Protein 9DJT (pdb70)

B-factor: mean 103.58, std 21.09, range [64.99, 202.73]

Solvent-accessible surface area: 96072 Å² total; per-residue (Å²): 112,93,71,89,17,94,71,98,7,15,3,5,40,84,27,150,69,21,3,0,14,56,34,70,9,110,35,74,8,134,91,106,43,20,40,58,19,5,39,81,11,11,111,158,72,47,11,4,0,1,7,16,124,70,107,41,10,2,1,0,27,1,34,24,11,123,115,161,98,8,27,12,23,0,20,2,127,47,8,0,87,20,84,103,93,87,111,79,122,82,45,13,16,40,0,25,0,49,4,22,46,40,29,104,38,33,38,12,5,41,18,5,48,11,91,21,18,22,29,39,35,18,57,41,128,112,119,74,111,69,67,60,22,47,77,40,47,0,50,12,2,32,8,2,9,13,6,52,32,0,11,8,2,1,7,17,101,23,0,18,22,49,0,56,95,31,22,68,91,11,26,130,72,49,46,106,136,51,28,30,98,59,35,43,72,0,0,15,108,0,0,21,38,2,13,4,5,60,85,14,5,39,81,0,16,111,11,12,1,7,16,3,0,0,20,2,0,5,20,6,7,74,64,16,38,5,5,11,0,74,112,35,129,76,12,77,2,5,48,34,131,55,6,20,21,50,62,135,71,6,25,17,27,67,32,75,14,96,99,52,102,89,12,39,0,1,1,0,111,44,12,75,54,23,79,68,46,54,222,81,29,82,132,99,17,45,7,115,25,10,8,34,5,3,0,32,1,110,110,47,45,10,13,0,0,11,22,2,28,24,86,138,91,125,40,104,29,92,106,0,22,0,0,7,28,78,13,4,28,18,37,63,125,132,81,27,16,24,34,67,1,2,7,2,31,28,49,92,9,14,0,2,27,15,12,22,51,7,66,0,15,36,61,100,41,49,0,0,0,5,0,29,4,20,56,0,22,3,38,10,24,46,101,96,16,33,126,97,39,68,56,15,25,6,41,1,29,14,42,10,15,74,27,12,89,20,110,82,45,86,36,15,5,0,1,0,0,1,40,9,26,18,2,3,12,0,30,9,44,98,89,64,104,54,40,76,19,70,25,90,7,64,27,70,5,91,24,121,147,24,60,88,8,86,10,17,46,30,14,17,32,6,54,123,15,84,0,0,0,0,5,6,8,39,12,36,4,31,0,0,37,21,111,78,140,27,52,148,9,66,38,29,54,3,156,10,141,27,100,74,8,1,13,4,55,9,7,55,65,36,182,33,15,1,2,0,2,0,25,24,46,117,139,20,5,9,1,26,3,33,45,3,19,32,100,103,127,72,27,64,89,30,76,26,140,60,60,102,23,32,61,84,1,14,27,1,2,13,0,6,132,65,30,8,3,1,0,0,2,4,38,104,20,0,5,5,7,44,53,146,47,138,42,47,34,66,11,82,69,2,149,118,14,42,8,14,5,49,24,85,27,13,118,70,0,20,95,4,0,0,1,1,58,70,2,66,5,1,38,0,45,7,54,60,68,93,77,178,110,62,79,65,76,26,129,54,7,106,20,66,66,10,9,94,9,8,14,8,13,20,8,0,49,12,67,108,15,20,0,2,0,0,0,24,9,1,28,2,17,0,0,22,40,84,110,72,58,81,115,104,27,31,70,15,80,64,77,79,82,54,59,2,0,1,1,0,2,21,7,16,45,11,52,35,94,208,126,43,80,7,26,0,0,0,0,1,3,1,46,28,30,1,3,0,12,6,6,100,47,103,128,60,127,55,13,80,4,101,4,5,0,25,44,10,16,45,4,101,110,41,33,1,0,0,0,4,2,10,26,39,20,34,41,41,120,99,69,37,62,58,33,94,79,80,1,4,10,68,106,15,128,37,80,33,97,24,112,20,100,71,44,120,96,149,110,82,54,150,47,77,79,58,59,23,15,3,0,0,0,0,25,16,127,89,20,76,20,39,4,2,6,58,5,26,153,58,8,31,8,11,6,23,17,30,13,45,5,39,114,35,120,58,30,7,0,1,0,0,0,0,4,39,44,84,116,57,41,66,5,68,60,0,6,0,2,3,2,46,28,71,137,42,48,11,121,59,55,19,65,26,90,9,84,0,0,0,6,21,11,31,60,8,113,32,10,0,0,0,0,11,28,33,16,0,47,2,9,86,24,46,137,142,37,92,26,40,70,60,10,47,33,112,6,46,2,4,0,0,19,5,65,44,35,49,57,47,0,2,0,2,0,6,0,6,1,3,16,0,0,18,37,42,86,198,105,12,66,20,54,77,35,5,33,23,93,73,17,10,21,2,16,5,9,12,7,30,63,70,52,10,3,0,0,4,10,8,15,28,2,1,4,2,1,42,53,19,77,59,77,81,83,65,86,27,99,54,62,2,75,71,37,1,39,3,4,9,0,7,25,2,8,19,10,19,91,18,29,12,35,193,98,35,69,51,21,2,3,0,0,0,7,7,0,10,3,0,2,1,2,28,20,51,110,86,87,20,78,52,7,55,58,8,18,80,37,0,41,170,52,44,91,30,14,3,119,13,124,9,71,71,10,26,11,16,39,25,74,91,52,77,42,111,40,60,5,6,0,7,0,61,12,0,28,27,0,66,130,40,65,98,87,26,13,78,107,2,7,49,127,72,162,77,23,72,0,86,71,22,53,60,43,2,48,53,12,48,65,30,60,124,150,27,51,13,92,34,7,29,2,78,47,113,68,68,154,18,26,61,75,15,48,66,29,60,197,95,109,69,106,21,98,44,95,8,20,3,12,87,107,35,94,78,31,4,0,14,41,42,64,25,103,47,72,22,154,83,86,37,15,24,66,24,9,54,110,13,76,94,70,78,15,13,8,0,3,37,15,216,64,101,62,11,2,0,0,52,12,130,45,71,53,110,90,74,43,112,85,58,94,32,3,115,6,19,0,39,3,116,46,8,1,20,34,108,56,54,77,85,43,132,77,41,31,64,85,2,32,0,57,7,27,57,39,30,112,38,24,50,16,3,47,20,3,27,10,90,18,15,27,21,40,31,35,49,46,74,109,118,195,115,71,76,56,43,58,63,14,40,75,40,46,1,48,2,3,31,4,1,15,12,10,40,29,0,12,11,4,1,16,24,33,20,0,29,26,46,0,61,137,34,29,55,145,14,32,171,77,58,64,122,99,45,37,34,99,64,34,34,77,2,0,13,94,1,0,20,54,2,15,4,9,52,87,18,6,54,90,0,16,86,20,12,1,6,19,5,0,0,21,7,0,5,18,6,8,67,56,19,40,10,7,14,0,86,90,34,126,145,6,91,1,4,35,51,131,59,13,42,29,50,35,176,92,8,25,18,15,65,27,76,11,86,99,50,101,94,13,39,0,1,2,0,52,51,15,74,42,25,77,83,45,60,79,81,36,84,74,96,25,49,3,118,25,8,10,40,6,3,0,22,1,109,111,51,44,10,12,0,0,10,54,3,37,22,84,57,91,100,59,104,44,91,48,1,27,0,0,4,19,70,14,3,36,12,35,63,127,127,70,30,14,22,29,64,1,0,4,2,34,35,30,39,11,11,3,1,22,13,12,25,47,8,78,0,16,45,70,102,49,53,0,0,0,7,0,33,10,18,71,0,20,3,38,29,21,57,105,96,17,38,34,114,45,25,86,30,26,9,42,0,27,9,24,13,14,62,25,15,45,30,103,76,83,96,53,19,17,0,2,0,0,0,38,7,19,14,2,2,12,0,16,22,45,108,92,42,115,67,76,57,28,78,43,60,4,83,22,78,19,85,42,120,88,39,66,61,11,58,6,11,52,28,17,23,32,7,61,74,14,37,0,0,0,1,9,5,10,40,10,60,15,12,0,0,32,32,96,119,96,34,56,76,6,69,53,52,54,10,78,22,90,21,78,95,18,9,25,10,17,9,6,47,60,54,167,33,30,1,6,0,15,0,43,24,46,128,159,21,5,7,1,12,5,78,23,6,24,65,104,95,29,82,46,59,91,24,74,29,148,22,62,104,28,30,57,66,7,11,12,6,3,19,1,2,111,96,42,8,4,0,0,2,2,5,86,56,24,0,8,9,8,48,47,118,49,143,59,49,41,80,12,107,61,1,63,110,17,18,4,14,11,70,33,80,33,33,105,78,2,48,10,3,0,0,0,1,65,59,1,65,2,2,35,0,65,16,48,75,29,96,91,198,108,61,61,84,65,40,69,81,4,43,18,100,67,17,7,96,9,11,15,5,11,17,6,1,55,9,59,112,13,25,0,2,0,0,0,27,9,2,29,2,15,1,1,20,36,76,152,69,64,64,117,102,37,24,80,14,80,58,79,76,85,57,72,2,0,0,0,0,2,20,8,21,39,12,50,21,62,90,90,48,51,7,14,0,0,0,0,1,3,2,50,34,28,1,3,0,6,15,1,27,60,100,117,47,57,49,20,70,6,112,5,9,1,35,39,12,19,49,2,130,118,30,65,0,0,0,0,2,2,8,28,42,12,44,33,35,136,109,68,28,57,70,56,88,77,77,5,9,8,59,130,21,120,39,88,33,101,26,106,33,91,44,80,201,49,98,49,48,94,53,59,17,12,6,0,0,0,1,22,14,11,27,14,59,20,30,3,3,9,62,6,44,81,86,6,31,6,11,7,25,22,25,16,42,7,43,101,40,115,70,24,8,0,1,0,0,0,0,13,40,79,103,103,57,42,73,9,157,49,0,3,0,4,6,2,29,24,88,93,38,32,20,45,78,48,20,74,90,91,3,78,0,0,0,4,17,16,27,68,2,98,29,43,1,0,0,0,11,36,17,17,0,45,0,0,66,25,40,152,80,43,96,20,39,70,40,8,37,34,106,3,39,0,13,0,0,17,6,57,25,76,47,61,52,0,0,0,0,0,6,0,5,1,3,2,2,0,16,25,32,103,112,80,30,69,10,106,66,63,0,60,13,72,67,18,8,22,2,13,6,4,10,2,27,64,76,70,9,2,0,0,2,15,10,11,29,2,0,1,1,2,49,22,35,118,64,130,72,94,78,30,126,47,58,0,86,67,38,1,12,4,3,10,0,7,31,2,7,17,9,20,76,24,34,14,48,161,96,43,109,56,27,2,3,0,0,0,4,11,0,10,4,0,2,0,4,20,11,37,106,79,68,24,75,58,0,64,78,1,17,94,32,0,44,94,58,55,97,29,14,5,50,10,117,12,64,73,8,23,19,21,28,26,89,102,63,90,90,96,42,58,4,10,0,5,0,52,8,0,34,38,0,63,127,37,64,124,94,23,13,96,130,8,6,63,135,74,103,30,85,3,72,63,4,25,148,26,0,53,74,14,44,149,23,57,124,124,26,50,12,96,29,6,33,3,73,45,180,70,174,152,16,36,72,72,8,42,58,27,50,154,92

Nearest PDB structures (foldseek):
  9djt-assembly2_D  TM=1.003E+00  e=5.299E-71  Homo sapiens
  9djx-assembly2_D  TM=9.999E-01  e=1.270E-61  Homo sapiens
  9djt-assembly1_A  TM=9.898E-01  e=3.065E-62  Homo sapiens
  8u15-assembly2_D  TM=9.380E-01  e=5.014E-62  Homo sapiens
  8tzx-assembly2_D  TM=9.704E-01  e=3.046E-61  Homo sapiens

Organism: Homo sapiens (NCBI:txid9606)

InterPro domains:
  IPR003111 Lon protease, N-terminal domain [PF02190] (81-317)
  IPR003111 Lon protease, N-terminal domain [PS51787] (81-319)
  IPR003111 Lon protease, N-terminal domain [SM00464] (80-317)
  IPR004910 Yippee/Mis18/Cereblon [PF03226] (321-432)
  IPR015947 PUA-like superfamily [SSF88697] (80-316)
  IPR034750 CULT domain [PS51788] (318-426)
  IPR034750 CULT domain [cd15777] (321-422)
  IPR046336 Lon protease, N-terminal domain superfamily [G3DSA:2.30.130.40] (61-185)

Radius of gyration: 48.96 Å; Cα contacts (8 Å, |Δi|>4): 5936; chains: 6; bounding box: 80×157×113 Å

GO terms:
  GO:0005634 nucleus (C, IDA)
  GO:0005737 cytoplasm (C, IDA)
  GO:0031464 Cul4A-RING E3 ubiquitin ligase complex (C, IDA)
  GO:0043161 proteasome-mediated ubiquitin-dependent protein catabolic process (P, IMP)
  GO:0016567 protein ubiquitination (P, IMP)
  GO:0005515 protein binding (F, IPI)
  GO:0030177 positive regulation of Wnt signaling pathway (P, IMP)
  GO:0005829 cytosol (C, TAS)

Sequence (2334 aa):
HDDDSCQVIPVLPQVMMILIPGQTLPLQLFHPQEVSMVRNLIQKDRTFAVLAYAQFGTTAEIYAYREEIVKVKAIGRQRFKVLELRTQSDGIQQAKVQILPECVLPSTMSAVQLESLNKCQIFPSSYKWWQKYQKRKFHCANLTSWPRWLYSLYDAETLMDRIKKQLREWDENLKDDSLPSNPIDFSYRVAACLPIDDVLRIQLLKIGSAIQRLRCELDIMNKCTSLCCKQCQETEITTKNEIFSLSLCGPMAAYVNPHGYVHETLTVYKACNLNLIGRPSTEHSWFPGYAWTVAQCKICASHIGWKFTATKKDMSPQKFWGLTRSALLPTIPVILCLSYNYVVTAQKPTAVNGCVTGHFTSAEDLNLLIAKNTRLEIYVVTAEGLRPVKEVGMYGKIAVMELFRPKGESKDLLFILTAKYNACILEYKQSGESIDIITRAHGNVQDRIGRPSETGIIGIIDPECRMIGLRLYDGLFKVIPLDRDNKELKAFNIRLEELHVIDVKFLYGCQAPTICFVYQDPQGRHVKTYEVSLREKEFNKGPWKQENVEAEASMVIAVPEPFGGAIIIGQESITYHNGDKYLAIAPPIIKQSTIVCHNRVDPNGSRYLLGDMEGRLFMLLLEKEEQMDGTVTLKDLRVELLGETSIAECLTYLDNGVVFVGSRLGDSQLVKLNVDSNEQGSYVVAMETFTNLGPIVDMCVVDLERQGQGQLVTCSGAFKEGSLRIIRNLHIRTVPLYESPRKICYQEVSQCFGVLSSRIEVQDTSGGTTALRPSASTQALSSSVSSSKLFSSHETSFGEEVEVHNLLIIDQHTFEVLHAHQFLQNEYALSLVSCKLGKDPNTYFIVGTAMVYPEEAEPKQGRIVVFQYSDGKLQTVAEKEVKGAVYSMVEFNGKLLASINSTVRLYEWTTEKELRTECNHYNNIMALYLKTKGDFILVGDLMRSVLLLAYKPMEGNFEEIARDFNPNWMSAVEILDDDNFLGAENAFNLFVCQKDSAATTDEERQHLQEVGLFHLGEFVNVFCHGSLVMPTQGSVLFGTVNGMIGLVTSLSESWYNLLLDMQNRLNKVIKSVGKIEHSFWRSFHTERKTEPATGFIDGDLIESFLDISRPKMQEVVANLQEATADDLIKVVEELTRIHSLTTCEVCGACFETRKGLSSHARSHLHDDDSCQVIPVLPQVMMILIPGQTLPLQLFHPQEVSMVRNLIQKDRTFAVLAYAQFGTTAEIYAYREEQDFGIEIVKVKAIGRQRFKVLELRTQSDGIQQAKVQILPECVLPSTMSAVQLESLNKCQIFPSKPVSYKWWQKYQKRKFHCANLTSWPRWLYSLYDAETLMDRIKKQLREWDENLKDDSLPSNPIDFSYRVAACLPIDDVLRIQLLKIGSAIQRLRCELDIMNKCTSLCCKQCQETEITTKNEIFSLSLCGPMAAYVNPHGYVHETLTVYKACNLNLIGRPSTEHSWFPGYAWTVAQCKICASHIGWKFTATKKDMSPQKFWGLTRSALLPTIPVILCLSYNYVVTAQKPTAVNGCVTGHFTSAEDLNLLIAKNTRLEIYVVTAEGLRPVKEVGMYGKIAVMELFRPKGESKDLLFILTAKYNACILEYKQSGESIDIITRAHGNVQDRIGRPSETGIIGIIDPECRMIGLRLYDGLFKVIPLDRDNKELKAFNIRLEELHVIDVKFLYGCQAPTICFVYQDPQGRHVKTYEVSLREKEFNKGPWKQENVEAEASMVIAVPEPFGGAIIIGQESITYHNGDKYLAIAPPIIKQSTIVCHNRVDPNGSRYLLGDMEGRLFMLLLEKEEQMDGTVTLKDLRVELLGETSIAECLTYLDNGVVFVGSRLGDSQLVKLNVDSNEQGSYVVAMETFTNLGPIVDMCVVDLERQGQGQLVTCSGAFKEGSLRIIRNLHIRTVPLYESPRKICYQEVSQCFGVLSSRIEVQDTSGGTTALRPSASTQALSSSVSSSKLFTSFGEEVEVHNLLIIDQHTFEVLHAHQFLQNEYALSLVSCKLGKDPNTYFIVGTAMVYPEEAEPKQGRIVVFQYSDGKLQTVAEKEVKGAVYSMVEFNGKLLASINSTVRLYEWTTEKELRTECNHYNNIMALYLKTKGDFILVGDLMRSVLLLAYKPMEGNFEEIARDFNPNWMSAVEILDDDNFLGAENAFNLFVCQKDSATTDEERQHLQEVGLFHLGEFVNVFCHGSLVMPTQGSVLFGTVNGMIGLVTSLSESWYNLLLDMQNRLNKVIKSVGKIEHSFWRSFHTERKTEPATGFIDGDLIESFLDISRPKMQEVVANLEATADDLIKVVEELTRIHSLTTCEVCGACFETRKGLSSHARSHLR

Foldseek 3Di:
DDQWDWDKFWAPFPAEDAAFAFDKDKDQADDVLNVVVCVVLVVDVQWHWHQHPAFKTFIWHWDDWDDPSIITMTGTHFIWGFDDWDCDPSRIIMTTTTTAAADDDDQPCPVLDDPVLPVCCDDDDPPVVVVVVQCNNCVSVVVDPDDSVVSLLQGLVSLLVLVVVLQCLQEVADDPVVAPDPLVRRLRVLLVQDLAEVVLSVVLSNDRYSSQSSLLSSLLLVFLQWKAFPPPRPGTWDGNNFFYDPDNCGQFHWDADPVRDIFRWGKGAGTDQKDWDDDWDQVPPVRPQWTWTWIAHNPPRDGFFTKTAGPDVPDPPRIITIGGSHRIHGDGCDDGGD/DFWAWEFPFAFFFWQDWDWFWAAFNPWTWIWTFQQFKIWIWTQDPVGTHGDDMDGFLFGWDDWDWDAAPPGGTIWIWTAGPQQKIWIWHWDQPPPRTDIDTQAIERPDDPDFAFAPLAWDWAAFNNRQWIWIDGHFQWIKTQGPVDSPNHSDIAIAGDDQRHWQDKYWAEADDATKMWTWGADVVAIWIAMWGQDPVVRYTDHDLDIGGHDDRAFHDWAHQYNQAIFTWTDGLFKTWTDDNPDIAIDGDPVRNLFGWQEWEADDVNRQWIWIAGQQFWIKIKGFCWACDPVRHIYGDHIDMDTAAGDARASYWYDRDQQWIWGRGQQAWTFIWGQAPFADPVGHSIDTPGTGGGQFPFQEKAWDDLPPPLFIWMWTQGGAAQRTWIWIAAVHDIDTGGFNHGWHYWDDQVVQQWMKTKTKFKWFQAPVQRTDGPDAGLQNDAPEEEEDDDPPDDDHPDDRGDIDIWIWIFIAHNPVRGGLYIYTYDVQKAWAEWDWAAADPDPATWIWIWIFRDDPVDDFTQKIKIWIWGDDPSYIDTQDIDIDGAGFLYWDDQPRWIFTFGFQKTWIWHQDPSGYTDTQEIDGDPGTQNDWDDDHQWIWGDDQFRKIWIWGQPVVVSYIDTFAIEGDGFGWAEKADFDPFKIWTATPPQKIWIWGQLPCCDDPVRRRYIDTAWIWRHSFGWNYKYFDARGPCWAGWIWTGGRSRIIMIMTAHDPVSSVVLVLLLVLQQVPDAHSSNDRSQQSTFHDHPPDTHTTGSYHHLNSVLCLVVDDLVSLQSSCPDVCVDGSVVSNVVNVVVVRRD/DCAFAPPPGDGDPDNVVRVVVVVVVD/DDFFDWDKFWAQFPAADAAFFFDKDKDKDFDDLRVVVQVVLVVDQQWHWHDHDAWKTFIWHWDDWDWDCDPNGIIIIIMTGTDFIWGFDDWDADPSGTIITGTGTHGADDDDQPCVVQDDPVLPVVCDDPDDDPDVVVVVVVLCNSCVSCVVDPDDSVVSLLQGQVNLLVVVVVLQCLAHVADPPPPADDPLVRNLSVLLVQDLAEVVLSVVLNNDRYSSQSSLLSVLLLVFLFFKAFPPVRPGGFHGSNQWYDPDNQTQFDWDADPVRDIFRWGKGADTDQWDWDDDWDDVRPPRPQWTWTFIAHNPPRHGFFTKIAGPDPVDPPRIITIGGSNGIHGDGCPDRGD/DFWAKEFPFQFFFWQDWEWFFQQFLPWIWIWTHQFQKIWIWTQDPVGIHGDDMDGFLAGFQDWDWDAAVPHGGIWIWTAGPQQKIFIWGWDDDDPDTDIDTQAIEGDDDQDFAFAPLGWDWEAFNNNQWIWIRGGFQKIKTQGRDSPHRHSDIDIEGDPQRHWQDKYWAADDPAIKMKTWGADPVAIWIAMWGADPPVRYIHHDQDIGGYDPSQWHDWDHQYDQAIFTWIAGQQKIWTDDRVDIAMDGDCVSNPFGWQEKEAPDNRHQWMWTAGQFFWIKIKGFDWDCDPVRRIHRPHIDIGTADGDERANYWDARDQQWIFGGGLFAWTFTWHAAPAADPVGHRTDTPGTGGFFFPFQEWAWDDLPPPLFIWIWTQGGAAQRTWIWIAAPHDIDTGGFNHGWHYWDADVVQQKMKTKTKAKWWCDDVRRTDGDDDGQQNPEQAEEEDDDPPDADDRDIAIWIWTFIAHNPPRHTLYIYTYDGQKAWAEWDWDAADPDDAIWIKIWIFRDDPVDDFTQKTKIWTWHDDPSYIDTQEIGIDRAGFQYWDCAPRWIWTFGFQKIWTWHQDPVGYTDTQEIDGHPHTFNDWEDDHQWIWGDDQFRWIWIWGQPPVVSYIDTWAIEGDGFGWAEKYCQDPFKIWTFTPPQKIWIWGQDPCDDSNRRNYTHTFWMWRNSFGWNYKYFDASGSCWAGWIWTRGRSRTIMIMTAHDPVVSVLLVLLLVLLQVPDDHRSNDRSQQSTWHDDPNDTGTTGSYHHLNSLLCLLVDDLVSLCSSCVPSVPHSVVSNVSNVVVVRRD/DCQFDPPPGDGDDDNVNVVVVVVVPPD

Structure (mmCIF, N/CA/C/O backbone):
data_9DJT
#
_entry.id   9DJT
#
_cell.length_a   109.711
_cell.length_b   145.600
_cell.length_c   192.099
_cell.angle_alpha   90.00
_cell.angle_beta   90.00
_cell.angle_gamma   90.00
#
_symmetry.space_group_name_H-M   'P 21 21 21'
#
loop_
_entity.id
_entity.type
_entity.pdbx_description
1 polymer 'Protein cereblon'
2 polymer 'DNA damage-binding protein 1'
3 polymer 'Protein Wiz'
4 non-polymer 'ZINC ION'
5 non-polymer 'SULFATE ION'
6 non-polymer (3S)-3-(5-{[(4R)-6-ethyl-6-azaspiro[2.5]octan-4-yl]oxy}-1-oxo-1,3-dihydro-2H-isoindol-2-yl)piperidine-2,6-dione
7 water water
#
loop_
_atom_site.group_PDB
_atom_site.id
_atom_site.type_symbol
_atom_site.label_atom_id
_atom_site.label_alt_id
_atom_site.label_comp_id
_atom_site.label_asym_id
_atom_site.label_entity_id
_atom_site.label_seq_id
_atom_site.pdbx_PDB_ins_code
_atom_site.Cartn_x
_atom_site.Cartn_y
_atom_site.Cartn_z
_atom_site.occupancy
_atom_site.B_iso_or_equiv
_atom_site.auth_seq_id
_atom_site.auth_comp_id
_atom_site.auth_asym_id
_atom_site.auth_atom_id
_atom_site.pdbx_PDB_model_num
ATOM 1 N N . HIS A 1 4 ? 41.620 28.366 -29.604 1.00 166.57 73 HIS A N 1
ATOM 2 C CA . HIS A 1 4 ? 42.745 29.296 -29.694 1.00 169.93 73 HIS A CA 1
ATOM 3 C C . HIS A 1 4 ? 42.639 30.406 -28.652 1.00 174.76 73 HIS A C 1
ATOM 4 O O . HIS A 1 4 ? 42.159 30.181 -27.537 1.00 178.23 73 HIS A O 1
ATOM 11 N N . ASP A 1 5 ? 43.095 31.607 -29.028 1.00 175.21 74 ASP A N 1
ATOM 12 C CA . ASP A 1 5 ? 43.031 32.800 -28.186 1.00 173.64 74 ASP A CA 1
ATOM 13 C C . ASP A 1 5 ? 42.279 33.896 -28.931 1.00 173.05 74 ASP A C 1
ATOM 14 O O . ASP A 1 5 ? 42.579 34.172 -30.098 1.00 169.56 74 ASP A O 1
ATOM 19 N N . ASP A 1 6 ? 41.330 34.543 -28.243 1.00 173.27 75 ASP A N 1
ATOM 20 C CA . ASP A 1 6 ? 40.344 35.417 -28.879 1.00 172.33 75 ASP A CA 1
ATOM 21 C C . ASP A 1 6 ? 40.954 36.396 -29.888 1.00 168.29 75 ASP A C 1
ATOM 22 O O . ASP A 1 6 ? 40.313 36.720 -30.896 1.00 163.74 75 ASP A O 1
ATOM 27 N N . ASP A 1 7 ? 42.184 36.859 -29.651 1.00 152.82 76 ASP A N 1
ATOM 28 C CA . ASP A 1 7 ? 42.864 37.819 -30.527 1.00 140.13 76 ASP A CA 1
ATOM 29 C C . ASP A 1 7 ? 44.309 37.376 -30.782 1.00 135.63 76 ASP A C 1
ATOM 30 O O . ASP A 1 7 ? 45.262 38.156 -30.706 1.00 134.01 76 ASP A O 1
ATOM 35 N N . SER A 1 8 ? 44.476 36.096 -31.099 1.00 137.14 77 SER A N 1
ATOM 36 C CA . SER A 1 8 ? 45.772 35.515 -31.404 1.00 132.97 77 SER A CA 1
ATOM 37 C C . SER A 1 8 ? 46.168 35.844 -32.846 1.00 126.14 77 SER A C 1
ATOM 38 O O . SER A 1 8 ? 45.326 36.185 -33.681 1.00 121.16 77 SER A O 1
ATOM 41 N N . CYS A 1 9 ? 47.472 35.769 -33.131 1.00 127.46 78 CYS A N 1
ATOM 42 C CA . CYS A 1 9 ? 47.975 35.785 -34.508 1.00 125.05 78 CYS A CA 1
ATOM 43 C C . CYS A 1 9 ? 48.513 34.390 -34.810 1.00 127.25 78 CYS A C 1
ATOM 44 O O . CYS A 1 9 ? 49.660 34.080 -34.475 1.00 130.83 78 CYS A O 1
ATOM 47 N N . GLN A 1 10 ? 47.703 33.552 -35.454 1.00 117.13 79 GLN A N 1
ATOM 48 C CA . GLN A 1 10 ? 48.090 32.178 -35.732 1.00 116.53 79 GLN A CA 1
ATOM 49 C C . GLN A 1 10 ? 48.257 31.951 -37.229 1.00 110.57 79 GLN A C 1
ATOM 50 O O . GLN A 1 10 ? 47.725 32.692 -38.060 1.00 105.46 79 GLN A O 1
ATOM 56 N N . VAL A 1 11 ? 48.981 30.891 -37.575 1.00 112.43 80 VAL A N 1
ATOM 57 C CA . VAL A 1 11 ? 49.129 30.478 -38.969 1.00 113.85 80 VAL A CA 1
ATOM 58 C C . VAL A 1 11 ? 48.362 29.174 -39.188 1.00 110.97 80 VAL A C 1
ATOM 59 O O . VAL A 1 11 ? 48.362 28.287 -38.329 1.00 110.59 80 VAL A O 1
ATOM 63 N N . ILE A 1 12 ? 47.700 29.072 -40.338 1.00 109.55 81 ILE A N 1
ATOM 64 C CA . ILE A 1 12 ? 46.736 28.016 -40.616 1.00 104.04 81 ILE A CA 1
ATOM 65 C C . ILE A 1 12 ? 46.702 27.761 -42.116 1.00 113.31 81 ILE A C 1
ATOM 66 O O . ILE A 1 12 ? 46.631 28.716 -42.907 1.00 113.74 81 ILE A O 1
ATOM 71 N N . PRO A 1 13 ? 46.727 26.506 -42.556 1.00 113.04 82 PRO A N 1
ATOM 72 C CA . PRO A 1 13 ? 46.675 26.238 -43.997 1.00 113.71 82 PRO A CA 1
ATOM 73 C C . PRO A 1 13 ? 45.282 26.439 -44.579 1.00 110.95 82 PRO A C 1
ATOM 74 O O . PRO A 1 13 ? 44.261 26.343 -43.900 1.00 108.58 82 PRO A O 1
ATOM 78 N N . VAL A 1 14 ? 45.264 26.725 -45.869 1.00 117.71 83 VAL A N 1
ATOM 79 C CA . VAL A 1 14 ? 44.056 27.100 -46.586 1.00 122.65 83 VAL A CA 1
ATOM 80 C C . VAL A 1 14 ? 43.700 25.988 -47.558 1.00 129.69 83 VAL A C 1
ATOM 81 O O . VAL A 1 14 ? 44.447 25.730 -48.512 1.00 137.68 83 VAL A O 1
ATOM 85 N N . LEU A 1 15 ? 42.551 25.365 -47.360 1.00 124.91 84 LEU A N 1
ATOM 86 C CA . LEU A 1 15 ? 42.065 24.488 -48.410 1.00 138.16 84 LEU A CA 1
ATOM 87 C C . LEU A 1 15 ? 42.014 25.274 -49.717 1.00 148.03 84 LEU A C 1
ATOM 88 O O . LEU A 1 15 ? 41.332 26.308 -49.782 1.00 147.87 84 LEU A O 1
ATOM 93 N N . PRO A 1 16 ? 42.741 24.849 -50.751 1.00 171.05 85 PRO A N 1
ATOM 94 C CA . PRO A 1 16 ? 42.965 25.722 -51.919 1.00 173.28 85 PRO A CA 1
ATOM 95 C C . PRO A 1 16 ? 41.682 26.124 -52.621 1.00 173.05 85 PRO A C 1
ATOM 96 O O . PRO A 1 16 ? 41.179 27.235 -52.426 1.00 173.22 85 PRO A O 1
ATOM 100 N N . GLN A 1 17 ? 41.148 25.228 -53.447 1.00 156.48 86 GLN A N 1
ATOM 101 C CA . GLN A 1 17 ? 40.038 25.612 -54.291 1.00 149.95 86 GLN A CA 1
ATOM 102 C C . GLN A 1 17 ? 38.781 25.932 -53.486 1.00 150.12 86 GLN A C 1
ATOM 103 O O . GLN A 1 17 ? 37.886 26.601 -54.010 1.00 148.19 86 GLN A O 1
ATOM 105 N N . VAL A 1 18 ? 38.692 25.494 -52.228 1.00 149.27 87 VAL A N 1
ATOM 106 C CA . VAL A 1 18 ? 37.492 25.773 -51.451 1.00 145.20 87 VAL A CA 1
ATOM 107 C C . VAL A 1 18 ? 37.277 27.281 -51.354 1.00 149.42 87 VAL A C 1
ATOM 108 O O . VAL A 1 18 ? 38.224 28.065 -51.190 1.00 148.23 87 VAL A O 1
ATOM 112 N N . MET A 1 19 ? 36.014 27.692 -51.463 1.00 146.65 88 MET A N 1
ATOM 113 C CA . MET A 1 19 ? 35.627 29.103 -51.477 1.00 142.36 88 MET A CA 1
ATOM 114 C C . MET A 1 19 ? 34.251 29.179 -50.844 1.00 141.79 88 MET A C 1
ATOM 115 O O . MET A 1 19 ? 33.337 28.474 -51.289 1.00 145.90 88 MET A O 1
ATOM 120 N N . MET A 1 20 ? 34.089 30.008 -49.821 1.00 134.47 89 MET A N 1
ATOM 121 C CA . MET A 1 20 ? 32.819 29.904 -49.119 1.00 128.14 89 MET A CA 1
ATOM 122 C C . MET A 1 20 ? 32.811 30.937 -48.005 1.00 124.34 89 MET A C 1
ATOM 123 O O . MET A 1 20 ? 33.855 31.465 -47.626 1.00 124.09 89 MET A O 1
ATOM 128 N N . ILE A 1 21 ? 31.609 31.240 -47.511 1.00 115.79 90 ILE A N 1
ATOM 129 C CA . ILE A 1 21 ? 31.414 31.886 -46.219 1.00 107.11 90 ILE A CA 1
ATOM 130 C C . ILE A 1 21 ? 30.958 30.788 -45.266 1.00 106.57 90 ILE A C 1
ATOM 131 O O . ILE A 1 21 ? 29.896 30.184 -45.472 1.00 106.47 90 ILE A O 1
ATOM 136 N N . LEU A 1 22 ? 31.764 30.515 -44.247 1.00 103.30 91 LEU A N 1
ATOM 137 C CA . LEU A 1 22 ? 31.511 29.435 -43.301 1.00 93.79 91 LEU A CA 1
ATOM 138 C C . LEU A 1 22 ? 31.119 30.047 -41.957 1.00 93.58 91 LEU A C 1
ATOM 139 O O . LEU A 1 22 ? 31.926 30.735 -41.318 1.00 89.64 91 LEU A O 1
ATOM 144 N N . ILE A 1 23 ? 29.881 29.827 -41.527 1.00 93.64 92 ILE A N 1
ATOM 145 C CA . ILE A 1 23 ? 29.444 30.380 -40.242 1.00 91.71 92 ILE A CA 1
ATOM 146 C C . ILE A 1 23 ? 29.850 29.414 -39.139 1.00 92.00 92 ILE A C 1
ATOM 147 O O . ILE A 1 23 ? 29.580 28.224 -39.262 1.00 89.91 92 ILE A O 1
ATOM 152 N N . PRO A 1 24 ? 30.486 29.870 -38.072 1.00 90.86 93 PRO A N 1
ATOM 153 C CA . PRO A 1 24 ? 30.828 28.960 -36.964 1.00 89.03 93 PRO A CA 1
ATOM 154 C C . PRO A 1 24 ? 29.697 27.998 -36.594 1.00 86.81 93 PRO A C 1
ATOM 155 O O . PRO A 1 24 ? 28.583 28.424 -36.286 1.00 90.03 93 PRO A O 1
ATOM 159 N N . GLY A 1 25 ? 29.952 26.694 -36.624 1.00 85.85 94 GLY A N 1
ATOM 160 C CA . GLY A 1 25 ? 28.923 25.729 -36.318 1.00 87.00 94 GLY A CA 1
ATOM 161 C C . GLY A 1 25 ? 28.234 25.158 -37.526 1.00 91.67 94 GLY A C 1
ATOM 162 O O . GLY A 1 25 ? 27.246 24.445 -37.379 1.00 94.45 94 GLY A O 1
ATOM 163 N N . GLN A 1 26 ? 28.730 25.480 -38.715 1.00 92.74 95 GLN A N 1
ATOM 164 C CA . GLN A 1 26 ? 28.342 24.872 -39.975 1.00 91.22 95 GLN A CA 1
ATOM 165 C C . GLN A 1 26 ? 29.344 23.766 -40.309 1.00 93.06 95 GLN A C 1
ATOM 166 O O . GLN A 1 26 ? 30.522 23.843 -39.931 1.00 93.06 95 GLN A O 1
ATOM 172 N N . THR A 1 27 ? 28.884 22.737 -41.014 1.00 90.58 96 THR A N 1
ATOM 173 C CA . THR A 1 27 ? 29.749 21.623 -41.383 1.00 92.72 96 THR A CA 1
ATOM 174 C C . THR A 1 27 ? 29.944 21.680 -42.902 1.00 94.89 96 THR A C 1
ATOM 175 O O . THR A 1 27 ? 28.995 21.928 -43.655 1.00 95.93 96 THR A O 1
ATOM 179 N N . LEU A 1 28 ? 31.192 21.556 -43.351 1.00 89.61 97 LEU A N 1
ATOM 180 C CA . LEU A 1 28 ? 31.469 21.529 -44.783 1.00 95.35 97 LEU A CA 1
ATOM 181 C C . LEU A 1 28 ? 32.023 20.166 -45.170 1.00 105.91 97 LEU A C 1
ATOM 182 O O . LEU A 1 28 ? 33.049 19.731 -44.610 1.00 103.00 97 LEU A O 1
ATOM 187 N N . PRO A 1 29 ? 31.368 19.463 -46.099 1.00 107.63 98 PRO A N 1
ATOM 188 C CA . PRO A 1 29 ? 31.865 18.156 -46.554 1.00 100.63 98 PRO A CA 1
ATOM 189 C C . PRO A 1 29 ? 32.874 18.343 -47.673 1.00 101.89 98 PRO A C 1
ATOM 190 O O . PRO A 1 29 ? 32.591 19.016 -48.666 1.00 109.02 98 PRO A O 1
ATOM 194 N N . LEU A 1 30 ? 34.059 17.748 -47.512 1.00 104.00 99 LEU A N 1
ATOM 195 C CA . LEU A 1 30 ? 35.142 17.914 -48.471 1.00 110.59 99 LEU A CA 1
ATOM 196 C C . LEU A 1 30 ? 35.696 16.569 -48.924 1.00 113.91 99 LEU A C 1
ATOM 197 O O . LEU A 1 30 ? 35.845 15.645 -48.121 1.00 114.68 99 LEU A O 1
ATOM 202 N N . GLN A 1 31 ? 35.995 16.477 -50.228 1.00 118.71 100 GLN A N 1
ATOM 203 C CA . GLN A 1 31 ? 36.628 15.317 -50.854 1.00 115.87 100 GLN A CA 1
ATOM 204 C C . GLN A 1 31 ? 37.917 15.808 -51.510 1.00 116.56 100 GLN A C 1
ATOM 205 O O . GLN A 1 31 ? 37.871 16.594 -52.467 1.00 120.48 100 GLN A O 1
ATOM 207 N N . LEU A 1 32 ? 39.056 15.356 -50.984 1.00 118.10 101 LEU A N 1
ATOM 208 C CA . LEU A 1 32 ? 40.380 15.822 -51.388 1.00 122.89 101 LEU A CA 1
ATOM 209 C C . LEU A 1 32 ? 41.036 14.776 -52.280 1.00 131.65 101 LEU A C 1
ATOM 210 O O . LEU A 1 32 ? 41.444 13.714 -51.797 1.00 130.67 101 LEU A O 1
ATOM 215 N N . PHE A 1 33 ? 41.169 15.081 -53.573 1.00 134.93 102 PHE A N 1
ATOM 216 C CA . PHE A 1 33 ? 41.842 14.151 -54.467 1.00 140.21 102 PHE A CA 1
ATOM 217 C C . PHE A 1 33 ? 43.154 14.676 -55.026 1.00 143.75 102 PHE A C 1
ATOM 218 O O . PHE A 1 33 ? 44.056 13.866 -55.260 1.00 145.82 102 PHE A O 1
ATOM 226 N N . HIS A 1 34 ? 43.333 15.989 -55.251 1.00 146.32 103 HIS A N 1
ATOM 227 C CA . HIS A 1 34 ? 44.597 16.397 -55.836 1.00 150.60 103 HIS A CA 1
ATOM 228 C C . HIS A 1 34 ? 45.695 16.051 -54.829 1.00 151.78 103 HIS A C 1
ATOM 229 O O . HIS A 1 34 ? 45.525 16.286 -53.626 1.00 151.11 103 HIS A O 1
ATOM 236 N N . PRO A 1 35 ? 46.821 15.481 -55.270 1.00 157.92 104 PRO A N 1
ATOM 237 C CA . PRO A 1 35 ? 47.801 14.942 -54.293 1.00 158.10 104 PRO A CA 1
ATOM 238 C C . PRO A 1 35 ? 48.311 15.983 -53.322 1.00 156.16 104 PRO A C 1
ATOM 239 O O . PRO A 1 35 ? 48.409 15.709 -52.117 1.00 154.50 104 PRO A O 1
ATOM 243 N N . GLN A 1 36 ? 48.619 17.186 -53.815 1.00 159.05 105 GLN A N 1
ATOM 244 C CA . GLN A 1 36 ? 49.049 18.260 -52.932 1.00 158.42 105 GLN A CA 1
ATOM 245 C C . GLN A 1 36 ? 48.084 18.411 -51.764 1.00 157.93 105 GLN A C 1
ATOM 246 O O . GLN A 1 36 ? 48.497 18.455 -50.600 1.00 157.12 105 GLN A O 1
ATOM 248 N N . GLU A 1 37 ? 46.788 18.447 -52.058 1.00 149.80 106 GLU A N 1
ATOM 249 C CA . GLU A 1 37 ? 45.806 18.626 -51.003 1.00 146.66 106 GLU A CA 1
ATOM 250 C C . GLU A 1 37 ? 45.850 17.478 -49.991 1.00 143.41 106 GLU A C 1
ATOM 251 O O . GLU A 1 37 ? 45.970 17.715 -48.787 1.00 143.18 106 GLU A O 1
ATOM 257 N N . VAL A 1 38 ? 45.775 16.220 -50.454 1.00 142.98 107 VAL A N 1
ATOM 258 C CA . VAL A 1 38 ? 45.679 15.101 -49.510 1.00 140.02 107 VAL A CA 1
ATOM 259 C C . VAL A 1 38 ? 46.860 15.110 -48.551 1.00 138.18 107 VAL A C 1
ATOM 260 O O . VAL A 1 38 ? 46.734 14.718 -47.381 1.00 133.81 107 VAL A O 1
ATOM 264 N N . SER A 1 39 ? 48.027 15.551 -49.027 1.00 140.42 108 SER A N 1
ATOM 265 C CA . SER A 1 39 ? 49.170 15.699 -48.136 1.00 140.43 108 SER A CA 1
ATOM 266 C C . SER A 1 39 ? 48.795 16.543 -46.925 1.00 137.19 108 SER A C 1
ATOM 267 O O . SER A 1 39 ? 48.852 16.075 -45.785 1.00 135.72 108 SER A O 1
ATOM 270 N N . MET A 1 40 ? 48.362 17.785 -47.172 1.00 143.46 109 MET A N 1
ATOM 271 C CA . MET A 1 40 ? 48.001 18.709 -46.097 1.00 142.72 109 MET A CA 1
ATOM 272 C C . MET A 1 40 ? 47.054 18.058 -45.093 1.00 138.39 109 MET A C 1
ATOM 273 O O . MET A 1 40 ? 47.301 18.074 -43.877 1.00 134.73 109 MET A O 1
ATOM 278 N N . VAL A 1 41 ? 45.939 17.522 -45.596 1.00 134.74 110 VAL A N 1
ATOM 279 C CA . VAL A 1 41 ? 44.932 16.894 -44.756 1.00 126.51 110 VAL A CA 1
ATOM 280 C C . VAL A 1 41 ? 45.611 15.939 -43.799 1.00 127.87 110 VAL A C 1
ATOM 281 O O . VAL A 1 41 ? 45.311 15.920 -42.598 1.00 125.19 110 VAL A O 1
ATOM 285 N N . ARG A 1 42 ? 46.531 15.134 -44.335 1.00 125.87 111 ARG A N 1
ATOM 286 C CA . ARG A 1 42 ? 47.327 14.204 -43.553 1.00 122.95 111 ARG A CA 1
ATOM 287 C C . ARG A 1 42 ? 48.019 14.910 -42.391 1.00 124.78 111 ARG A C 1
ATOM 288 O O . ARG A 1 42 ? 47.776 14.581 -41.220 1.00 125.39 111 ARG A O 1
ATOM 290 N N . ASN A 1 43 ? 48.892 15.872 -42.711 1.00 125.15 112 ASN A N 1
ATOM 291 C CA . ASN A 1 43 ? 49.564 16.672 -41.688 1.00 124.88 112 ASN A CA 1
ATOM 292 C C . ASN A 1 43 ? 48.564 17.261 -40.705 1.00 119.14 112 ASN A C 1
ATOM 293 O O . ASN A 1 43 ? 48.709 17.118 -39.485 1.00 118.95 112 ASN A O 1
ATOM 298 N N . LEU A 1 44 ? 47.559 17.964 -41.230 1.00 118.80 113 LEU A N 1
ATOM 299 C CA . LEU A 1 44 ? 46.551 18.592 -40.385 1.00 119.39 113 LEU A CA 1
ATOM 300 C C . LEU A 1 44 ? 46.004 17.617 -39.367 1.00 119.95 113 LEU A C 1
ATOM 301 O O . LEU A 1 44 ? 45.965 17.893 -38.161 1.00 118.12 113 LEU A O 1
ATOM 306 N N . ILE A 1 45 ? 45.545 16.468 -39.856 1.00 122.29 114 ILE A N 1
ATOM 307 C CA . ILE A 1 45 ? 44.827 15.521 -39.023 1.00 119.81 114 ILE A CA 1
ATOM 308 C C . ILE A 1 45 ? 45.745 14.924 -37.969 1.00 117.61 114 ILE A C 1
ATOM 309 O O . ILE A 1 45 ? 45.293 14.516 -36.889 1.00 110.10 114 ILE A O 1
ATOM 314 N N . GLN A 1 46 ? 47.039 14.843 -38.274 1.00 116.73 115 GLN A N 1
ATOM 315 C CA . GLN A 1 46 ? 48.035 14.458 -37.289 1.00 115.51 115 GLN A CA 1
ATOM 316 C C . GLN A 1 46 ? 48.326 15.559 -36.273 1.00 116.60 115 GLN A C 1
ATOM 317 O O . GLN A 1 46 ? 48.834 15.268 -35.183 1.00 111.86 115 GLN A O 1
ATOM 323 N N . LYS A 1 47 ? 48.030 16.816 -36.612 1.00 120.50 116 LYS A N 1
ATOM 324 C CA . LYS A 1 47 ? 48.360 17.958 -35.768 1.00 118.51 116 LYS A CA 1
ATOM 325 C C . LYS A 1 47 ? 47.321 18.767 -34.992 1.00 118.63 116 LYS A C 1
ATOM 326 O O . LYS A 1 47 ? 47.118 18.532 -33.792 1.00 120.00 116 LYS A O 1
ATOM 332 N N . ASP A 1 48 ? 46.638 19.704 -35.670 1.00 125.48 117 ASP A N 1
ATOM 333 C CA . ASP A 1 48 ? 45.660 20.597 -35.039 1.00 124.10 117 ASP A CA 1
ATOM 334 C C . ASP A 1 48 ? 44.331 20.246 -35.701 1.00 121.25 117 ASP A C 1
ATOM 335 O O . ASP A 1 48 ? 43.280 20.533 -35.109 1.00 118.98 117 ASP A O 1
ATOM 340 N N . ARG A 1 49 ? 44.349 19.686 -36.912 1.00 118.08 118 ARG A N 1
ATOM 341 C CA . ARG A 1 49 ? 43.140 19.295 -37.642 1.00 114.53 118 ARG A CA 1
ATOM 342 C C . ARG A 1 49 ? 42.266 20.485 -38.013 1.00 110.06 118 ARG A C 1
ATOM 343 O O . ARG A 1 49 ? 41.070 20.325 -38.269 1.00 105.12 118 ARG A O 1
ATOM 351 N N . THR A 1 50 ? 42.845 21.683 -38.027 1.00 114.88 119 THR A N 1
ATOM 352 C CA . THR A 1 50 ? 42.117 22.903 -38.351 1.00 105.05 119 THR A CA 1
ATOM 353 C C . THR A 1 50 ? 42.772 23.557 -39.551 1.00 107.65 119 THR A C 1
ATOM 354 O O . THR A 1 50 ? 43.973 23.831 -39.525 1.00 111.83 119 THR A O 1
ATOM 358 N N . PHE A 1 51 ? 41.984 23.827 -40.584 1.00 104.91 120 PHE A N 1
ATOM 359 C CA . PHE A 1 51 ? 42.420 24.615 -41.729 1.00 101.62 120 PHE A CA 1
ATOM 360 C C . PHE A 1 51 ? 41.621 25.917 -41.798 1.00 97.20 120 PHE A C 1
ATOM 361 O O . PHE A 1 51 ? 40.760 26.204 -40.953 1.00 94.65 120 PHE A O 1
ATOM 369 N N . ALA A 1 52 ? 41.911 26.713 -42.825 1.00 100.91 121 ALA A N 1
ATOM 370 C CA . ALA A 1 52 ? 41.378 28.065 -42.968 1.00 97.72 121 ALA A CA 1
ATOM 371 C C . ALA A 1 52 ? 40.471 28.134 -44.187 1.00 95.84 121 ALA A C 1
ATOM 372 O O . ALA A 1 52 ? 40.893 27.794 -45.297 1.00 102.98 121 ALA A O 1
ATOM 374 N N . VAL A 1 53 ? 39.229 28.559 -43.974 1.00 93.53 122 VAL A N 1
ATOM 375 C CA . VAL A 1 53 ? 38.278 28.810 -45.053 1.00 99.10 122 VAL A CA 1
ATOM 376 C C . VAL A 1 53 ? 38.172 30.325 -45.252 1.00 105.24 122 VAL A C 1
ATOM 377 O O . VAL A 1 53 ? 37.690 31.056 -44.374 1.00 103.90 122 VAL A O 1
ATOM 381 N N . LEU A 1 54 ? 38.612 30.788 -46.409 1.00 109.19 123 LEU A N 1
ATOM 382 C CA . LEU A 1 54 ? 38.678 32.211 -46.718 1.00 116.23 123 LEU A CA 1
ATOM 383 C C . LEU A 1 54 ? 37.356 32.711 -47.301 1.00 124.50 123 LEU A C 1
ATOM 384 O O . LEU A 1 54 ? 36.571 31.952 -47.883 1.00 127.75 123 LEU A O 1
ATOM 389 N N . ALA A 1 55 ? 37.128 34.020 -47.151 1.00 130.48 124 ALA A N 1
ATOM 390 C CA . ALA A 1 55 ? 35.910 34.692 -47.600 1.00 134.12 124 ALA A CA 1
ATOM 391 C C . ALA A 1 55 ? 35.986 35.274 -49.020 1.00 137.13 124 ALA A C 1
ATOM 392 O O . ALA A 1 55 ? 34.938 35.457 -49.652 1.00 135.87 124 ALA A O 1
ATOM 394 N N . TYR A 1 56 ? 37.168 35.590 -49.534 1.00 139.57 125 TYR A N 1
ATOM 395 C CA . TYR A 1 56 ? 37.302 36.005 -50.936 1.00 138.09 125 TYR A CA 1
ATOM 396 C C . TYR A 1 56 ? 36.453 37.214 -51.338 1.00 141.39 125 TYR A C 1
ATOM 397 O O . TYR A 1 56 ? 36.970 38.209 -51.870 1.00 144.67 125 TYR A O 1
ATOM 406 N N . ALA A 1 64 ? 38.965 38.929 -50.662 1.00 140.09 133 ALA A N 1
ATOM 407 C CA . ALA A 1 64 ? 38.644 39.174 -49.248 1.00 142.02 133 ALA A CA 1
ATOM 408 C C . ALA A 1 64 ? 39.712 38.682 -48.252 1.00 137.61 133 ALA A C 1
ATOM 409 O O . ALA A 1 64 ? 40.408 37.688 -48.482 1.00 136.27 133 ALA A O 1
ATOM 411 N N . GLN A 1 65 ? 39.792 39.385 -47.124 1.00 127.45 134 GLN A N 1
ATOM 412 C CA . GLN A 1 65 ? 40.797 39.139 -46.104 1.00 118.97 134 GLN A CA 1
ATOM 413 C C . GLN A 1 65 ? 40.198 38.569 -44.824 1.00 118.03 134 GLN A C 1
ATOM 414 O O . GLN A 1 65 ? 40.791 38.726 -43.753 1.00 113.67 134 GLN A O 1
ATOM 420 N N . PHE A 1 66 ? 39.027 37.921 -44.907 1.00 123.37 135 PHE A N 1
ATOM 421 C CA . PHE A 1 66 ? 38.370 37.323 -43.740 1.00 120.16 135 PHE A CA 1
ATOM 422 C C . PHE A 1 66 ? 38.034 35.856 -44.012 1.00 119.22 135 PHE A C 1
ATOM 423 O O . PHE A 1 66 ? 38.174 35.356 -45.132 1.00 122.41 135 PHE A O 1
ATOM 431 N N . GLY A 1 67 ? 37.585 35.157 -42.976 1.00 113.29 136 GLY A N 1
ATOM 432 C CA . GLY A 1 67 ? 37.285 33.746 -43.121 1.00 108.97 136 GLY A CA 1
ATOM 433 C C . GLY A 1 67 ? 36.998 33.100 -41.779 1.00 97.87 136 GLY A C 1
ATOM 434 O O . GLY A 1 67 ? 36.895 33.771 -40.751 1.00 92.39 136 GLY A O 1
ATOM 435 N N . THR A 1 68 ? 36.858 31.776 -41.813 1.00 97.41 137 THR A N 1
ATOM 436 C CA . THR A 1 68 ? 36.635 31.004 -40.601 1.00 92.91 137 THR A CA 1
ATOM 437 C C . THR A 1 68 ? 37.541 29.783 -40.563 1.00 90.96 137 THR A C 1
ATOM 438 O O . THR A 1 68 ? 37.870 29.189 -41.594 1.00 87.28 137 THR A O 1
ATOM 442 N N . THR A 1 69 ? 37.958 29.433 -39.352 1.00 89.45 138 THR A N 1
ATOM 443 C CA . THR A 1 69 ? 38.687 28.198 -39.122 1.00 87.72 138 THR A CA 1
ATOM 444 C C . THR A 1 69 ? 37.714 27.031 -39.174 1.00 88.95 138 THR A C 1
ATOM 445 O O . THR A 1 69 ? 36.578 27.139 -38.701 1.00 88.97 138 THR A O 1
ATOM 449 N N . ALA A 1 70 ? 38.154 25.909 -39.752 1.00 88.55 139 ALA A N 1
ATOM 450 C CA . ALA A 1 70 ? 37.333 24.700 -39.791 1.00 89.85 139 ALA A CA 1
ATOM 451 C C . ALA A 1 70 ? 38.101 23.516 -39.214 1.00 93.16 139 ALA A C 1
ATOM 452 O O . ALA A 1 70 ? 39.169 23.152 -39.724 1.00 95.27 139 ALA A O 1
ATOM 454 N N . GLU A 1 71 ? 37.536 22.904 -38.170 1.00 93.96 140 GLU A N 1
ATOM 455 C CA . GLU A 1 71 ? 38.133 21.778 -37.456 1.00 95.15 140 GLU A CA 1
ATOM 456 C C . GLU A 1 71 ? 37.537 20.458 -37.934 1.00 90.04 140 GLU A C 1
ATOM 457 O O . GLU A 1 71 ? 36.320 20.344 -38.091 1.00 89.97 140 GLU A O 1
ATOM 463 N N . ILE A 1 72 ? 38.394 19.462 -38.161 1.00 93.79 141 ILE A N 1
ATOM 464 C CA . ILE A 1 72 ? 37.965 18.197 -38.761 1.00 99.49 141 ILE A CA 1
ATOM 465 C C . ILE A 1 72 ? 37.474 17.241 -37.680 1.00 96.63 141 ILE A C 1
ATOM 466 O O . ILE A 1 72 ? 38.136 17.045 -36.652 1.00 95.20 141 ILE A O 1
ATOM 471 N N . TYR A 1 73 ? 36.300 16.652 -37.902 1.00 91.04 142 TYR A N 1
ATOM 472 C CA . TYR A 1 73 ? 35.735 15.709 -36.945 1.00 96.03 142 TYR A CA 1
ATOM 473 C C . TYR A 1 73 ? 35.389 14.379 -37.599 1.00 102.37 142 TYR A C 1
ATOM 474 O O . TYR A 1 73 ? 34.605 13.600 -37.044 1.00 102.86 142 TYR A O 1
ATOM 483 N N . ALA A 1 74 ? 35.966 14.101 -38.767 1.00 104.09 143 ALA A N 1
ATOM 484 C CA . ALA A 1 74 ? 35.616 12.926 -39.555 1.00 96.96 143 ALA A CA 1
ATOM 485 C C . ALA A 1 74 ? 36.633 12.879 -40.697 1.00 107.59 143 ALA A C 1
ATOM 486 O O . ALA A 1 74 ? 36.750 13.831 -41.484 1.00 107.64 143 ALA A O 1
ATOM 488 N N . TYR A 1 75 ? 37.352 11.752 -40.795 1.00 110.68 144 TYR A N 1
ATOM 489 C CA . TYR A 1 75 ? 38.505 11.572 -41.679 1.00 109.32 144 TYR A CA 1
ATOM 490 C C . TYR A 1 75 ? 38.482 10.123 -42.158 1.00 117.37 144 TYR A C 1
ATOM 491 O O . TYR A 1 75 ? 38.750 9.204 -41.372 1.00 118.96 144 TYR A O 1
ATOM 500 N N . ARG A 1 76 ? 38.171 9.924 -43.446 1.00 126.33 145 ARG A N 1
ATOM 501 C CA . ARG A 1 76 ? 38.083 8.602 -44.068 1.00 127.65 145 ARG A CA 1
ATOM 502 C C . ARG A 1 76 ? 38.899 8.600 -45.355 1.00 130.99 145 ARG A C 1
ATOM 503 O O . ARG A 1 76 ? 38.597 9.364 -46.284 1.00 130.44 145 ARG A O 1
ATOM 511 N N . GLU A 1 77 ? 39.918 7.737 -45.416 1.00 128.78 146 GLU A N 1
ATOM 512 C CA . GLU A 1 77 ? 40.756 7.572 -46.600 1.00 128.44 146 GLU A CA 1
ATOM 513 C C . GLU A 1 77 ? 40.245 6.382 -47.425 1.00 131.23 146 GLU A C 1
ATOM 514 O O . GLU A 1 77 ? 40.195 5.251 -46.930 1.00 129.76 146 GLU A O 1
ATOM 520 N N . GLU A 1 78 ? 39.846 6.645 -48.673 1.00 130.40 147 GLU A N 1
ATOM 521 C CA . GLU A 1 78 ? 39.269 5.616 -49.544 1.00 130.04 147 GLU A CA 1
ATOM 522 C C . GLU A 1 78 ? 40.251 5.079 -50.586 1.00 135.79 147 GLU A C 1
ATOM 523 O O . GLU A 1 78 ? 41.133 5.791 -51.060 1.00 135.73 147 GLU A O 1
ATOM 529 N N . ILE A 1 85 ? 42.076 8.860 -52.429 1.00 139.40 154 ILE A N 1
ATOM 530 C CA . ILE A 1 85 ? 41.484 10.138 -52.033 1.00 140.98 154 ILE A CA 1
ATOM 531 C C . ILE A 1 85 ? 41.125 10.160 -50.547 1.00 138.58 154 ILE A C 1
ATOM 532 O O . ILE A 1 85 ? 40.794 9.129 -49.972 1.00 137.17 154 ILE A O 1
ATOM 537 N N . VAL A 1 86 ? 41.172 11.351 -49.946 1.00 134.75 155 VAL A N 1
ATOM 538 C CA . VAL A 1 86 ? 40.823 11.572 -48.544 1.00 126.02 155 VAL A CA 1
ATOM 539 C C . VAL A 1 86 ? 39.479 12.291 -48.487 1.00 123.27 155 VAL A C 1
ATOM 540 O O . VAL A 1 86 ? 39.283 13.303 -49.171 1.00 124.45 155 VAL A O 1
ATOM 544 N N . LYS A 1 87 ? 38.548 11.764 -47.692 1.00 119.82 156 LYS A N 1
ATOM 545 C CA . LYS A 1 87 ? 37.228 12.363 -47.518 1.00 118.29 156 LYS A CA 1
ATOM 546 C C . LYS A 1 87 ? 37.105 12.871 -46.084 1.00 114.00 156 LYS A C 1
ATOM 547 O O . LYS A 1 87 ? 37.409 12.136 -45.141 1.00 114.10 156 LYS A O 1
ATOM 549 N N . VAL A 1 88 ? 36.668 14.127 -45.912 1.00 112.86 157 VAL A N 1
ATOM 550 C CA . VAL A 1 88 ? 36.687 14.797 -44.608 1.00 111.37 157 VAL A CA 1
ATOM 551 C C . VAL A 1 88 ? 35.366 15.518 -44.355 1.00 105.16 157 VAL A C 1
ATOM 552 O O . VAL A 1 88 ? 34.567 15.755 -45.260 1.00 104.21 157 VAL A O 1
ATOM 556 N N . LYS A 1 89 ? 35.167 15.901 -43.100 1.00 101.33 158 LYS A N 1
ATOM 557 C CA . LYS A 1 89 ? 34.015 16.709 -42.723 1.00 100.94 158 LYS A CA 1
ATOM 558 C C . LYS A 1 89 ? 34.447 17.616 -41.577 1.00 102.05 158 LYS A C 1
ATOM 559 O O . LYS A 1 89 ? 34.881 17.114 -40.528 1.00 95.88 158 LYS A O 1
ATOM 561 N N . ALA A 1 90 ? 34.371 18.947 -41.788 1.00 99.69 159 ALA A N 1
ATOM 562 C CA . ALA A 1 90 ? 34.815 19.914 -40.789 1.00 91.20 159 ALA A CA 1
ATOM 563 C C . ALA A 1 90 ? 33.661 20.785 -40.293 1.00 90.16 159 ALA A C 1
ATOM 564 O O . ALA A 1 90 ? 32.657 20.985 -40.986 1.00 91.72 159 ALA A O 1
ATOM 566 N N . ILE A 1 91 ? 33.807 21.262 -39.055 1.00 89.47 160 ILE A N 1
ATOM 567 C CA . ILE A 1 91 ? 32.902 22.216 -38.420 1.00 87.17 160 ILE A CA 1
ATOM 568 C C . ILE A 1 91 ? 33.613 23.573 -38.364 1.00 92.10 160 ILE A C 1
ATOM 569 O O . ILE A 1 91 ? 34.835 23.642 -38.161 1.00 89.41 160 ILE A O 1
ATOM 574 N N . GLY A 1 92 ? 32.858 24.655 -38.551 1.00 86.38 161 GLY A N 1
ATOM 575 C CA . GLY A 1 92 ? 33.444 25.987 -38.448 1.00 87.19 161 GLY A CA 1
ATOM 576 C C . GLY A 1 92 ? 33.491 26.424 -36.997 1.00 84.19 161 GLY A C 1
ATOM 577 O O . GLY A 1 92 ? 32.560 26.191 -36.231 1.00 86.65 161 GLY A O 1
ATOM 578 N N . ARG A 1 93 ? 34.602 27.051 -36.612 1.00 82.19 162 ARG A N 1
ATOM 579 C CA . ARG A 1 93 ? 34.834 27.342 -35.200 1.00 86.75 162 ARG A CA 1
ATOM 580 C C . ARG A 1 93 ? 35.097 28.814 -34.904 1.00 90.22 162 ARG A C 1
ATOM 581 O O . ARG A 1 93 ? 34.422 29.391 -34.048 1.00 89.21 162 ARG A O 1
ATOM 589 N N . GLN A 1 94 ? 36.074 29.435 -35.548 1.00 93.00 163 GLN A N 1
ATOM 590 C CA . GLN A 1 94 ? 36.433 30.802 -35.223 1.00 90.97 163 GLN A CA 1
ATOM 591 C C . GLN A 1 94 ? 36.592 31.620 -36.489 1.00 94.55 163 GLN A C 1
ATOM 592 O O . GLN A 1 94 ? 37.059 31.122 -37.520 1.00 90.87 163 GLN A O 1
ATOM 598 N N . ARG A 1 95 ? 36.212 32.891 -36.389 1.00 93.15 164 ARG A N 1
ATOM 599 C CA . ARG A 1 95 ? 36.382 33.819 -37.489 1.00 92.06 164 ARG A CA 1
ATOM 600 C C . ARG A 1 95 ? 37.705 34.554 -37.332 1.00 96.56 164 ARG A C 1
ATOM 601 O O . ARG A 1 95 ? 38.168 34.775 -36.214 1.00 99.43 164 ARG A O 1
ATOM 609 N N . PHE A 1 96 ? 38.320 34.921 -38.462 1.00 97.87 165 PHE A N 1
ATOM 610 C CA . PHE A 1 96 ? 39.645 35.539 -38.444 1.00 97.40 165 PHE A CA 1
ATOM 611 C C . PHE A 1 96 ? 39.759 36.599 -39.540 1.00 100.14 165 PHE A C 1
ATOM 612 O O . PHE A 1 96 ? 38.921 36.689 -40.443 1.00 102.07 165 PHE A O 1
ATOM 620 N N . LYS A 1 97 ? 40.830 37.397 -39.451 1.00 99.95 166 LYS A N 1
ATOM 621 C CA . LYS A 1 97 ? 41.209 38.377 -40.464 1.00 102.06 166 LYS A CA 1
ATOM 622 C C . LYS A 1 97 ? 42.579 38.023 -41.031 1.00 96.84 166 LYS A C 1
ATOM 623 O O . LYS A 1 97 ? 43.535 37.846 -40.272 1.00 96.90 166 LYS A O 1
ATOM 629 N N . VAL A 1 98 ? 42.695 37.940 -42.357 1.00 96.73 167 VAL A N 1
ATOM 630 C CA . VAL A 1 98 ? 43.967 37.522 -42.938 1.00 96.57 167 VAL A CA 1
ATOM 631 C C . VAL A 1 98 ? 45.009 38.614 -42.737 1.00 101.46 167 VAL A C 1
ATOM 632 O O . VAL A 1 98 ? 44.748 39.802 -42.975 1.00 107.14 167 VAL A O 1
ATOM 636 N N . LEU A 1 99 ? 46.204 38.212 -42.303 1.00 101.14 168 LEU A N 1
ATOM 637 C CA . LEU A 1 99 ? 47.355 39.103 -42.175 1.00 101.15 168 LEU A CA 1
ATOM 638 C C . LEU A 1 99 ? 48.356 38.954 -43.322 1.00 104.02 168 LEU A C 1
ATOM 639 O O . LEU A 1 99 ? 48.805 39.963 -43.875 1.00 108.81 168 LEU A O 1
ATOM 644 N N . GLU A 1 100 ? 48.723 37.723 -43.689 1.00 105.42 169 GLU A N 1
ATOM 645 C CA . GLU A 1 100 ? 49.587 37.455 -44.840 1.00 109.75 169 GLU A CA 1
ATOM 646 C C . GLU A 1 100 ? 49.053 36.237 -45.602 1.00 116.93 169 GLU A C 1
ATOM 647 O O . GLU A 1 100 ? 48.048 35.634 -45.216 1.00 113.25 169 GLU A O 1
ATOM 653 N N . LEU A 1 101 ? 49.739 35.868 -46.697 1.00 123.79 170 LEU A N 1
ATOM 654 C CA . LEU A 1 101 ? 49.321 34.741 -47.541 1.00 122.71 170 LEU A CA 1
ATOM 655 C C . LEU A 1 101 ? 50.547 34.179 -48.265 1.00 135.59 170 LEU A C 1
ATOM 656 O O . LEU A 1 101 ? 50.965 34.730 -49.288 1.00 135.93 170 LEU A O 1
ATOM 661 N N . ARG A 1 102 ? 51.109 33.084 -47.740 1.00 148.87 171 ARG A N 1
ATOM 662 C CA . ARG A 1 102 ? 52.175 32.340 -48.417 1.00 153.01 171 ARG A CA 1
ATOM 663 C C . ARG A 1 102 ? 51.554 31.401 -49.443 1.00 157.84 171 ARG A C 1
ATOM 664 O O . ARG A 1 102 ? 50.945 30.392 -49.076 1.00 159.05 171 ARG A O 1
ATOM 672 N N . THR A 1 103 ? 51.708 31.726 -50.726 1.00 161.03 172 THR A N 1
ATOM 673 C CA . THR A 1 103 ? 51.233 30.795 -51.771 1.00 163.88 172 THR A CA 1
ATOM 674 C C . THR A 1 103 ? 52.405 29.911 -52.132 1.00 163.62 172 THR A C 1
ATOM 675 O O . THR A 1 103 ? 53.050 30.174 -53.165 1.00 165.99 172 THR A O 1
ATOM 679 N N . GLN A 1 104 ? 52.682 28.896 -51.312 1.00 165.51 173 GLN A N 1
ATOM 680 C CA . GLN A 1 104 ? 53.880 28.042 -51.525 1.00 168.70 173 GLN A CA 1
ATOM 681 C C . GLN A 1 104 ? 53.812 27.288 -52.862 1.00 172.52 173 GLN A C 1
ATOM 682 O O . GLN A 1 104 ? 52.696 27.124 -53.403 1.00 172.14 173 GLN A O 1
ATOM 688 N N . SER A 1 105 ? 54.964 26.816 -53.348 1.00 169.31 174 SER A N 1
ATOM 689 C CA . SER A 1 105 ? 55.034 26.091 -54.645 1.00 164.51 174 SER A CA 1
ATOM 690 C C . SER A 1 105 ? 54.003 24.962 -54.688 1.00 164.67 174 SER A C 1
ATOM 691 O O . SER A 1 105 ? 53.216 24.922 -55.655 1.00 162.26 174 SER A O 1
ATOM 694 N N . ASP A 1 106 ? 54.014 24.084 -53.684 1.00 164.09 175 ASP A N 1
ATOM 695 C CA . ASP A 1 106 ? 53.077 22.928 -53.630 1.00 162.83 175 ASP A CA 1
ATOM 696 C C . ASP A 1 106 ? 51.726 23.281 -54.260 1.00 164.05 175 ASP A C 1
ATOM 697 O O . ASP A 1 106 ? 51.160 22.413 -54.955 1.00 162.33 175 ASP A O 1
ATOM 702 N N . GLY A 1 107 ? 51.218 24.489 -54.013 1.00 166.20 176 GLY A N 1
ATOM 703 C CA . GLY A 1 107 ? 49.887 24.875 -54.514 1.00 165.22 176 GLY A CA 1
ATOM 704 C C . GLY A 1 107 ? 48.990 25.186 -53.336 1.00 166.20 176 GLY A C 1
ATOM 705 O O . GLY A 1 107 ? 47.893 25.741 -53.549 1.00 165.96 176 GLY A O 1
ATOM 706 N N . ILE A 1 108 ? 49.447 24.840 -52.131 1.00 157.63 177 ILE A N 1
ATOM 707 C CA . ILE A 1 108 ? 48.667 25.144 -50.900 1.00 148.39 177 ILE A CA 1
ATOM 708 C C . ILE A 1 108 ? 49.016 26.571 -50.460 1.00 148.96 177 ILE A C 1
ATOM 709 O O . ILE A 1 108 ? 50.067 27.087 -50.893 1.00 153.24 177 ILE A O 1
ATOM 711 N N . GLN A 1 109 ? 48.169 27.171 -49.627 1.00 142.21 178 GLN A N 1
ATOM 712 C CA . GLN A 1 109 ? 48.409 28.535 -49.166 1.00 142.88 178 GLN A CA 1
ATOM 713 C C . GLN A 1 109 ? 48.373 28.604 -47.640 1.00 142.99 178 GLN A C 1
ATOM 714 O O . GLN A 1 109 ? 47.349 28.282 -47.027 1.00 134.94 178 GLN A O 1
ATOM 716 N N . GLN A 1 110 ? 49.480 29.048 -47.034 1.00 159.42 179 GLN A N 1
ATOM 717 C CA . GLN A 1 110 ? 49.545 29.326 -45.599 1.00 157.21 179 GLN A CA 1
ATOM 718 C C . GLN A 1 110 ? 49.067 30.749 -45.304 1.00 157.04 179 GLN A C 1
ATOM 719 O O . GLN A 1 110 ? 49.110 31.624 -46.171 1.00 159.86 179 GLN A O 1
ATOM 725 N N . ALA A 1 111 ? 48.621 30.989 -44.066 1.00 135.56 180 ALA A N 1
ATOM 726 C CA . ALA A 1 111 ? 47.971 32.269 -43.784 1.00 122.30 180 ALA A CA 1
ATOM 727 C C . ALA A 1 111 ? 48.221 32.765 -42.362 1.00 113.05 180 ALA A C 1
ATOM 728 O O . ALA A 1 111 ? 47.919 32.064 -41.392 1.00 103.82 180 ALA A O 1
ATOM 730 N N . LYS A 1 112 ? 48.753 33.991 -42.249 1.00 110.57 181 LYS A N 1
ATOM 731 C CA . LYS A 1 112 ? 48.821 34.695 -40.967 1.00 105.62 181 LYS A CA 1
ATOM 732 C C . LYS A 1 112 ? 47.435 35.232 -40.647 1.00 101.52 181 LYS A C 1
ATOM 733 O O . LYS A 1 112 ? 46.846 35.966 -41.444 1.00 101.17 181 LYS A O 1
ATOM 735 N N . VAL A 1 113 ? 46.907 34.865 -39.493 1.00 100.72 182 VAL A N 1
ATOM 736 C CA . VAL A 1 113 ? 45.502 35.078 -39.206 1.00 97.54 182 VAL A CA 1
ATOM 737 C C . VAL A 1 113 ? 45.375 35.809 -37.879 1.00 100.04 182 VAL A C 1
ATOM 738 O O . VAL A 1 113 ? 46.132 35.547 -36.939 1.00 108.90 182 VAL A O 1
ATOM 742 N N . GLN A 1 114 ? 44.437 36.740 -37.812 1.00 97.40 183 GLN A N 1
ATOM 743 C CA . GLN A 1 114 ? 44.084 37.429 -36.579 1.00 101.71 183 GLN A CA 1
ATOM 744 C C . GLN A 1 114 ? 42.683 36.964 -36.194 1.00 104.05 183 GLN A C 1
ATOM 745 O O . GLN A 1 114 ? 41.727 37.189 -36.943 1.00 103.11 183 GLN A O 1
ATOM 751 N N . ILE A 1 115 ? 42.560 36.292 -35.048 1.00 113.07 184 ILE A N 1
ATOM 752 C CA . ILE A 1 115 ? 41.261 35.764 -34.634 1.00 116.72 184 ILE A CA 1
ATOM 753 C C . ILE A 1 115 ? 40.355 36.921 -34.235 1.00 116.35 184 ILE A C 1
ATOM 754 O O . ILE A 1 115 ? 40.636 37.648 -33.276 1.00 123.26 184 ILE A O 1
ATOM 759 N N . LEU A 1 116 ? 39.264 37.098 -34.974 1.00 112.29 185 LEU A N 1
ATOM 760 C CA . LEU A 1 116 ? 38.304 38.135 -34.658 1.00 110.56 185 LEU A CA 1
ATOM 761 C C . LEU A 1 116 ? 37.758 37.926 -33.245 1.00 117.42 185 LEU A C 1
ATOM 762 O O . LEU A 1 116 ? 37.926 36.856 -32.655 1.00 116.63 185 LEU A O 1
ATOM 767 N N . PRO A 1 117 ? 37.137 38.955 -32.670 1.00 123.53 186 PRO A N 1
ATOM 768 C CA . PRO A 1 117 ? 36.712 38.877 -31.263 1.00 123.72 186 PRO A CA 1
ATOM 769 C C . PRO A 1 117 ? 35.279 38.538 -30.880 1.00 120.43 186 PRO A C 1
ATOM 770 O O . PRO A 1 117 ? 34.313 39.169 -31.320 1.00 117.58 186 PRO A O 1
ATOM 774 N N . GLU A 1 118 ? 35.163 37.505 -30.028 1.00 119.35 187 GLU A N 1
ATOM 775 C CA . GLU A 1 118 ? 33.899 37.124 -29.391 1.00 112.30 187 GLU A CA 1
ATOM 776 C C . GLU A 1 118 ? 33.705 37.644 -27.966 1.00 108.00 187 GLU A C 1
ATOM 777 O O . GLU A 1 118 ? 33.736 36.877 -27.000 1.00 110.93 187 GLU A O 1
ATOM 783 N N . CYS A 1 119 ? 33.499 38.957 -27.848 1.00 102.91 188 CYS A N 1
ATOM 784 C CA . CYS A 1 119 ? 33.326 39.583 -26.541 1.00 98.80 188 CYS A CA 1
ATOM 785 C C . CYS A 1 119 ? 32.099 39.020 -25.865 1.00 90.25 188 CYS A C 1
ATOM 786 O O . CYS A 1 119 ? 30.994 39.058 -26.419 1.00 85.56 188 CYS A O 1
ATOM 789 N N . VAL A 1 120 ? 32.303 38.499 -24.664 1.00 89.25 189 VAL A N 1
ATOM 790 C CA . VAL A 1 120 ? 31.233 37.981 -23.832 1.00 88.07 189 VAL A CA 1
ATOM 791 C C . VAL A 1 120 ? 31.078 38.940 -22.664 1.00 83.68 189 VAL A C 1
ATOM 792 O O . VAL A 1 120 ? 32.075 39.301 -22.028 1.00 88.13 189 VAL A O 1
ATOM 796 N N . LEU A 1 121 ? 29.843 39.384 -22.404 1.00 80.86 190 LEU A N 1
ATOM 797 C CA . LEU A 1 121 ? 29.640 40.446 -21.428 1.00 79.38 190 LEU A CA 1
ATOM 798 C C . LEU A 1 121 ? 28.742 39.988 -20.295 1.00 80.19 190 LEU A C 1
ATOM 799 O O . LEU A 1 121 ? 27.856 39.152 -20.500 1.00 86.92 190 LEU A O 1
ATOM 804 N N . PRO A 1 122 ? 28.915 40.557 -19.098 1.00 81.98 191 PRO A N 1
ATOM 805 C CA . PRO A 1 122 ? 28.028 40.223 -17.979 1.00 81.21 191 PRO A CA 1
ATOM 806 C C . PRO A 1 122 ? 26.645 40.814 -18.155 1.00 86.49 191 PRO A C 1
ATOM 807 O O . PRO A 1 122 ? 26.390 41.534 -19.123 1.00 89.04 191 PRO A O 1
ATOM 811 N N . SER A 1 123 ? 25.742 40.523 -17.224 1.00 91.98 192 SER A N 1
ATOM 812 C CA . SER A 1 123 ? 24.423 41.142 -17.240 1.00 88.71 192 SER A CA 1
ATOM 813 C C . SER A 1 123 ? 24.559 42.657 -17.168 1.00 89.40 192 SER A C 1
ATOM 814 O O . SER A 1 123 ? 25.505 43.188 -16.573 1.00 89.95 192 SER A O 1
ATOM 817 N N . THR A 1 124 ? 23.602 43.357 -17.787 1.00 89.86 193 THR A N 1
ATOM 818 C CA . THR A 1 124 ? 23.591 44.818 -17.699 1.00 91.79 193 THR A CA 1
ATOM 819 C C . THR A 1 124 ? 23.517 45.294 -16.239 1.00 89.59 193 THR A C 1
ATOM 820 O O . THR A 1 124 ? 24.253 46.206 -15.839 1.00 88.02 193 THR A O 1
ATOM 824 N N . MET A 1 125 ? 22.687 44.657 -15.414 1.00 88.02 194 MET A N 1
ATOM 825 C CA . MET A 1 125 ? 22.532 45.093 -14.032 1.00 90.32 194 MET A CA 1
ATOM 826 C C . MET A 1 125 ? 23.575 44.480 -13.073 1.00 94.01 194 MET A C 1
ATOM 827 O O . MET A 1 125 ? 23.464 44.681 -11.858 1.00 97.53 194 MET A O 1
ATOM 832 N N . SER A 1 126 ? 24.585 43.757 -13.582 1.00 95.42 195 SER A N 1
ATOM 833 C CA . SER A 1 126 ? 25.575 43.119 -12.706 1.00 97.19 195 SER A CA 1
ATOM 834 C C . SER A 1 126 ? 26.268 44.140 -11.810 1.00 98.54 195 SER A C 1
ATOM 835 O O . SER A 1 126 ? 26.361 43.950 -10.591 1.00 101.47 195 SER A O 1
ATOM 838 N N . ALA A 1 127 ? 26.751 45.240 -12.397 1.00 97.79 196 ALA A N 1
ATOM 839 C CA . ALA A 1 127 ? 27.445 46.269 -11.624 1.00 98.72 196 ALA A CA 1
ATOM 840 C C . ALA A 1 127 ? 26.512 47.120 -10.776 1.00 99.57 196 ALA A C 1
ATOM 841 O O . ALA A 1 127 ? 26.927 47.667 -9.748 1.00 101.66 196 ALA A O 1
ATOM 843 N N . VAL A 1 128 ? 25.260 47.264 -11.153 1.00 98.79 197 VAL A N 1
ATOM 844 C CA . VAL A 1 128 ? 24.377 48.202 -10.474 1.00 99.94 197 VAL A CA 1
ATOM 845 C C . VAL A 1 128 ? 23.467 47.444 -9.506 1.00 100.31 197 VAL A C 1
ATOM 846 O O . VAL A 1 128 ? 22.503 47.990 -8.960 1.00 97.26 197 VAL A O 1
ATOM 850 N N . GLN A 1 129 ? 23.807 46.203 -9.259 1.00 104.73 198 GLN A N 1
ATOM 851 C CA . GLN A 1 129 ? 22.949 45.373 -8.435 1.00 106.15 198 GLN A CA 1
ATOM 852 C C . GLN A 1 129 ? 23.047 45.796 -6.976 1.00 107.65 198 GLN A C 1
ATOM 853 O O . GLN A 1 129 ? 24.149 45.946 -6.441 1.00 109.60 198 GLN A O 1
ATOM 859 N N . LEU A 1 130 ? 21.897 46.022 -6.347 1.00 101.14 199 LEU A N 1
ATOM 860 C CA . LEU A 1 130 ? 21.869 46.308 -4.921 1.00 97.36 199 LEU A CA 1
ATOM 861 C C . LEU A 1 130 ? 22.065 45.011 -4.149 1.00 103.28 199 LEU A C 1
ATOM 862 O O . LEU A 1 130 ? 21.306 44.053 -4.341 1.00 107.38 199 LEU A O 1
ATOM 867 N N . GLU A 1 131 ? 23.076 44.976 -3.272 1.00 100.77 200 GLU A N 1
ATOM 868 C CA . GLU A 1 131 ? 23.416 43.760 -2.531 1.00 100.58 200 GLU A CA 1
ATOM 869 C C . GLU A 1 131 ? 22.175 43.083 -1.964 1.00 98.86 200 GLU A C 1
ATOM 870 O O . GLU A 1 131 ? 21.906 41.912 -2.248 1.00 103.93 200 GLU A O 1
ATOM 876 N N . SER A 1 132 ? 21.412 43.821 -1.153 1.00 96.37 201 SER A N 1
ATOM 877 C CA . SER A 1 132 ? 20.129 43.349 -0.632 1.00 95.93 201 SER A CA 1
ATOM 878 C C . SER A 1 132 ? 19.289 42.645 -1.686 1.00 98.44 201 SER A C 1
ATOM 879 O O . SER A 1 132 ? 18.606 41.664 -1.384 1.00 105.51 201 SER A O 1
ATOM 882 N N . LEU A 1 133 ? 19.291 43.144 -2.919 1.00 102.06 202 LEU A N 1
ATOM 883 C CA . LEU A 1 133 ? 18.461 42.533 -3.948 1.00 104.01 202 LEU A CA 1
ATOM 884 C C . LEU A 1 133 ? 19.074 41.267 -4.542 1.00 110.68 202 LEU A C 1
ATOM 885 O O . LEU A 1 133 ? 18.376 40.540 -5.257 1.00 112.77 202 LEU A O 1
ATOM 890 N N . ASN A 1 134 ? 20.342 40.970 -4.241 1.00 113.81 203 ASN A N 1
ATOM 891 C CA . ASN A 1 134 ? 21.057 39.905 -4.944 1.00 114.31 203 ASN A CA 1
ATOM 892 C C . ASN A 1 134 ? 20.439 38.533 -4.701 1.00 113.89 203 ASN A C 1
ATOM 893 O O . ASN A 1 134 ? 20.608 37.625 -5.526 1.00 114.30 203 ASN A O 1
ATOM 898 N N . LYS A 1 135 ? 19.759 38.351 -3.568 1.00 110.65 204 LYS A N 1
ATOM 899 C CA . LYS A 1 135 ? 19.165 37.066 -3.224 1.00 107.50 204 LYS A CA 1
ATOM 900 C C . LYS A 1 135 ? 17.778 36.871 -3.845 1.00 106.44 204 LYS A C 1
ATOM 901 O O . LYS A 1 135 ? 17.124 35.868 -3.550 1.00 99.51 204 LYS A O 1
ATOM 903 N N . CYS A 1 136 ? 17.324 37.783 -4.715 1.00 115.08 205 CYS A N 1
ATOM 904 C CA . CYS A 1 136 ? 16.098 37.613 -5.498 1.00 118.18 205 CYS A CA 1
ATOM 905 C C . CYS A 1 136 ? 16.375 37.426 -6.986 1.00 122.29 205 CYS A C 1
ATOM 906 O O . CYS A 1 136 ? 15.434 37.263 -7.774 1.00 120.00 205 CYS A O 1
ATOM 909 N N . GLN A 1 137 ? 17.642 37.458 -7.392 1.00 140.36 206 GLN A N 1
ATOM 910 C CA . GLN A 1 137 ? 17.956 37.429 -8.812 1.00 143.33 206 GLN A CA 1
ATOM 911 C C . GLN A 1 137 ? 17.690 36.066 -9.418 1.00 145.48 206 GLN A C 1
ATOM 912 O O . GLN A 1 137 ? 17.369 35.974 -10.606 1.00 147.35 206 GLN A O 1
ATOM 918 N N . ILE A 1 138 ? 17.825 35.002 -8.635 1.00 125.88 207 ILE A N 1
ATOM 919 C CA . ILE A 1 138 ? 17.449 33.696 -9.144 1.00 122.35 207 ILE A CA 1
ATOM 920 C C . ILE A 1 138 ? 15.938 33.692 -9.329 1.00 122.38 207 ILE A C 1
ATOM 921 O O . ILE A 1 138 ? 15.180 33.969 -8.392 1.00 120.34 207 ILE A O 1
ATOM 926 N N . PHE A 1 139 ? 15.498 33.463 -10.555 1.00 126.19 208 PHE A N 1
ATOM 927 C CA . PHE A 1 139 ? 14.056 33.430 -10.659 1.00 125.27 208 PHE A CA 1
ATOM 928 C C . PHE A 1 139 ? 13.558 31.995 -10.615 1.00 124.95 208 PHE A C 1
ATOM 929 O O . PHE A 1 139 ? 14.312 31.053 -10.895 1.00 123.97 208 PHE A O 1
ATOM 937 N N . PRO A 1 140 ? 12.305 31.797 -10.227 1.00 116.56 209 PRO A N 1
ATOM 938 C CA . PRO A 1 140 ? 11.726 30.459 -10.341 1.00 119.08 209 PRO A CA 1
ATOM 939 C C . PRO A 1 140 ? 11.637 30.098 -11.813 1.00 130.12 209 PRO A C 1
ATOM 940 O O . PRO A 1 140 ? 11.366 30.951 -12.668 1.00 130.27 209 PRO A O 1
ATOM 944 N N . SER A 1 141 ? 11.899 28.833 -12.105 1.00 137.82 210 SER A N 1
ATOM 945 C CA . SER A 1 141 ? 12.094 28.388 -13.482 1.00 143.20 210 SER A CA 1
ATOM 946 C C . SER A 1 141 ? 11.105 28.994 -14.497 1.00 142.89 210 SER A C 1
ATOM 947 O O . SER A 1 141 ? 9.891 28.787 -14.430 1.00 141.94 210 SER A O 1
ATOM 950 N N . SER A 1 151 ? 4.743 33.690 -22.597 1.00 118.69 220 SER A N 1
ATOM 951 C CA . SER A 1 151 ? 3.549 34.329 -22.036 1.00 127.12 220 SER A CA 1
ATOM 952 C C . SER A 1 151 ? 3.829 35.797 -21.643 1.00 129.57 220 SER A C 1
ATOM 953 O O . SER A 1 151 ? 4.672 36.070 -20.781 1.00 121.59 220 SER A O 1
ATOM 956 N N . TYR A 1 152 ? 3.111 36.726 -22.292 1.00 142.62 221 TYR A N 1
ATOM 957 C CA . TYR A 1 152 ? 3.220 38.173 -22.102 1.00 139.93 221 TYR A CA 1
ATOM 958 C C . TYR A 1 152 ? 3.478 38.572 -20.651 1.00 138.74 221 TYR A C 1
ATOM 959 O O . TYR A 1 152 ? 4.420 39.324 -20.365 1.00 137.23 221 TYR A O 1
ATOM 968 N N . LYS A 1 153 ? 2.637 38.079 -19.730 1.00 123.95 222 LYS A N 1
ATOM 969 C CA . LYS A 1 153 ? 2.754 38.477 -18.329 1.00 110.55 222 LYS A CA 1
ATOM 970 C C . LYS A 1 153 ? 4.106 38.084 -17.761 1.00 105.19 222 LYS A C 1
ATOM 971 O O . LYS A 1 153 ? 4.719 38.852 -17.010 1.00 103.64 222 LYS A O 1
ATOM 973 N N . TRP A 1 154 ? 4.595 36.894 -18.113 1.00 105.36 223 TRP A N 1
ATOM 974 C CA . TRP A 1 154 ? 5.844 36.429 -17.527 1.00 96.01 223 TRP A CA 1
ATOM 975 C C . TRP A 1 154 ? 6.995 37.344 -17.893 1.00 96.20 223 TRP A C 1
ATOM 976 O O . TRP A 1 154 ? 7.841 37.663 -17.048 1.00 94.86 223 TRP A O 1
ATOM 987 N N . TRP A 1 155 ? 7.053 37.770 -19.156 1.00 99.07 224 TRP A N 1
ATOM 988 C CA . TRP A 1 155 ? 8.149 38.632 -19.565 1.00 93.82 224 TRP A CA 1
ATOM 989 C C . TRP A 1 155 ? 7.956 40.065 -19.093 1.00 87.46 224 TRP A C 1
ATOM 990 O O . TRP A 1 155 ? 8.940 40.795 -18.949 1.00 83.01 224 TRP A O 1
ATOM 1001 N N . GLN A 1 156 ? 6.718 40.480 -18.828 1.00 88.97 225 GLN A N 1
ATOM 1002 C CA . GLN A 1 156 ? 6.533 41.756 -18.156 1.00 91.75 225 GLN A CA 1
ATOM 1003 C C . GLN A 1 156 ? 7.153 41.722 -16.764 1.00 92.96 225 GLN A C 1
ATOM 1004 O O . GLN A 1 156 ? 7.900 42.636 -16.386 1.00 88.32 225 GLN A O 1
ATOM 1010 N N . LYS A 1 157 ? 6.878 40.660 -15.995 1.00 91.14 226 LYS A N 1
ATOM 1011 C CA . LYS A 1 157 ? 7.500 40.529 -14.684 1.00 82.07 226 LYS A CA 1
ATOM 1012 C C . LYS A 1 157 ? 9.011 40.346 -14.813 1.00 82.00 226 LYS A C 1
ATOM 1013 O O . LYS A 1 157 ? 9.773 40.987 -14.092 1.00 82.82 226 LYS A O 1
ATOM 1015 N N . TYR A 1 158 ? 9.468 39.501 -15.743 1.00 86.56 227 TYR A N 1
ATOM 1016 C CA . TYR A 1 158 ? 10.912 39.313 -15.948 1.00 85.31 227 TYR A CA 1
ATOM 1017 C C . TYR A 1 158 ? 11.651 40.645 -15.993 1.00 82.58 227 TYR A C 1
ATOM 1018 O O . TYR A 1 158 ? 12.690 40.808 -15.341 1.00 80.53 227 TYR A O 1
ATOM 1027 N N . GLN A 1 159 ? 11.134 41.607 -16.771 1.00 79.32 228 GLN A N 1
ATOM 1028 C CA . GLN A 1 159 ? 11.826 42.880 -16.954 1.00 78.39 228 GLN A CA 1
ATOM 1029 C C . GLN A 1 159 ? 11.688 43.757 -15.709 1.00 83.02 228 GLN A C 1
ATOM 1030 O O . GLN A 1 159 ? 12.667 44.369 -15.258 1.00 82.54 228 GLN A O 1
ATOM 1036 N N . LYS A 1 160 ? 10.496 43.781 -15.109 1.00 81.38 229 LYS A N 1
ATOM 1037 C CA . LYS A 1 160 ? 10.291 44.520 -13.871 1.00 77.38 229 LYS A CA 1
ATOM 1038 C C . LYS A 1 160 ? 11.193 44.037 -12.739 1.00 79.53 229 LYS A C 1
ATOM 1039 O O . LYS A 1 160 ? 11.435 44.797 -11.796 1.00 89.00 229 LYS A O 1
ATOM 1045 N N . ARG A 1 161 ? 11.696 42.805 -12.800 1.00 79.99 230 ARG A N 1
ATOM 1046 C CA . ARG A 1 161 ? 12.486 42.240 -11.714 1.00 80.19 230 ARG A CA 1
ATOM 1047 C C . ARG A 1 161 ? 13.972 42.176 -12.020 1.00 84.84 230 ARG A C 1
ATOM 1048 O O . ARG A 1 161 ? 14.786 42.375 -11.115 1.00 89.54 230 ARG A O 1
ATOM 1050 N N . LYS A 1 162 ? 14.356 41.897 -13.267 1.00 85.56 231 LYS A N 1
ATOM 1051 C CA . LYS A 1 162 ? 15.775 41.792 -13.599 1.00 85.51 231 LYS A CA 1
ATOM 1052 C C . LYS A 1 162 ? 16.431 43.156 -13.726 1.00 79.54 231 LYS A C 1
ATOM 1053 O O . LYS A 1 162 ? 17.651 43.259 -13.593 1.00 79.10 231 LYS A O 1
ATOM 1059 N N . PHE A 1 163 ? 15.650 44.195 -13.990 1.00 80.15 232 PHE A N 1
ATOM 1060 C CA . PHE A 1 163 ? 16.193 45.521 -14.231 1.00 82.74 232 PHE A CA 1
ATOM 1061 C C . PHE A 1 163 ? 15.657 46.519 -13.225 1.00 85.09 232 PHE A C 1
ATOM 1062 O O . PHE A 1 163 ? 15.634 47.723 -13.503 1.00 85.75 232 PHE A O 1
ATOM 1070 N N . HIS A 1 164 ? 15.191 46.030 -12.072 1.00 85.34 233 HIS A N 1
ATOM 1071 C CA . HIS A 1 164 ? 14.679 46.930 -11.046 1.00 86.36 233 HIS A CA 1
ATOM 1072 C C . HIS A 1 164 ? 15.708 48.004 -10.707 1.00 85.27 233 HIS A C 1
ATOM 1073 O O . HIS A 1 164 ? 15.370 49.187 -10.554 1.00 80.18 233 HIS A O 1
ATOM 1080 N N . CYS A 1 165 ? 16.986 47.629 -10.670 1.00 83.97 234 CYS A N 1
ATOM 1081 C CA . CYS A 1 165 ? 18.016 48.601 -10.324 1.00 81.35 234 CYS A CA 1
ATOM 1082 C C . CYS A 1 165 ? 18.302 49.586 -11.448 1.00 75.96 234 CYS A C 1
ATOM 1083 O O . CYS A 1 165 ? 19.302 50.305 -11.393 1.00 77.93 234 CYS A O 1
ATOM 1086 N N . ALA A 1 166 ? 17.468 49.630 -12.483 1.00 78.30 235 ALA A N 1
ATOM 1087 C CA . ALA A 1 166 ? 17.620 50.673 -13.503 1.00 78.19 235 ALA A CA 1
ATOM 1088 C C . ALA A 1 166 ? 17.362 52.078 -12.949 1.00 80.24 235 ALA A C 1
ATOM 1089 O O . ALA A 1 166 ? 17.895 53.077 -13.466 1.00 75.37 235 ALA A O 1
ATOM 1091 N N . ASN A 1 167 ? 16.565 52.156 -11.885 1.00 78.44 236 ASN A N 1
ATOM 1092 C CA . ASN A 1 167 ? 16.312 53.414 -11.222 1.00 77.08 236 ASN A CA 1
ATOM 1093 C C . ASN A 1 167 ? 17.573 54.037 -10.676 1.00 75.03 236 ASN A C 1
ATOM 1094 O O . ASN A 1 167 ? 17.608 55.254 -10.470 1.00 78.89 236 ASN A O 1
ATOM 1099 N N . LEU A 1 168 ? 18.610 53.250 -10.448 1.00 71.33 237 LEU A N 1
ATOM 1100 C CA . LEU A 1 168 ? 19.858 53.855 -10.016 1.00 76.17 237 LEU A CA 1
ATOM 1101 C C . LEU A 1 168 ? 20.674 54.425 -11.167 1.00 75.28 237 LEU A C 1
ATOM 1102 O O . LEU A 1 168 ? 21.730 55.017 -10.923 1.00 76.16 237 LEU A O 1
ATOM 1107 N N . THR A 1 169 ? 20.259 54.222 -12.402 1.00 72.14 238 THR A N 1
ATOM 1108 C CA . THR A 1 169 ? 21.031 54.732 -13.518 1.00 79.36 238 THR A CA 1
ATOM 1109 C C . THR A 1 169 ? 20.231 55.792 -14.236 1.00 78.69 238 THR A C 1
ATOM 1110 O O . THR A 1 169 ? 19.131 56.167 -13.820 1.00 76.72 238 THR A O 1
ATOM 1114 N N . SER A 1 170 ? 20.782 56.241 -15.353 1.00 75.16 239 SER A N 1
ATOM 1115 C CA . SER A 1 170 ? 20.164 57.310 -16.112 1.00 78.20 239 SER A CA 1
ATOM 1116 C C . SER A 1 170 ? 19.319 56.798 -17.279 1.00 79.37 239 SER A C 1
ATOM 1117 O O . SER A 1 170 ? 18.965 57.589 -18.164 1.00 83.67 239 SER A O 1
ATOM 1120 N N . TRP A 1 171 ? 18.982 55.510 -17.292 1.00 82.11 240 TRP A N 1
ATOM 1121 C CA . TRP A 1 171 ? 18.210 54.865 -18.343 1.00 75.64 240 TRP A CA 1
ATOM 1122 C C . TRP A 1 171 ? 17.058 54.056 -17.773 1.00 79.43 240 TRP A C 1
ATOM 1123 O O . TRP A 1 171 ? 17.085 53.643 -16.607 1.00 75.77 240 TRP A O 1
ATOM 1134 N N . PRO A 1 172 ? 16.024 53.801 -18.594 1.00 82.08 241 PRO A N 1
ATOM 1135 C CA . PRO A 1 172 ? 14.825 53.085 -18.128 1.00 80.46 241 PRO A CA 1
ATOM 1136 C C . PRO A 1 172 ? 14.917 51.593 -18.397 1.00 78.46 241 PRO A C 1
ATOM 1137 O O . PRO A 1 172 ? 15.743 51.165 -19.211 1.00 80.37 241 PRO A O 1
ATOM 1141 N N . ARG A 1 173 ? 14.041 50.814 -17.747 1.00 77.69 242 ARG A N 1
ATOM 1142 C CA . ARG A 1 173 ? 14.108 49.352 -17.825 1.00 76.80 242 ARG A CA 1
ATOM 1143 C C . ARG A 1 173 ? 14.028 48.854 -19.271 1.00 79.07 242 ARG A C 1
ATOM 1144 O O . ARG A 1 173 ? 14.855 48.047 -19.718 1.00 76.26 242 ARG A O 1
ATOM 1152 N N . TRP A 1 174 ? 13.014 49.311 -20.012 1.00 77.66 243 TRP A N 1
ATOM 1153 C CA . TRP A 1 174 ? 12.824 48.861 -21.386 1.00 72.11 243 TRP A CA 1
ATOM 1154 C C . TRP A 1 174 ? 14.064 49.081 -22.253 1.00 80.00 243 TRP A C 1
ATOM 1155 O O . TRP A 1 174 ? 14.280 48.329 -23.214 1.00 81.01 243 TRP A O 1
ATOM 1166 N N . LEU A 1 175 ? 14.886 50.097 -21.962 1.00 80.96 244 LEU A N 1
ATOM 1167 C CA . LEU A 1 175 ? 16.123 50.232 -22.731 1.00 82.73 244 LEU A CA 1
ATOM 1168 C C . LEU A 1 175 ? 17.033 49.037 -22.479 1.00 79.44 244 LEU A C 1
ATOM 1169 O O . LEU A 1 175 ? 17.535 48.407 -23.418 1.00 79.34 244 LEU A O 1
ATOM 1174 N N . TYR A 1 176 ? 17.234 48.697 -21.208 1.00 76.73 245 TYR A N 1
ATOM 1175 C CA . TYR A 1 176 ? 18.107 47.581 -20.882 1.00 79.49 245 TYR A CA 1
ATOM 1176 C C . TYR A 1 176 ? 17.613 46.271 -21.499 1.00 83.13 245 TYR A C 1
ATOM 1177 O O . TYR A 1 176 ? 18.431 45.407 -21.855 1.00 84.86 245 TYR A O 1
ATOM 1186 N N . SER A 1 177 ? 16.294 46.100 -21.656 1.00 78.88 246 SER A N 1
ATOM 1187 C CA . SER A 1 177 ? 15.805 44.885 -22.311 1.00 78.50 246 SER A CA 1
ATOM 1188 C C . SER A 1 177 ? 16.292 44.790 -23.747 1.00 79.42 246 SER A C 1
ATOM 1189 O O . SER A 1 177 ? 16.470 43.686 -24.258 1.00 82.69 246 SER A O 1
ATOM 1192 N N . LEU A 1 178 ? 16.494 45.923 -24.421 1.00 80.41 247 LEU A N 1
ATOM 1193 C CA . LEU A 1 178 ? 16.938 45.856 -25.807 1.00 79.77 247 LEU A CA 1
ATOM 1194 C C . LEU A 1 178 ? 18.390 45.421 -25.943 1.00 82.06 247 LEU A C 1
ATOM 1195 O O . LEU A 1 178 ? 18.861 45.246 -27.076 1.00 83.93 247 LEU A O 1
ATOM 1200 N N . TYR A 1 179 ? 19.111 45.251 -24.828 1.00 78.84 248 TYR A N 1
ATOM 1201 C CA . TYR A 1 179 ? 20.490 44.766 -24.829 1.00 80.37 248 TYR A CA 1
ATOM 1202 C C . TYR A 1 179 ? 20.636 43.528 -23.958 1.00 82.50 248 TYR A C 1
ATOM 1203 O O . TYR A 1 179 ? 21.765 43.139 -23.609 1.00 84.66 248 TYR A O 1
ATOM 1212 N N . ASP A 1 180 ? 19.520 42.920 -23.565 1.00 80.28 249 ASP A N 1
ATOM 1213 C CA . ASP A 1 180 ? 19.541 41.784 -22.654 1.00 85.55 249 ASP A CA 1
ATOM 1214 C C . ASP A 1 180 ? 19.444 40.500 -23.461 1.00 82.99 249 ASP A C 1
ATOM 1215 O O . ASP A 1 180 ? 18.373 40.163 -23.973 1.00 82.57 249 ASP A O 1
ATOM 1220 N N . ALA A 1 181 ? 20.556 39.767 -23.534 1.00 83.38 250 ALA A N 1
ATOM 1221 C CA . ALA A 1 181 ? 20.631 38.596 -24.397 1.00 82.02 250 ALA A CA 1
ATOM 1222 C C . ALA A 1 181 ? 19.379 37.720 -24.310 1.00 84.41 250 ALA A C 1
ATOM 1223 O O . ALA A 1 181 ? 18.774 37.386 -25.335 1.00 82.52 250 ALA A O 1
ATOM 1225 N N . GLU A 1 182 ? 18.962 37.349 -23.098 1.00 93.52 251 GLU A N 1
ATOM 1226 C CA . GLU A 1 182 ? 17.852 36.404 -22.985 1.00 94.84 251 GLU A CA 1
ATOM 1227 C C . GLU A 1 182 ? 16.559 36.978 -23.569 1.00 91.99 251 GLU A C 1
ATOM 1228 O O . GLU A 1 182 ? 15.766 36.231 -24.156 1.00 90.33 251 GLU A O 1
ATOM 1234 N N . THR A 1 183 ? 16.328 38.291 -23.439 1.00 83.65 252 THR A N 1
ATOM 1235 C CA . THR A 1 183 ? 15.154 38.878 -24.079 1.00 79.69 252 THR A CA 1
ATOM 1236 C C . THR A 1 183 ? 15.298 38.855 -25.593 1.00 81.41 252 THR A C 1
ATOM 1237 O O . THR A 1 183 ? 14.383 38.436 -26.316 1.00 76.87 252 THR A O 1
ATOM 1241 N N . LEU A 1 184 ? 16.434 39.343 -26.092 1.00 80.73 253 LEU A N 1
ATOM 1242 C CA . LEU A 1 184 ? 16.680 39.322 -27.524 1.00 76.79 253 LEU A CA 1
ATOM 1243 C C . LEU A 1 184 ? 16.375 37.956 -28.093 1.00 79.39 253 LEU A C 1
ATOM 1244 O O . LEU A 1 184 ? 15.730 37.840 -29.141 1.00 80.64 253 LEU A O 1
ATOM 1249 N N . MET A 1 185 ? 16.810 36.902 -27.398 1.00 81.91 254 MET A N 1
ATOM 1250 C CA . MET A 1 185 ? 16.676 35.563 -27.960 1.00 78.42 254 MET A CA 1
ATOM 1251 C C . MET A 1 185 ? 15.221 35.137 -28.029 1.00 77.58 254 MET A C 1
ATOM 1252 O O . MET A 1 185 ? 14.801 34.539 -29.024 1.00 81.61 254 MET A O 1
ATOM 1257 N N . ASP A 1 186 ? 14.427 35.435 -26.997 1.00 79.50 255 ASP A N 1
ATOM 1258 C CA . ASP A 1 186 ? 13.021 35.053 -27.086 1.00 80.25 255 ASP A CA 1
ATOM 1259 C C . ASP A 1 186 ? 12.345 35.824 -28.209 1.00 84.20 255 ASP A C 1
ATOM 1260 O O . ASP A 1 186 ? 11.621 35.229 -29.021 1.00 83.73 255 ASP A O 1
ATOM 1265 N N . ARG A 1 187 ? 12.614 37.142 -28.299 1.00 85.76 256 ARG A N 1
ATOM 1266 C CA . ARG A 1 187 ? 12.150 37.945 -29.436 1.00 82.54 256 ARG A CA 1
ATOM 1267 C C . ARG A 1 187 ? 12.407 37.227 -30.762 1.00 79.34 256 ARG A C 1
ATOM 1268 O O . ARG A 1 187 ? 11.512 37.115 -31.608 1.00 81.36 256 ARG A O 1
ATOM 1276 N N . ILE A 1 188 ? 13.616 36.698 -30.941 1.00 76.28 257 ILE A N 1
ATOM 1277 C CA . ILE A 1 188 ? 13.958 35.999 -32.176 1.00 77.24 257 ILE A CA 1
ATOM 1278 C C . ILE A 1 188 ? 13.163 34.704 -32.318 1.00 80.72 257 ILE A C 1
ATOM 1279 O O . ILE A 1 188 ? 12.594 34.429 -33.383 1.00 81.53 257 ILE A O 1
ATOM 1284 N N . LYS A 1 189 ? 13.146 33.871 -31.263 1.00 82.94 258 LYS A N 1
ATOM 1285 C CA . LYS A 1 189 ? 12.345 32.641 -31.258 1.00 79.84 258 LYS A CA 1
ATOM 1286 C C . LYS A 1 189 ? 10.909 32.908 -31.689 1.00 83.49 258 LYS A C 1
ATOM 1287 O O . LYS A 1 189 ? 10.348 32.179 -32.515 1.00 83.29 258 LYS A O 1
ATOM 1293 N N . LYS A 1 190 ? 10.282 33.935 -31.105 1.00 81.24 259 LYS A N 1
ATOM 1294 C CA . LYS A 1 190 ? 8.868 34.155 -31.370 1.00 81.38 259 LYS A CA 1
ATOM 1295 C C . LYS A 1 190 ? 8.630 34.382 -32.853 1.00 86.50 259 LYS A C 1
ATOM 1296 O O . LYS A 1 190 ? 7.698 33.811 -33.432 1.00 92.11 259 LYS A O 1
ATOM 1302 N N . GLN A 1 191 ? 9.496 35.171 -33.497 1.00 85.15 260 GLN A N 1
ATOM 1303 C CA . GLN A 1 191 ? 9.382 35.362 -34.938 1.00 86.86 260 GLN A CA 1
ATOM 1304 C C . GLN A 1 191 ? 9.628 34.050 -35.668 1.00 88.11 260 GLN A C 1
ATOM 1305 O O . GLN A 1 191 ? 8.780 33.577 -36.423 1.00 90.65 260 GLN A O 1
ATOM 1311 N N . LEU A 1 192 ? 10.768 33.416 -35.407 1.00 83.26 261 LEU A N 1
ATOM 1312 C CA . LEU A 1 192 ? 11.050 32.129 -36.018 1.00 82.11 261 LEU A CA 1
ATOM 1313 C C . LEU A 1 192 ? 9.914 31.121 -35.826 1.00 90.64 261 LEU A C 1
ATOM 1314 O O . LEU A 1 192 ? 9.853 30.127 -36.560 1.00 93.90 261 LEU A O 1
ATOM 1319 N N . ARG A 1 193 ? 9.008 31.344 -34.867 1.00 88.84 262 ARG A N 1
ATOM 1320 C CA . ARG A 1 193 ? 7.913 30.400 -34.694 1.00 89.61 262 ARG A CA 1
ATOM 1321 C C . ARG A 1 193 ? 6.769 30.671 -35.655 1.00 96.01 262 ARG A C 1
ATOM 1322 O O . ARG A 1 193 ? 6.060 29.737 -36.036 1.00 103.63 262 ARG A O 1
ATOM 1330 N N . GLU A 1 194 ? 6.564 31.935 -36.047 1.00 103.76 263 GLU A N 1
ATOM 1331 C CA . GLU A 1 194 ? 5.657 32.251 -37.142 1.00 105.39 263 GLU A CA 1
ATOM 1332 C C . GLU A 1 194 ? 6.096 31.606 -38.465 1.00 104.41 263 GLU A C 1
ATOM 1333 O O . GLU A 1 194 ? 5.323 31.607 -39.426 1.00 103.14 263 GLU A O 1
ATOM 1339 N N . TRP A 1 195 ? 7.312 31.055 -38.538 1.00 97.71 264 TRP A N 1
ATOM 1340 C CA . TRP A 1 195 ? 7.822 30.336 -39.702 1.00 93.74 264 TRP A CA 1
ATOM 1341 C C . TRP A 1 195 ? 7.828 28.834 -39.525 1.00 99.29 264 TRP A C 1
ATOM 1342 O O . TRP A 1 195 ? 8.094 28.122 -40.497 1.00 99.02 264 TRP A O 1
ATOM 1353 N N . ASP A 1 196 ? 7.640 28.367 -38.293 1.00 103.40 265 ASP A N 1
ATOM 1354 C CA . ASP A 1 196 ? 7.700 26.907 -38.024 1.00 104.01 265 ASP A CA 1
ATOM 1355 C C . ASP A 1 196 ? 7.046 26.611 -36.684 1.00 109.60 265 ASP A C 1
ATOM 1356 O O . ASP A 1 196 ? 7.777 26.538 -35.682 1.00 113.58 265 ASP A O 1
ATOM 1361 N N . GLU A 1 197 ? 5.723 26.475 -36.662 1.00 118.80 266 GLU A N 1
ATOM 1362 C CA . GLU A 1 197 ? 5.071 26.054 -35.399 1.00 122.40 266 GLU A CA 1
ATOM 1363 C C . GLU A 1 197 ? 5.783 24.710 -35.243 1.00 126.35 266 GLU A C 1
ATOM 1364 O O . GLU A 1 197 ? 5.578 23.830 -36.101 1.00 125.80 266 GLU A O 1
ATOM 1370 N N . ASN A 1 198 ? 6.602 24.568 -34.201 1.00 127.97 267 ASN A N 1
ATOM 1371 C CA . ASN A 1 198 ? 7.422 23.337 -34.098 1.00 130.04 267 ASN A CA 1
ATOM 1372 C C . ASN A 1 198 ? 8.075 23.232 -32.723 1.00 136.93 267 ASN A C 1
ATOM 1373 O O . ASN A 1 198 ? 7.336 23.148 -31.722 1.00 142.79 267 ASN A O 1
ATOM 1378 N N . LEU A 1 199 ? 9.407 23.281 -32.661 1.00 130.61 268 LEU A N 1
ATOM 1379 C CA . LEU A 1 199 ? 10.085 23.060 -31.357 1.00 125.56 268 LEU A CA 1
ATOM 1380 C C . LEU A 1 199 ? 10.408 24.397 -30.685 1.00 124.57 268 LEU A C 1
ATOM 1381 O O . LEU A 1 199 ? 10.109 25.447 -31.287 1.00 132.98 268 LEU A O 1
ATOM 1383 N N . LYS A 1 200 ? 10.997 24.344 -29.489 1.00 121.56 269 LYS A N 1
ATOM 1384 C CA . LYS A 1 200 ? 11.321 25.576 -28.726 1.00 127.72 269 LYS A CA 1
ATOM 1385 C C . LYS A 1 200 ? 12.367 25.220 -27.671 1.00 126.82 269 LYS A C 1
ATOM 1386 O O . LYS A 1 200 ? 12.727 26.100 -26.862 1.00 118.56 269 LYS A O 1
ATOM 1388 N N . ASP A 1 201 ? 12.826 23.972 -27.688 1.00 134.61 270 ASP A N 1
ATOM 1389 C CA . ASP A 1 201 ? 13.789 23.505 -26.662 1.00 140.12 270 ASP A CA 1
ATOM 1390 C C . ASP A 1 201 ? 15.191 23.534 -27.253 1.00 139.97 270 ASP A C 1
ATOM 1391 O O . ASP A 1 201 ? 15.586 24.578 -27.806 1.00 130.69 270 ASP A O 1
ATOM 1396 N N . ASP A 1 202 ? 15.882 22.398 -27.194 1.00 174.13 271 ASP A N 1
ATOM 1397 C CA . ASP A 1 202 ? 17.239 22.302 -27.788 1.00 174.69 271 ASP A CA 1
ATOM 1398 C C . ASP A 1 202 ? 17.138 22.694 -29.259 1.00 173.13 271 ASP A C 1
ATOM 1399 O O . ASP A 1 202 ? 18.197 22.936 -29.873 1.00 173.10 271 ASP A O 1
ATOM 1404 N N . SER A 1 203 ? 15.925 22.696 -29.812 1.00 140.40 272 SER A N 1
ATOM 1405 C CA . SER A 1 203 ? 15.747 23.191 -31.193 1.00 130.78 272 SER A CA 1
ATOM 1406 C C . SER A 1 203 ? 16.774 24.291 -31.457 1.00 122.04 272 SER A C 1
ATOM 1407 O O . SER A 1 203 ? 17.380 24.299 -32.548 1.00 116.15 272 SER A O 1
ATOM 1410 N N . LEU A 1 204 ? 16.958 25.175 -30.474 1.00 116.32 273 LEU A N 1
ATOM 1411 C CA . LEU A 1 204 ? 17.916 26.285 -30.660 1.00 104.64 273 LEU A CA 1
ATOM 1412 C C . LEU A 1 204 ? 18.827 26.243 -29.428 1.00 96.40 273 LEU A C 1
ATOM 1413 O O . LEU A 1 204 ? 18.362 25.815 -28.358 1.00 101.20 273 LEU A O 1
ATOM 1418 N N . PRO A 1 205 ? 20.103 26.660 -29.541 1.00 89.49 274 PRO A N 1
ATOM 1419 C CA . PRO A 1 205 ? 21.017 26.629 -28.411 1.00 88.92 274 PRO A CA 1
ATOM 1420 C C . PRO A 1 205 ? 20.641 27.590 -27.294 1.00 95.35 274 PRO A C 1
ATOM 1421 O O . PRO A 1 205 ? 19.773 28.455 -27.498 1.00 95.14 274 PRO A O 1
ATOM 1425 N N . SER A 1 206 ? 21.285 27.451 -26.131 1.00 95.20 275 SER A N 1
ATOM 1426 C CA . SER A 1 206 ? 20.986 28.309 -24.998 1.00 90.88 275 SER A CA 1
ATOM 1427 C C . SER A 1 206 ? 22.042 29.360 -24.814 1.00 93.95 275 SER A C 1
ATOM 1428 O O . SER A 1 206 ? 21.789 30.397 -24.191 1.00 97.08 275 SER A O 1
ATOM 1431 N N . ASN A 1 207 ? 23.236 29.104 -25.341 1.00 92.95 276 ASN A N 1
ATOM 1432 C CA . ASN A 1 207 ? 24.336 30.095 -25.225 1.00 94.08 276 ASN A CA 1
ATOM 1433 C C . ASN A 1 207 ? 24.111 31.191 -26.260 1.00 95.47 276 ASN A C 1
ATOM 1434 O O . ASN A 1 207 ? 24.111 30.881 -27.463 1.00 96.92 276 ASN A O 1
ATOM 1439 N N . PRO A 1 208 ? 23.933 32.457 -25.844 1.00 94.49 277 PRO A N 1
ATOM 1440 C CA . PRO A 1 208 ? 23.782 33.539 -26.796 1.00 87.94 277 PRO A CA 1
ATOM 1441 C C . PRO A 1 208 ? 24.705 33.365 -27.980 1.00 86.89 277 PRO A C 1
ATOM 1442 O O . PRO A 1 208 ? 24.241 33.465 -29.124 1.00 87.03 277 PRO A O 1
ATOM 1446 N N . ILE A 1 209 ? 25.983 33.103 -27.721 1.00 86.83 278 ILE A N 1
ATOM 1447 C CA . ILE A 1 209 ? 26.976 33.003 -28.830 1.00 91.92 278 ILE A CA 1
ATOM 1448 C C . ILE A 1 209 ? 26.505 31.945 -29.832 1.00 91.84 278 ILE A C 1
ATOM 1449 O O . ILE A 1 209 ? 26.398 32.264 -31.030 1.00 84.75 278 ILE A O 1
ATOM 1454 N N . ASP A 1 210 ? 26.243 30.735 -29.349 1.00 92.15 279 ASP A N 1
ATOM 1455 C CA . ASP A 1 210 ? 25.801 29.638 -30.246 1.00 88.37 279 ASP A CA 1
ATOM 1456 C C . ASP A 1 210 ? 24.512 30.068 -30.950 1.00 86.18 279 ASP A C 1
ATOM 1457 O O . ASP A 1 210 ? 24.475 30.041 -32.191 1.00 89.24 279 ASP A O 1
ATOM 1462 N N . PHE A 1 211 ? 23.499 30.458 -30.180 1.00 78.31 280 PHE A N 1
ATOM 1463 C CA . PHE A 1 211 ? 22.233 30.874 -30.780 1.00 81.63 280 PHE A CA 1
ATOM 1464 C C . PHE A 1 211 ? 22.430 31.961 -31.832 1.00 86.64 280 PHE A C 1
ATOM 1465 O O . PHE A 1 211 ? 21.857 31.894 -32.927 1.00 84.79 280 PHE A O 1
ATOM 1473 N N . SER A 1 212 ? 23.195 32.998 -31.503 1.00 79.95 281 SER A N 1
ATOM 1474 C CA . SER A 1 212 ? 23.499 33.999 -32.509 1.00 80.38 281 SER A CA 1
ATOM 1475 C C . SER A 1 212 ? 23.979 33.346 -33.806 1.00 83.98 281 SER A C 1
ATOM 1476 O O . SER A 1 212 ? 23.511 33.695 -34.895 1.00 83.83 281 SER A O 1
ATOM 1479 N N . TYR A 1 213 ? 24.883 32.366 -33.714 1.00 85.60 282 TYR A N 1
ATOM 1480 C CA . TYR A 1 213 ? 25.469 31.825 -34.941 1.00 82.72 282 TYR A CA 1
ATOM 1481 C C . TYR A 1 213 ? 24.490 30.940 -35.702 1.00 83.18 282 TYR A C 1
ATOM 1482 O O . TYR A 1 213 ? 24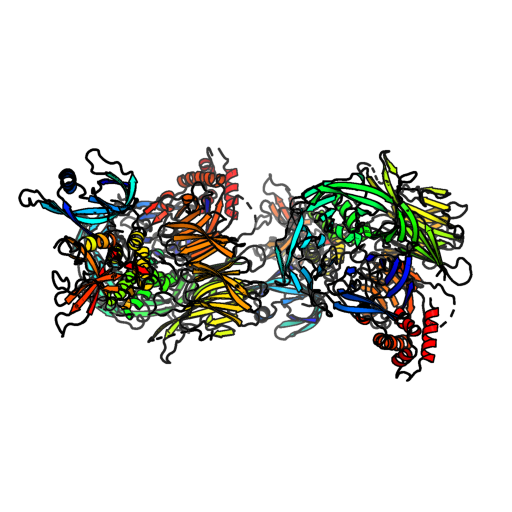.545 30.881 -36.934 1.00 83.02 282 TYR A O 1
ATOM 1491 N N . ARG A 1 214 ? 23.592 30.249 -35.000 1.00 83.31 283 ARG A N 1
ATOM 1492 C CA . ARG A 1 214 ? 22.581 29.450 -35.691 1.00 85.97 283 ARG A CA 1
ATOM 1493 C C . ARG A 1 214 ? 21.669 30.341 -36.525 1.00 80.80 283 ARG A C 1
ATOM 1494 O O . ARG A 1 214 ? 21.477 30.108 -37.721 1.00 83.26 283 ARG A O 1
ATOM 1502 N N . VAL A 1 215 ? 21.110 31.377 -35.899 1.00 83.96 284 VAL A N 1
ATOM 1503 C CA . VAL A 1 215 ? 20.208 32.303 -36.579 1.00 80.69 284 VAL A CA 1
ATOM 1504 C C . VAL A 1 215 ? 20.807 32.766 -37.902 1.00 84.92 284 VAL A C 1
ATOM 1505 O O . VAL A 1 215 ? 20.144 32.754 -38.948 1.00 84.52 284 VAL A O 1
ATOM 1509 N N . ALA A 1 216 ? 22.083 33.168 -37.873 1.00 83.14 285 ALA A N 1
ATOM 1510 C CA . ALA A 1 216 ? 22.749 33.678 -39.071 1.00 80.93 285 ALA A CA 1
ATOM 1511 C C . ALA A 1 216 ? 22.755 32.656 -40.204 1.00 88.52 285 ALA A C 1
ATOM 1512 O O . ALA A 1 216 ? 22.570 33.015 -41.382 1.00 86.71 285 ALA A O 1
ATOM 1514 N N . ALA A 1 217 ? 22.989 31.378 -39.873 1.00 89.80 286 ALA A N 1
ATOM 1515 C CA . ALA A 1 217 ? 23.057 30.352 -40.903 1.00 85.27 286 ALA A CA 1
ATOM 1516 C C . ALA A 1 217 ? 21.691 29.862 -41.327 1.00 86.58 286 ALA A C 1
ATOM 1517 O O . ALA A 1 217 ? 21.599 29.106 -42.302 1.00 94.31 286 ALA A O 1
ATOM 1519 N N . CYS A 1 218 ? 20.632 30.285 -40.648 1.00 85.88 287 CYS A N 1
ATOM 1520 C CA . CYS A 1 218 ? 19.310 29.805 -40.990 1.00 90.55 287 CYS A CA 1
ATOM 1521 C C . CYS A 1 218 ? 18.337 30.906 -41.410 1.00 89.88 287 CYS A C 1
ATOM 1522 O O . CYS A 1 218 ? 17.220 30.589 -41.842 1.00 91.51 287 CYS A O 1
ATOM 1525 N N . LEU A 1 219 ? 18.712 32.178 -41.287 1.00 91.43 288 LEU A N 1
ATOM 1526 C CA . LEU A 1 219 ? 17.933 33.245 -41.902 1.00 82.87 288 LEU A CA 1
ATOM 1527 C C . LEU A 1 219 ? 18.083 33.189 -43.417 1.00 85.55 288 LEU A C 1
ATOM 1528 O O . LEU A 1 219 ? 19.152 32.814 -43.920 1.00 90.01 288 LEU A O 1
ATOM 1533 N N . PRO A 1 220 ? 17.027 33.560 -44.169 1.00 84.04 289 PRO A N 1
ATOM 1534 C CA . PRO A 1 220 ? 17.138 33.749 -45.641 1.00 77.53 289 PRO A CA 1
ATOM 1535 C C . PRO A 1 220 ? 17.857 35.054 -45.972 1.00 84.95 289 PRO A C 1
ATOM 1536 O O . PRO A 1 220 ? 17.278 36.071 -46.378 1.00 91.49 289 PRO A O 1
ATOM 1540 N N . ILE A 1 221 ? 19.168 35.063 -45.780 1.00 83.13 290 ILE A N 1
ATOM 1541 C CA . ILE A 1 221 ? 19.962 36.238 -46.074 1.00 83.30 290 ILE A CA 1
ATOM 1542 C C . ILE A 1 221 ? 21.004 35.847 -47.103 1.00 84.30 290 ILE A C 1
ATOM 1543 O O . ILE A 1 221 ? 21.296 34.673 -47.306 1.00 84.89 290 ILE A O 1
ATOM 1548 N N . ASP A 1 222 ? 21.543 36.852 -47.776 1.00 89.33 291 ASP A N 1
ATOM 1549 C CA . ASP A 1 222 ? 22.571 36.636 -48.775 1.00 89.02 291 ASP A CA 1
ATOM 1550 C C . ASP A 1 222 ? 23.944 36.658 -48.112 1.00 89.26 291 ASP A C 1
ATOM 1551 O O . ASP A 1 222 ? 24.079 36.962 -46.927 1.00 92.10 291 ASP A O 1
ATOM 1556 N N . ASP A 1 223 ? 24.990 36.373 -48.887 1.00 102.57 292 ASP A N 1
ATOM 1557 C CA . ASP A 1 223 ? 26.300 36.214 -48.263 1.00 104.90 292 ASP A CA 1
ATOM 1558 C C . ASP A 1 223 ? 26.816 37.527 -47.664 1.00 104.14 292 ASP A C 1
ATOM 1559 O O . ASP A 1 223 ? 27.549 37.505 -46.668 1.00 105.73 292 ASP A O 1
ATOM 1564 N N . VAL A 1 224 ? 26.423 38.680 -48.202 1.00 96.45 293 VAL A N 1
ATOM 1565 C CA . VAL A 1 224 ? 26.921 39.932 -47.635 1.00 93.13 293 VAL A CA 1
ATOM 1566 C C . VAL A 1 224 ? 26.368 40.139 -46.226 1.00 91.58 293 VAL A C 1
ATOM 1567 O O . VAL A 1 224 ? 27.130 40.367 -45.279 1.00 93.02 293 VAL A O 1
ATOM 1571 N N . LEU A 1 225 ? 25.043 40.032 -46.055 1.00 91.40 294 LEU A N 1
ATOM 1572 C CA . LEU A 1 225 ? 24.468 40.068 -44.711 1.00 87.22 294 LEU A CA 1
ATOM 1573 C C . LEU A 1 225 ? 25.160 39.074 -43.796 1.00 87.32 294 LEU A C 1
ATOM 1574 O O . LEU A 1 225 ? 25.495 39.394 -42.655 1.00 85.68 294 LEU A O 1
ATOM 1579 N N . ARG A 1 226 ? 25.345 37.841 -44.264 1.00 87.46 295 ARG A N 1
ATOM 1580 C CA . ARG A 1 226 ? 26.077 36.868 -43.469 1.00 84.85 295 ARG A CA 1
ATOM 1581 C C . ARG A 1 226 ? 27.417 37.442 -43.015 1.00 88.77 295 ARG A C 1
ATOM 1582 O O . ARG A 1 226 ? 27.754 37.413 -41.824 1.00 87.33 295 ARG A O 1
ATOM 1590 N N . ILE A 1 227 ? 28.184 38.008 -43.950 1.00 89.75 296 ILE A N 1
ATOM 1591 C CA . ILE A 1 227 ? 29.524 38.488 -43.612 1.00 86.70 296 ILE A CA 1
ATOM 1592 C C . ILE A 1 227 ? 29.451 39.587 -42.553 1.00 86.22 296 ILE A C 1
ATOM 1593 O O . ILE A 1 227 ? 30.317 39.689 -41.669 1.00 84.87 296 ILE A O 1
ATOM 1598 N N . GLN A 1 228 ? 28.417 40.422 -42.614 1.00 87.17 297 GLN A N 1
ATOM 1599 C CA . GLN A 1 228 ? 28.250 41.434 -41.581 1.00 88.13 297 GLN A CA 1
ATOM 1600 C C . GLN A 1 228 ? 28.130 40.791 -40.200 1.00 86.40 297 GLN A C 1
ATOM 1601 O O . GLN A 1 228 ? 28.865 41.145 -39.271 1.00 87.65 297 GLN A O 1
ATOM 1607 N N . LEU A 1 229 ? 27.200 39.845 -40.045 1.00 85.54 298 LEU A N 1
ATOM 1608 C CA . LEU A 1 229 ? 27.020 39.196 -38.750 1.00 83.19 298 LEU A CA 1
ATOM 1609 C C . LEU A 1 229 ? 28.321 38.551 -38.283 1.00 84.85 298 LEU A C 1
ATOM 1610 O O . LEU A 1 229 ? 28.668 38.614 -37.096 1.00 84.61 298 LEU A O 1
ATOM 1615 N N . LEU A 1 230 ? 29.078 37.949 -39.205 1.00 84.67 299 LEU A N 1
ATOM 1616 C CA . LEU A 1 230 ? 30.345 37.346 -38.800 1.00 84.85 299 LEU A CA 1
ATOM 1617 C C . LEU A 1 230 ? 31.377 38.390 -38.379 1.00 83.99 299 LEU A C 1
ATOM 1618 O O . LEU A 1 230 ? 32.315 38.056 -37.651 1.00 85.70 299 LEU A O 1
ATOM 1623 N N . LYS A 1 231 ? 31.230 39.640 -38.808 1.00 84.67 300 LYS A N 1
ATOM 1624 C CA . LYS A 1 231 ? 32.176 40.679 -38.433 1.00 82.51 300 LYS A CA 1
ATOM 1625 C C . LYS A 1 231 ? 31.754 41.425 -37.165 1.00 85.51 300 LYS A C 1
ATOM 1626 O O . LYS A 1 231 ? 32.456 42.344 -36.729 1.00 88.27 300 LYS A O 1
ATOM 1632 N N . ILE A 1 232 ? 30.650 41.037 -36.555 1.00 83.65 301 ILE A N 1
ATOM 1633 C CA . ILE A 1 232 ? 30.155 41.675 -35.346 1.00 81.02 301 ILE A CA 1
ATOM 1634 C C . ILE A 1 232 ? 30.841 41.055 -34.135 1.00 87.09 301 ILE A C 1
ATOM 1635 O O . ILE A 1 232 ? 30.990 39.824 -34.039 1.00 85.30 301 ILE A O 1
ATOM 1640 N N . GLY A 1 233 ? 31.249 41.908 -33.193 1.00 88.20 302 GLY A N 1
ATOM 1641 C CA . GLY A 1 233 ? 32.155 41.463 -32.153 1.00 88.20 302 GLY A CA 1
ATOM 1642 C C . GLY A 1 233 ? 31.511 40.796 -30.957 1.00 90.29 302 GLY A C 1
ATOM 1643 O O . GLY A 1 233 ? 32.196 40.105 -30.209 1.00 98.77 302 GLY A O 1
ATOM 1644 N N . SER A 1 234 ? 30.213 40.990 -30.737 1.00 88.88 303 SER A N 1
ATOM 1645 C CA . SER A 1 234 ? 29.564 40.475 -29.537 1.00 88.93 303 SER A CA 1
ATOM 1646 C C . SER A 1 234 ? 28.303 39.692 -29.888 1.00 86.26 303 SER A C 1
ATOM 1647 O O . SER A 1 234 ? 27.593 40.039 -30.834 1.00 86.85 303 SER A O 1
ATOM 1650 N N . ALA A 1 235 ? 28.007 38.646 -29.114 1.00 82.24 304 ALA A N 1
ATOM 1651 C CA . ALA A 1 235 ? 26.770 37.927 -29.370 1.00 81.78 304 ALA A CA 1
ATOM 1652 C C . ALA A 1 235 ? 25.554 38.823 -29.179 1.00 80.69 304 ALA A C 1
ATOM 1653 O O . ALA A 1 235 ? 24.549 38.648 -29.870 1.00 84.37 304 ALA A O 1
ATOM 1655 N N . ILE A 1 236 ? 25.620 39.779 -28.252 1.00 82.15 305 ILE A N 1
ATOM 1656 C CA . ILE A 1 236 ? 24.488 40.675 -28.025 1.00 80.71 305 ILE A CA 1
ATOM 1657 C C . ILE A 1 236 ? 24.282 41.580 -29.226 1.00 78.05 305 ILE A C 1
ATOM 1658 O O . ILE A 1 236 ? 23.163 41.736 -29.725 1.00 76.12 305 ILE A O 1
ATOM 1663 N N . GLN A 1 237 ? 25.358 42.221 -29.687 1.00 79.13 306 GLN A N 1
ATOM 1664 C CA . GLN A 1 237 ? 25.261 43.061 -30.876 1.00 82.29 306 GLN A CA 1
ATOM 1665 C C . GLN A 1 237 ? 24.785 42.263 -32.082 1.00 85.05 306 GLN A C 1
ATOM 1666 O O . GLN A 1 237 ? 24.123 42.817 -32.969 1.00 88.56 306 GLN A O 1
ATOM 1672 N N . ARG A 1 238 ? 25.132 40.971 -32.147 1.00 82.61 307 ARG A N 1
ATOM 1673 C CA . ARG A 1 238 ? 24.770 40.158 -33.304 1.00 81.19 307 ARG A CA 1
ATOM 1674 C C . ARG A 1 238 ? 23.300 39.746 -33.263 1.00 81.05 307 ARG A C 1
ATOM 1675 O O . ARG A 1 238 ? 22.639 39.686 -34.307 1.00 83.96 307 ARG A O 1
ATOM 1683 N N . LEU A 1 239 ? 22.765 39.465 -32.074 1.00 80.19 308 LEU A N 1
ATOM 1684 C CA . LEU A 1 239 ? 21.328 39.219 -31.944 1.00 80.70 308 LEU A CA 1
ATOM 1685 C C . LEU A 1 239 ? 20.513 40.463 -32.300 1.00 82.30 308 LEU A C 1
ATOM 1686 O O . LEU A 1 239 ? 19.514 40.379 -33.028 1.00 77.49 308 LEU A O 1
ATOM 1691 N N . ARG A 1 240 ? 20.919 41.632 -31.782 1.00 84.27 309 ARG A N 1
ATOM 1692 C CA . ARG A 1 240 ? 20.255 42.881 -32.158 1.00 83.76 309 ARG A CA 1
ATOM 1693 C C . ARG A 1 240 ? 20.233 43.035 -33.671 1.00 81.92 309 ARG A C 1
ATOM 1694 O O . ARG A 1 240 ? 19.197 43.357 -34.265 1.00 82.26 309 ARG A O 1
ATOM 1702 N N . CYS A 1 241 ? 21.364 42.765 -34.313 1.00 78.08 310 CYS A N 1
ATOM 1703 C CA . CYS A 1 241 ? 21.423 42.837 -35.763 1.00 85.80 310 CYS A CA 1
ATOM 1704 C C . CYS A 1 241 ? 20.424 41.885 -36.397 1.00 84.12 310 CYS A C 1
ATOM 1705 O O . CYS A 1 241 ? 19.541 42.305 -37.155 1.00 82.58 310 CYS A O 1
ATOM 1708 N N . GLU A 1 242 ? 20.564 40.587 -36.117 1.00 84.80 311 GLU A N 1
ATOM 1709 C CA . GLU A 1 242 ? 19.678 39.598 -36.736 1.00 82.91 311 GLU A CA 1
ATOM 1710 C C . GLU A 1 242 ? 18.221 39.976 -36.550 1.00 81.54 311 GLU A C 1
ATOM 1711 O O . GLU A 1 242 ? 17.394 39.784 -37.451 1.00 80.17 311 GLU A O 1
ATOM 1717 N N . LEU A 1 243 ? 17.890 40.529 -35.388 1.00 82.55 312 LEU A N 1
ATOM 1718 C CA . LEU A 1 243 ? 16.543 41.043 -35.205 1.00 81.95 312 LEU A CA 1
ATOM 1719 C C . LEU A 1 243 ? 16.253 42.152 -36.200 1.00 80.59 312 LEU A C 1
ATOM 1720 O O . LEU A 1 243 ? 15.190 42.164 -36.830 1.00 80.83 312 LEU A O 1
ATOM 1725 N N . ASP A 1 244 ? 17.198 43.079 -36.374 1.00 80.70 313 ASP A N 1
ATOM 1726 C CA . ASP A 1 244 ? 16.988 44.170 -37.319 1.00 84.59 313 ASP A CA 1
ATOM 1727 C C . ASP A 1 244 ? 16.790 43.644 -38.738 1.00 83.63 313 ASP A C 1
ATOM 1728 O O . ASP A 1 244 ? 15.938 44.145 -39.484 1.00 82.76 313 ASP A O 1
ATOM 1733 N N . ILE A 1 245 ? 17.578 42.641 -39.130 1.00 83.19 314 ILE A N 1
ATOM 1734 C CA . ILE A 1 245 ? 17.367 41.983 -40.417 1.00 83.33 314 ILE A CA 1
ATOM 1735 C C . ILE A 1 245 ? 15.955 41.422 -40.514 1.00 82.13 314 ILE A C 1
ATOM 1736 O O . ILE A 1 245 ? 15.277 41.578 -41.532 1.00 81.74 314 ILE A O 1
ATOM 1741 N N . MET A 1 246 ? 15.511 40.718 -39.475 1.00 82.75 315 MET A N 1
ATOM 1742 C CA . MET A 1 246 ? 14.216 40.048 -39.521 1.00 82.37 315 MET A CA 1
ATOM 1743 C C . MET A 1 246 ? 13.043 41.010 -39.461 1.00 84.25 315 MET A C 1
ATOM 1744 O O . MET A 1 246 ? 11.905 40.589 -39.725 1.00 82.57 315 MET A O 1
ATOM 1749 N N . ASN A 1 247 ? 13.301 42.280 -39.124 1.00 85.01 316 ASN A N 1
ATOM 1750 C CA . ASN A 1 247 ? 12.270 43.299 -38.998 1.00 82.27 316 ASN A CA 1
ATOM 1751 C C . ASN A 1 247 ? 12.277 44.311 -40.133 1.00 83.52 316 ASN A C 1
ATOM 1752 O O . ASN A 1 247 ? 11.234 44.913 -40.419 1.00 81.70 316 ASN A O 1
ATOM 1757 N N . LYS A 1 248 ? 13.404 44.483 -40.811 1.00 83.48 317 LYS A N 1
ATOM 1758 C CA . LYS A 1 248 ? 13.517 45.483 -41.860 1.00 80.63 317 LYS A CA 1
ATOM 1759 C C . LYS A 1 248 ? 13.616 44.893 -43.263 1.00 82.49 317 LYS A C 1
ATOM 1760 O O . LYS A 1 248 ? 13.120 45.502 -44.208 1.00 85.26 317 LYS A O 1
ATOM 1766 N N . CYS A 1 249 ? 14.230 43.719 -43.423 1.00 82.99 318 CYS A N 1
ATOM 1767 C CA . CYS A 1 249 ? 14.403 43.083 -44.733 1.00 83.72 318 CYS A CA 1
ATOM 1768 C C . CYS A 1 249 ? 13.343 42.013 -44.938 1.00 83.91 318 CYS A C 1
ATOM 1769 O O . CYS A 1 249 ? 13.597 40.799 -45.029 1.00 88.03 318 CYS A O 1
ATOM 1772 N N . THR A 1 250 ? 12.136 42.534 -45.012 1.00 84.45 319 THR A N 1
ATOM 1773 C CA . THR A 1 250 ? 10.906 41.784 -45.117 1.00 88.19 319 THR A CA 1
ATOM 1774 C C . THR A 1 250 ? 10.568 41.380 -46.555 1.00 92.26 319 THR A C 1
ATOM 1775 O O . THR A 1 250 ? 9.516 40.768 -46.786 1.00 92.04 319 THR A O 1
ATOM 1779 N N . SER A 1 251 ? 11.407 41.729 -47.528 1.00 93.81 320 SER A N 1
ATOM 1780 C CA . SER A 1 251 ? 11.149 41.429 -48.931 1.00 92.64 320 SER A CA 1
ATOM 1781 C C . SER A 1 251 ? 12.369 40.756 -49.530 1.00 91.18 320 SER A C 1
ATOM 1782 O O . SER A 1 251 ? 13.503 41.151 -49.250 1.00 92.52 320 SER A O 1
ATOM 1785 N N . LEU A 1 252 ? 12.136 39.742 -50.353 1.00 86.41 321 LEU A N 1
ATOM 1786 C CA . LEU A 1 252 ? 13.219 38.969 -50.933 1.00 86.16 321 LEU A CA 1
ATOM 1787 C C . LEU A 1 252 ? 13.208 39.148 -52.445 1.00 85.51 321 LEU A C 1
ATOM 1788 O O . LEU A 1 252 ? 12.207 38.838 -53.103 1.00 84.73 321 LEU A O 1
ATOM 1793 N N . CYS A 1 253 ? 14.319 39.638 -52.995 1.00 80.78 322 CYS A N 1
ATOM 1794 C CA . CYS A 1 253 ? 14.415 39.916 -54.418 1.00 81.76 322 CYS A CA 1
ATOM 1795 C C . CYS A 1 253 ? 15.430 39.018 -55.109 1.00 82.82 322 CYS A C 1
ATOM 1796 O O . CYS A 1 253 ? 16.250 38.362 -54.468 1.00 82.42 322 CYS A O 1
ATOM 1799 N N . CYS A 1 254 ? 15.339 38.996 -56.440 1.00 82.87 323 CYS A N 1
ATOM 1800 C CA . CYS A 1 254 ? 16.363 38.396 -57.279 1.00 84.30 323 CYS A CA 1
ATOM 1801 C C . CYS A 1 254 ? 17.707 39.073 -57.052 1.00 85.79 323 CYS A C 1
ATOM 1802 O O . CYS A 1 254 ? 17.890 40.238 -57.404 1.00 92.60 323 CYS A O 1
ATOM 1805 N N . LYS A 1 255 ? 18.648 38.341 -56.453 1.00 85.74 324 LYS A N 1
ATOM 1806 C CA . LYS A 1 255 ? 19.982 38.880 -56.226 1.00 86.04 324 LYS A CA 1
ATOM 1807 C C . LYS A 1 255 ? 20.627 39.370 -57.521 1.00 91.23 324 LYS A C 1
ATOM 1808 O O . LYS A 1 255 ? 21.434 40.302 -57.496 1.00 95.45 324 LYS A O 1
ATOM 1814 N N . GLN A 1 256 ? 20.280 38.769 -58.658 1.00 99.70 325 GLN A N 1
ATOM 1815 C CA . GLN A 1 256 ? 20.986 39.001 -59.916 1.00 100.12 325 GLN A CA 1
ATOM 1816 C C . GLN A 1 256 ? 20.596 40.293 -60.613 1.00 99.77 325 GLN A C 1
ATOM 1817 O O . GLN A 1 256 ? 21.473 41.037 -61.061 1.00 103.11 325 GLN A O 1
ATOM 1823 N N . CYS A 1 257 ? 19.305 40.570 -60.756 1.00 93.80 326 CYS A N 1
ATOM 1824 C CA . CYS A 1 257 ? 18.883 41.800 -61.406 1.00 95.08 326 CYS A CA 1
ATOM 1825 C C . CYS A 1 257 ? 18.323 42.814 -60.432 1.00 94.39 326 CYS A C 1
ATOM 1826 O O . CYS A 1 257 ? 18.053 43.947 -60.834 1.00 102.15 326 CYS A O 1
ATOM 1829 N N . GLN A 1 258 ? 18.095 42.428 -59.182 1.00 94.84 327 GLN A N 1
ATOM 1830 C CA . GLN A 1 258 ? 17.796 43.374 -58.112 1.00 97.93 327 GLN A CA 1
ATOM 1831 C C . GLN A 1 258 ? 16.486 44.121 -58.319 1.00 100.25 327 GLN A C 1
ATOM 1832 O O . GLN A 1 258 ? 16.093 44.941 -57.483 1.00 100.95 327 GLN A O 1
ATOM 1838 N N . GLU A 1 259 ? 15.806 43.880 -59.427 1.00 106.23 328 GLU A N 1
ATOM 1839 C CA . GLU A 1 259 ? 14.605 44.625 -59.752 1.00 109.43 328 GLU A CA 1
ATOM 1840 C C . GLU A 1 259 ? 13.463 43.625 -59.933 1.00 105.92 328 GLU A C 1
ATOM 1841 O O . GLU A 1 259 ? 12.830 43.543 -60.985 1.00 107.72 328 GLU A O 1
ATOM 1843 N N . THR A 1 260 ? 13.225 42.827 -58.893 1.00 95.43 329 THR A N 1
ATOM 1844 C CA . THR A 1 260 ? 12.186 41.804 -58.931 1.00 96.90 329 THR A CA 1
ATOM 1845 C C . THR A 1 260 ? 11.956 41.216 -57.552 1.00 90.65 329 THR A C 1
ATOM 1846 O O . THR A 1 260 ? 12.763 40.434 -57.039 1.00 87.20 329 THR A O 1
ATOM 1850 N N . GLU A 1 261 ? 10.849 41.598 -56.949 1.00 91.18 330 GLU A N 1
ATOM 1851 C CA . GLU A 1 261 ? 10.502 41.110 -55.634 1.00 89.95 330 GLU A CA 1
ATOM 1852 C C . GLU A 1 261 ? 9.861 39.754 -55.824 1.00 89.52 330 GLU A C 1
ATOM 1853 O O . GLU A 1 261 ? 8.915 39.615 -56.611 1.00 93.09 330 GLU A O 1
ATOM 1859 N N . ILE A 1 262 ? 10.415 38.753 -55.152 1.00 88.78 331 ILE A N 1
ATOM 1860 C CA . ILE A 1 262 ? 9.957 37.383 -55.312 1.00 88.80 331 ILE A CA 1
ATOM 1861 C C . ILE A 1 262 ? 8.870 37.054 -54.304 1.00 91.11 331 ILE A C 1
ATOM 1862 O O . ILE A 1 262 ? 7.803 36.550 -54.671 1.00 90.66 331 ILE A O 1
ATOM 1867 N N . THR A 1 263 ? 9.127 37.353 -53.032 1.00 90.30 332 THR A N 1
ATOM 1868 C CA . THR A 1 263 ? 8.260 36.901 -51.955 1.00 90.99 332 THR A CA 1
ATOM 1869 C C . THR A 1 263 ? 8.504 37.762 -50.722 1.00 95.68 332 THR A C 1
ATOM 1870 O O . THR A 1 263 ? 9.509 38.478 -50.614 1.00 91.82 332 THR A O 1
ATOM 1874 N N . THR A 1 264 ? 7.561 37.678 -49.785 1.00 99.66 333 THR A N 1
ATOM 1875 C CA . THR A 1 264 ? 7.525 38.556 -48.626 1.00 96.14 333 THR A CA 1
ATOM 1876 C C . THR A 1 264 ? 7.566 37.722 -47.355 1.00 95.15 333 THR A C 1
ATOM 1877 O O . THR A 1 264 ? 7.110 36.576 -47.340 1.00 96.02 333 THR A O 1
ATOM 1881 N N . LYS A 1 265 ? 8.103 38.319 -46.286 1.00 89.55 334 LYS A N 1
ATOM 1882 C CA . LYS A 1 265 ? 8.332 37.584 -45.049 1.00 89.36 334 LYS A CA 1
ATOM 1883 C C . LYS A 1 265 ? 7.114 36.760 -44.657 1.00 91.78 334 LYS A C 1
ATOM 1884 O O . LYS A 1 265 ? 7.247 35.591 -44.278 1.00 92.86 334 LYS A O 1
ATOM 1890 N N . ASN A 1 266 ? 5.913 37.335 -44.782 1.00 90.05 335 ASN A N 1
ATOM 1891 C CA . ASN A 1 266 ? 4.717 36.683 -44.257 1.00 90.74 335 ASN A CA 1
ATOM 1892 C C . ASN A 1 266 ? 4.482 35.321 -44.880 1.00 94.00 335 ASN A C 1
ATOM 1893 O O . ASN A 1 266 ? 3.914 34.432 -44.233 1.00 99.55 335 ASN A O 1
ATOM 1898 N N . GLU A 1 267 ? 4.902 35.137 -46.114 1.00 90.66 336 GLU A N 1
ATOM 1899 C CA . GLU A 1 267 ? 4.629 33.906 -46.826 1.00 92.00 336 GLU A CA 1
ATOM 1900 C C . GLU A 1 267 ? 5.574 32.773 -46.450 1.00 90.11 336 GLU A C 1
ATOM 1901 O O . GLU A 1 267 ? 5.517 31.714 -47.085 1.00 93.47 336 GLU A O 1
ATOM 1907 N N . ILE A 1 268 ? 6.433 32.934 -45.448 1.00 85.95 337 ILE A N 1
ATOM 1908 C CA . ILE A 1 268 ? 7.339 31.846 -45.091 1.00 87.19 337 ILE A CA 1
ATOM 1909 C C . ILE A 1 268 ? 6.615 30.864 -44.180 1.00 91.46 337 ILE A C 1
ATOM 1910 O O . ILE A 1 268 ? 5.914 31.261 -43.240 1.00 92.71 337 ILE A O 1
ATOM 1915 N N . PHE A 1 269 ? 6.784 29.573 -44.458 1.00 91.01 338 PHE A N 1
ATOM 1916 C CA . PHE A 1 269 ? 6.250 28.517 -43.606 1.00 91.84 338 PHE A CA 1
ATOM 1917 C C . PHE A 1 269 ? 7.210 27.329 -43.666 1.00 91.74 338 PHE A C 1
ATOM 1918 O O . PHE A 1 269 ? 8.222 27.363 -44.370 1.00 89.67 338 PHE A O 1
ATOM 1926 N N . SER A 1 270 ? 6.907 26.274 -42.906 1.00 97.97 339 SER A N 1
ATOM 1927 C CA . SER A 1 270 ? 7.717 25.054 -42.905 1.00 98.64 339 SER A CA 1
ATOM 1928 C C . SER A 1 270 ? 6.843 23.895 -43.335 1.00 101.01 339 SER A C 1
ATOM 1929 O O . SER A 1 270 ? 5.779 23.673 -42.749 1.00 102.40 339 SER A O 1
ATOM 1932 N N . LEU A 1 271 ? 7.254 23.188 -44.387 1.00 103.47 340 LEU A N 1
ATOM 1933 C CA . LEU A 1 271 ? 6.408 22.096 -44.932 1.00 107.14 340 LEU A CA 1
ATOM 1934 C C . LEU A 1 271 ? 6.358 20.963 -43.906 1.00 110.14 340 LEU A C 1
ATOM 1935 O O . LEU A 1 271 ? 5.246 20.511 -43.571 1.00 112.61 340 LEU A O 1
ATOM 1940 N N . SER A 1 272 ? 7.525 20.530 -43.435 1.00 106.96 341 SER A N 1
ATOM 1941 C CA . SER A 1 272 ? 7.563 19.476 -42.395 1.00 114.91 341 SER A CA 1
ATOM 1942 C C . SER A 1 272 ? 8.358 19.985 -41.193 1.00 117.09 341 SER A C 1
ATOM 1943 O O . SER A 1 272 ? 8.801 21.148 -41.226 1.00 116.28 341 SER A O 1
ATOM 1946 N N . LEU A 1 273 ? 8.540 19.134 -40.188 1.00 117.86 342 LEU A N 1
ATOM 1947 C CA . LEU A 1 273 ? 9.370 19.512 -39.021 1.00 121.97 342 LEU A CA 1
ATOM 1948 C C . LEU A 1 273 ? 10.652 20.170 -39.526 1.00 122.50 342 LEU A C 1
ATOM 1949 O O . LEU A 1 273 ? 10.951 21.289 -39.065 1.00 120.18 342 LEU A O 1
ATOM 1954 N N . CYS A 1 274 ? 11.366 19.497 -40.430 1.00 121.94 343 CYS A N 1
ATOM 1955 C CA . CYS A 1 274 ? 12.630 20.022 -41.010 1.00 119.87 343 CYS A CA 1
ATOM 1956 C C . CYS A 1 274 ? 12.865 21.492 -40.639 1.00 115.96 343 CYS A C 1
ATOM 1957 O O . CYS A 1 274 ? 13.810 21.762 -39.871 1.00 110.42 343 CYS A O 1
ATOM 1960 N N . GLY A 1 275 ? 12.059 22.401 -41.187 1.00 108.79 344 GLY A N 1
ATOM 1961 C CA . GLY A 1 275 ? 12.259 23.839 -40.944 1.00 105.16 344 GLY A CA 1
ATOM 1962 C C . GLY A 1 275 ? 11.844 24.636 -42.161 1.00 103.65 344 GLY A C 1
ATOM 1963 O O . GLY A 1 275 ? 11.371 24.018 -43.135 1.00 103.94 344 GLY A O 1
ATOM 1964 N N . PRO A 1 276 ? 11.964 25.979 -42.158 1.00 96.29 345 PRO A N 1
ATOM 1965 C CA . PRO A 1 276 ? 11.497 26.807 -43.275 1.00 90.68 345 PRO A CA 1
ATOM 1966 C C . PRO A 1 276 ? 12.523 26.971 -44.393 1.00 93.16 345 PRO A C 1
ATOM 1967 O O . PRO A 1 276 ? 12.141 27.245 -45.536 1.00 92.01 345 PRO A O 1
ATOM 1971 N N . MET A 1 277 ? 13.831 26.810 -44.098 1.00 91.38 346 MET A N 1
ATOM 1972 C CA . MET A 1 277 ? 14.858 26.783 -45.147 1.00 84.98 346 MET A CA 1
ATOM 1973 C C . MET A 1 277 ? 15.888 25.703 -44.767 1.00 87.12 346 MET A C 1
ATOM 1974 O O . MET A 1 277 ? 17.005 25.956 -44.316 1.00 83.50 346 MET A O 1
ATOM 1979 N N . ALA A 1 278 ? 15.506 24.442 -44.943 1.00 90.97 347 ALA A N 1
ATOM 1980 C CA . ALA A 1 278 ? 16.483 23.383 -44.741 1.00 93.77 347 ALA A CA 1
ATOM 1981 C C . ALA A 1 278 ? 17.404 23.289 -45.954 1.00 90.68 347 ALA A C 1
ATOM 1982 O O . ALA A 1 278 ? 17.188 23.942 -46.991 1.00 87.94 347 ALA A O 1
ATOM 1984 N N . ALA A 1 279 ? 18.436 22.446 -45.829 1.00 88.08 348 ALA A N 1
ATOM 1985 C CA . ALA A 1 279 ? 19.333 22.112 -46.932 1.00 84.77 348 ALA A CA 1
ATOM 1986 C C . ALA A 1 279 ? 18.933 20.774 -47.550 1.00 86.14 348 ALA A C 1
ATOM 1987 O O . ALA A 1 279 ? 18.881 19.761 -46.853 1.00 95.78 348 ALA A O 1
ATOM 1989 N N . TYR A 1 280 ? 18.672 20.763 -48.855 1.00 84.95 349 TYR A N 1
ATOM 1990 C CA . TYR A 1 280 ? 18.291 19.554 -49.571 1.00 88.70 349 TYR A CA 1
ATOM 1991 C C . TYR A 1 280 ? 19.353 19.248 -50.617 1.00 90.60 349 TYR A C 1
ATOM 1992 O O . TYR A 1 280 ? 20.075 20.148 -51.061 1.00 90.36 349 TYR A O 1
ATOM 2001 N N . VAL A 1 281 ? 19.460 17.974 -51.007 1.00 94.31 350 VAL A N 1
ATOM 2002 C CA . VAL A 1 281 ? 20.485 17.540 -51.954 1.00 95.50 350 VAL A CA 1
ATOM 2003 C C . VAL A 1 281 ? 19.832 17.033 -53.228 1.00 97.54 350 VAL A C 1
ATOM 2004 O O . VAL A 1 281 ? 18.818 16.328 -53.184 1.00 95.27 350 VAL A O 1
ATOM 2008 N N . ASN A 1 282 ? 20.430 17.381 -54.362 1.00 102.39 351 ASN A N 1
ATOM 2009 C CA . ASN A 1 282 ? 19.974 16.904 -55.658 1.00 100.42 351 ASN A CA 1
ATOM 2010 C C . ASN A 1 282 ? 20.786 15.687 -56.060 1.00 101.93 351 ASN A C 1
ATOM 2011 O O . ASN A 1 282 ? 21.834 15.383 -55.472 1.00 98.99 351 ASN A O 1
ATOM 2016 N N . PRO A 1 283 ? 20.318 14.959 -57.075 1.00 104.55 352 PRO A N 1
ATOM 2017 C CA . PRO A 1 283 ? 20.992 13.717 -57.464 1.00 102.70 352 PRO A CA 1
ATOM 2018 C C . PRO A 1 283 ? 22.470 13.901 -57.802 1.00 103.66 352 PRO A C 1
ATOM 2019 O O . PRO A 1 283 ? 23.156 12.906 -58.054 1.00 104.29 352 PRO A O 1
ATOM 2023 N N . HIS A 1 284 ? 22.989 15.133 -57.825 1.00 102.76 353 HIS A N 1
ATOM 2024 C CA . HIS A 1 284 ? 24.381 15.358 -58.207 1.00 104.79 353 HIS A CA 1
ATOM 2025 C C . HIS A 1 284 ? 25.188 16.017 -57.097 1.00 103.64 353 HIS A C 1
ATOM 2026 O O . HIS A 1 284 ? 26.185 16.695 -57.377 1.00 105.62 353 HIS A O 1
ATOM 2033 N N . GLY A 1 285 ? 24.785 15.818 -55.839 1.00 106.58 354 GLY A N 1
ATOM 2034 C CA . GLY A 1 285 ? 25.492 16.369 -54.703 1.00 110.27 354 GLY A CA 1
ATOM 2035 C C . GLY A 1 285 ? 25.400 17.869 -54.529 1.00 109.36 354 GLY A C 1
ATOM 2036 O O . GLY A 1 285 ? 25.825 18.381 -53.482 1.00 111.24 354 GLY A O 1
ATOM 2037 N N . TYR A 1 286 ? 24.881 18.595 -55.512 1.00 100.07 355 TYR A N 1
ATOM 2038 C CA . TYR A 1 286 ? 24.570 19.997 -55.300 1.00 95.05 355 TYR A CA 1
ATOM 2039 C C . TYR A 1 286 ? 23.589 20.141 -54.140 1.00 96.68 355 TYR A C 1
ATOM 2040 O O . TYR A 1 286 ? 22.603 19.398 -54.039 1.00 95.33 355 TYR A O 1
ATOM 2049 N N . VAL A 1 287 ? 23.876 21.090 -53.247 1.00 94.32 356 VAL A N 1
ATOM 2050 C CA . VAL A 1 287 ? 23.056 21.327 -52.062 1.00 91.74 356 VAL A CA 1
ATOM 2051 C C . VAL A 1 287 ? 22.309 22.638 -52.246 1.00 87.53 356 VAL A C 1
ATOM 2052 O O . VAL A 1 287 ? 22.769 23.540 -52.953 1.00 94.58 356 VAL A O 1
ATOM 2056 N N . HIS A 1 288 ? 21.138 22.732 -51.611 1.00 85.45 357 HIS A N 1
ATOM 2057 C CA . HIS A 1 288 ? 20.214 23.850 -51.815 1.00 83.80 357 HIS A CA 1
ATOM 2058 C C . HIS A 1 288 ? 19.505 24.189 -50.505 1.00 81.28 357 HIS A C 1
ATOM 2059 O O . HIS A 1 288 ? 18.502 23.558 -50.160 1.00 82.02 357 HIS A O 1
ATOM 2066 N N . GLU A 1 289 ? 19.982 25.208 -49.799 1.00 80.37 358 GLU A N 1
ATOM 2067 C CA . GLU A 1 289 ? 19.154 25.823 -48.763 1.00 80.94 358 GLU A CA 1
ATOM 2068 C C . GLU A 1 289 ? 17.885 26.375 -49.416 1.00 80.56 358 GLU A C 1
ATOM 2069 O O . GLU A 1 289 ? 17.946 27.367 -50.154 1.00 79.83 358 GLU A O 1
ATOM 2075 N N . THR A 1 290 ? 16.729 25.736 -49.165 1.00 80.11 359 THR A N 1
ATOM 2076 C CA . THR A 1 290 ? 15.499 26.021 -49.917 1.00 80.99 359 THR A CA 1
ATOM 2077 C C . THR A 1 290 ? 14.371 26.536 -49.028 1.00 81.95 359 THR A C 1
ATOM 2078 O O . THR A 1 290 ? 13.617 25.749 -48.445 1.00 82.05 359 THR A O 1
ATOM 2082 N N . LEU A 1 291 ? 14.215 27.860 -49.001 1.00 78.77 360 LEU A N 1
ATOM 2083 C CA . LEU A 1 291 ? 13.134 28.495 -48.264 1.00 78.89 360 LEU A CA 1
ATOM 2084 C C . LEU A 1 291 ? 11.794 28.197 -48.912 1.00 78.00 360 LEU A C 1
ATOM 2085 O O . LEU A 1 291 ? 11.571 28.540 -50.071 1.00 80.38 360 LEU A O 1
ATOM 2090 N N . THR A 1 292 ? 10.901 27.573 -48.166 1.00 79.63 361 THR A N 1
ATOM 2091 C CA . THR A 1 292 ? 9.564 27.280 -48.642 1.00 78.39 361 THR A CA 1
ATOM 2092 C C . THR A 1 292 ? 8.670 28.473 -48.330 1.00 82.04 361 THR A C 1
ATOM 2093 O O . THR A 1 292 ? 8.692 29.004 -47.217 1.00 83.63 361 THR A O 1
ATOM 2097 N N . VAL A 1 293 ? 7.927 28.938 -49.326 1.00 87.21 362 VAL A N 1
ATOM 2098 C CA . VAL A 1 293 ? 7.032 30.074 -49.136 1.00 88.88 362 VAL A CA 1
ATOM 2099 C C . VAL A 1 293 ? 5.686 29.727 -49.749 1.00 92.39 362 VAL A C 1
ATOM 2100 O O . VAL A 1 293 ? 5.588 28.893 -50.655 1.00 93.68 362 VAL A O 1
ATOM 2104 N N . TYR A 1 294 ? 4.634 30.376 -49.250 1.00 96.79 363 TYR A N 1
ATOM 2105 C CA . TYR A 1 294 ? 3.296 30.083 -49.753 1.00 96.47 363 TYR A CA 1
ATOM 2106 C C . TYR A 1 294 ? 3.096 30.629 -51.157 1.00 94.46 363 TYR A C 1
ATOM 2107 O O . TYR A 1 294 ? 2.602 29.914 -52.034 1.00 99.08 363 TYR A O 1
ATOM 2116 N N . LYS A 1 295 ? 3.449 31.891 -51.384 1.00 92.00 364 LYS A N 1
ATOM 2117 C CA . LYS A 1 295 ? 3.290 32.537 -52.679 1.00 90.75 364 LYS A CA 1
ATOM 2118 C C . LYS A 1 295 ? 4.587 33.240 -53.073 1.00 95.35 364 LYS A C 1
ATOM 2119 O O . LYS A 1 295 ? 5.258 33.841 -52.227 1.00 97.81 364 LYS A O 1
ATOM 2121 N N . ALA A 1 296 ? 4.950 33.146 -54.356 1.00 94.50 365 ALA A N 1
ATOM 2122 C CA . ALA A 1 296 ? 6.025 33.936 -54.948 1.00 91.38 365 ALA A CA 1
ATOM 2123 C C . ALA A 1 296 ? 5.504 34.627 -56.204 1.00 97.10 365 ALA A C 1
ATOM 2124 O O . ALA A 1 296 ? 4.514 34.201 -56.796 1.00 97.74 365 ALA A O 1
ATOM 2126 N N . CYS A 1 297 ? 6.184 35.687 -56.637 1.00 96.69 366 CYS A N 1
ATOM 2127 C CA . CYS A 1 297 ? 5.702 36.453 -57.781 1.00 98.31 366 CYS A CA 1
ATOM 2128 C C . CYS A 1 297 ? 6.808 36.690 -58.805 1.00 98.21 366 CYS A C 1
ATOM 2129 O O . CYS A 1 297 ? 7.989 36.436 -58.555 1.00 97.31 366 CYS A O 1
ATOM 2132 N N . ASN A 1 298 ? 6.396 37.157 -59.987 1.00 93.27 367 ASN A N 1
ATOM 2133 C CA . ASN A 1 298 ? 7.330 37.521 -61.049 1.00 87.66 367 ASN A CA 1
ATOM 2134 C C . ASN A 1 298 ? 8.299 36.388 -61.377 1.00 85.46 367 ASN A C 1
ATOM 2135 O O . ASN A 1 298 ? 9.481 36.615 -61.626 1.00 82.72 367 ASN A O 1
ATOM 2140 N N . LEU A 1 299 ? 7.8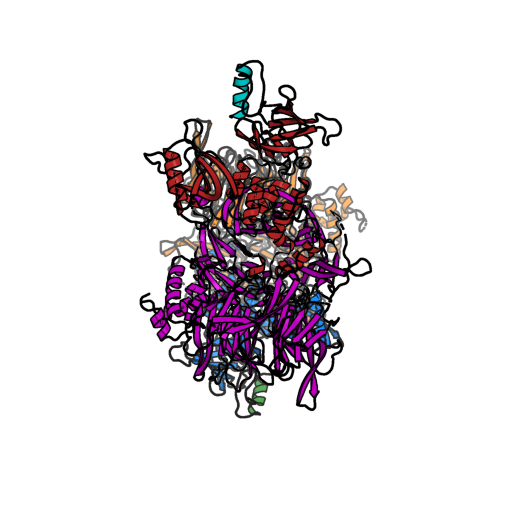07 35.157 -61.387 1.00 89.02 368 LEU A N 1
ATOM 2141 C CA . LEU A 1 299 ? 8.634 34.007 -61.733 1.00 89.25 368 LEU A CA 1
ATOM 2142 C C . LEU A 1 299 ? 8.042 33.279 -62.928 1.00 94.33 368 LEU A C 1
ATOM 2143 O O . LEU A 1 299 ? 6.825 33.114 -63.020 1.00 100.56 368 LEU A O 1
ATOM 2148 N N . ASN A 1 300 ? 8.901 32.840 -63.843 1.00 98.24 369 ASN A N 1
ATOM 2149 C CA . ASN A 1 300 ? 8.484 32.065 -65.003 1.00 99.08 369 ASN A CA 1
ATOM 2150 C C . ASN A 1 300 ? 8.872 30.604 -64.808 1.00 101.77 369 ASN A C 1
ATOM 2151 O O . ASN A 1 300 ? 9.956 30.298 -64.292 1.00 101.33 369 ASN A O 1
ATOM 2156 N N . LEU A 1 301 ? 7.998 29.697 -65.223 1.00 92.49 370 LEU A N 1
ATOM 2157 C CA . LEU A 1 301 ? 8.227 28.282 -64.975 1.00 90.52 370 LEU A CA 1
ATOM 2158 C C . LEU A 1 301 ? 8.811 27.609 -66.212 1.00 92.21 370 LEU A C 1
ATOM 2159 O O . LEU A 1 301 ? 8.369 27.858 -67.336 1.00 98.71 370 LEU A O 1
ATOM 2164 N N . ILE A 1 302 ? 9.811 26.758 -65.992 1.00 91.45 371 ILE A N 1
ATOM 2165 C CA . ILE A 1 302 ? 10.640 26.176 -67.046 1.00 89.43 371 ILE A CA 1
ATOM 2166 C C . ILE A 1 302 ? 10.354 24.677 -67.083 1.00 99.96 371 ILE A C 1
ATOM 2167 O O . ILE A 1 302 ? 10.763 23.917 -66.184 1.00 100.21 371 ILE A O 1
ATOM 2172 N N . GLY A 1 303 ? 9.650 24.255 -68.115 1.00 97.77 372 GLY A N 1
ATOM 2173 C CA . GLY A 1 303 ? 9.451 22.842 -68.366 1.00 93.35 372 GLY A CA 1
ATOM 2174 C C . GLY A 1 303 ? 8.115 22.353 -67.843 1.00 98.16 372 GLY A C 1
ATOM 2175 O O . GLY A 1 303 ? 7.197 23.094 -67.522 1.00 97.31 372 GLY A O 1
ATOM 2176 N N . ARG A 1 304 ? 8.038 21.037 -67.790 1.00 103.09 373 ARG A N 1
ATOM 2177 C CA . ARG A 1 304 ? 6.865 20.391 -67.260 1.00 104.09 373 ARG A CA 1
ATOM 2178 C C . ARG A 1 304 ? 7.172 19.821 -65.877 1.00 101.26 373 ARG A C 1
ATOM 2179 O O . ARG A 1 304 ? 8.300 19.373 -65.627 1.00 102.15 373 ARG A O 1
ATOM 2187 N N . PRO A 1 305 ? 6.216 19.842 -64.949 1.00 97.15 374 PRO A N 1
ATOM 2188 C CA . PRO A 1 305 ? 6.496 19.336 -63.604 1.00 97.22 374 PRO A CA 1
ATOM 2189 C C . PRO A 1 305 ? 7.042 17.918 -63.670 1.00 100.63 374 PRO A C 1
ATOM 2190 O O . PRO A 1 305 ? 6.747 17.160 -64.597 1.00 100.64 374 PRO A O 1
ATOM 2194 N N . SER A 1 306 ? 7.849 17.567 -62.675 1.00 97.95 375 SER A N 1
ATOM 2195 C CA . SER A 1 306 ? 8.360 16.214 -62.526 1.00 97.56 375 SER A CA 1
ATOM 2196 C C . SER A 1 306 ? 8.208 15.782 -61.070 1.00 103.25 375 SER A C 1
ATOM 2197 O O . SER A 1 306 ? 7.775 16.554 -60.203 1.00 101.19 375 SER A O 1
ATOM 2200 N N . THR A 1 307 ? 8.581 14.532 -60.797 1.00 104.26 376 THR A N 1
ATOM 2201 C CA . THR A 1 307 ? 8.581 14.029 -59.431 1.00 99.75 376 THR A CA 1
ATOM 2202 C C . THR A 1 307 ? 9.904 13.421 -58.992 1.00 101.45 376 THR A C 1
ATOM 2203 O O . THR A 1 307 ? 10.069 13.186 -57.793 1.00 103.97 376 THR A O 1
ATOM 2207 N N . GLU A 1 308 ? 10.854 13.185 -59.907 1.00 104.83 377 GLU A N 1
ATOM 2208 C CA . GLU A 1 308 ? 12.144 12.592 -59.553 1.00 106.14 377 GLU A CA 1
ATOM 2209 C C . GLU A 1 308 ? 12.828 13.364 -58.437 1.00 104.47 377 GLU A C 1
ATOM 2210 O O . GLU A 1 308 ? 13.103 14.560 -58.567 1.00 106.59 377 GLU A O 1
ATOM 2216 N N . HIS A 1 309 ? 13.130 12.678 -57.347 1.00 104.68 378 HIS A N 1
ATOM 2217 C CA . HIS A 1 309 ? 13.874 13.244 -56.234 1.00 107.36 378 HIS A CA 1
ATOM 2218 C C . HIS A 1 309 ? 13.135 14.435 -55.644 1.00 107.72 378 HIS A C 1
ATOM 2219 O O . HIS A 1 309 ? 13.777 15.307 -55.039 1.00 110.38 378 HIS A O 1
ATOM 2226 N N . SER A 1 310 ? 11.813 14.503 -55.791 1.00 98.97 379 SER A N 1
ATOM 2227 C CA . SER A 1 310 ? 11.039 15.600 -55.227 1.00 98.83 379 SER A CA 1
ATOM 2228 C C . SER A 1 310 ? 11.368 15.548 -53.743 1.00 102.72 379 SER A C 1
ATOM 2229 O O . SER A 1 310 ? 11.063 14.567 -53.055 1.00 103.91 379 SER A O 1
ATOM 2232 N N . TRP A 1 311 ? 11.987 16.616 -53.243 1.00 100.47 380 TRP A N 1
ATOM 2233 C CA . TRP A 1 311 ? 12.414 16.650 -51.854 1.00 95.49 380 TRP A CA 1
ATOM 2234 C C . TRP A 1 311 ? 11.197 16.600 -50.938 1.00 97.75 380 TRP A C 1
ATOM 2235 O O . TRP A 1 311 ? 11.296 16.132 -49.800 1.00 101.49 380 TRP A O 1
ATOM 2246 N N . PHE A 1 312 ? 10.059 17.081 -51.407 1.00 95.48 381 PHE A N 1
ATOM 2247 C CA . PHE A 1 312 ? 8.827 17.098 -50.636 1.00 100.94 381 PHE A CA 1
ATOM 2248 C C . PHE A 1 312 ? 7.876 16.058 -51.200 1.00 101.02 381 PHE A C 1
ATOM 2249 O O . PHE A 1 312 ? 7.056 16.360 -52.083 1.00 100.18 381 PHE A O 1
ATOM 2257 N N . PRO A 1 313 ? 7.980 14.819 -50.732 1.00 103.12 382 PRO A N 1
ATOM 2258 C CA . PRO A 1 313 ? 7.202 13.736 -51.337 1.00 102.45 382 PRO A CA 1
ATOM 2259 C C . PRO A 1 313 ? 5.721 14.060 -51.284 1.00 105.68 382 PRO A C 1
ATOM 2260 O O . PRO A 1 313 ? 5.188 14.455 -50.247 1.00 108.02 382 PRO A O 1
ATOM 2264 N N . GLY A 1 314 ? 5.068 13.946 -52.441 1.00 100.63 383 GLY A N 1
ATOM 2265 C CA . GLY A 1 314 ? 3.673 14.288 -52.599 1.00 102.87 383 GLY A CA 1
ATOM 2266 C C . GLY A 1 314 ? 3.441 15.417 -53.577 1.00 109.84 383 GLY A C 1
ATOM 2267 O O . GLY A 1 314 ? 2.362 15.479 -54.207 1.00 109.46 383 GLY A O 1
ATOM 2268 N N . TYR A 1 315 ? 4.407 16.319 -53.717 1.00 108.09 384 TYR A N 1
ATOM 2269 C CA . TYR A 1 315 ? 4.326 17.392 -54.697 1.00 103.39 384 TYR A CA 1
ATOM 2270 C C . TYR A 1 315 ? 5.343 17.142 -55.803 1.00 101.08 384 TYR A C 1
ATOM 2271 O O . TYR A 1 315 ? 6.371 16.489 -55.588 1.00 97.24 384 TYR A O 1
ATOM 2280 N N . ALA A 1 316 ? 5.042 17.662 -56.992 1.00 100.10 385 ALA A N 1
ATOM 2281 C CA . ALA A 1 316 ? 5.967 17.635 -58.112 1.00 97.19 385 ALA A CA 1
ATOM 2282 C C . ALA A 1 316 ? 6.616 19.000 -58.262 1.00 97.03 385 ALA A C 1
ATOM 2283 O O . ALA A 1 316 ? 6.081 20.009 -57.796 1.00 98.43 385 ALA A O 1
ATOM 2285 N N . TRP A 1 317 ? 7.777 19.026 -58.920 1.00 96.66 386 TRP A N 1
ATOM 2286 C CA . TRP A 1 317 ? 8.567 20.246 -59.034 1.00 95.36 386 TRP A CA 1
ATOM 2287 C C . TRP A 1 317 ? 8.640 20.753 -60.468 1.00 92.57 386 TRP A C 1
ATOM 2288 O O . TRP A 1 317 ? 8.686 19.973 -61.418 1.00 92.96 386 TRP A O 1
ATOM 2299 N N . THR A 1 318 ? 8.668 22.071 -60.602 1.00 92.11 387 THR A N 1
ATOM 2300 C CA . THR A 1 318 ? 8.796 22.760 -61.873 1.00 90.11 387 THR A CA 1
ATOM 2301 C C . THR A 1 318 ? 9.796 23.880 -61.657 1.00 91.08 387 THR A C 1
ATOM 2302 O O . THR A 1 318 ? 9.639 24.679 -60.731 1.00 87.57 387 THR A O 1
ATOM 2306 N N . VAL A 1 319 ? 10.834 23.929 -62.493 1.00 95.11 388 VAL A N 1
ATOM 2307 C CA . VAL A 1 319 ? 11.913 24.893 -62.282 1.00 90.61 388 VAL A CA 1
ATOM 2308 C C . VAL A 1 319 ? 11.392 26.309 -62.459 1.00 87.56 388 VAL A C 1
ATOM 2309 O O . VAL A 1 319 ? 10.587 26.590 -63.352 1.00 90.21 388 VAL A O 1
ATOM 2313 N N . ALA A 1 320 ? 11.862 27.220 -61.618 1.00 88.22 389 ALA A N 1
ATOM 2314 C CA . ALA A 1 320 ? 11.376 28.593 -61.641 1.00 87.63 389 ALA A CA 1
ATOM 2315 C C . ALA A 1 320 ? 12.544 29.563 -61.755 1.00 86.29 389 ALA A C 1
ATOM 2316 O O . ALA A 1 320 ? 13.625 29.319 -61.213 1.00 83.61 389 ALA A O 1
ATOM 2318 N N . GLN A 1 321 ? 12.315 30.671 -62.465 1.00 89.11 390 GLN A N 1
ATOM 2319 C CA . GLN A 1 321 ? 13.373 31.645 -62.709 1.00 88.10 390 GLN A CA 1
ATOM 2320 C C . GLN A 1 321 ? 12.794 33.045 -62.855 1.00 86.74 390 GLN A C 1
ATOM 2321 O O . GLN A 1 321 ? 11.616 33.227 -63.179 1.00 85.52 390 GLN A O 1
ATOM 2327 N N . CYS A 1 322 ? 13.661 34.031 -62.620 1.00 86.57 391 CYS A N 1
ATOM 2328 C CA . CYS A 1 322 ? 13.295 35.441 -62.725 1.00 90.89 391 CYS A CA 1
ATOM 2329 C C . CYS A 1 322 ? 12.743 35.781 -64.106 1.00 91.55 391 CYS A C 1
ATOM 2330 O O . CYS A 1 322 ? 13.322 35.406 -65.127 1.00 95.73 391 CYS A O 1
ATOM 2333 N N . LYS A 1 323 ? 11.621 36.498 -64.142 1.00 86.93 392 LYS A N 1
ATOM 2334 C CA . LYS A 1 323 ? 11.017 36.847 -65.418 1.00 85.26 392 LYS A CA 1
ATOM 2335 C C . LYS A 1 323 ? 11.759 37.969 -66.119 1.00 90.98 392 LYS A C 1
ATOM 2336 O O . LYS A 1 323 ? 11.390 38.339 -67.248 1.00 93.48 392 LYS A O 1
ATOM 2342 N N . ILE A 1 324 ? 12.798 38.508 -65.485 1.00 88.14 393 ILE A N 1
ATOM 2343 C CA . ILE A 1 324 ? 13.516 39.665 -66.001 1.00 93.43 393 ILE A CA 1
ATOM 2344 C C . ILE A 1 324 ? 14.927 39.300 -66.446 1.00 94.68 393 ILE A C 1
ATOM 2345 O O . ILE A 1 324 ? 15.397 39.800 -67.473 1.00 93.72 393 ILE A O 1
ATOM 2350 N N . CYS A 1 325 ? 15.636 38.455 -65.671 1.00 91.21 394 CYS A N 1
ATOM 2351 C CA . CYS A 1 325 ? 17.000 38.071 -66.011 1.00 89.34 394 CYS A CA 1
ATOM 2352 C C . CYS A 1 325 ? 17.161 36.571 -66.162 1.00 90.52 394 CYS A C 1
ATOM 2353 O O . CYS A 1 325 ? 18.272 36.103 -66.433 1.00 95.63 394 CYS A O 1
ATOM 2356 N N . ALA A 1 326 ? 16.077 35.813 -66.036 1.00 97.73 395 ALA A N 1
ATOM 2357 C CA . ALA A 1 326 ? 16.090 34.355 -66.201 1.00 99.04 395 ALA A CA 1
ATOM 2358 C C . ALA A 1 326 ? 17.197 33.712 -65.373 1.00 98.43 395 ALA A C 1
ATOM 2359 O O . ALA A 1 326 ? 17.816 32.734 -65.796 1.00 99.76 395 ALA A O 1
ATOM 2361 N N . SER A 1 327 ? 17.466 34.271 -64.196 1.00 92.34 396 SER A N 1
ATOM 2362 C CA . SER A 1 327 ? 18.360 33.607 -63.265 1.00 93.39 396 SER A CA 1
ATOM 2363 C C . SER A 1 327 ? 17.549 32.605 -62.459 1.00 92.01 396 SER A C 1
ATOM 2364 O O . SER A 1 327 ? 16.347 32.792 -62.241 1.00 89.74 396 SER A O 1
ATOM 2367 N N . HIS A 1 328 ? 18.196 31.513 -62.054 1.00 84.91 397 HIS A N 1
ATOM 2368 C CA . HIS A 1 328 ? 17.462 30.469 -61.357 1.00 78.48 397 HIS A CA 1
ATOM 2369 C C . HIS A 1 328 ? 17.079 30.952 -59.968 1.00 78.42 397 HIS A C 1
ATOM 2370 O O . HIS A 1 328 ? 17.912 31.493 -59.236 1.00 80.70 397 HIS A O 1
ATOM 2377 N N . ILE A 1 329 ? 15.805 30.786 -59.613 1.00 77.45 398 ILE A N 1
ATOM 2378 C CA . ILE A 1 329 ? 15.336 31.136 -58.284 1.00 78.68 398 ILE A CA 1
ATOM 2379 C C . ILE A 1 329 ? 14.983 29.902 -57.460 1.00 82.13 398 ILE A C 1
ATOM 2380 O O . ILE A 1 329 ? 15.201 29.900 -56.242 1.00 82.67 398 ILE A O 1
ATOM 2385 N N . GLY A 1 330 ? 14.464 28.854 -58.082 1.00 81.20 399 GLY A N 1
ATOM 2386 C CA . GLY A 1 330 ? 14.109 27.639 -57.379 1.00 79.05 399 GLY A CA 1
ATOM 2387 C C . GLY A 1 330 ? 13.105 26.794 -58.141 1.00 81.57 399 GLY A C 1
ATOM 2388 O O . GLY A 1 330 ? 13.237 26.619 -59.357 1.00 82.66 399 GLY A O 1
ATOM 2389 N N . TRP A 1 331 ? 12.083 26.274 -57.462 1.00 79.24 400 TRP A N 1
ATOM 2390 C CA . TRP A 1 331 ? 11.117 25.404 -58.116 1.00 84.97 400 TRP A CA 1
ATOM 2391 C C . TRP A 1 331 ? 9.714 25.757 -57.656 1.00 85.30 400 TRP A C 1
ATOM 2392 O O . TRP A 1 331 ? 9.526 26.402 -56.626 1.00 84.68 400 TRP A O 1
ATOM 2403 N N . LYS A 1 332 ? 8.724 25.297 -58.407 1.00 88.10 401 LYS A N 1
ATOM 2404 C CA . LYS A 1 332 ? 7.336 25.398 -57.981 1.00 89.66 401 LYS A CA 1
ATOM 2405 C C . LYS A 1 332 ? 6.794 23.998 -57.727 1.00 91.67 401 LYS A C 1
ATOM 2406 O O . LYS A 1 332 ? 6.751 23.162 -58.637 1.00 90.87 401 LYS A O 1
ATOM 2412 N N . PHE A 1 333 ? 6.383 23.747 -56.494 1.00 93.49 402 PHE A N 1
ATOM 2413 C CA . PHE A 1 333 ? 5.870 22.448 -56.106 1.00 91.93 402 PHE A CA 1
ATOM 2414 C C . PHE A 1 333 ? 4.351 22.450 -56.164 1.00 97.20 402 PHE A C 1
ATOM 2415 O O . PHE A 1 333 ? 3.691 23.358 -55.644 1.00 97.97 402 PHE A O 1
ATOM 2423 N N . THR A 1 334 ? 3.808 21.430 -56.811 1.00 100.29 403 THR A N 1
ATOM 2424 C CA . THR A 1 334 ? 2.395 21.312 -57.111 1.00 97.21 403 THR A CA 1
ATOM 2425 C C . THR A 1 334 ? 1.939 19.939 -56.638 1.00 101.97 403 THR A C 1
ATOM 2426 O O . THR A 1 334 ? 2.656 18.947 -56.817 1.00 103.67 403 THR A O 1
ATOM 2430 N N . ALA A 1 335 ? 0.765 19.872 -56.014 1.00 103.81 404 ALA A N 1
ATOM 2431 C CA . ALA A 1 335 ? 0.356 18.633 -55.354 1.00 110.12 404 ALA A CA 1
ATOM 2432 C C . ALA A 1 335 ? -0.043 17.572 -56.374 1.00 108.38 404 ALA A C 1
ATOM 2433 O O . ALA A 1 335 ? -0.800 17.849 -57.306 1.00 107.24 404 ALA A O 1
ATOM 2435 N N . THR A 1 336 ? 0.441 16.346 -56.194 1.00 111.89 405 THR A N 1
ATOM 2436 C CA . THR A 1 336 ? -0.057 15.281 -57.061 1.00 115.58 405 THR A CA 1
ATOM 2437 C C . THR A 1 336 ? -1.488 14.911 -56.694 1.00 122.82 405 THR A C 1
ATOM 2438 O O . THR A 1 336 ? -2.343 14.770 -57.574 1.00 124.29 405 THR A O 1
ATOM 2442 N N . LYS A 1 337 ? -1.778 14.777 -55.400 1.00 124.81 406 LYS A N 1
ATOM 2443 C CA . LYS A 1 337 ? -3.096 14.299 -55.005 1.00 129.15 406 LYS A CA 1
ATOM 2444 C C . LYS A 1 337 ? -4.026 15.500 -54.915 1.00 134.62 406 LYS A C 1
ATOM 2445 O O . LYS A 1 337 ? -3.669 16.604 -55.342 1.00 132.43 406 LYS A O 1
ATOM 2451 N N . LYS A 1 338 ? -5.240 15.285 -54.423 1.00 152.84 407 LYS A N 1
ATOM 2452 C CA . LYS A 1 338 ? -6.106 16.392 -54.073 1.00 152.48 407 LYS A CA 1
ATOM 2453 C C . LYS A 1 338 ? -6.343 16.541 -52.595 1.00 154.17 407 LYS A C 1
ATOM 2454 O O . LYS A 1 338 ? -6.803 17.610 -52.148 1.00 154.26 407 LYS A O 1
ATOM 2456 N N . ASP A 1 339 ? -6.044 15.500 -51.821 1.00 152.82 408 ASP A N 1
ATOM 2457 C CA . ASP A 1 339 ? -6.003 15.650 -50.380 1.00 155.10 408 ASP A CA 1
ATOM 2458 C C . ASP A 1 339 ? -5.089 16.802 -49.983 1.00 153.50 408 ASP A C 1
ATOM 2459 O O . ASP A 1 339 ? -5.531 17.785 -49.376 1.00 153.78 408 ASP A O 1
ATOM 2464 N N . MET A 1 340 ? -3.818 16.713 -50.367 1.00 143.95 409 MET A N 1
ATOM 2465 C CA . MET A 1 340 ? -2.769 17.488 -49.719 1.00 135.81 409 MET A CA 1
ATOM 2466 C C . MET A 1 340 ? -3.119 18.974 -49.616 1.00 129.41 409 MET A C 1
ATOM 2467 O O . MET A 1 340 ? -3.747 19.551 -50.515 1.00 124.06 409 MET A O 1
ATOM 2472 N N . SER A 1 341 ? -2.709 19.584 -48.492 1.00 121.11 410 SER A N 1
ATOM 2473 C CA . SER A 1 341 ? -2.643 21.029 -48.340 1.00 115.27 410 SER A CA 1
ATOM 2474 C C . SER A 1 341 ? -1.258 21.403 -47.827 1.00 110.56 410 SER A C 1
ATOM 2475 O O . SER A 1 341 ? -0.731 20.750 -46.911 1.00 108.69 410 SER A O 1
ATOM 2478 N N . PRO A 1 342 ? -0.637 22.441 -48.385 1.00 109.90 411 PRO A N 1
ATOM 2479 C CA . PRO A 1 342 ? -1.153 23.327 -49.433 1.00 110.63 411 PRO A CA 1
ATOM 2480 C C . PRO A 1 342 ? -1.123 22.643 -50.807 1.00 110.05 411 PRO A C 1
ATOM 2481 O O . PRO A 1 342 ? -0.380 21.680 -50.998 1.00 106.40 411 PRO A O 1
ATOM 2485 N N . GLN A 1 343 ? -1.911 23.108 -51.783 1.00 109.89 412 GLN A N 1
ATOM 2486 C CA . GLN A 1 343 ? -1.890 22.501 -53.117 1.00 109.42 412 GLN A CA 1
ATOM 2487 C C . GLN A 1 343 ? -0.639 22.910 -53.898 1.00 105.73 412 GLN A C 1
ATOM 2488 O O . GLN A 1 343 ? 0.047 22.058 -54.475 1.00 105.41 412 GLN A O 1
ATOM 2494 N N . LYS A 1 344 ? -0.340 24.206 -53.937 1.00 100.76 413 LYS A N 1
ATOM 2495 C CA . LYS A 1 344 ? 0.903 24.713 -54.488 1.00 92.59 413 LYS A CA 1
ATOM 2496 C C . LYS A 1 344 ? 1.740 25.389 -53.413 1.00 97.51 413 LYS A C 1
ATOM 2497 O O . LYS A 1 344 ? 1.212 25.943 -52.438 1.00 96.10 413 LYS A O 1
ATOM 2503 N N . PHE A 1 345 ? 3.055 25.319 -53.596 1.00 98.14 414 PHE A N 1
ATOM 2504 C CA . PHE A 1 345 ? 3.997 26.177 -52.881 1.00 99.67 414 PHE A CA 1
ATOM 2505 C C . PHE A 1 345 ? 5.267 26.301 -53.718 1.00 95.65 414 PHE A C 1
ATOM 2506 O O . PHE A 1 345 ? 5.419 25.666 -54.764 1.00 95.05 414 PHE A O 1
ATOM 2514 N N . TRP A 1 346 ? 6.178 27.141 -53.255 1.00 93.31 415 TRP A N 1
ATOM 2515 C CA . TRP A 1 346 ? 7.417 27.410 -53.960 1.00 88.13 415 TRP A CA 1
ATOM 2516 C C . TRP A 1 346 ? 8.619 27.170 -53.057 1.00 87.90 415 TRP A C 1
ATOM 2517 O O . TRP A 1 346 ? 8.609 27.532 -51.877 1.00 90.21 415 TRP A O 1
ATOM 2528 N N . GLY A 1 347 ? 9.677 26.610 -53.630 1.00 83.52 416 GLY A N 1
ATOM 2529 C CA . GLY A 1 347 ? 10.952 26.509 -52.944 1.00 79.19 416 GLY A CA 1
ATOM 2530 C C . GLY A 1 347 ? 11.988 27.418 -53.572 1.00 79.99 416 GLY A C 1
ATOM 2531 O O . GLY A 1 347 ? 12.249 27.307 -54.772 1.00 83.14 416 GLY A O 1
ATOM 2532 N N . LEU A 1 348 ? 12.569 28.335 -52.795 1.00 82.65 417 LEU A N 1
ATOM 2533 C CA . LEU A 1 348 ? 13.543 29.299 -53.295 1.00 78.36 417 LEU A CA 1
ATOM 2534 C C . LEU A 1 348 ? 14.874 29.066 -52.600 1.00 79.41 417 LEU A C 1
ATOM 2535 O O . LEU A 1 348 ? 14.914 28.887 -51.377 1.00 80.04 417 LEU A O 1
ATOM 2540 N N . THR A 1 349 ? 15.955 29.052 -53.384 1.00 81.75 418 THR A N 1
ATOM 2541 C CA . THR A 1 349 ? 17.279 28.670 -52.889 1.00 85.09 418 THR A CA 1
ATOM 2542 C C . THR A 1 349 ? 18.074 29.909 -52.454 1.00 83.22 418 THR A C 1
ATOM 2543 O O . THR A 1 349 ? 18.276 30.850 -53.232 1.00 77.05 418 THR A O 1
ATOM 2547 N N . ARG A 1 350 ? 18.523 29.890 -51.200 1.00 81.35 419 ARG A N 1
ATOM 2548 C CA . ARG A 1 350 ? 19.134 31.051 -50.566 1.00 82.13 419 ARG A CA 1
ATOM 2549 C C . ARG A 1 350 ? 20.070 31.834 -51.486 1.00 81.21 419 ARG A C 1
ATOM 2550 O O . ARG A 1 350 ? 20.114 33.071 -51.436 1.00 82.73 419 ARG A O 1
ATOM 2558 N N . SER A 1 351 ? 20.821 31.136 -52.330 1.00 79.42 420 SER A N 1
ATOM 2559 C CA . SER A 1 351 ? 21.857 31.797 -53.118 1.00 81.83 420 SER A CA 1
ATOM 2560 C C . SER A 1 351 ? 21.291 32.727 -54.188 1.00 83.91 420 SER A C 1
ATOM 2561 O O . SER A 1 351 ? 22.002 33.629 -54.655 1.00 82.70 420 SER A O 1
ATOM 2564 N N . ALA A 1 352 ? 20.028 32.548 -54.579 1.00 82.12 421 ALA A N 1
ATOM 2565 C CA . ALA A 1 352 ? 19.435 33.421 -55.586 1.00 79.89 421 ALA A CA 1
ATOM 2566 C C . ALA A 1 352 ? 18.835 34.695 -55.006 1.00 81.84 421 ALA A C 1
ATOM 2567 O O . ALA A 1 352 ? 18.560 35.630 -55.772 1.00 83.70 421 ALA A O 1
ATOM 2569 N N . LEU A 1 353 ? 18.651 34.767 -53.688 1.00 79.52 422 LEU A N 1
ATOM 2570 C CA . LEU A 1 353 ? 17.816 35.792 -53.076 1.00 82.10 422 LEU A CA 1
ATOM 2571 C C . LEU A 1 353 ? 18.641 36.940 -52.484 1.00 82.53 422 LEU A C 1
ATOM 2572 O O . LEU A 1 353 ? 19.822 36.788 -52.154 1.00 85.74 422 LEU A O 1
ATOM 2577 N N . LEU A 1 354 ? 17.991 38.110 -52.369 1.00 81.65 423 LEU A N 1
ATOM 2578 C CA . LEU A 1 354 ? 18.566 39.317 -51.776 1.00 83.98 423 LEU A CA 1
ATOM 2579 C C . LEU A 1 354 ? 17.556 40.022 -50.880 1.00 83.51 423 LEU A C 1
ATOM 2580 O O . LEU A 1 354 ? 16.545 40.526 -51.382 1.00 82.33 423 LEU A O 1
ATOM 2585 N N . PRO A 1 355 ? 17.790 40.069 -49.561 1.00 86.85 424 PRO A N 1
ATOM 2586 C CA . PRO A 1 355 ? 16.880 40.796 -48.656 1.00 85.09 424 PRO A CA 1
ATOM 2587 C C . PRO A 1 355 ? 16.881 42.303 -48.903 1.00 86.13 424 PRO A C 1
ATOM 2588 O O . PRO A 1 355 ? 17.905 42.909 -49.229 1.00 87.75 424 PRO A O 1
ATOM 2592 N N . THR A 1 356 ? 15.711 42.918 -48.736 1.00 84.10 425 THR A N 1
ATOM 2593 C CA . THR A 1 356 ? 15.548 44.315 -49.127 1.00 88.75 425 THR A CA 1
ATOM 2594 C C . THR A 1 356 ? 14.513 44.984 -48.223 1.00 89.17 425 THR A C 1
ATOM 2595 O O . THR A 1 356 ? 13.668 44.318 -47.619 1.00 88.00 425 THR A O 1
ATOM 2599 N N . ILE A 1 357 ? 14.598 46.313 -48.130 1.00 84.31 426 ILE A N 1
ATOM 2600 C CA . ILE A 1 357 ? 13.817 47.081 -47.165 1.00 84.14 426 ILE A CA 1
ATOM 2601 C C . ILE A 1 357 ? 12.760 47.885 -47.910 1.00 89.71 426 ILE A C 1
ATOM 2602 O O . ILE A 1 357 ? 13.072 48.957 -48.452 1.00 101.44 426 ILE A O 1
ATOM 2607 N N . PRO A 1 358 ? 11.500 47.430 -47.954 1.00 85.25 427 PRO A N 1
ATOM 2608 C CA . PRO A 1 358 ? 10.412 48.063 -48.715 1.00 88.93 427 PRO A CA 1
ATOM 2609 C C . PRO A 1 358 ? 9.895 49.401 -48.154 1.00 96.04 427 PRO A C 1
ATOM 2610 O O . PRO A 1 358 ? 9.099 50.098 -48.813 1.00 97.06 427 PRO A O 1
ATOM 2614 N N . VAL A 1 369 ? 17.888 53.912 -44.260 1.00 125.15 438 VAL A N 1
ATOM 2615 C CA . VAL A 1 369 ? 17.616 52.779 -43.375 1.00 119.17 438 VAL A CA 1
ATOM 2616 C C . VAL A 1 369 ? 18.798 51.800 -43.355 1.00 117.26 438 VAL A C 1
ATOM 2617 O O . VAL A 1 369 ? 19.126 51.196 -44.375 1.00 121.02 438 VAL A O 1
ATOM 2621 N N . ILE A 1 370 ? 19.433 51.636 -42.195 1.00 112.95 439 ILE A N 1
ATOM 2622 C CA . ILE A 1 370 ? 20.577 50.744 -42.049 1.00 110.48 439 ILE A CA 1
ATOM 2623 C C . ILE A 1 370 ? 20.268 49.652 -41.024 1.00 104.48 439 ILE A C 1
ATOM 2624 O O . ILE A 1 370 ? 19.309 49.733 -40.254 1.00 100.77 439 ILE A O 1
ATOM 2629 N N . LEU A 1 371 ? 21.128 48.639 -41.003 1.00 99.46 440 LEU A N 1
ATOM 2630 C CA . LEU A 1 371 ? 21.083 47.628 -39.962 1.00 99.67 440 LEU A CA 1
ATOM 2631 C C . LEU A 1 371 ? 21.959 48.051 -38.783 1.00 100.75 440 LEU A C 1
ATOM 2632 O O . LEU A 1 371 ? 23.087 48.519 -38.971 1.00 99.28 440 LEU A O 1
ATOM 2637 N N . CYS A 1 372 ? 21.435 47.868 -37.567 1.00 99.07 441 CYS A N 1
ATOM 2638 C CA . CYS A 1 372 ? 21.993 48.416 -36.337 1.00 96.77 441 CYS A CA 1
ATOM 2639 C C . CYS A 1 372 ? 22.613 47.339 -35.443 1.00 95.68 441 CYS A C 1
ATOM 2640 O O . CYS A 1 372 ? 22.257 46.158 -35.508 1.00 95.32 441 CYS A O 1
ATOM 2643 N N . LEU A 1 373 ? 23.540 47.770 -34.585 1.00 96.06 442 LEU A N 1
ATOM 2644 C CA . LEU A 1 373 ? 24.206 46.888 -33.605 1.00 98.52 442 LEU A CA 1
ATOM 2645 C C . LEU A 1 373 ? 23.784 47.209 -32.152 1.00 97.67 442 LEU A C 1
ATOM 2646 O O . LEU A 1 373 ? 24.624 47.361 -31.234 1.00 94.67 442 LEU A O 1
ATOM 2652 N N . SER B 2 2 ? 45.750 61.578 -24.106 1.00 109.34 2 SER B N 1
ATOM 2653 C CA . SER B 2 2 ? 46.287 62.505 -23.125 1.00 111.93 2 SER B CA 1
ATOM 2654 C C . SER B 2 2 ? 46.666 61.804 -21.828 1.00 111.06 2 SER B C 1
ATOM 2655 O O . SER B 2 2 ? 46.860 60.595 -21.766 1.00 111.15 2 SER B O 1
ATOM 2658 N N . TYR B 2 3 ? 46.772 62.602 -20.783 1.00 110.22 3 TYR B N 1
ATOM 2659 C CA . TYR B 2 3 ? 47.094 62.120 -19.458 1.00 110.37 3 TYR B CA 1
ATOM 2660 C C . TYR B 2 3 ? 46.169 62.842 -18.496 1.00 111.87 3 TYR B C 1
ATOM 2661 O O . TYR B 2 3 ? 45.991 64.060 -18.607 1.00 111.60 3 TYR B O 1
ATOM 2670 N N . ASN B 2 4 ? 45.557 62.106 -17.577 1.00 106.67 4 ASN B N 1
ATOM 2671 C CA . ASN B 2 4 ? 44.500 62.687 -16.766 1.00 105.29 4 ASN B CA 1
ATOM 2672 C C . ASN B 2 4 ? 44.702 62.421 -15.280 1.00 102.90 4 ASN B C 1
ATOM 2673 O O . ASN B 2 4 ? 45.439 61.520 -14.871 1.00 103.45 4 ASN B O 1
ATOM 2678 N N . TYR B 2 5 ? 44.080 63.282 -14.477 1.00 101.10 5 TYR B N 1
ATOM 2679 C CA . TYR B 2 5 ? 44.182 63.243 -13.026 1.00 97.63 5 TYR B CA 1
ATOM 2680 C C . TYR B 2 5 ? 42.769 63.192 -12.449 1.00 101.54 5 TYR B C 1
ATOM 2681 O O . TYR B 2 5 ? 41.913 64.002 -12.820 1.00 99.75 5 TYR B O 1
ATOM 2690 N N . VAL B 2 6 ? 42.518 62.196 -11.588 1.00 100.80 6 VAL B N 1
ATOM 2691 C CA . VAL B 2 6 ? 41.228 61.959 -10.945 1.00 90.57 6 VAL B CA 1
ATOM 2692 C C . VAL B 2 6 ? 41.383 62.254 -9.462 1.00 88.99 6 VAL B C 1
ATOM 2693 O O . VAL B 2 6 ? 42.392 61.880 -8.852 1.00 89.56 6 VAL B O 1
ATOM 2697 N N . VAL B 2 7 ? 40.394 62.917 -8.871 1.00 87.48 7 VAL B N 1
ATOM 2698 C CA . VAL B 2 7 ? 40.429 63.156 -7.430 1.00 92.80 7 VAL B CA 1
ATOM 2699 C C . VAL B 2 7 ? 39.014 63.082 -6.896 1.00 91.08 7 VAL B C 1
ATOM 2700 O O . VAL B 2 7 ? 38.056 63.489 -7.564 1.00 88.51 7 VAL B O 1
ATOM 2704 N N . THR B 2 8 ? 38.890 62.573 -5.673 1.00 88.84 8 THR B N 1
ATOM 2705 C CA . THR B 2 8 ? 37.588 62.525 -5.036 1.00 88.19 8 THR B CA 1
ATOM 2706 C C . THR B 2 8 ? 37.255 63.882 -4.451 1.00 92.73 8 THR B C 1
ATOM 2707 O O . THR B 2 8 ? 38.036 64.458 -3.680 1.00 92.79 8 THR B O 1
ATOM 2711 N N . ALA B 2 9 ? 36.095 64.389 -4.838 1.00 90.55 9 ALA B N 1
ATOM 2712 C CA . ALA B 2 9 ? 35.547 65.611 -4.295 1.00 81.91 9 ALA B CA 1
ATOM 2713 C C . ALA B 2 9 ? 34.511 65.331 -3.236 1.00 83.29 9 ALA B C 1
ATOM 2714 O O . ALA B 2 9 ? 34.269 66.173 -2.374 1.00 87.35 9 ALA B O 1
ATOM 2716 N N . GLN B 2 10 ? 33.897 64.158 -3.285 1.00 82.78 10 GLN B N 1
ATOM 2717 C CA . GLN B 2 10 ? 32.937 63.762 -2.269 1.00 83.27 10 GLN B CA 1
ATOM 2718 C C . GLN B 2 10 ? 33.018 62.256 -2.114 1.00 86.87 10 GLN B C 1
ATOM 2719 O O . GLN B 2 10 ? 32.768 61.531 -3.084 1.00 89.88 10 GLN B O 1
ATOM 2725 N N . LYS B 2 11 ? 33.377 61.790 -0.908 1.00 84.67 11 LYS B N 1
ATOM 2726 C CA . LYS B 2 11 ? 33.392 60.361 -0.633 1.00 81.96 11 LYS B CA 1
ATOM 2727 C C . LYS B 2 11 ? 32.016 59.749 -0.910 1.00 83.89 11 LYS B C 1
ATOM 2728 O O . LYS B 2 11 ? 30.997 60.444 -0.901 1.00 81.50 11 LYS B O 1
ATOM 2734 N N . PRO B 2 12 ? 31.959 58.442 -1.167 1.00 86.52 12 PRO B N 1
ATOM 2735 C CA . PRO B 2 12 ? 30.653 57.781 -1.291 1.00 83.35 12 PRO B CA 1
ATOM 2736 C C . PRO B 2 12 ? 29.834 57.978 -0.025 1.00 79.87 12 PRO B C 1
ATOM 2737 O O . PRO B 2 12 ? 30.369 57.963 1.083 1.00 80.66 12 PRO B O 1
ATOM 2741 N N . THR B 2 13 ? 28.525 58.177 -0.198 1.00 76.47 13 THR B N 1
ATOM 2742 C CA . THR B 2 13 ? 27.643 58.405 0.939 1.00 78.94 13 THR B CA 1
ATOM 2743 C C . THR B 2 13 ? 26.638 57.293 1.171 1.00 79.65 13 THR B C 1
ATOM 2744 O O . THR B 2 13 ? 26.060 57.222 2.258 1.00 82.49 13 THR B O 1
ATOM 2748 N N . ALA B 2 14 ? 26.399 56.446 0.184 1.00 85.05 14 ALA B N 1
ATOM 2749 C CA . ALA B 2 14 ? 25.459 55.357 0.369 1.00 79.95 14 ALA B CA 1
ATOM 2750 C C . ALA B 2 14 ? 26.062 54.336 1.306 1.00 80.73 14 ALA B C 1
ATOM 2751 O O . ALA B 2 14 ? 27.255 54.034 1.228 1.00 80.65 14 ALA B O 1
ATOM 2753 N N . VAL B 2 15 ? 25.245 53.821 2.207 1.00 83.54 15 VAL B N 1
ATOM 2754 C CA . VAL B 2 15 ? 25.685 52.776 3.125 1.00 84.76 15 VAL B CA 1
ATOM 2755 C C . VAL B 2 15 ? 25.373 51.421 2.500 1.00 86.12 15 VAL B C 1
ATOM 2756 O O . VAL B 2 15 ? 24.265 51.197 2.007 1.00 87.78 15 VAL B O 1
ATOM 2760 N N . ASN B 2 16 ? 26.347 50.522 2.469 1.00 95.35 16 ASN B N 1
ATOM 2761 C CA . ASN B 2 16 ? 26.076 49.225 1.866 1.00 94.82 16 ASN B CA 1
ATOM 2762 C C . ASN B 2 16 ? 26.135 48.069 2.858 1.00 95.07 16 ASN B C 1
ATOM 2763 O O . ASN B 2 16 ? 25.932 46.918 2.458 1.00 102.81 16 ASN B O 1
ATOM 2768 N N . GLY B 2 17 ? 26.397 48.335 4.130 1.00 86.97 17 GLY B N 1
ATOM 2769 C CA . GLY B 2 17 ? 26.476 47.285 5.117 1.00 86.07 17 GLY B CA 1
ATOM 2770 C C . GLY B 2 17 ? 26.884 47.820 6.476 1.00 90.60 17 GLY B C 1
ATOM 2771 O O . GLY B 2 17 ? 27.687 48.759 6.577 1.00 86.39 17 GLY B O 1
ATOM 2772 N N . CYS B 2 18 ? 26.357 47.199 7.532 1.00 89.52 18 CYS B N 1
ATOM 2773 C CA . CYS B 2 18 ? 26.429 47.758 8.873 1.00 80.31 18 CYS B CA 1
ATOM 2774 C C . CYS B 2 18 ? 26.396 46.624 9.875 1.00 89.05 18 CYS B C 1
ATOM 2775 O O . CYS B 2 18 ? 25.405 45.893 9.939 1.00 91.05 18 CYS B O 1
ATOM 2778 N N . VAL B 2 19 ? 27.463 46.482 10.658 1.00 90.21 19 VAL B N 1
ATOM 2779 C CA . VAL B 2 19 ? 27.528 45.440 11.665 1.00 85.67 19 VAL B CA 1
ATOM 2780 C C . VAL B 2 19 ? 27.765 46.067 13.024 1.00 88.18 19 VAL B C 1
ATOM 2781 O O . VAL B 2 19 ? 28.423 47.106 13.157 1.00 82.86 19 VAL B O 1
ATOM 2785 N N . THR B 2 20 ? 27.224 45.398 14.042 1.00 95.49 20 THR B N 1
ATOM 2786 C CA . THR B 2 20 ? 27.243 45.854 15.429 1.00 93.42 20 THR B CA 1
ATOM 2787 C C . THR B 2 20 ? 27.970 44.805 16.265 1.00 93.23 20 THR B C 1
ATOM 2788 O O . THR B 2 20 ? 27.530 43.653 16.341 1.00 92.30 20 THR B O 1
ATOM 2792 N N . GLY B 2 21 ? 29.072 45.200 16.885 1.00 96.67 21 GLY B N 1
ATOM 2793 C CA . GLY B 2 21 ? 29.921 44.265 17.594 1.00 97.98 21 GLY B CA 1
ATOM 2794 C C . GLY B 2 21 ? 30.856 44.946 18.590 1.00 100.39 21 GLY B C 1
ATOM 2795 O O . GLY B 2 21 ? 30.569 46.031 19.105 1.00 97.67 21 GLY B O 1
ATOM 2796 N N . HIS B 2 22 ? 32.010 44.288 18.861 1.00 101.37 22 HIS B N 1
ATOM 2797 C CA . HIS B 2 22 ? 32.957 44.728 19.899 1.00 100.20 22 HIS B CA 1
ATOM 2798 C C . HIS B 2 22 ? 34.375 44.821 19.331 1.00 99.40 22 HIS B C 1
ATOM 2799 O O . HIS B 2 22 ? 35.259 44.026 19.685 1.00 98.38 22 HIS B O 1
ATOM 2806 N N . PHE B 2 23 ? 34.588 45.822 18.478 1.00 98.02 23 PHE B N 1
ATOM 2807 C CA . PHE B 2 23 ? 35.813 45.961 17.699 1.00 98.55 23 PHE B CA 1
ATOM 2808 C C . PHE B 2 23 ? 36.856 46.843 18.378 1.00 98.23 23 PHE B C 1
ATOM 2809 O O . PHE B 2 23 ? 38.057 46.570 18.254 1.00 100.66 23 PHE B O 1
ATOM 2817 N N . THR B 2 24 ? 36.424 47.903 19.083 1.00 103.75 24 THR B N 1
ATOM 2818 C CA . THR B 2 24 ? 37.324 48.859 19.730 1.00 108.27 24 THR B CA 1
ATOM 2819 C C . THR B 2 24 ? 37.762 48.399 21.125 1.00 105.73 24 THR B C 1
ATOM 2820 O O . THR B 2 24 ? 38.855 48.756 21.580 1.00 103.13 24 THR B O 1
ATOM 2824 N N . SER B 2 25 ? 36.961 47.583 21.798 1.00 103.95 25 SER B N 1
ATOM 2825 C CA . SER B 2 25 ? 37.323 47.018 23.089 1.00 103.64 25 SER B CA 1
ATOM 2826 C C . SER B 2 25 ? 36.221 46.043 23.443 1.00 104.35 25 SER B C 1
ATOM 2827 O O . SER B 2 25 ? 35.139 46.081 22.850 1.00 107.70 25 SER B O 1
ATOM 2830 N N . ALA B 2 26 ? 36.495 45.163 24.396 1.00 100.20 26 ALA B N 1
ATOM 2831 C CA . ALA B 2 26 ? 35.473 44.184 24.704 1.00 101.74 26 ALA B CA 1
ATOM 2832 C C . ALA B 2 26 ? 34.259 44.819 25.375 1.00 107.91 26 ALA B C 1
ATOM 2833 O O . ALA B 2 26 ? 33.167 44.249 25.300 1.00 109.50 26 ALA B O 1
ATOM 2835 N N . GLU B 2 27 ? 34.416 46.005 25.978 1.00 118.90 27 GLU B N 1
ATOM 2836 C CA . GLU B 2 27 ? 33.378 46.660 26.772 1.00 122.17 27 GLU B CA 1
ATOM 2837 C C . GLU B 2 27 ? 32.578 47.705 25.989 1.00 125.20 27 GLU B C 1
ATOM 2838 O O . GLU B 2 27 ? 31.636 48.280 26.553 1.00 130.67 27 GLU B O 1
ATOM 2840 N N . ASP B 2 28 ? 32.924 47.966 24.727 1.00 118.18 28 ASP B N 1
ATOM 2841 C CA . ASP B 2 28 ? 32.252 48.957 23.886 1.00 113.23 28 ASP B CA 1
ATOM 2842 C C . ASP B 2 28 ? 31.307 48.279 22.892 1.00 110.35 28 ASP B C 1
ATOM 2843 O O . ASP B 2 28 ? 31.618 47.215 22.338 1.00 108.43 28 ASP B O 1
ATOM 2848 N N . LEU B 2 29 ? 30.151 48.901 22.681 1.00 107.69 29 LEU B N 1
ATOM 2849 C CA . LEU B 2 29 ? 29.259 48.552 21.586 1.00 104.38 29 LEU B CA 1
ATOM 2850 C C . LEU B 2 29 ? 29.635 49.427 20.396 1.00 104.22 29 LEU B C 1
ATOM 2851 O O . LEU B 2 29 ? 29.435 50.645 20.429 1.00 106.67 29 LEU B O 1
ATOM 2856 N N . ASN B 2 30 ? 30.194 48.819 19.352 1.00 101.61 30 ASN B N 1
ATOM 2857 C CA . ASN B 2 30 ? 30.546 49.555 18.152 1.00 99.60 30 ASN B CA 1
ATOM 2858 C C . ASN B 2 30 ? 29.530 49.294 17.053 1.00 99.33 30 ASN B C 1
ATOM 2859 O O . ASN B 2 30 ? 28.860 48.251 17.016 1.00 97.00 30 ASN B O 1
ATOM 2864 N N . LEU B 2 31 ? 29.441 50.275 16.157 1.00 97.09 31 LEU B N 1
ATOM 2865 C CA . LEU B 2 31 ? 28.726 50.171 14.891 1.00 91.47 31 LEU B CA 1
ATOM 2866 C C . LEU B 2 31 ? 29.758 50.382 13.798 1.00 91.75 31 LEU B C 1
ATOM 2867 O O . LEU B 2 31 ? 30.292 51.486 13.665 1.00 92.38 31 LEU B O 1
ATOM 2872 N N . LEU B 2 32 ? 30.079 49.332 13.045 1.00 91.50 32 LEU B N 1
ATOM 2873 C CA . LEU B 2 32 ? 30.871 49.518 11.843 1.00 86.05 32 LEU B CA 1
ATOM 2874 C C . LEU B 2 32 ? 29.914 49.731 10.685 1.00 85.80 32 LEU B C 1
ATOM 2875 O O . LEU B 2 32 ? 28.896 49.039 10.584 1.00 86.40 32 LEU B O 1
ATOM 2880 N N . ILE B 2 33 ? 30.222 50.716 9.844 1.00 82.98 33 ILE B N 1
ATOM 2881 C CA . ILE B 2 33 ? 29.417 51.056 8.682 1.00 76.87 33 ILE B CA 1
ATOM 2882 C C . ILE B 2 33 ? 30.305 51.033 7.448 1.00 82.47 33 ILE B C 1
ATOM 2883 O O . ILE B 2 33 ? 31.458 51.483 7.488 1.00 81.52 33 ILE B O 1
ATOM 2888 N N . ALA B 2 34 ? 29.750 50.539 6.341 1.00 85.94 34 ALA B N 1
ATOM 2889 C CA . ALA B 2 34 ? 30.472 50.373 5.086 1.00 85.35 34 ALA B CA 1
ATOM 2890 C C . ALA B 2 34 ? 29.871 51.260 4.000 1.00 85.84 34 ALA B C 1
ATOM 2891 O O . ALA B 2 34 ? 28.675 51.171 3.700 1.00 89.24 34 ALA B O 1
ATOM 2893 N N . LYS B 2 35 ? 30.705 52.095 3.393 1.00 82.91 35 LYS B N 1
ATOM 2894 C CA . LYS B 2 35 ? 30.303 52.898 2.224 1.00 85.21 35 LYS B CA 1
ATOM 2895 C C . LYS B 2 35 ? 31.295 52.654 1.104 1.00 87.46 35 LYS B C 1
ATOM 2896 O O . LYS B 2 35 ? 32.265 53.407 0.933 1.00 84.48 35 LYS B O 1
ATOM 2902 N N . ASN B 2 36 ? 31.056 51.564 0.359 1.00 82.96 36 ASN B N 1
ATOM 2903 C CA . ASN B 2 36 ? 31.850 51.185 -0.826 1.00 84.10 36 ASN B CA 1
ATOM 2904 C C . ASN B 2 36 ? 33.213 51.239 -0.125 1.00 82.06 36 ASN B C 1
ATOM 2905 O O . ASN B 2 36 ? 33.426 50.619 0.915 1.00 80.40 36 ASN B O 1
ATOM 2910 N N . THR B 2 37 ? 34.139 51.984 -0.708 1.00 84.71 37 THR B N 1
ATOM 2911 C CA . THR B 2 37 ? 35.509 52.031 -0.234 1.00 81.65 37 THR B CA 1
ATOM 2912 C C . THR B 2 37 ? 35.822 52.370 1.200 1.00 85.15 37 THR B C 1
ATOM 2913 O O . THR B 2 37 ? 36.951 52.132 1.642 1.00 90.54 37 THR B O 1
ATOM 2917 N N . ARG B 2 38 ? 34.887 52.964 1.928 1.00 86.28 38 ARG B N 1
ATOM 2918 C CA . ARG B 2 38 ? 35.194 53.464 3.260 1.00 88.82 38 ARG B CA 1
ATOM 2919 C C . ARG B 2 38 ? 34.578 52.712 4.435 1.00 89.54 38 ARG B C 1
ATOM 2920 O O . ARG B 2 38 ? 33.407 52.315 4.390 1.00 86.62 38 ARG B O 1
ATOM 2928 N N . LEU B 2 39 ? 35.378 52.492 5.471 1.00 92.19 39 LEU B N 1
ATOM 2929 C CA . LEU B 2 39 ? 34.915 51.884 6.706 1.00 89.25 39 LEU B CA 1
ATOM 2930 C C . LEU B 2 39 ? 34.771 52.972 7.761 1.00 92.86 39 LEU B C 1
ATOM 2931 O O . LEU B 2 39 ? 35.612 53.878 7.863 1.00 93.13 39 LEU B O 1
ATOM 2936 N N . GLU B 2 40 ? 33.691 52.898 8.527 1.00 87.64 40 GLU B N 1
ATOM 2937 C CA . GLU B 2 40 ? 33.430 53.865 9.582 1.00 89.33 40 GLU B CA 1
ATOM 2938 C C . GLU B 2 40 ? 33.191 53.118 10.885 1.00 90.12 40 GLU B C 1
ATOM 2939 O O . GLU B 2 40 ? 32.490 52.099 10.904 1.00 91.31 40 GLU B O 1
ATOM 2945 N N . ILE B 2 41 ? 33.785 53.614 11.967 1.00 92.61 41 ILE B N 1
ATOM 2946 C CA . ILE B 2 41 ? 33.746 52.943 13.259 1.00 92.31 41 ILE B CA 1
ATOM 2947 C C . ILE B 2 41 ? 33.269 53.941 14.302 1.00 90.72 41 ILE B C 1
ATOM 2948 O O . ILE B 2 41 ? 33.963 54.926 14.578 1.00 92.67 41 ILE B O 1
ATOM 2953 N N . TYR B 2 42 ? 32.096 53.681 14.885 1.00 88.71 42 TYR B N 1
ATOM 2954 C CA . TYR B 2 42 ? 31.523 54.484 15.958 1.00 95.16 42 TYR B CA 1
ATOM 2955 C C . TYR B 2 42 ? 31.545 53.726 17.282 1.00 99.59 42 TYR B C 1
ATOM 2956 O O . TYR B 2 42 ? 31.799 52.517 17.344 1.00 97.40 42 TYR B O 1
ATOM 2965 N N . VAL B 2 43 ? 31.264 54.459 18.358 1.00 102.27 43 VAL B N 1
ATOM 2966 C CA . VAL B 2 43 ? 30.902 53.847 19.630 1.00 102.75 43 VAL B CA 1
ATOM 2967 C C . VAL B 2 43 ? 29.474 54.251 19.960 1.00 103.31 43 VAL B C 1
ATOM 2968 O O . VAL B 2 43 ? 29.083 55.412 19.791 1.00 105.04 43 VAL B O 1
ATOM 2972 N N . VAL B 2 44 ? 28.693 53.281 20.415 1.00 102.70 44 VAL B N 1
ATOM 2973 C CA . VAL B 2 44 ? 27.284 53.490 20.702 1.00 106.76 44 VAL B CA 1
ATOM 2974 C C . VAL B 2 44 ? 27.166 53.978 22.139 1.00 112.09 44 VAL B C 1
ATOM 2975 O O . VAL B 2 44 ? 27.210 53.187 23.082 1.00 112.56 44 VAL B O 1
ATOM 2979 N N . THR B 2 45 ? 26.994 55.280 22.308 1.00 118.90 45 THR B N 1
ATOM 2980 C CA . THR B 2 45 ? 26.712 55.843 23.619 1.00 121.21 45 THR B CA 1
ATOM 2981 C C . THR B 2 45 ? 25.206 55.840 23.872 1.00 127.72 45 THR B C 1
ATOM 2982 O O . THR B 2 45 ? 24.397 55.689 22.949 1.00 129.32 45 THR B O 1
ATOM 2986 N N . ALA B 2 46 ? 24.831 55.993 25.146 1.00 129.57 46 ALA B N 1
ATOM 2987 C CA . ALA B 2 46 ? 23.418 56.149 25.465 1.00 128.65 46 ALA B CA 1
ATOM 2988 C C . ALA B 2 46 ? 22.858 57.487 24.979 1.00 126.98 46 ALA B C 1
ATOM 2989 O O . ALA B 2 46 ? 21.636 57.662 24.993 1.00 121.73 46 ALA B O 1
ATOM 2991 N N . GLU B 2 47 ? 23.711 58.426 24.555 1.00 132.58 47 GLU B N 1
ATOM 2992 C CA . GLU B 2 47 ? 23.237 59.659 23.939 1.00 137.17 47 GLU B CA 1
ATOM 2993 C C . GLU B 2 47 ? 23.129 59.534 22.423 1.00 139.55 47 GLU B C 1
ATOM 2994 O O . GLU B 2 47 ? 22.217 60.122 21.825 1.00 142.00 47 GLU B O 1
ATOM 2996 N N . GLY B 2 48 ? 24.030 58.782 21.786 1.00 157.01 48 GLY B N 1
ATOM 2997 C CA . GLY B 2 48 ? 23.969 58.572 20.343 1.00 156.14 48 GLY B CA 1
ATOM 2998 C C . GLY B 2 48 ? 25.119 57.788 19.717 1.00 153.31 48 GLY B C 1
ATOM 2999 O O . GLY B 2 48 ? 25.369 56.643 20.099 1.00 152.22 48 GLY B O 1
ATOM 3000 N N . LEU B 2 49 ? 25.812 58.382 18.748 1.00 124.46 49 LEU B N 1
ATOM 3001 C CA . LEU B 2 49 ? 26.952 57.764 18.089 1.00 112.64 49 LEU B CA 1
ATOM 3002 C C . LEU B 2 49 ? 28.196 58.617 18.279 1.00 107.75 49 LEU B C 1
ATOM 3003 O O . LEU B 2 49 ? 28.218 59.781 17.870 1.00 109.26 49 LEU B O 1
ATOM 3008 N N . ARG B 2 50 ? 29.245 58.028 18.870 1.00 102.77 50 ARG B N 1
ATOM 3009 C CA . ARG B 2 50 ? 30.534 58.706 18.987 1.00 100.20 50 ARG B CA 1
ATOM 3010 C C . ARG B 2 50 ? 31.461 58.232 17.879 1.00 98.94 50 ARG B C 1
ATOM 3011 O O . ARG B 2 50 ? 31.760 57.023 17.792 1.00 96.18 50 ARG B O 1
ATOM 3019 N N . PRO B 2 51 ? 31.913 59.135 17.010 1.00 95.68 51 PRO B N 1
ATOM 3020 C CA . PRO B 2 51 ? 32.861 58.752 15.966 1.00 92.37 51 PRO B CA 1
ATOM 3021 C C . PRO B 2 51 ? 34.171 58.317 16.572 1.00 94.64 51 PRO B C 1
ATOM 3022 O O . PRO B 2 51 ? 34.575 58.797 17.629 1.00 102.00 51 PRO B O 1
ATOM 3026 N N . VAL B 2 52 ? 34.844 57.412 15.882 1.00 92.35 52 VAL B N 1
ATOM 3027 C CA . VAL B 2 52 ? 36.097 56.881 16.397 1.00 97.60 52 VAL B CA 1
ATOM 3028 C C . VAL B 2 52 ? 37.183 56.904 15.329 1.00 99.91 52 VAL B C 1
ATOM 3029 O O . VAL B 2 52 ? 38.292 57.395 15.581 1.00 102.70 52 VAL B O 1
ATOM 3033 N N . LYS B 2 53 ? 36.886 56.357 14.147 1.00 97.85 53 LYS B N 1
ATOM 3034 C CA . LYS B 2 53 ? 37.863 56.293 13.067 1.00 96.08 53 LYS B CA 1
ATOM 3035 C C . LYS B 2 53 ? 37.194 55.797 11.791 1.00 100.23 53 LYS B C 1
ATOM 3036 O O . LYS B 2 53 ? 36.400 54.844 11.824 1.00 95.02 53 LYS B O 1
ATOM 3042 N N . GLU B 2 54 ? 37.553 56.431 10.666 1.00 102.37 54 GLU B N 1
ATOM 3043 C CA . GLU B 2 54 ? 36.947 56.182 9.358 1.00 100.25 54 GLU B CA 1
ATOM 3044 C C . GLU B 2 54 ? 38.074 55.937 8.367 1.00 100.78 54 GLU B C 1
ATOM 3045 O O . GLU B 2 54 ? 38.825 56.855 8.026 1.00 103.13 54 GLU B O 1
ATOM 3051 N N . VAL B 2 55 ? 38.189 54.709 7.903 1.00 104.53 55 VAL B N 1
ATOM 3052 C CA . VAL B 2 55 ? 39.378 54.274 7.194 1.00 110.03 55 VAL B CA 1
ATOM 3053 C C . VAL B 2 55 ? 39.041 54.070 5.720 1.00 110.01 55 VAL B C 1
ATOM 3054 O O . VAL B 2 55 ? 37.875 53.897 5.335 1.00 108.30 55 VAL B O 1
ATOM 3058 N N . GLY B 2 56 ? 40.088 54.090 4.885 1.00 103.34 56 GLY B N 1
ATOM 3059 C CA . GLY B 2 56 ? 39.956 53.775 3.469 1.00 96.59 56 GLY B CA 1
ATOM 3060 C C . GLY B 2 56 ? 40.632 52.494 3.011 1.00 95.56 56 GLY B C 1
ATOM 3061 O O . GLY B 2 56 ? 41.815 52.250 3.280 1.00 94.31 56 GLY B O 1
ATOM 3062 N N . MET B 2 57 ? 39.879 51.676 2.288 1.00 94.46 57 MET B N 1
ATOM 3063 C CA . MET B 2 57 ? 40.377 50.432 1.724 1.00 87.37 57 MET B CA 1
ATOM 3064 C C . MET B 2 57 ? 40.568 50.577 0.218 1.00 86.99 57 MET B C 1
ATOM 3065 O O . MET B 2 57 ? 39.802 51.253 -0.472 1.00 88.93 57 MET B O 1
ATOM 3070 N N . TYR B 2 58 ? 41.597 49.929 -0.289 1.00 90.35 58 TYR B N 1
ATOM 3071 C CA . TYR B 2 58 ? 41.792 49.830 -1.731 1.00 84.23 58 TYR B CA 1
ATOM 3072 C C . TYR B 2 58 ? 40.912 48.763 -2.336 1.00 81.93 58 TYR B C 1
ATOM 3073 O O . TYR B 2 58 ? 41.418 47.895 -3.038 1.00 81.82 58 TYR B O 1
ATOM 3082 N N . GLY B 2 59 ? 39.617 48.786 -2.054 1.00 81.52 59 GLY B N 1
ATOM 3083 C CA . GLY B 2 59 ? 38.723 47.770 -2.574 1.00 78.69 59 GLY B CA 1
ATOM 3084 C C . GLY B 2 59 ? 37.288 48.172 -2.333 1.00 82.62 59 GLY B C 1
ATOM 3085 O O . GLY B 2 59 ? 37.008 49.207 -1.732 1.00 87.11 59 GLY B O 1
ATOM 3086 N N . LYS B 2 60 ? 36.368 47.348 -2.822 1.00 82.02 60 LYS B N 1
ATOM 3087 C CA . LYS B 2 60 ? 34.945 47.574 -2.610 1.00 80.10 60 LYS B CA 1
ATOM 3088 C C . LYS B 2 60 ? 34.461 46.557 -1.595 1.00 77.97 60 LYS B C 1
ATOM 3089 O O . LYS B 2 60 ? 34.564 45.348 -1.838 1.00 79.22 60 LYS B O 1
ATOM 3095 N N . ILE B 2 61 ? 33.974 47.044 -0.455 1.00 79.10 61 ILE B N 1
ATOM 3096 C CA . ILE B 2 61 ? 33.692 46.162 0.668 1.00 77.66 61 ILE B CA 1
ATOM 3097 C C . ILE B 2 61 ? 32.475 45.324 0.334 1.00 78.18 61 ILE B C 1
ATOM 3098 O O . ILE B 2 61 ? 31.367 45.850 0.214 1.00 81.43 61 ILE B O 1
ATOM 3103 N N . ALA B 2 62 ? 32.662 44.012 0.245 1.00 78.77 62 ALA B N 1
ATOM 3104 C CA . ALA B 2 62 ? 31.583 43.103 -0.107 1.00 74.65 62 ALA B CA 1
ATOM 3105 C C . ALA B 2 62 ? 31.197 42.176 1.032 1.00 74.92 62 ALA B C 1
ATOM 3106 O O . ALA B 2 62 ? 30.039 41.785 1.141 1.00 74.19 62 ALA B O 1
ATOM 3108 N N . VAL B 2 63 ? 32.135 41.810 1.885 1.00 72.89 63 VAL B N 1
ATOM 3109 C CA . VAL B 2 63 ? 31.818 41.054 3.083 1.00 77.80 63 VAL B CA 1
ATOM 3110 C C . VAL B 2 63 ? 32.457 41.782 4.262 1.00 80.70 63 VAL B C 1
ATOM 3111 O O . VAL B 2 63 ? 33.642 42.134 4.220 1.00 80.20 63 VAL B O 1
ATOM 3115 N N . MET B 2 64 ? 31.658 42.067 5.280 1.00 83.63 64 MET B N 1
ATOM 3116 C CA . MET B 2 64 ? 32.132 42.801 6.449 1.00 84.30 64 MET B CA 1
ATOM 3117 C C . MET B 2 64 ? 31.455 42.185 7.663 1.00 87.14 64 MET B C 1
ATOM 3118 O O . MET B 2 64 ? 30.248 42.367 7.869 1.00 84.73 64 MET B O 1
ATOM 3123 N N . GLU B 2 65 ? 32.222 41.437 8.445 1.00 87.33 65 GLU B N 1
ATOM 3124 C CA . GLU B 2 65 ? 31.653 40.696 9.556 1.00 88.55 65 GLU B CA 1
ATOM 3125 C C . GLU B 2 65 ? 32.654 40.658 10.700 1.00 88.80 65 GLU B C 1
ATOM 3126 O O . GLU B 2 65 ? 33.855 40.473 10.476 1.00 87.72 65 GLU B O 1
ATOM 3132 N N . LEU B 2 66 ? 32.155 40.867 11.921 1.00 88.96 66 LEU B N 1
ATOM 3133 C CA . LEU B 2 66 ? 32.972 40.761 13.121 1.00 89.66 66 LEU B CA 1
ATOM 3134 C C . LEU B 2 66 ? 32.779 39.393 13.758 1.00 89.37 66 LEU B C 1
ATOM 3135 O O . LEU B 2 66 ? 31.720 38.771 13.636 1.00 90.80 66 LEU B O 1
ATOM 3140 N N . PHE B 2 67 ? 33.819 38.938 14.451 1.00 88.02 67 PHE B N 1
ATOM 3141 C CA . PHE B 2 67 ? 33.879 37.594 15.014 1.00 89.40 67 PHE B CA 1
ATOM 3142 C C . PHE B 2 67 ? 35.021 37.556 16.024 1.00 90.42 67 PHE B C 1
ATOM 3143 O O . PHE B 2 67 ? 35.936 38.388 15.983 1.00 92.62 67 PHE B O 1
ATOM 3151 N N . ARG B 2 68 ? 34.952 36.585 16.940 1.00 91.52 68 ARG B N 1
ATOM 3152 C CA . ARG B 2 68 ? 35.828 36.520 18.112 1.00 93.25 68 ARG B CA 1
ATOM 3153 C C . ARG B 2 68 ? 36.351 35.097 18.274 1.00 95.08 68 ARG B C 1
ATOM 3154 O O . ARG B 2 68 ? 35.736 34.278 18.960 1.00 95.49 68 ARG B O 1
ATOM 3162 N N . PRO B 2 69 ? 37.490 34.771 17.672 1.00 96.30 69 PRO B N 1
ATOM 3163 C CA . PRO B 2 69 ? 37.978 33.402 17.681 1.00 97.49 69 PRO B CA 1
ATOM 3164 C C . PRO B 2 69 ? 38.541 33.064 19.044 1.00 102.87 69 PRO B C 1
ATOM 3165 O O . PRO B 2 69 ? 38.619 33.928 19.924 1.00 99.62 69 PRO B O 1
ATOM 3169 N N . LYS B 2 70 ? 38.910 31.794 19.224 1.00 105.67 70 LYS B N 1
ATOM 3170 C CA . LYS B 2 70 ? 39.486 31.332 20.484 1.00 103.66 70 LYS B CA 1
ATOM 3171 C C . LYS B 2 70 ? 40.792 32.065 20.740 1.00 108.47 70 LYS B C 1
ATOM 3172 O O . LYS B 2 70 ? 41.649 32.145 19.858 1.00 106.29 70 LYS B O 1
ATOM 3174 N N . GLY B 2 71 ? 40.921 32.653 21.933 1.00 122.68 71 GLY B N 1
ATOM 3175 C CA . GLY B 2 71 ? 42.135 33.337 22.328 1.00 123.06 71 GLY B CA 1
ATOM 3176 C C . GLY B 2 71 ? 42.269 34.754 21.814 1.00 125.41 71 GLY B C 1
ATOM 3177 O O . GLY B 2 71 ? 43.358 35.162 21.386 1.00 129.68 71 GLY B O 1
ATOM 3178 N N . GLU B 2 72 ? 41.177 35.527 21.859 1.00 117.24 72 GLU B N 1
ATOM 3179 C CA . GLU B 2 72 ? 41.146 36.908 21.402 1.00 108.63 72 GLU B CA 1
ATOM 3180 C C . GLU B 2 72 ? 40.434 37.787 22.422 1.00 103.51 72 GLU B C 1
ATOM 3181 O O . GLU B 2 72 ? 39.349 37.438 22.900 1.00 104.48 72 GLU B O 1
ATOM 3187 N N . SER B 2 73 ? 41.028 38.941 22.733 1.00 101.11 73 SER B N 1
ATOM 3188 C CA . SER B 2 73 ? 40.410 39.858 23.686 1.00 98.10 73 SER B CA 1
ATOM 3189 C C . SER B 2 73 ? 39.164 40.542 23.102 1.00 104.70 73 SER B C 1
ATOM 3190 O O . SER B 2 73 ? 38.082 40.467 23.694 1.00 107.54 73 SER B O 1
ATOM 3193 N N . LYS B 2 74 ? 39.282 41.221 21.958 1.00 105.10 74 LYS B N 1
ATOM 3194 C CA . LYS B 2 74 ? 38.136 41.864 21.315 1.00 100.95 74 LYS B CA 1
ATOM 3195 C C . LYS B 2 74 ? 37.880 41.234 19.945 1.00 102.38 74 LYS B C 1
ATOM 3196 O O . LYS B 2 74 ? 38.707 40.469 19.428 1.00 95.60 74 LYS B O 1
ATOM 3202 N N . ASP B 2 75 ? 36.711 41.557 19.367 1.00 99.05 75 ASP B N 1
ATOM 3203 C CA . ASP B 2 75 ? 36.316 41.018 18.068 1.00 90.15 75 ASP B CA 1
ATOM 3204 C C . ASP B 2 75 ? 37.330 41.394 17.001 1.00 90.86 75 ASP B C 1
ATOM 3205 O O . ASP B 2 75 ? 38.058 42.391 17.113 1.00 94.17 75 ASP B O 1
ATOM 3210 N N . LEU B 2 76 ? 37.332 40.620 15.925 1.00 85.70 76 LEU B N 1
ATOM 3211 C CA . LEU B 2 76 ? 38.119 40.950 14.753 1.00 86.57 76 LEU B CA 1
ATOM 3212 C C . LEU B 2 76 ? 37.183 41.164 13.566 1.00 86.53 76 LEU B C 1
ATOM 3213 O O . LEU B 2 76 ? 36.001 40.810 13.606 1.00 86.50 76 LEU B O 1
ATOM 3218 N N . LEU B 2 77 ? 37.701 41.795 12.518 1.00 87.27 77 LEU B N 1
ATOM 3219 C CA . LEU B 2 77 ? 36.888 42.205 11.375 1.00 89.32 77 LEU B CA 1
ATOM 3220 C C . LEU B 2 77 ? 37.364 41.476 10.122 1.00 87.98 77 LEU B C 1
ATOM 3221 O O . LEU B 2 77 ? 38.550 41.542 9.771 1.00 81.92 77 LEU B O 1
ATOM 3226 N N . PHE B 2 78 ? 36.443 40.776 9.458 1.00 87.73 78 PHE B N 1
ATOM 3227 C CA . PHE B 2 78 ? 36.718 40.130 8.178 1.00 88.94 78 PHE B CA 1
ATOM 3228 C C . PHE B 2 78 ? 36.105 40.999 7.093 1.00 85.04 78 PHE B C 1
ATOM 3229 O O . PHE B 2 78 ? 34.898 41.264 7.112 1.00 84.37 78 PHE B O 1
ATOM 3237 N N . ILE B 2 79 ? 36.942 41.489 6.190 1.00 84.46 79 ILE B N 1
ATOM 3238 C CA . ILE B 2 79 ? 36.467 42.202 5.020 1.00 85.24 79 ILE B CA 1
ATOM 3239 C C . ILE B 2 79 ? 36.876 41.365 3.826 1.00 81.48 79 ILE B C 1
ATOM 3240 O O . ILE B 2 79 ? 37.914 40.696 3.849 1.00 79.15 79 ILE B O 1
ATOM 3245 N N . LEU B 2 80 ? 36.008 41.325 2.832 1.00 80.62 80 LEU B N 1
ATOM 3246 C CA . LEU B 2 80 ? 36.298 40.692 1.564 1.00 76.00 80 LEU B CA 1
ATOM 3247 C C . LEU B 2 80 ? 35.855 41.689 0.518 1.00 78.79 80 LEU B C 1
ATOM 3248 O O . LEU B 2 80 ? 34.728 42.191 0.587 1.00 77.92 80 LEU B O 1
ATOM 3253 N N . THR B 2 81 ? 36.753 42.034 -0.398 1.00 80.22 81 THR B N 1
ATOM 3254 C CA . THR B 2 81 ? 36.446 43.030 -1.418 1.00 80.14 81 THR B CA 1
ATOM 3255 C C . THR B 2 81 ? 35.984 42.377 -2.711 1.00 80.20 81 THR B C 1
ATOM 3256 O O . THR B 2 81 ? 36.241 41.200 -2.973 1.00 78.54 81 THR B O 1
ATOM 3260 N N . ALA B 2 82 ? 35.359 43.192 -3.563 1.00 82.52 82 ALA B N 1
ATOM 3261 C CA . ALA B 2 82 ? 34.866 42.684 -4.841 1.00 79.02 82 ALA B CA 1
ATOM 3262 C C . ALA B 2 82 ? 35.971 42.084 -5.697 1.00 82.01 82 ALA B C 1
ATOM 3263 O O . ALA B 2 82 ? 35.711 41.188 -6.506 1.00 82.80 82 ALA B O 1
ATOM 3265 N N . LYS B 2 83 ? 37.212 42.559 -5.578 1.00 83.01 83 LYS B N 1
ATOM 3266 C CA . LYS B 2 83 ? 38.273 41.961 -6.385 1.00 81.23 83 LYS B CA 1
ATOM 3267 C C . LYS B 2 83 ? 38.892 40.846 -5.580 1.00 86.07 83 LYS B C 1
ATOM 3268 O O . LYS B 2 83 ? 40.108 40.585 -5.667 1.00 87.89 83 LYS B O 1
ATOM 3274 N N . TYR B 2 84 ? 38.082 40.203 -4.743 1.00 83.38 84 TYR B N 1
ATOM 3275 C CA . TYR B 2 84 ? 38.426 38.973 -4.032 1.00 83.14 84 TYR B CA 1
ATOM 3276 C C . TYR B 2 84 ? 39.550 39.159 -3.010 1.00 86.00 84 TYR B C 1
ATOM 3277 O O . TYR B 2 84 ? 40.139 38.166 -2.550 1.00 88.11 84 TYR B O 1
ATOM 3286 N N . ASN B 2 85 ? 39.823 40.393 -2.589 1.00 86.20 85 ASN B N 1
ATOM 3287 C CA . ASN B 2 85 ? 40.773 40.617 -1.507 1.00 82.11 85 ASN B CA 1
ATOM 3288 C C . ASN B 2 85 ? 40.118 40.333 -0.151 1.00 77.10 85 ASN B C 1
ATOM 3289 O O . ASN B 2 85 ? 39.015 40.815 0.147 1.00 69.75 85 ASN B O 1
ATOM 3294 N N . ALA B 2 86 ? 40.792 39.519 0.656 1.00 79.11 86 ALA B N 1
ATOM 3295 C CA . ALA B 2 86 ? 40.296 39.095 1.957 1.00 82.19 86 ALA B CA 1
ATOM 3296 C C . ALA B 2 86 ? 41.320 39.460 3.009 1.00 84.60 86 ALA B C 1
ATOM 3297 O O . ALA B 2 86 ? 42.510 39.183 2.846 1.00 88.08 86 ALA B O 1
ATOM 3299 N N . CYS B 2 87 ? 40.844 40.079 4.088 1.00 86.96 87 CYS B N 1
ATOM 3300 C CA . CYS B 2 87 ? 41.692 40.519 5.179 1.00 87.59 87 CYS B CA 1
ATOM 3301 C C . CYS B 2 87 ? 40.971 40.259 6.488 1.00 89.29 87 CYS B C 1
ATOM 3302 O O . CYS B 2 87 ? 39.738 40.139 6.535 1.00 87.91 87 CYS B O 1
ATOM 3305 N N . ILE B 2 88 ? 41.754 40.195 7.556 1.00 91.98 88 ILE B N 1
ATOM 3306 C CA . ILE B 2 88 ? 41.230 40.207 8.910 1.00 91.76 88 ILE B CA 1
ATOM 3307 C C . ILE B 2 88 ? 41.895 41.365 9.639 1.00 93.45 88 ILE B C 1
ATOM 3308 O O . ILE B 2 88 ? 43.126 41.462 9.655 1.00 97.81 88 ILE B O 1
ATOM 3313 N N . LEU B 2 89 ? 41.094 42.274 10.186 1.00 94.20 89 LEU B N 1
ATOM 3314 C CA . LEU B 2 89 ? 41.628 43.500 10.766 1.00 96.43 89 LEU B CA 1
ATOM 3315 C C . LEU B 2 89 ? 41.427 43.504 12.277 1.00 93.27 89 LEU B C 1
ATOM 3316 O O . LEU B 2 89 ? 40.491 42.888 12.804 1.00 92.19 89 LEU B O 1
ATOM 3321 N N . GLU B 2 90 ? 42.333 44.185 12.967 1.00 95.61 90 GLU B N 1
ATOM 3322 C CA . GLU B 2 90 ? 42.223 44.408 14.400 1.00 100.94 90 GLU B CA 1
ATOM 3323 C C . GLU B 2 90 ? 42.414 45.887 14.707 1.00 104.45 90 GLU B C 1
ATOM 3324 O O . GLU B 2 90 ? 43.100 46.610 13.978 1.00 102.17 90 GLU B O 1
ATOM 3330 N N . TYR B 2 91 ? 41.823 46.318 15.815 1.00 102.75 91 TYR B N 1
ATOM 3331 C CA . TYR B 2 91 ? 41.917 47.694 16.275 1.00 105.51 91 TYR B CA 1
ATOM 3332 C C . TYR B 2 91 ? 43.097 47.836 17.235 1.00 106.47 91 TYR B C 1
ATOM 3333 O O . TYR B 2 91 ? 43.421 46.905 17.977 1.00 105.48 91 TYR B O 1
ATOM 3342 N N . LYS B 2 92 ? 43.749 49.003 17.214 1.00 113.79 92 LYS B N 1
ATOM 3343 C CA . LYS B 2 92 ? 44.912 49.216 18.087 1.00 121.90 92 LYS B CA 1
ATOM 3344 C C . LYS B 2 92 ? 45.196 50.712 18.263 1.00 127.58 92 LYS B C 1
ATOM 3345 O O . LYS B 2 92 ? 45.598 51.389 17.307 1.00 125.23 92 LYS B O 1
ATOM 3347 N N . GLN B 2 93 ? 45.039 51.213 19.497 1.00 132.53 93 GLN B N 1
ATOM 3348 C CA . GLN B 2 93 ? 45.151 52.642 19.824 1.00 132.50 93 GLN B CA 1
ATOM 3349 C C . GLN B 2 93 ? 46.267 52.890 20.842 1.00 134.78 93 GLN B C 1
ATOM 3350 O O . GLN B 2 93 ? 46.074 52.670 22.041 1.00 133.58 93 GLN B O 1
ATOM 3356 N N . SER B 2 94 ? 47.419 53.389 20.390 1.00 140.43 94 SER B N 1
ATOM 3357 C CA . SER B 2 94 ? 48.486 53.729 21.326 1.00 141.84 94 SER B CA 1
ATOM 3358 C C . SER B 2 94 ? 48.034 55.006 22.043 1.00 144.15 94 SER B C 1
ATOM 3359 O O . SER B 2 94 ? 48.394 56.106 21.629 1.00 148.98 94 SER B O 1
ATOM 3362 N N . GLY B 2 95 ? 47.251 54.869 23.122 1.00 140.83 95 GLY B N 1
ATOM 3363 C CA . GLY B 2 95 ? 46.650 56.047 23.728 1.00 136.70 95 GLY B CA 1
ATOM 3364 C C . GLY B 2 95 ? 46.027 57.050 22.779 1.00 140.46 95 GLY B C 1
ATOM 3365 O O . GLY B 2 95 ? 44.799 57.158 22.695 1.00 139.62 95 GLY B O 1
ATOM 3366 N N . GLU B 2 96 ? 46.873 57.780 22.047 1.00 141.74 96 GLU B N 1
ATOM 3367 C CA . GLU B 2 96 ? 46.426 58.745 21.048 1.00 142.07 96 GLU B CA 1
ATOM 3368 C C . GLU B 2 96 ? 46.442 58.200 19.624 1.00 144.22 96 GLU B C 1
ATOM 3369 O O . GLU B 2 96 ? 45.619 58.617 18.802 1.00 139.35 96 GLU B O 1
ATOM 3371 N N . SER B 2 97 ? 47.345 57.260 19.327 1.00 150.93 97 SER B N 1
ATOM 3372 C CA . SER B 2 97 ? 47.548 56.753 17.973 1.00 151.34 97 SER B CA 1
ATOM 3373 C C . SER B 2 97 ? 46.616 55.572 17.701 1.00 146.41 97 SER B C 1
ATOM 3374 O O . SER B 2 97 ? 46.677 54.557 18.410 1.00 143.79 97 SER B O 1
ATOM 3377 N N . ILE B 2 98 ? 45.779 55.684 16.663 1.00 134.84 98 ILE B N 1
ATOM 3378 C CA . ILE B 2 98 ? 44.792 54.650 16.323 1.00 131.02 98 ILE B CA 1
ATOM 3379 C C . ILE B 2 98 ? 45.064 54.081 14.934 1.00 125.55 98 ILE B C 1
ATOM 3380 O O . ILE B 2 98 ? 44.916 54.781 13.923 1.00 117.12 98 ILE B O 1
ATOM 3385 N N . ASP B 2 99 ? 45.411 52.788 14.883 1.00 126.30 99 ASP B N 1
ATOM 3386 C CA . ASP B 2 99 ? 45.724 52.083 13.645 1.00 124.46 99 ASP B CA 1
ATOM 3387 C C . ASP B 2 99 ? 44.877 50.812 13.524 1.00 120.47 99 ASP B C 1
ATOM 3388 O O . ASP B 2 99 ? 44.521 50.186 14.531 1.00 116.69 99 ASP B O 1
ATOM 3393 N N . ILE B 2 100 ? 44.537 50.451 12.282 1.00 116.82 100 ILE B N 1
ATOM 3394 C CA . ILE B 2 100 ? 43.800 49.230 11.971 1.00 108.85 100 ILE B CA 1
ATOM 3395 C C . ILE B 2 100 ? 44.785 48.283 11.312 1.00 109.04 100 ILE B C 1
ATOM 3396 O O . ILE B 2 100 ? 45.109 48.437 10.127 1.00 109.29 100 ILE B O 1
ATOM 3401 N N . ILE B 2 101 ? 45.251 47.306 12.066 1.00 108.72 101 ILE B N 1
ATOM 3402 C CA . ILE B 2 101 ? 46.292 46.398 11.599 1.00 108.33 101 ILE B CA 1
ATOM 3403 C C . ILE B 2 101 ? 45.662 45.197 10.907 1.00 105.68 101 ILE B C 1
ATOM 3404 O O . ILE B 2 101 ? 44.669 44.629 11.379 1.00 106.47 101 ILE B O 1
ATOM 3409 N N . THR B 2 102 ? 46.238 44.801 9.783 1.00 103.35 102 THR B N 1
ATOM 3410 C CA . THR B 2 102 ? 45.763 43.634 9.051 1.00 102.46 102 THR B CA 1
ATOM 3411 C C . THR B 2 102 ? 46.489 42.399 9.594 1.00 104.97 102 THR B C 1
ATOM 3412 O O . THR B 2 102 ? 47.692 42.208 9.364 1.00 100.32 102 THR B O 1
ATOM 3416 N N . ARG B 2 103 ? 45.750 41.568 10.332 1.00 104.88 103 ARG B N 1
ATOM 3417 C CA . ARG B 2 103 ? 46.287 40.348 10.917 1.00 98.58 103 ARG B CA 1
ATOM 3418 C C . ARG B 2 103 ? 46.398 39.217 9.900 1.00 96.81 103 ARG B C 1
ATOM 3419 O O . ARG B 2 103 ? 47.309 38.392 10.002 1.00 100.27 103 ARG B O 1
ATOM 3427 N N . ALA B 2 104 ? 45.492 39.151 8.926 1.00 95.85 104 ALA B N 1
ATOM 3428 C CA . ALA B 2 104 ? 45.604 38.187 7.839 1.00 96.61 104 ALA B CA 1
ATOM 3429 C C . ALA B 2 104 ? 45.123 38.842 6.556 1.00 100.86 104 ALA B C 1
ATOM 3430 O O . ALA B 2 104 ? 44.362 39.821 6.581 1.00 98.62 104 ALA B O 1
ATOM 3432 N N . HIS B 2 105 ? 45.568 38.285 5.429 1.00 97.82 105 HIS B N 1
ATOM 3433 C CA . HIS B 2 105 ? 45.139 38.779 4.129 1.00 95.96 105 HIS B CA 1
ATOM 3434 C C . HIS B 2 105 ? 45.490 37.750 3.061 1.00 96.34 105 HIS B C 1
ATOM 3435 O O . HIS B 2 105 ? 46.219 36.792 3.311 1.00 101.37 105 HIS B O 1
ATOM 3442 N N . GLY B 2 106 ? 44.938 37.955 1.877 1.00 94.79 106 GLY B N 1
ATOM 3443 C CA . GLY B 2 106 ? 45.156 37.140 0.699 1.00 85.96 106 GLY B CA 1
ATOM 3444 C C . GLY B 2 106 ? 43.994 37.308 -0.265 1.00 84.88 106 GLY B C 1
ATOM 3445 O O . GLY B 2 106 ? 42.896 37.727 0.095 1.00 88.00 106 GLY B O 1
ATOM 3446 N N . ASN B 2 107 ? 44.234 36.978 -1.529 1.00 83.14 107 ASN B N 1
ATOM 3447 C CA . ASN B 2 107 ? 43.195 37.023 -2.553 1.00 80.02 107 ASN B CA 1
ATOM 3448 C C . ASN B 2 107 ? 42.585 35.635 -2.720 1.00 83.22 107 ASN B C 1
ATOM 3449 O O . ASN B 2 107 ? 43.281 34.696 -3.114 1.00 84.48 107 ASN B O 1
ATOM 3454 N N . VAL B 2 108 ? 41.290 35.510 -2.423 1.00 83.29 108 VAL B N 1
ATOM 3455 C CA . VAL B 2 108 ? 40.631 34.206 -2.353 1.00 84.31 108 VAL B CA 1
ATOM 3456 C C . VAL B 2 108 ? 40.137 33.747 -3.717 1.00 90.95 108 VAL B C 1
ATOM 3457 O O . VAL B 2 108 ? 39.408 32.744 -3.819 1.00 90.51 108 VAL B O 1
ATOM 3461 N N . GLN B 2 109 ? 40.530 34.464 -4.772 1.00 90.96 109 GLN B N 1
ATOM 3462 C CA . GLN B 2 109 ? 40.015 34.167 -6.104 1.00 90.74 109 GLN B CA 1
ATOM 3463 C C . GLN B 2 109 ? 40.405 32.754 -6.552 1.00 91.22 109 GLN B C 1
ATOM 3464 O O . GLN B 2 109 ? 41.417 32.202 -6.120 1.00 93.31 109 GLN B O 1
ATOM 3470 N N . ASP B 2 110 ? 39.581 32.154 -7.418 1.00 92.78 110 ASP B N 1
ATOM 3471 C CA . ASP B 2 110 ? 39.880 30.860 -8.025 1.00 94.73 110 ASP B CA 1
ATOM 3472 C C . ASP B 2 110 ? 40.047 31.049 -9.530 1.00 99.10 110 ASP B C 1
ATOM 3473 O O . ASP B 2 110 ? 39.192 31.666 -10.178 1.00 95.77 110 ASP B O 1
ATOM 3478 N N . ARG B 2 111 ? 41.157 30.514 -10.069 1.00 108.65 111 ARG B N 1
ATOM 3479 C CA . ARG B 2 111 ? 41.532 30.697 -11.470 1.00 108.99 111 ARG B CA 1
ATOM 3480 C C . ARG B 2 111 ? 40.350 30.448 -12.388 1.00 110.02 111 ARG B C 1
ATOM 3481 O O . ARG B 2 111 ? 40.093 31.229 -13.311 1.00 113.30 111 ARG B O 1
ATOM 3483 N N . ILE B 2 112 ? 39.628 29.362 -12.142 1.00 100.50 112 ILE B N 1
ATOM 3484 C CA . ILE B 2 112 ? 38.402 29.060 -12.858 1.00 101.94 112 ILE B CA 1
ATOM 3485 C C . ILE B 2 112 ? 37.243 29.116 -11.860 1.00 100.68 112 ILE B C 1
ATOM 3486 O O . ILE B 2 112 ? 37.439 28.943 -10.650 1.00 100.86 112 ILE B O 1
ATOM 3491 N N . GLY B 2 113 ? 36.041 29.354 -12.368 1.00 99.85 113 GLY B N 1
ATOM 3492 C CA . GLY B 2 113 ? 34.834 29.280 -11.568 1.00 94.95 113 GLY B CA 1
ATOM 3493 C C . GLY B 2 113 ? 33.798 30.269 -12.040 1.00 97.71 113 GLY B C 1
ATOM 3494 O O . GLY B 2 113 ? 34.165 31.412 -12.335 1.00 101.71 113 GLY B O 1
ATOM 3495 N N . ARG B 2 114 ? 32.529 29.863 -12.174 1.00 89.39 114 ARG B N 1
ATOM 3496 C CA . ARG B 2 114 ? 31.482 30.823 -12.546 1.00 93.56 114 ARG B CA 1
ATOM 3497 C C . ARG B 2 114 ? 31.102 31.632 -11.310 1.00 95.87 114 ARG B C 1
ATOM 3498 O O . ARG B 2 114 ? 30.760 31.040 -10.281 1.00 98.78 114 ARG B O 1
ATOM 3500 N N . PRO B 2 115 ? 31.170 32.959 -11.345 1.00 93.40 115 PRO B N 1
ATOM 3501 C CA . PRO B 2 115 ? 30.625 33.737 -10.227 1.00 92.65 115 PRO B CA 1
ATOM 3502 C C . PRO B 2 115 ? 29.156 33.396 -10.010 1.00 93.88 115 PRO B C 1
ATOM 3503 O O . PRO B 2 115 ? 28.376 33.283 -10.959 1.00 93.35 115 PRO B O 1
ATOM 3507 N N . SER B 2 116 ? 28.785 33.191 -8.750 1.00 91.37 116 SER B N 1
ATOM 3508 C CA . SER B 2 116 ? 27.398 32.900 -8.448 1.00 89.93 116 SER B CA 1
ATOM 3509 C C . SER B 2 116 ? 26.523 34.110 -8.736 1.00 92.46 116 SER B C 1
ATOM 3510 O O . SER B 2 116 ? 26.951 35.264 -8.607 1.00 90.68 116 SER B O 1
ATOM 3513 N N . GLU B 2 117 ? 25.274 33.824 -9.119 1.00 91.76 117 GLU B N 1
ATOM 3514 C CA . GLU B 2 117 ? 24.318 34.876 -9.448 1.00 84.37 117 GLU B CA 1
ATOM 3515 C C . GLU B 2 117 ? 23.980 35.726 -8.234 1.00 88.53 117 GLU B C 1
ATOM 3516 O O . GLU B 2 117 ? 23.972 36.960 -8.313 1.00 100.33 117 GLU B O 1
ATOM 3522 N N . THR B 2 118 ? 23.658 35.089 -7.107 1.00 89.66 118 THR B N 1
ATOM 3523 C CA . THR B 2 118 ? 23.375 35.855 -5.899 1.00 90.93 118 THR B CA 1
ATOM 3524 C C . THR B 2 118 ? 24.630 36.459 -5.277 1.00 90.33 118 THR B C 1
ATOM 3525 O O . THR B 2 118 ? 24.526 37.079 -4.216 1.00 93.11 118 THR B O 1
ATOM 3529 N N . GLY B 2 119 ? 25.801 36.286 -5.883 1.00 86.41 119 GLY B N 1
ATOM 3530 C CA . GLY B 2 119 ? 26.962 37.081 -5.514 1.00 87.46 119 GLY B CA 1
ATOM 3531 C C . GLY B 2 119 ? 27.749 36.545 -4.333 1.00 77.72 119 GLY B C 1
ATOM 3532 O O . GLY B 2 119 ? 27.523 35.445 -3.835 1.00 80.19 119 GLY B O 1
ATOM 3533 N N . ILE B 2 120 ? 28.706 37.349 -3.878 1.00 77.95 120 ILE B N 1
ATOM 3534 C CA . ILE B 2 120 ? 29.654 36.883 -2.870 1.00 76.68 120 ILE B CA 1
ATOM 3535 C C . ILE B 2 120 ? 28.932 36.767 -1.538 1.00 76.79 120 ILE B C 1
ATOM 3536 O O . ILE B 2 120 ? 28.331 37.733 -1.071 1.00 79.23 120 ILE B O 1
ATOM 3541 N N . ILE B 2 121 ? 28.970 35.578 -0.936 1.00 75.05 121 ILE B N 1
ATOM 3542 C CA . ILE B 2 121 ? 28.469 35.347 0.413 1.00 69.34 121 ILE B CA 1
ATOM 3543 C C . ILE B 2 121 ? 29.652 34.997 1.303 1.00 78.30 121 ILE B C 1
ATOM 3544 O O . ILE B 2 121 ? 30.523 34.208 0.912 1.00 78.28 121 ILE B O 1
ATOM 3549 N N . GLY B 2 122 ? 29.687 35.575 2.499 1.00 76.86 122 GLY B N 1
ATOM 3550 C CA . GLY B 2 122 ? 30.790 35.290 3.386 1.00 77.40 122 GLY B CA 1
ATOM 3551 C C . GLY B 2 122 ? 30.257 35.116 4.780 1.00 79.04 122 GLY B C 1
ATOM 3552 O O . GLY B 2 122 ? 29.723 36.080 5.342 1.00 81.77 122 GLY B O 1
ATOM 3553 N N . ILE B 2 123 ? 30.364 33.897 5.328 1.00 79.54 123 ILE B N 1
ATOM 3554 C CA . ILE B 2 123 ? 29.855 33.572 6.655 1.00 78.74 123 ILE B CA 1
ATOM 3555 C C . ILE B 2 123 ? 30.995 33.144 7.574 1.00 80.19 123 ILE B C 1
ATOM 3556 O O . ILE B 2 123 ? 32.077 32.741 7.141 1.00 80.38 123 ILE B O 1
ATOM 3561 N N . ILE B 2 124 ? 30.730 33.222 8.869 1.00 79.81 124 ILE B N 1
ATOM 3562 C CA . ILE B 2 124 ? 31.665 32.756 9.876 1.00 81.30 124 ILE B CA 1
ATOM 3563 C C . ILE B 2 124 ? 30.925 31.835 10.833 1.00 90.76 124 ILE B C 1
ATOM 3564 O O . ILE B 2 124 ? 29.853 32.186 11.338 1.00 89.46 124 ILE B O 1
ATOM 3569 N N . ASP B 2 125 ? 31.493 30.646 11.048 1.00 94.07 125 ASP B N 1
ATOM 3570 C CA . ASP B 2 125 ? 30.946 29.648 11.959 1.00 94.36 125 ASP B CA 1
ATOM 3571 C C . ASP B 2 125 ? 30.721 30.240 13.357 1.00 95.42 125 ASP B C 1
ATOM 3572 O O . ASP B 2 125 ? 31.546 31.031 13.847 1.00 92.63 125 ASP B O 1
ATOM 3577 N N . PRO B 2 126 ? 29.630 29.865 14.033 1.00 92.09 126 PRO B N 1
ATOM 3578 C CA . PRO B 2 126 ? 29.321 30.454 15.347 1.00 94.52 126 PRO B CA 1
ATOM 3579 C C . PRO B 2 126 ? 30.414 30.261 16.364 1.00 103.53 126 PRO B C 1
ATOM 3580 O O . PRO B 2 126 ? 30.602 31.109 17.252 1.00 103.92 126 PRO B O 1
ATOM 3584 N N . GLU B 2 127 ? 31.121 29.140 16.284 1.00 107.13 127 GLU B N 1
ATOM 3585 C CA . GLU B 2 127 ? 32.274 28.882 17.141 1.00 110.01 127 GLU B CA 1
ATOM 3586 C C . GLU B 2 127 ? 33.588 29.368 16.555 1.00 109.87 127 GLU B C 1
ATOM 3587 O O . GLU B 2 127 ? 34.663 28.915 16.956 1.00 110.75 127 GLU B O 1
ATOM 3593 N N . CYS B 2 128 ? 33.509 30.289 15.589 1.00 106.46 128 CYS B N 1
ATOM 3594 C CA . CYS B 2 128 ? 34.645 30.847 14.860 1.00 104.52 128 CYS B CA 1
ATOM 3595 C C . CYS B 2 128 ? 35.625 29.767 14.423 1.00 104.60 128 CYS B C 1
ATOM 3596 O O . CYS B 2 128 ? 36.838 29.988 14.457 1.00 107.76 128 CYS B O 1
ATOM 3599 N N . ARG B 2 129 ? 35.125 28.604 14.003 1.00 110.24 129 ARG B N 1
ATOM 3600 C CA . ARG B 2 129 ? 36.043 27.554 13.571 1.00 113.21 129 ARG B CA 1
ATOM 3601 C C . ARG B 2 129 ? 36.536 27.808 12.151 1.00 113.86 129 ARG B C 1
ATOM 3602 O O . ARG B 2 129 ? 37.679 27.469 11.816 1.00 114.45 129 ARG B O 1
ATOM 3610 N N . MET B 2 130 ? 35.712 28.434 11.321 1.00 106.65 130 MET B N 1
ATOM 3611 C CA . MET B 2 130 ? 36.065 28.608 9.928 1.00 100.08 130 MET B CA 1
ATOM 3612 C C . MET B 2 130 ? 35.325 29.822 9.389 1.00 96.27 130 MET B C 1
ATOM 3613 O O . MET B 2 130 ? 34.320 30.268 9.948 1.00 93.01 130 MET B O 1
ATOM 3618 N N . ILE B 2 131 ? 35.845 30.349 8.294 1.00 93.46 131 ILE B N 1
ATOM 3619 C CA . ILE B 2 131 ? 35.143 31.316 7.476 1.00 86.05 131 ILE B CA 1
ATOM 3620 C C . ILE B 2 131 ? 34.658 30.587 6.230 1.00 87.98 131 ILE B C 1
ATOM 3621 O O . ILE B 2 131 ? 35.432 29.870 5.581 1.00 86.15 131 ILE B O 1
ATOM 3626 N N . GLY B 2 132 ? 33.376 30.736 5.913 1.00 86.04 132 GLY B N 1
ATOM 3627 C CA . GLY B 2 132 ? 32.807 30.184 4.692 1.00 79.03 132 GLY B CA 1
ATOM 3628 C C . GLY B 2 132 ? 32.652 31.247 3.616 1.00 79.47 132 GLY B C 1
ATOM 3629 O O . GLY B 2 132 ? 32.193 32.360 3.883 1.00 79.14 132 GLY B O 1
ATOM 3630 N N . LEU B 2 133 ? 33.056 30.899 2.394 1.00 81.23 133 LEU B N 1
ATOM 3631 C CA . LEU B 2 133 ? 32.931 31.794 1.251 1.00 76.91 133 LEU B CA 1
ATOM 3632 C C . LEU B 2 133 ? 32.226 31.051 0.130 1.00 78.94 133 LEU B C 1
ATOM 3633 O O . LEU B 2 133 ? 32.609 29.931 -0.210 1.00 84.82 133 LEU B O 1
ATOM 3638 N N . ARG B 2 134 ? 31.170 31.643 -0.406 1.00 77.35 134 ARG B N 1
ATOM 3639 C CA . ARG B 2 134 ? 30.459 31.092 -1.557 1.00 81.53 134 ARG B CA 1
ATOM 3640 C C . ARG B 2 134 ? 30.650 32.098 -2.687 1.00 86.10 134 ARG B C 1
ATOM 3641 O O . ARG B 2 134 ? 29.846 33.022 -2.872 1.00 80.65 134 ARG B O 1
ATOM 3649 N N . LEU B 2 135 ? 31.725 31.912 -3.441 1.00 87.97 135 LEU B N 1
ATOM 3650 C CA . LEU B 2 135 ? 32.066 32.810 -4.529 1.00 84.47 135 LEU B CA 1
ATOM 3651 C C . LEU B 2 135 ? 31.631 32.263 -5.871 1.00 84.98 135 LEU B C 1
ATOM 3652 O O . LEU B 2 135 ? 31.112 32.996 -6.715 1.00 84.64 135 LEU B O 1
ATOM 3657 N N . TYR B 2 136 ? 31.787 30.975 -6.079 1.00 88.77 136 TYR B N 1
ATOM 3658 C CA . TYR B 2 136 ? 31.537 30.419 -7.390 1.00 89.79 136 TYR B CA 1
ATOM 3659 C C . TYR B 2 136 ? 30.501 29.304 -7.300 1.00 88.39 136 TYR B C 1
ATOM 3660 O O . TYR B 2 136 ? 30.458 28.558 -6.316 1.00 89.73 136 TYR B O 1
ATOM 3669 N N . ASP B 2 137 ? 29.634 29.234 -8.310 1.00 88.18 137 ASP B N 1
ATOM 3670 C CA . ASP B 2 137 ? 28.687 28.136 -8.416 1.00 90.55 137 ASP B CA 1
ATOM 3671 C C . ASP B 2 137 ? 29.437 26.816 -8.339 1.00 88.28 137 ASP B C 1
ATOM 3672 O O . ASP B 2 137 ? 30.435 26.622 -9.036 1.00 84.79 137 ASP B O 1
ATOM 3677 N N . GLY B 2 138 ? 28.975 25.926 -7.455 1.00 91.84 138 GLY B N 1
ATOM 3678 C CA . GLY B 2 138 ? 29.518 24.584 -7.343 1.00 91.15 138 GLY B CA 1
ATOM 3679 C C . GLY B 2 138 ? 30.649 24.389 -6.348 1.00 90.74 138 GLY B C 1
ATOM 3680 O O . GLY B 2 138 ? 31.052 23.242 -6.107 1.00 94.37 138 GLY B O 1
ATOM 3681 N N . LEU B 2 139 ? 31.182 25.454 -5.764 1.00 92.80 139 LEU B N 1
ATOM 3682 C CA . LEU B 2 139 ? 32.298 25.344 -4.835 1.00 91.24 139 LEU B CA 1
ATOM 3683 C C . LEU B 2 139 ? 31.973 26.075 -3.535 1.00 91.44 139 LEU B C 1
ATOM 3684 O O . LEU B 2 139 ? 30.974 26.802 -3.437 1.00 90.42 139 LEU B O 1
ATOM 3689 N N . PHE B 2 140 ? 32.835 25.868 -2.529 1.00 83.78 140 PHE B N 1
ATOM 3690 C CA . PHE B 2 140 ? 32.679 26.498 -1.220 1.00 77.47 140 PHE B CA 1
ATOM 3691 C C . PHE B 2 140 ? 34.060 26.593 -0.595 1.00 85.42 140 PHE B C 1
ATOM 3692 O O . PHE B 2 140 ? 34.624 25.562 -0.209 1.00 89.80 140 PHE B O 1
ATOM 3700 N N . LYS B 2 141 ? 34.609 27.809 -0.496 1.00 86.84 141 LYS B N 1
ATOM 3701 C CA . LYS B 2 141 ? 35.934 27.975 0.092 1.00 83.84 141 LYS B CA 1
ATOM 3702 C C . LYS B 2 141 ? 35.835 27.966 1.609 1.00 83.20 141 LYS B C 1
ATOM 3703 O O . LYS B 2 141 ? 34.825 28.380 2.191 1.00 79.77 141 LYS B O 1
ATOM 3709 N N . VAL B 2 142 ? 36.888 27.464 2.243 1.00 85.01 142 VAL B N 1
ATOM 3710 C CA . VAL B 2 142 ? 36.910 27.231 3.673 1.00 86.30 142 VAL B CA 1
ATOM 3711 C C . VAL B 2 142 ? 38.249 27.754 4.170 1.00 90.97 142 VAL B C 1
ATOM 3712 O O . VAL B 2 142 ? 39.299 27.157 3.906 1.00 90.93 142 VAL B O 1
ATOM 3716 N N . ILE B 2 143 ? 38.217 28.887 4.863 1.00 90.75 143 ILE B N 1
ATOM 3717 C CA . ILE B 2 143 ? 39.391 29.447 5.512 1.00 90.01 143 ILE B CA 1
ATOM 3718 C C . ILE B 2 143 ? 39.398 28.931 6.937 1.00 94.07 143 ILE B C 1
ATOM 3719 O O . ILE B 2 143 ? 38.626 29.424 7.772 1.00 96.10 143 ILE B O 1
ATOM 3724 N N . PRO B 2 144 ? 40.220 27.912 7.292 1.00 96.84 144 PRO B N 1
ATOM 3725 C CA . PRO B 2 144 ? 40.280 27.464 8.668 1.00 98.30 144 PRO B CA 1
ATOM 3726 C C . PRO B 2 144 ? 40.717 28.602 9.554 1.00 100.30 144 PRO B C 1
ATOM 3727 O O . PRO B 2 144 ? 41.724 29.263 9.250 1.00 98.53 144 PRO B O 1
ATOM 3731 N N . LEU B 2 145 ? 40.026 28.774 10.680 1.00 104.08 145 LEU B N 1
ATOM 3732 C CA . LEU B 2 145 ? 40.420 29.809 11.665 1.00 105.93 145 LEU B CA 1
ATOM 3733 C C . LEU B 2 145 ? 41.062 29.108 12.864 1.00 109.99 145 LEU B C 1
ATOM 3734 O O . LEU B 2 145 ? 41.585 29.813 13.747 1.00 114.70 145 LEU B O 1
ATOM 3739 N N . ASP B 2 146 ? 40.987 27.777 12.904 1.00 114.01 146 ASP B N 1
ATOM 3740 C CA . ASP B 2 146 ? 41.498 27.003 14.070 1.00 112.14 146 ASP B CA 1
ATOM 3741 C C . ASP B 2 146 ? 42.883 27.499 14.484 1.00 112.91 146 ASP B C 1
ATOM 3742 O O . ASP B 2 146 ? 43.248 27.295 15.656 1.00 113.75 146 ASP B O 1
ATOM 3747 N N . ARG B 2 147 ? 43.629 28.098 13.558 1.00 115.20 147 ARG B N 1
ATOM 3748 C CA . ARG B 2 147 ? 45.009 28.537 13.882 1.00 115.54 147 ARG B CA 1
ATOM 3749 C C . ARG B 2 147 ? 45.307 29.858 13.164 1.00 114.58 147 ARG B C 1
ATOM 3750 O O . ARG B 2 147 ? 44.413 30.365 12.461 1.00 113.94 147 ARG B O 1
ATOM 3752 N N . ASP B 2 148 ? 46.515 30.389 13.341 1.00 126.76 148 ASP B N 1
ATOM 3753 C CA . ASP B 2 148 ? 46.847 31.708 12.744 1.00 121.88 148 ASP B CA 1
ATOM 3754 C C . ASP B 2 148 ? 46.907 31.489 11.231 1.00 121.75 148 ASP B C 1
ATOM 3755 O O . ASP B 2 148 ? 47.992 31.141 10.733 1.00 124.50 148 ASP B O 1
ATOM 3760 N N . ASN B 2 149 ? 45.793 31.707 10.529 1.00 106.74 149 ASN B N 1
ATOM 3761 C CA . ASN B 2 149 ? 45.801 31.577 9.047 1.00 101.44 149 ASN B CA 1
ATOM 3762 C C . ASN B 2 149 ? 46.216 32.951 8.522 1.00 101.89 149 ASN B C 1
ATOM 3763 O O . ASN B 2 149 ? 45.466 33.528 7.721 1.00 99.69 149 ASN B O 1
ATOM 3768 N N . LYS B 2 150 ? 47.374 33.441 8.952 1.00 99.38 150 LYS B N 1
ATOM 3769 C CA . LYS B 2 150 ? 47.845 34.812 8.556 1.00 95.92 150 LYS B CA 1
ATOM 3770 C C . LYS B 2 150 ? 47.645 34.896 7.053 1.00 99.87 150 LYS B C 1
ATOM 3771 O O . LYS B 2 150 ? 47.208 35.951 6.571 1.00 107.32 150 LYS B O 1
ATOM 3773 N N . GLU B 2 151 ? 47.970 33.858 6.277 1.00 94.95 151 GLU B N 1
ATOM 3774 C CA . GLU B 2 151 ? 47.802 33.946 4.827 1.00 96.69 151 GLU B CA 1
ATOM 3775 C C . GLU B 2 151 ? 46.450 33.509 4.282 1.00 97.55 151 GLU B C 1
ATOM 3776 O O . GLU B 2 151 ? 46.279 33.452 3.054 1.00 96.40 151 GLU B O 1
ATOM 3782 N N . LEU B 2 152 ? 45.498 33.187 5.165 1.00 95.60 152 LEU B N 1
ATOM 3783 C CA . LEU B 2 152 ? 44.152 32.786 4.762 1.00 92.47 152 LEU B CA 1
ATOM 3784 C C . LEU B 2 152 ? 44.192 31.580 3.817 1.00 91.32 152 LEU B C 1
ATOM 3785 O O . LEU B 2 152 ? 43.432 31.487 2.847 1.00 89.16 152 LEU B O 1
ATOM 3790 N N . LYS B 2 153 ? 45.096 30.647 4.103 1.00 90.23 153 LYS B N 1
ATOM 3791 C CA . LYS B 2 153 ? 45.069 29.351 3.446 1.00 89.51 153 LYS B CA 1
ATOM 3792 C C . LYS B 2 153 ? 43.648 28.780 3.471 1.00 87.64 153 LYS B C 1
ATOM 3793 O O . LYS B 2 153 ? 43.011 28.727 4.525 1.00 91.00 153 LYS B O 1
ATOM 3795 N N . ALA B 2 154 ? 43.125 28.393 2.303 1.00 84.52 154 ALA B N 1
ATOM 3796 C CA . ALA B 2 154 ? 41.741 27.911 2.208 1.00 89.49 154 ALA B CA 1
ATOM 3797 C C . ALA B 2 154 ? 41.658 26.588 1.450 1.00 90.65 154 ALA B C 1
ATOM 3798 O O . ALA B 2 154 ? 42.611 26.148 0.796 1.00 89.69 154 ALA B O 1
ATOM 3800 N N . PHE B 2 155 ? 40.488 25.954 1.526 1.00 87.31 155 PHE B N 1
ATOM 3801 C CA . PHE B 2 155 ? 40.244 24.776 0.716 1.00 85.83 155 PHE B CA 1
ATOM 3802 C C . PHE B 2 155 ? 38.822 24.823 0.186 1.00 87.83 155 PHE B C 1
ATOM 3803 O O . PHE B 2 155 ? 37.929 25.403 0.817 1.00 87.55 155 PHE B O 1
ATOM 3811 N N . ASN B 2 156 ? 38.630 24.216 -1.003 1.00 82.43 156 ASN B N 1
ATOM 3812 C CA . ASN B 2 156 ? 37.405 24.347 -1.787 1.00 80.72 156 ASN B CA 1
ATOM 3813 C C . ASN B 2 156 ? 36.614 23.051 -1.791 1.00 81.05 156 ASN B C 1
ATOM 3814 O O . ASN B 2 156 ? 36.855 22.197 -2.635 1.00 93.38 156 ASN B O 1
ATOM 3819 N N . ILE B 2 157 ? 35.625 22.927 -0.916 1.00 85.80 157 ILE B N 1
ATOM 3820 C CA . ILE B 2 157 ? 34.746 21.761 -0.929 1.00 85.68 157 ILE B CA 1
ATOM 3821 C C . ILE B 2 157 ? 33.798 21.859 -2.118 1.00 91.85 157 ILE B C 1
ATOM 3822 O O . ILE B 2 157 ? 33.144 22.891 -2.324 1.00 91.23 157 ILE B O 1
ATOM 3827 N N . ARG B 2 158 ? 33.734 20.789 -2.912 1.00 92.03 158 ARG B N 1
ATOM 3828 C CA . ARG B 2 158 ? 32.768 20.694 -3.993 1.00 90.26 158 ARG B CA 1
ATOM 3829 C C . ARG B 2 158 ?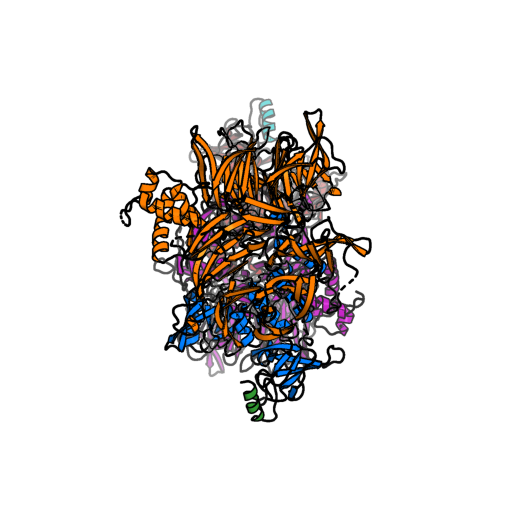 31.357 20.671 -3.425 1.00 92.95 158 ARG B C 1
ATOM 3830 O O . ARG B 2 158 ? 31.122 20.210 -2.305 1.00 93.26 158 ARG B O 1
ATOM 3838 N N . LEU B 2 159 ? 30.411 21.183 -4.209 1.00 97.20 159 LEU B N 1
ATOM 3839 C CA . LEU B 2 159 ? 29.007 21.277 -3.801 1.00 97.83 159 LEU B CA 1
ATOM 3840 C C . LEU B 2 159 ? 28.148 21.017 -5.032 1.00 100.97 159 LEU B C 1
ATOM 3841 O O . LEU B 2 159 ? 28.326 21.681 -6.060 1.00 100.21 159 LEU B O 1
ATOM 3846 N N . GLU B 2 160 ? 27.218 20.061 -4.943 1.00 107.86 160 GLU B N 1
ATOM 3847 C CA . GLU B 2 160 ? 26.513 19.630 -6.151 1.00 107.96 160 GLU B CA 1
ATOM 3848 C C . GLU B 2 160 ? 25.387 20.569 -6.542 1.00 103.80 160 GLU B C 1
ATOM 3849 O O . GLU B 2 160 ? 25.072 20.697 -7.734 1.00 102.83 160 GLU B O 1
ATOM 3855 N N . GLU B 2 161 ? 24.763 21.203 -5.555 1.00 98.26 161 GLU B N 1
ATOM 3856 C CA . GLU B 2 161 ? 23.736 22.205 -5.789 1.00 96.09 161 GLU B CA 1
ATOM 3857 C C . GLU B 2 161 ? 24.395 23.459 -6.358 1.00 95.69 161 GLU B C 1
ATOM 3858 O O . GLU B 2 161 ? 25.199 24.102 -5.680 1.00 96.05 161 GLU B O 1
ATOM 3864 N N . LEU B 2 162 ? 24.089 23.792 -7.611 1.00 95.45 162 LEU B N 1
ATOM 3865 C CA . LEU B 2 162 ? 24.818 24.823 -8.337 1.00 96.04 162 LEU B CA 1
ATOM 3866 C C . LEU B 2 162 ? 24.084 26.158 -8.396 1.00 98.14 162 LEU B C 1
ATOM 3867 O O . LEU B 2 162 ? 24.609 27.112 -8.981 1.00 100.30 162 LEU B O 1
ATOM 3872 N N . HIS B 2 163 ? 22.878 26.250 -7.839 1.00 95.32 163 HIS B N 1
ATOM 3873 C CA . HIS B 2 163 ? 22.186 27.534 -7.691 1.00 93.60 163 HIS B CA 1
ATOM 3874 C C . HIS B 2 163 ? 21.711 27.610 -6.243 1.00 93.38 163 HIS B C 1
ATOM 3875 O O . HIS B 2 163 ? 20.547 27.342 -5.943 1.00 94.39 163 HIS B O 1
ATOM 3882 N N . VAL B 2 164 ? 22.619 27.976 -5.343 1.00 85.20 164 VAL B N 1
ATOM 3883 C CA . VAL B 2 164 ? 22.253 28.241 -3.962 1.00 84.54 164 VAL B CA 1
ATOM 3884 C C . VAL B 2 164 ? 21.891 29.716 -3.820 1.00 84.05 164 VAL B C 1
ATOM 3885 O O . VAL B 2 164 ? 22.663 30.594 -4.224 1.00 78.37 164 VAL B O 1
ATOM 3889 N N . ILE B 2 165 ? 20.718 29.993 -3.246 1.00 85.23 165 ILE B N 1
ATOM 3890 C CA . ILE B 2 165 ? 20.255 31.376 -3.084 1.00 80.92 165 ILE B CA 1
ATOM 3891 C C . ILE B 2 165 ? 20.962 32.070 -1.919 1.00 80.71 165 ILE B C 1
ATOM 3892 O O . ILE B 2 165 ? 21.648 33.073 -2.114 1.00 86.41 165 ILE B O 1
ATOM 3897 N N . ASP B 2 166 ? 20.800 31.548 -0.700 1.00 78.89 166 ASP B N 1
ATOM 3898 C CA . ASP B 2 166 ? 21.338 32.095 0.542 1.00 72.29 166 ASP B CA 1
ATOM 3899 C C . ASP B 2 166 ? 21.808 30.951 1.436 1.00 82.04 166 ASP B C 1
ATOM 3900 O O . ASP B 2 166 ? 21.228 29.859 1.414 1.00 82.43 166 ASP B O 1
ATOM 3905 N N . VAL B 2 167 ? 22.841 31.208 2.248 1.00 81.64 167 VAL B N 1
ATOM 3906 C CA . VAL B 2 167 ? 23.471 30.161 3.058 1.00 79.83 167 VAL B CA 1
ATOM 3907 C C . VAL B 2 167 ? 24.017 30.757 4.345 1.00 79.41 167 VAL B C 1
ATOM 3908 O O . VAL B 2 167 ? 24.772 31.728 4.312 1.00 84.04 167 VAL B O 1
ATOM 3912 N N . LYS B 2 168 ? 23.709 30.130 5.477 1.00 81.81 168 LYS B N 1
ATOM 3913 C CA . LYS B 2 168 ? 24.244 30.566 6.759 1.00 82.40 168 LYS B CA 1
ATOM 3914 C C . LYS B 2 168 ? 24.684 29.356 7.576 1.00 84.21 168 LYS B C 1
ATOM 3915 O O . LYS B 2 168 ? 24.142 28.259 7.417 1.00 81.93 168 LYS B O 1
ATOM 3921 N N . PHE B 2 169 ? 25.692 29.550 8.435 1.00 83.33 169 PHE B N 1
ATOM 3922 C CA . PHE B 2 169 ? 26.005 28.518 9.418 1.00 84.33 169 PHE B CA 1
ATOM 3923 C C . PHE B 2 169 ? 24.866 28.430 10.427 1.00 86.94 169 PHE B C 1
ATOM 3924 O O . PHE B 2 169 ? 24.209 29.432 10.733 1.00 90.57 169 PHE B O 1
ATOM 3932 N N . LEU B 2 170 ? 24.616 27.227 10.937 1.00 86.26 170 LEU B N 1
ATOM 3933 C CA . LEU B 2 170 ? 23.539 27.018 11.898 1.00 87.17 170 LEU B CA 1
ATOM 3934 C C . LEU B 2 170 ? 24.076 27.068 13.318 1.00 92.57 170 LEU B C 1
ATOM 3935 O O . LEU B 2 170 ? 25.258 26.815 13.569 1.00 92.24 170 LEU B O 1
ATOM 3940 N N . TYR B 2 171 ? 23.189 27.382 14.254 1.00 94.17 171 TYR B N 1
ATOM 3941 C CA . TYR B 2 171 ? 23.608 27.418 15.644 1.00 94.77 171 TYR B CA 1
ATOM 3942 C C . TYR B 2 171 ? 23.378 26.059 16.305 1.00 98.53 171 TYR B C 1
ATOM 3943 O O . TYR B 2 171 ? 22.660 25.194 15.790 1.00 98.56 171 TYR B O 1
ATOM 3952 N N . GLY B 2 172 ? 24.008 25.881 17.464 1.00 101.39 172 GLY B N 1
ATOM 3953 C CA . GLY B 2 172 ? 23.640 24.818 18.377 1.00 109.07 172 GLY B CA 1
ATOM 3954 C C . GLY B 2 172 ? 23.789 23.413 17.838 1.00 113.07 172 GLY B C 1
ATOM 3955 O O . GLY B 2 172 ? 22.945 22.546 18.082 1.00 115.31 172 GLY B O 1
ATOM 3956 N N . CYS B 2 173 ? 24.861 23.160 17.110 1.00 111.53 173 CYS B N 1
ATOM 3957 C CA . CYS B 2 173 ? 25.036 21.868 16.476 1.00 113.91 173 CYS B CA 1
ATOM 3958 C C . CYS B 2 173 ? 26.476 21.422 16.677 1.00 119.52 173 CYS B C 1
ATOM 3959 O O . CYS B 2 173 ? 27.378 22.246 16.853 1.00 120.08 173 CYS B O 1
ATOM 3962 N N . GLN B 2 174 ? 26.678 20.102 16.672 1.00 123.93 174 GLN B N 1
ATOM 3963 C CA . GLN B 2 174 ? 27.927 19.539 17.178 1.00 120.71 174 GLN B CA 1
ATOM 3964 C C . GLN B 2 174 ? 29.113 19.970 16.328 1.00 116.42 174 GLN B C 1
ATOM 3965 O O . GLN B 2 174 ? 30.054 20.603 16.828 1.00 112.29 174 GLN B O 1
ATOM 3971 N N . ALA B 2 175 ? 29.087 19.612 15.017 1.00 111.68 175 ALA B N 1
ATOM 3972 C CA . ALA B 2 175 ? 30.069 19.922 13.992 1.00 105.60 175 ALA B CA 1
ATOM 3973 C C . ALA B 2 175 ? 29.577 21.061 13.111 1.00 100.98 175 ALA B C 1
ATOM 3974 O O . ALA B 2 175 ? 28.370 21.206 12.901 1.00 100.00 175 ALA B O 1
ATOM 3976 N N . PRO B 2 176 ? 30.489 21.877 12.584 1.00 93.60 176 PRO B N 1
ATOM 3977 C CA . PRO B 2 176 ? 30.076 23.032 11.783 1.00 96.39 176 PRO B CA 1
ATOM 3978 C C . PRO B 2 176 ? 29.081 22.633 10.706 1.00 96.21 176 PRO B C 1
ATOM 3979 O O . PRO B 2 176 ? 29.290 21.675 9.954 1.00 96.06 176 PRO B O 1
ATOM 3983 N N . THR B 2 177 ? 27.982 23.375 10.643 1.00 91.74 177 THR B N 1
ATOM 3984 C CA . THR B 2 177 ? 26.873 23.043 9.767 1.00 92.26 177 THR B CA 1
ATOM 3985 C C . THR B 2 177 ? 26.387 24.274 9.022 1.00 91.18 177 THR B C 1
ATOM 3986 O O . THR B 2 177 ? 26.070 25.296 9.637 1.00 90.96 177 THR B O 1
ATOM 3990 N N . ILE B 2 178 ? 26.279 24.153 7.718 1.00 89.55 178 ILE B N 1
ATOM 3991 C CA . ILE B 2 178 ? 25.696 25.197 6.899 1.00 85.09 178 ILE B CA 1
ATOM 3992 C C . ILE B 2 178 ? 24.282 24.792 6.526 1.00 87.43 178 ILE B C 1
ATOM 3993 O O . ILE B 2 178 ? 23.969 23.610 6.348 1.00 88.63 178 ILE B O 1
ATOM 3998 N N . CYS B 2 179 ? 23.427 25.799 6.396 1.00 86.99 179 CYS B N 1
ATOM 3999 C CA . CYS B 2 179 ? 22.044 25.629 5.989 1.00 83.81 179 CYS B CA 1
ATOM 4000 C C . CYS B 2 179 ? 21.812 26.513 4.778 1.00 84.22 179 CYS B C 1
ATOM 4001 O O . CYS B 2 179 ? 22.110 27.711 4.833 1.00 81.64 179 CYS B O 1
ATOM 4004 N N . PHE B 2 180 ? 21.313 25.928 3.679 1.00 88.09 180 PHE B N 1
ATOM 4005 C CA . PHE B 2 180 ? 21.237 26.676 2.428 1.00 84.02 180 PHE B CA 1
ATOM 4006 C C . PHE B 2 180 ? 19.946 26.388 1.665 1.00 85.03 180 PHE B C 1
ATOM 4007 O O . PHE B 2 180 ? 19.356 25.312 1.772 1.00 84.91 180 PHE B O 1
ATOM 4015 N N . VAL B 2 181 ? 19.495 27.409 0.929 1.00 89.63 181 VAL B N 1
ATOM 4016 C CA . VAL B 2 181 ? 18.341 27.344 0.036 1.00 85.34 181 VAL B CA 1
ATOM 4017 C C . VAL B 2 181 ? 18.871 27.332 -1.389 1.00 85.09 181 VAL B C 1
ATOM 4018 O O . VAL B 2 181 ? 19.584 28.262 -1.795 1.00 80.65 181 VAL B O 1
ATOM 4022 N N . TYR B 2 182 ? 18.520 26.285 -2.145 1.00 88.88 182 TYR B N 1
ATOM 4023 C CA . TYR B 2 182 ? 18.979 26.106 -3.522 1.00 86.50 182 TYR B CA 1
ATOM 4024 C C . TYR B 2 182 ? 17.796 25.846 -4.448 1.00 86.18 182 TYR B C 1
ATOM 4025 O O . TYR B 2 182 ? 16.711 25.444 -4.008 1.00 88.71 182 TYR B O 1
ATOM 4034 N N . GLN B 2 183 ? 18.019 26.072 -5.749 1.00 90.98 183 GLN B N 1
ATOM 4035 C CA . GLN B 2 183 ? 17.014 25.818 -6.779 1.00 94.09 183 GLN B CA 1
ATOM 4036 C C . GLN B 2 183 ? 17.559 24.848 -7.819 1.00 93.21 183 GLN B C 1
ATOM 4037 O O . GLN B 2 183 ? 18.725 24.936 -8.218 1.00 92.83 183 GLN B O 1
ATOM 4043 N N . ASP B 2 184 ? 16.726 23.904 -8.218 1.00 96.59 184 ASP B N 1
ATOM 4044 C CA . ASP B 2 184 ? 17.021 22.966 -9.291 1.00 98.61 184 ASP B CA 1
ATOM 4045 C C . ASP B 2 184 ? 15.746 22.854 -10.109 1.00 102.16 184 ASP B C 1
ATOM 4046 O O . ASP B 2 184 ? 14.759 23.546 -9.812 1.00 102.36 184 ASP B O 1
ATOM 4051 N N . PRO B 2 185 ? 15.722 22.014 -11.142 1.00 102.88 185 PRO B N 1
ATOM 4052 C CA . PRO B 2 185 ? 14.491 21.880 -11.937 1.00 103.43 185 PRO B CA 1
ATOM 4053 C C . PRO B 2 185 ? 13.219 21.765 -11.110 1.00 110.50 185 PRO B C 1
ATOM 4054 O O . PRO B 2 185 ? 12.257 22.509 -11.356 1.00 112.59 185 PRO B O 1
ATOM 4058 N N . GLN B 2 186 ? 13.197 20.883 -10.107 1.00 112.92 186 GLN B N 1
ATOM 4059 C CA . GLN B 2 186 ? 11.948 20.590 -9.413 1.00 113.39 186 GLN B CA 1
ATOM 4060 C C . GLN B 2 186 ? 11.577 21.618 -8.342 1.00 116.13 186 GLN B C 1
ATOM 4061 O O . GLN B 2 186 ? 10.498 21.500 -7.752 1.00 120.49 186 GLN B O 1
ATOM 4067 N N . GLY B 2 187 ? 12.404 22.618 -8.078 1.00 107.25 187 GLY B N 1
ATOM 4068 C CA . GLY B 2 187 ? 11.935 23.704 -7.238 1.00 99.25 187 GLY B CA 1
ATOM 4069 C C . GLY B 2 187 ? 13.076 24.318 -6.447 1.00 97.73 187 GLY B C 1
ATOM 4070 O O . GLY B 2 187 ? 14.231 24.285 -6.871 1.00 97.69 187 GLY B O 1
ATOM 4071 N N . ARG B 2 188 ? 12.699 24.885 -5.303 1.00 97.97 188 ARG B N 1
ATOM 4072 C CA . ARG B 2 188 ? 13.616 25.448 -4.325 1.00 91.17 188 ARG B CA 1
ATOM 4073 C C . ARG B 2 188 ? 13.528 24.634 -3.038 1.00 91.55 188 ARG B C 1
ATOM 4074 O O . ARG B 2 188 ? 12.438 24.251 -2.591 1.00 94.01 188 ARG B O 1
ATOM 4082 N N . HIS B 2 189 ? 14.678 24.355 -2.450 1.00 90.08 189 HIS B N 1
ATOM 4083 C CA . HIS B 2 189 ? 14.739 23.390 -1.368 1.00 95.81 189 HIS B CA 1
ATOM 4084 C C . HIS B 2 189 ? 15.768 23.863 -0.361 1.00 92.53 189 HIS B C 1
ATOM 4085 O O . HIS B 2 189 ? 16.665 24.646 -0.687 1.00 89.54 189 HIS B O 1
ATOM 4092 N N . VAL B 2 190 ? 15.621 23.400 0.878 1.00 91.44 190 VAL B N 1
ATOM 4093 C CA . VAL B 2 190 ? 16.539 23.753 1.953 1.00 89.42 190 VAL B CA 1
ATOM 4094 C C . VAL B 2 190 ? 17.268 22.494 2.375 1.00 90.22 190 VAL B C 1
ATOM 4095 O O . VAL B 2 190 ? 16.643 21.463 2.626 1.00 98.08 190 VAL B O 1
ATOM 4099 N N . LYS B 2 191 ? 18.588 22.575 2.446 1.00 89.03 191 LYS B N 1
ATOM 4100 C CA . LYS B 2 191 ? 19.400 21.447 2.842 1.00 89.34 191 LYS B CA 1
ATOM 4101 C C . LYS B 2 191 ? 20.458 21.924 3.827 1.00 90.50 191 LYS B C 1
ATOM 4102 O O . LYS B 2 191 ? 20.801 23.108 3.876 1.00 84.96 191 LYS B O 1
ATOM 4108 N N . THR B 2 192 ? 20.967 20.990 4.628 1.00 94.93 192 THR B N 1
ATOM 4109 C CA . THR B 2 192 ? 22.144 21.243 5.446 1.00 91.94 192 THR B CA 1
ATOM 4110 C C . THR B 2 192 ? 23.270 20.311 5.023 1.00 87.58 192 THR B C 1
ATOM 4111 O O . THR B 2 192 ? 23.043 19.313 4.334 1.00 93.59 192 THR B O 1
ATOM 4115 N N . TYR B 2 193 ? 24.489 20.671 5.432 1.00 81.92 193 TYR B N 1
ATOM 4116 C CA . TYR B 2 193 ? 25.668 19.816 5.355 1.00 88.87 193 TYR B CA 1
ATOM 4117 C C . TYR B 2 193 ? 26.542 20.104 6.561 1.00 92.76 193 TYR B C 1
ATOM 4118 O O . TYR B 2 193 ? 26.519 21.210 7.108 1.00 93.44 193 TYR B O 1
ATOM 4127 N N . GLU B 2 194 ? 27.347 19.125 6.946 1.00 89.89 194 GLU B N 1
ATOM 4128 C CA . GLU B 2 194 ? 28.367 19.373 7.949 1.00 91.25 194 GLU B CA 1
ATOM 4129 C C . GLU B 2 194 ? 29.717 19.497 7.267 1.00 93.65 194 GLU B C 1
ATOM 4130 O O . GLU B 2 194 ? 29.986 18.844 6.254 1.00 94.52 194 GLU B O 1
ATOM 4136 N N . VAL B 2 195 ? 30.558 20.349 7.829 1.00 91.68 195 VAL B N 1
ATOM 4137 C CA . VAL B 2 195 ? 31.828 20.696 7.221 1.00 93.86 195 VAL B CA 1
ATOM 4138 C C . VAL B 2 195 ? 32.906 19.939 7.984 1.00 98.97 195 VAL B C 1
ATOM 4139 O O . VAL B 2 195 ? 33.152 20.207 9.174 1.00 98.68 195 VAL B O 1
ATOM 4143 N N . SER B 2 196 ? 33.542 18.980 7.314 1.00 97.07 196 SER B N 1
ATOM 4144 C CA . SER B 2 196 ? 34.640 18.235 7.917 1.00 103.53 196 SER B CA 1
ATOM 4145 C C . SER B 2 196 ? 35.945 18.844 7.442 1.00 103.91 196 SER B C 1
ATOM 4146 O O . SER B 2 196 ? 36.334 18.690 6.276 1.00 102.30 196 SER B O 1
ATOM 4149 N N . LEU B 2 197 ? 36.617 19.553 8.347 1.00 100.96 197 LEU B N 1
ATOM 4150 C CA . LEU B 2 197 ? 37.944 20.048 8.017 1.00 107.25 197 LEU B CA 1
ATOM 4151 C C . LEU B 2 197 ? 38.941 18.896 7.996 1.00 114.74 197 LEU B C 1
ATOM 4152 O O . LEU B 2 197 ? 39.781 18.804 7.087 1.00 114.76 197 LEU B O 1
ATOM 4157 N N . ARG B 2 198 ? 38.853 18.002 8.991 1.00 117.72 198 ARG B N 1
ATOM 4158 C CA . ARG B 2 198 ? 39.604 16.757 8.970 1.00 111.36 1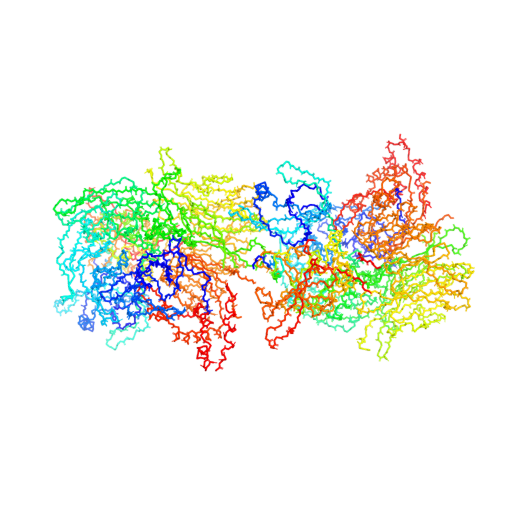98 ARG B CA 1
ATOM 4159 C C . ARG B 2 198 ? 39.597 16.185 7.564 1.00 109.76 198 ARG B C 1
ATOM 4160 O O . ARG B 2 198 ? 40.645 16.055 6.927 1.00 112.76 198 ARG B O 1
ATOM 4162 N N . GLU B 2 199 ? 38.400 15.934 7.037 1.00 111.85 199 GLU B N 1
ATOM 4163 C CA . GLU B 2 199 ? 38.224 15.318 5.728 1.00 110.98 199 GLU B CA 1
ATOM 4164 C C . GLU B 2 199 ? 38.136 16.321 4.573 1.00 110.91 199 GLU B C 1
ATOM 4165 O O . GLU B 2 199 ? 38.154 15.891 3.414 1.00 113.09 199 GLU B O 1
ATOM 4171 N N . LYS B 2 200 ? 38.045 17.634 4.841 1.00 107.83 200 LYS B N 1
ATOM 4172 C CA . LYS B 2 200 ? 38.061 18.650 3.778 1.00 97.61 200 LYS B CA 1
ATOM 4173 C C . LYS B 2 200 ? 36.986 18.381 2.730 1.00 100.43 200 LYS B C 1
ATOM 4174 O O . LYS B 2 200 ? 37.202 18.564 1.525 1.00 94.38 200 LYS B O 1
ATOM 4180 N N . GLU B 2 201 ? 35.827 17.920 3.197 1.00 101.29 201 GLU B N 1
ATOM 4181 C CA . GLU B 2 201 ? 34.640 17.805 2.361 1.00 101.51 201 GLU B CA 1
ATOM 4182 C C . GLU B 2 201 ? 33.432 17.781 3.281 1.00 102.77 201 GLU B C 1
ATOM 4183 O O . GLU B 2 201 ? 33.566 17.827 4.508 1.00 103.31 201 GLU B O 1
ATOM 4189 N N . PHE B 2 202 ? 32.245 17.719 2.670 1.00 98.12 202 PHE B N 1
ATOM 4190 C CA . PHE B 2 202 ? 30.966 17.724 3.373 1.00 96.28 202 PHE B CA 1
ATOM 4191 C C . PHE B 2 202 ? 30.573 16.310 3.790 1.00 101.12 202 PHE B C 1
ATOM 4192 O O . PHE B 2 202 ? 30.896 15.329 3.111 1.00 106.88 202 PHE B O 1
ATOM 4200 N N . ASN B 2 203 ? 29.858 16.220 4.911 1.00 98.54 203 ASN B N 1
ATOM 4201 C CA . ASN B 2 203 ? 29.187 15.012 5.371 1.00 94.34 203 ASN B CA 1
ATOM 4202 C C . ASN B 2 203 ? 27.702 15.316 5.493 1.00 90.25 203 ASN B C 1
ATOM 4203 O O . ASN B 2 203 ? 27.291 16.475 5.423 1.00 99.98 203 ASN B O 1
ATOM 4208 N N . LYS B 2 204 ? 26.881 14.283 5.682 1.00 89.48 204 LYS B N 1
ATOM 4209 C CA . LYS B 2 204 ? 25.436 14.498 5.722 1.00 95.48 204 LYS B CA 1
ATOM 4210 C C . LYS B 2 204 ? 25.072 15.565 6.758 1.00 93.32 204 LYS B C 1
ATOM 4211 O O . LYS B 2 204 ? 25.822 15.820 7.700 1.00 94.88 204 LYS B O 1
ATOM 4213 N N . GLY B 2 205 ? 23.903 16.184 6.592 1.00 85.37 205 GLY B N 1
ATOM 4214 C CA . GLY B 2 205 ? 23.468 17.212 7.510 1.00 89.92 205 GLY B CA 1
ATOM 4215 C C . GLY B 2 205 ? 22.361 16.762 8.450 1.00 94.77 205 GLY B C 1
ATOM 4216 O O . GLY B 2 205 ? 21.731 15.729 8.243 1.00 100.55 205 GLY B O 1
ATOM 4217 N N . PRO B 2 206 ? 22.094 17.546 9.508 1.00 94.37 206 PRO B N 1
ATOM 4218 C CA . PRO B 2 206 ? 21.021 17.163 10.453 1.00 92.25 206 PRO B CA 1
ATOM 4219 C C . PRO B 2 206 ? 19.623 17.061 9.849 1.00 94.16 206 PRO B C 1
ATOM 4220 O O . PRO B 2 206 ? 18.877 16.163 10.255 1.00 95.15 206 PRO B O 1
ATOM 4224 N N . TRP B 2 207 ? 19.231 17.937 8.917 1.00 95.02 207 TRP B N 1
ATOM 4225 C CA . TRP B 2 207 ? 17.857 17.922 8.424 1.00 98.48 207 TRP B CA 1
ATOM 4226 C C . TRP B 2 207 ? 17.753 18.530 7.023 1.00 104.89 207 TRP B C 1
ATOM 4227 O O . TRP B 2 207 ? 18.659 19.231 6.550 1.00 104.93 207 TRP B O 1
ATOM 4238 N N . LYS B 2 208 ? 16.615 18.272 6.362 1.00 108.95 208 LYS B N 1
ATOM 4239 C CA . LYS B 2 208 ? 16.363 18.743 4.998 1.00 103.97 208 LYS B CA 1
ATOM 4240 C C . LYS B 2 208 ? 14.863 18.902 4.800 1.00 106.53 208 LYS B C 1
ATOM 4241 O O . LYS B 2 208 ? 14.074 18.238 5.471 1.00 116.15 208 LYS B O 1
ATOM 4247 N N . GLN B 2 209 ? 14.473 19.775 3.867 1.00 104.44 209 GLN B N 1
ATOM 4248 C CA . GLN B 2 209 ? 13.078 19.950 3.459 1.00 108.74 209 GLN B CA 1
ATOM 4249 C C . GLN B 2 209 ? 13.066 20.196 1.959 1.00 107.81 209 GLN B C 1
ATOM 4250 O O . GLN B 2 209 ? 13.656 21.174 1.484 1.00 107.92 209 GLN B O 1
ATOM 4256 N N . GLU B 2 210 ? 12.367 19.330 1.227 1.00 109.47 210 GLU B N 1
ATOM 4257 C CA . GLU B 2 210 ? 12.520 19.224 -0.215 1.00 110.81 210 GLU B CA 1
ATOM 4258 C C . GLU B 2 210 ? 11.443 19.974 -0.998 1.00 110.38 210 GLU B C 1
ATOM 4259 O O . GLU B 2 210 ? 11.240 19.670 -2.174 1.00 118.33 210 GLU B O 1
ATOM 4261 N N . ASN B 2 211 ? 10.757 20.946 -0.402 1.00 107.66 211 ASN B N 1
ATOM 4262 C CA . ASN B 2 211 ? 9.979 21.830 -1.268 1.00 110.02 211 ASN B CA 1
ATOM 4263 C C . ASN B 2 211 ? 9.523 22.958 -0.358 1.00 114.16 211 ASN B C 1
ATOM 4264 O O . ASN B 2 211 ? 8.626 22.763 0.469 1.00 122.44 211 ASN B O 1
ATOM 4269 N N . VAL B 2 212 ? 10.098 24.145 -0.532 1.00 106.42 212 VAL B N 1
ATOM 4270 C CA . VAL B 2 212 ? 9.853 25.266 0.365 1.00 102.36 212 VAL B CA 1
ATOM 4271 C C . VAL B 2 212 ? 9.290 26.322 -0.606 1.00 96.31 212 VAL B C 1
ATOM 4272 O O . VAL B 2 212 ? 9.156 26.070 -1.802 1.00 100.57 212 VAL B O 1
ATOM 4276 N N . GLU B 2 213 ? 8.930 27.499 -0.071 1.00 95.80 213 GLU B N 1
ATOM 4277 C CA . GLU B 2 213 ? 8.332 28.591 -0.844 1.00 94.65 213 GLU B CA 1
ATOM 4278 C C . GLU B 2 213 ? 9.031 28.998 -2.161 1.00 92.67 213 GLU B C 1
ATOM 4279 O O . GLU B 2 213 ? 10.221 29.308 -2.152 1.00 95.64 213 GLU B O 1
ATOM 4285 N N . ALA B 2 214 ? 8.305 29.022 -3.280 1.00 90.94 214 ALA B N 1
ATOM 4286 C CA . ALA B 2 214 ? 8.999 29.232 -4.548 1.00 96.52 214 ALA B CA 1
ATOM 4287 C C . ALA B 2 214 ? 10.019 30.355 -4.682 1.00 94.58 214 ALA B C 1
ATOM 4288 O O . ALA B 2 214 ? 10.945 30.261 -5.497 1.00 95.72 214 ALA B O 1
ATOM 4290 N N . GLU B 2 215 ? 9.857 31.421 -3.919 1.00 98.86 215 GLU B N 1
ATOM 4291 C CA . GLU B 2 215 ? 10.763 32.558 -3.927 1.00 99.89 215 GLU B CA 1
ATOM 4292 C C . GLU B 2 215 ? 11.388 32.751 -2.559 1.00 100.31 215 GLU B C 1
ATOM 4293 O O . GLU B 2 215 ? 11.532 33.875 -2.077 1.00 101.18 215 GLU B O 1
ATOM 4299 N N . ALA B 2 216 ? 11.741 31.657 -1.900 1.00 94.92 216 ALA B N 1
ATOM 4300 C CA . ALA B 2 216 ? 12.465 31.762 -0.648 1.00 89.04 216 ALA B CA 1
ATOM 4301 C C . ALA B 2 216 ? 13.857 32.320 -0.925 1.00 86.81 216 ALA B C 1
ATOM 4302 O O . ALA B 2 216 ? 14.499 31.959 -1.914 1.00 85.73 216 ALA B O 1
ATOM 4304 N N . SER B 2 217 ? 14.320 33.223 -0.060 1.00 84.83 217 SER B N 1
ATOM 4305 C CA . SER B 2 217 ? 15.520 33.982 -0.401 1.00 80.76 217 SER B CA 1
ATOM 4306 C C . SER B 2 217 ? 16.393 34.227 0.820 1.00 82.18 217 SER B C 1
ATOM 4307 O O . SER B 2 217 ? 17.621 34.247 0.702 1.00 85.87 217 SER B O 1
ATOM 4310 N N . MET B 2 218 ? 15.786 34.407 1.994 1.00 83.71 218 MET B N 1
ATOM 4311 C CA . MET B 2 218 ? 16.508 34.680 3.235 1.00 80.97 218 MET B CA 1
ATOM 4312 C C . MET B 2 218 ? 16.616 33.496 4.191 1.00 81.89 218 MET B C 1
ATOM 4313 O O . MET B 2 218 ? 15.594 32.952 4.616 1.00 86.01 218 MET B O 1
ATOM 4318 N N . VAL B 2 219 ? 17.833 33.077 4.530 1.00 79.09 219 VAL B N 1
ATOM 4319 C CA . VAL B 2 219 ? 18.018 32.078 5.579 1.00 78.54 219 VAL B CA 1
ATOM 4320 C C . VAL B 2 219 ? 18.550 32.794 6.804 1.00 81.02 219 VAL B C 1
ATOM 4321 O O . VAL B 2 219 ? 19.615 33.418 6.758 1.00 82.22 219 VAL B O 1
ATOM 4325 N N . ILE B 2 220 ? 17.793 32.719 7.889 1.00 83.45 220 ILE B N 1
ATOM 4326 C CA . ILE B 2 220 ? 18.167 33.281 9.179 1.00 85.23 220 ILE B CA 1
ATOM 4327 C C . ILE B 2 220 ? 18.408 32.115 10.122 1.00 85.53 220 ILE B C 1
ATOM 4328 O O . ILE B 2 220 ? 17.515 31.280 10.312 1.00 86.29 220 ILE B O 1
ATOM 4333 N N . ALA B 2 221 ? 19.593 32.068 10.735 1.00 88.08 221 ALA B N 1
ATOM 4334 C CA . ALA B 2 221 ? 19.957 30.988 11.656 1.00 86.23 221 ALA B CA 1
ATOM 4335 C C . ALA B 2 221 ? 19.553 31.372 13.071 1.00 86.03 221 ALA B C 1
ATOM 4336 O O . ALA B 2 221 ? 20.162 32.259 13.673 1.00 91.06 221 ALA B O 1
ATOM 4338 N N . VAL B 2 222 ? 18.550 30.696 13.615 1.00 88.10 222 VAL B N 1
ATOM 4339 C CA . VAL B 2 222 ? 18.119 31.051 14.972 1.00 92.53 222 VAL B CA 1
ATOM 4340 C C . VAL B 2 222 ? 19.203 30.645 15.962 1.00 93.25 222 VAL B C 1
ATOM 4341 O O . VAL B 2 222 ? 19.797 29.563 15.814 1.00 100.08 222 VAL B O 1
ATOM 4345 N N . PRO B 2 223 ? 19.507 31.467 16.959 1.00 93.68 223 PRO B N 1
ATOM 4346 C CA . PRO B 2 223 ? 20.590 31.139 17.892 1.00 97.43 223 PRO B CA 1
ATOM 4347 C C . PRO B 2 223 ? 20.282 29.993 18.833 1.00 105.81 223 PRO B C 1
ATOM 4348 O O . PRO B 2 223 ? 19.217 29.368 18.787 1.00 103.78 223 PRO B O 1
ATOM 4352 N N . GLU B 2 224 ? 21.225 29.783 19.744 1.00 112.82 224 GLU B N 1
ATOM 4353 C CA . GLU B 2 224 ? 21.267 28.572 20.555 1.00 117.63 224 GLU B CA 1
ATOM 4354 C C . GLU B 2 224 ? 19.971 28.230 21.282 1.00 120.48 224 GLU B C 1
ATOM 4355 O O . GLU B 2 224 ? 19.646 27.032 21.358 1.00 124.95 224 GLU B O 1
ATOM 4361 N N . PRO B 2 225 ? 19.203 29.180 21.841 1.00 110.38 225 PRO B N 1
ATOM 4362 C CA . PRO B 2 225 ? 18.004 28.797 22.609 1.00 106.91 225 PRO B CA 1
ATOM 4363 C C . PRO B 2 225 ? 17.060 27.890 21.836 1.00 111.82 225 PRO B C 1
ATOM 4364 O O . PRO B 2 225 ? 16.770 26.770 22.272 1.00 113.15 225 PRO B O 1
ATOM 4368 N N . PHE B 2 226 ? 16.567 28.350 20.685 1.00 107.91 226 PHE B N 1
ATOM 4369 C CA . PHE B 2 226 ? 15.781 27.463 19.829 1.00 105.41 226 PHE B CA 1
ATOM 4370 C C . PHE B 2 226 ? 16.695 26.592 18.968 1.00 109.66 226 PHE B C 1
ATOM 4371 O O . PHE B 2 226 ? 16.653 25.358 19.049 1.00 114.98 226 PHE B O 1
ATOM 4379 N N . GLY B 2 227 ? 17.520 27.220 18.125 1.00 106.63 227 GLY B N 1
ATOM 4380 C CA . GLY B 2 227 ? 18.309 26.502 17.139 1.00 102.18 227 GLY B CA 1
ATOM 4381 C C . GLY B 2 227 ? 17.456 26.306 15.909 1.00 99.87 227 GLY B C 1
ATOM 4382 O O . GLY B 2 227 ? 16.251 26.248 16.049 1.00 99.36 227 GLY B O 1
ATOM 4383 N N . GLY B 2 228 ? 18.050 26.250 14.707 1.00 103.31 228 GLY B N 1
ATOM 4384 C CA . GLY B 2 228 ? 17.272 26.104 13.488 1.00 103.02 228 GLY B CA 1
ATOM 4385 C C . GLY B 2 228 ? 17.529 27.236 12.508 1.00 102.12 228 GLY B C 1
ATOM 4386 O O . GLY B 2 228 ? 18.579 27.890 12.550 1.00 102.10 228 GLY B O 1
ATOM 4387 N N . ALA B 2 229 ? 16.541 27.475 11.635 1.00 95.30 229 ALA B N 1
ATOM 4388 C CA . ALA B 2 229 ? 16.652 28.499 10.601 1.00 86.63 229 ALA B CA 1
ATOM 4389 C C . ALA B 2 229 ? 15.259 28.985 10.225 1.00 90.87 229 ALA B C 1
ATOM 4390 O O . ALA B 2 229 ? 14.318 28.190 10.166 1.00 93.07 229 ALA B O 1
ATOM 4392 N N . ILE B 2 230 ? 15.136 30.292 10.000 1.00 88.67 230 ILE B N 1
ATOM 4393 C CA . ILE B 2 230 ? 13.921 30.922 9.498 1.00 86.12 230 ILE B CA 1
ATOM 4394 C C . ILE B 2 230 ? 14.111 31.199 8.014 1.00 91.80 230 ILE B C 1
ATOM 4395 O O . ILE B 2 230 ? 14.965 32.010 7.635 1.00 88.27 230 ILE B O 1
ATOM 4400 N N . ILE B 2 231 ? 13.308 30.538 7.173 1.00 94.30 231 ILE B N 1
ATOM 4401 C CA . ILE B 2 231 ? 13.293 30.775 5.726 1.00 87.47 231 ILE B CA 1
ATOM 4402 C C . ILE B 2 231 ? 12.249 31.843 5.414 1.00 88.60 231 ILE B C 1
ATOM 4403 O O . ILE B 2 231 ? 11.050 31.624 5.621 1.00 90.70 231 ILE B O 1
ATOM 4408 N N . ILE B 2 232 ? 12.690 32.985 4.880 1.00 88.51 232 ILE B N 1
ATOM 4409 C CA . ILE B 2 232 ? 11.771 34.050 4.478 1.00 91.17 232 ILE B CA 1
ATOM 4410 C C . ILE B 2 232 ? 11.604 34.044 2.961 1.00 90.62 232 ILE B C 1
ATOM 4411 O O . ILE B 2 232 ? 12.569 33.825 2.210 1.00 87.58 232 ILE B O 1
ATOM 4416 N N . GLY B 2 233 ? 10.369 34.265 2.510 1.00 92.08 233 GLY B N 1
ATOM 4417 C CA . GLY B 2 233 ? 10.034 34.299 1.101 1.00 93.83 233 GLY B CA 1
ATOM 4418 C C . GLY B 2 233 ? 9.067 35.424 0.774 1.00 98.35 233 GLY B C 1
ATOM 4419 O O . GLY B 2 233 ? 8.823 36.299 1.618 1.00 99.66 233 GLY B O 1
ATOM 4420 N N . GLN B 2 234 ? 8.505 35.411 -0.442 1.00 99.48 234 GLN B N 1
ATOM 4421 C CA . GLN B 2 234 ? 7.620 36.492 -0.869 1.00 100.40 234 GLN B CA 1
ATOM 4422 C C . GLN B 2 234 ? 6.394 36.591 0.031 1.00 103.65 234 GLN B C 1
ATOM 4423 O O . GLN B 2 234 ? 5.988 37.689 0.437 1.00 109.68 234 GLN B O 1
ATOM 4425 N N . GLU B 2 235 ? 5.794 35.450 0.365 1.00 105.86 235 GLU B N 1
ATOM 4426 C CA . GLU B 2 235 ? 4.530 35.444 1.074 1.00 108.66 235 GLU B CA 1
ATOM 4427 C C . GLU B 2 235 ? 4.552 34.678 2.383 1.00 105.58 235 GLU B C 1
ATOM 4428 O O . GLU B 2 235 ? 3.603 34.807 3.163 1.00 106.45 235 GLU B O 1
ATOM 4434 N N . SER B 2 236 ? 5.591 33.901 2.654 1.00 99.36 236 SER B N 1
ATOM 4435 C CA . SER B 2 236 ? 5.616 33.048 3.828 1.00 97.21 236 SER B CA 1
ATOM 4436 C C . SER B 2 236 ? 6.899 33.260 4.613 1.00 94.08 236 SER B C 1
ATOM 4437 O O . SER B 2 236 ? 7.959 33.513 4.040 1.00 93.03 236 SER B O 1
ATOM 4440 N N . ILE B 2 237 ? 6.799 33.127 5.932 1.00 93.51 237 ILE B N 1
ATOM 4441 C CA . ILE B 2 237 ? 7.953 33.154 6.832 1.00 94.14 237 ILE B CA 1
ATOM 4442 C C . ILE B 2 237 ? 7.973 31.806 7.549 1.00 95.52 237 ILE B C 1
ATOM 4443 O O . ILE B 2 237 ? 7.215 31.586 8.499 1.00 98.30 237 ILE B O 1
ATOM 4448 N N . THR B 2 238 ? 8.819 30.888 7.105 1.00 95.10 238 THR B N 1
ATOM 4449 C CA . THR B 2 238 ? 8.803 29.541 7.651 1.00 96.03 238 THR B CA 1
ATOM 4450 C C . THR B 2 238 ? 10.025 29.283 8.538 1.00 97.59 238 THR B C 1
ATOM 4451 O O . THR B 2 238 ? 11.086 29.902 8.389 1.00 94.55 238 THR B O 1
ATOM 4455 N N . TYR B 2 239 ? 9.837 28.389 9.512 1.00 104.68 239 TYR B N 1
ATOM 4456 C CA . TYR B 2 239 ? 10.878 27.960 10.440 1.00 99.78 239 TYR B CA 1
ATOM 4457 C C . TYR B 2 239 ? 11.058 26.452 10.322 1.00 101.74 239 TYR B C 1
ATOM 4458 O O . TYR B 2 239 ? 10.072 25.707 10.254 1.00 103.08 239 TYR B O 1
ATOM 4467 N N . HIS B 2 240 ? 12.317 26.013 10.285 1.00 101.88 240 HIS B N 1
ATOM 4468 C CA . HIS B 2 240 ? 12.687 24.615 10.110 1.00 103.19 240 HIS B CA 1
ATOM 4469 C C . HIS B 2 240 ? 13.718 24.242 11.165 1.00 105.06 240 HIS B C 1
ATOM 4470 O O . HIS B 2 240 ? 14.700 24.968 11.357 1.00 103.19 240 HIS B O 1
ATOM 4477 N N . ASN B 2 241 ? 13.504 23.122 11.852 1.00 109.40 241 ASN B N 1
ATOM 4478 C CA . ASN B 2 241 ? 14.552 22.576 12.709 1.00 107.91 241 ASN B CA 1
ATOM 4479 C C . ASN B 2 241 ? 14.232 21.103 12.880 1.00 114.90 241 ASN B C 1
ATOM 4480 O O . ASN B 2 241 ? 13.156 20.774 13.385 1.00 124.14 241 ASN B O 1
ATOM 4485 N N . GLY B 2 242 ? 15.135 20.232 12.441 1.00 111.47 242 GLY B N 1
ATOM 4486 C CA . GLY B 2 242 ? 14.874 18.814 12.529 1.00 122.52 242 GLY B CA 1
ATOM 4487 C C . GLY B 2 242 ? 13.435 18.463 12.205 1.00 135.41 242 GLY B C 1
ATOM 4488 O O . GLY B 2 242 ? 13.058 18.398 11.031 1.00 135.75 242 GLY B O 1
ATOM 4489 N N . ASP B 2 243 ? 12.612 18.262 13.228 1.00 153.77 243 ASP B N 1
ATOM 4490 C CA . ASP B 2 243 ? 11.224 17.874 13.023 1.00 159.32 243 ASP B CA 1
ATOM 4491 C C . ASP B 2 243 ? 10.238 19.020 13.232 1.00 158.70 243 ASP B C 1
ATOM 4492 O O . ASP B 2 243 ? 9.080 18.899 12.815 1.00 159.53 243 ASP B O 1
ATOM 4497 N N . LYS B 2 244 ? 10.653 20.120 13.857 1.00 138.27 244 LYS B N 1
ATOM 4498 C CA . LYS B 2 244 ? 9.771 21.271 13.973 1.00 130.43 244 LYS B CA 1
ATOM 4499 C C . LYS B 2 244 ? 9.628 21.959 12.619 1.00 125.29 244 LYS B C 1
ATOM 4500 O O . LYS B 2 244 ? 10.609 22.154 11.891 1.00 119.87 244 LYS B O 1
ATOM 4502 N N . TYR B 2 245 ? 8.384 22.319 12.274 1.00 119.12 245 TYR B N 1
ATOM 4503 C CA . TYR B 2 245 ? 8.084 23.047 11.037 1.00 114.01 245 TYR B CA 1
ATOM 4504 C C . TYR B 2 245 ? 6.902 23.956 11.367 1.00 110.29 245 TYR B C 1
ATOM 4505 O O . TYR B 2 245 ? 5.763 23.493 11.432 1.00 113.88 245 TYR B O 1
ATOM 4514 N N . LEU B 2 246 ? 7.183 25.229 11.621 1.00 109.98 246 LEU B N 1
ATOM 4515 C CA . LEU B 2 246 ? 6.145 26.214 11.876 1.00 104.86 246 LEU B CA 1
ATOM 4516 C C . LEU B 2 246 ? 6.181 27.232 10.746 1.00 103.24 246 LEU B C 1
ATOM 4517 O O . LEU B 2 246 ? 7.216 27.868 10.526 1.00 104.20 246 LEU B O 1
ATOM 4522 N N . ALA B 2 247 ? 5.061 27.373 10.023 1.00 100.79 247 ALA B N 1
ATOM 4523 C CA . ALA B 2 247 ? 4.960 28.251 8.861 1.00 98.17 247 ALA B CA 1
ATOM 4524 C C . ALA B 2 247 ? 3.768 29.201 8.994 1.00 98.60 247 ALA B C 1
ATOM 4525 O O . ALA B 2 247 ? 2.659 28.765 9.315 1.00 100.80 247 ALA B O 1
ATOM 4527 N N . ILE B 2 248 ? 3.999 30.494 8.726 1.00 98.82 248 ILE B N 1
ATOM 4528 C CA . ILE B 2 248 ? 2.967 31.518 8.724 1.00 93.99 248 ILE B CA 1
ATOM 4529 C C . ILE B 2 248 ? 2.994 32.263 7.388 1.00 97.59 248 ILE B C 1
ATOM 4530 O O . ILE B 2 248 ? 4.001 32.280 6.677 1.00 93.52 248 ILE B O 1
ATOM 4535 N N . ALA B 2 249 ? 1.851 32.884 7.050 1.00 100.69 249 ALA B N 1
ATOM 4536 C CA . ALA B 2 249 ? 1.717 33.805 5.914 1.00 99.23 249 ALA B CA 1
ATOM 4537 C C . ALA B 2 249 ? 1.093 35.108 6.392 1.00 102.99 249 ALA B C 1
ATOM 4538 O O . ALA B 2 249 ? -0.114 35.324 6.272 1.00 105.99 249 ALA B O 1
ATOM 4540 N N . PRO B 2 250 ? 1.902 36.002 6.933 1.00 104.07 250 PRO B N 1
ATOM 4541 C CA . PRO B 2 250 ? 1.400 37.298 7.408 1.00 105.19 250 PRO B CA 1
ATOM 4542 C C . PRO B 2 250 ? 0.867 38.111 6.247 1.00 106.38 250 PRO B C 1
ATOM 4543 O O . PRO B 2 250 ? 1.584 38.373 5.268 1.00 107.50 250 PRO B O 1
ATOM 4547 N N . PRO B 2 251 ? -0.380 38.545 6.335 1.00 106.96 251 PRO B N 1
ATOM 4548 C CA . PRO B 2 251 ? -0.915 39.454 5.311 1.00 109.28 251 PRO B CA 1
ATOM 4549 C C . PRO B 2 251 ? -0.101 40.723 5.179 1.00 105.92 251 PRO B C 1
ATOM 4550 O O . PRO B 2 251 ? 0.099 41.254 4.079 1.00 105.97 251 PRO B O 1
ATOM 4554 N N . ILE B 2 252 ? 0.410 41.212 6.300 1.00 104.10 252 ILE B N 1
ATOM 4555 C CA . ILE B 2 252 ? 1.067 42.504 6.300 1.00 101.99 252 ILE B CA 1
ATOM 4556 C C . ILE B 2 252 ? 2.305 42.479 5.423 1.00 104.59 252 ILE B C 1
ATOM 4557 O O . ILE B 2 252 ? 2.652 43.493 4.805 1.00 109.68 252 ILE B O 1
ATOM 4562 N N . ILE B 2 253 ? 2.973 41.325 5.316 1.00 102.77 253 ILE B N 1
ATOM 4563 C CA . ILE B 2 253 ? 4.223 41.288 4.559 1.00 104.83 253 ILE B CA 1
ATOM 4564 C C . ILE B 2 253 ? 4.018 41.151 3.056 1.00 114.20 253 ILE B C 1
ATOM 4565 O O . ILE B 2 253 ? 4.983 41.275 2.292 1.00 116.10 253 ILE B O 1
ATOM 4570 N N . LYS B 2 254 ? 2.801 40.888 2.596 1.00 110.82 254 LYS B N 1
ATOM 4571 C CA . LYS B 2 254 ? 2.610 40.629 1.181 1.00 110.62 254 LYS B CA 1
ATOM 4572 C C . LYS B 2 254 ? 2.395 41.904 0.378 1.00 116.28 254 LYS B C 1
ATOM 4573 O O . LYS B 2 254 ? 1.874 41.839 -0.737 1.00 119.03 254 LYS B O 1
ATOM 4579 N N . GLN B 2 255 ? 2.805 43.055 0.903 1.00 129.68 255 GLN B N 1
ATOM 4580 C CA . GLN B 2 255 ? 2.763 44.312 0.160 1.00 133.90 255 GLN B CA 1
ATOM 4581 C C . GLN B 2 255 ? 4.086 44.661 -0.514 1.00 132.40 255 GLN B C 1
ATOM 4582 O O . GLN B 2 255 ? 4.091 45.368 -1.529 1.00 130.01 255 GLN B O 1
ATOM 4588 N N . SER B 2 256 ? 5.202 44.198 0.043 1.00 120.92 256 SER B N 1
ATOM 4589 C CA . SER B 2 256 ? 6.533 44.450 -0.492 1.00 113.78 256 SER B CA 1
ATOM 4590 C C . SER B 2 256 ? 7.442 43.343 0.024 1.00 104.78 256 SER B C 1
ATOM 4591 O O . SER B 2 256 ? 7.100 42.631 0.972 1.00 98.68 256 SER B O 1
ATOM 4594 N N . THR B 2 257 ? 8.608 43.218 -0.604 1.00 98.49 257 THR B N 1
ATOM 4595 C CA . THR B 2 257 ? 9.492 42.088 -0.382 1.00 92.95 257 THR B CA 1
ATOM 4596 C C . THR B 2 257 ? 10.498 42.367 0.727 1.00 92.16 257 THR B C 1
ATOM 4597 O O . THR B 2 257 ? 11.067 43.459 0.803 1.00 97.25 257 THR B O 1
ATOM 4601 N N . ILE B 2 258 ? 10.722 41.363 1.581 1.00 92.91 258 ILE B N 1
ATOM 4602 C CA . ILE B 2 258 ? 11.660 41.478 2.697 1.00 90.04 258 ILE B CA 1
ATOM 4603 C C . ILE B 2 258 ? 13.075 41.275 2.170 1.00 89.12 258 ILE B C 1
ATOM 4604 O O . ILE B 2 258 ? 13.352 40.313 1.446 1.00 91.92 258 ILE B O 1
ATOM 4609 N N . VAL B 2 259 ? 13.972 42.190 2.531 1.00 90.29 259 VAL B N 1
ATOM 4610 C CA . VAL B 2 259 ? 15.359 42.155 2.078 1.00 90.21 259 VAL B CA 1
ATOM 4611 C C . VAL B 2 259 ? 16.357 42.367 3.204 1.00 91.66 259 VAL B C 1
ATOM 4612 O O . VAL B 2 259 ? 17.556 42.118 3.004 1.00 95.06 259 VAL B O 1
ATOM 4616 N N . CYS B 2 260 ? 15.933 42.839 4.377 1.00 90.63 260 CYS B N 1
ATOM 4617 C CA . CYS B 2 260 ? 16.793 43.067 5.528 1.00 90.68 260 CYS B CA 1
ATOM 4618 C C . CYS B 2 260 ? 16.370 42.190 6.693 1.00 91.28 260 CYS B C 1
ATOM 4619 O O . CYS B 2 260 ? 15.184 41.893 6.878 1.00 91.52 260 CYS B O 1
ATOM 4622 N N . HIS B 2 261 ? 17.335 41.878 7.544 1.00 85.33 261 HIS B N 1
ATOM 4623 C CA . HIS B 2 261 ? 16.992 41.368 8.853 1.00 83.45 261 HIS B CA 1
ATOM 4624 C C . HIS B 2 261 ? 18.162 41.677 9.772 1.00 83.53 261 HIS B C 1
ATOM 4625 O O . HIS B 2 261 ? 19.314 41.655 9.337 1.00 87.86 261 HIS B O 1
ATOM 4632 N N . ASN B 2 262 ? 17.857 42.002 11.022 1.00 80.64 262 ASN B N 1
ATOM 4633 C CA . ASN B 2 262 ? 18.858 42.085 12.073 1.00 83.80 262 ASN B CA 1
ATOM 4634 C C . ASN B 2 262 ? 18.326 41.339 13.280 1.00 88.06 262 ASN B C 1
ATOM 4635 O O . ASN B 2 262 ? 17.115 41.324 13.526 1.00 87.73 262 ASN B O 1
ATOM 4640 N N . ARG B 2 263 ? 19.224 40.693 14.019 1.00 90.36 263 ARG B N 1
ATOM 4641 C CA . ARG B 2 263 ? 18.832 40.016 15.249 1.00 92.40 263 ARG B CA 1
ATOM 4642 C C . ARG B 2 263 ? 18.884 41.022 16.400 1.00 99.56 263 ARG B C 1
ATOM 4643 O O . ARG B 2 263 ? 19.915 41.676 16.625 1.00 99.77 263 ARG B O 1
ATOM 4651 N N . VAL B 2 264 ? 17.771 41.163 17.114 1.00 97.66 264 VAL B N 1
ATOM 4652 C CA . VAL B 2 264 ? 17.717 42.105 18.219 1.00 97.42 264 VAL B CA 1
ATOM 4653 C C . VAL B 2 264 ? 18.242 41.629 19.560 1.00 105.65 264 VAL B C 1
ATOM 4654 O O . VAL B 2 264 ? 19.127 42.261 20.140 1.00 108.88 264 VAL B O 1
ATOM 4658 N N . ASP B 2 265 ? 17.715 40.496 20.052 1.00 113.32 265 ASP B N 1
ATOM 4659 C CA . ASP B 2 265 ? 18.105 39.974 21.356 1.00 117.65 265 ASP B CA 1
ATOM 4660 C C . ASP B 2 265 ? 19.103 38.859 21.030 1.00 118.50 265 ASP B C 1
ATOM 4661 O O . ASP B 2 265 ? 18.895 38.089 20.085 1.00 115.57 265 ASP B O 1
ATOM 4666 N N . PRO B 2 266 ? 20.205 38.765 21.781 1.00 117.79 266 PRO B N 1
ATOM 4667 C CA . PRO B 2 266 ? 21.181 37.695 21.511 1.00 114.35 266 PRO B CA 1
ATOM 4668 C C . PRO B 2 266 ? 20.582 36.296 21.520 1.00 113.76 266 PRO B C 1
ATOM 4669 O O . PRO B 2 266 ? 21.129 35.397 20.864 1.00 112.10 266 PRO B O 1
ATOM 4673 N N . ASN B 2 267 ? 19.475 36.069 22.234 1.00 116.96 267 ASN B N 1
ATOM 4674 C CA . ASN B 2 267 ? 18.841 34.752 22.191 1.00 112.46 267 ASN B CA 1
ATOM 4675 C C . ASN B 2 267 ? 18.055 34.522 20.902 1.00 108.54 267 ASN B C 1
ATOM 4676 O O . ASN B 2 267 ? 17.688 33.384 20.613 1.00 105.08 267 ASN B O 1
ATOM 4681 N N . GLY B 2 268 ? 17.757 35.572 20.140 1.00 110.27 268 GLY B N 1
ATOM 4682 C CA . GLY B 2 268 ? 17.155 35.397 18.828 1.00 106.34 268 GLY B CA 1
ATOM 4683 C C . GLY B 2 268 ? 15.668 35.098 18.769 1.00 104.55 268 GLY B C 1
ATOM 4684 O O . GLY B 2 268 ? 15.237 34.255 17.976 1.00 102.92 268 GLY B O 1
ATOM 4685 N N . SER B 2 269 ? 14.865 35.789 19.585 1.00 106.41 269 SER B N 1
ATOM 4686 C CA . SER B 2 269 ? 13.412 35.690 19.540 1.00 103.80 269 SER B CA 1
ATOM 4687 C C . SER B 2 269 ? 12.758 36.982 19.071 1.00 105.42 269 SER B C 1
ATOM 4688 O O . SER B 2 269 ? 11.527 37.058 19.036 1.00 102.93 269 SER B O 1
ATOM 4691 N N . ARG B 2 270 ? 13.560 37.998 18.724 1.00 108.45 270 ARG B N 1
ATOM 4692 C CA . ARG B 2 270 ? 13.097 39.203 18.031 1.00 101.61 270 ARG B CA 1
ATOM 4693 C C . ARG B 2 270 ? 14.072 39.563 16.914 1.00 95.21 270 ARG B C 1
ATOM 4694 O O . ARG B 2 270 ? 15.260 39.795 17.165 1.00 92.61 270 ARG B O 1
ATOM 4702 N N . TYR B 2 271 ? 13.560 39.587 15.680 1.00 90.60 271 TYR B N 1
ATOM 4703 C CA . TYR B 2 271 ? 14.300 39.932 14.470 1.00 89.02 271 TYR B CA 1
ATOM 4704 C C . TYR B 2 271 ? 13.639 41.146 13.820 1.00 91.84 271 TYR B C 1
ATOM 4705 O O . TYR B 2 271 ? 12.416 41.163 13.651 1.00 93.27 271 TYR B O 1
ATOM 4714 N N . LEU B 2 272 ? 14.423 42.165 13.462 1.00 91.43 272 LEU B N 1
ATOM 4715 C CA . LEU B 2 272 ? 13.891 43.258 12.652 1.00 83.20 272 LEU B CA 1
ATOM 4716 C C . LEU B 2 272 ? 13.876 42.850 11.193 1.00 85.18 272 LEU B C 1
ATOM 4717 O O . LEU B 2 272 ? 14.803 42.195 10.715 1.00 87.68 272 LEU B O 1
ATOM 4722 N N . LEU B 2 273 ? 12.842 43.259 10.472 1.00 86.59 273 LEU B N 1
ATOM 4723 C CA . LEU B 2 273 ? 12.748 42.944 9.053 1.00 87.26 273 LEU B CA 1
ATOM 4724 C C . LEU B 2 273 ? 12.399 44.197 8.266 1.00 85.82 273 LEU B C 1
ATOM 4725 O O . LEU B 2 273 ? 11.554 44.988 8.690 1.00 85.91 273 LEU B O 1
ATOM 4730 N N . GLY B 2 274 ? 13.039 44.369 7.120 1.00 87.36 274 GLY B N 1
ATOM 4731 C CA . GLY B 2 274 ? 12.753 45.502 6.252 1.00 90.88 274 GLY B CA 1
ATOM 4732 C C . GLY B 2 274 ? 12.493 45.088 4.818 1.00 88.48 274 GLY B C 1
ATOM 4733 O O . GLY B 2 274 ? 13.124 44.168 4.303 1.00 86.28 274 GLY B O 1
ATOM 4734 N N . ASP B 2 275 ? 11.557 45.790 4.170 1.00 89.42 275 ASP B N 1
ATOM 4735 C CA . ASP B 2 275 ? 11.237 45.528 2.774 1.00 90.15 275 ASP B CA 1
ATOM 4736 C C . ASP B 2 275 ? 11.824 46.608 1.867 1.00 91.66 275 ASP B C 1
ATOM 4737 O O . ASP B 2 275 ? 12.674 47.415 2.266 1.00 91.71 275 ASP B O 1
ATOM 4742 N N . MET B 2 276 ? 11.368 46.633 0.623 1.00 92.29 276 MET B N 1
ATOM 4743 C CA . MET B 2 276 ? 11.911 47.569 -0.340 1.00 90.86 276 MET B CA 1
ATOM 4744 C C . MET B 2 276 ? 11.115 48.842 -0.413 1.00 89.08 276 MET B C 1
ATOM 4745 O O . MET B 2 276 ? 11.396 49.675 -1.271 1.00 92.41 276 MET B O 1
ATOM 4750 N N . GLU B 2 277 ? 10.122 49.012 0.453 1.00 91.02 277 GLU B N 1
ATOM 4751 C CA . GLU B 2 277 ? 9.348 50.245 0.489 1.00 92.98 277 GLU B CA 1
ATOM 4752 C C . GLU B 2 277 ? 9.440 50.926 1.854 1.00 95.03 277 GLU B C 1
ATOM 4753 O O . GLU B 2 277 ? 8.554 51.712 2.221 1.00 99.88 277 GLU B O 1
ATOM 4759 N N . GLY B 2 278 ? 10.487 50.632 2.625 1.00 91.21 278 GLY B N 1
ATOM 4760 C CA . GLY B 2 278 ? 10.702 51.302 3.886 1.00 87.85 278 GLY B CA 1
ATOM 4761 C C . GLY B 2 278 ? 9.830 50.839 5.028 1.00 90.66 278 GLY B C 1
ATOM 4762 O O . GLY B 2 278 ? 9.896 51.434 6.112 1.00 91.19 278 GLY B O 1
ATOM 4763 N N . ARG B 2 279 ? 9.018 49.804 4.837 1.00 91.45 279 ARG B N 1
ATOM 4764 C CA . ARG B 2 279 ? 8.340 49.203 5.975 1.00 90.92 279 ARG B CA 1
ATOM 4765 C C . ARG B 2 279 ? 9.346 48.500 6.881 1.00 91.07 279 ARG B C 1
ATOM 4766 O O . ARG B 2 279 ? 10.282 47.841 6.414 1.00 88.26 279 ARG B O 1
ATOM 4774 N N . LEU B 2 280 ? 9.179 48.704 8.187 1.00 91.08 280 LEU B N 1
ATOM 4775 C CA . LEU B 2 280 ? 10.023 48.116 9.220 1.00 88.95 280 LEU B CA 1
ATOM 4776 C C . LEU B 2 280 ? 9.182 47.138 10.030 1.00 90.37 280 LEU B C 1
ATOM 4777 O O . LEU B 2 280 ? 8.202 47.536 10.670 1.00 92.01 280 LEU B O 1
ATOM 4782 N N . PHE B 2 281 ? 9.556 45.869 9.999 1.00 90.54 281 PHE B N 1
ATOM 4783 C CA . PHE B 2 281 ? 8.802 44.830 10.672 1.00 91.51 281 PHE B CA 1
ATOM 4784 C C . PHE B 2 281 ? 9.593 44.264 11.842 1.00 96.69 281 PHE B C 1
ATOM 4785 O O . PHE B 2 281 ? 10.830 44.295 11.868 1.00 94.86 281 PHE B O 1
ATOM 4793 N N . MET B 2 282 ? 8.842 43.748 12.819 1.00 102.84 282 MET B N 1
ATOM 4794 C CA . MET B 2 282 ? 9.376 42.948 13.916 1.00 100.43 282 MET B CA 1
ATOM 4795 C C . MET B 2 282 ? 8.753 41.556 13.879 1.00 100.06 282 MET B C 1
ATOM 4796 O O . MET B 2 282 ? 7.524 41.425 13.870 1.00 103.35 282 MET B O 1
ATOM 4801 N N . LEU B 2 283 ? 9.599 40.524 13.853 1.00 96.51 283 LEU B N 1
ATOM 4802 C CA . LEU B 2 283 ? 9.183 39.124 13.922 1.00 95.94 283 LEU B CA 1
ATOM 4803 C C . LEU B 2 283 ? 9.543 38.586 15.305 1.00 99.71 283 LEU B C 1
ATOM 4804 O O . LEU B 2 283 ? 10.715 38.628 15.704 1.00 101.34 283 LEU B O 1
ATOM 4809 N N . LEU B 2 284 ? 8.542 38.104 16.046 1.00 100.70 284 LEU B N 1
ATOM 4810 C CA . LEU B 2 284 ? 8.732 37.655 17.423 1.00 102.09 284 LEU B CA 1
ATOM 4811 C C . LEU B 2 284 ? 8.593 36.141 17.482 1.00 102.19 284 LEU B C 1
ATOM 4812 O O . LEU B 2 284 ? 7.558 35.597 17.081 1.00 107.02 284 LEU B O 1
ATOM 4817 N N . LEU B 2 285 ? 9.636 35.469 17.964 1.00 100.43 285 LEU B N 1
ATOM 4818 C CA . LEU B 2 285 ? 9.587 34.021 18.139 1.00 106.40 285 LEU B CA 1
ATOM 4819 C C . LEU B 2 285 ? 8.930 33.728 19.480 1.00 117.10 285 LEU B C 1
ATOM 4820 O O . LEU B 2 285 ? 9.555 33.871 20.535 1.00 119.38 285 LEU B O 1
ATOM 4825 N N . GLU B 2 286 ? 7.656 33.328 19.441 1.00 129.53 286 GLU B N 1
ATOM 4826 C CA . GLU B 2 286 ? 6.916 33.007 20.658 1.00 132.07 286 GLU B CA 1
ATOM 4827 C C . GLU B 2 286 ? 7.432 31.686 21.225 1.00 133.14 286 GLU B C 1
ATOM 4828 O O . GLU B 2 286 ? 7.308 30.634 20.587 1.00 132.82 286 GLU B O 1
ATOM 4834 N N . LYS B 2 287 ? 8.030 31.746 22.412 1.00 132.66 287 LYS B N 1
ATOM 4835 C CA . LYS B 2 287 ? 8.733 30.613 22.997 1.00 136.18 287 LYS B CA 1
ATOM 4836 C C . LYS B 2 287 ? 7.857 29.905 24.020 1.00 143.41 287 LYS B C 1
ATOM 4837 O O . LYS B 2 287 ? 6.920 30.483 24.579 1.00 146.74 287 LYS B O 1
ATOM 4839 N N . GLU B 2 288 ? 8.184 28.636 24.259 1.00 149.93 288 GLU B N 1
ATOM 4840 C CA . GLU B 2 288 ? 7.430 27.757 25.150 1.00 152.53 288 GLU B CA 1
ATOM 4841 C C . GLU B 2 288 ? 8.407 27.192 26.175 1.00 154.34 288 GLU B C 1
ATOM 4842 O O . GLU B 2 288 ? 9.200 26.306 25.840 1.00 154.56 288 GLU B O 1
ATOM 4848 N N . GLU B 2 289 ? 8.339 27.686 27.421 1.00 151.98 289 GLU B N 1
ATOM 4849 C CA . GLU B 2 289 ? 9.237 27.281 28.515 1.00 149.31 289 GLU B CA 1
ATOM 4850 C C . GLU B 2 289 ? 8.712 26.015 29.204 1.00 149.65 289 GLU B C 1
ATOM 4851 O O . GLU B 2 289 ? 7.922 26.079 30.150 1.00 149.73 289 GLU B O 1
ATOM 4853 N N . GLN B 2 290 ? 9.192 24.856 28.753 1.00 142.93 290 GLN B N 1
ATOM 4854 C CA . GLN B 2 290 ? 8.716 23.568 29.236 1.00 146.37 290 GLN B CA 1
ATOM 4855 C C . GLN B 2 290 ? 9.435 23.176 30.524 1.00 146.37 290 GLN B C 1
ATOM 4856 O O . GLN B 2 290 ? 10.551 23.627 30.809 1.00 147.45 290 GLN B O 1
ATOM 4862 N N . MET B 2 291 ? 8.794 22.286 31.291 1.00 143.62 291 MET B N 1
ATOM 4863 C CA . MET B 2 291 ? 9.288 21.985 32.633 1.00 137.13 291 MET B CA 1
ATOM 4864 C C . MET B 2 291 ? 10.582 21.175 32.598 1.00 139.60 291 MET B C 1
ATOM 4865 O O . MET B 2 291 ? 11.437 21.343 33.484 1.00 133.86 291 MET B O 1
ATOM 4870 N N . ASP B 2 292 ? 10.757 20.319 31.574 1.00 142.57 292 ASP B N 1
ATOM 4871 C CA . ASP B 2 292 ? 11.916 19.436 31.401 1.00 138.27 292 ASP B CA 1
ATOM 4872 C C . ASP B 2 292 ? 13.202 20.242 31.346 1.00 139.67 292 ASP B C 1
ATOM 4873 O O . ASP B 2 292 ? 14.309 19.691 31.426 1.00 134.10 292 ASP B O 1
ATOM 4878 N N . GLY B 2 293 ? 13.035 21.556 31.193 1.00 146.03 293 GLY B N 1
ATOM 4879 C CA . GLY B 2 293 ? 14.107 22.496 30.988 1.00 144.53 293 GLY B CA 1
ATOM 4880 C C . GLY B 2 293 ? 14.255 22.968 29.556 1.00 147.12 293 GLY B C 1
ATOM 4881 O O . GLY B 2 293 ? 14.886 24.008 29.329 1.00 146.32 293 GLY B O 1
ATOM 4882 N N . THR B 2 294 ? 13.704 22.230 28.588 1.00 150.55 294 THR B N 1
ATOM 4883 C CA . THR B 2 294 ? 13.799 22.573 27.174 1.00 149.08 294 THR B CA 1
ATOM 4884 C C . THR B 2 294 ? 12.759 23.627 26.813 1.00 150.08 294 THR B C 1
ATOM 4885 O O . THR B 2 294 ? 11.865 23.956 27.600 1.00 151.32 294 THR B O 1
ATOM 4889 N N . VAL B 2 295 ? 12.886 24.156 25.599 1.00 144.27 295 VAL B N 1
ATOM 4890 C CA . VAL B 2 295 ? 11.976 25.171 25.086 1.00 142.60 295 VAL B CA 1
ATOM 4891 C C . VAL B 2 295 ? 11.623 24.793 23.656 1.00 139.20 295 VAL B C 1
ATOM 4892 O O . VAL B 2 295 ? 12.462 24.269 22.915 1.00 139.12 295 VAL B O 1
ATOM 4896 N N . THR B 2 296 ? 10.372 25.030 23.284 1.00 136.05 296 THR B N 1
ATOM 4897 C CA . THR B 2 296 ? 9.889 24.795 21.934 1.00 135.75 296 THR B CA 1
ATOM 4898 C C . THR B 2 296 ? 9.396 26.116 21.355 1.00 130.71 296 THR B C 1
ATOM 4899 O O . THR B 2 296 ? 9.130 27.070 22.091 1.00 133.93 296 THR B O 1
ATOM 4903 N N . LEU B 2 297 ? 9.293 26.178 20.026 1.00 125.19 297 LEU B N 1
ATOM 4904 C CA . LEU B 2 297 ? 8.829 27.382 19.337 1.00 121.04 297 LEU B CA 1
ATOM 4905 C C . LEU B 2 297 ? 7.313 27.312 19.187 1.00 118.88 297 LEU B C 1
ATOM 4906 O O . LEU B 2 297 ? 6.797 26.575 18.344 1.00 116.52 297 LEU B O 1
ATOM 4911 N N . LYS B 2 298 ? 6.598 28.088 19.996 1.00 119.61 298 LYS B N 1
ATOM 4912 C CA . LYS B 2 298 ? 5.142 28.026 19.985 1.00 122.05 298 LYS B CA 1
ATOM 4913 C C . LYS B 2 298 ? 4.576 28.584 18.681 1.00 126.20 298 LYS B C 1
ATOM 4914 O O . LYS B 2 298 ? 3.885 27.875 17.940 1.00 123.73 298 LYS B O 1
ATOM 4920 N N . ASP B 2 299 ? 4.877 29.850 18.372 1.00 127.11 299 ASP B N 1
ATOM 4921 C CA . ASP B 2 299 ? 4.294 30.548 17.229 1.00 124.41 299 ASP B CA 1
ATOM 4922 C C . ASP B 2 299 ? 5.278 31.571 16.676 1.00 122.09 299 ASP B C 1
ATOM 4923 O O . ASP B 2 299 ? 6.190 32.026 17.369 1.00 121.73 299 ASP B O 1
ATOM 4928 N N . LEU B 2 300 ? 5.056 31.953 15.421 1.00 117.93 300 LEU B N 1
ATOM 4929 C CA . LEU B 2 300 ? 5.726 33.090 14.803 1.00 112.11 300 LEU B CA 1
ATOM 4930 C C . LEU B 2 300 ? 4.719 34.202 14.566 1.00 112.74 300 LEU B C 1
ATOM 4931 O O . LEU B 2 300 ? 3.706 33.985 13.887 1.00 109.62 300 LEU B O 1
ATOM 4936 N N . ARG B 2 301 ? 5.015 35.394 15.083 1.00 113.29 301 ARG B N 1
ATOM 4937 C CA . ARG B 2 301 ? 4.190 36.572 14.841 1.00 114.10 301 ARG B CA 1
ATOM 4938 C C . ARG B 2 301 ? 4.990 37.669 14.144 1.00 107.64 301 ARG B C 1
ATOM 4939 O O . ARG B 2 301 ? 6.217 37.749 14.270 1.00 104.98 301 ARG B O 1
ATOM 4947 N N . VAL B 2 302 ? 4.275 38.512 13.399 1.00 109.49 302 VAL B N 1
ATOM 4948 C CA . VAL B 2 302 ? 4.870 39.618 12.660 1.00 105.82 302 VAL B CA 1
ATOM 4949 C C . VAL B 2 302 ? 4.106 40.902 12.971 1.00 109.23 302 VAL B C 1
ATOM 4950 O O . VAL B 2 302 ? 2.872 40.931 12.902 1.00 110.13 302 VAL B O 1
ATOM 4954 N N . GLU B 2 303 ? 4.833 41.962 13.306 1.00 117.80 303 GLU B N 1
ATOM 4955 C CA . GLU B 2 303 ? 4.224 43.230 13.684 1.00 120.06 303 GLU B CA 1
ATOM 4956 C C . GLU B 2 303 ? 4.818 44.358 12.846 1.00 115.77 303 GLU B C 1
ATOM 4957 O O . GLU B 2 303 ? 6.034 44.414 12.635 1.00 114.98 303 GLU B O 1
ATOM 4963 N N . LEU B 2 304 ? 3.962 45.252 12.360 1.00 101.92 304 LEU B N 1
ATOM 4964 C CA . LEU B 2 304 ? 4.421 46.396 11.588 1.00 97.62 304 LEU B CA 1
ATOM 4965 C C . LEU B 2 304 ? 4.772 47.523 12.547 1.00 97.79 304 LEU B C 1
ATOM 4966 O O . LEU B 2 304 ? 3.925 47.966 13.324 1.00 103.48 304 LEU B O 1
ATOM 4971 N N . LEU B 2 305 ? 6.017 47.984 12.493 1.00 92.75 305 LEU B N 1
ATOM 4972 C CA . LEU B 2 305 ? 6.501 48.995 13.425 1.00 97.41 305 LEU B CA 1
ATOM 4973 C C . LEU B 2 305 ? 6.438 50.409 12.863 1.00 102.26 305 LEU B C 1
ATOM 4974 O O . LEU B 2 305 ? 6.128 51.353 13.602 1.00 108.16 305 LEU B O 1
ATOM 4979 N N . GLY B 2 306 ? 6.727 50.600 11.581 1.00 94.84 306 GLY B N 1
ATOM 4980 C CA . GLY B 2 306 ? 6.752 51.950 11.052 1.00 95.54 306 GLY B CA 1
ATOM 4981 C C . GLY B 2 306 ? 7.378 51.977 9.671 1.00 98.30 306 GLY B C 1
ATOM 4982 O O . GLY B 2 306 ? 7.459 50.955 8.990 1.00 95.25 306 GLY B O 1
ATOM 4983 N N . GLU B 2 307 ? 7.806 53.167 9.264 1.00 97.09 307 GLU B N 1
ATOM 4984 C CA . GLU B 2 307 ? 8.405 53.347 7.952 1.00 95.15 307 GLU B CA 1
ATOM 4985 C C . GLU B 2 307 ? 9.632 54.236 8.063 1.00 96.21 307 GLU B C 1
ATOM 4986 O O . GLU B 2 307 ? 9.618 55.257 8.761 1.00 95.12 307 GLU B O 1
ATOM 4992 N N . THR B 2 308 ? 10.679 53.850 7.334 1.00 95.32 308 THR B N 1
ATOM 4993 C CA . THR B 2 308 ? 11.986 54.495 7.386 1.00 93.70 308 THR B CA 1
ATOM 4994 C C . THR B 2 308 ? 12.526 54.665 5.967 1.00 90.15 308 THR B C 1
ATOM 4995 O O . THR B 2 308 ? 11.824 54.353 4.995 1.00 89.56 308 THR B O 1
ATOM 4999 N N . SER B 2 309 ? 13.765 55.143 5.832 1.00 86.44 309 SER B N 1
ATOM 5000 C CA . SER B 2 309 ? 14.399 55.162 4.520 1.00 85.91 309 SER B CA 1
ATOM 5001 C C . SER B 2 309 ? 14.453 53.752 3.966 1.00 80.92 309 SER B C 1
ATOM 5002 O O . SER B 2 309 ? 14.587 52.784 4.706 1.00 86.27 309 SER B O 1
ATOM 5005 N N . ILE B 2 310 ? 14.351 53.633 2.654 1.00 78.03 310 ILE B N 1
ATOM 5006 C CA . ILE B 2 310 ? 14.441 52.314 2.038 1.00 83.43 310 ILE B CA 1
ATOM 5007 C C . ILE B 2 310 ? 15.743 51.675 2.497 1.00 80.57 310 ILE B C 1
ATOM 5008 O O . ILE B 2 310 ? 16.832 52.178 2.194 1.00 81.44 310 ILE B O 1
ATOM 5013 N N . ALA B 2 311 ? 15.634 50.575 3.251 1.00 80.99 311 ALA B N 1
ATOM 5014 C CA . ALA B 2 311 ? 16.758 50.023 4.009 1.00 79.60 311 ALA B CA 1
ATOM 5015 C C . ALA B 2 311 ? 17.582 49.059 3.175 1.00 81.47 311 ALA B C 1
ATOM 5016 O O . ALA B 2 311 ? 17.036 48.156 2.538 1.00 85.93 311 ALA B O 1
ATOM 5018 N N . GLU B 2 312 ? 18.888 49.263 3.162 1.00 79.88 312 GLU B N 1
ATOM 5019 C CA . GLU B 2 312 ? 19.776 48.274 2.576 1.00 80.47 312 GLU B CA 1
ATOM 5020 C C . GLU B 2 312 ? 20.270 47.305 3.633 1.00 87.74 312 GLU B C 1
ATOM 5021 O O . GLU B 2 312 ? 20.436 46.114 3.345 1.00 89.88 312 GLU B O 1
ATOM 5027 N N . CYS B 2 313 ? 20.474 47.802 4.858 1.00 83.12 313 CYS B N 1
ATOM 5028 C CA . CYS B 2 313 ? 20.885 46.993 5.992 1.00 80.23 313 CYS B CA 1
ATOM 5029 C C . CYS B 2 313 ? 20.325 47.612 7.269 1.00 87.15 313 CYS B C 1
ATOM 5030 O O . CYS B 2 313 ? 20.060 48.816 7.331 1.00 87.30 313 CYS B O 1
ATOM 5033 N N . LEU B 2 314 ? 20.122 46.764 8.284 1.00 91.05 314 LEU B N 1
ATOM 5034 C CA . LEU B 2 314 ? 19.517 47.145 9.558 1.00 87.44 314 LEU B CA 1
ATOM 5035 C C . LEU B 2 314 ? 20.358 46.586 10.683 1.00 91.73 314 LEU B C 1
ATOM 5036 O O . LEU B 2 314 ? 20.769 45.419 10.636 1.00 95.21 314 LEU B O 1
ATOM 5041 N N . THR B 2 315 ? 20.571 47.391 11.713 1.00 88.75 315 THR B N 1
ATOM 5042 C CA . THR B 2 315 ? 21.105 46.847 12.949 1.00 90.12 315 THR B CA 1
ATOM 5043 C C . THR B 2 315 ? 20.420 47.562 14.100 1.00 92.30 315 THR B C 1
ATOM 5044 O O . THR B 2 315 ? 20.260 48.788 14.074 1.00 91.92 315 THR B O 1
ATOM 5048 N N . TYR B 2 316 ? 19.963 46.784 15.075 1.00 94.97 316 TYR B N 1
ATOM 5049 C CA . TYR B 2 316 ? 19.612 47.350 16.366 1.00 93.34 316 TYR B CA 1
ATOM 5050 C C . TYR B 2 316 ? 20.895 47.737 17.090 1.00 89.85 316 TYR B C 1
ATOM 5051 O O . TYR B 2 316 ? 21.932 47.095 16.917 1.00 95.37 316 TYR B O 1
ATOM 5060 N N . LEU B 2 317 ? 20.829 48.815 17.873 1.00 96.12 317 LEU B N 1
ATOM 5061 C CA . LEU B 2 317 ? 21.950 49.272 18.693 1.00 101.97 317 LEU B CA 1
ATOM 5062 C C . LEU B 2 317 ? 21.674 49.024 20.173 1.00 103.12 317 LEU B C 1
ATOM 5063 O O . LEU B 2 317 ? 22.296 48.163 20.786 1.00 102.27 317 LEU B O 1
ATOM 5068 N N . ASP B 2 318 ? 20.753 49.773 20.773 1.00 104.95 318 ASP B N 1
ATOM 5069 C CA . ASP B 2 318 ? 20.428 49.639 22.189 1.00 105.04 318 ASP B CA 1
ATOM 5070 C C . ASP B 2 318 ? 19.379 50.694 22.500 1.00 108.15 318 ASP B C 1
ATOM 5071 O O . ASP B 2 318 ? 19.194 51.649 21.739 1.00 110.56 318 ASP B O 1
ATOM 5076 N N . ASN B 2 319 ? 18.694 50.524 23.625 1.00 107.92 319 ASN B N 1
ATOM 5077 C CA . ASN B 2 319 ? 17.744 51.538 24.092 1.00 108.69 319 ASN B CA 1
ATOM 5078 C C . ASN B 2 319 ? 16.753 51.917 22.997 1.00 105.41 319 ASN B C 1
ATOM 5079 O O . ASN B 2 319 ? 16.328 53.073 22.902 1.00 110.31 319 ASN B O 1
ATOM 5084 N N . GLY B 2 320 ? 16.420 50.952 22.141 1.00 106.62 320 GLY B N 1
ATOM 5085 C CA . GLY B 2 320 ? 15.445 51.162 21.084 1.00 111.66 320 GLY B CA 1
ATOM 5086 C C . GLY B 2 320 ? 15.905 51.964 19.887 1.00 103.51 320 GLY B C 1
ATOM 5087 O O . GLY B 2 320 ? 15.067 52.396 19.084 1.00 98.88 320 GLY B O 1
ATOM 5088 N N . VAL B 2 321 ? 17.202 52.184 19.734 1.00 100.58 321 VAL B N 1
ATOM 5089 C CA . VAL B 2 321 ? 17.718 52.887 18.572 1.00 97.58 321 VAL B CA 1
ATOM 5090 C C . VAL B 2 321 ? 18.096 51.872 17.505 1.00 96.89 321 VAL B C 1
ATOM 5091 O O . VAL B 2 321 ? 18.855 50.931 17.764 1.00 97.62 321 VAL B O 1
ATOM 5095 N N . VAL B 2 322 ? 17.564 52.069 16.305 1.00 95.18 322 VAL B N 1
ATOM 5096 C CA . VAL B 2 322 ? 17.901 51.273 15.136 1.00 93.37 322 VAL B CA 1
ATOM 5097 C C . VAL B 2 322 ? 18.649 52.154 14.155 1.00 92.66 322 VAL B C 1
ATOM 5098 O O . VAL B 2 322 ? 18.174 53.247 13.816 1.00 87.97 322 VAL B O 1
ATOM 5102 N N . PHE B 2 323 ? 19.804 51.673 13.684 1.00 92.33 323 PHE B N 1
ATOM 5103 C CA . PHE B 2 323 ? 20.450 52.283 12.530 1.00 87.05 323 PHE B CA 1
ATOM 5104 C C . PHE B 2 323 ? 19.816 51.757 11.254 1.00 86.99 323 PHE B C 1
ATOM 5105 O O . PHE B 2 323 ? 19.512 50.567 11.133 1.00 89.21 323 PHE B O 1
ATOM 5113 N N . VAL B 2 324 ? 19.603 52.650 10.308 1.00 86.57 324 VAL B N 1
ATOM 5114 C CA . VAL B 2 324 ? 19.111 52.270 9.007 1.00 84.15 324 VAL B CA 1
ATOM 5115 C C . VAL B 2 324 ? 20.168 52.691 8.002 1.00 86.86 324 VAL B C 1
ATOM 5116 O O . VAL B 2 324 ? 20.429 53.894 7.839 1.00 89.04 324 VAL B O 1
ATOM 5120 N N . GLY B 2 325 ? 20.792 51.711 7.351 1.00 81.21 325 GLY B N 1
ATOM 5121 C CA . GLY B 2 325 ? 21.660 51.982 6.226 1.00 78.15 325 GLY B CA 1
ATOM 5122 C C . GLY B 2 325 ? 20.821 52.054 4.971 1.00 80.49 325 GLY B C 1
ATOM 5123 O O . GLY B 2 325 ? 19.993 51.179 4.722 1.00 80.69 325 GLY B O 1
ATOM 5124 N N . SER B 2 326 ? 21.008 53.117 4.196 1.00 82.99 326 SER B N 1
ATOM 5125 C CA . SER B 2 326 ? 20.204 53.324 2.998 1.00 81.04 326 SER B CA 1
ATOM 5126 C C . SER B 2 326 ? 21.117 53.637 1.831 1.00 83.28 326 SER B C 1
ATOM 5127 O O . SER B 2 326 ? 22.187 54.240 2.010 1.00 83.15 326 SER B O 1
ATOM 5130 N N . ARG B 2 327 ? 20.694 53.198 0.643 1.00 79.04 327 ARG B N 1
ATOM 5131 C CA . ARG B 2 327 ? 21.358 53.567 -0.602 1.00 79.10 327 ARG B CA 1
ATOM 5132 C C . ARG B 2 327 ? 20.484 54.398 -1.522 1.00 79.51 327 ARG B C 1
ATOM 5133 O O . ARG B 2 327 ? 21.007 55.172 -2.334 1.00 79.19 327 ARG B O 1
ATOM 5141 N N . LEU B 2 328 ? 19.164 54.262 -1.417 1.00 77.77 328 LEU B N 1
ATOM 5142 C CA . LEU B 2 328 ? 18.311 55.104 -2.239 1.00 75.01 328 LEU B CA 1
ATOM 5143 C C . LEU B 2 328 ? 18.067 56.458 -1.593 1.00 79.89 328 LEU B C 1
ATOM 5144 O O . LEU B 2 328 ? 17.762 57.420 -2.300 1.00 79.80 328 LEU B O 1
ATOM 5149 N N . GLY B 2 329 ? 18.195 56.552 -0.272 1.00 76.74 329 GLY B N 1
ATOM 5150 C CA . GLY B 2 329 ? 17.935 57.783 0.436 1.00 77.46 329 GLY B CA 1
ATOM 5151 C C . GLY B 2 329 ? 18.892 57.988 1.595 1.00 85.30 329 GLY B C 1
ATOM 5152 O O . GLY B 2 329 ? 19.985 57.398 1.631 1.00 84.27 329 GLY B O 1
ATOM 5153 N N . ASP B 2 330 ? 18.504 58.832 2.554 1.00 82.39 330 ASP B N 1
ATOM 5154 C CA . ASP B 2 330 ? 19.383 59.100 3.681 1.00 81.62 330 ASP B CA 1
ATOM 5155 C C . ASP B 2 330 ? 19.339 57.934 4.663 1.00 82.25 330 ASP B C 1
ATOM 5156 O O . ASP B 2 330 ? 18.297 57.301 4.853 1.00 81.12 330 ASP B O 1
ATOM 5161 N N . SER B 2 331 ? 20.496 57.632 5.257 1.00 81.00 331 SER B N 1
ATOM 5162 C CA . SER B 2 331 ? 20.560 56.784 6.434 1.00 80.74 331 SER B CA 1
ATOM 5163 C C . SER B 2 331 ? 20.123 57.576 7.659 1.00 86.30 331 SER B C 1
ATOM 5164 O O . SER B 2 331 ? 20.157 58.807 7.675 1.00 86.51 331 SER B O 1
ATOM 5167 N N . GLN B 2 332 ? 19.711 56.857 8.698 1.00 89.00 332 GLN B N 1
ATOM 5168 C CA . GLN B 2 332 ? 19.052 57.511 9.818 1.00 84.85 332 GLN B CA 1
ATOM 5169 C C . GLN B 2 332 ? 19.173 56.633 11.057 1.00 89.28 332 GLN B C 1
ATOM 5170 O O . GLN B 2 332 ? 19.361 55.417 10.965 1.00 89.27 332 GLN B O 1
ATOM 5176 N N . LEU B 2 333 ? 19.104 57.281 12.220 1.00 92.94 333 LEU B N 1
ATOM 5177 C CA . LEU B 2 333 ? 18.802 56.636 13.498 1.00 88.32 333 LEU B CA 1
ATOM 5178 C C . LEU B 2 333 ? 17.319 56.830 13.763 1.00 88.99 333 LEU B C 1
ATOM 5179 O O . LEU B 2 333 ? 16.804 57.938 13.602 1.00 93.75 333 LEU B O 1
ATOM 5184 N N . VAL B 2 334 ? 16.626 55.764 14.136 1.00 90.85 334 VAL B N 1
ATOM 5185 C CA . VAL B 2 334 ? 15.207 55.845 14.455 1.00 91.33 334 VAL B CA 1
ATOM 5186 C C . VAL B 2 334 ? 15.021 55.247 15.835 1.00 94.57 334 VAL B C 1
ATOM 5187 O O . VAL B 2 334 ? 15.663 54.245 16.164 1.00 98.04 334 VAL B O 1
ATOM 5191 N N . LYS B 2 335 ? 14.167 55.864 16.651 1.00 96.84 335 LYS B N 1
ATOM 5192 C CA . LYS B 2 335 ? 13.850 55.348 17.977 1.00 99.25 335 LYS B CA 1
ATOM 5193 C C . LYS B 2 335 ? 12.550 54.562 17.897 1.00 101.82 335 LYS B C 1
ATOM 5194 O O . LYS B 2 335 ? 11.576 55.027 17.297 1.00 100.11 335 LYS B O 1
ATOM 5196 N N . LEU B 2 336 ? 12.550 53.359 18.465 1.00 103.32 336 LEU B N 1
ATOM 5197 C CA . LEU B 2 336 ? 11.359 52.523 18.509 1.00 107.54 336 LEU B CA 1
ATOM 5198 C C . LEU B 2 336 ? 10.709 52.708 19.874 1.00 116.32 336 LEU B C 1
ATOM 5199 O O . LEU B 2 336 ? 11.304 52.366 20.900 1.00 123.29 336 LEU B O 1
ATOM 5204 N N . ASN B 2 337 ? 9.495 53.243 19.885 1.00 118.01 337 ASN B N 1
ATOM 5205 C CA . ASN B 2 337 ? 8.822 53.544 21.138 1.00 120.08 337 ASN B CA 1
ATOM 5206 C C . ASN B 2 337 ? 8.050 52.327 21.652 1.00 125.73 337 ASN B C 1
ATOM 5207 O O . ASN B 2 337 ? 7.858 51.329 20.947 1.00 125.43 337 ASN B O 1
ATOM 5212 N N . VAL B 2 338 ? 7.629 52.421 22.917 1.00 131.59 338 VAL B N 1
ATOM 5213 C CA . VAL B 2 338 ? 6.920 51.323 23.569 1.00 129.93 338 VAL B CA 1
ATOM 5214 C C . VAL B 2 338 ? 5.487 51.246 23.061 1.00 132.47 338 VAL B C 1
ATOM 5215 O O . VAL B 2 338 ? 4.979 50.165 22.730 1.00 132.67 338 VAL B O 1
ATOM 5217 N N . ASP B 2 339 ? 4.821 52.396 22.978 1.00 136.10 339 ASP B N 1
ATOM 5218 C CA . ASP B 2 339 ? 3.507 52.517 22.361 1.00 136.78 339 ASP B CA 1
ATOM 5219 C C . ASP B 2 339 ? 3.648 52.952 20.902 1.00 135.40 339 ASP B C 1
ATOM 5220 O O . ASP B 2 339 ? 4.736 53.301 20.430 1.00 134.74 339 ASP B O 1
ATOM 5222 N N . SER B 2 340 ? 2.530 52.915 20.190 1.00 136.93 340 SER B N 1
ATOM 5223 C CA . SER B 2 340 ? 2.476 53.395 18.811 1.00 138.28 340 SER B CA 1
ATOM 5224 C C . SER B 2 340 ? 2.140 54.891 18.803 1.00 145.91 340 SER B C 1
ATOM 5225 O O . SER B 2 340 ? 2.075 55.545 19.854 1.00 141.58 340 SER B O 1
ATOM 5228 N N . ASN B 2 341 ? 1.945 55.478 17.611 1.00 151.54 341 ASN B N 1
ATOM 5229 C CA . ASN B 2 341 ? 1.615 56.894 17.464 1.00 154.06 341 ASN B CA 1
ATOM 5230 C C . ASN B 2 341 ? 0.179 57.025 16.963 1.00 159.95 341 ASN B C 1
ATOM 5231 O O . ASN B 2 341 ? -0.586 56.053 16.963 1.00 156.77 341 ASN B O 1
ATOM 5236 N N . GLU B 2 342 ? -0.189 58.251 16.557 1.00 168.72 342 GLU B N 1
ATOM 5237 C CA . GLU B 2 342 ? -1.532 58.523 16.047 1.00 171.49 342 GLU B CA 1
ATOM 5238 C C . GLU B 2 342 ? -1.917 57.547 14.935 1.00 175.32 342 GLU B C 1
ATOM 5239 O O . GLU B 2 342 ? -2.939 56.855 15.023 1.00 178.23 342 GLU B O 1
ATOM 5241 N N . GLN B 2 343 ? -1.105 57.487 13.871 1.00 175.62 343 GLN B N 1
ATOM 5242 C CA . GLN B 2 343 ? -1.293 56.470 12.835 1.00 171.33 343 GLN B CA 1
ATOM 5243 C C . GLN B 2 343 ? -1.021 55.066 13.384 1.00 169.77 343 GLN B C 1
ATOM 5244 O O . GLN B 2 343 ? -1.919 54.217 13.421 1.00 173.17 343 GLN B O 1
ATOM 5246 N N . GLY B 2 344 ? 0.217 54.799 13.818 1.00 157.93 344 GLY B N 1
ATOM 5247 C CA . GLY B 2 344 ? 0.548 53.536 14.456 1.00 149.76 344 GLY B CA 1
ATOM 5248 C C . GLY B 2 344 ? 2.019 53.174 14.396 1.00 138.49 344 GLY B C 1
ATOM 5249 O O . GLY B 2 344 ? 2.408 52.026 14.651 1.00 132.43 344 GLY B O 1
ATOM 5250 N N . SER B 2 345 ? 2.855 54.147 14.071 1.00 133.75 345 SER B N 1
ATOM 5251 C CA . SER B 2 345 ? 4.280 53.918 13.900 1.00 121.90 345 SER B CA 1
ATOM 5252 C C . SER B 2 345 ? 4.975 54.013 15.253 1.00 120.92 345 SER B C 1
ATOM 5253 O O . SER B 2 345 ? 5.090 55.100 15.833 1.00 121.30 345 SER B O 1
ATOM 5256 N N . TYR B 2 346 ? 5.448 52.871 15.747 1.00 113.14 346 TYR B N 1
ATOM 5257 C CA . TYR B 2 346 ? 6.373 52.862 16.863 1.00 112.79 346 TYR B CA 1
ATOM 5258 C C . TYR B 2 346 ? 7.627 53.638 16.520 1.00 106.09 346 TYR B C 1
ATOM 5259 O O . TYR B 2 346 ? 8.446 53.896 17.401 1.00 105.83 346 TYR B O 1
ATOM 5268 N N . VAL B 2 347 ? 7.831 53.969 15.272 1.00 104.05 347 VAL B N 1
ATOM 5269 C CA . VAL B 2 347 ? 9.075 54.563 14.827 1.00 103.53 347 VAL B CA 1
ATOM 5270 C C . VAL B 2 347 ? 9.054 56.078 14.910 1.00 103.04 347 VAL B C 1
ATOM 5271 O O . VAL B 2 347 ? 8.011 56.708 14.698 1.00 106.13 347 VAL B O 1
ATOM 5275 N N . VAL B 2 348 ? 10.188 56.670 15.265 1.00 97.05 348 VAL B N 1
ATOM 5276 C CA . VAL B 2 348 ? 10.332 58.116 15.191 1.00 97.37 348 VAL B CA 1
ATOM 5277 C C . VAL B 2 348 ? 11.767 58.402 14.781 1.00 98.55 348 VAL B C 1
ATOM 5278 O O . VAL B 2 348 ? 12.711 57.869 15.380 1.00 95.05 348 VAL B O 1
ATOM 5282 N N . ALA B 2 349 ? 11.939 59.185 13.723 1.00 94.08 349 ALA B N 1
ATOM 5283 C CA . ALA B 2 349 ? 13.288 59.444 13.247 1.00 92.79 349 ALA B CA 1
ATOM 5284 C C . ALA B 2 349 ? 14.013 60.326 14.264 1.00 91.98 349 ALA B C 1
ATOM 5285 O O . ALA B 2 349 ? 13.547 61.418 14.594 1.00 92.68 349 ALA B O 1
ATOM 5287 N N . MET B 2 350 ? 15.130 59.850 14.803 1.00 89.58 350 MET B N 1
ATOM 5288 C CA . MET B 2 350 ? 15.837 60.625 15.806 1.00 89.09 350 MET B CA 1
ATOM 5289 C C . MET B 2 350 ? 17.155 61.201 15.303 1.00 90.85 350 MET B C 1
ATOM 5290 O O . MET B 2 350 ? 17.808 61.940 16.045 1.00 98.68 350 MET B O 1
ATOM 5295 N N . GLU B 2 351 ? 17.557 60.892 14.070 1.00 91.06 351 GLU B N 1
ATOM 5296 C CA . GLU B 2 351 ? 18.696 61.503 13.382 1.00 88.29 351 GLU B CA 1
ATOM 5297 C C . GLU B 2 351 ? 18.566 61.167 11.907 1.00 87.27 351 GLU B C 1
ATOM 5298 O O . GLU B 2 351 ? 17.751 60.331 11.514 1.00 87.91 351 GLU B O 1
ATOM 5304 N N . THR B 2 352 ? 19.405 61.803 11.097 1.00 88.00 352 THR B N 1
ATOM 5305 C CA . THR B 2 352 ? 19.542 61.428 9.696 1.00 87.40 352 THR B CA 1
ATOM 5306 C C . THR B 2 352 ? 20.969 61.688 9.246 1.00 87.13 352 THR B C 1
ATOM 5307 O O . THR B 2 352 ? 21.683 62.499 9.844 1.00 93.54 352 THR B O 1
ATOM 5311 N N . PHE B 2 353 ? 21.362 61.023 8.158 1.00 86.09 353 PHE B N 1
ATOM 5312 C CA . PHE B 2 353 ? 22.700 61.150 7.586 1.00 87.06 353 PHE B CA 1
ATOM 5313 C C . PHE B 2 353 ? 22.614 61.336 6.079 1.00 88.91 353 PHE B C 1
ATOM 5314 O O . PHE B 2 353 ? 21.915 60.583 5.389 1.00 89.06 353 PHE B O 1
ATOM 5322 N N . THR B 2 354 ? 23.330 62.331 5.570 1.00 86.54 354 THR B N 1
ATOM 5323 C CA . THR B 2 354 ? 23.171 62.689 4.174 1.00 85.15 354 THR B CA 1
ATOM 5324 C C . THR B 2 354 ? 23.684 61.593 3.259 1.00 83.35 354 THR B C 1
ATOM 5325 O O . THR B 2 354 ? 24.759 61.023 3.473 1.00 82.34 354 THR B O 1
ATOM 5329 N N . ASN B 2 355 ? 22.887 61.286 2.244 1.00 79.94 355 ASN B N 1
ATOM 5330 C CA . ASN B 2 355 ? 23.284 60.385 1.172 1.00 79.74 355 ASN B CA 1
ATOM 5331 C C . ASN B 2 355 ? 22.896 61.043 -0.143 1.00 81.45 355 ASN B C 1
ATOM 5332 O O . ASN B 2 355 ? 21.709 61.273 -0.383 1.00 83.48 355 ASN B O 1
ATOM 5337 N N . LEU B 2 356 ? 23.879 61.374 -0.981 1.00 80.90 356 LEU B N 1
ATOM 5338 C CA . LEU B 2 356 ? 23.585 61.950 -2.289 1.00 79.10 356 LEU B CA 1
ATOM 5339 C C . LEU B 2 356 ? 23.360 60.900 -3.360 1.00 82.00 356 LEU B C 1
ATOM 5340 O O . LEU B 2 356 ? 23.089 61.265 -4.509 1.00 84.76 356 LEU B O 1
ATOM 5345 N N . GLY B 2 357 ? 23.492 59.617 -3.029 1.00 81.72 357 GLY B N 1
ATOM 5346 C CA . GLY B 2 357 ? 23.258 58.564 -3.986 1.00 77.89 357 GLY B CA 1
ATOM 5347 C C . GLY B 2 357 ? 21.823 58.065 -4.044 1.00 79.82 357 GLY B C 1
ATOM 5348 O O . GLY B 2 357 ? 21.043 58.192 -3.086 1.00 80.31 357 GLY B O 1
ATOM 5349 N N . PRO B 2 358 ? 21.439 57.503 -5.209 1.00 80.25 358 PRO B N 1
ATOM 5350 C CA . PRO B 2 358 ? 22.198 57.568 -6.471 1.00 80.45 358 PRO B CA 1
ATOM 5351 C C . PRO B 2 358 ? 22.132 58.977 -7.069 1.00 80.35 358 PRO B C 1
ATOM 5352 O O . PRO B 2 358 ? 21.118 59.665 -6.941 1.00 76.03 358 PRO B O 1
ATOM 5356 N N . ILE B 2 359 ? 23.227 59.423 -7.684 1.00 82.41 359 ILE B N 1
ATOM 5357 C CA . ILE B 2 359 ? 23.270 60.673 -8.431 1.00 82.39 359 ILE B CA 1
ATOM 5358 C C . ILE B 2 359 ? 22.953 60.321 -9.880 1.00 84.37 359 ILE B C 1
ATOM 5359 O O . ILE B 2 359 ? 23.826 59.845 -10.620 1.00 85.02 359 ILE B O 1
ATOM 5364 N N . VAL B 2 360 ? 21.705 60.549 -10.289 1.00 80.96 360 VAL B N 1
ATOM 5365 C CA . VAL B 2 360 ? 21.285 60.174 -11.638 1.00 80.22 360 VAL B CA 1
ATOM 5366 C C . VAL B 2 360 ? 21.615 61.264 -12.653 1.00 82.28 360 VAL B C 1
ATOM 5367 O O . VAL B 2 360 ? 22.111 60.959 -13.739 1.00 87.69 360 VAL B O 1
ATOM 5371 N N . ASP B 2 361 ? 21.363 62.533 -12.315 1.00 82.74 361 ASP B N 1
ATOM 5372 C CA . ASP B 2 361 ? 21.734 63.684 -13.134 1.00 80.57 361 ASP B CA 1
ATOM 5373 C C . ASP B 2 361 ? 22.224 64.806 -12.222 1.00 84.05 361 ASP B C 1
ATOM 5374 O O . ASP B 2 361 ? 21.877 64.862 -11.037 1.00 79.23 361 ASP B O 1
ATOM 5379 N N . MET B 2 362 ? 23.032 65.709 -12.790 1.00 84.80 362 MET B N 1
ATOM 5380 C CA . MET B 2 362 ? 23.488 66.890 -12.064 1.00 84.60 362 MET B CA 1
ATOM 5381 C C . MET B 2 362 ? 23.738 68.032 -13.057 1.00 83.78 362 MET B C 1
ATOM 5382 O O . MET B 2 362 ? 23.724 67.843 -14.274 1.00 81.49 362 MET B O 1
ATOM 5387 N N . CYS B 2 363 ? 23.919 69.237 -12.521 1.00 87.19 363 CYS B N 1
ATOM 5388 C CA . CYS B 2 363 ? 24.295 70.401 -13.312 1.00 86.67 363 CYS B CA 1
ATOM 5389 C C . CYS B 2 363 ? 25.005 71.365 -12.391 1.00 86.02 363 CYS B C 1
ATOM 5390 O O . CYS B 2 363 ? 24.760 71.371 -11.180 1.00 86.77 363 CYS B O 1
ATOM 5393 N N . VAL B 2 364 ? 25.882 72.180 -12.964 1.00 87.84 364 VAL B N 1
ATOM 5394 C CA . VAL B 2 364 ? 26.656 73.151 -12.197 1.00 91.43 364 VAL B CA 1
ATOM 5395 C C . VAL B 2 364 ? 26.121 74.544 -12.502 1.00 91.29 364 VAL B C 1
ATOM 5396 O O . VAL B 2 364 ? 25.777 74.849 -13.649 1.00 91.43 364 VAL B O 1
ATOM 5400 N N . VAL B 2 365 ? 26.022 75.380 -11.474 1.00 94.10 365 VAL B N 1
ATOM 5401 C CA . VAL B 2 365 ? 25.265 76.621 -11.581 1.00 95.42 365 VAL B CA 1
ATOM 5402 C C . VAL B 2 365 ? 25.754 77.594 -10.518 1.00 102.09 365 VAL B C 1
ATOM 5403 O O . VAL B 2 365 ? 25.946 77.227 -9.358 1.00 102.32 365 VAL B O 1
ATOM 5407 N N . ASP B 2 366 ? 25.926 78.851 -10.923 1.00 105.44 366 ASP B N 1
ATOM 5408 C CA . ASP B 2 366 ? 26.338 79.932 -10.027 1.00 110.95 366 ASP B CA 1
ATOM 5409 C C . ASP B 2 366 ? 25.089 80.699 -9.599 1.00 112.40 366 ASP B C 1
ATOM 5410 O O . ASP B 2 366 ? 24.704 81.689 -10.216 1.00 113.92 366 ASP B O 1
ATOM 5415 N N . LEU B 2 367 ? 24.462 80.235 -8.511 1.00 113.98 367 LEU B N 1
ATOM 5416 C CA . LEU B 2 367 ? 23.233 80.847 -8.004 1.00 114.84 367 LEU B CA 1
ATOM 5417 C C . LEU B 2 367 ? 23.468 82.204 -7.362 1.00 121.45 367 LEU B C 1
ATOM 5418 O O . LEU B 2 367 ? 22.543 83.022 -7.295 1.00 126.08 367 LEU B O 1
ATOM 5423 N N . GLU B 2 368 ? 24.655 82.448 -6.826 1.00 123.54 368 GLU B N 1
ATOM 5424 C CA . GLU B 2 368 ? 24.904 83.698 -6.130 1.00 125.32 368 GLU B CA 1
ATOM 5425 C C . GLU B 2 368 ? 25.668 84.696 -6.983 1.00 127.37 368 GLU B C 1
ATOM 5426 O O . GLU B 2 368 ? 26.017 85.770 -6.492 1.00 129.15 368 GLU B O 1
ATOM 5432 N N . ARG B 2 369 ? 25.904 84.381 -8.254 1.00 129.07 369 ARG B N 1
ATOM 5433 C CA . ARG B 2 369 ? 26.618 85.281 -9.146 1.00 130.74 369 ARG B CA 1
ATOM 5434 C C . ARG B 2 369 ? 27.944 85.707 -8.521 1.00 139.07 369 ARG B C 1
ATOM 5435 O O . ARG B 2 369 ? 28.337 86.876 -8.569 1.00 135.56 369 ARG B O 1
ATOM 5443 N N . GLN B 2 370 ? 28.629 84.739 -7.910 1.00 152.62 370 GLN B N 1
ATOM 5444 C CA . GLN B 2 370 ? 29.877 84.975 -7.190 1.00 154.64 370 GLN B CA 1
ATOM 5445 C C . GLN B 2 370 ? 31.102 84.437 -7.902 1.00 154.44 370 GLN B C 1
ATOM 5446 O O . GLN B 2 370 ? 32.222 84.689 -7.444 1.00 156.56 370 GLN B O 1
ATOM 5452 N N . GLY B 2 371 ? 30.925 83.689 -8.985 1.00 143.18 371 GLY B N 1
ATOM 5453 C CA . GLY B 2 371 ? 32.054 83.079 -9.641 1.00 135.85 371 GLY B CA 1
ATOM 5454 C C . GLY B 2 371 ? 32.530 81.823 -8.963 1.00 134.78 371 GLY B C 1
ATOM 5455 O O . GLY B 2 371 ? 33.660 81.380 -9.209 1.00 127.97 371 GLY B O 1
ATOM 5456 N N . GLN B 2 372 ? 31.709 81.236 -8.102 1.00 132.27 372 GLN B N 1
ATOM 5457 C CA . GLN B 2 372 ? 32.067 79.989 -7.447 1.00 128.91 372 GLN B CA 1
ATOM 5458 C C . GLN B 2 372 ? 31.466 78.830 -8.224 1.00 127.64 372 GLN B C 1
ATOM 5459 O O . GLN B 2 372 ? 32.164 78.148 -8.985 1.00 127.71 372 GLN B O 1
ATOM 5465 N N . GLY B 2 373 ? 30.166 78.610 -8.044 1.00 121.77 373 GLY B N 1
ATOM 5466 C CA . GLY B 2 373 ? 29.515 77.471 -8.667 1.00 117.19 373 GLY B CA 1
ATOM 5467 C C . GLY B 2 373 ? 29.098 76.361 -7.714 1.00 108.41 373 GLY B C 1
ATOM 5468 O O . GLY B 2 373 ? 29.946 75.651 -7.160 1.00 103.47 373 GLY B O 1
ATOM 5469 N N . GLN B 2 374 ? 27.782 76.223 -7.520 1.00 104.56 374 GLN B N 1
ATOM 5470 C CA . GLN B 2 374 ? 27.125 75.154 -6.778 1.00 98.62 374 GLN B CA 1
ATOM 5471 C C . GLN B 2 374 ? 26.721 74.017 -7.721 1.00 97.61 374 GLN B C 1
ATOM 5472 O O . GLN B 2 374 ? 26.579 74.200 -8.931 1.00 98.37 374 GLN B O 1
ATOM 5478 N N . LEU B 2 375 ? 26.518 72.831 -7.151 1.00 96.09 375 LEU B N 1
ATOM 5479 C CA . LEU B 2 375 ? 26.126 71.659 -7.923 1.00 88.75 375 LEU B CA 1
ATOM 5480 C C . LEU B 2 375 ? 24.749 71.204 -7.458 1.00 86.88 375 LEU B C 1
ATOM 5481 O O . LEU B 2 375 ? 24.529 71.027 -6.254 1.00 89.60 375 LEU B O 1
ATOM 5486 N N . VAL B 2 376 ? 23.812 71.065 -8.398 1.00 83.29 376 VAL B N 1
ATOM 5487 C CA . VAL B 2 376 ? 22.459 70.595 -8.101 1.00 84.53 376 VAL B CA 1
ATOM 5488 C C . VAL B 2 376 ? 22.284 69.210 -8.702 1.00 86.64 376 VAL B C 1
ATOM 5489 O O . VAL B 2 376 ? 22.479 69.029 -9.910 1.00 86.51 376 VAL B O 1
ATOM 5493 N N . THR B 2 377 ? 21.878 68.240 -7.872 1.00 84.47 377 THR B N 1
ATOM 5494 C CA . THR B 2 377 ? 21.824 66.831 -8.260 1.00 82.91 377 THR B CA 1
ATOM 5495 C C . THR B 2 377 ? 20.399 66.296 -8.234 1.00 82.37 377 THR B C 1
ATOM 5496 O O . THR B 2 377 ? 19.634 66.595 -7.308 1.00 81.74 377 THR B O 1
ATOM 5500 N N . CYS B 2 378 ? 20.046 65.487 -9.243 1.00 83.89 378 CYS B N 1
ATOM 5501 C CA . CYS B 2 378 ? 18.923 64.559 -9.101 1.00 79.21 378 CYS B CA 1
ATOM 5502 C C . CYS B 2 378 ? 19.393 63.414 -8.231 1.00 78.68 378 CYS B C 1
ATOM 5503 O O . CYS B 2 378 ? 20.276 62.661 -8.644 1.00 79.07 378 CYS B O 1
ATOM 5506 N N . SER B 2 379 ? 18.839 63.276 -7.027 1.00 77.28 379 SER B N 1
ATOM 5507 C CA . SER B 2 379 ? 19.375 62.308 -6.086 1.00 73.69 379 SER B CA 1
ATOM 5508 C C . SER B 2 379 ? 18.311 61.338 -5.596 1.00 76.79 379 SER B C 1
ATOM 5509 O O . SER B 2 379 ? 17.157 61.723 -5.362 1.00 75.06 379 SER B O 1
ATOM 5512 N N . GLY B 2 380 ? 18.728 60.060 -5.444 1.00 76.36 380 GLY B N 1
ATOM 5513 C CA . GLY B 2 380 ? 17.884 59.017 -4.879 1.00 73.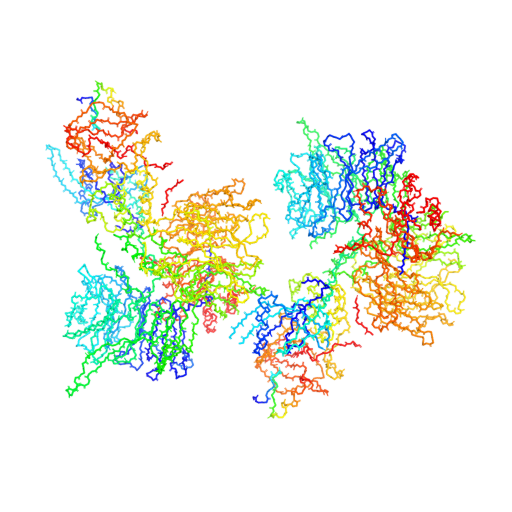97 380 GLY B CA 1
ATOM 5514 C C . GLY B 2 380 ? 16.761 58.569 -5.801 1.00 72.09 380 GLY B C 1
ATOM 5515 O O . GLY B 2 380 ? 16.690 58.940 -6.984 1.00 79.79 380 GLY B O 1
ATOM 5516 N N . ALA B 2 381 ? 15.851 57.769 -5.236 1.00 71.30 381 ALA B N 1
ATOM 5517 C CA . ALA B 2 381 ? 14.729 57.234 -6.001 1.00 70.09 381 ALA B CA 1
ATOM 5518 C C . ALA B 2 381 ? 13.518 57.065 -5.099 1.00 68.21 381 ALA B C 1
ATOM 5519 O O . ALA B 2 381 ? 13.641 56.921 -3.882 1.00 68.26 381 ALA B O 1
ATOM 5521 N N . PHE B 2 382 ? 12.347 57.057 -5.721 1.00 68.75 382 PHE B N 1
ATOM 5522 C CA . PHE B 2 382 ? 11.066 56.744 -5.051 1.00 75.54 382 PHE B CA 1
ATOM 5523 C C . PHE B 2 382 ? 10.867 57.768 -3.936 1.00 76.92 382 PHE B C 1
ATOM 5524 O O . PHE B 2 382 ? 11.050 58.975 -4.169 1.00 73.39 382 PHE B O 1
ATOM 5532 N N . LYS B 2 383 ? 10.482 57.324 -2.738 1.00 76.29 383 LYS B N 1
ATOM 5533 C CA . LYS B 2 383 ? 10.163 58.290 -1.706 1.00 77.42 383 LYS B CA 1
ATOM 5534 C C . LYS B 2 383 ? 11.405 59.049 -1.260 1.00 79.44 383 LYS B C 1
ATOM 5535 O O . LYS B 2 383 ? 11.293 60.166 -0.748 1.00 85.29 383 LYS B O 1
ATOM 5541 N N . GLU B 2 384 ? 12.591 58.498 -1.484 1.00 75.88 384 GLU B N 1
ATOM 5542 C CA . GLU B 2 384 ? 13.785 59.218 -1.085 1.00 76.18 384 GLU B CA 1
ATOM 5543 C C . GLU B 2 384 ? 14.255 60.232 -2.125 1.00 79.23 384 GLU B C 1
ATOM 5544 O O . GLU B 2 384 ? 15.176 61.004 -1.826 1.00 83.92 384 GLU B O 1
ATOM 5550 N N . GLY B 2 385 ? 13.665 60.258 -3.323 1.00 75.42 385 GLY B N 1
ATOM 5551 C CA . GLY B 2 385 ? 14.109 61.194 -4.354 1.00 75.99 385 GLY B CA 1
ATOM 5552 C C . GLY B 2 385 ? 14.205 62.644 -3.886 1.00 81.17 385 GLY B C 1
ATOM 5553 O O . GLY B 2 385 ? 13.403 63.093 -3.046 1.00 80.50 385 GLY B O 1
ATOM 5554 N N . SER B 2 386 ? 15.176 63.395 -4.413 1.00 76.97 386 SER B N 1
ATOM 5555 C CA . SER B 2 386 ? 15.426 64.746 -3.930 1.00 74.47 386 SER B CA 1
ATOM 5556 C C . SER B 2 386 ? 16.294 65.505 -4.922 1.00 77.20 386 SER B C 1
ATOM 5557 O O . SER B 2 386 ? 16.910 64.930 -5.825 1.00 78.28 386 SER B O 1
ATOM 5560 N N . LEU B 2 387 ? 16.358 66.816 -4.713 1.00 76.44 387 LEU B N 1
ATOM 5561 C CA . LEU B 2 387 ? 17.443 67.640 -5.223 1.00 75.62 387 LEU B CA 1
ATOM 5562 C C . LEU B 2 387 ? 18.428 67.859 -4.092 1.00 73.59 387 LEU B C 1
ATOM 5563 O O . LEU B 2 387 ? 18.019 68.168 -2.977 1.00 79.64 387 LEU B O 1
ATOM 5568 N N . ARG B 2 388 ? 19.713 67.670 -4.351 1.00 75.51 388 ARG B N 1
ATOM 5569 C CA . ARG B 2 388 ? 20.731 68.126 -3.411 1.00 82.40 388 ARG B CA 1
ATOM 5570 C C . ARG B 2 388 ? 21.463 69.332 -4.000 1.00 85.24 388 ARG B C 1
ATOM 5571 O O . ARG B 2 388 ? 21.764 69.354 -5.200 1.00 84.07 388 ARG B O 1
ATOM 5579 N N . ILE B 2 389 ? 21.718 70.355 -3.177 1.00 84.80 389 ILE B N 1
ATOM 5580 C CA . ILE B 2 389 ? 22.505 71.517 -3.607 1.00 89.40 389 ILE B CA 1
ATOM 5581 C C . ILE B 2 389 ? 23.819 71.541 -2.825 1.00 88.96 389 ILE B C 1
ATOM 5582 O O . ILE B 2 389 ? 23.819 71.699 -1.597 1.00 88.60 389 ILE B O 1
ATOM 5587 N N . ILE B 2 390 ? 24.934 71.400 -3.541 1.00 86.03 390 ILE B N 1
ATOM 5588 C CA . ILE B 2 390 ? 26.254 71.205 -2.942 1.00 90.12 390 ILE B CA 1
ATOM 5589 C C . ILE B 2 390 ? 27.133 72.400 -3.292 1.00 98.08 390 ILE B C 1
ATOM 5590 O O . ILE B 2 390 ? 27.443 72.616 -4.473 1.00 95.72 390 ILE B O 1
ATOM 5595 N N . ARG B 2 391 ? 27.542 73.168 -2.257 1.00 103.11 391 ARG B N 1
ATOM 5596 C CA . ARG B 2 391 ? 28.477 74.292 -2.352 1.00 101.34 391 ARG B CA 1
ATOM 5597 C C . ARG B 2 391 ? 29.673 74.061 -1.432 1.00 105.34 391 ARG B C 1
ATOM 5598 O O . ARG B 2 391 ? 29.554 73.415 -0.389 1.00 108.63 391 ARG B O 1
ATOM 5606 N N . ASN B 2 392 ? 30.830 74.598 -1.817 1.00 111.18 392 ASN B N 1
ATOM 5607 C CA . ASN B 2 392 ? 32.024 74.555 -0.956 1.00 114.19 392 ASN B CA 1
ATOM 5608 C C . ASN B 2 392 ? 31.848 75.465 0.270 1.00 115.38 392 ASN B C 1
ATOM 5609 O O . ASN B 2 392 ? 32.340 76.597 0.317 1.00 114.56 392 ASN B O 1
ATOM 5614 N N . LEU B 2 406 ? 32.002 70.184 2.333 1.00 107.33 710 LEU B N 1
ATOM 5615 C CA . LEU B 2 406 ? 31.134 71.128 1.619 1.00 109.27 710 LEU B CA 1
ATOM 5616 C C . LEU B 2 406 ? 29.720 71.139 2.233 1.00 108.39 710 LEU B C 1
ATOM 5617 O O . LEU B 2 406 ? 29.296 70.123 2.792 1.00 103.41 710 LEU B O 1
ATOM 5622 N N . HIS B 2 407 ? 28.995 72.265 2.120 1.00 109.60 711 HIS B N 1
ATOM 5623 C CA . HIS B 2 407 ? 27.631 72.388 2.646 1.00 106.88 711 HIS B CA 1
ATOM 5624 C C . HIS B 2 407 ? 26.597 71.844 1.649 1.00 105.96 711 HIS B C 1
ATOM 5625 O O . HIS B 2 407 ? 26.745 72.009 0.432 1.00 103.63 711 HIS B O 1
ATOM 5632 N N . ILE B 2 408 ? 25.557 71.177 2.173 1.00 105.10 712 ILE B N 1
ATOM 5633 C CA . ILE B 2 408 ? 24.550 70.479 1.360 1.00 98.56 712 ILE B CA 1
ATOM 5634 C C . ILE B 2 408 ? 23.154 70.853 1.828 1.00 95.72 712 ILE B C 1
ATOM 5635 O O . ILE B 2 408 ? 22.844 70.739 3.018 1.00 94.03 712 ILE B O 1
ATOM 5640 N N . ARG B 2 409 ? 22.313 71.266 0.885 1.00 94.32 713 ARG B N 1
ATOM 5641 C CA . ARG B 2 409 ? 20.905 71.543 1.116 1.00 88.24 713 ARG B CA 1
ATOM 5642 C C . ARG B 2 409 ? 20.113 70.507 0.342 1.00 88.17 713 ARG B C 1
ATOM 5643 O O . ARG B 2 409 ? 20.289 70.380 -0.877 1.00 85.89 713 ARG B O 1
ATOM 5651 N N . THR B 2 410 ? 19.268 69.749 1.041 1.00 88.83 714 THR B N 1
ATOM 5652 C CA . THR B 2 410 ? 18.482 68.689 0.404 1.00 87.73 714 THR B CA 1
ATOM 5653 C C . THR B 2 410 ? 17.046 69.156 0.194 1.00 81.51 714 THR B C 1
ATOM 5654 O O . THR B 2 410 ? 16.375 69.561 1.141 1.00 84.80 714 THR B O 1
ATOM 5658 N N . VAL B 2 411 ? 16.571 69.061 -1.036 1.00 82.57 715 VAL B N 1
ATOM 5659 C CA . VAL B 2 411 ? 15.168 69.314 -1.339 1.00 82.79 715 VAL B CA 1
ATOM 5660 C C . VAL B 2 411 ? 14.440 67.979 -1.480 1.00 84.80 715 VAL B C 1
ATOM 5661 O O . VAL B 2 411 ? 14.544 67.324 -2.537 1.00 85.06 715 VAL B O 1
ATOM 5665 N N . PRO B 2 412 ? 13.673 67.547 -0.478 1.00 80.83 716 PRO B N 1
ATOM 5666 C CA . PRO B 2 412 ? 12.954 66.278 -0.603 1.00 75.58 716 PRO B CA 1
ATOM 5667 C C . PRO B 2 412 ? 11.886 66.388 -1.678 1.00 79.36 716 PRO B C 1
ATOM 5668 O O . PRO B 2 412 ? 11.127 67.351 -1.720 1.00 88.76 716 PRO B O 1
ATOM 5672 N N . LEU B 2 413 ? 11.836 65.394 -2.560 1.00 84.05 717 LEU B N 1
ATOM 5673 C CA . LEU B 2 413 ? 10.868 65.382 -3.643 1.00 79.06 717 LEU B CA 1
ATOM 5674 C C . LEU B 2 413 ? 9.797 64.304 -3.516 1.00 77.80 717 LEU B C 1
ATOM 5675 O O . LEU B 2 413 ? 8.712 64.485 -4.079 1.00 76.86 717 LEU B O 1
ATOM 5680 N N . TYR B 2 414 ? 10.052 63.212 -2.776 1.00 77.72 718 TYR B N 1
ATOM 5681 C CA . TYR B 2 414 ? 9.094 62.102 -2.620 1.00 78.42 718 TYR B CA 1
ATOM 5682 C C . TYR B 2 414 ? 8.675 61.498 -3.961 1.00 78.54 718 TYR B C 1
ATOM 5683 O O . TYR B 2 414 ? 7.587 60.912 -4.052 1.00 75.92 718 TYR B O 1
ATOM 5692 N N . GLU B 2 415 ? 9.503 61.688 -5.002 1.00 75.57 719 GLU B N 1
ATOM 5693 C CA . GLU B 2 415 ? 9.428 60.985 -6.283 1.00 73.89 719 GLU B CA 1
ATOM 5694 C C . GLU B 2 415 ? 10.809 61.078 -6.920 1.00 73.69 719 GLU B C 1
ATOM 5695 O O . GLU B 2 415 ? 11.685 61.788 -6.427 1.00 73.38 719 GLU B O 1
ATOM 5701 N N . SER B 2 416 ? 11.000 60.347 -8.021 1.00 74.42 720 SER B N 1
ATOM 5702 C CA . SER B 2 416 ? 12.340 60.162 -8.569 1.00 75.76 720 SER B CA 1
ATOM 5703 C C . SER B 2 416 ? 12.680 61.302 -9.520 1.00 77.28 720 SER B C 1
ATOM 5704 O O . SER B 2 416 ? 12.017 61.450 -10.560 1.00 76.49 720 SER B O 1
ATOM 5707 N N . PRO B 2 417 ? 13.676 62.126 -9.214 1.00 76.95 721 PRO B N 1
ATOM 5708 C CA . PRO B 2 417 ? 14.170 63.068 -10.222 1.00 76.83 721 PRO B CA 1
ATOM 5709 C C . PRO B 2 417 ? 15.014 62.310 -11.220 1.00 71.93 721 PRO B C 1
ATOM 5710 O O . PRO B 2 417 ? 15.822 61.462 -10.847 1.00 77.70 721 PRO B O 1
ATOM 5714 N N . ARG B 2 418 ? 14.839 62.622 -12.497 1.00 76.74 722 ARG B N 1
ATOM 5715 C CA . ARG B 2 418 ? 15.617 61.944 -13.529 1.00 78.30 722 ARG B CA 1
ATOM 5716 C C . ARG B 2 418 ? 16.528 62.886 -14.313 1.00 80.69 722 ARG B C 1
ATOM 5717 O O . ARG B 2 418 ? 17.715 62.584 -14.485 1.00 85.13 722 ARG B O 1
ATOM 5725 N N . LYS B 2 419 ? 16.054 64.046 -14.756 1.00 80.92 723 LYS B N 1
ATOM 5726 C CA . LYS B 2 419 ? 16.955 64.965 -15.437 1.00 81.08 723 LYS B CA 1
ATOM 5727 C C . LYS B 2 419 ? 16.747 66.381 -14.909 1.00 79.70 723 LYS B C 1
ATOM 5728 O O . LYS B 2 419 ? 15.649 66.741 -14.478 1.00 78.35 723 LYS B O 1
ATOM 5734 N N . ILE B 2 420 ? 17.817 67.183 -14.913 1.00 81.60 724 ILE B N 1
ATOM 5735 C CA . ILE B 2 420 ? 17.750 68.541 -14.376 1.00 82.63 724 ILE B CA 1
ATOM 5736 C C . ILE B 2 420 ? 18.525 69.513 -15.262 1.00 81.45 724 ILE B C 1
ATOM 5737 O O . ILE B 2 420 ? 19.577 69.193 -15.826 1.00 84.37 724 ILE B O 1
ATOM 5742 N N . CYS B 2 421 ? 18.010 70.728 -15.360 1.00 83.38 725 CYS B N 1
ATOM 5743 C CA . CYS B 2 421 ? 18.669 71.751 -16.152 1.00 86.07 725 CYS B CA 1
ATOM 5744 C C . CYS B 2 421 ? 18.298 73.102 -15.570 1.00 81.67 725 CYS B C 1
ATOM 5745 O O . CYS B 2 421 ? 17.215 73.280 -15.006 1.00 80.09 725 CYS B O 1
ATOM 5748 N N . TYR B 2 422 ? 19.204 74.061 -15.726 1.00 82.63 726 TYR B N 1
ATOM 5749 C CA . TYR B 2 422 ? 19.014 75.394 -15.165 1.00 89.86 726 TYR B CA 1
ATOM 5750 C C . TYR B 2 422 ? 18.610 76.366 -16.272 1.00 92.51 726 TYR B C 1
ATOM 5751 O O . TYR B 2 422 ? 19.279 76.447 -17.300 1.00 94.59 726 TYR B O 1
ATOM 5760 N N . GLN B 2 423 ? 17.497 77.071 -16.086 1.00 95.92 727 GLN B N 1
ATOM 5761 C CA . GLN B 2 423 ? 17.089 78.135 -17.010 1.00 101.18 727 GLN B CA 1
ATOM 5762 C C . GLN B 2 423 ? 17.304 79.459 -16.279 1.00 102.02 727 GLN B C 1
ATOM 5763 O O . GLN B 2 423 ? 16.472 79.905 -15.485 1.00 93.92 727 GLN B O 1
ATOM 5769 N N . GLU B 2 424 ? 18.460 80.064 -16.543 1.00 107.00 728 GLU B N 1
ATOM 5770 C CA . GLU B 2 424 ? 18.861 81.234 -15.780 1.00 108.08 728 GLU B CA 1
ATOM 5771 C C . GLU B 2 424 ? 17.943 82.419 -16.056 1.00 109.92 728 GLU B C 1
ATOM 5772 O O . GLU B 2 424 ? 17.693 83.251 -15.175 1.00 111.71 728 GLU B O 1
ATOM 5778 N N . VAL B 2 425 ? 17.419 82.503 -17.272 1.00 105.50 729 VAL B N 1
ATOM 5779 C CA . VAL B 2 425 ? 16.592 83.644 -17.640 1.00 99.08 729 VAL B CA 1
ATOM 5780 C C . VAL B 2 425 ? 15.416 83.792 -16.679 1.00 98.11 729 VAL B C 1
ATOM 5781 O O . VAL B 2 425 ? 15.083 84.898 -16.248 1.00 103.23 729 VAL B O 1
ATOM 5785 N N . SER B 2 426 ? 14.779 82.679 -16.315 1.00 101.40 730 SER B N 1
ATOM 5786 C CA . SER B 2 426 ? 13.606 82.683 -15.444 1.00 97.66 730 SER B CA 1
ATOM 5787 C C . SER B 2 426 ? 13.928 82.261 -14.016 1.00 100.67 730 SER B C 1
ATOM 5788 O O . SER B 2 426 ? 13.008 82.068 -13.212 1.00 101.19 730 SER B O 1
ATOM 5791 N N . GLN B 2 427 ? 15.214 82.120 -13.681 1.00 103.33 731 GLN B N 1
ATOM 5792 C CA . GLN B 2 427 ? 15.658 81.887 -12.307 1.00 98.63 731 GLN B CA 1
ATOM 5793 C C . GLN B 2 427 ? 15.017 80.632 -11.720 1.00 101.33 731 GLN B C 1
ATOM 5794 O O . GLN B 2 427 ? 14.564 80.623 -10.571 1.00 97.00 731 GLN B O 1
ATOM 5796 N N . CYS B 2 428 ? 14.991 79.555 -12.511 1.00 103.63 732 CYS B N 1
ATOM 5797 C CA . CYS B 2 428 ? 14.379 78.313 -12.045 1.00 101.40 732 CYS B CA 1
ATOM 5798 C C . CYS B 2 428 ? 15.072 77.099 -12.659 1.00 100.22 732 CYS B C 1
ATOM 5799 O O . CYS B 2 428 ? 15.850 77.209 -13.613 1.00 98.46 732 CYS B O 1
ATOM 5802 N N . PHE B 2 429 ? 14.761 75.926 -12.107 1.00 99.35 733 PHE B N 1
ATOM 5803 C CA . PHE B 2 429 ? 15.248 74.658 -12.631 1.00 93.05 733 PHE B CA 1
ATOM 5804 C C . PHE B 2 429 ? 14.128 73.865 -13.277 1.00 87.35 733 PHE B C 1
ATOM 5805 O O . PHE B 2 429 ? 13.009 73.792 -12.742 1.00 82.03 733 PHE B O 1
ATOM 5813 N N . GLY B 2 430 ? 14.457 73.242 -14.409 1.00 84.96 734 GLY B N 1
ATOM 5814 C CA . GLY B 2 430 ? 13.604 72.213 -14.994 1.00 85.71 734 GLY B CA 1
ATOM 5815 C C . GLY B 2 430 ? 14.007 70.799 -14.571 1.00 82.20 734 GLY B C 1
ATOM 5816 O O . GLY B 2 430 ? 15.153 70.374 -14.747 1.00 83.35 734 GLY B O 1
ATOM 5817 N N . VAL B 2 431 ? 13.070 70.051 -14.014 1.00 79.79 735 VAL B N 1
ATOM 5818 C CA . VAL B 2 431 ? 13.357 68.675 -13.621 1.00 80.54 735 VAL B CA 1
ATOM 5819 C C . VAL B 2 431 ? 12.320 67.745 -14.236 1.00 78.05 735 VAL B C 1
ATOM 5820 O O . VAL B 2 431 ? 11.113 68.027 -14.206 1.00 79.86 735 VAL B O 1
ATOM 5824 N N . LEU B 2 432 ? 12.799 66.661 -14.834 1.00 78.57 736 LEU B N 1
ATOM 5825 C CA . LEU B 2 432 ? 11.934 65.577 -15.280 1.00 78.14 736 LEU B CA 1
ATOM 5826 C C . LEU B 2 432 ? 11.883 64.549 -14.161 1.00 78.41 736 LEU B C 1
ATOM 5827 O O . LEU B 2 432 ? 12.929 64.117 -13.674 1.00 78.71 736 LEU B O 1
ATOM 5832 N N . SER B 2 433 ? 10.672 64.187 -13.736 1.00 77.89 737 SER B N 1
ATOM 5833 C CA . SER B 2 433 ? 10.468 63.344 -12.563 1.00 79.41 737 SER B CA 1
ATOM 5834 C C . SER B 2 433 ? 9.408 62.284 -12.845 1.00 80.64 737 SER B C 1
ATOM 5835 O O . SER B 2 433 ? 8.455 62.520 -13.595 1.00 79.87 737 SER B O 1
ATOM 5838 N N . SER B 2 434 ? 9.553 61.122 -12.199 1.00 78.97 738 SER B N 1
ATOM 5839 C CA . SER B 2 434 ? 8.546 60.071 -12.292 1.00 82.21 738 SER B CA 1
ATOM 5840 C C . SER B 2 434 ? 7.950 59.805 -10.914 1.00 79.95 738 SER B C 1
ATOM 5841 O O . SER B 2 434 ? 8.621 59.973 -9.883 1.00 77.25 738 SER B O 1
ATOM 5844 N N . ARG B 2 435 ? 6.662 59.451 -10.922 1.00 75.85 739 ARG B N 1
ATOM 5845 C CA . ARG B 2 435 ? 5.898 59.083 -9.743 1.00 76.77 739 ARG B CA 1
ATOM 5846 C C . ARG B 2 435 ? 5.287 57.718 -10.001 1.00 87.72 739 ARG B C 1
ATOM 5847 O O . ARG B 2 435 ? 4.719 57.487 -11.077 1.00 86.02 739 ARG B O 1
ATOM 5855 N N . ILE B 2 436 ? 5.402 56.811 -9.022 1.00 82.65 740 ILE B N 1
ATOM 5856 C CA . ILE B 2 436 ? 4.689 55.544 -9.093 1.00 76.88 740 ILE B CA 1
ATOM 5857 C C . ILE B 2 436 ? 3.260 55.753 -8.636 1.00 81.67 740 ILE B C 1
ATOM 5858 O O . ILE B 2 436 ? 3.022 56.269 -7.538 1.00 84.52 740 ILE B O 1
ATOM 5863 N N . GLU B 2 437 ? 2.305 55.340 -9.465 1.00 89.97 741 GLU B N 1
ATOM 5864 C CA . GLU B 2 437 ? 0.929 55.174 -9.024 1.00 94.73 741 GLU B CA 1
ATOM 5865 C C . GLU B 2 437 ? 0.475 53.739 -9.327 1.00 94.80 741 GLU B C 1
ATOM 5866 O O . GLU B 2 437 ? 1.150 52.992 -10.039 1.00 92.66 741 GLU B O 1
ATOM 5872 N N . VAL B 2 438 ? -0.666 53.335 -8.746 1.00 99.79 742 VAL B N 1
ATOM 5873 C CA . VAL B 2 438 ? -1.143 51.952 -8.764 1.00 94.88 742 VAL B CA 1
ATOM 5874 C C . VAL B 2 438 ? -2.611 51.916 -9.173 1.00 97.66 742 VAL B C 1
ATOM 5875 O O . VAL B 2 438 ? -3.422 52.645 -8.602 1.00 103.16 742 VAL B O 1
ATOM 5879 N N . GLN B 2 439 ? -2.972 51.020 -10.097 1.00 101.01 743 GLN B N 1
ATOM 5880 C CA . GLN B 2 439 ? -4.338 50.971 -10.632 1.00 105.34 743 GLN B CA 1
ATOM 5881 C C . GLN B 2 439 ? -5.369 50.817 -9.521 1.00 111.01 743 GLN B C 1
ATOM 5882 O O . GLN B 2 439 ? -5.288 49.888 -8.714 1.00 111.39 743 GLN B O 1
ATOM 5888 N N . ASP B 2 440 ? -6.375 51.695 -9.511 1.00 121.91 744 ASP B N 1
ATOM 5889 C CA . ASP B 2 440 ? -7.331 51.781 -8.407 1.00 125.03 744 ASP B CA 1
ATOM 5890 C C . ASP B 2 440 ? -8.645 51.089 -8.746 1.00 127.60 744 ASP B C 1
ATOM 5891 O O . ASP B 2 440 ? -9.039 50.983 -9.915 1.00 122.60 744 ASP B O 1
ATOM 5896 N N . THR B 2 441 ? -9.347 50.674 -7.680 1.00 137.27 745 THR B N 1
ATOM 5897 C CA . THR B 2 441 ? -10.663 50.042 -7.750 1.00 136.80 745 THR B CA 1
ATOM 5898 C C . THR B 2 441 ? -11.752 50.996 -8.224 1.00 133.53 745 THR B C 1
ATOM 5899 O O . THR B 2 441 ? -12.870 50.552 -8.499 1.00 130.64 745 THR B O 1
ATOM 5903 N N . SER B 2 442 ? -11.472 52.285 -8.308 1.00 132.69 746 SER B N 1
ATOM 5904 C CA . SER B 2 442 ? -12.406 53.176 -8.973 1.00 132.26 746 SER B CA 1
ATOM 5905 C C . SER B 2 442 ? -12.275 53.122 -10.493 1.00 133.06 746 SER B C 1
ATOM 5906 O O . SER B 2 442 ? -13.112 53.706 -11.191 1.00 136.22 746 SER B O 1
ATOM 5909 N N . GLY B 2 443 ? -11.288 52.407 -11.026 1.00 127.37 747 GLY B N 1
ATOM 5910 C CA . GLY B 2 443 ? -11.104 52.357 -12.457 1.00 128.46 747 GLY B CA 1
ATOM 5911 C C . GLY B 2 443 ? -10.084 53.335 -13.003 1.00 133.11 747 GLY B C 1
ATOM 5912 O O . GLY B 2 443 ? -10.137 53.666 -14.197 1.00 130.87 747 GLY B O 1
ATOM 5913 N N . GLY B 2 444 ? -9.165 53.815 -12.164 1.00 133.59 748 GLY B N 1
ATOM 5914 C CA . GLY B 2 444 ? -8.066 54.655 -12.600 1.00 130.06 748 GLY B CA 1
ATOM 5915 C C . GLY B 2 444 ? -6.745 54.271 -11.954 1.00 129.32 748 GLY B C 1
ATOM 5916 O O . GLY B 2 444 ? -6.374 53.088 -11.904 1.00 126.78 748 GLY B O 1
ATOM 5917 N N . THR B 2 445 ? -6.011 55.272 -11.465 1.00 117.78 749 THR B N 1
ATOM 5918 C CA . THR B 2 445 ? -4.797 55.038 -10.695 1.00 107.08 749 THR B CA 1
ATOM 5919 C C . THR B 2 445 ? -4.729 56.025 -9.545 1.00 103.89 749 THR B C 1
ATOM 5920 O O . THR B 2 445 ? -5.118 57.192 -9.671 1.00 111.32 749 THR B O 1
ATOM 5924 N N . THR B 2 446 ? -4.224 55.534 -8.432 1.00 104.89 750 THR B N 1
ATOM 5925 C CA . THR B 2 446 ? -4.059 56.275 -7.197 1.00 98.88 750 THR B CA 1
ATOM 5926 C C . THR B 2 446 ? -2.578 56.532 -6.972 1.00 93.31 750 THR B C 1
ATOM 5927 O O . THR B 2 446 ? -1.736 55.673 -7.247 1.00 95.18 750 THR B O 1
ATOM 5931 N N . ALA B 2 447 ? -2.255 57.714 -6.477 1.00 94.54 751 ALA B N 1
ATOM 5932 C CA . ALA B 2 447 ? -0.870 57.937 -6.089 1.00 97.08 751 ALA B CA 1
ATOM 5933 C C . ALA B 2 447 ? -0.599 57.290 -4.726 1.00 93.16 751 ALA B C 1
ATOM 5934 O O . ALA B 2 447 ? -1.509 57.068 -3.921 1.00 87.01 751 ALA B O 1
ATOM 5936 N N . LEU B 2 448 ? 0.660 56.956 -4.473 1.00 87.06 752 LEU B N 1
ATOM 5937 C CA . LEU B 2 448 ? 0.941 56.307 -3.202 1.00 88.42 752 LEU B CA 1
ATOM 5938 C C . LEU B 2 448 ? 1.138 57.290 -2.067 1.00 89.41 752 LEU B C 1
ATOM 5939 O O . LEU B 2 448 ? 1.069 56.891 -0.901 1.00 94.07 752 LEU B O 1
ATOM 5944 N N . ARG B 2 449 ? 1.371 58.554 -2.380 1.00 91.26 753 ARG B N 1
ATOM 5945 C CA . ARG B 2 449 ? 1.590 59.579 -1.374 1.00 85.29 753 ARG B CA 1
ATOM 5946 C C . ARG B 2 449 ? 1.698 60.922 -2.085 1.00 88.98 753 ARG B C 1
ATOM 5947 O O . ARG B 2 449 ? 2.009 60.973 -3.289 1.00 85.96 753 ARG B O 1
ATOM 5955 N N . PRO B 2 450 ? 1.453 62.012 -1.368 1.00 89.91 754 PRO B N 1
ATOM 5956 C CA . PRO B 2 450 ? 1.673 63.344 -1.948 1.00 87.37 754 PRO B CA 1
ATOM 5957 C C . PRO B 2 450 ? 3.129 63.499 -2.353 1.00 83.46 754 PRO B C 1
ATOM 5958 O O . PRO B 2 450 ? 4.010 62.807 -1.838 1.00 85.22 754 PRO B O 1
ATOM 5962 N N . SER B 2 451 ? 3.393 64.423 -3.267 1.00 82.12 755 SER B N 1
ATOM 5963 C CA . SER B 2 451 ? 4.772 64.593 -3.715 1.00 84.21 755 SER B CA 1
ATOM 5964 C C . SER B 2 451 ? 4.831 65.697 -4.757 1.00 86.32 755 SER B C 1
ATOM 5965 O O . SER B 2 451 ? 3.802 66.264 -5.100 1.00 91.29 755 SER B O 1
ATOM 5968 N N . ALA B 2 452 ? 6.024 65.979 -5.295 1.00 81.55 756 ALA B N 1
ATOM 5969 C CA . ALA B 2 452 ? 6.220 67.132 -6.152 1.00 83.27 756 ALA B CA 1
ATOM 5970 C C . ALA B 2 452 ? 5.133 67.442 -7.196 1.00 88.06 756 ALA B C 1
ATOM 5971 O O . ALA B 2 452 ? 4.579 68.545 -7.199 1.00 95.84 756 ALA B O 1
ATOM 5973 N N . SER B 2 453 ? 4.852 66.493 -8.098 1.00 85.51 757 SER B N 1
ATOM 5974 C CA . SER B 2 453 ? 3.793 66.652 -9.078 1.00 87.75 757 SER B CA 1
ATOM 5975 C C . SER B 2 453 ? 2.455 66.835 -8.316 1.00 90.26 757 SER B C 1
ATOM 5976 O O . SER B 2 453 ? 1.693 67.776 -8.566 1.00 93.16 757 SER B O 1
ATOM 5979 N N . THR B 2 454 ? 2.175 65.925 -7.376 1.00 93.63 758 THR B N 1
ATOM 5980 C CA . THR B 2 454 ? 0.950 65.988 -6.576 1.00 94.06 758 THR B CA 1
ATOM 5981 C C . THR B 2 454 ? 0.715 67.364 -5.988 1.00 93.07 758 THR B C 1
ATOM 5982 O O . THR B 2 454 ? -0.381 67.922 -6.074 1.00 94.23 758 THR B O 1
ATOM 5986 N N . GLN B 2 455 ? 1.710 67.900 -5.324 1.00 95.71 759 GLN B N 1
ATOM 5987 C CA . GLN B 2 455 ? 1.477 69.137 -4.617 1.00 98.08 759 GLN B CA 1
ATOM 5988 C C . GLN B 2 455 ? 2.327 70.263 -5.209 1.00 99.04 759 GLN B C 1
ATOM 5989 O O . GLN B 2 455 ? 3.224 70.757 -4.554 1.00 104.54 759 GLN B O 1
ATOM 5995 N N . ALA B 2 456 ? 2.068 70.659 -6.452 1.00 95.55 760 ALA B N 1
ATOM 5996 C CA . ALA B 2 456 ? 2.707 71.844 -7.004 1.00 94.36 760 ALA B CA 1
ATOM 5997 C C . ALA B 2 456 ? 1.672 72.944 -7.144 1.00 98.23 760 ALA B C 1
ATOM 5998 O O . ALA B 2 456 ? 0.523 72.672 -7.511 1.00 102.93 760 ALA B O 1
ATOM 6000 N N . LEU B 2 457 ? 2.080 74.186 -6.865 1.00 97.15 761 LEU B N 1
ATOM 6001 C CA . LEU B 2 457 ? 1.148 75.308 -6.919 1.00 93.10 761 LEU B CA 1
ATOM 6002 C C . LEU B 2 457 ? 0.269 75.222 -8.158 1.00 96.40 761 LEU B C 1
ATOM 6003 O O . LEU B 2 457 ? -0.954 75.109 -8.055 1.00 103.82 761 LEU B O 1
ATOM 6008 N N . SER B 2 458 ? 0.877 75.238 -9.337 1.00 94.67 762 SER B N 1
ATOM 6009 C CA . SER B 2 458 ? 0.142 75.075 -10.577 1.00 95.81 762 SER B CA 1
ATOM 6010 C C . SER B 2 458 ? 0.555 73.774 -11.261 1.00 96.45 762 SER B C 1
ATOM 6011 O O . SER B 2 458 ? 1.691 73.309 -11.128 1.00 94.02 762 SER B O 1
ATOM 6014 N N . SER B 2 459 ? -0.382 73.191 -11.998 1.00 93.61 763 SER B N 1
ATOM 6015 C CA . SER B 2 459 ? -0.176 71.949 -12.715 1.00 92.05 763 SER B CA 1
ATOM 6016 C C . SER B 2 459 ? -0.745 72.096 -14.111 1.00 90.88 763 SER B C 1
ATOM 6017 O O . SER B 2 459 ? -1.558 72.974 -14.365 1.00 98.41 763 SER B O 1
ATOM 6020 N N . SER B 2 460 ? -0.331 71.214 -15.015 1.00 95.57 764 SER B N 1
ATOM 6021 C CA . SER B 2 460 ? -0.898 71.146 -16.359 1.00 91.22 764 SER B CA 1
ATOM 6022 C C . SER B 2 460 ? -0.766 69.720 -16.868 1.00 93.79 764 SER B C 1
ATOM 6023 O O . SER B 2 460 ? 0.079 68.948 -16.392 1.00 94.00 764 SER B O 1
ATOM 6026 N N . VAL B 2 461 ? -1.607 69.376 -17.847 1.00 95.97 765 VAL B N 1
ATOM 6027 C CA . VAL B 2 461 ? -1.647 68.029 -18.415 1.00 97.23 765 VAL B CA 1
ATOM 6028 C C . VAL B 2 461 ? -1.641 68.125 -19.940 1.00 100.62 765 VAL B C 1
ATOM 6029 O O . VAL B 2 461 ? -2.477 68.826 -20.526 1.00 106.88 765 VAL B O 1
ATOM 6033 N N . SER B 2 462 ? -0.701 67.418 -20.578 1.00 101.78 766 SER B N 1
ATOM 6034 C CA . SER B 2 462 ? -0.535 67.528 -22.020 1.00 104.48 766 SER B CA 1
ATOM 6035 C C . SER B 2 462 ? -1.826 67.152 -22.731 1.00 108.24 766 SER B C 1
ATOM 6036 O O . SER B 2 462 ? -2.626 66.350 -22.244 1.00 103.58 766 SER B O 1
ATOM 6039 N N . SER B 2 463 ? -2.028 67.761 -23.883 1.00 124.18 767 SER B N 1
ATOM 6040 C CA . SER B 2 463 ? -3.261 67.622 -24.645 1.00 130.89 767 SER B CA 1
ATOM 6041 C C . SER B 2 463 ? -2.851 67.539 -26.109 1.00 134.88 767 SER B C 1
ATOM 6042 O O . SER B 2 463 ? -2.867 68.537 -26.838 1.00 141.52 767 SER B O 1
ATOM 6045 N N . SER B 2 464 ? -2.473 66.339 -26.541 1.00 125.96 768 SER B N 1
ATOM 6046 C CA . SER B 2 464 ? -1.831 66.181 -27.839 1.00 130.40 768 SER B CA 1
ATOM 6047 C C . SER B 2 464 ? -2.731 65.543 -28.883 1.00 137.38 768 SER B C 1
ATOM 6048 O O . SER B 2 464 ? -2.812 66.036 -30.015 1.00 138.28 768 SER B O 1
ATOM 6051 N N . LYS B 2 465 ? -3.403 64.449 -28.548 1.00 137.86 769 LYS B N 1
ATOM 6052 C CA . LYS B 2 465 ? -4.200 63.698 -29.511 1.00 139.93 769 LYS B CA 1
ATOM 6053 C C . LYS B 2 465 ? -3.357 63.152 -30.659 1.00 141.91 769 LYS B C 1
ATOM 6054 O O . LYS B 2 465 ? -3.913 62.699 -31.667 1.00 142.91 769 LYS B O 1
ATOM 6056 N N . LEU B 2 466 ? -2.021 63.192 -30.545 1.00 138.28 770 LEU B N 1
ATOM 6057 C CA . LEU B 2 466 ? -1.173 62.658 -31.605 1.00 135.78 770 LEU B CA 1
ATOM 6058 C C . LEU B 2 466 ? -1.239 61.146 -31.671 1.00 136.47 770 LEU B C 1
ATOM 6059 O O . LEU B 2 466 ? -0.877 60.557 -32.697 1.00 133.60 770 LEU B O 1
ATOM 6064 N N . PHE B 2 467 ? -1.690 60.512 -30.599 1.00 141.51 771 PHE B N 1
ATOM 6065 C CA . PHE B 2 467 ? -1.753 59.067 -30.516 1.00 143.13 771 PHE B CA 1
ATOM 6066 C C . PHE B 2 467 ? -3.113 58.673 -29.953 1.00 149.92 771 PHE B C 1
ATOM 6067 O O . PHE B 2 467 ? -3.871 59.513 -29.462 1.00 150.41 771 PHE B O 1
ATOM 6075 N N . SER B 2 468 ? -3.441 57.388 -30.062 1.00 168.62 772 SER B N 1
ATOM 6076 C CA . SER B 2 468 ? -4.739 56.883 -29.621 1.00 169.29 772 SER B CA 1
ATOM 6077 C C . SER B 2 468 ? -4.665 55.973 -28.411 1.00 170.74 772 SER B C 1
ATOM 6078 O O . SER B 2 468 ? -5.574 55.996 -27.577 1.00 175.85 772 SER B O 1
ATOM 6081 N N . SER B 2 469 ? -3.633 55.142 -28.313 1.00 155.61 773 SER B N 1
ATOM 6082 C CA . SER B 2 469 ? -3.475 54.261 -27.167 1.00 145.51 773 SER B CA 1
ATOM 6083 C C . SER B 2 469 ? -2.578 54.934 -26.137 1.00 143.70 773 SER B C 1
ATOM 6084 O O . SER B 2 469 ? -2.038 56.013 -26.383 1.00 141.70 773 SER B O 1
ATOM 6087 N N . HIS B 2 474 ? -8.767 47.025 -21.110 1.00 103.78 778 HIS B N 1
ATOM 6088 C CA . HIS B 2 474 ? -8.921 47.513 -19.720 1.00 111.39 778 HIS B CA 1
ATOM 6089 C C . HIS B 2 474 ? -8.610 46.380 -18.745 1.00 119.96 778 HIS B C 1
ATOM 6090 O O . HIS B 2 474 ? -8.719 46.586 -17.521 1.00 119.19 778 HIS B O 1
ATOM 6092 N N . GLU B 2 475 ? -8.239 45.215 -19.275 1.00 121.73 779 GLU B N 1
ATOM 6093 C CA . GLU B 2 475 ? -7.874 44.074 -18.407 1.00 119.58 779 GLU B CA 1
ATOM 6094 C C . GLU B 2 475 ? -6.405 44.198 -18.009 1.00 123.51 779 GLU B C 1
ATOM 6095 O O . GLU B 2 475 ? -5.560 43.510 -18.617 1.00 120.01 779 GLU B O 1
ATOM 6097 N N . THR B 2 476 ? -6.109 45.061 -17.034 1.00 126.15 780 THR B N 1
ATOM 6098 C CA . THR B 2 476 ? -4.728 45.210 -16.534 1.00 124.97 780 THR B CA 1
ATOM 6099 C C . THR B 2 476 ? -4.606 44.365 -15.297 1.00 125.01 780 THR B C 1
ATOM 6100 O O . THR B 2 476 ? -4.669 43.127 -15.429 1.00 131.51 780 THR B O 1
ATOM 6104 N N . SER B 2 477 ? -4.459 44.998 -14.134 1.00 120.81 781 SER B N 1
ATOM 6105 C CA . SER B 2 477 ? -4.428 44.243 -12.857 1.00 117.26 781 SER B CA 1
ATOM 6106 C C . SER B 2 477 ? -4.653 45.311 -11.787 1.00 110.37 781 SER B C 1
ATOM 6107 O O . SER B 2 477 ? -4.020 46.374 -11.872 1.00 116.83 781 SER B O 1
ATOM 6110 N N . PHE B 2 478 ? -5.528 45.038 -10.827 1.00 107.34 782 PHE B N 1
ATOM 6111 C CA . PHE B 2 478 ? -5.684 46.005 -9.715 1.00 109.07 782 PHE B CA 1
ATOM 6112 C C . PHE B 2 478 ? -4.434 45.721 -8.905 1.00 109.65 782 PHE B C 1
ATOM 6113 O O . PHE B 2 478 ? -4.241 44.574 -8.463 1.00 108.89 782 PHE B O 1
ATOM 6121 N N . GLY B 2 479 ? -3.583 46.731 -8.747 1.00 117.67 783 GLY B N 1
ATOM 6122 C CA . GLY B 2 479 ? -2.320 46.542 -8.015 1.00 120.34 783 GLY B CA 1
ATOM 6123 C C . GLY B 2 479 ? -1.143 46.842 -8.914 1.00 120.03 783 GLY B C 1
ATOM 6124 O O . GLY B 2 479 ? -0.119 47.338 -8.409 1.00 121.05 783 GLY B O 1
ATOM 6125 N N . GLU B 2 480 ? -1.280 46.548 -10.206 1.00 115.22 784 GLU B N 1
ATOM 6126 C CA . GLU B 2 480 ? -0.200 46.877 -11.163 1.00 113.58 784 GLU B CA 1
ATOM 6127 C C . GLU B 2 480 ? 0.185 48.338 -10.934 1.00 110.44 784 GLU B C 1
ATOM 6128 O O . GLU B 2 480 ? -0.724 49.179 -10.815 1.00 109.73 784 GLU B O 1
ATOM 6134 N N . GLU B 2 481 ? 1.481 48.623 -10.883 1.00 96.90 785 GLU B N 1
ATOM 6135 C CA . GLU B 2 481 ? 1.875 50.009 -10.725 1.00 90.88 785 GLU B CA 1
ATOM 6136 C C . GLU B 2 481 ? 2.144 50.673 -12.070 1.00 86.16 785 GLU B C 1
ATOM 6137 O O . GLU B 2 481 ? 2.521 50.026 -13.043 1.00 83.26 785 GLU B O 1
ATOM 6143 N N . VAL B 2 482 ? 1.947 51.989 -12.101 1.00 87.78 786 VAL B N 1
ATOM 6144 C CA . VAL B 2 482 ? 2.222 52.806 -13.269 1.00 79.18 786 VAL B CA 1
ATOM 6145 C C . VAL B 2 482 ? 3.063 54.010 -12.881 1.00 79.17 786 VAL B C 1
ATOM 6146 O O . VAL B 2 482 ? 2.929 54.555 -11.782 1.00 84.06 786 VAL B O 1
ATOM 6150 N N . GLU B 2 483 ? 3.924 54.432 -13.804 1.00 75.13 787 GLU B N 1
ATOM 6151 C CA . GLU B 2 483 ? 4.728 55.641 -13.663 1.00 74.40 787 GLU B CA 1
ATOM 6152 C C . GLU B 2 483 ? 4.024 56.828 -14.319 1.00 82.78 787 GLU B C 1
ATOM 6153 O O . GLU B 2 483 ? 3.536 56.710 -15.450 1.00 84.70 787 GLU B O 1
ATOM 6159 N N . VAL B 2 484 ? 4.007 57.979 -13.638 1.00 81.14 788 VAL B N 1
ATOM 6160 C CA . VAL B 2 484 ? 3.459 59.219 -14.194 1.00 76.84 788 VAL B CA 1
ATOM 6161 C C . VAL B 2 484 ? 4.602 60.232 -14.340 1.00 80.20 788 VAL B C 1
ATOM 6162 O O . VAL B 2 484 ? 5.098 60.776 -13.346 1.00 85.58 788 VAL B O 1
ATOM 6166 N N . HIS B 2 485 ? 5.000 60.511 -15.578 1.00 81.74 789 HIS B N 1
ATOM 6167 C CA . HIS B 2 485 ? 6.117 61.412 -15.874 1.00 84.83 789 HIS B CA 1
ATOM 6168 C C . HIS B 2 485 ? 5.683 62.888 -15.891 1.00 83.75 789 HIS B C 1
ATOM 6169 O O . HIS B 2 485 ? 4.694 63.236 -16.539 1.00 82.29 789 HIS B O 1
ATOM 6176 N N . ASN B 2 486 ? 6.420 63.755 -15.170 1.00 83.45 790 ASN B N 1
ATOM 6177 C CA . ASN B 2 486 ? 6.118 65.186 -15.092 1.00 79.49 790 ASN B CA 1
ATOM 6178 C C . ASN B 2 486 ? 7.335 66.051 -15.395 1.00 81.62 790 ASN B C 1
ATOM 6179 O O . ASN B 2 486 ? 8.477 65.673 -15.116 1.00 77.24 790 ASN B O 1
ATOM 6184 N N . LEU B 2 487 ? 7.072 67.246 -15.922 1.00 84.88 791 LEU B N 1
ATOM 6185 C CA . LEU B 2 487 ? 8.057 68.316 -15.937 1.00 78.56 791 LEU B CA 1
ATOM 6186 C C . LEU B 2 487 ? 7.798 69.181 -14.727 1.00 80.44 791 LEU B C 1
ATOM 6187 O O . LEU B 2 487 ? 6.696 69.720 -14.579 1.00 82.89 791 LEU B O 1
ATOM 6192 N N . LEU B 2 488 ? 8.779 69.260 -13.838 1.00 81.73 792 LEU B N 1
ATOM 6193 C CA . LEU B 2 488 ? 8.712 70.151 -12.689 1.00 85.07 792 LEU B CA 1
ATOM 6194 C C . LEU B 2 488 ? 9.476 71.435 -12.970 1.00 85.43 792 LEU B C 1
ATOM 6195 O O . LEU B 2 488 ? 10.533 71.416 -13.610 1.00 85.03 792 LEU B O 1
ATOM 6200 N N . ILE B 2 489 ? 8.938 72.539 -12.471 1.00 86.96 793 ILE B N 1
ATOM 6201 C CA . ILE B 2 489 ? 9.557 73.852 -12.559 1.00 86.35 793 ILE B CA 1
ATOM 6202 C C . ILE B 2 489 ? 9.756 74.313 -11.122 1.00 88.01 793 ILE B C 1
ATOM 6203 O O . ILE B 2 489 ? 8.794 74.701 -10.444 1.00 88.60 793 ILE B O 1
ATOM 6208 N N . ILE B 2 490 ? 10.993 74.246 -10.630 1.00 87.06 794 ILE B N 1
ATOM 6209 C CA . ILE B 2 490 ? 11.290 74.525 -9.226 1.00 87.40 794 ILE B CA 1
ATOM 6210 C C . ILE B 2 490 ? 12.010 75.857 -9.118 1.00 93.22 794 ILE B C 1
ATOM 6211 O O . ILE B 2 490 ? 12.969 76.114 -9.862 1.00 92.31 794 ILE B O 1
ATOM 6216 N N . ASP B 2 491 ? 11.581 76.682 -8.162 1.00 92.59 795 ASP B N 1
ATOM 6217 C CA . ASP B 2 491 ? 12.187 77.991 -7.988 1.00 90.90 795 ASP B CA 1
ATOM 6218 C C . ASP B 2 491 ? 13.602 77.863 -7.450 1.00 91.04 795 ASP B C 1
ATOM 6219 O O . ASP B 2 491 ? 13.872 77.061 -6.551 1.00 90.06 795 ASP B O 1
ATOM 6224 N N . GLN B 2 492 ? 14.504 78.687 -7.985 1.00 94.51 796 GLN B N 1
ATOM 6225 C CA . GLN B 2 492 ? 15.906 78.566 -7.615 1.00 95.92 796 GLN B CA 1
ATOM 6226 C C . GLN B 2 492 ? 16.219 79.128 -6.239 1.00 91.32 796 GLN B C 1
ATOM 6227 O O . GLN B 2 492 ? 17.308 78.863 -5.720 1.00 90.36 796 GLN B O 1
ATOM 6233 N N . HIS B 2 493 ? 15.301 79.872 -5.630 1.00 90.03 797 HIS B N 1
ATOM 6234 C CA . HIS B 2 493 ? 15.538 80.424 -4.307 1.00 95.71 797 HIS B CA 1
ATOM 6235 C C . HIS B 2 493 ? 14.769 79.679 -3.225 1.00 95.00 797 HIS B C 1
ATOM 6236 O O . HIS B 2 493 ? 15.378 79.235 -2.255 1.00 96.47 797 HIS B O 1
ATOM 6243 N N . THR B 2 494 ? 13.444 79.545 -3.355 1.00 93.30 798 THR B N 1
ATOM 6244 C CA . THR B 2 494 ? 12.655 78.796 -2.379 1.00 93.10 798 THR B CA 1
ATOM 6245 C C . THR B 2 494 ? 12.725 77.303 -2.601 1.00 97.32 798 THR B C 1
ATOM 6246 O O . THR B 2 494 ? 12.359 76.533 -1.703 1.00 102.13 798 THR B O 1
ATOM 6250 N N . PHE B 2 495 ? 13.184 76.885 -3.773 1.00 96.63 799 PHE B N 1
ATOM 6251 C CA . PHE B 2 495 ? 13.166 75.484 -4.136 1.00 94.01 799 PHE B CA 1
ATOM 6252 C C . PHE B 2 495 ? 11.770 74.928 -3.939 1.00 96.78 799 PHE B C 1
ATOM 6253 O O . PHE B 2 495 ? 11.572 73.836 -3.405 1.00 99.34 799 PHE B O 1
ATOM 6261 N N . GLU B 2 496 ? 10.788 75.711 -4.358 1.00 99.89 800 GLU B N 1
ATOM 6262 C CA . GLU B 2 496 ? 9.406 75.283 -4.307 1.00 100.56 800 GLU B CA 1
ATOM 6263 C C . GLU B 2 496 ? 8.971 74.792 -5.685 1.00 100.82 800 GLU B C 1
ATOM 6264 O O . GLU B 2 496 ? 9.546 75.172 -6.716 1.00 101.41 800 GLU B O 1
ATOM 6270 N N . VAL B 2 497 ? 7.972 73.912 -5.700 1.00 94.96 801 VAL B N 1
ATOM 6271 C CA . VAL B 2 497 ? 7.503 73.340 -6.954 1.00 94.79 801 VAL B CA 1
ATOM 6272 C C . VAL B 2 497 ? 6.433 74.278 -7.501 1.00 94.32 801 VAL B C 1
ATOM 6273 O O . VAL B 2 497 ? 5.295 74.309 -7.012 1.00 90.74 801 VAL B O 1
ATOM 6277 N N . LEU B 2 498 ? 6.821 75.054 -8.521 1.00 94.25 802 LEU B N 1
ATOM 6278 C CA . LEU B 2 498 ? 5.981 76.118 -9.060 1.00 90.33 802 LEU B CA 1
ATOM 6279 C C . LEU B 2 498 ? 4.962 75.569 -10.040 1.00 94.29 802 LEU B C 1
ATOM 6280 O O . LEU B 2 498 ? 3.754 75.772 -9.876 1.00 96.64 802 LEU B O 1
ATOM 6285 N N . HIS B 2 499 ? 5.437 74.883 -11.077 1.00 93.29 803 HIS B N 1
ATOM 6286 C CA . HIS B 2 499 ? 4.570 74.241 -12.047 1.00 94.25 803 HIS B CA 1
ATOM 6287 C C . HIS B 2 499 ? 4.918 72.766 -12.140 1.00 94.24 803 HIS B C 1
ATOM 6288 O O . HIS B 2 499 ? 6.075 72.366 -11.963 1.00 91.98 803 HIS B O 1
ATOM 6295 N N . ALA B 2 500 ? 3.900 71.958 -12.431 1.00 94.09 804 ALA B N 1
ATOM 6296 C CA . ALA B 2 500 ? 4.091 70.530 -12.662 1.00 91.73 804 ALA B CA 1
ATOM 6297 C C . ALA B 2 500 ? 3.275 70.158 -13.882 1.00 88.38 804 ALA B C 1
ATOM 6298 O O . ALA B 2 500 ? 2.047 70.072 -13.808 1.00 87.74 804 ALA B O 1
ATOM 6300 N N . HIS B 2 501 ? 3.961 69.920 -14.985 1.00 87.28 805 HIS B N 1
ATOM 6301 C CA . HIS B 2 501 ? 3.319 69.518 -16.224 1.00 87.27 805 HIS B CA 1
ATOM 6302 C C . HIS B 2 501 ? 3.334 67.999 -16.335 1.00 89.29 805 HIS B C 1
ATOM 6303 O O . HIS B 2 501 ? 4.404 67.379 -16.294 1.00 88.40 805 HIS B O 1
ATOM 6310 N N . GLN B 2 502 ? 2.157 67.397 -16.475 1.00 88.01 806 GLN B N 1
ATOM 6311 C CA . GLN B 2 502 ? 2.071 65.953 -16.622 1.00 85.94 806 GLN B CA 1
ATOM 6312 C C . GLN B 2 502 ? 2.036 65.584 -18.095 1.00 84.30 806 GLN B C 1
ATOM 6313 O O . GLN B 2 502 ? 1.189 66.078 -18.841 1.00 89.07 806 GLN B O 1
ATOM 6319 N N . PHE B 2 503 ? 2.952 64.714 -18.511 1.00 84.43 807 PHE B N 1
ATOM 6320 C CA . PHE B 2 503 ? 3.037 64.325 -19.911 1.00 86.43 807 PHE B CA 1
ATOM 6321 C C . PHE B 2 503 ? 1.911 63.359 -20.291 1.00 90.91 807 PHE B C 1
ATOM 6322 O O . PHE B 2 503 ? 1.063 62.972 -19.473 1.00 92.91 807 PHE B O 1
ATOM 6330 N N . LEU B 2 504 ? 1.915 62.967 -21.563 1.00 89.87 808 LEU B N 1
ATOM 6331 C CA . LEU B 2 504 ? 0.897 62.073 -22.101 1.00 94.79 808 LEU B CA 1
ATOM 6332 C C . LEU B 2 504 ? 0.906 60.714 -21.406 1.00 89.98 808 LEU B C 1
ATOM 6333 O O . LEU B 2 504 ? 1.933 60.243 -20.920 1.00 93.01 808 LEU B O 1
ATOM 6338 N N . GLN B 2 505 ? -0.253 60.068 -21.385 1.00 90.07 809 GLN B N 1
ATOM 6339 C CA . GLN B 2 505 ? -0.342 58.731 -20.821 1.00 93.34 809 GLN B CA 1
ATOM 6340 C C . GLN B 2 505 ? 0.383 57.730 -21.708 1.00 94.68 809 GLN B C 1
ATOM 6341 O O . GLN B 2 505 ? 0.159 57.681 -22.924 1.00 97.12 809 GLN B O 1
ATOM 6347 N N . ASN B 2 506 ? 1.241 56.916 -21.096 1.00 89.96 810 ASN B N 1
ATOM 6348 C CA . ASN B 2 506 ? 2.095 55.998 -21.835 1.00 91.60 810 ASN B CA 1
ATOM 6349 C C . ASN B 2 506 ? 3.260 56.709 -22.513 1.00 90.50 810 ASN B C 1
ATOM 6350 O O . ASN B 2 506 ? 3.814 56.188 -23.492 1.00 89.45 810 ASN B O 1
ATOM 6355 N N . GLU B 2 507 ? 3.643 57.889 -22.015 1.00 91.84 811 GLU B N 1
ATOM 6356 C CA . GLU B 2 507 ? 4.757 58.657 -22.557 1.00 84.94 811 GLU B CA 1
ATOM 6357 C C . GLU B 2 507 ? 5.872 58.799 -21.521 1.00 84.24 811 GLU B C 1
ATOM 6358 O O . GLU B 2 507 ? 5.624 59.206 -20.376 1.00 80.18 811 GLU B O 1
ATOM 6364 N N . TYR B 2 508 ? 7.098 58.443 -21.936 1.00 86.14 812 TYR B N 1
ATOM 6365 C CA . TYR B 2 508 ? 8.270 58.313 -21.074 1.00 85.97 812 TYR B CA 1
ATOM 6366 C C . TYR B 2 508 ? 9.276 59.393 -21.463 1.00 84.98 812 TYR B C 1
ATOM 6367 O O . TYR B 2 508 ? 9.892 59.322 -22.534 1.00 84.28 812 TYR B O 1
ATOM 6376 N N . ALA B 2 509 ? 9.447 60.386 -20.597 1.00 81.07 813 ALA B N 1
ATOM 6377 C CA . ALA B 2 509 ? 10.312 61.505 -20.916 1.00 78.26 813 ALA B CA 1
ATOM 6378 C C . ALA B 2 509 ? 11.763 61.108 -20.736 1.00 77.59 813 ALA B C 1
ATOM 6379 O O . ALA B 2 509 ? 12.112 60.428 -19.776 1.00 85.78 813 ALA B O 1
ATOM 6381 N N . LEU B 2 510 ? 12.610 61.528 -21.665 1.00 76.06 814 LEU B N 1
ATOM 6382 C CA . LEU B 2 510 ? 14.000 61.102 -21.652 1.00 75.83 814 LEU B CA 1
ATOM 6383 C C . LEU B 2 510 ? 14.972 62.268 -21.619 1.00 82.48 814 LEU B C 1
ATOM 6384 O O . LEU B 2 510 ? 15.843 62.309 -20.742 1.00 87.13 814 LEU B O 1
ATOM 6389 N N . SER B 2 511 ? 14.843 63.229 -22.529 1.00 81.07 815 SER B N 1
ATOM 6390 C CA . SER B 2 511 ? 15.770 64.343 -22.604 1.00 79.47 815 SER B CA 1
ATOM 6391 C C . SER B 2 511 ? 15.173 65.621 -22.033 1.00 85.73 815 SER B C 1
ATOM 6392 O O . SER B 2 511 ? 13.977 65.896 -22.184 1.00 84.75 815 SER B O 1
ATOM 6395 N N . LEU B 2 512 ? 16.043 66.446 -21.450 1.00 83.78 816 LEU B N 1
ATOM 6396 C CA . LEU B 2 512 ? 15.645 67.791 -21.058 1.00 85.69 816 LEU B CA 1
ATOM 6397 C C . LEU B 2 512 ? 16.726 68.797 -21.431 1.00 85.37 816 LEU B C 1
ATOM 6398 O O . LEU B 2 512 ? 17.918 68.506 -21.324 1.00 89.25 816 LEU B O 1
ATOM 6403 N N . VAL B 2 513 ? 16.307 69.974 -21.896 1.00 89.92 817 VAL B N 1
ATOM 6404 C CA . VAL B 2 513 ? 17.236 71.029 -22.311 1.00 91.71 817 VAL B CA 1
ATOM 6405 C C . VAL B 2 513 ? 16.594 72.381 -22.055 1.00 87.04 817 VAL B C 1
ATOM 6406 O O . VAL B 2 513 ? 15.383 72.549 -22.227 1.00 86.85 817 VAL B O 1
ATOM 6410 N N . SER B 2 514 ? 17.417 73.344 -21.629 1.00 91.16 818 SER B N 1
ATOM 6411 C CA . SER B 2 514 ? 17.025 74.748 -21.504 1.00 93.49 818 SER B CA 1
ATOM 6412 C C . SER B 2 514 ? 17.949 75.534 -22.420 1.00 92.47 818 SER B C 1
ATOM 6413 O O . SER B 2 514 ? 19.125 75.703 -22.097 1.00 99.17 818 SER B O 1
ATOM 6416 N N . CYS B 2 515 ? 17.441 76.000 -23.561 1.00 95.46 819 CYS B N 1
ATOM 6417 C CA . CYS B 2 515 ? 18.261 76.805 -24.463 1.00 103.30 819 CYS B CA 1
ATOM 6418 C C . CYS B 2 515 ? 17.388 77.829 -25.182 1.00 104.64 819 CYS B C 1
ATOM 6419 O O . CYS B 2 515 ? 16.186 77.621 -25.355 1.00 103.14 819 CYS B O 1
ATOM 6422 N N . LYS B 2 516 ? 17.996 78.952 -25.573 1.00 109.52 820 LYS B N 1
ATOM 6423 C CA . LYS B 2 516 ? 17.416 79.814 -26.604 1.00 111.36 820 LYS B CA 1
ATOM 6424 C C . LYS B 2 516 ? 17.791 79.230 -27.961 1.00 103.79 820 LYS B C 1
ATOM 6425 O O . LYS B 2 516 ? 18.897 78.702 -28.136 1.00 101.89 820 LYS B O 1
ATOM 6427 N N . LEU B 2 517 ? 16.859 79.277 -28.896 1.00 101.19 821 LEU B N 1
ATOM 6428 C CA . LEU B 2 517 ? 17.080 78.708 -30.211 1.00 105.94 821 LEU B CA 1
ATOM 6429 C C . LEU B 2 517 ? 16.802 79.772 -31.264 1.00 109.82 821 LEU B C 1
ATOM 6430 O O . LEU B 2 517 ? 15.961 80.658 -31.065 1.00 112.21 821 LEU B O 1
ATOM 6435 N N . GLY B 2 518 ? 17.524 79.688 -32.386 1.00 108.00 822 GLY B N 1
ATOM 6436 C CA . GLY B 2 518 ? 17.386 80.599 -33.519 1.00 108.98 822 GLY B CA 1
ATOM 6437 C C . GLY B 2 518 ? 17.449 82.077 -33.103 1.00 115.80 822 GLY B C 1
ATOM 6438 O O . GLY B 2 518 ? 17.909 82.465 -32.024 1.00 115.31 822 GLY B O 1
ATOM 6439 N N . LYS B 2 519 ? 16.973 82.924 -34.016 1.00 119.07 823 LYS B N 1
ATOM 6440 C CA . LYS B 2 519 ? 16.913 84.333 -33.662 1.00 118.54 823 LYS B CA 1
ATOM 6441 C C . LYS B 2 519 ? 15.823 84.625 -32.626 1.00 121.13 823 LYS B C 1
ATOM 6442 O O . LYS B 2 519 ? 15.639 85.794 -32.264 1.00 124.16 823 LYS B O 1
ATOM 6444 N N . ASP B 2 520 ? 15.132 83.605 -32.119 1.00 114.16 824 ASP B N 1
ATOM 6445 C CA . ASP B 2 520 ? 14.151 83.801 -31.058 1.00 110.86 824 ASP B CA 1
ATOM 6446 C C . ASP B 2 520 ? 14.849 84.278 -29.782 1.00 111.42 824 ASP B C 1
ATOM 6447 O O . ASP B 2 520 ? 15.929 83.773 -29.453 1.00 109.77 824 ASP B O 1
ATOM 6452 N N . PRO B 2 521 ? 14.274 85.293 -29.043 1.00 113.53 825 PRO B N 1
ATOM 6453 C CA . PRO B 2 521 ? 14.896 85.749 -27.783 1.00 113.06 825 PRO B CA 1
ATOM 6454 C C . PRO B 2 521 ? 14.419 85.010 -26.535 1.00 114.25 825 PRO B C 1
ATOM 6455 O O . PRO B 2 521 ? 15.090 85.051 -25.490 1.00 113.49 825 PRO B O 1
ATOM 6459 N N . ASN B 2 522 ? 13.266 84.340 -26.613 1.00 114.10 826 ASN B N 1
ATOM 6460 C CA . ASN B 2 522 ? 12.838 83.503 -25.498 1.00 112.16 826 ASN B CA 1
ATOM 6461 C C . ASN B 2 522 ? 13.861 82.409 -25.251 1.00 112.42 826 ASN B C 1
ATOM 6462 O O . ASN B 2 522 ? 14.429 81.836 -26.189 1.00 110.81 826 ASN B O 1
ATOM 6467 N N . THR B 2 523 ? 14.087 82.104 -23.989 1.00 111.47 827 THR B N 1
ATOM 6468 C CA . THR B 2 523 ? 14.778 80.868 -23.649 1.00 113.78 827 THR B CA 1
ATOM 6469 C C . THR B 2 523 ? 13.728 79.812 -23.295 1.00 109.69 827 THR B C 1
ATOM 6470 O O . THR B 2 523 ? 12.766 80.096 -22.579 1.00 110.98 827 THR B O 1
ATOM 6474 N N . TYR B 2 524 ? 13.883 78.603 -23.836 1.00 104.86 828 TYR B N 1
ATOM 6475 C CA . TYR B 2 524 ? 12.825 77.595 -23.789 1.00 102.59 828 TYR B CA 1
ATOM 6476 C C . TYR B 2 524 ? 13.247 76.357 -23.000 1.00 102.79 828 TYR B C 1
ATOM 6477 O O . TYR B 2 524 ? 14.432 76.119 -22.753 1.00 103.58 828 TYR B O 1
ATOM 6486 N N . PHE B 2 525 ? 12.234 75.547 -22.608 1.00 97.79 829 PHE B N 1
ATOM 6487 C CA . PHE B 2 525 ? 12.427 74.186 -22.076 1.00 92.20 829 PHE B CA 1
ATOM 6488 C C . PHE B 2 525 ? 12.113 73.191 -23.192 1.00 89.62 829 PHE B C 1
ATOM 6489 O O . PHE B 2 525 ? 10.971 73.121 -23.658 1.00 90.12 829 PHE B O 1
ATOM 6497 N N . ILE B 2 526 ? 13.113 72.429 -23.633 1.00 88.97 830 ILE B N 1
ATOM 6498 C CA . ILE B 2 526 ? 12.892 71.392 -24.641 1.00 90.25 830 ILE B CA 1
ATOM 6499 C C . ILE B 2 526 ? 12.914 70.037 -23.951 1.00 85.33 830 ILE B C 1
ATOM 6500 O O . ILE B 2 526 ? 13.830 69.737 -23.178 1.00 85.44 830 ILE B O 1
ATOM 6505 N N . VAL B 2 527 ? 11.884 69.236 -24.202 1.00 83.83 831 VAL B N 1
ATOM 6506 C CA . VAL B 2 527 ? 11.728 67.929 -23.587 1.00 85.89 831 VAL B CA 1
ATOM 6507 C C . VAL B 2 527 ? 11.600 66.888 -24.686 1.00 86.97 831 VAL B C 1
ATOM 6508 O O . VAL B 2 527 ? 10.693 66.961 -25.528 1.00 85.96 831 VAL B O 1
ATOM 6512 N N . GLY B 2 528 ? 12.502 65.910 -24.674 1.00 86.57 832 GLY B N 1
ATOM 6513 C CA . GLY B 2 528 ? 12.434 64.809 -25.622 1.00 90.51 832 GLY B CA 1
ATOM 6514 C C . GLY B 2 528 ? 11.853 63.563 -24.978 1.00 83.92 832 GLY B C 1
ATOM 6515 O O . GLY B 2 528 ? 12.280 63.154 -23.896 1.00 82.80 832 GLY B O 1
ATOM 6516 N N . THR B 2 529 ? 10.887 62.955 -25.653 1.00 80.26 833 THR B N 1
ATOM 6517 C CA . THR B 2 529 ? 10.165 61.845 -25.058 1.00 84.30 833 THR B CA 1
ATOM 6518 C C . THR B 2 529 ? 10.132 60.634 -26.004 1.00 86.14 833 THR B C 1
ATOM 6519 O O . THR B 2 529 ? 10.691 60.644 -27.112 1.00 79.82 833 THR B O 1
ATOM 6523 N N . ALA B 2 530 ? 9.484 59.564 -25.525 1.00 86.44 834 ALA B N 1
ATOM 6524 C CA . ALA B 2 530 ? 9.272 58.336 -26.288 1.00 86.16 834 ALA B CA 1
ATOM 6525 C C . ALA B 2 530 ? 8.006 57.627 -25.820 1.00 83.98 834 ALA B C 1
ATOM 6526 O O . ALA B 2 530 ? 7.765 57.496 -24.620 1.00 86.46 834 ALA B O 1
ATOM 6528 N N . MET B 2 531 ? 7.219 57.138 -26.766 1.00 85.52 835 MET B N 1
ATOM 6529 C CA . MET B 2 531 ? 6.009 56.394 -26.446 1.00 90.20 835 MET B CA 1
ATOM 6530 C C . MET B 2 531 ? 6.360 54.920 -26.222 1.00 90.40 835 MET B C 1
ATOM 6531 O O . MET B 2 531 ? 6.934 54.275 -27.109 1.00 87.76 835 MET B O 1
ATOM 6536 N N . VAL B 2 532 ? 6.031 54.391 -25.036 1.00 89.29 836 VAL B N 1
ATOM 6537 C CA . VAL B 2 532 ? 6.382 53.021 -24.660 1.00 88.93 836 VAL B CA 1
ATOM 6538 C C . VAL B 2 532 ? 5.117 52.230 -24.366 1.00 89.94 836 VAL B C 1
ATOM 6539 O O . VAL B 2 532 ? 4.219 52.708 -23.664 1.00 92.42 836 VAL B O 1
ATOM 6543 N N . TYR B 2 533 ? 5.049 51.023 -24.899 1.00 92.24 837 TYR B N 1
ATOM 6544 C CA . TYR B 2 533 ? 3.961 50.129 -24.551 1.00 96.28 837 TYR B CA 1
ATOM 6545 C C . TYR B 2 533 ? 4.558 48.774 -24.215 1.00 96.58 837 TYR B C 1
ATOM 6546 O O . TYR B 2 533 ? 5.569 48.386 -24.806 1.00 97.15 837 TYR B O 1
ATOM 6555 N N . PRO B 2 534 ? 3.978 48.043 -23.258 1.00 97.11 838 PRO B N 1
ATOM 6556 C CA . PRO B 2 534 ? 4.616 46.790 -22.814 1.00 102.28 838 PRO B CA 1
ATOM 6557 C C . PRO B 2 534 ? 4.769 45.770 -23.926 1.00 102.13 838 PRO B C 1
ATOM 6558 O O . PRO B 2 534 ? 5.644 44.893 -23.844 1.00 97.81 838 PRO B O 1
ATOM 6562 N N . GLU B 2 535 ? 3.949 45.872 -24.971 1.00 99.66 839 GLU B N 1
ATOM 6563 C CA . GLU B 2 535 ? 3.995 44.925 -26.073 1.00 93.77 839 GLU B CA 1
ATOM 6564 C C . GLU B 2 535 ? 5.159 45.219 -27.008 1.00 92.47 839 GLU B C 1
ATOM 6565 O O . GLU B 2 535 ? 5.915 44.307 -27.370 1.00 95.04 839 GLU B O 1
ATOM 6571 N N . GLU B 2 536 ? 5.320 46.487 -27.408 1.00 93.11 840 GLU B N 1
ATOM 6572 C CA . GLU B 2 536 ? 6.286 46.854 -28.441 1.00 89.80 840 GLU B CA 1
ATOM 6573 C C . GLU B 2 536 ? 7.653 47.050 -27.798 1.00 81.78 840 GLU B C 1
ATOM 6574 O O . GLU B 2 536 ? 7.813 47.868 -26.888 1.00 87.22 840 GLU B O 1
ATOM 6576 N N . ALA B 2 537 ? 8.633 46.279 -28.259 1.00 80.18 841 ALA B N 1
ATOM 6577 C CA . ALA B 2 537 ? 9.932 46.256 -27.604 1.00 80.37 841 ALA B CA 1
ATOM 6578 C C . ALA B 2 537 ? 10.692 47.516 -27.915 1.00 86.25 841 ALA B C 1
ATOM 6579 O O . ALA B 2 537 ? 11.152 48.229 -27.014 1.00 90.81 841 ALA B O 1
ATOM 6581 N N . GLU B 2 538 ? 10.838 47.785 -29.176 1.00 90.00 842 GLU B N 1
ATOM 6582 C CA . GLU B 2 538 ? 11.546 48.940 -29.658 1.00 87.27 842 GLU B CA 1
ATOM 6583 C C . GLU B 2 538 ? 10.589 50.123 -29.731 1.00 85.67 842 GLU B C 1
ATOM 6584 O O . GLU B 2 538 ? 9.428 49.960 -30.120 1.00 83.60 842 GLU B O 1
ATOM 6590 N N . PRO B 2 539 ? 11.042 51.310 -29.321 1.00 92.88 843 PRO B N 1
ATOM 6591 C CA . PRO B 2 539 ? 10.170 52.493 -29.321 1.00 87.01 843 PRO B CA 1
ATOM 6592 C C . PRO B 2 539 ? 10.045 53.036 -30.738 1.00 83.74 843 PRO B C 1
ATOM 6593 O O . PRO B 2 539 ? 11.048 53.392 -31.364 1.00 82.93 843 PRO B O 1
ATOM 6597 N N . LYS B 2 540 ? 8.809 53.099 -31.246 1.00 84.01 844 LYS B N 1
ATOM 6598 C CA . LYS B 2 540 ? 8.553 53.472 -32.636 1.00 88.46 844 LYS B CA 1
ATOM 6599 C C . LYS B 2 540 ? 8.018 54.904 -32.814 1.00 89.19 844 LYS B C 1
ATOM 6600 O O . LYS B 2 540 ? 7.754 55.308 -33.950 1.00 86.14 844 LYS B O 1
ATOM 6602 N N . GLN B 2 541 ? 7.884 55.692 -31.744 1.00 87.25 845 GLN B N 1
ATOM 6603 C CA . GLN B 2 541 ? 7.261 57.007 -31.837 1.00 87.12 845 GLN B CA 1
ATOM 6604 C C . GLN B 2 541 ? 7.568 57.839 -30.600 1.00 88.86 845 GLN B C 1
ATOM 6605 O O . GLN B 2 541 ? 7.573 57.319 -29.488 1.00 89.98 845 GLN B O 1
ATOM 6611 N N . GLY B 2 542 ? 7.764 59.141 -30.804 1.00 94.47 846 GLY B N 1
ATOM 6612 C CA . GLY B 2 542 ? 8.105 60.061 -29.733 1.00 87.68 846 GLY B CA 1
ATOM 6613 C C . GLY B 2 542 ? 7.750 61.502 -30.059 1.00 87.47 846 GLY B C 1
ATOM 6614 O O . GLY B 2 542 ? 6.923 61.776 -30.928 1.00 88.21 846 GLY B O 1
ATOM 6615 N N . ARG B 2 543 ? 8.372 62.431 -29.354 1.00 87.00 847 ARG B N 1
ATOM 6616 C CA . ARG B 2 543 ? 7.929 63.814 -29.408 1.00 82.78 847 ARG B CA 1
ATOM 6617 C C . ARG B 2 543 ? 9.063 64.667 -28.893 1.00 86.67 847 ARG B C 1
ATOM 6618 O O . ARG B 2 543 ? 9.637 64.363 -27.845 1.00 85.49 847 ARG B O 1
ATOM 6626 N N . ILE B 2 544 ? 9.392 65.712 -29.637 1.00 90.77 848 ILE B N 1
ATOM 6627 C CA . ILE B 2 544 ? 10.110 66.851 -29.093 1.00 84.09 848 ILE B CA 1
ATOM 6628 C C . ILE B 2 544 ? 9.064 67.909 -28.811 1.00 82.72 848 ILE B C 1
ATOM 6629 O O . ILE B 2 544 ? 8.288 68.265 -29.702 1.00 86.62 848 ILE B O 1
ATOM 6634 N N . VAL B 2 545 ? 8.989 68.349 -27.566 1.00 84.94 849 VAL B N 1
ATOM 6635 C CA . VAL B 2 545 ? 8.092 69.424 -27.169 1.00 85.77 849 VAL B CA 1
ATOM 6636 C C . VAL B 2 545 ? 8.931 70.653 -26.867 1.00 91.43 849 VAL B C 1
ATOM 6637 O O . VAL B 2 545 ? 10.085 70.548 -26.433 1.00 89.57 849 VAL B O 1
ATOM 6641 N N . VAL B 2 546 ? 8.352 71.830 -27.112 1.00 96.52 850 VAL B N 1
ATOM 6642 C CA . VAL B 2 546 ? 8.990 73.105 -26.796 1.00 92.33 850 VAL B CA 1
ATOM 6643 C C . VAL B 2 546 ? 8.098 73.856 -25.830 1.00 94.40 850 VAL B C 1
ATOM 6644 O O . VAL B 2 546 ? 7.004 74.302 -26.204 1.00 89.31 850 VAL B O 1
ATOM 6648 N N . PHE B 2 547 ? 8.581 74.020 -24.597 1.00 96.74 851 PHE B N 1
ATOM 6649 C CA . PHE B 2 547 ? 7.910 74.799 -23.565 1.00 93.71 851 PHE B CA 1
ATOM 6650 C C . PHE B 2 547 ? 8.560 76.169 -23.387 1.00 95.61 851 PHE B C 1
ATOM 6651 O O . PHE B 2 547 ? 9.683 76.436 -23.834 1.00 91.85 851 PHE B O 1
ATOM 6659 N N . GLN B 2 548 ? 7.833 77.012 -22.650 1.00 100.47 852 GLN B N 1
ATOM 6660 C CA . GLN B 2 548 ? 8.336 78.358 -22.298 1.00 95.97 852 GLN B CA 1
ATOM 6661 C C . GLN B 2 548 ? 7.652 78.720 -20.975 1.00 95.06 852 GLN B C 1
ATOM 6662 O O . GLN B 2 548 ? 6.408 78.682 -20.928 1.00 93.98 852 GLN B O 1
ATOM 6668 N N . TYR B 2 549 ? 8.434 79.010 -19.938 1.00 94.48 853 TYR B N 1
ATOM 6669 C CA . TYR B 2 549 ? 7.850 79.401 -18.629 1.00 104.08 853 TYR B CA 1
ATOM 6670 C C . TYR B 2 549 ? 7.803 80.906 -18.478 1.00 119.13 853 TYR B C 1
ATOM 6671 O O . TYR B 2 549 ? 8.859 81.560 -18.586 1.00 120.82 853 TYR B O 1
ATOM 6680 N N . SER B 2 550 ? 6.611 81.447 -18.228 1.00 139.02 854 SER B N 1
ATOM 6681 C CA . SER B 2 550 ? 6.489 82.917 -18.138 1.00 141.42 854 SER B CA 1
ATOM 6682 C C . SER B 2 550 ? 5.621 83.589 -17.044 1.00 143.79 854 SER B C 1
ATOM 6683 O O . SER B 2 550 ? 6.202 84.303 -16.202 1.00 143.17 854 SER B O 1
ATOM 6686 N N . ASP B 2 551 ? 4.308 83.363 -17.061 1.00 142.19 855 ASP B N 1
ATOM 6687 C CA . ASP B 2 551 ? 3.434 84.048 -16.102 1.00 140.52 855 ASP B CA 1
ATOM 6688 C C . ASP B 2 551 ? 3.096 82.908 -15.131 1.00 135.37 855 ASP B C 1
ATOM 6689 O O . ASP B 2 551 ? 1.917 82.528 -15.023 1.00 131.61 855 ASP B O 1
ATOM 6694 N N . GLY B 2 552 ? 4.118 82.373 -14.467 1.00 138.84 856 GLY B N 1
ATOM 6695 C CA . GLY B 2 552 ? 3.890 81.326 -13.456 1.00 138.68 856 GLY B CA 1
ATOM 6696 C C . GLY B 2 552 ? 3.342 80.058 -14.070 1.00 138.44 856 GLY B C 1
ATOM 6697 O O . GLY B 2 552 ? 3.055 79.115 -13.307 1.00 134.93 856 GLY B O 1
ATOM 6698 N N . LYS B 2 553 ? 3.219 80.016 -15.394 1.00 129.12 857 LYS B N 1
ATOM 6699 C CA . LYS B 2 553 ? 2.598 78.832 -16.031 1.00 123.58 857 LYS B CA 1
ATOM 6700 C C . LYS B 2 553 ? 3.465 78.357 -17.197 1.00 120.28 857 LYS B C 1
ATOM 6701 O O . LYS B 2 553 ? 4.109 79.203 -17.853 1.00 118.70 857 LYS B O 1
ATOM 6703 N N . LEU B 2 554 ? 3.498 77.045 -17.419 1.00 113.98 858 LEU B N 1
ATOM 6704 C CA . LEU B 2 554 ? 4.233 76.510 -18.550 1.00 112.34 858 LEU B CA 1
ATOM 6705 C C . LEU B 2 554 ? 3.287 76.367 -19.731 1.00 117.69 858 LEU B C 1
ATOM 6706 O O . LEU B 2 554 ? 2.240 75.715 -19.623 1.00 118.82 858 LEU B O 1
ATOM 6711 N N . GLN B 2 555 ? 3.646 76.957 -20.860 1.00 113.09 859 GLN B N 1
ATOM 6712 C CA . GLN B 2 555 ? 2.817 76.783 -22.036 1.00 116.13 859 GLN B CA 1
ATOM 6713 C C . GLN B 2 555 ? 3.599 76.071 -23.134 1.00 112.90 859 GLN B C 1
ATOM 6714 O O . GLN B 2 555 ? 4.829 76.138 -23.178 1.00 112.96 859 GLN B O 1
ATOM 6720 N N . THR B 2 556 ? 2.879 75.365 -24.009 1.00 100.53 860 THR B N 1
ATOM 6721 C CA . THR B 2 556 ? 3.498 74.548 -25.054 1.00 103.90 860 THR B CA 1
ATOM 6722 C C . THR B 2 556 ? 3.604 75.359 -26.339 1.00 101.90 860 THR B C 1
ATOM 6723 O O . THR B 2 556 ? 2.592 75.846 -26.857 1.00 105.33 860 THR B O 1
ATOM 6727 N N . VAL B 2 557 ? 4.815 75.463 -26.883 1.00 98.66 861 VAL B N 1
ATOM 6728 C CA . VAL B 2 557 ? 5.051 76.269 -28.078 1.00 93.88 861 VAL B CA 1
ATOM 6729 C C . VAL B 2 557 ? 4.909 75.417 -29.344 1.00 96.41 861 VAL B C 1
ATOM 6730 O O . VAL B 2 557 ? 4.071 75.703 -30.205 1.00 96.13 861 VAL B O 1
ATOM 6734 N N . ALA B 2 558 ? 5.710 74.361 -29.475 1.00 96.16 862 ALA B N 1
ATOM 6735 C CA . ALA B 2 558 ? 5.558 73.440 -30.597 1.00 94.30 862 ALA B CA 1
ATOM 6736 C C . ALA B 2 558 ? 5.914 72.025 -30.170 1.00 95.59 862 ALA B C 1
ATOM 6737 O O . ALA B 2 558 ? 6.793 71.810 -29.331 1.00 92.22 862 ALA B O 1
ATOM 6739 N N . GLU B 2 559 ? 5.241 71.056 -30.777 1.00 96.53 863 GLU B N 1
ATOM 6740 C CA . GLU B 2 559 ? 5.581 69.652 -30.608 1.00 93.16 863 GLU B CA 1
ATOM 6741 C C . GLU B 2 559 ? 5.895 69.071 -31.984 1.00 92.15 863 GLU B C 1
ATOM 6742 O O . GLU B 2 559 ? 5.082 69.201 -32.902 1.00 93.72 863 GLU B O 1
ATOM 6748 N N . LYS B 2 560 ? 7.097 68.482 -32.154 1.00 90.25 864 LYS B N 1
ATOM 6749 C CA . LYS B 2 560 ? 7.443 67.709 -33.362 1.00 91.45 864 LYS B CA 1
ATOM 6750 C C . LYS B 2 560 ? 7.330 66.224 -33.017 1.00 91.28 864 LYS B C 1
ATOM 6751 O O . LYS B 2 560 ? 8.169 65.679 -32.293 1.00 90.73 864 LYS B O 1
ATOM 6753 N N . GLU B 2 561 ? 6.295 65.568 -33.545 1.00 92.44 865 GLU B N 1
ATOM 6754 C CA . GLU B 2 561 ? 6.064 64.136 -33.322 1.00 93.28 865 GLU B CA 1
ATOM 6755 C C . GLU B 2 561 ? 7.037 63.308 -34.166 1.00 89.99 865 GLU B C 1
ATOM 6756 O O . GLU B 2 561 ? 6.868 63.169 -35.379 1.00 89.33 865 GLU B O 1
ATOM 6762 N N . VAL B 2 562 ? 8.047 62.725 -33.510 1.00 91.96 866 VAL B N 1
ATOM 6763 C CA . VAL B 2 562 ? 9.105 61.942 -34.154 1.00 92.00 866 VAL B CA 1
ATOM 6764 C C . VAL B 2 562 ? 8.743 60.454 -34.245 1.00 90.28 866 VAL B C 1
ATOM 6765 O O . VAL B 2 562 ? 7.743 60.000 -33.675 1.00 87.88 866 VAL B O 1
ATOM 6769 N N . LYS B 2 563 ? 9.541 59.682 -34.978 1.00 85.17 867 LYS B N 1
ATOM 6770 C CA . LYS B 2 563 ? 9.193 58.283 -35.199 1.00 88.16 867 LYS B CA 1
ATOM 6771 C C . LYS B 2 563 ? 10.176 57.389 -34.455 1.00 90.99 867 LYS B C 1
ATOM 6772 O O . LYS B 2 563 ? 10.754 56.453 -35.023 1.00 87.77 867 LYS B O 1
ATOM 6774 N N . GLY B 2 564 ? 10.347 57.678 -33.171 1.00 89.72 868 GLY B N 1
ATOM 6775 C CA . GLY B 2 564 ? 11.343 57.010 -32.362 1.00 86.74 868 GLY B CA 1
ATOM 6776 C C . GLY B 2 564 ? 11.440 57.660 -30.995 1.00 87.16 868 GLY B C 1
ATOM 6777 O O . GLY B 2 564 ? 10.608 58.483 -30.615 1.00 86.90 868 GLY B O 1
ATOM 6778 N N . ALA B 2 565 ? 12.474 57.259 -30.264 1.00 90.30 869 ALA B N 1
ATOM 6779 C CA . ALA B 2 565 ? 12.724 57.741 -28.913 1.00 85.95 869 ALA B CA 1
ATOM 6780 C C . ALA B 2 565 ? 13.823 58.785 -28.956 1.00 83.92 869 ALA B C 1
ATOM 6781 O O . ALA B 2 565 ? 14.933 58.502 -29.424 1.00 80.53 869 ALA B O 1
ATOM 6783 N N . VAL B 2 566 ? 13.513 59.984 -28.466 1.00 81.57 870 VAL B N 1
ATOM 6784 C CA . VAL B 2 566 ? 14.511 61.046 -28.343 1.00 84.43 870 VAL B CA 1
ATOM 6785 C C . VAL B 2 566 ? 15.339 60.725 -27.102 1.00 84.66 870 VAL B C 1
ATOM 6786 O O . VAL B 2 566 ? 14.917 61.002 -25.984 1.00 84.21 870 VAL B O 1
ATOM 6790 N N . TYR B 2 567 ? 16.520 60.130 -27.291 1.00 87.06 871 TYR B N 1
ATOM 6791 C CA . TYR B 2 567 ? 17.358 59.736 -26.161 1.00 88.28 871 TYR B CA 1
ATOM 6792 C C . TYR B 2 567 ? 18.223 60.879 -25.661 1.00 92.49 871 TYR B C 1
ATOM 6793 O O . TYR B 2 567 ? 18.629 60.870 -24.489 1.00 90.78 871 TYR B O 1
ATOM 6802 N N . SER B 2 568 ? 18.521 61.855 -26.517 1.00 102.66 872 SER B N 1
ATOM 6803 C CA . SER B 2 568 ? 19.330 62.992 -26.107 1.00 103.68 872 SER B CA 1
ATOM 6804 C C . SER B 2 568 ? 19.013 64.194 -26.975 1.00 104.24 872 SER B C 1
ATOM 6805 O O . SER B 2 568 ? 18.819 64.067 -28.185 1.00 103.70 872 SER B O 1
ATOM 6808 N N . MET B 2 569 ? 18.973 65.356 -26.337 1.00 94.30 873 MET B N 1
ATOM 6809 C CA . MET B 2 569 ? 18.879 66.642 -27.001 1.00 92.29 873 MET B CA 1
ATOM 6810 C C . MET B 2 569 ? 20.034 67.512 -26.527 1.00 92.11 873 MET B C 1
ATOM 6811 O O . MET B 2 569 ? 20.350 67.538 -25.334 1.00 93.06 873 MET B O 1
ATOM 6816 N N . VAL B 2 570 ? 20.676 68.214 -27.457 1.00 92.99 874 VAL B N 1
ATOM 6817 C CA . VAL B 2 570 ? 21.655 69.230 -27.097 1.00 93.03 874 VAL B CA 1
ATOM 6818 C C . VAL B 2 570 ? 21.468 70.420 -28.015 1.00 97.70 874 VAL B C 1
ATOM 6819 O O . VAL B 2 570 ? 21.285 70.252 -29.227 1.00 95.39 874 VAL B O 1
ATOM 6823 N N . GLU B 2 571 ? 21.474 71.616 -27.426 1.00 98.22 875 GLU B N 1
ATOM 6824 C CA . GLU B 2 571 ? 21.656 72.839 -28.190 1.00 97.26 875 GLU B CA 1
ATOM 6825 C C . GLU B 2 571 ? 22.958 72.742 -28.967 1.00 97.77 875 GLU B C 1
ATOM 6826 O O . GLU B 2 571 ? 24.014 72.466 -28.394 1.00 95.94 875 GLU B O 1
ATOM 6832 N N . PHE B 2 572 ? 22.878 72.947 -30.275 1.00 102.16 876 PHE B N 1
ATOM 6833 C CA . PHE B 2 572 ? 24.034 72.876 -31.167 1.00 105.37 876 PHE B CA 1
ATOM 6834 C C . PHE B 2 572 ? 24.482 74.097 -31.955 1.00 111.64 876 PHE B C 1
ATOM 6835 O O . PHE B 2 572 ? 24.466 74.081 -33.193 1.00 112.03 876 PHE B O 1
ATOM 6843 N N . ASN B 2 573 ? 24.890 75.135 -31.211 1.00 111.28 877 ASN B N 1
ATOM 6844 C CA . ASN B 2 573 ? 25.161 76.483 -31.708 1.00 112.33 877 ASN B CA 1
ATOM 6845 C C . ASN B 2 573 ? 23.868 76.984 -32.353 1.00 108.32 877 ASN B C 1
ATOM 6846 O O . ASN B 2 573 ? 23.765 77.092 -33.579 1.00 109.94 877 ASN B O 1
ATOM 6851 N N . GLY B 2 574 ? 22.864 77.266 -31.517 1.00 106.86 878 GLY B N 1
ATOM 6852 C CA . GLY B 2 574 ? 21.635 77.889 -31.952 1.00 109.02 878 GLY B CA 1
ATOM 6853 C C . GLY B 2 574 ? 20.606 76.980 -32.583 1.00 109.19 878 GLY B C 1
ATOM 6854 O O . GLY B 2 574 ? 19.433 77.364 -32.669 1.00 107.81 878 GLY B O 1
ATOM 6855 N N . LYS B 2 575 ? 21.010 75.802 -33.035 1.00 110.81 879 LYS B N 1
ATOM 6856 C CA . LYS B 2 575 ? 20.092 74.775 -33.490 1.00 109.21 879 LYS B CA 1
ATOM 6857 C C . LYS B 2 575 ? 19.821 73.792 -32.345 1.00 105.34 879 LYS B C 1
ATOM 6858 O O . LYS B 2 575 ? 20.199 74.019 -31.192 1.00 106.44 879 LYS B O 1
ATOM 6860 N N . LEU B 2 576 ? 19.138 72.695 -32.656 1.00 103.19 880 LEU B N 1
ATOM 6861 C CA . LEU B 2 576 ? 18.792 71.675 -31.668 1.00 101.45 880 LEU B CA 1
ATOM 6862 C C . LEU B 2 576 ? 19.177 70.313 -32.228 1.00 97.02 880 LEU B C 1
ATOM 6863 O O . LEU B 2 576 ? 18.499 69.791 -33.118 1.00 91.51 880 LEU B O 1
ATOM 6868 N N . LEU B 2 577 ? 20.257 69.740 -31.706 1.00 94.26 881 LEU B N 1
ATOM 6869 C CA . LEU B 2 577 ? 20.737 68.442 -32.161 1.00 94.91 881 LEU B CA 1
ATOM 6870 C C . LEU B 2 577 ? 20.029 67.336 -31.374 1.00 95.26 881 LEU B C 1
ATOM 6871 O O . LEU B 2 577 ? 20.250 67.200 -30.170 1.00 93.76 881 LEU B O 1
ATOM 6876 N N . ALA B 2 578 ? 19.173 66.550 -32.034 1.00 94.02 882 ALA B N 1
ATOM 6877 C CA . ALA B 2 578 ? 18.454 65.469 -31.367 1.00 93.42 882 ALA B CA 1
ATOM 6878 C C . ALA B 2 578 ? 18.864 64.112 -31.928 1.00 93.93 882 ALA B C 1
ATOM 6879 O O . ALA B 2 578 ? 19.236 63.983 -33.096 1.00 93.64 882 ALA B O 1
ATOM 6881 N N . SER B 2 579 ? 18.815 63.100 -31.078 1.00 94.67 883 SER B N 1
ATOM 6882 C CA . SER B 2 579 ? 18.998 61.716 -31.495 1.00 93.79 883 SER B CA 1
ATOM 6883 C C . SER B 2 579 ? 17.631 61.060 -31.485 1.00 92.74 883 SER B C 1
ATOM 6884 O O . SER B 2 579 ? 16.907 61.158 -30.486 1.00 92.76 883 SER B O 1
ATOM 6887 N N . ILE B 2 580 ? 17.261 60.437 -32.600 1.00 91.13 884 ILE B N 1
ATOM 6888 C CA . ILE B 2 580 ? 16.063 59.613 -32.674 1.00 87.72 884 ILE B CA 1
ATOM 6889 C C . ILE B 2 580 ? 16.514 58.203 -32.993 1.00 88.50 884 ILE B C 1
ATOM 6890 O O . ILE B 2 580 ? 16.953 57.935 -34.117 1.00 86.77 884 ILE B O 1
ATOM 6895 N N . ASN B 2 581 ? 16.397 57.300 -32.021 1.00 89.17 885 ASN B N 1
ATOM 6896 C CA . ASN B 2 581 ? 16.871 55.938 -32.223 1.00 85.91 885 ASN B CA 1
ATOM 6897 C C . ASN B 2 581 ? 18.286 55.984 -32.807 1.00 89.87 885 ASN B C 1
ATOM 6898 O O . ASN B 2 581 ? 19.199 56.516 -32.162 1.00 90.58 885 ASN B O 1
ATOM 6903 N N . SER B 2 582 ? 18.492 55.473 -34.024 1.00 89.63 886 SER B N 1
ATOM 6904 C CA . SER B 2 582 ? 19.827 55.392 -34.608 1.00 88.17 886 SER B CA 1
ATOM 6905 C C . SER B 2 582 ? 20.181 56.596 -35.485 1.00 91.64 886 SER B C 1
ATOM 6906 O O . SER B 2 582 ? 21.162 56.537 -36.234 1.00 92.39 886 SER B O 1
ATOM 6909 N N . THR B 2 583 ? 19.412 57.684 -35.412 1.00 93.13 887 THR B N 1
ATOM 6910 C CA . THR B 2 583 ? 19.605 58.847 -36.274 1.00 93.68 887 THR B CA 1
ATOM 6911 C C . THR B 2 583 ? 19.977 60.064 -35.443 1.00 91.32 887 THR B C 1
ATOM 6912 O O . THR B 2 583 ? 19.307 60.376 -34.457 1.00 88.78 887 THR B O 1
ATOM 6916 N N . VAL B 2 584 ? 21.037 60.747 -35.848 1.00 91.04 888 VAL B N 1
ATOM 6917 C CA . VAL B 2 584 ? 21.427 62.031 -35.284 1.00 96.38 888 VAL B CA 1
ATOM 6918 C C . VAL B 2 584 ? 20.836 63.100 -36.191 1.00 94.95 888 VAL B C 1
ATOM 6919 O O . VAL B 2 584 ? 21.284 63.273 -37.324 1.00 102.33 888 VAL B O 1
ATOM 6923 N N . ARG B 2 585 ? 19.821 63.809 -35.707 1.00 95.16 889 ARG B N 1
ATOM 6924 C CA . ARG B 2 585 ? 19.039 64.750 -36.504 1.00 99.58 889 ARG B CA 1
ATOM 6925 C C . ARG B 2 585 ? 19.317 66.185 -36.066 1.00 98.90 889 ARG B C 1
ATOM 6926 O O . ARG B 2 585 ? 19.288 66.483 -34.868 1.00 97.76 889 ARG B O 1
ATOM 6934 N N . LEU B 2 586 ? 19.588 67.074 -37.023 1.00 96.49 890 LEU B N 1
ATOM 6935 C CA . LEU B 2 586 ? 19.842 68.475 -36.696 1.00 98.86 890 LEU B CA 1
ATOM 6936 C C . LEU B 2 586 ? 18.636 69.344 -37.050 1.00 98.78 890 LEU B C 1
ATOM 6937 O O . LEU B 2 586 ? 18.065 69.220 -38.137 1.00 100.29 890 LEU B O 1
ATOM 6942 N N . TYR B 2 587 ? 18.251 70.222 -36.117 1.00 94.85 891 TYR B N 1
ATOM 6943 C CA . TYR B 2 587 ? 17.006 70.975 -36.199 1.00 96.11 891 TYR B CA 1
ATOM 6944 C C . TYR B 2 587 ? 17.287 72.467 -36.111 1.00 101.04 891 TYR B C 1
ATOM 6945 O O . TYR B 2 587 ? 18.221 72.879 -35.414 1.00 100.55 891 TYR B O 1
ATOM 6954 N N . GLU B 2 588 ? 16.464 73.283 -36.810 1.00 105.07 892 GLU B N 1
ATOM 6955 C CA . GLU B 2 588 ? 16.530 74.749 -36.732 1.00 102.67 892 GLU B CA 1
ATOM 6956 C C . GLU B 2 588 ? 15.186 75.343 -36.319 1.00 99.85 892 GLU B C 1
ATOM 6957 O O . GLU B 2 588 ? 14.125 74.812 -36.664 1.00 103.11 892 GLU B O 1
ATOM 6963 N N . TRP B 2 589 ? 15.241 76.449 -35.579 1.00 99.51 893 TRP B N 1
ATOM 6964 C CA . TRP B 2 589 ? 14.047 77.146 -35.109 1.00 107.57 893 TRP B CA 1
ATOM 6965 C C . TRP B 2 589 ? 13.618 78.151 -36.178 1.00 115.70 893 TRP B C 1
ATOM 6966 O O . TRP B 2 589 ? 14.398 79.039 -36.541 1.00 114.02 893 TRP B O 1
ATOM 6977 N N . THR B 2 590 ? 12.398 78.002 -36.704 1.00 117.25 894 THR B N 1
ATOM 6978 C CA . THR B 2 590 ? 11.951 78.865 -37.794 1.00 121.69 894 THR B CA 1
ATOM 6979 C C . THR B 2 590 ? 11.311 80.146 -37.257 1.00 123.18 894 THR B C 1
ATOM 6980 O O . THR B 2 590 ? 10.973 80.260 -36.077 1.00 119.20 894 THR B O 1
ATOM 6984 N N . THR B 2 591 ? 11.138 81.118 -38.156 1.00 125.29 895 THR B N 1
ATOM 6985 C CA . THR B 2 591 ? 10.454 82.349 -37.779 1.00 130.70 895 THR B CA 1
ATOM 6986 C C . THR B 2 591 ? 9.070 82.068 -37.224 1.00 131.42 895 THR B C 1
ATOM 6987 O O . THR B 2 591 ? 8.581 82.805 -36.359 1.00 127.02 895 THR B O 1
ATOM 6991 N N . GLU B 2 592 ? 8.425 80.999 -37.705 1.00 138.09 896 GLU B N 1
ATOM 6992 C CA . GLU B 2 592 ? 7.079 80.632 -37.287 1.00 138.54 896 GLU B CA 1
ATOM 6993 C C . GLU B 2 592 ? 7.072 79.719 -36.073 1.00 133.97 896 GLU B C 1
ATOM 6994 O O . GLU B 2 592 ? 6.057 79.054 -35.817 1.00 134.80 896 GLU B O 1
ATOM 7000 N N . LYS B 2 593 ? 8.171 79.679 -35.327 1.00 124.46 897 LYS B N 1
ATOM 7001 C CA . LYS B 2 593 ? 8.216 79.008 -34.042 1.00 119.57 897 LYS B CA 1
ATOM 7002 C C . LYS B 2 593 ? 7.882 77.516 -34.201 1.00 128.16 897 LYS B C 1
ATOM 7003 O O . LYS B 2 593 ? 6.987 76.953 -33.553 1.00 122.66 897 LYS B O 1
ATOM 7005 N N . GLU B 2 594 ? 8.616 76.877 -35.106 1.00 126.54 898 GLU B N 1
ATOM 7006 C CA . GLU B 2 594 ? 8.468 75.447 -35.312 1.00 126.31 898 GLU B CA 1
ATOM 7007 C C . GLU B 2 594 ? 9.825 74.876 -35.701 1.00 126.77 898 GLU B C 1
ATOM 7008 O O . GLU B 2 594 ? 10.772 75.616 -35.990 1.00 125.57 898 GLU B O 1
ATOM 7014 N N . LEU B 2 595 ? 9.925 73.549 -35.700 1.00 120.10 899 LEU B N 1
ATOM 7015 C CA . LEU B 2 595 ? 11.198 72.878 -35.924 1.00 114.01 899 LEU B CA 1
ATOM 7016 C C . LEU B 2 595 ? 11.289 72.343 -37.350 1.00 111.83 899 LEU B C 1
ATOM 7017 O O . LEU B 2 595 ? 10.429 71.569 -37.791 1.00 114.98 899 LEU B O 1
ATOM 7022 N N . ARG B 2 596 ? 12.345 72.744 -38.061 1.00 107.31 900 ARG B N 1
ATOM 7023 C CA . ARG B 2 596 ? 12.612 72.286 -39.422 1.00 108.25 900 ARG B CA 1
ATOM 7024 C C . ARG B 2 596 ? 13.853 71.405 -39.404 1.00 98.13 900 ARG B C 1
ATOM 7025 O O . ARG B 2 596 ? 14.770 71.642 -38.617 1.00 99.88 900 ARG B O 1
ATOM 7027 N N . THR B 2 597 ? 13.891 70.398 -40.279 1.00 96.37 901 THR B N 1
ATOM 7028 C CA . THR B 2 597 ? 14.980 69.416 -40.296 1.00 101.33 901 THR B CA 1
ATOM 7029 C C . THR B 2 597 ? 16.063 69.853 -41.277 1.00 98.61 901 THR B C 1
ATOM 7030 O O . THR B 2 597 ? 15.868 69.772 -42.493 1.00 101.63 901 THR B O 1
ATOM 7034 N N . GLU B 2 598 ? 17.222 70.273 -40.764 1.00 98.76 902 GLU B N 1
ATOM 7035 C CA . GLU B 2 598 ? 18.339 70.594 -41.654 1.00 103.11 902 GLU B CA 1
ATOM 7036 C C . GLU B 2 598 ? 18.892 69.333 -42.296 1.00 106.94 902 GLU B C 1
ATOM 7037 O O . GLU B 2 598 ? 18.728 69.099 -43.499 1.00 110.45 902 GLU B O 1
ATOM 7043 N N . CYS B 2 599 ? 19.541 68.499 -41.491 1.00 106.04 903 CYS B N 1
ATOM 7044 C CA . CYS B 2 599 ? 20.174 67.293 -41.991 1.00 106.92 903 CYS B CA 1
ATOM 7045 C C . CYS B 2 599 ? 19.934 66.144 -41.026 1.00 108.38 903 CYS B C 1
ATOM 7046 O O . CYS B 2 599 ? 19.635 66.340 -39.844 1.00 105.39 903 CYS B O 1
ATOM 7049 N N . ASN B 2 600 ? 20.071 64.934 -41.561 1.00 113.99 904 ASN B N 1
ATOM 7050 C CA . ASN B 2 600 ? 20.035 63.703 -40.791 1.00 109.61 904 ASN B CA 1
ATOM 7051 C C . ASN B 2 600 ? 21.354 62.963 -40.941 1.00 108.93 904 ASN B C 1
ATOM 7052 O O . ASN B 2 600 ? 22.049 63.089 -41.957 1.00 112.07 904 ASN B O 1
ATOM 7057 N N . HIS B 2 601 ? 21.691 62.182 -39.922 1.00 104.91 905 HIS B N 1
ATOM 7058 C CA . HIS B 2 601 ? 22.816 61.256 -40.004 1.00 101.55 905 HIS B CA 1
ATOM 7059 C C . HIS B 2 601 ? 22.407 59.929 -39.400 1.00 96.91 905 HIS B C 1
ATOM 7060 O O . HIS B 2 601 ? 22.078 59.862 -38.213 1.00 97.86 905 HIS B O 1
ATOM 7067 N N . TYR B 2 602 ? 22.454 58.879 -40.209 1.00 100.78 906 TYR B N 1
ATOM 7068 C CA . TYR B 2 602 ? 21.951 57.565 -39.834 1.00 99.16 906 TYR B CA 1
ATOM 7069 C C . TYR B 2 602 ? 23.129 56.669 -39.481 1.00 97.70 906 TYR B C 1
ATOM 7070 O O . TYR B 2 602 ? 23.997 56.427 -40.325 1.00 99.81 906 TYR B O 1
ATOM 7079 N N . ASN B 2 603 ? 23.171 56.187 -38.248 1.00 96.24 907 ASN B N 1
ATOM 7080 C CA . ASN B 2 603 ? 24.274 55.342 -37.815 1.00 98.21 907 ASN B CA 1
ATOM 7081 C C . ASN B 2 603 ? 23.812 53.912 -37.587 1.00 102.49 907 ASN B C 1
ATOM 7082 O O . ASN B 2 603 ? 22.613 53.603 -37.560 1.00 99.96 907 ASN B O 1
ATOM 7087 N N . ASN B 2 604 ? 24.804 53.047 -37.395 1.00 110.49 908 ASN B N 1
ATOM 7088 C CA . ASN B 2 604 ? 24.606 51.632 -37.132 1.00 108.20 908 ASN B CA 1
ATOM 7089 C C . ASN B 2 604 ? 24.601 51.306 -35.638 1.00 108.91 908 ASN B C 1
ATOM 7090 O O . ASN B 2 604 ? 24.758 50.141 -35.277 1.00 112.22 908 ASN B O 1
ATOM 7095 N N . ILE B 2 605 ? 24.465 52.306 -34.767 1.00 98.66 909 ILE B N 1
ATOM 7096 C CA . ILE B 2 605 ? 24.229 52.103 -33.344 1.00 96.12 909 ILE B CA 1
ATOM 7097 C C . ILE B 2 605 ? 23.034 52.973 -32.945 1.00 94.11 909 ILE B C 1
ATOM 7098 O O . ILE B 2 605 ? 22.430 53.648 -33.775 1.00 94.16 909 ILE B O 1
ATOM 7103 N N . MET B 2 606 ? 22.634 52.881 -31.685 1.00 88.98 910 MET B N 1
ATOM 7104 C CA . MET B 2 606 ? 21.590 53.748 -31.163 1.00 86.21 910 MET B CA 1
ATOM 7105 C C . MET B 2 606 ? 22.247 54.948 -30.496 1.00 88.97 910 MET B C 1
ATOM 7106 O O . MET B 2 606 ? 23.162 54.790 -29.684 1.00 88.01 910 MET B O 1
ATOM 7111 N N . ALA B 2 607 ? 21.792 56.151 -30.836 1.00 88.34 911 ALA B N 1
ATOM 7112 C CA . ALA B 2 607 ? 22.460 57.348 -30.329 1.00 89.02 911 ALA B CA 1
ATOM 7113 C C . ALA B 2 607 ? 21.943 57.660 -28.926 1.00 93.13 911 ALA B C 1
ATOM 7114 O O . ALA B 2 607 ? 21.190 58.608 -28.696 1.00 94.88 911 ALA B O 1
ATOM 7116 N N . LEU B 2 608 ? 22.372 56.830 -27.969 1.00 94.89 912 LEU B N 1
ATOM 7117 C CA . LEU B 2 608 ? 21.976 57.041 -26.577 1.00 94.57 912 LEU B CA 1
ATOM 7118 C C . LEU B 2 608 ? 22.662 58.272 -25.990 1.00 98.45 912 LEU B C 1
ATOM 7119 O O . LEU B 2 608 ? 22.041 59.026 -25.229 1.00 99.69 912 LEU B O 1
ATOM 7124 N N . TYR B 2 609 ? 23.937 58.498 -26.330 1.00 95.26 913 TYR B N 1
ATOM 7125 C CA . TYR B 2 609 ? 24.749 59.565 -25.741 1.00 94.86 913 TYR B CA 1
ATOM 7126 C C . TYR B 2 609 ? 25.147 60.552 -26.830 1.00 94.64 913 TYR B C 1
ATOM 7127 O O . TYR B 2 609 ? 25.581 60.142 -27.915 1.00 94.76 913 TYR B O 1
ATOM 7136 N N . LEU B 2 610 ? 25.028 61.848 -26.533 1.00 92.47 914 LEU B N 1
ATOM 7137 C CA . LEU B 2 610 ? 25.295 62.895 -27.512 1.00 89.31 914 LEU B CA 1
ATOM 7138 C C . LEU B 2 610 ? 26.070 64.007 -26.841 1.00 91.89 914 LEU B C 1
ATOM 7139 O O . LEU B 2 610 ? 25.567 64.613 -25.894 1.00 99.40 914 LEU B O 1
ATOM 7144 N N . LYS B 2 611 ? 27.277 64.292 -27.325 1.00 95.11 915 LYS B N 1
ATOM 7145 C CA . LYS B 2 611 ? 28.030 65.450 -26.841 1.00 98.78 915 LYS B CA 1
ATOM 7146 C C . LYS B 2 611 ? 28.566 66.279 -28.005 1.00 99.11 915 LYS B C 1
ATOM 7147 O O . LYS B 2 611 ? 28.759 65.778 -29.119 1.00 100.26 915 LYS B O 1
ATOM 7153 N N . THR B 2 612 ? 28.786 67.570 -27.741 1.00 98.32 916 THR B N 1
ATOM 7154 C CA . THR B 2 612 ? 29.328 68.483 -28.748 1.00 102.69 916 THR B CA 1
ATOM 7155 C C . THR B 2 612 ? 30.314 69.446 -28.095 1.00 92.75 916 THR B C 1
ATOM 7156 O O . THR B 2 612 ? 30.012 70.023 -27.046 1.00 93.35 916 THR B O 1
ATOM 7160 N N . LYS B 2 613 ? 31.506 69.569 -28.686 1.00 92.97 917 LYS B N 1
ATOM 7161 C CA . LYS B 2 613 ? 32.386 70.720 -28.493 1.00 98.57 917 LYS B CA 1
ATOM 7162 C C . LYS B 2 613 ? 32.488 71.415 -29.844 1.00 110.73 917 LYS B C 1
ATOM 7163 O O . LYS B 2 613 ? 32.960 70.813 -30.817 1.00 115.78 917 LYS B O 1
ATOM 7165 N N . GLY B 2 614 ? 32.024 72.662 -29.918 1.00 100.94 918 GLY B N 1
ATOM 7166 C CA . GLY B 2 614 ? 32.051 73.362 -31.187 1.00 109.62 918 GLY B CA 1
ATOM 7167 C C . GLY B 2 614 ? 31.237 72.717 -32.287 1.00 117.74 918 GLY B C 1
ATOM 7168 O O . GLY B 2 614 ? 30.009 72.658 -32.200 1.00 118.57 918 GLY B O 1
ATOM 7169 N N . ASP B 2 615 ? 31.901 72.250 -33.340 1.00 132.53 919 ASP B N 1
ATOM 7170 C CA . ASP B 2 615 ? 31.211 71.589 -34.432 1.00 133.66 919 ASP B CA 1
ATOM 7171 C C . ASP B 2 615 ? 31.463 70.080 -34.448 1.00 133.71 919 ASP B C 1
ATOM 7172 O O . ASP B 2 615 ? 31.065 69.398 -35.405 1.00 133.54 919 ASP B O 1
ATOM 7177 N N . PHE B 2 616 ? 32.100 69.543 -33.410 1.00 125.48 920 PHE B N 1
ATOM 7178 C CA . PHE B 2 616 ? 32.280 68.106 -33.252 1.00 125.83 920 PHE B CA 1
ATOM 7179 C C . PHE B 2 616 ? 31.059 67.494 -32.563 1.00 122.49 920 PHE B C 1
ATOM 7180 O O . PHE B 2 616 ? 30.399 68.138 -31.740 1.00 121.48 920 PHE B O 1
ATOM 7188 N N . ILE B 2 617 ? 30.764 66.240 -32.905 1.00 109.65 921 ILE B N 1
ATOM 7189 C CA . ILE B 2 617 ? 29.623 65.520 -32.352 1.00 104.76 921 ILE B CA 1
ATOM 7190 C C . ILE B 2 617 ? 30.086 64.142 -31.887 1.00 104.51 921 ILE B C 1
ATOM 7191 O O . ILE B 2 617 ? 30.721 63.403 -32.648 1.00 102.76 921 ILE B O 1
ATOM 7196 N N . LEU B 2 618 ? 29.784 63.803 -30.638 1.00 100.00 922 LEU B N 1
ATOM 7197 C CA . LEU B 2 618 ? 30.137 62.510 -30.067 1.00 97.92 922 LEU B CA 1
ATOM 7198 C C . LEU B 2 618 ? 28.872 61.689 -29.869 1.00 96.26 922 LEU B C 1
ATOM 7199 O O . LEU B 2 618 ? 27.914 62.165 -29.250 1.00 96.95 922 LEU B O 1
ATOM 7204 N N . VAL B 2 619 ? 28.878 60.460 -30.387 1.00 91.00 923 VAL B N 1
ATOM 7205 C CA . VAL B 2 619 ? 27.740 59.551 -30.313 1.00 90.63 923 VAL B CA 1
ATOM 7206 C C . VAL B 2 619 ? 28.211 58.224 -29.717 1.00 93.38 923 VAL B C 1
ATOM 7207 O O . VAL B 2 619 ? 29.271 57.708 -30.085 1.00 94.95 923 VAL B O 1
ATOM 7211 N N . GLY B 2 620 ? 27.433 57.677 -28.784 1.00 91.96 924 GLY B N 1
ATOM 7212 C CA . GLY B 2 620 ? 27.752 56.385 -28.199 1.00 87.22 924 GLY B CA 1
ATOM 7213 C C . GLY B 2 620 ? 26.502 55.630 -27.796 1.00 90.33 924 GLY B C 1
ATOM 7214 O O . GLY B 2 620 ? 25.426 56.214 -27.629 1.00 91.57 924 GLY B O 1
ATOM 7215 N N . ASP B 2 621 ? 26.646 54.315 -27.658 1.00 91.43 925 ASP B N 1
ATOM 7216 C CA . ASP B 2 621 ? 25.534 53.513 -27.161 1.00 88.87 925 ASP B CA 1
ATOM 7217 C C . ASP B 2 621 ? 25.958 52.796 -25.892 1.00 86.79 925 ASP B C 1
ATOM 7218 O O . ASP B 2 621 ? 27.056 53.002 -25.365 1.00 84.66 925 ASP B O 1
ATOM 7223 N N . LEU B 2 622 ? 25.069 51.930 -25.418 1.00 85.40 926 LEU B N 1
ATOM 7224 C CA . LEU B 2 622 ? 25.290 51.220 -24.173 1.00 80.49 926 LEU B CA 1
ATOM 7225 C C . LEU B 2 622 ? 26.501 50.306 -24.218 1.00 83.77 926 LEU B C 1
ATOM 7226 O O . LEU B 2 622 ? 26.885 49.781 -23.169 1.00 85.64 926 LEU B O 1
ATOM 7231 N N . MET B 2 623 ? 27.105 50.091 -25.389 1.00 87.46 927 MET B N 1
ATOM 7232 C CA . MET B 2 623 ? 28.106 49.043 -25.566 1.00 84.20 927 MET B CA 1
ATOM 7233 C C . MET B 2 623 ? 29.478 49.605 -25.960 1.00 86.42 927 MET B C 1
ATOM 7234 O O . MET B 2 623 ? 30.255 48.958 -26.680 1.00 86.96 927 MET B O 1
ATOM 7239 N N . ARG B 2 624 ? 29.810 50.788 -25.421 1.00 83.37 928 ARG B N 1
ATOM 7240 C CA . ARG B 2 624 ? 31.101 51.449 -25.651 1.00 84.77 928 ARG B CA 1
ATOM 7241 C C . ARG B 2 624 ? 31.417 51.561 -27.141 1.00 87.60 928 ARG B C 1
ATOM 7242 O O . ARG B 2 624 ? 32.590 51.577 -27.548 1.00 86.54 928 ARG B O 1
ATOM 7250 N N . SER B 2 625 ? 30.365 51.617 -27.962 1.00 86.59 929 SER B N 1
ATOM 7251 C CA . SER B 2 625 ? 30.505 52.031 -29.352 1.00 89.21 929 SER B CA 1
ATOM 7252 C C . SER B 2 625 ? 30.645 53.544 -29.365 1.00 90.06 929 SER B C 1
ATOM 7253 O O . SER B 2 625 ? 29.811 54.253 -28.789 1.00 90.09 929 SER B O 1
ATOM 7256 N N . VAL B 2 626 ? 31.704 54.040 -29.993 1.00 94.66 930 VAL B N 1
ATOM 7257 C CA . VAL B 2 626 ? 31.942 55.472 -30.084 1.00 90.99 930 VAL B CA 1
ATOM 7258 C C . VAL B 2 626 ? 31.979 55.860 -31.549 1.00 93.74 930 VAL B C 1
ATOM 7259 O O . VAL B 2 626 ? 32.501 55.116 -32.383 1.00 100.93 930 VAL B O 1
ATOM 7263 N N . LEU B 2 627 ? 31.441 57.037 -31.849 1.00 93.84 931 LEU B N 1
ATOM 7264 C CA . LEU B 2 627 ? 31.305 57.528 -33.219 1.00 93.57 931 LEU B CA 1
ATOM 7265 C C . LEU B 2 627 ? 31.409 59.050 -33.189 1.00 101.60 931 LEU B C 1
ATOM 7266 O O . LEU B 2 627 ? 30.550 59.731 -32.611 1.00 97.93 931 LEU B O 1
ATOM 7271 N N . LEU B 2 628 ? 32.470 59.580 -33.791 1.00 102.39 932 LEU B N 1
ATOM 7272 C CA . LEU B 2 628 ? 32.740 61.008 -33.807 1.00 98.21 932 LEU B CA 1
ATOM 7273 C C . LEU B 2 628 ? 32.260 61.575 -35.138 1.00 102.26 932 LEU B C 1
ATOM 7274 O O . LEU B 2 628 ? 32.771 61.196 -36.196 1.00 100.78 932 LEU B O 1
ATOM 7279 N N . LEU B 2 629 ? 31.253 62.455 -35.083 1.00 104.99 933 LEU B N 1
ATOM 7280 C CA . LEU B 2 629 ? 30.739 63.172 -36.244 1.00 104.50 933 LEU B CA 1
ATOM 7281 C C . LEU B 2 629 ? 31.280 64.594 -36.259 1.00 105.83 933 LEU B C 1
ATOM 7282 O O . LEU B 2 629 ? 31.956 65.045 -35.329 1.00 108.77 933 LEU B O 1
ATOM 7287 N N . ALA B 2 630 ? 30.966 65.309 -37.336 1.00 111.46 934 ALA B N 1
ATOM 7288 C CA . ALA B 2 630 ? 31.281 66.726 -37.438 1.00 111.10 934 ALA B CA 1
ATOM 7289 C C . ALA B 2 630 ? 30.313 67.351 -38.427 1.00 109.74 934 ALA B C 1
ATOM 7290 O O . ALA B 2 630 ? 30.004 66.748 -39.456 1.00 110.53 934 ALA B O 1
ATOM 7292 N N . TYR B 2 631 ? 29.820 68.545 -38.101 1.00 111.82 935 TYR B N 1
ATOM 7293 C CA . TYR B 2 631 ? 28.852 69.249 -38.950 1.00 116.72 935 TYR B CA 1
ATOM 7294 C C . TYR B 2 631 ? 29.606 70.187 -39.890 1.00 116.40 935 TYR B C 1
ATOM 7295 O O . TYR B 2 631 ? 30.018 71.277 -39.492 1.00 122.52 935 TYR B O 1
ATOM 7304 N N . LYS B 2 632 ? 29.785 69.776 -41.141 1.00 115.76 936 LYS B N 1
ATOM 7305 C CA . LYS B 2 632 ? 30.449 70.635 -42.121 1.00 119.74 936 LYS B CA 1
ATOM 7306 C C . LYS B 2 632 ? 29.588 71.870 -42.389 1.00 123.15 936 LYS B C 1
ATOM 7307 O O . LYS B 2 632 ? 28.560 71.750 -43.072 1.00 123.41 936 LYS B O 1
ATOM 7309 N N . PRO B 2 633 ? 29.969 73.066 -41.898 1.00 124.19 937 PRO B N 1
ATOM 7310 C CA . PRO B 2 633 ? 29.024 74.211 -41.911 1.00 122.75 937 PRO B CA 1
ATOM 7311 C C . PRO B 2 633 ? 28.566 74.636 -43.293 1.00 124.16 937 PRO B C 1
ATOM 7312 O O . PRO B 2 633 ? 27.361 74.817 -43.512 1.00 125.04 937 PRO B O 1
ATOM 7316 N N . MET B 2 634 ? 29.501 74.832 -44.226 1.00 122.26 938 MET B N 1
ATOM 7317 C CA . MET B 2 634 ? 29.125 75.231 -45.580 1.00 127.34 938 MET B CA 1
ATOM 7318 C C . MET B 2 634 ? 28.204 74.202 -46.227 1.00 128.88 938 MET B C 1
ATOM 7319 O O . MET B 2 634 ? 27.241 74.559 -46.917 1.00 130.05 938 MET B O 1
ATOM 7324 N N . GLU B 2 635 ? 28.482 72.918 -46.019 1.00 127.05 939 GLU B N 1
ATOM 7325 C CA . GLU B 2 635 ? 27.627 71.894 -46.596 1.00 125.03 939 GLU B CA 1
ATOM 7326 C C . GLU B 2 635 ? 26.296 71.782 -45.855 1.00 124.91 939 GLU B C 1
ATOM 7327 O O . GLU B 2 635 ? 25.241 71.609 -46.471 1.00 124.88 939 GLU B O 1
ATOM 7333 N N . GLY B 2 636 ? 26.314 71.872 -44.536 1.00 122.34 940 GLY B N 1
ATOM 7334 C CA . GLY B 2 636 ? 25.092 71.606 -43.804 1.00 122.74 940 GLY B CA 1
ATOM 7335 C C . GLY B 2 636 ? 24.733 70.137 -43.718 1.00 124.99 940 GLY B C 1
ATOM 7336 O O . GLY B 2 636 ? 23.541 69.801 -43.732 1.00 123.71 940 GLY B O 1
ATOM 7337 N N . ASN B 2 637 ? 25.734 69.247 -43.649 1.00 127.63 941 ASN B N 1
ATOM 7338 C CA . ASN B 2 637 ? 25.573 67.833 -43.317 1.00 125.02 941 ASN B CA 1
ATOM 7339 C C . ASN B 2 637 ? 26.636 67.435 -42.292 1.00 124.47 941 ASN B C 1
ATOM 7340 O O . ASN B 2 637 ? 27.553 68.205 -41.990 1.00 124.32 941 ASN B O 1
ATOM 7345 N N . PHE B 2 638 ? 26.514 66.216 -41.756 1.00 115.77 942 PHE B N 1
ATOM 7346 C CA . PHE B 2 638 ? 27.516 65.636 -40.869 1.00 110.48 942 PHE B CA 1
ATOM 7347 C C . PHE B 2 638 ? 28.441 64.707 -41.657 1.00 111.05 942 PHE B C 1
ATOM 7348 O O . PHE B 2 638 ? 28.044 64.073 -42.637 1.00 111.75 942 PHE B O 1
ATOM 7356 N N . GLU B 2 639 ? 29.690 64.624 -41.204 1.00 110.10 943 GLU B N 1
ATOM 7357 C CA . GLU B 2 639 ? 30.683 63.749 -41.812 1.00 105.04 943 GLU B CA 1
ATOM 7358 C C . GLU B 2 639 ? 31.375 62.941 -40.726 1.00 105.11 943 GLU B C 1
ATOM 7359 O O . GLU B 2 639 ? 31.876 63.511 -39.753 1.00 108.42 943 GLU B O 1
ATOM 7361 N N . GLU B 2 640 ? 31.407 61.620 -40.907 1.00 103.86 944 GLU B N 1
ATOM 7362 C CA . GLU B 2 640 ? 32.013 60.711 -39.940 1.00 103.71 944 GLU B CA 1
ATOM 7363 C C . GLU B 2 640 ? 33.502 60.977 -39.834 1.00 102.14 944 GLU B C 1
ATOM 7364 O O . GLU B 2 640 ? 34.224 60.871 -40.827 1.00 107.78 944 GLU B O 1
ATOM 7366 N N . ILE B 2 641 ? 33.967 61.321 -38.642 1.00 104.38 945 ILE B N 1
ATOM 7367 C CA . ILE B 2 641 ? 35.398 61.528 -38.449 1.00 107.98 945 ILE B CA 1
ATOM 7368 C C . ILE B 2 641 ? 36.092 60.240 -38.024 1.00 112.15 945 ILE B C 1
ATOM 7369 O O . ILE B 2 641 ? 37.152 59.899 -38.556 1.00 113.30 945 ILE B O 1
ATOM 7374 N N . ALA B 2 642 ? 35.514 59.508 -37.070 1.00 117.57 946 ALA B N 1
ATOM 7375 C CA . ALA B 2 642 ? 36.136 58.295 -36.546 1.00 119.00 946 ALA B CA 1
ATOM 7376 C C . ALA B 2 642 ? 35.118 57.504 -35.730 1.00 116.85 946 ALA B C 1
ATOM 7377 O O . ALA B 2 642 ? 34.047 58.002 -35.374 1.00 114.01 946 ALA B O 1
ATOM 7379 N N . ARG B 2 643 ? 35.482 56.257 -35.433 1.00 119.14 947 ARG B N 1
ATOM 7380 C CA . ARG B 2 643 ? 34.638 55.327 -34.691 1.00 111.76 947 ARG B CA 1
ATOM 7381 C C . ARG B 2 643 ? 35.545 54.333 -33.979 1.00 111.99 947 ARG B C 1
ATOM 7382 O O . ARG B 2 643 ? 36.714 54.164 -34.333 1.00 115.58 947 ARG B O 1
ATOM 7384 N N . ASP B 2 644 ? 34.997 53.695 -32.952 1.00 108.02 948 ASP B N 1
ATOM 7385 C CA . ASP B 2 644 ? 35.665 52.580 -32.300 1.00 107.32 948 ASP B CA 1
ATOM 7386 C C . ASP B 2 644 ? 34.575 51.674 -31.766 1.00 104.63 948 ASP B C 1
ATOM 7387 O O . ASP B 2 644 ? 33.514 52.152 -31.357 1.00 103.12 948 ASP B O 1
ATOM 7392 N N . PHE B 2 645 ? 34.822 50.369 -31.836 1.00 100.74 949 PHE B N 1
ATOM 7393 C CA . PHE B 2 645 ? 33.959 49.353 -31.237 1.00 101.21 949 PHE B CA 1
ATOM 7394 C C . PHE B 2 645 ? 34.853 48.498 -30.344 1.00 100.40 949 PHE B C 1
ATOM 7395 O O . PHE B 2 645 ? 35.669 47.710 -30.837 1.00 101.41 949 PHE B O 1
ATOM 7403 N N . ASN B 2 646 ? 34.715 48.665 -29.034 1.00 98.81 950 ASN B N 1
ATOM 7404 C CA . ASN B 2 646 ? 35.366 47.804 -28.054 1.00 91.91 950 ASN B CA 1
ATOM 7405 C C . ASN B 2 646 ? 34.263 47.380 -27.087 1.00 88.68 950 ASN B C 1
ATOM 7406 O O . ASN B 2 646 ? 34.109 47.961 -25.999 1.00 91.05 950 ASN B O 1
ATOM 7411 N N . PRO B 2 647 ? 33.490 46.358 -27.446 1.00 85.38 951 PRO B N 1
ATOM 7412 C CA . PRO B 2 647 ? 32.202 46.121 -26.786 1.00 84.75 951 PRO B CA 1
ATOM 7413 C C . PRO B 2 647 ? 32.348 45.871 -25.294 1.00 85.96 951 PRO B C 1
ATOM 7414 O O . PRO B 2 647 ? 33.243 45.151 -24.852 1.00 88.19 951 PRO B O 1
ATOM 7418 N N . ASN B 2 648 ? 31.427 46.460 -24.534 1.00 85.27 952 ASN B N 1
ATOM 7419 C CA . ASN B 2 648 ? 31.397 46.552 -23.084 1.00 83.70 952 ASN B CA 1
ATOM 7420 C C . ASN B 2 648 ? 30.259 47.515 -22.731 1.00 86.15 952 ASN B C 1
ATOM 7421 O O . ASN B 2 648 ? 29.846 48.337 -23.562 1.00 86.08 952 ASN B O 1
ATOM 7426 N N . TRP B 2 649 ? 29.753 47.414 -21.509 1.00 80.41 953 TRP B N 1
ATOM 7427 C CA . TRP B 2 649 ? 28.705 48.320 -21.054 1.00 74.54 953 TRP B CA 1
ATOM 7428 C C . TRP B 2 649 ? 29.312 49.672 -20.704 1.00 84.18 953 TRP B C 1
ATOM 7429 O O . TRP B 2 649 ? 30.259 49.747 -19.918 1.00 85.47 953 TRP B O 1
ATOM 7440 N N . MET B 2 650 ? 28.740 50.735 -21.277 1.00 85.35 954 MET B N 1
ATOM 7441 C CA . MET B 2 650 ? 29.125 52.125 -21.065 1.00 81.62 954 MET B CA 1
ATOM 7442 C C . MET B 2 650 ? 27.940 52.888 -20.483 1.00 78.78 954 MET B C 1
ATOM 7443 O O . MET B 2 650 ? 26.814 52.734 -20.957 1.00 81.44 954 MET B O 1
ATOM 7448 N N . SER B 2 651 ? 28.182 53.703 -19.463 1.00 74.73 955 SER B N 1
ATOM 7449 C CA . SER B 2 651 ? 27.096 54.347 -18.743 1.00 81.37 955 SER B CA 1
ATOM 7450 C C . SER B 2 651 ? 27.073 55.864 -18.887 1.00 90.64 955 SER B C 1
ATOM 7451 O O . SER B 2 651 ? 26.107 56.505 -18.445 1.00 88.58 955 SER B O 1
ATOM 7454 N N . ALA B 2 652 ? 28.093 56.452 -19.498 1.00 88.25 956 ALA B N 1
ATOM 7455 C CA . ALA B 2 652 ? 28.327 57.877 -19.385 1.00 83.65 956 ALA B CA 1
ATOM 7456 C C . ALA B 2 652 ? 29.606 58.163 -20.142 1.00 88.73 956 ALA B C 1
ATOM 7457 O O . ALA B 2 652 ? 30.480 57.298 -20.262 1.00 86.50 956 ALA B O 1
ATOM 7459 N N . VAL B 2 653 ? 29.724 59.394 -20.622 1.00 91.27 957 VAL B N 1
ATOM 7460 C CA . VAL B 2 653 ? 30.742 59.716 -21.615 1.00 89.24 957 VAL B CA 1
ATOM 7461 C C . VAL B 2 653 ? 30.790 61.223 -21.788 1.00 95.10 957 VAL B C 1
ATOM 7462 O O . VAL B 2 653 ? 29.761 61.883 -21.727 1.00 98.10 957 VAL B O 1
ATOM 7466 N N . GLU B 2 654 ? 31.987 61.776 -22.001 1.00 99.98 958 GLU B N 1
ATOM 7467 C CA . GLU B 2 654 ? 32.136 63.225 -22.006 1.00 102.88 958 GLU B CA 1
ATOM 7468 C C . GLU B 2 654 ? 33.329 63.619 -22.870 1.00 104.75 958 GLU B C 1
ATOM 7469 O O . GLU B 2 654 ? 34.287 62.849 -23.017 1.00 104.60 958 GLU B O 1
ATOM 7475 N N . ILE B 2 655 ? 33.274 64.831 -23.435 1.00 97.00 959 ILE B N 1
ATOM 7476 C CA . ILE B 2 655 ? 34.364 65.335 -24.273 1.00 102.56 959 ILE B CA 1
ATOM 7477 C C . ILE B 2 655 ? 35.359 66.092 -23.396 1.00 102.77 959 ILE B C 1
ATOM 7478 O O . ILE B 2 655 ? 35.026 67.111 -22.776 1.00 98.18 959 ILE B O 1
ATOM 7483 N N . LEU B 2 656 ? 36.581 65.569 -23.322 1.00 101.47 960 LEU B N 1
ATOM 7484 C CA . LEU B 2 656 ? 37.661 66.240 -22.619 1.00 100.94 960 LEU B CA 1
ATOM 7485 C C . LEU B 2 656 ? 38.164 67.413 -23.446 1.00 105.91 960 LEU B C 1
ATOM 7486 O O . LEU B 2 656 ? 38.039 68.568 -23.032 1.00 107.00 960 LEU B O 1
ATOM 7491 N N . ASP B 2 657 ? 38.739 67.117 -24.615 1.00 108.55 961 ASP B N 1
ATOM 7492 C CA . ASP B 2 657 ? 39.083 68.141 -25.594 1.00 109.49 961 ASP B CA 1
ATOM 7493 C C . ASP B 2 657 ? 38.674 67.679 -26.989 1.00 109.54 961 ASP B C 1
ATOM 7494 O O . ASP B 2 657 ? 37.982 66.665 -27.130 1.00 112.33 961 ASP B O 1
ATOM 7499 N N . ASP B 2 658 ? 39.068 68.408 -28.022 1.00 111.34 962 ASP B N 1
ATOM 7500 C CA . ASP B 2 658 ? 38.638 68.021 -29.359 1.00 116.28 962 ASP B CA 1
ATOM 7501 C C . ASP B 2 658 ? 39.226 66.698 -29.836 1.00 117.52 962 ASP B C 1
ATOM 7502 O O . ASP B 2 658 ? 38.859 66.254 -30.935 1.00 121.93 962 ASP B O 1
ATOM 7507 N N . ASP B 2 659 ? 40.108 66.059 -29.075 1.00 112.53 963 ASP B N 1
ATOM 7508 C CA . ASP B 2 659 ? 40.772 64.853 -29.566 1.00 113.27 963 ASP B CA 1
ATOM 7509 C C . ASP B 2 659 ? 40.601 63.716 -28.582 1.00 110.91 963 ASP B C 1
ATOM 7510 O O . ASP B 2 659 ? 40.530 62.552 -28.984 1.00 112.69 963 ASP B O 1
ATOM 7515 N N . ASN B 2 660 ? 40.559 64.031 -27.291 1.00 113.61 964 ASN B N 1
ATOM 7516 C CA . ASN B 2 660 ? 40.389 63.034 -26.247 1.00 108.20 964 ASN B CA 1
ATOM 7517 C C . ASN B 2 660 ? 38.940 62.961 -25.791 1.00 106.25 964 ASN B C 1
ATOM 7518 O O . ASN B 2 660 ? 38.209 63.951 -25.812 1.00 105.35 964 ASN B O 1
ATOM 7523 N N . PHE B 2 661 ? 38.528 61.769 -25.383 1.00 108.62 965 PHE B N 1
ATOM 7524 C CA . PHE B 2 661 ? 37.164 61.523 -24.943 1.00 105.96 965 PHE B CA 1
ATOM 7525 C C . PHE B 2 661 ? 37.189 60.656 -23.688 1.00 103.27 965 PHE B C 1
ATOM 7526 O O . PHE B 2 661 ? 38.000 59.729 -23.578 1.00 102.02 965 PHE B O 1
ATOM 7534 N N . LEU B 2 662 ? 36.320 60.983 -22.731 1.00 100.49 966 LEU B N 1
ATOM 7535 C CA . LEU B 2 662 ? 36.284 60.312 -21.441 1.00 94.78 966 LEU B CA 1
ATOM 7536 C C . LEU B 2 662 ? 34.992 59.525 -21.296 1.00 93.51 966 LEU B C 1
ATOM 7537 O O . LEU B 2 662 ? 33.942 59.933 -21.801 1.00 90.90 966 LEU B O 1
ATOM 7542 N N . GLY B 2 663 ? 35.074 58.406 -20.571 1.00 93.53 967 GLY B N 1
ATOM 7543 C CA . GLY B 2 663 ? 33.921 57.537 -20.425 1.00 90.10 967 GLY B CA 1
ATOM 7544 C C . GLY B 2 663 ? 33.993 56.645 -19.209 1.00 84.36 967 GLY B C 1
ATOM 7545 O O . GLY B 2 663 ? 35.070 56.380 -18.665 1.00 84.58 967 GLY B O 1
ATOM 7546 N N . ALA B 2 664 ? 32.815 56.178 -18.793 1.00 83.19 968 ALA B N 1
ATOM 7547 C CA . ALA B 2 664 ? 32.654 55.205 -17.719 1.00 84.36 968 ALA B CA 1
ATOM 7548 C C . ALA B 2 664 ? 32.113 53.896 -18.279 1.00 87.93 968 ALA B C 1
ATOM 7549 O O . ALA B 2 664 ? 31.068 53.890 -18.946 1.00 88.18 968 ALA B O 1
ATOM 7551 N N . GLU B 2 665 ? 32.807 52.789 -17.995 1.00 86.49 969 GLU B N 1
ATOM 7552 C CA . GLU B 2 665 ? 32.361 51.472 -18.440 1.00 89.61 969 GLU B CA 1
ATOM 7553 C C . GLU B 2 665 ? 32.486 50.459 -17.308 1.00 87.06 969 GLU B C 1
ATOM 7554 O O . GLU B 2 665 ? 33.108 50.717 -16.268 1.00 85.27 969 GLU B O 1
ATOM 7560 N N . ASN B 2 666 ? 31.877 49.292 -17.544 1.00 87.70 970 ASN B N 1
ATOM 7561 C CA . ASN B 2 666 ? 31.926 48.173 -16.608 1.00 88.01 970 ASN B CA 1
ATOM 7562 C C . ASN B 2 666 ? 33.359 47.659 -16.491 1.00 88.18 970 ASN B C 1
ATOM 7563 O O . ASN B 2 666 ? 34.114 47.671 -17.468 1.00 87.64 970 ASN B O 1
ATOM 7568 N N . ALA B 2 667 ? 33.755 47.253 -15.278 1.00 89.30 971 ALA B N 1
ATOM 7569 C CA . ALA B 2 667 ? 32.943 47.436 -14.085 1.00 83.91 971 ALA B CA 1
ATOM 7570 C C . ALA B 2 667 ? 33.587 48.502 -13.197 1.00 90.40 971 ALA B C 1
ATOM 7571 O O . ALA B 2 667 ? 34.676 48.299 -12.630 1.00 88.25 971 ALA B O 1
ATOM 7573 N N . PHE B 2 668 ? 32.905 49.649 -13.095 1.00 88.09 972 PHE B N 1
ATOM 7574 C CA . PHE B 2 668 ? 33.381 50.779 -12.304 1.00 81.37 972 PHE B CA 1
ATOM 7575 C C . PHE B 2 668 ? 34.750 51.230 -12.801 1.00 84.01 972 PHE B C 1
ATOM 7576 O O . PHE B 2 668 ? 35.636 51.598 -12.029 1.00 87.25 972 PHE B O 1
ATOM 7584 N N . ASN B 2 669 ? 34.927 51.214 -14.114 1.00 83.77 973 ASN B N 1
ATOM 7585 C CA . ASN B 2 669 ? 36.161 51.688 -14.719 1.00 86.13 973 ASN B CA 1
ATOM 7586 C C . ASN B 2 669 ? 35.892 52.962 -15.507 1.00 86.47 973 ASN B C 1
ATOM 7587 O O . ASN B 2 669 ? 34.794 53.174 -16.029 1.00 88.04 973 ASN B O 1
ATOM 7592 N N . LEU B 2 670 ? 36.910 53.803 -15.585 1.00 86.20 974 LEU B N 1
ATOM 7593 C CA . LEU B 2 670 ? 36.965 54.924 -16.502 1.00 83.39 974 LEU B CA 1
ATOM 7594 C C . LEU B 2 670 ? 37.918 54.596 -17.639 1.00 87.46 974 LEU B C 1
ATOM 7595 O O . LEU B 2 670 ? 38.749 53.688 -17.546 1.00 92.47 974 LEU B O 1
ATOM 7600 N N . PHE B 2 671 ? 37.808 55.360 -18.715 1.00 88.65 975 PHE B N 1
ATOM 7601 C CA . PHE B 2 671 ? 38.659 55.132 -19.873 1.00 91.63 975 PHE B CA 1
ATOM 7602 C C . PHE B 2 671 ? 38.642 56.368 -20.757 1.00 92.97 975 PHE B C 1
ATOM 7603 O O . PHE B 2 671 ? 37.635 57.077 -20.846 1.00 88.64 975 PHE B O 1
ATOM 7611 N N . VAL B 2 672 ? 39.755 56.580 -21.453 1.00 94.91 976 VAL B N 1
ATOM 7612 C CA . VAL B 2 672 ? 39.903 57.695 -22.377 1.00 97.81 976 VAL B CA 1
ATOM 7613 C C . VAL B 2 672 ? 40.505 57.177 -23.680 1.00 102.54 976 VAL B C 1
ATOM 7614 O O . VAL B 2 672 ? 41.516 56.464 -23.663 1.00 99.13 976 VAL B O 1
ATOM 7618 N N . CYS B 2 673 ? 39.864 57.512 -24.804 1.00 106.90 977 CYS B N 1
ATOM 7619 C CA . CYS B 2 673 ? 40.424 57.321 -26.136 1.00 109.85 977 CYS B CA 1
ATOM 7620 C C . CYS B 2 673 ? 40.471 58.660 -26.866 1.00 110.68 977 CYS B C 1
ATOM 7621 O O . CYS B 2 673 ? 39.708 59.589 -26.566 1.00 107.17 977 CYS B O 1
ATOM 7624 N N . GLN B 2 674 ? 41.400 58.756 -27.812 1.00 114.94 978 GLN B N 1
ATOM 7625 C CA . GLN B 2 674 ? 41.636 59.998 -28.522 1.00 118.02 978 GLN B CA 1
ATOM 7626 C C . GLN B 2 674 ? 41.604 59.735 -30.015 1.00 121.62 978 GLN B C 1
ATOM 7627 O O . GLN B 2 674 ? 41.938 58.638 -30.476 1.00 118.80 978 GLN B O 1
ATOM 7633 N N . LYS B 2 675 ? 41.181 60.757 -30.759 1.00 124.31 979 LYS B N 1
ATOM 7634 C CA . LYS B 2 675 ? 41.344 60.735 -32.199 1.00 131.79 979 LYS B CA 1
ATOM 7635 C C . LYS B 2 675 ? 42.808 60.453 -32.493 1.00 142.79 979 LYS B C 1
ATOM 7636 O O . LYS B 2 675 ? 43.696 60.856 -31.732 1.00 142.16 979 LYS B O 1
ATOM 7642 N N . ASP B 2 676 ? 43.055 59.701 -33.563 1.00 162.01 980 ASP B N 1
ATOM 7643 C CA . ASP B 2 676 ? 44.426 59.461 -34.000 1.00 165.68 980 ASP B CA 1
ATOM 7644 C C . ASP B 2 676 ? 44.827 60.880 -34.390 1.00 168.03 980 ASP B C 1
ATOM 7645 O O . ASP B 2 676 ? 44.355 61.412 -35.398 1.00 169.78 980 ASP B O 1
ATOM 7650 N N . SER B 2 677 ? 45.695 61.505 -33.572 1.00 165.84 981 SER B N 1
ATOM 7651 C CA . SER B 2 677 ? 46.186 62.851 -33.826 1.00 168.49 981 SER B CA 1
ATOM 7652 C C . SER B 2 677 ? 47.137 62.677 -34.999 1.00 175.71 981 SER B C 1
ATOM 7653 O O . SER B 2 677 ? 47.295 63.575 -35.834 1.00 176.04 981 SER B O 1
ATOM 7656 N N . ALA B 2 678 ? 47.768 61.500 -35.072 1.00 186.98 982 ALA B N 1
ATOM 7657 C CA . ALA B 2 678 ? 48.644 61.119 -36.174 1.00 191.08 982 ALA B CA 1
ATOM 7658 C C . ALA B 2 678 ? 47.783 60.829 -37.403 1.00 192.90 982 ALA B C 1
ATOM 7659 O O . ALA B 2 678 ? 47.429 59.684 -37.689 1.00 189.51 982 ALA B O 1
ATOM 7661 N N . ALA B 2 679 ? 47.436 61.885 -38.116 1.00 184.57 983 ALA B N 1
ATOM 7662 C CA . ALA B 2 679 ? 46.631 61.784 -39.328 1.00 176.01 983 ALA B CA 1
ATOM 7663 C C . ALA B 2 679 ? 47.631 61.079 -40.250 1.00 177.34 983 ALA B C 1
ATOM 7664 O O . ALA B 2 679 ? 48.532 61.725 -40.799 1.00 179.05 983 ALA B O 1
ATOM 7666 N N . THR B 2 680 ? 47.492 59.753 -40.414 1.00 175.30 984 THR B N 1
ATOM 7667 C CA . THR B 2 680 ? 48.416 58.942 -41.212 1.00 171.90 984 THR B CA 1
ATOM 7668 C C . THR B 2 680 ? 47.603 58.579 -42.449 1.00 167.20 984 THR B C 1
ATOM 7669 O O . THR B 2 680 ? 47.691 59.252 -43.481 1.00 164.48 984 THR B O 1
ATOM 7673 N N . THR B 2 681 ? 46.828 57.506 -42.367 1.00 163.75 985 THR B N 1
ATOM 7674 C CA . THR B 2 681 ? 46.012 57.062 -43.484 1.00 163.57 985 THR B CA 1
ATOM 7675 C C . THR B 2 681 ? 44.551 57.018 -43.068 1.00 161.90 985 THR B C 1
ATOM 7676 O O . THR B 2 681 ? 44.216 57.122 -41.885 1.00 160.88 985 THR B O 1
ATOM 7680 N N . ASP B 2 682 ? 43.683 56.831 -44.067 1.00 159.50 986 ASP B N 1
ATOM 7681 C CA . ASP B 2 682 ? 42.243 56.838 -43.827 1.00 156.68 986 ASP B CA 1
ATOM 7682 C C . ASP B 2 682 ? 41.867 55.911 -42.683 1.00 156.32 986 ASP B C 1
ATOM 7683 O O . ASP B 2 682 ? 41.174 56.315 -41.741 1.00 155.11 986 ASP B O 1
ATOM 7685 N N . GLU B 2 683 ? 42.294 54.650 -42.766 1.00 159.07 987 GLU B N 1
ATOM 7686 C CA . GLU B 2 683 ? 41.945 53.690 -41.730 1.00 155.43 987 GLU B CA 1
ATOM 7687 C C . GLU B 2 683 ? 42.398 54.180 -40.361 1.00 157.02 987 GLU B C 1
ATOM 7688 O O . GLU B 2 683 ? 41.677 54.026 -39.366 1.00 155.46 987 GLU B O 1
ATOM 7690 N N . GLU B 2 684 ? 43.578 54.798 -40.293 1.00 165.19 988 GLU B N 1
ATOM 7691 C CA . GLU B 2 684 ? 44.086 55.269 -39.009 1.00 164.39 988 GLU B CA 1
ATOM 7692 C C . GLU B 2 684 ? 43.318 56.495 -38.529 1.00 161.99 988 GLU B C 1
ATOM 7693 O O . GLU B 2 684 ? 42.830 56.529 -37.392 1.00 160.33 988 GLU B O 1
ATOM 7695 N N . ARG B 2 685 ? 43.195 57.513 -39.388 1.00 157.15 989 ARG B N 1
ATOM 7696 C CA . ARG B 2 685 ? 42.565 58.767 -38.986 1.00 148.59 989 ARG B CA 1
ATOM 7697 C C . ARG B 2 685 ? 41.115 58.565 -38.555 1.00 142.63 989 ARG B C 1
ATOM 7698 O O . ARG B 2 685 ? 40.610 59.313 -37.705 1.00 131.70 989 ARG B O 1
ATOM 7706 N N . GLN B 2 686 ? 40.435 57.564 -39.126 1.00 144.43 990 GLN B N 1
ATOM 7707 C CA . GLN B 2 686 ? 39.044 57.225 -38.810 1.00 135.51 990 GLN B CA 1
ATOM 7708 C C . GLN B 2 686 ? 38.936 56.119 -37.758 1.00 135.70 990 GLN B C 1
ATOM 7709 O O . GLN B 2 686 ? 38.114 55.210 -37.880 1.00 134.70 990 GLN B O 1
ATOM 7711 N N . HIS B 2 687 ? 39.755 56.187 -36.706 1.00 136.40 991 HIS B N 1
ATOM 7712 C CA . HIS B 2 687 ? 39.740 55.240 -35.599 1.00 132.34 991 HIS B CA 1
ATOM 7713 C C . HIS B 2 687 ? 40.279 55.943 -34.352 1.00 133.96 991 HIS B C 1
ATOM 7714 O O . HIS B 2 687 ? 41.182 56.781 -34.453 1.00 137.10 991 HIS B O 1
ATOM 7721 N N . LEU B 2 688 ? 39.722 55.612 -33.182 1.00 128.81 992 LEU B N 1
ATOM 7722 C CA . LEU B 2 688 ? 40.135 56.202 -31.908 1.00 125.06 992 LEU B CA 1
ATOM 7723 C C . LEU B 2 688 ? 40.941 55.200 -31.086 1.00 124.40 992 LEU B C 1
ATOM 7724 O O . LEU B 2 688 ? 40.452 54.106 -30.796 1.00 129.34 992 LEU B O 1
ATOM 7729 N N . GLN B 2 689 ? 42.154 55.582 -30.680 1.00 122.70 993 GLN B N 1
ATOM 7730 C CA . GLN B 2 689 ? 43.004 54.709 -29.873 1.00 120.78 993 GLN B CA 1
ATOM 7731 C C . GLN B 2 689 ? 42.698 54.852 -28.385 1.00 117.05 993 GLN B C 1
ATOM 7732 O O . GLN B 2 689 ? 42.386 55.951 -27.904 1.00 111.93 993 GLN B O 1
ATOM 7738 N N . GLU B 2 690 ? 42.825 53.733 -27.655 1.00 113.00 994 GLU B N 1
ATOM 7739 C CA . GLU B 2 690 ? 42.620 53.693 -26.202 1.00 107.52 994 GLU B CA 1
ATOM 7740 C C . GLU B 2 690 ? 43.872 54.219 -25.490 1.00 106.22 994 GLU B C 1
ATOM 7741 O O . GLU B 2 690 ? 44.916 53.562 -25.498 1.00 108.31 994 GLU B O 1
ATOM 7743 N N . VAL B 2 691 ? 43.781 55.395 -24.858 1.00 101.18 995 VAL B N 1
ATOM 7744 C CA . VAL B 2 691 ? 44.959 56.040 -24.286 1.00 100.35 995 VAL B CA 1
ATOM 7745 C C . VAL B 2 691 ? 44.832 56.242 -22.772 1.00 101.72 995 VAL B C 1
ATOM 7746 O O . VAL B 2 691 ? 45.522 57.095 -22.201 1.00 104.37 995 VAL B O 1
ATOM 7750 N N . GLY B 2 692 ? 43.983 55.455 -22.103 1.00 97.13 996 GLY B N 1
ATOM 7751 C CA . GLY B 2 692 ? 43.805 55.581 -20.663 1.00 96.44 996 GLY B CA 1
ATOM 7752 C C . GLY B 2 692 ? 42.817 54.605 -20.050 1.00 96.28 996 GLY B C 1
ATOM 7753 O O . GLY B 2 692 ? 41.675 54.478 -20.518 1.00 92.94 996 GLY B O 1
ATOM 7754 N N . LEU B 2 693 ? 43.243 53.922 -18.984 1.00 97.83 997 LEU B N 1
ATOM 7755 C CA . LEU B 2 693 ? 42.447 52.884 -18.337 1.00 93.81 997 LEU B CA 1
ATOM 7756 C C . LEU B 2 693 ? 42.612 52.991 -16.836 1.00 89.07 997 LEU B C 1
ATOM 7757 O O . LEU B 2 693 ? 43.744 53.006 -16.350 1.00 92.36 997 LEU B O 1
ATOM 7762 N N . PHE B 2 694 ? 41.495 53.041 -16.105 1.00 86.82 998 PHE B N 1
ATOM 7763 C CA . PHE B 2 694 ? 41.570 53.265 -14.662 1.00 90.89 998 PHE B CA 1
ATOM 7764 C C . PHE B 2 694 ? 40.351 52.685 -13.969 1.00 87.90 998 PHE B C 1
ATOM 7765 O O . PHE B 2 694 ? 39.216 52.979 -14.355 1.00 85.73 998 PHE B O 1
ATOM 7773 N N . HIS B 2 695 ? 40.589 51.872 -12.945 1.00 86.54 999 HIS B N 1
ATOM 7774 C CA . HIS B 2 695 ? 39.501 51.312 -12.164 1.00 85.49 999 HIS B CA 1
ATOM 7775 C C . HIS B 2 695 ? 39.126 52.338 -11.112 1.00 87.80 999 HIS B C 1
ATOM 7776 O O . HIS B 2 695 ? 39.908 52.609 -10.195 1.00 89.93 999 HIS B O 1
ATOM 7783 N N . LEU B 2 696 ? 37.943 52.929 -11.250 1.00 87.16 1000 LEU B N 1
ATOM 7784 C CA . LEU B 2 696 ? 37.549 53.966 -10.302 1.00 86.00 1000 LEU B CA 1
ATOM 7785 C C . LEU B 2 696 ? 37.011 53.358 -9.013 1.00 78.54 1000 LEU B C 1
ATOM 7786 O O . LEU B 2 696 ? 37.544 53.596 -7.928 1.00 82.38 1000 LEU B O 1
ATOM 7791 N N . GLY B 2 697 ? 35.967 52.561 -9.114 1.00 76.00 1001 GLY B N 1
ATOM 7792 C CA . GLY B 2 697 ? 35.297 52.031 -7.954 1.00 78.41 1001 GLY B CA 1
ATOM 7793 C C . GLY B 2 697 ? 33.872 52.488 -7.821 1.00 81.57 1001 GLY B C 1
ATOM 7794 O O . GLY B 2 697 ? 33.141 51.966 -6.963 1.00 85.18 1001 GLY B O 1
ATOM 7795 N N . GLU B 2 698 ? 33.441 53.438 -8.637 1.00 82.36 1002 GLU B N 1
ATOM 7796 C CA . GLU B 2 698 ? 32.082 53.959 -8.611 1.00 80.01 1002 GLU B CA 1
ATOM 7797 C C . GLU B 2 698 ? 31.453 53.739 -9.970 1.00 77.67 1002 GLU B C 1
ATOM 7798 O O . GLU B 2 698 ? 32.131 53.395 -10.941 1.00 77.06 1002 GLU B O 1
ATOM 7804 N N . PHE B 2 699 ? 30.166 53.969 -10.052 1.00 78.92 1003 PHE B N 1
ATOM 7805 C CA . PHE B 2 699 ? 29.436 53.738 -11.295 1.00 79.49 1003 PHE B CA 1
ATOM 7806 C C . PHE B 2 699 ? 28.949 55.108 -11.760 1.00 82.63 1003 PHE B C 1
ATOM 7807 O O . PHE B 2 699 ? 27.979 55.643 -11.207 1.00 81.44 1003 PHE B O 1
ATOM 7815 N N . VAL B 2 700 ? 29.641 55.686 -12.752 1.00 83.27 1004 VAL B N 1
ATOM 7816 C CA . VAL B 2 700 ? 29.382 57.064 -13.162 1.00 77.99 1004 VAL B CA 1
ATOM 7817 C C . VAL B 2 700 ? 28.079 57.133 -13.947 1.00 78.97 1004 VAL B C 1
ATOM 7818 O O . VAL B 2 700 ? 27.835 56.328 -14.852 1.00 79.57 1004 VAL B O 1
ATOM 7822 N N . ASN B 2 701 ? 27.247 58.115 -13.607 1.00 77.25 1005 ASN B N 1
ATOM 7823 C CA . ASN B 2 701 ? 25.926 58.294 -14.188 1.00 76.56 1005 ASN B CA 1
ATOM 7824 C C . ASN B 2 701 ? 25.801 59.538 -15.058 1.00 83.10 1005 ASN B C 1
ATOM 7825 O O . ASN B 2 701 ? 24.968 59.556 -15.978 1.00 84.44 1005 ASN B O 1
ATOM 7830 N N . VAL B 2 702 ? 26.599 60.569 -14.779 1.00 80.40 1006 VAL B N 1
ATOM 7831 C CA . VAL B 2 702 ? 26.541 61.848 -15.471 1.00 78.78 1006 VAL B CA 1
ATOM 7832 C C . VAL B 2 702 ? 27.900 62.500 -15.358 1.00 86.35 1006 VAL B C 1
ATOM 7833 O O . VAL B 2 702 ? 28.536 62.443 -14.300 1.00 84.06 1006 VAL B O 1
ATOM 7837 N N . PHE B 2 703 ? 28.345 63.107 -16.459 1.00 87.66 1007 PHE B N 1
ATOM 7838 C CA . PHE B 2 703 ? 29.583 63.876 -16.529 1.00 85.65 1007 PHE B CA 1
ATOM 7839 C C . PHE B 2 703 ? 29.194 65.330 -16.756 1.00 89.52 1007 PHE B C 1
ATOM 7840 O O . PHE B 2 703 ? 28.405 65.637 -17.655 1.00 96.63 1007 PHE B O 1
ATOM 7848 N N . CYS B 2 704 ? 29.733 66.226 -15.954 1.00 89.24 1008 CYS B N 1
ATOM 7849 C CA . CYS B 2 704 ? 29.304 67.611 -16.006 1.00 88.50 1008 CYS B CA 1
ATOM 7850 C C . CYS B 2 704 ? 30.534 68.499 -16.023 1.00 90.87 1008 CYS B C 1
ATOM 7851 O O . CYS B 2 704 ? 31.305 68.507 -15.056 1.00 87.66 1008 CYS B O 1
ATOM 7854 N N . HIS B 2 705 ? 30.720 69.229 -17.123 1.00 94.03 1009 HIS B N 1
ATOM 7855 C CA . HIS B 2 705 ? 31.827 70.177 -17.238 1.00 95.61 1009 HIS B CA 1
ATOM 7856 C C . HIS B 2 705 ? 31.644 71.352 -16.273 1.00 93.95 1009 HIS B C 1
ATOM 7857 O O . HIS B 2 705 ? 30.672 72.111 -16.376 1.00 89.77 1009 HIS B O 1
ATOM 7864 N N . GLY B 2 706 ? 32.571 71.508 -15.335 1.00 92.40 1010 GLY B N 1
ATOM 7865 C CA . GLY B 2 706 ? 32.395 72.528 -14.322 1.00 94.18 1010 GLY B CA 1
ATOM 7866 C C . GLY B 2 706 ? 33.380 72.378 -13.185 1.00 91.59 1010 GLY B C 1
ATOM 7867 O O . GLY B 2 706 ? 34.186 71.445 -13.138 1.00 89.12 1010 GLY B O 1
ATOM 7868 N N . SER B 2 707 ? 33.298 73.335 -12.264 1.00 89.84 1011 SER B N 1
ATOM 7869 C CA . SER B 2 707 ? 34.167 73.351 -11.100 1.00 94.33 1011 SER B CA 1
ATOM 7870 C C . SER B 2 707 ? 33.459 74.093 -9.972 1.00 102.95 1011 SER B C 1
ATOM 7871 O O . SER B 2 707 ? 32.657 75.004 -10.214 1.00 108.47 1011 SER B O 1
ATOM 7874 N N . LEU B 2 708 ? 33.762 73.699 -8.736 1.00 102.73 1012 LEU B N 1
ATOM 7875 C CA . LEU B 2 708 ? 33.117 74.267 -7.559 1.00 105.96 1012 LEU B CA 1
ATOM 7876 C C . LEU B 2 708 ? 34.062 75.179 -6.780 1.00 109.06 1012 LEU B C 1
ATOM 7877 O O . LEU B 2 708 ? 33.888 75.387 -5.581 1.00 108.60 1012 LEU B O 1
ATOM 7882 N N . VAL B 2 709 ? 35.069 75.723 -7.457 1.00 110.37 1013 VAL B N 1
ATOM 7883 C CA . VAL B 2 709 ? 36.051 76.613 -6.860 1.00 113.53 1013 VAL B CA 1
ATOM 7884 C C . VAL B 2 709 ? 36.295 77.793 -7.797 1.00 121.56 1013 VAL B C 1
ATOM 7885 O O . VAL B 2 709 ? 35.688 77.888 -8.876 1.00 120.80 1013 VAL B O 1
ATOM 7889 N N . MET B 2 710 ? 37.221 78.673 -7.401 1.00 117.80 1014 MET B N 1
ATOM 7890 C CA . MET B 2 710 ? 37.429 79.950 -8.080 1.00 120.08 1014 MET B CA 1
ATOM 7891 C C . MET B 2 710 ? 36.168 80.814 -7.967 1.00 124.23 1014 MET B C 1
ATOM 7892 O O . MET B 2 710 ? 36.143 81.805 -7.234 1.00 125.75 1014 MET B O 1
ATOM 7897 N N . PRO B 2 719 ? 48.824 74.314 -14.003 1.00 132.79 1023 PRO B N 1
ATOM 7898 C CA . PRO B 2 719 ? 49.452 73.016 -13.717 1.00 131.84 1023 PRO B CA 1
ATOM 7899 C C . PRO B 2 719 ? 48.557 71.854 -14.132 1.00 134.29 1023 PRO B C 1
ATOM 7900 O O . PRO B 2 719 ? 49.040 70.805 -14.582 1.00 130.88 1023 PRO B O 1
ATOM 7904 N N . THR B 2 720 ? 47.249 72.051 -13.966 1.00 133.55 1024 THR B N 1
ATOM 7905 C CA . THR B 2 720 ? 46.229 71.162 -14.507 1.00 130.76 1024 THR B CA 1
ATOM 7906 C C . THR B 2 720 ? 45.331 71.950 -15.449 1.00 131.47 1024 THR B C 1
ATOM 7907 O O . THR B 2 720 ? 45.078 73.139 -15.234 1.00 133.22 1024 THR B O 1
ATOM 7911 N N . GLN B 2 721 ? 44.847 71.274 -16.488 1.00 121.32 1025 GLN B N 1
ATOM 7912 C CA . GLN B 2 721 ? 43.946 71.868 -17.466 1.00 116.63 1025 GLN B CA 1
ATOM 7913 C C . GLN B 2 721 ? 42.656 71.060 -17.496 1.00 118.18 1025 GLN B C 1
ATOM 7914 O O . GLN B 2 721 ? 42.685 69.842 -17.710 1.00 118.70 1025 GLN B O 1
ATOM 7916 N N . GLY B 2 722 ? 41.532 71.724 -17.278 1.00 115.99 1026 GLY B N 1
ATOM 7917 C CA . GLY B 2 722 ? 40.247 71.067 -17.395 1.00 106.48 1026 GLY B CA 1
ATOM 7918 C C . GLY B 2 722 ? 39.539 70.944 -16.055 1.00 99.08 1026 GLY B C 1
ATOM 7919 O O . GLY B 2 722 ? 40.135 71.040 -14.985 1.00 103.37 1026 GLY B O 1
ATOM 7920 N N . SER B 2 723 ? 38.231 70.737 -16.129 1.00 96.02 1027 SER B N 1
ATOM 7921 C CA . SER B 2 723 ? 37.493 70.397 -14.921 1.00 93.62 1027 SER B CA 1
ATOM 7922 C C . SER B 2 723 ? 36.215 69.697 -15.352 1.00 99.64 1027 SER B C 1
ATOM 7923 O O . SER B 2 723 ? 35.324 70.351 -15.914 1.00 96.49 1027 SER B O 1
ATOM 7926 N N . VAL B 2 724 ? 36.148 68.379 -15.109 1.00 94.90 1028 VAL B N 1
ATOM 7927 C CA . VAL B 2 724 ? 34.956 67.568 -15.349 1.00 93.25 1028 VAL B CA 1
ATOM 7928 C C . VAL B 2 724 ? 34.553 66.920 -14.036 1.00 93.35 1028 VAL B C 1
ATOM 7929 O O . VAL B 2 724 ? 35.333 66.161 -13.441 1.00 96.12 1028 VAL B O 1
ATOM 7933 N N . LEU B 2 725 ? 33.336 67.199 -13.601 1.00 90.23 1029 LEU B N 1
ATOM 7934 C CA . LEU B 2 725 ? 32.811 66.629 -12.375 1.00 90.84 1029 LEU B CA 1
ATOM 7935 C C . LEU B 2 725 ? 31.888 65.477 -12.723 1.00 88.20 1029 LEU B C 1
ATOM 7936 O O . LEU B 2 725 ? 31.245 65.477 -13.775 1.00 91.19 1029 LEU B O 1
ATOM 7941 N N . PHE B 2 726 ? 31.842 64.481 -11.850 1.00 86.70 1030 PHE B N 1
ATOM 7942 C CA . PHE B 2 726 ? 30.977 63.348 -12.107 1.00 86.11 1030 PHE B CA 1
ATOM 7943 C C . PHE B 2 726 ? 30.290 62.931 -10.823 1.00 85.74 1030 PHE B C 1
ATOM 7944 O O . PHE B 2 726 ? 30.883 62.997 -9.743 1.00 86.26 1030 PHE B O 1
ATOM 7952 N N . GLY B 2 727 ? 29.021 62.539 -10.950 1.00 84.21 1031 GLY B N 1
ATOM 7953 C CA . GLY B 2 727 ? 28.313 61.851 -9.893 1.00 80.59 1031 GLY B CA 1
ATOM 7954 C C . GLY B 2 727 ? 28.176 60.358 -10.172 1.00 81.36 1031 GLY B C 1
ATOM 7955 O O . GLY B 2 727 ? 28.222 59.883 -11.310 1.00 79.10 1031 GLY B O 1
ATOM 7956 N N . THR B 2 728 ? 27.972 59.606 -9.105 1.00 83.80 1032 THR B N 1
ATOM 7957 C CA . THR B 2 728 ? 27.945 58.162 -9.162 1.00 73.18 1032 THR B CA 1
ATOM 7958 C C . THR B 2 728 ? 26.739 57.652 -8.406 1.00 77.50 1032 THR B C 1
ATOM 7959 O O . THR B 2 728 ? 25.952 58.416 -7.844 1.00 78.40 1032 THR B O 1
ATOM 7963 N N . VAL B 2 729 ? 26.605 56.330 -8.385 1.00 81.66 1033 VAL B N 1
ATOM 7964 C CA . VAL B 2 729 ? 25.426 55.754 -7.765 1.00 80.21 1033 VAL B CA 1
ATOM 7965 C C . VAL B 2 729 ? 25.550 55.819 -6.254 1.00 79.58 1033 VAL B C 1
ATOM 7966 O O . VAL B 2 729 ? 24.546 55.961 -5.545 1.00 77.84 1033 VAL B O 1
ATOM 7970 N N . ASN B 2 730 ? 26.776 55.748 -5.738 1.00 77.70 1034 ASN B N 1
ATOM 7971 C CA . ASN B 2 730 ? 27.026 55.768 -4.307 1.00 77.72 1034 ASN B CA 1
ATOM 7972 C C . ASN B 2 730 ? 27.130 57.173 -3.748 1.00 81.05 1034 ASN B C 1
ATOM 7973 O O . ASN B 2 730 ? 27.622 57.350 -2.623 1.00 78.24 1034 ASN B O 1
ATOM 7978 N N . GLY B 2 731 ? 26.677 58.177 -4.502 1.00 83.46 1035 GLY B N 1
ATOM 7979 C CA . GLY B 2 731 ? 26.753 59.543 -4.024 1.00 79.26 1035 GLY B CA 1
ATOM 7980 C C . GLY B 2 731 ? 28.157 60.068 -3.910 1.00 77.89 1035 GLY B C 1
ATOM 7981 O O . GLY B 2 731 ? 28.387 61.041 -3.194 1.00 81.75 1035 GLY B O 1
ATOM 7982 N N . MET B 2 732 ? 29.111 59.439 -4.586 1.00 79.96 1036 MET B N 1
ATOM 7983 C CA . MET B 2 732 ? 30.466 59.949 -4.648 1.00 80.21 1036 MET B CA 1
ATOM 7984 C C . MET B 2 732 ? 30.583 60.943 -5.784 1.00 80.43 1036 MET B C 1
ATOM 7985 O O . MET B 2 732 ? 30.050 60.719 -6.872 1.00 86.57 1036 MET B O 1
ATOM 7990 N N . ILE B 2 733 ? 31.235 62.058 -5.529 1.00 80.24 1037 ILE B N 1
ATOM 7991 C CA . ILE B 2 733 ? 31.416 63.066 -6.566 1.00 85.41 1037 ILE B CA 1
ATOM 7992 C C . ILE B 2 733 ? 32.890 63.139 -6.923 1.00 87.91 1037 ILE B C 1
ATOM 7993 O O . ILE B 2 733 ? 33.762 63.129 -6.039 1.00 87.90 1037 ILE B O 1
ATOM 7998 N N . GLY B 2 734 ? 33.164 63.242 -8.225 1.00 88.69 1038 GLY B N 1
ATOM 7999 C CA . GLY B 2 734 ? 34.519 63.180 -8.715 1.00 90.52 1038 GLY B CA 1
ATOM 8000 C C . GLY B 2 734 ? 34.864 64.336 -9.634 1.00 90.75 1038 GLY B C 1
ATOM 8001 O O . GLY B 2 734 ? 34.007 64.920 -10.304 1.00 88.71 1038 GLY B O 1
ATOM 8002 N N . LEU B 2 735 ? 36.155 64.633 -9.671 1.00 94.58 1039 LEU B N 1
ATOM 8003 C CA . LEU B 2 735 ? 36.724 65.577 -10.613 1.00 94.82 1039 LEU B CA 1
ATOM 8004 C C . LEU B 2 735 ? 37.773 64.885 -11.472 1.00 97.79 1039 LEU B C 1
ATOM 8005 O O . LEU B 2 735 ? 38.588 64.102 -10.965 1.00 99.95 1039 LEU B O 1
ATOM 8010 N N . VAL B 2 736 ? 37.742 65.164 -12.774 1.00 94.86 1040 VAL B N 1
ATOM 8011 C CA . VAL B 2 736 ? 38.804 64.763 -13.688 1.00 96.17 1040 VAL B CA 1
ATOM 8012 C C . VAL B 2 736 ? 39.392 66.021 -14.309 1.00 103.05 1040 VAL B C 1
ATOM 8013 O O . VAL B 2 736 ? 38.655 66.953 -14.658 1.00 101.01 1040 VAL B O 1
ATOM 8017 N N . THR B 2 737 ? 40.724 66.052 -14.429 1.00 106.64 1041 THR B N 1
ATOM 8018 C CA . THR B 2 737 ? 41.458 67.166 -15.027 1.00 108.73 1041 THR B CA 1
ATOM 8019 C C . THR B 2 737 ? 42.634 66.628 -15.843 1.00 111.46 1041 THR B C 1
ATOM 8020 O O . THR B 2 737 ? 43.284 65.650 -15.445 1.00 111.31 1041 THR B O 1
ATOM 8024 N N . SER B 2 738 ? 42.897 67.265 -16.986 1.00 113.59 1042 SER B N 1
ATOM 8025 C CA . SER B 2 738 ? 43.909 66.779 -17.918 1.00 113.56 1042 SER B CA 1
ATOM 8026 C C . SER B 2 738 ? 45.290 67.314 -17.559 1.00 114.31 1042 SER B C 1
ATOM 8027 O O . SER B 2 738 ? 45.446 68.460 -17.128 1.00 114.14 1042 SER B O 1
ATOM 8030 N N . LEU B 2 739 ? 46.294 66.468 -17.741 1.00 116.63 1043 LEU B N 1
ATOM 8031 C CA . LEU B 2 739 ? 47.640 66.726 -17.259 1.00 120.24 1043 LEU B CA 1
ATOM 8032 C C . LEU B 2 739 ? 48.603 66.946 -18.409 1.00 122.22 1043 LEU B C 1
ATOM 8033 O O . LEU B 2 739 ? 48.272 66.748 -19.580 1.00 123.05 1043 LEU B O 1
ATOM 8038 N N . SER B 2 740 ? 49.829 67.315 -18.039 1.00 128.02 1044 SER B N 1
ATOM 8039 C CA . SER B 2 740 ? 50.891 67.654 -18.978 1.00 131.68 1044 SER B CA 1
ATOM 8040 C C . SER B 2 740 ? 51.962 66.577 -18.948 1.00 134.03 1044 SER B C 1
ATOM 8041 O O . SER B 2 740 ? 52.438 66.209 -17.868 1.00 136.51 1044 SER B O 1
ATOM 8044 N N . GLU B 2 741 ? 52.352 66.098 -20.135 1.00 136.35 1045 GLU B N 1
ATOM 8045 C CA . GLU B 2 741 ? 53.234 64.939 -20.243 1.00 134.01 1045 GLU B CA 1
ATOM 8046 C C . GLU B 2 741 ? 54.320 64.965 -19.182 1.00 133.83 1045 GLU B C 1
ATOM 8047 O O . GLU B 2 741 ? 54.595 63.955 -18.532 1.00 129.26 1045 GLU B O 1
ATOM 8053 N N . SER B 2 742 ? 54.939 66.124 -18.976 1.00 151.88 1046 SER B N 1
ATOM 8054 C CA . SER B 2 742 ? 55.884 66.241 -17.876 1.00 154.09 1046 SER B CA 1
ATOM 8055 C C . SER B 2 742 ? 55.203 65.927 -16.549 1.00 152.25 1046 SER B C 1
ATOM 8056 O O . SER B 2 742 ? 55.651 65.053 -15.796 1.00 150.17 1046 SER B O 1
ATOM 8059 N N . TRP B 2 743 ? 54.106 66.631 -16.248 1.00 138.24 1047 TRP B N 1
ATOM 8060 C CA . TRP B 2 743 ? 53.445 66.456 -14.959 1.00 133.96 1047 TRP B CA 1
ATOM 8061 C C . TRP B 2 743 ? 53.106 64.987 -14.712 1.00 130.66 1047 TRP B C 1
ATOM 8062 O O . TRP B 2 743 ? 53.488 64.412 -13.683 1.00 124.05 1047 TRP B O 1
ATOM 8073 N N . TYR B 2 744 ? 52.423 64.355 -15.677 1.00 130.47 1048 TYR B N 1
ATOM 8074 C CA . TYR B 2 744 ? 51.994 62.966 -15.525 1.00 122.90 1048 TYR B CA 1
ATOM 8075 C C . TYR B 2 744 ? 53.155 62.064 -15.122 1.00 123.49 1048 TYR B C 1
ATOM 8076 O O . TYR B 2 744 ? 53.020 61.235 -14.212 1.00 122.79 1048 TYR B O 1
ATOM 8085 N N . ASN B 2 745 ? 54.310 62.211 -15.788 1.00 127.27 1049 ASN B N 1
ATOM 8086 C CA . ASN B 2 745 ? 55.463 61.368 -15.469 1.00 124.95 1049 ASN B CA 1
ATOM 8087 C C . ASN B 2 745 ? 55.903 61.579 -14.030 1.00 122.82 1049 ASN B C 1
ATOM 8088 O O . ASN B 2 745 ? 56.110 60.616 -13.280 1.00 123.81 1049 ASN B O 1
ATOM 8093 N N . LEU B 2 746 ? 56.051 62.844 -13.632 1.00 122.74 1050 LEU B N 1
ATOM 8094 C CA . LEU B 2 746 ? 56.502 63.171 -12.284 1.00 122.18 1050 LEU B CA 1
ATOM 8095 C C . LEU B 2 746 ? 55.574 62.565 -11.237 1.00 121.28 1050 LEU B C 1
ATOM 8096 O O . LEU B 2 746 ? 56.026 61.891 -10.299 1.00 116.92 1050 LEU B O 1
ATOM 8101 N N . LEU B 2 747 ? 54.263 62.792 -11.395 1.00 118.74 1051 LEU B N 1
ATOM 8102 C CA . LEU B 2 747 ? 53.272 62.206 -10.497 1.00 115.17 1051 LEU B CA 1
ATOM 8103 C C . LEU B 2 747 ? 53.358 60.685 -10.492 1.00 120.06 1051 LEU B C 1
ATOM 8104 O O . LEU B 2 747 ? 53.282 60.051 -9.429 1.00 121.90 1051 LEU B O 1
ATOM 8109 N N . LEU B 2 748 ? 53.470 60.076 -11.677 1.00 118.46 1052 LEU B N 1
ATOM 8110 C CA . LEU B 2 748 ? 53.609 58.629 -11.749 1.00 118.66 1052 LEU B CA 1
ATOM 8111 C C . LEU B 2 748 ? 54.615 58.142 -10.718 1.00 121.37 1052 LEU B C 1
ATOM 8112 O O . LEU B 2 748 ? 54.329 57.238 -9.921 1.00 119.65 1052 LEU B O 1
ATOM 8117 N N . ASP B 2 749 ? 55.792 58.776 -10.698 1.00 120.40 1053 ASP B N 1
ATOM 8118 C CA . ASP B 2 749 ? 56.833 58.404 -9.743 1.00 125.27 1053 ASP B CA 1
ATOM 8119 C C . ASP B 2 749 ? 56.356 58.605 -8.309 1.00 123.90 1053 ASP B C 1
ATOM 8120 O O . ASP B 2 749 ? 56.510 57.715 -7.461 1.00 124.37 1053 ASP B O 1
ATOM 8125 N N . MET B 2 750 ? 55.779 59.773 -8.016 1.00 119.80 1054 MET B N 1
ATOM 8126 C CA . MET B 2 750 ? 55.197 60.010 -6.699 1.00 118.76 1054 MET B CA 1
ATOM 8127 C C . MET B 2 750 ? 54.329 58.834 -6.263 1.00 118.18 1054 MET B C 1
ATOM 8128 O O . MET B 2 750 ? 54.530 58.253 -5.186 1.00 114.14 1054 MET B O 1
ATOM 8133 N N . GLN B 2 751 ? 53.349 58.479 -7.101 1.00 116.38 1055 GLN B N 1
ATOM 8134 C CA . GLN B 2 751 ? 52.431 57.386 -6.804 1.00 114.01 1055 GLN B CA 1
ATOM 8135 C C . GLN B 2 751 ? 53.176 56.163 -6.269 1.00 112.39 1055 GLN B C 1
ATOM 8136 O O . GLN B 2 751 ? 52.894 55.671 -5.170 1.00 111.88 1055 GLN B O 1
ATOM 8142 N N . ASN B 2 752 ? 54.153 55.675 -7.029 1.00 112.10 1056 ASN B N 1
ATOM 8143 C CA . ASN B 2 752 ? 54.905 54.515 -6.572 1.00 113.40 1056 ASN B CA 1
ATOM 8144 C C . ASN B 2 752 ? 55.746 54.860 -5.355 1.00 117.89 1056 ASN B C 1
ATOM 8145 O O . ASN B 2 752 ? 55.749 54.121 -4.362 1.00 114.19 1056 ASN B O 1
ATOM 8150 N N . ARG B 2 753 ? 56.466 55.982 -5.416 1.00 120.84 1057 ARG B N 1
ATOM 8151 C CA . ARG B 2 753 ? 57.188 56.462 -4.247 1.00 119.42 1057 ARG B CA 1
ATOM 8152 C C . ARG B 2 753 ? 56.311 56.368 -3.012 1.00 119.43 1057 ARG B C 1
ATOM 8153 O O . ARG B 2 753 ? 56.701 55.768 -2.003 1.00 118.18 1057 ARG B O 1
ATOM 8161 N N . LEU B 2 754 ? 55.106 56.943 -3.085 1.00 117.95 1058 LEU B N 1
ATOM 8162 C CA . LEU B 2 754 ? 54.193 56.867 -1.952 1.00 117.32 1058 LEU B CA 1
ATOM 8163 C C . LEU B 2 754 ? 53.827 55.425 -1.644 1.00 115.44 1058 LEU B C 1
ATOM 8164 O O . LEU B 2 754 ? 53.955 54.979 -0.500 1.00 116.20 1058 LEU B O 1
ATOM 8169 N N . ASN B 2 755 ? 53.387 54.671 -2.656 1.00 111.66 1059 ASN B N 1
ATOM 8170 C CA . ASN B 2 755 ? 52.849 53.338 -2.386 1.00 115.90 1059 ASN B CA 1
ATOM 8171 C C . ASN B 2 755 ? 53.741 52.501 -1.467 1.00 116.94 1059 ASN B C 1
ATOM 8172 O O . ASN B 2 755 ? 53.242 51.575 -0.813 1.00 110.43 1059 ASN B O 1
ATOM 8177 N N . LYS B 2 756 ? 55.035 52.851 -1.373 1.00 119.61 1060 LYS B N 1
ATOM 8178 C CA . LYS B 2 756 ? 55.963 52.228 -0.428 1.00 116.09 1060 LYS B CA 1
ATOM 8179 C C . LYS B 2 756 ? 55.686 52.632 1.011 1.00 114.63 1060 LYS B C 1
ATOM 8180 O O . LYS B 2 756 ? 55.819 51.804 1.915 1.00 119.42 1060 LYS B O 1
ATOM 8186 N N . VAL B 2 757 ? 55.295 53.879 1.264 1.00 112.96 1061 VAL B N 1
ATOM 8187 C CA . VAL B 2 757 ? 55.159 54.347 2.642 1.00 110.52 1061 VAL B CA 1
ATOM 8188 C C . VAL B 2 757 ? 53.716 54.253 3.129 1.00 110.88 1061 VAL B C 1
ATOM 8189 O O . VAL B 2 757 ? 53.487 53.922 4.289 1.00 115.47 1061 VAL B O 1
ATOM 8193 N N . ILE B 2 758 ? 52.736 54.544 2.267 1.00 108.28 1062 ILE B N 1
ATOM 8194 C CA . ILE B 2 758 ? 51.339 54.542 2.708 1.00 108.84 1062 ILE B CA 1
ATOM 8195 C C . ILE B 2 758 ? 50.860 53.107 2.873 1.00 106.41 1062 ILE B C 1
ATOM 8196 O O . ILE B 2 758 ? 50.998 52.275 1.966 1.00 109.01 1062 ILE B O 1
ATOM 8201 N N . LYS B 2 759 ? 50.277 52.824 4.032 1.00 102.08 1063 LYS B N 1
ATOM 8202 C CA . LYS B 2 759 ? 49.987 51.467 4.463 1.00 102.53 1063 LYS B CA 1
ATOM 8203 C C . LYS B 2 759 ? 48.556 51.114 4.068 1.00 108.42 1063 LYS B C 1
ATOM 8204 O O . LYS B 2 759 ? 47.634 51.902 4.310 1.00 109.66 1063 LYS B O 1
ATOM 8206 N N . SER B 2 760 ? 48.381 49.956 3.418 1.00 103.01 1064 SER B N 1
ATOM 8207 C CA . SER B 2 760 ? 47.063 49.510 2.986 1.00 98.26 1064 SER B CA 1
ATOM 8208 C C . SER B 2 760 ? 46.329 48.860 4.149 1.00 98.70 1064 SER B C 1
ATOM 8209 O O . SER B 2 760 ? 46.944 48.340 5.081 1.00 109.32 1064 SER B O 1
ATOM 8212 N N . VAL B 2 761 ? 44.999 48.873 4.086 1.00 95.71 1065 VAL B N 1
ATOM 8213 C CA . VAL B 2 761 ? 44.225 48.387 5.225 1.00 99.20 1065 VAL B CA 1
ATOM 8214 C C . VAL B 2 761 ? 44.029 46.880 5.159 1.00 101.53 1065 VAL B C 1
ATOM 8215 O O . VAL B 2 761 ? 44.018 46.190 6.186 1.00 105.36 1065 VAL B O 1
ATOM 8219 N N . GLY B 2 762 ? 43.856 46.340 3.969 1.00 99.24 1066 GLY B N 1
ATOM 8220 C CA . GLY B 2 762 ? 43.840 44.899 3.852 1.00 98.10 1066 GLY B CA 1
ATOM 8221 C C . GLY B 2 762 ? 45.183 44.413 3.358 1.00 95.73 1066 GLY B C 1
ATOM 8222 O O . GLY B 2 762 ? 45.314 43.273 2.907 1.00 97.00 1066 GLY B O 1
ATOM 8223 N N . LYS B 2 763 ? 46.192 45.274 3.455 1.00 91.71 1067 LYS B N 1
ATOM 8224 C CA . LYS B 2 763 ? 47.432 45.072 2.728 1.00 93.94 1067 LYS B CA 1
ATOM 8225 C C . LYS B 2 763 ? 47.117 44.796 1.262 1.00 94.60 1067 LYS B C 1
ATOM 8226 O O . LYS B 2 763 ? 47.395 43.721 0.717 1.00 95.22 1067 LYS B O 1
ATOM 8232 N N . ILE B 2 764 ? 46.482 45.782 0.633 1.00 94.27 1068 ILE B N 1
ATOM 8233 C CA . ILE B 2 764 ? 46.074 45.707 -0.757 1.00 88.18 1068 ILE B CA 1
ATOM 8234 C C . ILE B 2 764 ? 46.973 46.629 -1.570 1.00 92.02 1068 ILE B C 1
ATOM 8235 O O . ILE B 2 764 ? 47.251 47.766 -1.164 1.00 95.17 1068 ILE B O 1
ATOM 8240 N N . GLU B 2 765 ? 47.457 46.130 -2.706 1.00 90.56 1069 GLU B N 1
ATOM 8241 C CA . GLU B 2 765 ? 48.340 46.916 -3.565 1.00 91.74 1069 GLU B CA 1
ATOM 8242 C C . GLU B 2 765 ? 47.549 47.968 -4.330 1.00 92.25 1069 GLU B C 1
ATOM 8243 O O . GLU B 2 765 ? 46.639 47.637 -5.101 1.00 87.63 1069 GLU B O 1
ATOM 8249 N N . HIS B 2 766 ? 47.924 49.229 -4.150 1.00 92.06 1070 HIS B N 1
ATOM 8250 C CA . HIS B 2 766 ? 47.307 50.298 -4.917 1.00 94.50 1070 HIS B CA 1
ATOM 8251 C C . HIS B 2 766 ? 47.176 49.922 -6.392 1.00 96.07 1070 HIS B C 1
ATOM 8252 O O . HIS B 2 766 ? 46.136 50.191 -7.004 1.00 96.63 1070 HIS B O 1
ATOM 8259 N N . SER B 2 767 ? 48.201 49.287 -6.980 1.00 97.88 1071 SER B N 1
ATOM 8260 C CA . SER B 2 767 ? 48.163 49.011 -8.416 1.00 98.17 1071 SER B CA 1
ATOM 8261 C C . SER B 2 767 ? 47.152 47.911 -8.762 1.00 97.34 1071 SER B C 1
ATOM 8262 O O . SER B 2 767 ? 46.457 47.995 -9.786 1.00 97.29 1071 SER B O 1
ATOM 8265 N N . PHE B 2 768 ? 47.058 46.864 -7.937 1.00 92.17 1072 PHE B N 1
ATOM 8266 C CA . PHE B 2 768 ? 45.980 45.899 -8.112 1.00 84.53 1072 PHE B CA 1
ATOM 8267 C C . PHE B 2 768 ? 44.632 46.608 -8.128 1.00 87.17 1072 PHE B C 1
ATOM 8268 O O . PHE B 2 768 ? 43.829 46.455 -9.059 1.00 86.21 1072 PHE B O 1
ATOM 8276 N N . TRP B 2 769 ? 44.394 47.426 -7.107 1.00 90.37 1073 TRP B N 1
ATOM 8277 C CA . TRP B 2 769 ? 43.085 48.033 -6.901 1.00 88.80 1073 TRP B CA 1
ATOM 8278 C C . TRP B 2 769 ? 42.691 48.936 -8.059 1.00 86.40 1073 TRP B C 1
ATOM 8279 O O . TRP B 2 769 ? 41.518 48.974 -8.447 1.00 85.41 1073 TRP B O 1
ATOM 8290 N N . ARG B 2 770 ? 43.648 49.686 -8.611 1.00 85.07 1074 ARG B N 1
ATOM 8291 C CA . ARG B 2 770 ? 43.334 50.629 -9.676 1.00 90.23 1074 ARG B CA 1
ATOM 8292 C C . ARG B 2 770 ? 43.328 49.976 -11.047 1.00 91.20 1074 ARG B C 1
ATOM 8293 O O . ARG B 2 770 ? 42.735 50.531 -11.986 1.00 90.24 1074 ARG B O 1
ATOM 8301 N N . SER B 2 771 ? 43.967 48.818 -11.167 1.00 97.26 1075 SER B N 1
ATOM 8302 C CA . SER B 2 771 ? 43.984 48.058 -12.409 1.00 100.56 1075 SER B CA 1
ATOM 8303 C C . SER B 2 771 ? 42.575 47.935 -12.994 1.00 100.22 1075 SER B C 1
ATOM 8304 O O . SER B 2 771 ? 41.609 47.659 -12.277 1.00 100.80 1075 SER B O 1
ATOM 8307 N N . PHE B 2 772 ? 42.465 48.153 -14.301 1.00 98.39 1076 PHE B N 1
ATOM 8308 C CA . PHE B 2 772 ? 41.175 48.089 -14.973 1.00 96.56 1076 PHE B CA 1
ATOM 8309 C C . PHE B 2 772 ? 40.595 46.687 -14.851 1.00 98.24 1076 PHE B C 1
ATOM 8310 O O . PHE B 2 772 ? 41.289 45.702 -15.116 1.00 98.03 1076 PHE B O 1
ATOM 8318 N N . HIS B 2 773 ? 39.311 46.598 -14.472 1.00 95.74 1077 HIS B N 1
ATOM 8319 C CA . HIS B 2 773 ? 38.709 45.330 -14.063 1.00 98.88 1077 HIS B CA 1
ATOM 8320 C C . HIS B 2 773 ? 37.342 45.116 -14.701 1.00 95.71 1077 HIS B C 1
ATOM 8321 O O . HIS B 2 773 ? 36.353 45.709 -14.260 1.00 89.61 1077 HIS B O 1
ATOM 8328 N N . THR B 2 774 ? 37.289 44.231 -15.704 1.00 103.50 1078 THR B N 1
ATOM 8329 C CA . THR B 2 774 ? 36.056 43.664 -16.240 1.00 104.07 1078 THR B CA 1
ATOM 8330 C C . THR B 2 774 ? 35.715 42.354 -15.536 1.00 112.46 1078 THR B C 1
ATOM 8331 O O . THR B 2 774 ? 36.452 41.847 -14.681 1.00 106.27 1078 THR B O 1
ATOM 8335 N N . GLU B 2 775 ? 34.556 41.809 -15.926 1.00 124.37 1079 GLU B N 1
ATOM 8336 C CA . GLU B 2 775 ? 34.122 40.524 -15.407 1.00 124.88 1079 GLU B CA 1
ATOM 8337 C C . GLU B 2 775 ? 35.130 39.435 -15.741 1.00 124.77 1079 GLU B C 1
ATOM 8338 O O . GLU B 2 775 ? 35.339 38.519 -14.934 1.00 123.58 1079 GLU B O 1
ATOM 8340 N N . ARG B 2 776 ? 35.793 39.529 -16.898 1.00 118.80 1080 ARG B N 1
ATOM 8341 C CA . ARG B 2 776 ? 36.687 38.469 -17.338 1.00 114.06 1080 ARG B CA 1
ATOM 8342 C C . ARG B 2 776 ? 38.074 38.970 -17.739 1.00 112.58 1080 ARG B C 1
ATOM 8343 O O . ARG B 2 776 ? 38.836 38.196 -18.332 1.00 109.49 1080 ARG B O 1
ATOM 8345 N N . LYS B 2 777 ? 38.427 40.228 -17.439 1.00 111.80 1081 LYS B N 1
ATOM 8346 C CA . LYS B 2 777 ? 39.716 40.802 -17.821 1.00 108.67 1081 LYS B CA 1
ATOM 8347 C C . LYS B 2 777 ? 40.240 41.701 -16.707 1.00 107.76 1081 LYS B C 1
ATOM 8348 O O . LYS B 2 777 ? 39.463 42.227 -15.901 1.00 106.85 1081 LYS B O 1
ATOM 8350 N N . THR B 2 778 ? 41.569 41.874 -16.665 1.00 102.75 1082 THR B N 1
ATOM 8351 C CA . THR B 2 778 ? 42.210 42.772 -15.697 1.00 103.79 1082 THR B CA 1
ATOM 8352 C C . THR B 2 778 ? 43.553 43.202 -16.266 1.00 108.82 1082 THR B C 1
ATOM 8353 O O . THR B 2 778 ? 44.470 42.380 -16.348 1.00 107.71 1082 THR B O 1
ATOM 8357 N N . GLU B 2 779 ? 43.662 44.487 -16.641 1.00 112.45 1083 GLU B N 1
ATOM 8358 C CA . GLU B 2 779 ? 44.803 45.157 -17.253 1.00 113.02 1083 GLU B CA 1
ATOM 8359 C C . GLU B 2 779 ? 45.215 46.378 -16.424 1.00 112.02 1083 GLU B C 1
ATOM 8360 O O . GLU B 2 779 ? 44.368 47.014 -15.787 1.00 111.20 1083 GLU B O 1
ATOM 8362 N N . PRO B 2 780 ? 46.503 46.730 -16.407 1.00 108.65 1084 PRO B N 1
ATOM 8363 C CA . PRO B 2 780 ? 46.967 47.760 -15.468 1.00 106.76 1084 PRO B CA 1
ATOM 8364 C C . PRO B 2 780 ? 46.608 49.159 -15.942 1.00 105.19 1084 PRO B C 1
ATOM 8365 O O . PRO B 2 780 ? 46.675 49.478 -17.131 1.00 99.56 1084 PRO B O 1
ATOM 8369 N N . ALA B 2 781 ? 46.225 49.994 -14.981 1.00 105.36 1085 ALA B N 1
ATOM 8370 C CA . ALA B 2 781 ? 45.804 51.348 -15.274 1.00 96.44 1085 ALA B CA 1
ATOM 8371 C C . ALA B 2 781 ? 46.867 52.143 -16.019 1.00 99.24 1085 ALA B C 1
ATOM 8372 O O . ALA B 2 781 ? 48.067 51.890 -15.889 1.00 100.02 1085 ALA B O 1
ATOM 8374 N N . THR B 2 782 ? 46.409 53.122 -16.809 1.00 99.35 1086 THR B N 1
ATOM 8375 C CA . THR B 2 782 ? 47.310 53.910 -17.638 1.00 99.05 1086 THR B CA 1
ATOM 8376 C C . THR B 2 782 ? 46.767 55.318 -17.850 1.00 102.41 1086 THR B C 1
ATOM 8377 O O . THR B 2 782 ? 45.550 55.511 -17.960 1.00 99.93 1086 THR B O 1
ATOM 8381 N N . GLY B 2 783 ? 47.680 56.294 -17.929 1.00 101.46 1087 GLY B N 1
ATOM 8382 C CA . GLY B 2 783 ? 47.294 57.664 -18.245 1.00 103.77 1087 GLY B CA 1
ATOM 8383 C C . GLY B 2 783 ? 46.379 58.321 -17.236 1.00 100.33 1087 GLY B C 1
ATOM 8384 O O . GLY B 2 783 ? 45.699 59.293 -17.571 1.00 104.44 1087 GLY B O 1
ATOM 8385 N N . PHE B 2 784 ? 46.341 57.809 -16.006 1.00 98.29 1088 PHE B N 1
ATOM 8386 C CA . PHE B 2 784 ? 45.576 58.380 -14.912 1.00 95.21 1088 PHE B CA 1
ATOM 8387 C C . PHE B 2 784 ? 46.466 58.473 -13.680 1.00 99.23 1088 PHE B C 1
ATOM 8388 O O . PHE B 2 784 ? 47.269 57.572 -13.406 1.00 105.42 1088 PHE B O 1
ATOM 8396 N N . ILE B 2 785 ? 46.317 59.559 -12.934 1.00 96.79 1089 ILE B N 1
ATOM 8397 C CA . ILE B 2 785 ? 46.995 59.737 -11.658 1.00 99.40 1089 ILE B CA 1
ATOM 8398 C C . ILE B 2 785 ? 45.940 59.666 -10.570 1.00 97.58 1089 ILE B C 1
ATOM 8399 O O . ILE B 2 785 ? 44.898 60.326 -10.674 1.00 94.01 1089 ILE B O 1
ATOM 8404 N N . ASP B 2 786 ? 46.204 58.881 -9.526 1.00 96.08 1090 ASP B N 1
ATOM 8405 C CA . ASP B 2 786 ? 45.252 58.790 -8.422 1.00 95.72 1090 ASP B CA 1
ATOM 8406 C C . ASP B 2 786 ? 45.521 59.942 -7.461 1.00 97.42 1090 ASP B C 1
ATOM 8407 O O . ASP B 2 786 ? 46.299 59.834 -6.509 1.00 97.03 1090 ASP B O 1
ATOM 8412 N N . GLY B 2 787 ? 44.853 61.068 -7.726 1.00 97.23 1091 GLY B N 1
ATOM 8413 C CA . GLY B 2 787 ? 45.021 62.240 -6.889 1.00 97.06 1091 GLY B CA 1
ATOM 8414 C C . GLY B 2 787 ? 44.704 61.980 -5.432 1.00 99.48 1091 GLY B C 1
ATOM 8415 O O . GLY B 2 787 ? 45.281 62.617 -4.548 1.00 98.50 1091 GLY B O 1
ATOM 8416 N N . ASP B 2 788 ? 43.782 61.052 -5.158 1.00 98.14 1092 ASP B N 1
ATOM 8417 C CA . ASP B 2 788 ? 43.494 60.701 -3.775 1.00 94.16 1092 ASP B CA 1
ATOM 8418 C C . ASP B 2 788 ? 44.761 60.242 -3.064 1.00 101.80 1092 ASP B C 1
ATOM 8419 O O . ASP B 2 788 ? 45.029 60.654 -1.929 1.00 106.09 1092 ASP B O 1
ATOM 8424 N N . LEU B 2 789 ? 45.573 59.407 -3.723 1.00 101.48 1093 LEU B N 1
ATOM 8425 C CA . LEU B 2 789 ? 46.831 58.993 -3.108 1.00 104.72 1093 LEU B CA 1
ATOM 8426 C C . LEU B 2 789 ? 47.838 60.127 -3.114 1.00 102.54 1093 LEU B C 1
ATOM 8427 O O . LEU B 2 789 ? 48.478 60.405 -2.097 1.00 105.50 1093 LEU B O 1
ATOM 8432 N N . ILE B 2 790 ? 48.007 60.772 -4.266 1.00 101.73 1094 ILE B N 1
ATOM 8433 C CA . ILE B 2 790 ? 48.894 61.926 -4.358 1.00 104.70 1094 ILE B CA 1
ATOM 8434 C C . ILE B 2 790 ? 48.660 62.880 -3.186 1.00 109.87 1094 ILE B C 1
ATOM 8435 O O . ILE B 2 790 ? 49.600 63.268 -2.479 1.00 111.34 1094 ILE B O 1
ATOM 8440 N N . GLU B 2 791 ? 47.398 63.275 -2.959 1.00 109.71 1095 GLU B N 1
ATOM 8441 C CA . GLU B 2 791 ? 47.122 64.253 -1.904 1.00 107.24 1095 GLU B CA 1
ATOM 8442 C C . GLU B 2 791 ? 47.415 63.690 -0.522 1.00 108.47 1095 GLU B C 1
ATOM 8443 O O . GLU B 2 791 ? 47.520 64.458 0.436 1.00 108.82 1095 GLU B O 1
ATOM 8449 N N . SER B 2 792 ? 47.545 62.371 -0.389 1.00 108.98 1096 SER B N 1
ATOM 8450 C CA . SER B 2 792 ? 47.857 61.834 0.927 1.00 110.46 1096 SER B CA 1
ATOM 8451 C C . SER B 2 792 ? 49.265 62.189 1.364 1.00 112.34 1096 SER B C 1
ATOM 8452 O O . SER B 2 792 ? 49.596 62.006 2.539 1.00 114.08 1096 SER B O 1
ATOM 8455 N N . PHE B 2 793 ? 50.092 62.703 0.453 1.00 115.56 1097 PHE B N 1
ATOM 8456 C CA . PHE B 2 793 ? 51.445 63.093 0.821 1.00 116.34 1097 PHE B CA 1
ATOM 8457 C C . PHE B 2 793 ? 51.440 64.169 1.903 1.00 119.96 1097 PHE B C 1
ATOM 8458 O O . PHE B 2 793 ? 52.280 64.144 2.807 1.00 125.13 1097 PHE B O 1
ATOM 8466 N N . LEU B 2 794 ? 50.501 65.118 1.846 1.00 116.06 1098 LEU B N 1
ATOM 8467 C CA . LEU B 2 794 ? 50.508 66.166 2.858 1.00 113.13 1098 LEU B CA 1
ATOM 8468 C C . LEU B 2 794 ? 50.098 65.652 4.227 1.00 118.11 1098 LEU B C 1
ATOM 8469 O O . LEU B 2 794 ? 50.335 66.343 5.219 1.00 122.82 1098 LEU B O 1
ATOM 8474 N N . ASP B 2 795 ? 49.511 64.460 4.322 1.00 120.41 1099 ASP B N 1
ATOM 8475 C CA . ASP B 2 795 ? 49.072 63.933 5.608 1.00 122.41 1099 ASP B CA 1
ATOM 8476 C C . ASP B 2 795 ? 50.047 62.924 6.217 1.00 125.34 1099 ASP B C 1
ATOM 8477 O O . ASP B 2 795 ? 49.739 62.351 7.264 1.00 129.36 1099 ASP B O 1
ATOM 8482 N N . ILE B 2 796 ? 51.209 62.699 5.611 1.00 125.75 1100 ILE B N 1
ATOM 8483 C CA . ILE B 2 796 ? 52.184 61.766 6.153 1.00 125.38 1100 ILE B CA 1
ATOM 8484 C C . ILE B 2 796 ? 53.250 62.518 6.937 1.00 130.62 1100 ILE B C 1
ATOM 8485 O O . ILE B 2 796 ? 53.296 63.746 6.958 1.00 123.17 1100 ILE B O 1
ATOM 8490 N N . SER B 2 797 ? 54.147 61.758 7.563 1.00 141.20 1101 SER B N 1
ATOM 8491 C CA . SER B 2 797 ? 55.128 62.322 8.481 1.00 145.05 1101 SER B CA 1
ATOM 8492 C C . SER B 2 797 ? 56.273 62.988 7.715 1.00 144.24 1101 SER B C 1
ATOM 8493 O O . SER B 2 797 ? 56.708 62.503 6.664 1.00 143.88 1101 SER B O 1
ATOM 8496 N N . ARG B 2 798 ? 56.745 64.124 8.234 1.00 140.89 1102 ARG B N 1
ATOM 8497 C CA . ARG B 2 798 ? 57.858 64.807 7.583 1.00 140.94 1102 ARG B CA 1
ATOM 8498 C C . ARG B 2 798 ? 59.114 63.938 7.498 1.00 145.78 1102 ARG B C 1
ATOM 8499 O O . ARG B 2 798 ? 59.884 64.129 6.543 1.00 147.61 1102 ARG B O 1
ATOM 8507 N N . PRO B 2 799 ? 59.385 63.002 8.421 1.00 145.91 1103 PRO B N 1
ATOM 8508 C CA . PRO B 2 799 ? 60.396 61.963 8.122 1.00 147.91 1103 PRO B CA 1
ATOM 8509 C C . PRO B 2 799 ? 60.047 61.146 6.882 1.00 148.31 1103 PRO B C 1
ATOM 8510 O O . PRO B 2 799 ? 60.876 61.024 5.974 1.00 150.35 1103 PRO B O 1
ATOM 8514 N N . LYS B 2 800 ? 58.826 60.595 6.828 1.00 148.22 1104 LYS B N 1
ATOM 8515 C CA . LYS B 2 800 ? 58.421 59.785 5.681 1.00 146.04 1104 LYS B CA 1
ATOM 8516 C C . LYS B 2 800 ? 58.341 60.616 4.404 1.00 148.26 1104 LYS B C 1
ATOM 8517 O O . LYS B 2 800 ? 58.696 60.132 3.327 1.00 151.54 1104 LYS B O 1
ATOM 8519 N N . MET B 2 801 ? 57.864 61.862 4.503 1.00 141.55 1105 MET B N 1
ATOM 8520 C CA . MET B 2 801 ? 57.836 62.747 3.341 1.00 142.79 1105 MET B CA 1
ATOM 8521 C C . MET B 2 801 ? 59.180 62.754 2.627 1.00 146.58 1105 MET B C 1
ATOM 8522 O O . MET B 2 801 ? 59.255 62.579 1.405 1.00 145.34 1105 MET B O 1
ATOM 8527 N N . GLN B 2 802 ? 60.258 62.961 3.383 1.00 152.80 1106 GLN B N 1
ATOM 8528 C CA . GLN B 2 802 ? 61.581 63.009 2.773 1.00 155.62 1106 GLN B CA 1
ATOM 8529 C C . GLN B 2 802 ? 61.929 61.682 2.104 1.00 157.14 1106 GLN B C 1
ATOM 8530 O O . GLN B 2 802 ? 62.595 61.664 1.062 1.00 158.61 1106 GLN B O 1
ATOM 8536 N N . GLU B 2 803 ? 61.483 60.561 2.679 1.00 165.62 1107 GLU B N 1
ATOM 8537 C CA . GLU B 2 803 ? 61.832 59.260 2.107 1.00 165.45 1107 GLU B CA 1
ATOM 8538 C C . GLU B 2 803 ? 61.227 59.083 0.721 1.00 162.21 1107 GLU B C 1
ATOM 8539 O O . GLU B 2 803 ? 61.861 58.506 -0.170 1.00 162.49 1107 GLU B O 1
ATOM 8545 N N . VAL B 2 804 ? 60.006 59.580 0.515 1.00 149.45 1108 VAL B N 1
ATOM 8546 C CA . VAL B 2 804 ? 59.372 59.455 -0.794 1.00 142.86 1108 VAL B CA 1
ATOM 8547 C C . VAL B 2 804 ? 59.914 60.460 -1.801 1.00 141.29 1108 VAL B C 1
ATOM 8548 O O . VAL B 2 804 ? 59.689 60.296 -3.005 1.00 139.16 1108 VAL B O 1
ATOM 8552 N N . VAL B 2 805 ? 60.606 61.505 -1.349 1.00 143.35 1109 VAL B N 1
ATOM 8553 C CA . VAL B 2 805 ? 61.196 62.470 -2.269 1.00 145.63 1109 VAL B CA 1
ATOM 8554 C C . VAL B 2 805 ? 62.658 62.168 -2.535 1.00 150.68 1109 VAL B C 1
ATOM 8555 O O . VAL B 2 805 ? 63.268 62.815 -3.404 1.00 153.99 1109 VAL B O 1
ATOM 8559 N N . ALA B 2 806 ? 63.219 61.170 -1.854 1.00 148.12 1110 ALA B N 1
ATOM 8560 C CA . ALA B 2 806 ? 64.648 60.873 -1.894 1.00 153.38 1110 ALA B CA 1
ATOM 8561 C C . ALA B 2 806 ? 65.127 60.597 -3.319 1.00 158.28 1110 ALA B C 1
ATOM 8562 O O . ALA B 2 806 ? 64.620 59.696 -3.993 1.00 155.74 1110 ALA B O 1
ATOM 8564 N N . ASN B 2 807 ? 66.129 61.362 -3.763 1.00 162.74 1111 ASN B N 1
ATOM 8565 C CA . ASN B 2 807 ? 66.770 61.133 -5.054 1.00 163.70 1111 ASN B CA 1
ATOM 8566 C C . ASN B 2 807 ? 66.068 61.347 -6.391 1.00 162.82 1111 ASN B C 1
ATOM 8567 O O . ASN B 2 807 ? 66.059 60.456 -7.249 1.00 161.46 1111 ASN B O 1
ATOM 8572 N N . LEU B 2 808 ? 65.492 62.534 -6.579 1.00 163.76 1112 LEU B N 1
ATOM 8573 C CA . LEU B 2 808 ? 64.896 62.929 -7.847 1.00 163.66 1112 LEU B CA 1
ATOM 8574 C C . LEU B 2 808 ? 64.863 64.442 -8.007 1.00 170.09 1112 LEU B C 1
ATOM 8575 O O . LEU B 2 808 ? 64.529 65.154 -7.052 1.00 171.74 1112 LEU B O 1
ATOM 8580 N N . GLN B 2 809 ? 65.202 64.946 -9.197 1.00 172.93 1113 GLN B N 1
ATOM 8581 C CA . GLN B 2 809 ? 65.244 66.396 -9.447 1.00 173.56 1113 GLN B CA 1
ATOM 8582 C C . GLN B 2 809 ? 64.144 66.890 -10.384 1.00 170.41 1113 GLN B C 1
ATOM 8583 O O . GLN B 2 809 ? 63.032 66.369 -10.393 1.00 168.21 1113 GLN B O 1
ATOM 8589 N N . GLU B 2 819 ? 68.719 65.532 -5.503 1.00 167.82 1123 GLU B N 1
ATOM 8590 C CA . GLU B 2 819 ? 67.319 65.210 -5.375 1.00 168.14 1123 GLU B CA 1
ATOM 8591 C C . GLU B 2 819 ? 66.526 66.503 -4.956 1.00 170.13 1123 GLU B C 1
ATOM 8592 O O . GLU B 2 819 ? 67.147 67.540 -4.597 1.00 166.28 1123 GLU B O 1
ATOM 8594 N N . ALA B 2 820 ? 65.183 66.452 -4.997 1.00 168.20 1124 ALA B N 1
ATOM 8595 C CA . ALA B 2 820 ? 64.355 67.583 -4.614 1.00 165.99 1124 ALA B CA 1
ATOM 8596 C C . ALA B 2 820 ? 63.827 67.359 -3.203 1.00 162.52 1124 ALA B C 1
ATOM 8597 O O . ALA B 2 820 ? 63.560 66.219 -2.807 1.00 157.56 1124 ALA B O 1
ATOM 8599 N N . THR B 2 821 ? 63.740 68.442 -2.427 1.00 163.01 1125 THR B N 1
ATOM 8600 C CA . THR B 2 821 ? 63.377 68.323 -1.028 1.00 159.24 1125 THR B CA 1
ATOM 8601 C C . THR B 2 821 ? 61.888 68.045 -0.903 1.00 154.92 1125 THR B C 1
ATOM 8602 O O . THR B 2 821 ? 61.150 67.989 -1.890 1.00 153.33 1125 THR B O 1
ATOM 8606 N N . ALA B 2 822 ? 61.440 67.878 0.334 1.00 154.31 1126 ALA B N 1
ATOM 8607 C CA . ALA B 2 822 ? 60.009 67.863 0.575 1.00 149.77 1126 ALA B CA 1
ATOM 8608 C C . ALA B 2 822 ? 59.410 69.229 0.267 1.00 147.37 1126 ALA B C 1
ATOM 8609 O O . ALA B 2 822 ? 58.512 69.360 -0.571 1.00 145.42 1126 ALA B O 1
ATOM 8611 N N . ASP B 2 823 ? 59.943 70.269 0.908 1.00 150.35 1127 ASP B N 1
ATOM 8612 C CA . ASP B 2 823 ? 59.269 71.564 0.966 1.00 151.60 1127 ASP B CA 1
ATOM 8613 C C . ASP B 2 823 ? 58.849 72.088 -0.399 1.00 152.73 1127 ASP B C 1
ATOM 8614 O O . ASP B 2 823 ? 57.903 72.875 -0.494 1.00 151.61 1127 ASP B O 1
ATOM 8619 N N . ASP B 2 824 ? 59.544 71.698 -1.464 1.00 162.82 1128 ASP B N 1
ATOM 8620 C CA . ASP B 2 824 ? 59.114 72.149 -2.782 1.00 164.07 1128 ASP B CA 1
ATOM 8621 C C . ASP B 2 824 ? 57.999 71.275 -3.340 1.00 161.07 1128 ASP B C 1
ATOM 8622 O O . ASP B 2 824 ? 57.213 71.743 -4.171 1.00 161.42 1128 ASP B O 1
ATOM 8627 N N . LEU B 2 825 ? 57.919 70.017 -2.905 1.00 145.32 1129 LEU B N 1
ATOM 8628 C CA . LEU B 2 825 ? 56.818 69.143 -3.294 1.00 137.16 1129 LEU B CA 1
ATOM 8629 C C . LEU B 2 825 ? 55.569 69.412 -2.482 1.00 132.64 1129 LEU B C 1
ATOM 8630 O O . LEU B 2 825 ? 54.454 69.204 -2.976 1.00 129.53 1129 LEU B O 1
ATOM 8635 N N . ILE B 2 826 ? 55.735 69.850 -1.232 1.00 134.46 1130 ILE B N 1
ATOM 8636 C CA . ILE B 2 826 ? 54.579 70.235 -0.436 1.00 125.21 1130 ILE B CA 1
ATOM 8637 C C . ILE B 2 826 ? 53.833 71.366 -1.122 1.00 124.51 1130 ILE B C 1
ATOM 8638 O O . ILE B 2 826 ? 52.602 71.457 -1.036 1.00 123.54 1130 ILE B O 1
ATOM 8643 N N . LYS B 2 827 ? 54.558 72.244 -1.816 1.00 125.42 1131 LYS B N 1
ATOM 8644 C CA . LYS B 2 827 ? 53.895 73.294 -2.583 1.00 125.67 1131 LYS B CA 1
ATOM 8645 C C . LYS B 2 827 ? 53.079 72.696 -3.727 1.00 125.03 1131 LYS B C 1
ATOM 8646 O O . LYS B 2 827 ? 51.874 72.954 -3.856 1.00 122.25 1131 LYS B O 1
ATOM 8648 N N . VAL B 2 828 ? 53.712 71.847 -4.539 1.00 120.82 1132 VAL B N 1
ATOM 8649 C CA . VAL B 2 828 ? 53.070 71.351 -5.751 1.00 122.73 1132 VAL B CA 1
ATOM 8650 C C . VAL B 2 828 ? 51.729 70.701 -5.425 1.00 122.38 1132 VAL B C 1
ATOM 8651 O O . VAL B 2 828 ? 50.718 70.956 -6.093 1.00 122.38 1132 VAL B O 1
ATOM 8655 N N . VAL B 2 829 ? 51.688 69.865 -4.387 1.00 121.12 1133 VAL B N 1
ATOM 8656 C CA . VAL B 2 829 ? 50.432 69.213 -4.034 1.00 118.18 1133 VAL B CA 1
ATOM 8657 C C . VAL B 2 829 ? 49.388 70.245 -3.641 1.00 121.82 1133 VAL B C 1
ATOM 8658 O O . VAL B 2 829 ? 48.214 70.135 -4.022 1.00 120.57 1133 VAL B O 1
ATOM 8662 N N . GLU B 2 830 ? 49.791 71.248 -2.848 1.00 122.52 1134 GLU B N 1
ATOM 8663 C CA . GLU B 2 830 ? 48.853 72.275 -2.408 1.00 119.36 1134 GLU B CA 1
ATOM 8664 C C . GLU B 2 830 ? 48.087 72.861 -3.591 1.00 117.57 1134 GLU B C 1
ATOM 8665 O O . GLU B 2 830 ? 46.857 72.967 -3.548 1.00 118.98 1134 GLU B O 1
ATOM 8667 N N . GLU B 2 831 ? 48.788 73.204 -4.678 1.00 114.89 1135 GLU B N 1
ATOM 8668 C CA . GLU B 2 831 ? 48.096 73.658 -5.880 1.00 116.10 1135 GLU B CA 1
ATOM 8669 C C . GLU B 2 831 ? 46.970 72.703 -6.259 1.00 117.14 1135 GLU B C 1
ATOM 8670 O O . GLU B 2 831 ? 45.872 73.138 -6.632 1.00 117.62 1135 GLU B O 1
ATOM 8672 N N . LEU B 2 832 ? 47.220 71.391 -6.145 1.00 117.38 1136 LEU B N 1
ATOM 8673 C CA . LEU B 2 832 ? 46.246 70.390 -6.579 1.00 112.26 1136 LEU B CA 1
ATOM 8674 C C . LEU B 2 832 ? 45.039 70.334 -5.653 1.00 111.69 1136 LEU B C 1
ATOM 8675 O O . LEU B 2 832 ? 43.899 70.207 -6.121 1.00 112.45 1136 LEU B O 1
ATOM 8680 N N . THR B 2 833 ? 45.269 70.395 -4.336 1.00 110.39 1137 THR B N 1
ATOM 8681 C CA . THR B 2 833 ? 44.155 70.418 -3.396 1.00 110.23 1137 THR B CA 1
ATOM 8682 C C . THR B 2 833 ? 43.185 71.546 -3.730 1.00 111.25 1137 THR B C 1
ATOM 8683 O O . THR B 2 833 ? 41.976 71.416 -3.492 1.00 110.90 1137 THR B O 1
ATOM 8687 N N . ARG B 2 834 ? 43.688 72.620 -4.346 1.00 111.20 1138 ARG B N 1
ATOM 8688 C CA . ARG B 2 834 ? 42.872 73.782 -4.667 1.00 112.38 1138 ARG B CA 1
ATOM 8689 C C . ARG B 2 834 ? 41.841 73.508 -5.758 1.00 110.93 1138 ARG B C 1
ATOM 8690 O O . ARG B 2 834 ? 40.818 74.203 -5.802 1.00 113.62 1138 ARG B O 1
ATOM 8692 N N . ILE B 2 835 ? 42.073 72.524 -6.633 1.00 109.25 1139 ILE B N 1
ATOM 8693 C CA . ILE B 2 835 ? 41.115 72.246 -7.706 1.00 110.43 1139 ILE B CA 1
ATOM 8694 C C . ILE B 2 835 ? 39.739 71.849 -7.157 1.00 109.87 1139 ILE B C 1
ATOM 8695 O O . ILE B 2 835 ? 38.721 71.997 -7.851 1.00 103.76 1139 ILE B O 1
ATOM 8700 N N . HIS B 2 836 ? 39.683 71.341 -5.926 1.00 107.51 1140 HIS B N 1
ATOM 8701 C CA . HIS B 2 836 ? 38.415 71.004 -5.285 1.00 107.06 1140 HIS B CA 1
ATOM 8702 C C . HIS B 2 836 ? 38.400 71.553 -3.859 1.00 106.12 1140 HIS B C 1
ATOM 8703 O O . HIS B 2 836 ? 37.338 71.850 -3.311 1.00 108.24 1140 HIS B O 1
ATOM 8710 N N . SER C 3 3 ? 18.979 13.705 -71.273 1.00 109.24 868 SER C N 1
ATOM 8711 C CA . SER C 3 3 ? 20.173 13.477 -70.446 1.00 112.27 868 SER C CA 1
ATOM 8712 C C . SER C 3 3 ? 21.238 14.551 -70.603 1.00 111.45 868 SER C C 1
ATOM 8713 O O . SER C 3 3 ? 21.604 15.214 -69.640 1.00 108.81 868 SER C O 1
ATOM 8716 N N . LEU C 3 4 ? 21.768 14.685 -71.820 1.00 113.86 869 LEU C N 1
ATOM 8717 C CA . LEU C 3 4 ? 22.676 15.760 -72.185 1.00 108.72 869 LEU C CA 1
ATOM 8718 C C . LEU C 3 4 ? 22.022 17.097 -71.949 1.00 107.71 869 LEU C C 1
ATOM 8719 O O . LEU C 3 4 ? 22.734 18.070 -71.715 1.00 107.65 869 LEU C O 1
ATOM 8724 N N . THR C 3 5 ? 20.686 17.160 -72.016 1.00 110.38 870 THR C N 1
ATOM 8725 C CA . THR C 3 5 ? 19.928 18.395 -71.844 1.00 107.81 870 THR C CA 1
ATOM 8726 C C . THR C 3 5 ? 19.239 18.676 -70.511 1.00 107.60 870 THR C C 1
ATOM 8727 O O . THR C 3 5 ? 18.306 19.485 -70.456 1.00 109.23 870 THR C O 1
ATOM 8731 N N . THR C 3 6 ? 19.654 18.012 -69.445 1.00 103.35 871 THR C N 1
ATOM 8732 C CA . THR C 3 6 ? 19.178 18.321 -68.114 1.00 102.38 871 THR C CA 1
ATOM 8733 C C . THR C 3 6 ? 20.277 19.056 -67.363 1.00 101.69 871 THR C C 1
ATOM 8734 O O . THR C 3 6 ? 21.462 18.780 -67.545 1.00 100.51 871 THR C O 1
ATOM 8738 N N . CYS C 3 7 ? 19.879 20.021 -66.551 1.00 100.98 872 CYS C N 1
ATOM 8739 C CA . CYS C 3 7 ? 20.840 20.769 -65.765 1.00 98.80 872 CYS C CA 1
ATOM 8740 C C . CYS C 3 7 ? 21.229 19.957 -64.541 1.00 98.74 872 CYS C C 1
ATOM 8741 O O . CYS C 3 7 ? 20.367 19.454 -63.811 1.00 97.77 872 CYS C O 1
ATOM 8744 N N . GLU C 3 8 ? 22.533 19.846 -64.310 1.00 104.12 873 GLU C N 1
ATOM 8745 C CA . GLU C 3 8 ? 23.014 19.151 -63.127 1.00 106.65 873 GLU C CA 1
ATOM 8746 C C . GLU C 3 8 ? 22.597 19.825 -61.824 1.00 107.91 873 GLU C C 1
ATOM 8747 O O . GLU C 3 8 ? 22.601 19.162 -60.779 1.00 109.45 873 GLU C O 1
ATOM 8753 N N . VAL C 3 9 ? 22.256 21.113 -61.846 1.00 100.22 874 VAL C N 1
ATOM 8754 C CA . VAL C 3 9 ? 22.139 21.909 -60.627 1.00 92.96 874 VAL C CA 1
ATOM 8755 C C . VAL C 3 9 ? 20.694 22.064 -60.183 1.00 92.15 874 VAL C C 1
ATOM 8756 O O . VAL C 3 9 ? 20.373 21.894 -59.008 1.00 94.74 874 VAL C O 1
ATOM 8760 N N . CYS C 3 10 ? 19.807 22.395 -61.105 1.00 91.58 875 CYS C N 1
ATOM 8761 C CA . CYS C 3 10 ? 18.405 22.587 -60.781 1.00 88.59 875 CYS C CA 1
ATOM 8762 C C . CYS C 3 10 ? 17.522 21.498 -61.348 1.00 91.28 875 CYS C C 1
ATOM 8763 O O . CYS C 3 10 ? 16.349 21.413 -60.962 1.00 91.72 875 CYS C O 1
ATOM 8766 N N . GLY C 3 11 ? 18.040 20.701 -62.283 1.00 91.18 876 GLY C N 1
ATOM 8767 C CA . GLY C 3 11 ? 17.283 19.606 -62.852 1.00 93.28 876 GLY C CA 1
ATOM 8768 C C . GLY C 3 11 ? 16.397 19.981 -64.015 1.00 95.21 876 GLY C C 1
ATOM 8769 O O . GLY C 3 11 ? 15.403 19.293 -64.275 1.00 95.46 876 GLY C O 1
ATOM 8770 N N . ALA C 3 12 ? 16.723 21.048 -64.736 1.00 96.33 877 ALA C N 1
ATOM 8771 C CA . ALA C 3 12 ? 15.897 21.469 -65.857 1.00 92.19 877 ALA C CA 1
ATOM 8772 C C . ALA C 3 12 ? 16.183 20.594 -67.076 1.00 96.56 877 ALA C C 1
ATOM 8773 O O . ALA C 3 12 ? 17.251 19.991 -67.193 1.00 99.70 877 ALA C O 1
ATOM 8775 N N . CYS C 3 13 ? 15.219 20.506 -67.985 1.00 95.50 878 CYS C N 1
ATOM 8776 C CA . CYS C 3 13 ? 15.402 19.692 -69.183 1.00 101.89 878 CYS C CA 1
ATOM 8777 C C . CYS C 3 13 ? 14.996 20.469 -70.430 1.00 102.52 878 CYS C C 1
ATOM 8778 O O . CYS C 3 13 ? 13.810 20.750 -70.617 1.00 100.09 878 CYS C O 1
ATOM 8781 N N . PHE C 3 14 ? 15.971 20.746 -71.314 1.00 101.86 879 PHE C N 1
ATOM 8782 C CA . PHE C 3 14 ? 15.778 21.430 -72.587 1.00 103.11 879 PHE C CA 1
ATOM 8783 C C . PHE C 3 14 ? 15.709 20.470 -73.756 1.00 102.62 879 PHE C C 1
ATOM 8784 O O . PHE C 3 14 ? 16.231 19.359 -73.705 1.00 102.86 879 PHE C O 1
ATOM 8792 N N . GLU C 3 15 ? 15.087 20.938 -74.838 1.00 99.94 880 GLU C N 1
ATOM 8793 C CA . GLU C 3 15 ? 15.075 20.121 -76.038 1.00 105.66 880 GLU C CA 1
ATOM 8794 C C . GLU C 3 15 ? 16.456 20.058 -76.675 1.00 108.74 880 GLU C C 1
ATOM 8795 O O . GLU C 3 15 ? 16.734 19.134 -77.448 1.00 110.57 880 GLU C O 1
ATOM 8797 N N . THR C 3 16 ? 17.350 20.967 -76.295 1.00 106.22 881 THR C N 1
ATOM 8798 C CA . THR C 3 16 ? 18.565 21.208 -77.050 1.00 105.40 881 THR C CA 1
ATOM 8799 C C . THR C 3 16 ? 19.762 21.392 -76.131 1.00 102.33 881 THR C C 1
ATOM 8800 O O . THR C 3 16 ? 19.649 21.993 -75.059 1.00 99.08 881 THR C O 1
ATOM 8804 N N . ARG C 3 17 ? 20.920 20.899 -76.577 1.00 105.41 882 ARG C N 1
ATOM 8805 C CA . ARG C 3 17 ? 22.147 21.042 -75.802 1.00 106.09 882 ARG C CA 1
ATOM 8806 C C . ARG C 3 17 ? 22.768 22.434 -75.922 1.00 99.96 882 ARG C C 1
ATOM 8807 O O . ARG C 3 17 ? 23.791 22.686 -75.283 1.00 99.56 882 ARG C O 1
ATOM 8809 N N . LYS C 3 18 ? 22.192 23.348 -76.704 1.00 99.40 883 LYS C N 1
ATOM 8810 C CA . LYS C 3 18 ? 22.575 24.748 -76.553 1.00 101.09 883 LYS C CA 1
ATOM 8811 C C . LYS C 3 18 ? 21.750 25.444 -75.485 1.00 98.63 883 LYS C C 1
ATOM 8812 O O . LYS C 3 18 ? 22.291 26.187 -74.661 1.00 98.67 883 LYS C O 1
ATOM 8818 N N . GLY C 3 19 ? 20.440 25.206 -75.501 1.00 96.80 884 GLY C N 1
ATOM 8819 C CA . GLY C 3 19 ? 19.564 25.644 -74.439 1.00 97.38 884 GLY C CA 1
ATOM 8820 C C . GLY C 3 19 ? 20.178 25.396 -73.076 1.00 99.32 884 GLY C C 1
ATOM 8821 O O . GLY C 3 19 ? 20.025 26.206 -72.151 1.00 102.68 884 GLY C O 1
ATOM 8822 N N . LEU C 3 20 ? 20.941 24.307 -72.963 1.00 97.57 885 LEU C N 1
ATOM 8823 C CA . LEU C 3 20 ? 21.481 23.941 -71.660 1.00 101.26 885 LEU C CA 1
ATOM 8824 C C . LEU C 3 20 ? 22.652 24.839 -71.285 1.00 99.78 885 LEU C C 1
ATOM 8825 O O . LEU C 3 20 ? 22.863 25.113 -70.096 1.00 98.98 885 LEU C O 1
ATOM 8830 N N . SER C 3 21 ? 23.444 25.277 -72.265 1.00 93.60 886 SER C N 1
ATOM 8831 C CA . SER C 3 21 ? 24.565 26.145 -71.930 1.00 96.06 886 SER C CA 1
ATOM 8832 C C . SER C 3 21 ? 24.078 27.547 -71.566 1.00 101.06 886 SER C C 1
ATOM 8833 O O . SER C 3 21 ? 24.522 28.129 -70.565 1.00 99.76 886 SER C O 1
ATOM 8836 N N . SER C 3 22 ? 23.153 28.102 -72.353 1.00 96.11 887 SER C N 1
ATOM 8837 C CA . SER C 3 22 ? 22.610 29.409 -72.008 1.00 98.03 887 SER C CA 1
ATOM 8838 C C . SER C 3 22 ? 21.939 29.386 -70.650 1.00 101.40 887 SER C C 1
ATOM 8839 O O . SER C 3 22 ? 21.792 30.438 -70.015 1.00 109.48 887 SER C O 1
ATOM 8842 N N . HIS C 3 23 ? 21.516 28.208 -70.197 1.00 97.76 888 HIS C N 1
ATOM 8843 C CA . HIS C 3 23 ? 21.058 28.077 -68.820 1.00 100.68 888 HIS C CA 1
ATOM 8844 C C . HIS C 3 23 ? 22.237 28.071 -67.854 1.00 105.58 888 HIS C C 1
ATOM 8845 O O . HIS C 3 23 ? 22.169 28.683 -66.783 1.00 110.43 888 HIS C O 1
ATOM 8852 N N . ALA C 3 24 ? 23.342 27.411 -68.222 1.00 103.74 889 ALA C N 1
ATOM 8853 C CA . ALA C 3 24 ? 24.474 27.293 -67.302 1.00 101.25 889 ALA C CA 1
ATOM 8854 C C . ALA C 3 24 ? 25.026 28.664 -66.910 1.00 108.35 889 ALA C C 1
ATOM 8855 O O . ALA C 3 24 ? 25.494 28.850 -65.780 1.00 115.49 889 ALA C O 1
ATOM 8857 N N . ARG C 3 25 ? 24.995 29.636 -67.822 1.00 106.94 890 ARG C N 1
ATOM 8858 C CA . ARG C 3 25 ? 25.319 30.998 -67.423 1.00 106.02 890 ARG C CA 1
ATOM 8859 C C . ARG C 3 25 ? 24.541 31.391 -66.172 1.00 110.89 890 ARG C C 1
ATOM 8860 O O . ARG C 3 25 ? 25.127 31.682 -65.123 1.00 114.73 890 ARG C O 1
ATOM 8862 N N . SER C 3 26 ? 23.212 31.359 -66.252 1.00 114.85 891 SER C N 1
ATOM 8863 C CA . SER C 3 26 ? 22.360 31.874 -65.183 1.00 116.76 891 SER C CA 1
ATOM 8864 C C . SER C 3 26 ? 22.643 31.325 -63.774 1.00 118.42 891 SER C C 1
ATOM 8865 O O . SER C 3 26 ? 22.215 31.915 -62.770 1.00 117.55 891 SER C O 1
ATOM 8868 N N . HIS C 3 27 ? 23.356 30.200 -63.674 1.00 110.20 892 HIS C N 1
ATOM 8869 C CA . HIS C 3 27 ? 23.953 29.787 -62.410 1.00 106.99 892 HIS C CA 1
ATOM 8870 C C . HIS C 3 27 ? 25.239 30.450 -61.948 1.00 111.95 892 HIS C C 1
ATOM 8871 O O . HIS C 3 27 ? 25.401 30.681 -60.743 1.00 120.37 892 HIS C O 1
ATOM 8878 N N . LEU C 3 28 ? 26.139 30.780 -62.875 1.00 106.81 893 LEU C N 1
ATOM 8879 C CA . LEU C 3 28 ? 27.387 31.475 -62.537 1.00 114.92 893 LEU C CA 1
ATOM 8880 C C . LEU C 3 28 ? 27.228 33.023 -62.426 1.00 117.46 893 LEU C C 1
ATOM 8881 O O . LEU C 3 28 ? 26.810 33.724 -63.372 1.00 106.48 893 LEU C O 1
ATOM 8886 N N . HIS D 1 4 ? 14.771 -43.424 -12.732 1.00 126.83 73 HIS D N 1
ATOM 8887 C CA . HIS D 1 4 ? 13.808 -42.334 -12.880 1.00 135.22 73 HIS D CA 1
ATOM 8888 C C . HIS D 1 4 ? 14.356 -41.244 -13.781 1.00 147.81 73 HIS D C 1
ATOM 8889 O O . HIS D 1 4 ? 15.386 -41.428 -14.432 1.00 151.14 73 HIS D O 1
ATOM 8896 N N . ASP D 1 5 ? 13.665 -40.103 -13.809 1.00 156.04 74 ASP D N 1
ATOM 8897 C CA . ASP D 1 5 ? 14.059 -38.961 -14.621 1.00 161.63 74 ASP D CA 1
ATOM 8898 C C . ASP D 1 5 ? 14.733 -37.913 -13.736 1.00 162.67 74 ASP D C 1
ATOM 8899 O O . ASP D 1 5 ? 14.772 -38.040 -12.511 1.00 161.33 74 ASP D O 1
ATOM 8904 N N . ASP D 1 6 ? 15.269 -36.861 -14.364 1.00 184.39 75 ASP D N 1
ATOM 8905 C CA . ASP D 1 6 ? 16.144 -35.936 -13.647 1.00 185.34 75 ASP D CA 1
ATOM 8906 C C . ASP D 1 6 ? 15.385 -35.180 -12.549 1.00 185.20 75 ASP D C 1
ATOM 8907 O O . ASP D 1 6 ? 15.795 -35.195 -11.380 1.00 183.76 75 ASP D O 1
ATOM 8912 N N . ASP D 1 7 ? 14.283 -34.503 -12.900 1.00 163.05 76 ASP D N 1
ATOM 8913 C CA . ASP D 1 7 ? 13.424 -33.801 -11.938 1.00 150.16 76 ASP D CA 1
ATOM 8914 C C . ASP D 1 7 ? 12.141 -34.565 -11.680 1.00 145.32 76 ASP D C 1
ATOM 8915 O O . ASP D 1 7 ? 11.084 -33.948 -11.601 1.00 146.79 76 ASP D O 1
ATOM 8920 N N . SER D 1 8 ? 12.196 -35.882 -11.572 1.00 148.00 77 SER D N 1
ATOM 8921 C CA . SER D 1 8 ? 10.975 -36.656 -11.432 1.00 144.01 77 SER D CA 1
ATOM 8922 C C . SER D 1 8 ? 10.447 -36.578 -10.005 1.00 139.48 77 SER D C 1
ATOM 8923 O O . SER D 1 8 ? 11.203 -36.403 -9.041 1.00 129.53 77 SER D O 1
ATOM 8926 N N . CYS D 1 9 ? 9.127 -36.683 -9.887 1.00 150.80 78 CYS D N 1
ATOM 8927 C CA . CYS D 1 9 ? 8.463 -36.843 -8.603 1.00 148.42 78 CYS D CA 1
ATOM 8928 C C . CYS D 1 9 ? 8.079 -38.309 -8.465 1.00 145.45 78 CYS D C 1
ATOM 8929 O O . CYS D 1 9 ? 7.286 -38.819 -9.263 1.00 147.39 78 CYS D O 1
ATOM 8932 N N . GLN D 1 10 ? 8.625 -38.976 -7.452 1.00 125.99 79 GLN D N 1
ATOM 8933 C CA . GLN D 1 10 ? 8.451 -40.411 -7.281 1.00 126.09 79 GLN D CA 1
ATOM 8934 C C . GLN D 1 10 ? 8.000 -40.714 -5.858 1.00 121.43 79 GLN D C 1
ATOM 8935 O O . GLN D 1 10 ? 8.268 -39.944 -4.932 1.00 118.41 79 GLN D O 1
ATOM 8941 N N . VAL D 1 11 ? 7.309 -41.842 -5.691 1.00 118.62 80 VAL D N 1
ATOM 8942 C CA . VAL D 1 11 ? 6.883 -42.315 -4.380 1.00 115.38 80 VAL D CA 1
ATOM 8943 C C . VAL D 1 11 ? 7.655 -43.592 -4.103 1.00 115.73 80 VAL D C 1
ATOM 8944 O O . VAL D 1 11 ? 7.316 -44.659 -4.624 1.00 123.08 80 VAL D O 1
ATOM 8948 N N . ILE D 1 12 ? 8.702 -43.493 -3.294 1.00 115.80 81 ILE D N 1
ATOM 8949 C CA . ILE D 1 12 ? 9.651 -44.577 -3.090 1.00 118.18 81 ILE D CA 1
ATOM 8950 C C . ILE D 1 12 ? 9.571 -45.006 -1.630 1.00 118.24 81 ILE D C 1
ATOM 8951 O O . ILE D 1 12 ? 9.539 -44.149 -0.745 1.00 120.37 81 ILE D O 1
ATOM 8956 N N . PRO D 1 13 ? 9.520 -46.301 -1.332 1.00 117.21 82 PRO D N 1
ATOM 8957 C CA . PRO D 1 13 ? 9.479 -46.732 0.069 1.00 118.25 82 PRO D CA 1
ATOM 8958 C C . PRO D 1 13 ? 10.804 -46.479 0.762 1.00 112.12 82 PRO D C 1
ATOM 8959 O O . PRO D 1 13 ? 11.874 -46.577 0.162 1.00 109.91 82 PRO D O 1
ATOM 8963 N N . VAL D 1 14 ? 10.729 -46.182 2.044 1.00 117.80 83 VAL D N 1
ATOM 8964 C CA . VAL D 1 14 ? 11.900 -45.810 2.824 1.00 115.43 83 VAL D CA 1
ATOM 8965 C C . VAL D 1 14 ? 12.387 -47.009 3.610 1.00 114.65 83 VAL D C 1
ATOM 8966 O O . VAL D 1 14 ? 11.589 -47.708 4.240 1.00 118.46 83 VAL D O 1
ATOM 8970 N N . LEU D 1 15 ? 13.695 -47.220 3.623 1.00 113.17 84 LEU D N 1
ATOM 8971 C CA . LEU D 1 15 ? 14.247 -48.219 4.526 1.00 120.33 84 LEU D CA 1
ATOM 8972 C C . LEU D 1 15 ? 13.991 -47.768 5.962 1.00 125.76 84 LEU D C 1
ATOM 8973 O O . LEU D 1 15 ? 14.293 -46.620 6.306 1.00 126.69 84 LEU D O 1
ATOM 8975 N N . PRO D 1 16 ? 13.430 -48.632 6.822 1.00 134.79 85 PRO D N 1
ATOM 8976 C CA . PRO D 1 16 ? 12.892 -48.183 8.123 1.00 138.14 85 PRO D CA 1
ATOM 8977 C C . PRO D 1 16 ? 13.819 -47.340 8.991 1.00 138.38 85 PRO D C 1
ATOM 8978 O O . PRO D 1 16 ? 13.553 -46.152 9.195 1.00 139.13 85 PRO D O 1
ATOM 8982 N N . GLN D 1 17 ? 14.885 -47.926 9.528 1.00 136.13 86 GLN D N 1
ATOM 8983 C CA . GLN D 1 17 ? 15.759 -47.207 10.451 1.00 132.81 86 GLN D CA 1
ATOM 8984 C C . GLN D 1 17 ? 17.009 -46.710 9.721 1.00 142.28 86 GLN D C 1
ATOM 8985 O O . GLN D 1 17 ? 18.138 -47.115 10.003 1.00 140.73 86 GLN D O 1
ATOM 8987 N N . VAL D 1 18 ? 16.785 -45.792 8.771 1.00 149.10 87 VAL D N 1
ATOM 8988 C CA . VAL D 1 18 ? 17.869 -45.159 8.027 1.00 148.57 87 VAL D CA 1
ATOM 8989 C C . VAL D 1 18 ? 18.384 -43.958 8.805 1.00 148.62 87 VAL D C 1
ATOM 8990 O O . VAL D 1 18 ? 17.606 -43.189 9.379 1.00 151.47 87 VAL D O 1
ATOM 8994 N N . MET D 1 19 ? 19.705 -43.779 8.807 1.00 139.61 88 MET D N 1
ATOM 8995 C CA . MET D 1 19 ? 20.301 -42.616 9.453 1.00 138.78 88 MET D CA 1
ATOM 8996 C C . MET D 1 19 ? 21.661 -42.294 8.849 1.00 133.83 88 MET D C 1
ATOM 8997 O O . MET D 1 19 ? 22.613 -42.012 9.584 1.00 136.07 88 MET D O 1
ATOM 8999 N N . MET D 1 20 ? 21.766 -42.317 7.522 1.00 125.37 89 MET D N 1
ATOM 9000 C CA . MET D 1 20 ? 23.058 -42.235 6.867 1.00 120.10 89 MET D CA 1
ATOM 9001 C C . MET D 1 20 ? 23.038 -41.193 5.762 1.00 116.00 89 MET D C 1
ATOM 9002 O O . MET D 1 20 ? 21.988 -40.828 5.227 1.00 117.20 89 MET D O 1
ATOM 9007 N N . ILE D 1 21 ? 24.228 -40.696 5.446 1.00 109.13 90 ILE D N 1
ATOM 9008 C CA . ILE D 1 21 ? 24.472 -39.968 4.211 1.00 104.01 90 ILE D CA 1
ATOM 9009 C C . ILE D 1 21 ? 24.973 -41.007 3.211 1.00 99.68 90 ILE D C 1
ATOM 9010 O O . ILE D 1 21 ? 26.098 -41.488 3.298 1.00 99.56 90 ILE D O 1
ATOM 9015 N N . LEU D 1 22 ? 24.137 -41.388 2.281 1.00 97.39 91 LEU D N 1
ATOM 9016 C CA . LEU D 1 22 ? 24.516 -42.392 1.309 1.00 97.19 91 LEU D CA 1
ATOM 9017 C C . LEU D 1 22 ? 24.902 -41.707 -0.001 1.00 93.70 91 LEU D C 1
ATOM 9018 O O . LEU D 1 22 ? 24.075 -41.034 -0.623 1.00 94.71 91 LEU D O 1
ATOM 9023 N N . ILE D 1 23 ? 26.155 -41.847 -0.409 1.00 89.77 92 ILE D N 1
ATOM 9024 C CA . ILE D 1 23 ? 26.555 -41.215 -1.661 1.00 93.53 92 ILE D CA 1
ATOM 9025 C C . ILE D 1 23 ? 26.299 -42.191 -2.811 1.00 95.89 92 ILE D C 1
ATOM 9026 O O . ILE D 1 23 ? 26.453 -43.413 -2.636 1.00 87.95 92 ILE D O 1
ATOM 9031 N N . PRO D 1 24 ? 25.906 -41.706 -3.994 1.00 94.83 93 PRO D N 1
ATOM 9032 C CA . PRO D 1 24 ? 25.656 -42.622 -5.109 1.00 87.35 93 PRO D CA 1
ATOM 9033 C C . PRO D 1 24 ? 26.911 -43.410 -5.432 1.00 90.64 93 PRO D C 1
ATOM 9034 O O . PRO D 1 24 ? 28.005 -42.846 -5.518 1.00 91.48 93 PRO D O 1
ATOM 9038 N N . GLY D 1 25 ? 26.736 -44.726 -5.620 1.00 92.17 94 GLY D N 1
ATOM 9039 C CA . GLY D 1 25 ? 27.818 -45.647 -5.939 1.00 89.62 94 GLY D CA 1
ATOM 9040 C C . GLY D 1 25 ? 28.396 -46.350 -4.722 1.00 89.88 94 GLY D C 1
ATOM 9041 O O . GLY D 1 25 ? 28.803 -47.509 -4.811 1.00 88.96 94 GLY D O 1
ATOM 9042 N N . GLN D 1 26 ? 28.481 -45.637 -3.594 1.00 91.60 95 GLN D N 1
ATOM 9043 C CA . GLN D 1 26 ? 28.758 -46.270 -2.316 1.00 88.29 95 GLN D CA 1
ATOM 9044 C C . GLN D 1 26 ? 27.809 -47.434 -2.105 1.00 90.49 95 GLN D C 1
ATOM 9045 O O . GLN D 1 26 ? 26.637 -47.348 -2.479 1.00 88.53 95 GLN D O 1
ATOM 9051 N N . THR D 1 27 ? 28.286 -48.514 -1.496 1.00 94.79 96 THR D N 1
ATOM 9052 C CA . THR D 1 27 ? 27.452 -49.685 -1.288 1.00 95.32 96 THR D CA 1
ATOM 9053 C C . THR D 1 27 ? 26.977 -49.854 0.143 1.00 92.25 96 THR D C 1
ATOM 9054 O O . THR D 1 27 ? 27.782 -49.855 1.089 1.00 92.44 96 THR D O 1
ATOM 9058 N N . LEU D 1 28 ? 25.675 -49.972 0.279 1.00 91.97 97 LEU D N 1
ATOM 9059 C CA . LEU D 1 28 ? 25.033 -50.074 1.570 1.00 93.33 97 LEU D CA 1
ATOM 9060 C C . LEU D 1 28 ? 24.796 -51.536 1.879 1.00 97.31 97 LEU D C 1
ATOM 9061 O O . LEU D 1 28 ? 23.933 -52.153 1.261 1.00 95.88 97 LEU D O 1
ATOM 9066 N N . PRO D 1 29 ? 25.591 -52.148 2.753 1.00 99.52 98 PRO D N 1
ATOM 9067 C CA . PRO D 1 29 ? 25.309 -53.531 3.159 1.00 90.61 98 PRO D CA 1
ATOM 9068 C C . PRO D 1 29 ? 24.297 -53.576 4.291 1.00 94.93 98 PRO D C 1
ATOM 9069 O O . PRO D 1 29 ? 24.358 -52.775 5.224 1.00 98.38 98 PRO D O 1
ATOM 9073 N N . LEU D 1 30 ? 23.377 -54.532 4.215 1.00 100.51 99 LEU D N 1
ATOM 9074 C CA . LEU D 1 30 ? 22.352 -54.735 5.235 1.00 104.42 99 LEU D CA 1
ATOM 9075 C C . LEU D 1 30 ? 22.276 -56.208 5.651 1.00 108.58 99 LEU D C 1
ATOM 9076 O O . LEU D 1 30 ? 22.462 -57.107 4.825 1.00 105.13 99 LEU D O 1
ATOM 9081 N N . GLN D 1 31 ? 22.043 -56.448 6.955 1.00 115.86 100 GLN D N 1
ATOM 9082 C CA . GLN D 1 31 ? 21.636 -57.754 7.495 1.00 117.01 100 GLN D CA 1
ATOM 9083 C C . GLN D 1 31 ? 20.229 -57.556 8.045 1.00 118.56 100 GLN D C 1
ATOM 9084 O O . GLN D 1 31 ? 20.050 -57.119 9.185 1.00 122.00 100 GLN D O 1
ATOM 9086 N N . LEU D 1 32 ? 19.234 -57.827 7.217 1.00 120.07 101 LEU D N 1
ATOM 9087 C CA . LEU D 1 32 ? 17.857 -57.681 7.634 1.00 121.17 101 LEU D CA 1
ATOM 9088 C C . LEU D 1 32 ? 17.492 -58.833 8.550 1.00 129.69 101 LEU D C 1
ATOM 9089 O O . LEU D 1 32 ? 17.974 -59.953 8.380 1.00 138.33 101 LEU D O 1
ATOM 9094 N N . PHE D 1 33 ? 16.654 -58.550 9.533 1.00 136.02 102 PHE D N 1
ATOM 9095 C CA . PHE D 1 33 ? 16.175 -59.585 10.441 1.00 139.12 102 PHE D CA 1
ATOM 9096 C C . PHE D 1 33 ? 14.670 -59.559 10.651 1.00 144.25 102 PHE D C 1
ATOM 9097 O O . PHE D 1 33 ? 14.103 -60.591 11.021 1.00 149.26 102 PHE D O 1
ATOM 9105 N N . HIS D 1 34 ? 14.008 -58.427 10.451 1.00 146.03 103 HIS D N 1
ATOM 9106 C CA . HIS D 1 34 ? 12.617 -58.243 10.869 1.00 151.24 103 HIS D CA 1
ATOM 9107 C C . HIS D 1 34 ? 11.682 -58.504 9.691 1.00 154.83 103 HIS D C 1
ATOM 9108 O O . HIS D 1 34 ? 11.989 -58.065 8.576 1.00 150.29 103 HIS D O 1
ATOM 9115 N N . PRO D 1 35 ? 10.545 -59.210 9.925 1.00 173.08 104 PRO D N 1
ATOM 9116 C CA . PRO D 1 35 ? 9.647 -59.560 8.814 1.00 173.90 104 PRO D CA 1
ATOM 9117 C C . PRO D 1 35 ? 9.015 -58.397 8.062 1.00 172.84 104 PRO D C 1
ATOM 9118 O O . PRO D 1 35 ? 9.071 -58.370 6.818 1.00 172.65 104 PRO D O 1
ATOM 9122 N N . GLN D 1 36 ? 8.400 -57.433 8.754 1.00 157.45 105 GLN D N 1
ATOM 9123 C CA . GLN D 1 36 ? 7.760 -56.291 8.091 1.00 150.89 105 GLN D CA 1
ATOM 9124 C C . GLN D 1 36 ? 8.704 -55.709 7.052 1.00 149.48 105 GLN D C 1
ATOM 9125 O O . GLN D 1 36 ? 8.280 -55.298 5.964 1.00 146.45 105 GLN D O 1
ATOM 9127 N N . GLU D 1 37 ? 9.996 -55.680 7.390 1.00 149.51 106 GLU D N 1
ATOM 9128 C CA . GLU D 1 37 ? 11.011 -55.183 6.465 1.00 143.21 106 GLU D CA 1
ATOM 9129 C C . GLU D 1 37 ? 11.212 -56.149 5.302 1.00 139.88 106 GLU D C 1
ATOM 9130 O O . GLU D 1 37 ? 10.966 -55.800 4.141 1.00 136.96 106 GLU D O 1
ATOM 9132 N N . VAL D 1 38 ? 11.656 -57.377 5.602 1.00 140.95 107 VAL D N 1
ATOM 9133 C CA . VAL D 1 38 ? 11.891 -58.382 4.566 1.00 137.69 107 VAL D CA 1
ATOM 9134 C C . VAL D 1 38 ? 10.679 -58.540 3.657 1.00 135.60 107 VAL D C 1
ATOM 9135 O O . VAL D 1 38 ? 10.821 -58.854 2.469 1.00 133.24 107 VAL D O 1
ATOM 9139 N N . SER D 1 39 ? 9.473 -58.333 4.188 1.00 137.59 108 SER D N 1
ATOM 9140 C CA . SER D 1 39 ? 8.288 -58.358 3.337 1.00 135.43 108 SER D CA 1
ATOM 9141 C C . SER D 1 39 ? 8.394 -57.298 2.253 1.00 135.04 108 SER D C 1
ATOM 9142 O O . SER D 1 39 ? 8.130 -57.562 1.075 1.00 133.12 108 SER D O 1
ATOM 9145 N N . MET D 1 40 ? 8.789 -56.083 2.642 1.00 143.16 109 MET D N 1
ATOM 9146 C CA . MET D 1 40 ? 8.976 -55.011 1.670 1.00 143.84 109 MET D CA 1
ATOM 9147 C C . MET D 1 40 ? 10.099 -55.348 0.693 1.00 141.82 109 MET D C 1
ATOM 9148 O O . MET D 1 40 ? 9.971 -55.125 -0.520 1.00 139.48 109 MET D O 1
ATOM 9153 N N . VAL D 1 41 ? 11.202 -55.904 1.207 1.00 137.43 110 VAL D N 1
ATOM 9154 C CA . VAL D 1 41 ? 12.363 -56.232 0.378 1.00 130.21 110 VAL D CA 1
ATOM 9155 C C . VAL D 1 41 ? 11.974 -57.224 -0.713 1.00 129.77 110 VAL D C 1
ATOM 9156 O O . VAL D 1 41 ? 12.157 -56.964 -1.911 1.00 125.83 110 VAL D O 1
ATOM 9160 N N . ARG D 1 42 ? 11.451 -58.388 -0.304 1.00 132.80 111 ARG D N 1
ATOM 9161 C CA . ARG D 1 42 ? 10.962 -59.376 -1.260 1.00 128.71 111 ARG D CA 1
ATOM 9162 C C . ARG D 1 42 ? 10.087 -58.697 -2.303 1.00 126.51 111 ARG D C 1
ATOM 9163 O O . ARG D 1 42 ? 10.424 -58.660 -3.493 1.00 126.12 111 ARG D O 1
ATOM 9165 N N . ASN D 1 43 ? 8.989 -58.090 -1.853 1.00 126.55 112 ASN D N 1
ATOM 9166 C CA . ASN D 1 43 ? 8.117 -57.357 -2.763 1.00 126.36 112 ASN D CA 1
ATOM 9167 C C . ASN D 1 43 ? 8.908 -56.461 -3.712 1.00 127.91 112 ASN D C 1
ATOM 9168 O O . ASN D 1 43 ? 8.534 -56.313 -4.886 1.00 129.03 112 ASN D O 1
ATOM 9173 N N . LEU D 1 44 ? 10.010 -55.870 -3.230 1.00 128.26 113 LEU D N 1
ATOM 9174 C CA . LEU D 1 44 ? 10.750 -54.870 -4.000 1.00 126.18 113 LEU D CA 1
ATOM 9175 C C . LEU D 1 44 ? 11.558 -55.496 -5.132 1.00 128.34 113 LEU D C 1
ATOM 9176 O O . LEU D 1 44 ? 11.555 -54.980 -6.259 1.00 128.19 113 LEU D O 1
ATOM 9181 N N . ILE D 1 45 ? 12.311 -56.552 -4.821 1.00 124.46 114 ILE D N 1
ATOM 9182 C CA . ILE D 1 45 ? 13.204 -57.142 -5.864 1.00 121.19 114 ILE D CA 1
ATOM 9183 C C . ILE D 1 45 ? 12.340 -57.505 -7.077 1.00 121.37 114 ILE D C 1
ATOM 9184 O O . ILE D 1 45 ? 12.892 -57.634 -8.185 1.00 120.76 114 ILE D O 1
ATOM 9189 N N . GLN D 1 46 ? 11.032 -57.631 -6.867 1.00 125.76 115 GLN D N 1
ATOM 9190 C CA . GLN D 1 46 ? 10.113 -57.996 -7.972 1.00 124.32 115 GLN D CA 1
ATOM 9191 C C . GLN D 1 46 ? 9.652 -56.724 -8.691 1.00 132.92 115 GLN D C 1
ATOM 9192 O O . GLN D 1 46 ? 8.716 -56.819 -9.509 1.00 130.81 115 GLN D O 1
ATOM 9194 N N . LYS D 1 47 ? 10.285 -55.587 -8.396 1.00 138.39 116 LYS D N 1
ATOM 9195 C CA . LYS D 1 47 ? 9.860 -54.299 -9.000 1.00 138.93 116 LYS D CA 1
ATOM 9196 C C . LYS D 1 47 ? 11.074 -53.463 -9.422 1.00 139.25 116 LYS D C 1
ATOM 9197 O O . LYS D 1 47 ? 11.896 -53.972 -10.208 1.00 141.52 116 LYS D O 1
ATOM 9199 N N . ASP D 1 48 ? 11.180 -52.235 -8.912 1.00 141.97 117 ASP D N 1
ATOM 9200 C CA . ASP D 1 48 ? 12.294 -51.328 -9.288 1.00 139.26 117 ASP D CA 1
ATOM 9201 C C . ASP D 1 48 ? 13.502 -51.659 -8.418 1.00 143.07 117 ASP D C 1
ATOM 9202 O O . ASP D 1 48 ? 14.563 -51.042 -8.633 1.00 142.97 117 ASP D O 1
ATOM 9207 N N . ARG D 1 49 ? 13.330 -52.564 -7.454 1.00 135.25 118 ARG D N 1
ATOM 9208 C CA . ARG D 1 49 ? 14.436 -52.940 -6.538 1.00 122.83 118 ARG D CA 1
ATOM 9209 C C . ARG D 1 49 ? 15.089 -51.662 -6.000 1.00 119.03 118 ARG D C 1
ATOM 9210 O O . ARG D 1 49 ? 16.324 -51.610 -5.975 1.00 115.78 118 ARG D O 1
ATOM 9212 N N . THR D 1 50 ? 14.285 -50.686 -5.580 1.00 119.81 119 THR D N 1
ATOM 9213 C CA . THR D 1 50 ? 14.820 -49.419 -5.070 1.00 111.56 119 THR D CA 1
ATOM 9214 C C . THR D 1 50 ? 14.055 -48.952 -3.834 1.00 112.25 119 THR D C 1
ATOM 9215 O O . THR D 1 50 ? 12.822 -48.870 -3.854 1.00 115.74 119 THR D O 1
ATOM 9219 N N . PHE D 1 51 ? 14.783 -48.612 -2.773 1.00 105.17 120 PHE D N 1
ATOM 9220 C CA . PHE D 1 51 ? 14.210 -47.909 -1.629 1.00 102.74 120 PHE D CA 1
ATOM 9221 C C . PHE D 1 51 ? 14.888 -46.547 -1.488 1.00 101.67 120 PHE D C 1
ATOM 9222 O O . PHE D 1 51 ? 15.646 -46.111 -2.370 1.00 99.55 120 PHE D O 1
ATOM 9230 N N . ALA D 1 52 ? 14.623 -45.876 -0.362 1.00 106.51 121 ALA D N 1
ATOM 9231 C CA . ALA D 1 52 ? 15.171 -44.553 -0.079 1.00 102.28 121 ALA D CA 1
ATOM 9232 C C . ALA D 1 52 ? 15.981 -44.588 1.212 1.00 104.56 121 ALA D C 1
ATOM 9233 O O . ALA D 1 52 ? 15.543 -45.160 2.220 1.00 106.13 121 ALA D O 1
ATOM 9235 N N . VAL D 1 53 ? 17.173 -43.998 1.168 1.00 100.63 122 VAL D N 1
ATOM 9236 C CA . VAL D 1 53 ? 18.003 -43.815 2.350 1.00 108.10 122 VAL D CA 1
ATOM 9237 C C . VAL D 1 53 ? 17.940 -42.351 2.739 1.00 110.72 122 VAL D C 1
ATOM 9238 O O . VAL D 1 53 ? 18.140 -41.459 1.902 1.00 101.79 122 VAL D O 1
ATOM 9242 N N . LEU D 1 54 ? 17.681 -42.106 4.010 1.00 118.28 123 LEU D N 1
ATOM 9243 C CA . LEU D 1 54 ? 17.400 -40.768 4.491 1.00 115.03 123 LEU D CA 1
ATOM 9244 C C . LEU D 1 54 ? 18.539 -40.282 5.374 1.00 119.29 123 LEU D C 1
ATOM 9245 O O . LEU D 1 54 ? 19.042 -41.027 6.226 1.00 119.15 123 LEU D O 1
ATOM 9250 N N . ALA D 1 55 ? 18.962 -39.043 5.132 1.00 119.32 124 ALA D N 1
ATOM 9251 C CA . ALA D 1 55 ? 19.860 -38.320 6.016 1.00 124.20 124 ALA D CA 1
ATOM 9252 C C . ALA D 1 55 ? 19.031 -37.406 6.907 1.00 132.33 124 ALA D C 1
ATOM 9253 O O . ALA D 1 55 ? 17.986 -36.899 6.490 1.00 136.61 124 ALA D O 1
ATOM 9255 N N . TYR D 1 56 ? 19.491 -37.198 8.136 1.00 132.28 125 TYR D N 1
ATOM 9256 C CA . TYR D 1 56 ? 18.815 -36.217 8.990 1.00 144.41 125 TYR D CA 1
ATOM 9257 C C . TYR D 1 56 ? 19.743 -35.103 9.461 1.00 145.80 125 TYR D C 1
ATOM 9258 O O . TYR D 1 56 ? 19.278 -34.061 9.919 1.00 150.24 125 TYR D O 1
ATOM 9267 N N . ALA D 1 64 ? 16.228 -34.205 9.043 1.00 156.39 133 ALA D N 1
ATOM 9268 C CA . ALA D 1 64 ? 16.351 -33.426 7.811 1.00 159.01 133 ALA D CA 1
ATOM 9269 C C . ALA D 1 64 ? 15.583 -34.067 6.627 1.00 158.35 133 ALA D C 1
ATOM 9270 O O . ALA D 1 64 ? 14.916 -35.103 6.790 1.00 156.90 133 ALA D O 1
ATOM 9272 N N . GLN D 1 65 ? 15.699 -33.460 5.439 1.00 143.61 134 GLN D N 1
ATOM 9273 C CA . GLN D 1 65 ? 14.797 -33.729 4.325 1.00 125.29 134 GLN D CA 1
ATOM 9274 C C . GLN D 1 65 ? 15.546 -33.925 3.008 1.00 119.47 134 GLN D C 1
ATOM 9275 O O . GLN D 1 65 ? 15.158 -33.380 1.972 1.00 117.09 134 GLN D O 1
ATOM 9281 N N . PHE D 1 66 ? 16.614 -34.723 3.006 1.00 118.54 135 PHE D N 1
ATOM 9282 C CA . PHE D 1 66 ? 17.211 -35.182 1.750 1.00 111.16 135 PHE D CA 1
ATOM 9283 C C . PHE D 1 66 ? 17.632 -36.635 1.907 1.00 109.74 135 PHE D C 1
ATOM 9284 O O . PHE D 1 66 ? 17.468 -37.241 2.969 1.00 114.97 135 PHE D O 1
ATOM 9292 N N . GLY D 1 67 ? 18.190 -37.200 0.844 1.00 106.99 136 GLY D N 1
ATOM 9293 C CA . GLY D 1 67 ? 18.606 -38.586 0.889 1.00 106.62 136 GLY D CA 1
ATOM 9294 C C . GLY D 1 67 ? 18.949 -39.096 -0.495 1.00 98.31 136 GLY D C 1
ATOM 9295 O O . GLY D 1 67 ? 18.962 -38.342 -1.467 1.00 91.22 136 GLY D O 1
ATOM 9296 N N . THR D 1 68 ? 19.229 -40.402 -0.556 1.00 95.40 137 THR D N 1
ATOM 9297 C CA . THR D 1 68 ? 19.595 -41.069 -1.796 1.00 91.67 137 THR D CA 1
ATOM 9298 C C . THR D 1 68 ? 18.820 -42.364 -1.930 1.00 94.78 137 THR D C 1
ATOM 9299 O O . THR D 1 68 ? 18.560 -43.043 -0.932 1.00 97.66 137 THR D O 1
ATOM 9303 N N . THR D 1 69 ? 18.449 -42.701 -3.166 1.00 96.44 138 THR D N 1
ATOM 9304 C CA . THR D 1 69 ? 17.860 -44.007 -3.429 1.00 90.86 138 THR D CA 1
ATOM 9305 C C . THR D 1 69 ? 18.952 -45.053 -3.472 1.00 88.01 138 THR D C 1
ATOM 9306 O O . THR D 1 69 ? 20.090 -44.765 -3.842 1.00 83.67 138 THR D O 1
ATOM 9310 N N . ALA D 1 70 ? 18.593 -46.280 -3.090 1.00 92.81 139 ALA D N 1
ATOM 9311 C CA . ALA D 1 70 ? 19.508 -47.416 -3.163 1.00 92.21 139 ALA D CA 1
ATOM 9312 C C . ALA D 1 70 ? 18.844 -48.600 -3.845 1.00 93.08 139 ALA D C 1
ATOM 9313 O O . ALA D 1 70 ? 17.748 -49.013 -3.450 1.00 95.67 139 ALA D O 1
ATOM 9315 N N . GLU D 1 71 ? 19.543 -49.169 -4.830 1.00 92.21 140 GLU D N 1
ATOM 9316 C CA . GLU D 1 71 ? 19.070 -50.320 -5.605 1.00 96.78 140 GLU D CA 1
ATOM 9317 C C . GLU D 1 71 ? 19.604 -51.623 -5.024 1.00 92.53 140 GLU D C 1
ATOM 9318 O O . GLU D 1 71 ? 20.823 -51.793 -4.881 1.00 93.91 140 GLU D O 1
ATOM 9324 N N . ILE D 1 72 ? 18.695 -52.542 -4.693 1.00 96.42 141 ILE D N 1
ATOM 9325 C CA . ILE D 1 72 ? 19.143 -53.869 -4.300 1.00 94.37 141 ILE D CA 1
ATOM 9326 C C . ILE D 1 72 ? 19.803 -54.532 -5.499 1.00 94.22 141 ILE D C 1
ATOM 9327 O O . ILE D 1 72 ? 19.259 -54.531 -6.613 1.00 98.63 141 ILE D O 1
ATOM 9332 N N . TYR D 1 73 ? 20.993 -55.078 -5.284 1.00 89.41 142 TYR D N 1
ATOM 9333 C CA . TYR D 1 73 ? 21.676 -55.821 -6.329 1.00 94.13 142 TYR D CA 1
ATOM 9334 C C . TYR D 1 73 ? 22.233 -57.145 -5.835 1.00 91.51 142 TYR D C 1
ATOM 9335 O O . TYR D 1 73 ? 22.823 -57.882 -6.630 1.00 96.87 142 TYR D O 1
ATOM 9344 N N . ALA D 1 74 ? 22.075 -57.453 -4.549 1.00 91.42 143 ALA D N 1
ATOM 9345 C CA . ALA D 1 74 ? 22.414 -58.749 -3.988 1.00 97.17 143 ALA D CA 1
ATOM 9346 C C . ALA D 1 74 ? 21.403 -59.092 -2.900 1.00 100.46 143 ALA D C 1
ATOM 9347 O O . ALA D 1 74 ? 20.965 -58.221 -2.149 1.00 96.81 143 ALA D O 1
ATOM 9349 N N . TYR D 1 75 ? 21.035 -60.367 -2.817 1.00 104.70 144 TYR D N 1
ATOM 9350 C CA . TYR D 1 75 ? 20.044 -60.818 -1.855 1.00 97.10 144 TYR D CA 1
ATOM 9351 C C . TYR D 1 75 ? 20.349 -62.274 -1.526 1.00 97.23 144 TYR D C 1
ATOM 9352 O O . TYR D 1 75 ? 20.653 -63.054 -2.428 1.00 101.19 144 TYR D O 1
ATOM 9361 N N . ARG D 1 76 ? 20.316 -62.627 -0.235 1.00 106.84 145 ARG D N 1
ATOM 9362 C CA . ARG D 1 76 ? 20.513 -64.018 0.194 1.00 107.19 145 ARG D CA 1
ATOM 9363 C C . ARG D 1 76 ? 19.799 -64.255 1.510 1.00 112.13 145 ARG D C 1
ATOM 9364 O O . ARG D 1 76 ? 20.046 -63.542 2.490 1.00 111.62 145 ARG D O 1
ATOM 9366 N N . GLU D 1 77 ? 18.942 -65.269 1.531 1.00 114.56 146 GLU D N 1
ATOM 9367 C CA . GLU D 1 77 ? 18.356 -65.750 2.774 1.00 119.05 146 GLU D CA 1
ATOM 9368 C C . GLU D 1 77 ? 19.295 -66.754 3.437 1.00 125.79 146 GLU D C 1
ATOM 9369 O O . GLU D 1 77 ? 19.963 -67.535 2.753 1.00 122.13 146 GLU D O 1
ATOM 9375 N N . GLU D 1 78 ? 19.350 -66.733 4.773 1.00 134.16 147 GLU D N 1
ATOM 9376 C CA . GLU D 1 78 ? 20.266 -67.633 5.474 1.00 143.88 147 GLU D CA 1
ATOM 9377 C C . GLU D 1 78 ? 19.881 -67.792 6.949 1.00 154.42 147 GLU D C 1
ATOM 9378 O O . GLU D 1 78 ? 20.451 -67.139 7.830 1.00 157.07 147 GLU D O 1
ATOM 9384 N N . GLN D 1 79 ? 18.929 -68.690 7.232 1.00 171.70 148 GLN D N 1
ATOM 9385 C CA . GLN D 1 79 ? 18.405 -68.873 8.583 1.00 176.97 148 GLN D CA 1
ATOM 9386 C C . GLN D 1 79 ? 19.549 -69.266 9.526 1.00 183.12 148 GLN D C 1
ATOM 9387 O O . GLN D 1 79 ? 20.034 -70.402 9.471 1.00 181.51 148 GLN D O 1
ATOM 9389 N N . ASP D 1 80 ? 19.959 -68.346 10.419 1.00 178.38 149 ASP D N 1
ATOM 9390 C CA . ASP D 1 80 ? 21.074 -68.576 11.341 1.00 178.70 149 ASP D CA 1
ATOM 9391 C C . ASP D 1 80 ? 20.530 -69.162 12.643 1.00 180.65 149 ASP D C 1
ATOM 9392 O O . ASP D 1 80 ? 19.692 -68.547 13.311 1.00 178.69 149 ASP D O 1
ATOM 9394 N N . PHE D 1 81 ? 21.048 -70.335 13.022 1.00 188.48 150 PHE D N 1
ATOM 9395 C CA . PHE D 1 81 ? 20.542 -71.114 14.154 1.00 189.55 150 PHE D CA 1
ATOM 9396 C C . PHE D 1 81 ? 19.072 -71.192 13.756 1.00 189.06 150 PHE D C 1
ATOM 9397 O O . PHE D 1 81 ? 18.739 -71.586 12.630 1.00 187.65 150 PHE D O 1
ATOM 9399 N N . GLY D 1 82 ? 18.187 -70.827 14.679 1.00 184.93 151 GLY D N 1
ATOM 9400 C CA . GLY D 1 82 ? 16.779 -70.697 14.377 1.00 180.98 151 GLY D CA 1
ATOM 9401 C C . GLY D 1 82 ? 16.231 -69.379 13.868 1.00 176.13 151 GLY D C 1
ATOM 9402 O O . GLY D 1 82 ? 15.031 -69.257 13.589 1.00 173.66 151 GLY D O 1
ATOM 9403 N N . ILE D 1 83 ? 17.095 -68.382 13.743 1.00 175.08 152 ILE D N 1
ATOM 9404 C CA . ILE D 1 83 ? 16.685 -67.047 13.329 1.00 168.95 152 ILE D CA 1
ATOM 9405 C C . ILE D 1 83 ? 16.894 -66.920 11.824 1.00 172.35 152 ILE D C 1
ATOM 9406 O O . ILE D 1 83 ? 18.010 -67.095 11.327 1.00 173.40 152 ILE D O 1
ATOM 9408 N N . GLU D 1 84 ? 15.807 -66.639 11.093 1.00 172.62 153 GLU D N 1
ATOM 9409 C CA . GLU D 1 84 ? 15.881 -66.386 9.653 1.00 171.79 153 GLU D CA 1
ATOM 9410 C C . GLU D 1 84 ? 16.508 -65.015 9.384 1.00 170.40 153 GLU D C 1
ATOM 9411 O O . GLU D 1 84 ? 15.992 -63.986 9.834 1.00 170.30 153 GLU D O 1
ATOM 9417 N N . ILE D 1 85 ? 17.597 -64.992 8.616 1.00 159.77 154 ILE D N 1
ATOM 9418 C CA . ILE D 1 85 ? 18.320 -63.766 8.301 1.00 146.24 154 ILE D CA 1
ATOM 9419 C C . ILE D 1 85 ? 18.264 -63.538 6.799 1.00 137.99 154 ILE D C 1
ATOM 9420 O O . ILE D 1 85 ? 18.267 -64.491 6.008 1.00 137.38 154 ILE D O 1
ATOM 9425 N N . VAL D 1 86 ? 18.209 -62.271 6.410 1.00 127.69 155 VAL D N 1
ATOM 9426 C CA . VAL D 1 86 ? 18.356 -61.862 5.023 1.00 122.45 155 VAL D CA 1
ATOM 9427 C C . VAL D 1 86 ? 19.573 -60.963 4.942 1.00 122.09 155 VAL D C 1
ATOM 9428 O O . VAL D 1 86 ? 19.763 -60.084 5.788 1.00 120.59 155 VAL D O 1
ATOM 9432 N N . LYS D 1 87 ? 20.400 -61.187 3.942 1.00 114.85 156 LYS D N 1
ATOM 9433 C CA . LYS D 1 87 ? 21.556 -60.342 3.709 1.00 109.65 156 LYS D CA 1
ATOM 9434 C C . LYS D 1 87 ? 21.383 -59.716 2.332 1.00 103.66 156 LYS D C 1
ATOM 9435 O O . LYS D 1 87 ? 21.503 -60.398 1.312 1.00 102.76 156 LYS D O 1
ATOM 9441 N N . VAL D 1 88 ? 21.082 -58.423 2.310 1.00 107.60 157 VAL D N 1
ATOM 9442 C CA . VAL D 1 88 ? 20.929 -57.650 1.080 1.00 102.88 157 VAL D CA 1
ATOM 9443 C C . VAL D 1 88 ? 22.108 -56.687 0.943 1.00 96.94 157 VAL D C 1
ATOM 9444 O O . VAL D 1 88 ? 22.745 -56.307 1.928 1.00 96.16 157 VAL D O 1
ATOM 9448 N N . LYS D 1 89 ? 22.419 -56.319 -0.293 1.00 97.37 158 LYS D N 1
ATOM 9449 C CA . LYS D 1 89 ? 23.355 -55.240 -0.591 1.00 93.26 158 LYS D CA 1
ATOM 9450 C C . LYS D 1 89 ? 22.695 -54.339 -1.626 1.00 89.83 158 LYS D C 1
ATOM 9451 O O . LYS D 1 89 ? 21.936 -54.814 -2.471 1.00 92.01 158 LYS D O 1
ATOM 9453 N N . ALA D 1 90 ? 22.921 -53.033 -1.520 1.00 91.46 159 ALA D N 1
ATOM 9454 C CA . ALA D 1 90 ? 22.329 -52.083 -2.448 1.00 86.71 159 ALA D CA 1
ATOM 9455 C C . ALA D 1 90 ? 23.353 -51.007 -2.728 1.00 89.13 159 ALA D C 1
ATOM 9456 O O . ALA D 1 90 ? 24.334 -50.849 -1.999 1.00 94.28 159 ALA D O 1
ATOM 9458 N N . ILE D 1 91 ? 23.121 -50.268 -3.798 1.00 83.50 160 ILE D N 1
ATOM 9459 C CA . ILE D 1 91 ? 24.069 -49.265 -4.231 1.00 84.73 160 ILE D CA 1
ATOM 9460 C C . ILE D 1 91 ? 23.335 -47.940 -4.379 1.00 92.78 160 ILE D C 1
ATOM 9461 O O . ILE D 1 91 ? 22.137 -47.902 -4.687 1.00 88.46 160 ILE D O 1
ATOM 9466 N N . GLY D 1 92 ? 24.063 -46.848 -4.131 1.00 96.92 161 GLY D N 1
ATOM 9467 C CA . GLY D 1 92 ? 23.473 -45.521 -4.235 1.00 96.46 161 GLY D CA 1
ATOM 9468 C C . GLY D 1 92 ? 23.209 -45.149 -5.685 1.00 97.18 161 GLY D C 1
ATOM 9469 O O . GLY D 1 92 ? 24.011 -45.424 -6.577 1.00 97.47 161 GLY D O 1
ATOM 9470 N N . ARG D 1 93 ? 22.063 -44.519 -5.923 1.00 89.86 162 ARG D N 1
ATOM 9471 C CA . ARG D 1 93 ? 21.626 -44.302 -7.294 1.00 87.89 162 ARG D CA 1
ATOM 9472 C C . ARG D 1 93 ? 21.338 -42.833 -7.547 1.00 89.12 162 ARG D C 1
ATOM 9473 O O . ARG D 1 93 ? 22.156 -42.143 -8.157 1.00 91.62 162 ARG D O 1
ATOM 9481 N N . GLN D 1 94 ? 20.199 -42.333 -7.071 1.00 92.45 163 GLN D N 1
ATOM 9482 C CA . GLN D 1 94 ? 19.829 -40.941 -7.277 1.00 88.99 163 GLN D CA 1
ATOM 9483 C C . GLN D 1 94 ? 19.657 -40.216 -5.946 1.00 93.60 163 GLN D C 1
ATOM 9484 O O . GLN D 1 94 ? 19.212 -40.807 -4.952 1.00 88.50 163 GLN D O 1
ATOM 9490 N N . ARG D 1 95 ? 20.039 -38.929 -5.944 1.00 95.96 164 ARG D N 1
ATOM 9491 C CA . ARG D 1 95 ? 19.832 -38.024 -4.825 1.00 89.80 164 ARG D CA 1
ATOM 9492 C C . ARG D 1 95 ? 18.472 -37.357 -4.951 1.00 89.30 164 ARG D C 1
ATOM 9493 O O . ARG D 1 95 ? 17.939 -37.199 -6.046 1.00 91.29 164 ARG D O 1
ATOM 9501 N N . PHE D 1 96 ? 17.905 -36.967 -3.816 1.00 95.29 165 PHE D N 1
ATOM 9502 C CA . PHE D 1 96 ? 16.544 -36.452 -3.836 1.00 100.74 165 PHE D CA 1
ATOM 9503 C C . PHE D 1 96 ? 16.302 -35.533 -2.636 1.00 105.38 165 PHE D C 1
ATOM 9504 O O . PHE D 1 96 ? 17.019 -35.579 -1.628 1.00 106.34 165 PHE D O 1
ATOM 9512 N N . LYS D 1 97 ? 15.280 -34.687 -2.767 1.00 103.18 166 LYS D N 1
ATOM 9513 C CA . LYS D 1 97 ? 14.706 -33.951 -1.648 1.00 104.96 166 LYS D CA 1
ATOM 9514 C C . LYS D 1 97 ? 13.329 -34.530 -1.356 1.00 104.84 166 LYS D C 1
ATOM 9515 O O . LYS D 1 97 ? 12.601 -34.886 -2.286 1.00 107.77 166 LYS D O 1
ATOM 9517 N N . VAL D 1 98 ? 12.964 -34.638 -0.069 1.00 108.70 167 VAL D N 1
ATOM 9518 C CA . VAL D 1 98 ? 11.673 -35.227 0.294 1.00 109.40 167 VAL D CA 1
ATOM 9519 C C . VAL D 1 98 ? 10.593 -34.147 0.346 1.00 109.37 167 VAL D C 1
ATOM 9520 O O . VAL D 1 98 ? 10.805 -33.035 0.846 1.00 101.06 167 VAL D O 1
ATOM 9524 N N . LEU D 1 99 ? 9.416 -34.496 -0.170 1.00 108.71 168 LEU D N 1
ATOM 9525 C CA . LEU D 1 99 ? 8.262 -33.611 -0.219 1.00 107.13 168 LEU D CA 1
ATOM 9526 C C . LEU D 1 99 ? 7.233 -33.973 0.845 1.00 108.43 168 LEU D C 1
ATOM 9527 O O . LEU D 1 99 ? 6.918 -33.136 1.697 1.00 114.36 168 LEU D O 1
ATOM 9532 N N . GLU D 1 100 ? 6.686 -35.193 0.793 1.00 103.60 169 GLU D N 1
ATOM 9533 C CA . GLU D 1 100 ? 5.817 -35.765 1.814 1.00 112.42 169 GLU D CA 1
ATOM 9534 C C . GLU D 1 100 ? 6.450 -37.057 2.322 1.00 116.91 169 GLU D C 1
ATOM 9535 O O . GLU D 1 100 ? 7.392 -37.586 1.733 1.00 115.95 169 GLU D O 1
ATOM 9537 N N . LEU D 1 101 ? 5.943 -37.559 3.444 1.00 122.33 170 LEU D N 1
ATOM 9538 C CA . LEU D 1 101 ? 6.495 -38.763 4.058 1.00 126.92 170 LEU D CA 1
ATOM 9539 C C . LEU D 1 101 ? 5.413 -39.464 4.886 1.00 141.28 170 LEU D C 1
ATOM 9540 O O . LEU D 1 101 ? 5.541 -39.689 6.089 1.00 145.64 170 LEU D O 1
ATOM 9542 N N . ARG D 1 102 ? 4.307 -39.823 4.245 1.00 156.76 171 ARG D N 1
ATOM 9543 C CA . ARG D 1 102 ? 3.239 -40.542 4.940 1.00 159.82 171 ARG D CA 1
ATOM 9544 C C . ARG D 1 102 ? 3.748 -41.893 5.453 1.00 162.39 171 ARG D C 1
ATOM 9545 O O . ARG D 1 102 ? 4.311 -42.681 4.685 1.00 162.61 171 ARG D O 1
ATOM 9547 N N . THR D 1 103 ? 3.561 -42.160 6.748 1.00 154.51 172 THR D N 1
ATOM 9548 C CA . THR D 1 103 ? 3.862 -43.482 7.299 1.00 155.22 172 THR D CA 1
ATOM 9549 C C . THR D 1 103 ? 2.690 -44.439 7.095 1.00 155.59 172 THR D C 1
ATOM 9550 O O . THR D 1 103 ? 1.527 -44.034 7.051 1.00 154.59 172 THR D O 1
ATOM 9554 N N . GLN D 1 104 ? 3.010 -45.717 6.946 1.00 161.57 173 GLN D N 1
ATOM 9555 C CA . GLN D 1 104 ? 1.981 -46.742 6.876 1.00 170.97 173 GLN D CA 1
ATOM 9556 C C . GLN D 1 104 ? 1.694 -47.284 8.272 1.00 180.37 173 GLN D C 1
ATOM 9557 O O . GLN D 1 104 ? 2.529 -47.209 9.178 1.00 179.62 173 GLN D O 1
ATOM 9559 N N . SER D 1 105 ? 0.481 -47.813 8.447 1.00 191.59 174 SER D N 1
ATOM 9560 C CA . SER D 1 105 ? 0.177 -48.537 9.677 1.00 192.44 174 SER D CA 1
ATOM 9561 C C . SER D 1 105 ? 1.116 -49.725 9.846 1.00 196.80 174 SER D C 1
ATOM 9562 O O . SER D 1 105 ? 1.518 -50.056 10.969 1.00 199.48 174 SER D O 1
ATOM 9565 N N . ASP D 1 106 ? 1.478 -50.375 8.732 1.00 202.73 175 ASP D N 1
ATOM 9566 C CA . ASP D 1 106 ? 2.469 -51.448 8.768 1.00 200.02 175 ASP D CA 1
ATOM 9567 C C . ASP D 1 106 ? 3.797 -50.949 9.337 1.00 200.24 175 ASP D C 1
ATOM 9568 O O . ASP D 1 106 ? 4.417 -51.614 10.177 1.00 199.67 175 ASP D O 1
ATOM 9570 N N . GLY D 1 107 ? 4.239 -49.770 8.899 1.00 190.00 176 GLY D N 1
ATOM 9571 C CA . GLY D 1 107 ? 5.473 -49.171 9.369 1.00 180.12 176 GLY D CA 1
ATOM 9572 C C . GLY D 1 107 ? 6.307 -48.605 8.238 1.00 177.07 176 GLY D C 1
ATOM 9573 O O . GLY D 1 107 ? 6.786 -47.467 8.307 1.00 171.25 176 GLY D O 1
ATOM 9574 N N . ILE D 1 108 ? 6.479 -49.399 7.182 1.00 187.95 177 ILE D N 1
ATOM 9575 C CA . ILE D 1 108 ? 7.295 -49.024 6.031 1.00 185.69 177 ILE D CA 1
ATOM 9576 C C . ILE D 1 108 ? 6.796 -47.642 5.622 1.00 183.30 177 ILE D C 1
ATOM 9577 O O . ILE D 1 108 ? 5.611 -47.459 5.313 1.00 185.90 177 ILE D O 1
ATOM 9582 N N . GLN D 1 109 ? 7.697 -46.663 5.596 1.00 159.63 178 GLN D N 1
ATOM 9583 C CA . GLN D 1 109 ? 7.303 -45.302 5.267 1.00 148.06 178 GLN D CA 1
ATOM 9584 C C . GLN D 1 109 ? 7.417 -45.188 3.753 1.00 140.82 178 GLN D C 1
ATOM 9585 O O . GLN D 1 109 ? 8.301 -45.785 3.130 1.00 138.29 178 GLN D O 1
ATOM 9591 N N . GLN D 1 110 ? 6.506 -44.423 3.163 1.00 140.70 179 GLN D N 1
ATOM 9592 C CA . GLN D 1 110 ? 6.620 -43.992 1.778 1.00 139.52 179 GLN D CA 1
ATOM 9593 C C . GLN D 1 110 ? 6.980 -42.508 1.723 1.00 134.93 179 GLN D C 1
ATOM 9594 O O . GLN D 1 110 ? 6.687 -41.745 2.649 1.00 135.04 179 GLN D O 1
ATOM 9600 N N . ALA D 1 111 ? 7.617 -42.098 0.626 1.00 124.85 180 ALA D N 1
ATOM 9601 C CA . ALA D 1 111 ? 8.134 -40.738 0.522 1.00 121.99 180 ALA D CA 1
ATOM 9602 C C . ALA D 1 111 ? 7.877 -40.147 -0.859 1.00 115.84 180 ALA D C 1
ATOM 9603 O O . ALA D 1 111 ? 8.242 -40.741 -1.878 1.00 113.30 180 ALA D O 1
ATOM 9605 N N . LYS D 1 112 ? 7.236 -38.980 -0.884 1.00 113.89 181 LYS D N 1
ATOM 9606 C CA . LYS D 1 112 ? 7.188 -38.171 -2.096 1.00 112.07 181 LYS D CA 1
ATOM 9607 C C . LYS D 1 112 ? 8.540 -37.486 -2.242 1.00 111.40 181 LYS D C 1
ATOM 9608 O O . LYS D 1 112 ? 8.926 -36.649 -1.419 1.00 106.92 181 LYS D O 1
ATOM 9610 N N . VAL D 1 113 ? 9.269 -37.878 -3.274 1.00 112.64 182 VAL D N 1
ATOM 9611 C CA . VAL D 1 113 ? 10.674 -37.552 -3.433 1.00 106.93 182 VAL D CA 1
ATOM 9612 C C . VAL D 1 113 ? 10.832 -36.755 -4.715 1.00 109.94 182 VAL D C 1
ATOM 9613 O O . VAL D 1 113 ? 10.224 -37.081 -5.739 1.00 115.04 182 VAL D O 1
ATOM 9617 N N . GLN D 1 114 ? 11.616 -35.690 -4.642 1.00 111.97 183 GLN D N 1
ATOM 9618 C CA . GLN D 1 114 ? 11.982 -34.871 -5.793 1.00 112.02 183 GLN D CA 1
ATOM 9619 C C . GLN D 1 114 ? 13.440 -35.201 -6.094 1.00 107.94 183 GLN D C 1
ATOM 9620 O O . GLN D 1 114 ? 14.334 -34.800 -5.343 1.00 106.61 183 GLN D O 1
ATOM 9626 N N . ILE D 1 115 ? 13.676 -35.961 -7.171 1.00 111.60 184 ILE D N 1
ATOM 9627 C CA . ILE D 1 115 ? 15.043 -36.326 -7.534 1.00 111.43 184 ILE D CA 1
ATOM 9628 C C . ILE D 1 115 ? 15.818 -35.060 -7.856 1.00 109.97 184 ILE D C 1
ATOM 9629 O O . ILE D 1 115 ? 15.421 -34.281 -8.725 1.00 120.25 184 ILE D O 1
ATOM 9634 N N . LEU D 1 116 ? 16.917 -34.834 -7.148 1.00 106.04 185 LEU D N 1
ATOM 9635 C CA . LEU D 1 116 ? 17.687 -33.630 -7.385 1.00 105.73 185 LEU D CA 1
ATOM 9636 C C . LEU D 1 116 ? 18.295 -33.683 -8.778 1.00 111.59 185 LEU D C 1
ATOM 9637 O O . LEU D 1 116 ? 18.393 -34.750 -9.383 1.00 117.29 185 LEU D O 1
ATOM 9642 N N . PRO D 1 117 ? 18.708 -32.539 -9.307 1.00 113.01 186 PRO D N 1
ATOM 9643 C CA . PRO D 1 117 ? 19.188 -32.495 -10.691 1.00 117.58 186 PRO D CA 1
ATOM 9644 C C . PRO D 1 117 ? 20.574 -33.100 -10.849 1.00 114.41 186 PRO D C 1
ATOM 9645 O O . PRO D 1 117 ? 21.414 -33.026 -9.948 1.00 111.13 186 PRO D O 1
ATOM 9649 N N . GLU D 1 118 ? 20.799 -33.716 -12.024 1.00 118.68 187 GLU D N 1
ATOM 9650 C CA . GLU D 1 118 ? 22.145 -34.072 -12.503 1.00 112.79 187 GLU D CA 1
ATOM 9651 C C . GLU D 1 118 ? 22.297 -33.518 -13.921 1.00 107.69 187 GLU D C 1
ATOM 9652 O O . GLU D 1 118 ? 22.177 -34.246 -14.914 1.00 107.71 187 GLU D O 1
ATOM 9658 N N . CYS D 1 119 ? 22.602 -32.225 -13.992 1.00 100.17 188 CYS D N 1
ATOM 9659 C CA . CYS D 1 119 ? 22.752 -31.520 -15.255 1.00 99.95 188 CYS D CA 1
ATOM 9660 C C . CYS D 1 119 ? 24.011 -31.996 -15.963 1.00 99.33 188 CYS D C 1
ATOM 9661 O O . CYS D 1 119 ? 25.105 -31.956 -15.387 1.00 97.21 188 CYS D O 1
ATOM 9664 N N . VAL D 1 120 ? 23.857 -32.463 -17.205 1.00 98.51 189 VAL D N 1
ATOM 9665 C CA . VAL D 1 120 ? 24.972 -32.866 -18.055 1.00 87.20 189 VAL D CA 1
ATOM 9666 C C . VAL D 1 120 ? 25.107 -31.798 -19.117 1.00 83.90 189 VAL D C 1
ATOM 9667 O O . VAL D 1 120 ? 24.112 -31.417 -19.732 1.00 89.19 189 VAL D O 1
ATOM 9671 N N . LEU D 1 121 ? 26.322 -31.281 -19.302 1.00 83.91 190 LEU D N 1
ATOM 9672 C CA . LEU D 1 121 ? 26.540 -30.155 -20.206 1.00 82.75 190 LEU D CA 1
ATOM 9673 C C . LEU D 1 121 ? 27.497 -30.512 -21.334 1.00 86.04 190 LEU D C 1
ATOM 9674 O O . LEU D 1 121 ? 28.534 -31.153 -21.100 1.00 87.18 190 LEU D O 1
ATOM 9679 N N . PRO D 1 122 ? 27.211 -30.062 -22.546 1.00 83.59 191 PRO D N 1
ATOM 9680 C CA . PRO D 1 122 ? 28.118 -30.330 -23.665 1.00 85.93 191 PRO D CA 1
ATOM 9681 C C . PRO D 1 122 ? 29.462 -29.665 -23.443 1.00 85.75 191 PRO D C 1
ATOM 9682 O O . PRO D 1 122 ? 29.646 -28.855 -22.537 1.00 89.97 191 PRO D O 1
ATOM 9686 N N . SER D 1 123 ? 30.413 -29.989 -24.313 1.00 87.46 192 SER D N 1
ATOM 9687 C CA . SER D 1 123 ? 31.661 -29.237 -24.308 1.00 88.17 192 SER D CA 1
ATOM 9688 C C . SER D 1 123 ? 31.370 -27.763 -24.530 1.00 91.28 192 SER D C 1
ATOM 9689 O O . SER D 1 123 ? 30.540 -27.395 -25.367 1.00 94.08 192 SER D O 1
ATOM 9692 N N . THR D 1 124 ? 32.062 -26.908 -23.785 1.00 93.38 193 THR D N 1
ATOM 9693 C CA . THR D 1 124 ? 31.839 -25.481 -23.967 1.00 94.63 193 THR D CA 1
ATOM 9694 C C . THR D 1 124 ? 32.014 -25.064 -25.415 1.00 95.59 193 THR D C 1
ATOM 9695 O O . THR D 1 124 ? 31.320 -24.152 -25.885 1.00 96.46 193 THR D O 1
ATOM 9699 N N . MET D 1 125 ? 32.918 -25.721 -26.146 1.00 94.90 194 MET D N 1
ATOM 9700 C CA . MET D 1 125 ? 33.155 -25.330 -27.530 1.00 95.38 194 MET D CA 1
ATOM 9701 C C . MET D 1 125 ? 32.066 -25.816 -28.480 1.00 95.22 194 MET D C 1
ATOM 9702 O O . MET D 1 125 ? 31.985 -25.316 -29.608 1.00 95.66 194 MET D O 1
ATOM 9707 N N . SER D 1 126 ? 31.222 -26.754 -28.040 1.00 95.16 195 SER D N 1
ATOM 9708 C CA . SER D 1 126 ? 30.162 -27.274 -28.899 1.00 95.93 195 SER D CA 1
ATOM 9709 C C . SER D 1 126 ? 29.444 -26.144 -29.632 1.00 97.03 195 SER D C 1
ATOM 9710 O O . SER D 1 126 ? 29.269 -26.195 -30.855 1.00 102.29 195 SER D O 1
ATOM 9713 N N . ALA D 1 127 ? 29.074 -25.086 -28.906 1.00 95.86 196 ALA D N 1
ATOM 9714 C CA . ALA D 1 127 ? 28.245 -24.035 -29.489 1.00 97.23 196 ALA D CA 1
ATOM 9715 C C . ALA D 1 127 ? 29.027 -23.148 -30.460 1.00 99.32 196 ALA D C 1
ATOM 9716 O O . ALA D 1 127 ? 28.476 -22.682 -31.467 1.00 97.54 196 ALA D O 1
ATOM 9718 N N . VAL D 1 128 ? 30.293 -22.875 -30.184 1.00 101.38 197 VAL D N 1
ATOM 9719 C CA . VAL D 1 128 ? 31.067 -22.003 -31.057 1.00 102.43 197 VAL D CA 1
ATOM 9720 C C . VAL D 1 128 ? 32.053 -22.804 -31.914 1.00 106.55 197 VAL D C 1
ATOM 9721 O O . VAL D 1 128 ? 33.043 -22.257 -32.408 1.00 104.31 197 VAL D O 1
ATOM 9725 N N . GLN D 1 129 ? 31.797 -24.094 -32.107 1.00 105.88 198 GLN D N 1
ATOM 9726 C CA . GLN D 1 129 ? 32.673 -24.868 -32.968 1.00 104.77 198 GLN D CA 1
ATOM 9727 C C . GLN D 1 129 ? 32.485 -24.431 -34.411 1.00 107.71 198 GLN D C 1
ATOM 9728 O O . GLN D 1 129 ? 31.361 -24.201 -34.871 1.00 109.17 198 GLN D O 1
ATOM 9734 N N . LEU D 1 130 ? 33.603 -24.292 -35.117 1.00 107.83 199 LEU D N 1
ATOM 9735 C CA . LEU D 1 130 ? 33.598 -24.028 -36.550 1.00 107.57 199 LEU D CA 1
ATOM 9736 C C . LEU D 1 130 ? 33.442 -25.340 -37.315 1.00 109.92 199 LEU D C 1
ATOM 9737 O O . LEU D 1 130 ? 34.276 -26.245 -37.197 1.00 106.77 199 LEU D O 1
ATOM 9742 N N . GLU D 1 131 ? 32.379 -25.426 -38.109 1.00 114.11 200 GLU D N 1
ATOM 9743 C CA . GLU D 1 131 ? 32.090 -26.616 -38.895 1.00 114.88 200 GLU D CA 1
ATOM 9744 C C . GLU D 1 131 ? 33.335 -27.208 -39.548 1.00 114.91 200 GLU D C 1
ATOM 9745 O O . GLU D 1 131 ? 33.564 -28.421 -39.468 1.00 119.58 200 GLU D O 1
ATOM 9751 N N . SER D 1 132 ? 34.155 -26.374 -40.200 1.00 104.27 201 SER D N 1
ATOM 9752 C CA . SER D 1 132 ? 35.341 -26.898 -40.877 1.00 104.57 201 SER D CA 1
ATOM 9753 C C . SER D 1 132 ? 36.276 -27.593 -39.905 1.00 108.61 201 SER D C 1
ATOM 9754 O O . SER D 1 132 ? 36.952 -28.563 -40.270 1.00 109.59 201 SER D O 1
ATOM 9757 N N . LEU D 1 133 ? 36.320 -27.115 -38.660 1.00 110.21 202 LEU D N 1
ATOM 9758 C CA . LEU D 1 133 ? 37.189 -27.665 -37.632 1.00 108.62 202 LEU D CA 1
ATOM 9759 C C . LEU D 1 133 ? 36.600 -28.889 -36.948 1.00 108.42 202 LEU D C 1
ATOM 9760 O O . LEU D 1 133 ? 37.320 -29.566 -36.208 1.00 111.30 202 LEU D O 1
ATOM 9765 N N . ASN D 1 134 ? 35.314 -29.179 -37.163 1.00 110.00 203 ASN D N 1
ATOM 9766 C CA . ASN D 1 134 ? 34.686 -30.284 -36.451 1.00 110.45 203 ASN D CA 1
ATOM 9767 C C . ASN D 1 134 ? 35.426 -31.593 -36.694 1.00 112.63 203 ASN D C 1
ATOM 9768 O O . ASN D 1 134 ? 35.493 -32.435 -35.792 1.00 114.16 203 ASN D O 1
ATOM 9773 N N . LYS D 1 135 ? 36.017 -31.763 -37.886 1.00 113.99 204 LYS D N 1
ATOM 9774 C CA . LYS D 1 135 ? 36.729 -32.999 -38.219 1.00 112.36 204 LYS D CA 1
ATOM 9775 C C . LYS D 1 135 ? 37.925 -33.251 -37.296 1.00 115.82 204 LYS D C 1
ATOM 9776 O O . LYS D 1 135 ? 38.224 -34.403 -36.964 1.00 120.19 204 LYS D O 1
ATOM 9778 N N . CYS D 1 136 ? 38.615 -32.199 -36.870 1.00 118.32 205 CYS D N 1
ATOM 9779 C CA . CYS D 1 136 ? 39.821 -32.305 -36.056 1.00 122.08 205 CYS D CA 1
ATOM 9780 C C . CYS D 1 136 ? 39.535 -32.464 -34.562 1.00 126.82 205 CYS D C 1
ATOM 9781 O O . CYS D 1 136 ? 40.462 -32.350 -33.748 1.00 127.94 205 CYS D O 1
ATOM 9784 N N . GLN D 1 137 ? 38.286 -32.720 -34.183 1.00 126.06 206 GLN D N 1
ATOM 9785 C CA . GLN D 1 137 ? 37.909 -32.799 -32.786 1.00 127.18 206 GLN D CA 1
ATOM 9786 C C . GLN D 1 137 ? 38.079 -34.199 -32.200 1.00 135.51 206 GLN D C 1
ATOM 9787 O O . GLN D 1 137 ? 37.839 -34.394 -31.005 1.00 138.25 206 GLN D O 1
ATOM 9793 N N . ILE D 1 138 ? 38.484 -35.178 -32.991 1.00 133.11 207 ILE D N 1
ATOM 9794 C CA . ILE D 1 138 ? 38.842 -36.481 -32.459 1.00 136.49 207 ILE D CA 1
ATOM 9795 C C . ILE D 1 138 ? 40.357 -36.500 -32.345 1.00 138.97 207 ILE D C 1
ATOM 9796 O O . ILE D 1 138 ? 41.063 -36.444 -33.356 1.00 136.88 207 ILE D O 1
ATOM 9801 N N . PHE D 1 139 ? 40.869 -36.557 -31.107 1.00 148.65 208 PHE D N 1
ATOM 9802 C CA . PHE D 1 139 ? 42.313 -36.482 -30.901 1.00 151.66 208 PHE D CA 1
ATOM 9803 C C . PHE D 1 139 ? 42.910 -37.875 -30.757 1.00 151.67 208 PHE D C 1
ATOM 9804 O O . PHE D 1 139 ? 42.285 -38.759 -30.163 1.00 153.20 208 PHE D O 1
ATOM 9812 N N . PRO D 1 140 ? 44.107 -38.117 -31.284 1.00 139.08 209 PRO D N 1
ATOM 9813 C CA . PRO D 1 140 ? 44.714 -39.443 -31.125 1.00 138.82 209 PRO D CA 1
ATOM 9814 C C . PRO D 1 140 ? 44.866 -39.777 -29.646 1.00 144.45 209 PRO D C 1
ATOM 9815 O O . PRO D 1 140 ? 45.036 -38.890 -28.803 1.00 143.53 209 PRO D O 1
ATOM 9819 N N . SER D 1 141 ? 44.775 -41.072 -29.330 1.00 147.75 210 SER D N 1
ATOM 9820 C CA . SER D 1 141 ? 44.790 -41.515 -27.936 1.00 150.42 210 SER D CA 1
ATOM 9821 C C . SER D 1 141 ? 46.023 -40.989 -27.212 1.00 149.72 210 SER D C 1
ATOM 9822 O O . SER D 1 141 ? 47.098 -40.831 -27.804 1.00 149.19 210 SER D O 1
ATOM 9825 N N . LYS D 1 142 ? 45.861 -40.744 -25.906 1.00 141.83 211 LYS D N 1
ATOM 9826 C CA . LYS D 1 142 ? 46.953 -40.253 -25.073 1.00 139.05 211 LYS D CA 1
ATOM 9827 C C . LYS D 1 142 ? 47.915 -41.377 -24.677 1.00 153.06 211 LYS D C 1
ATOM 9828 O O . LYS D 1 142 ? 47.551 -42.249 -23.880 1.00 155.20 211 LYS D O 1
ATOM 9834 N N . PRO D 1 143 ? 49.143 -41.391 -25.199 1.00 158.03 212 PRO D N 1
ATOM 9835 C CA . PRO D 1 143 ? 50.132 -42.374 -24.736 1.00 156.88 212 PRO D CA 1
ATOM 9836 C C . PRO D 1 143 ? 50.513 -42.079 -23.291 1.00 157.17 212 PRO D C 1
ATOM 9837 O O . PRO D 1 143 ? 50.854 -40.945 -22.933 1.00 160.03 212 PRO D O 1
ATOM 9841 N N . VAL D 1 144 ? 50.468 -43.113 -22.455 1.00 154.55 213 VAL D N 1
ATOM 9842 C CA . VAL D 1 144 ? 50.726 -42.938 -21.028 1.00 151.57 213 VAL D CA 1
ATOM 9843 C C . VAL D 1 144 ? 52.194 -42.623 -20.743 1.00 147.20 213 VAL D C 1
ATOM 9844 O O . VAL D 1 144 ? 52.504 -41.927 -19.778 1.00 143.80 213 VAL D O 1
ATOM 9848 N N . SER D 1 151 ? 52.031 -36.607 -19.617 1.00 122.92 220 SER D N 1
ATOM 9849 C CA . SER D 1 151 ? 53.055 -35.647 -20.037 1.00 135.18 220 SER D CA 1
ATOM 9850 C C . SER D 1 151 ? 52.397 -34.285 -20.374 1.00 134.96 220 SER D C 1
ATOM 9851 O O . SER D 1 151 ? 51.397 -34.248 -21.092 1.00 128.92 220 SER D O 1
ATOM 9854 N N . TYR D 1 152 ? 52.946 -33.179 -19.837 1.00 141.29 221 TYR D N 1
ATOM 9855 C CA . TYR D 1 152 ? 52.350 -31.857 -20.058 1.00 140.66 221 TYR D CA 1
ATOM 9856 C C . TYR D 1 152 ? 52.133 -31.564 -21.539 1.00 138.80 221 TYR D C 1
ATOM 9857 O O . TYR D 1 152 ? 51.152 -30.905 -21.911 1.00 135.46 221 TYR D O 1
ATOM 9859 N N . LYS D 1 153 ? 53.045 -32.031 -22.398 1.00 130.27 222 LYS D N 1
ATOM 9860 C CA . LYS D 1 153 ? 52.960 -31.729 -23.827 1.00 119.86 222 LYS D CA 1
ATOM 9861 C C . LYS D 1 153 ? 51.621 -32.149 -24.407 1.00 118.92 222 LYS D C 1
ATOM 9862 O O . LYS D 1 153 ? 51.054 -31.445 -25.250 1.00 118.32 222 LYS D O 1
ATOM 9864 N N . TRP D 1 154 ? 51.098 -33.299 -23.968 1.00 120.21 223 TRP D N 1
ATOM 9865 C CA . TRP D 1 154 ? 49.765 -33.706 -24.399 1.00 114.20 223 TRP D CA 1
ATOM 9866 C C . TRP D 1 154 ? 48.706 -32.720 -23.903 1.00 114.93 223 TRP D C 1
ATOM 9867 O O . TRP D 1 154 ? 48.015 -32.077 -24.704 1.00 113.10 223 TRP D O 1
ATOM 9878 N N . TRP D 1 155 ? 48.580 -32.560 -22.578 1.00 112.78 224 TRP D N 1
ATOM 9879 C CA . TRP D 1 155 ? 47.500 -31.732 -22.044 1.00 108.32 224 TRP D CA 1
ATOM 9880 C C . TRP D 1 155 ? 47.628 -30.264 -22.451 1.00 109.59 224 TRP D C 1
ATOM 9881 O O . TRP D 1 155 ? 46.671 -29.494 -22.271 1.00 109.81 224 TRP D O 1
ATOM 9892 N N . GLN D 1 156 ? 48.779 -29.856 -22.986 1.00 112.57 225 GLN D N 1
ATOM 9893 C CA . GLN D 1 156 ? 48.881 -28.527 -23.578 1.00 110.77 225 GLN D CA 1
ATOM 9894 C C . GLN D 1 156 ? 48.398 -28.541 -25.027 1.00 106.99 225 GLN D C 1
ATOM 9895 O O . GLN D 1 156 ? 47.603 -27.685 -25.438 1.00 104.20 225 GLN D O 1
ATOM 9901 N N . LYS D 1 157 ? 48.845 -29.523 -25.815 1.00 107.22 226 LYS D N 1
ATOM 9902 C CA . LYS D 1 157 ? 48.273 -29.685 -27.145 1.00 103.91 226 LYS D CA 1
ATOM 9903 C C . LYS D 1 157 ? 46.779 -29.966 -27.040 1.00 99.51 226 LYS D C 1
ATOM 9904 O O . LYS D 1 157 ? 46.002 -29.585 -27.920 1.00 96.40 226 LYS D O 1
ATOM 9906 N N . TYR D 1 158 ? 46.354 -30.617 -25.959 1.00 101.44 227 TYR D N 1
ATOM 9907 C CA . TYR D 1 158 ? 44.931 -30.871 -25.768 1.00 101.18 227 TYR D CA 1
ATOM 9908 C C . TYR D 1 158 ? 44.175 -29.559 -25.658 1.00 95.21 227 TYR D C 1
ATOM 9909 O O . TYR D 1 158 ? 43.185 -29.338 -26.357 1.00 94.49 227 TYR D O 1
ATOM 9918 N N . GLN D 1 159 ? 44.669 -28.654 -24.818 1.00 94.15 228 GLN D N 1
ATOM 9919 C CA . GLN D 1 159 ? 44.003 -27.374 -24.636 1.00 92.43 228 GLN D CA 1
ATOM 9920 C C . GLN D 1 159 ? 44.016 -26.545 -25.917 1.00 92.42 228 GLN D C 1
ATOM 9921 O O . GLN D 1 159 ? 43.035 -25.861 -26.221 1.00 91.87 228 GLN D O 1
ATOM 9927 N N . LYS D 1 160 ? 45.113 -26.597 -26.688 1.00 93.14 229 LYS D N 1
ATOM 9928 C CA . LYS D 1 160 ? 45.180 -25.808 -27.920 1.00 94.50 229 LYS D CA 1
ATOM 9929 C C . LYS D 1 160 ? 44.148 -26.271 -28.946 1.00 92.28 229 LYS D C 1
ATOM 9930 O O . LYS D 1 160 ? 43.544 -25.447 -29.641 1.00 98.36 229 LYS D O 1
ATOM 9936 N N . ARG D 1 161 ? 43.939 -27.581 -29.081 1.00 92.20 230 ARG D N 1
ATOM 9937 C CA . ARG D 1 161 ? 42.970 -28.054 -30.065 1.00 92.10 230 ARG D CA 1
ATOM 9938 C C . ARG D 1 161 ? 41.534 -27.902 -29.556 1.00 95.03 230 ARG D C 1
ATOM 9939 O O . ARG D 1 161 ? 40.676 -27.373 -30.270 1.00 103.51 230 ARG D O 1
ATOM 9941 N N . LYS D 1 162 ? 41.254 -28.331 -28.315 1.00 97.26 231 LYS D N 1
ATOM 9942 C CA . LYS D 1 162 ? 39.866 -28.446 -27.848 1.00 93.66 231 LYS D CA 1
ATOM 9943 C C . LYS D 1 162 ? 39.200 -27.087 -27.668 1.00 88.51 231 LYS D C 1
ATOM 9944 O O . LYS D 1 162 ? 37.982 -26.973 -27.826 1.00 87.21 231 LYS D O 1
ATOM 9950 N N . PHE D 1 163 ? 39.974 -26.058 -27.325 1.00 90.09 232 PHE D N 1
ATOM 9951 C CA . PHE D 1 163 ? 39.454 -24.734 -27.009 1.00 88.13 232 PHE D CA 1
ATOM 9952 C C . PHE D 1 163 ? 39.934 -23.682 -28.008 1.00 90.36 232 PHE D C 1
ATOM 9953 O O . PHE D 1 163 ? 39.993 -22.487 -27.692 1.00 88.09 232 PHE D O 1
ATOM 9961 N N . HIS D 1 164 ? 40.271 -24.117 -29.221 1.00 92.22 233 HIS D N 1
ATOM 9962 C CA . HIS D 1 164 ? 40.760 -23.210 -30.250 1.00 89.15 233 HIS D CA 1
ATOM 9963 C C . HIS D 1 164 ? 39.730 -22.132 -30.588 1.00 86.56 233 HIS D C 1
ATOM 9964 O O . HIS D 1 164 ? 40.061 -20.945 -30.677 1.00 85.44 233 HIS D O 1
ATOM 9971 N N . CYS D 1 165 ? 38.472 -22.534 -30.782 1.00 87.15 234 CYS D N 1
ATOM 9972 C CA . CYS D 1 165 ? 37.361 -21.622 -31.037 1.00 82.81 234 CYS D CA 1
ATOM 9973 C C . CYS D 1 165 ? 36.991 -20.770 -29.845 1.00 80.71 234 CYS D C 1
ATOM 9974 O O . CYS D 1 165 ? 36.023 -20.012 -29.930 1.00 78.73 234 CYS D O 1
ATOM 9977 N N . ALA D 1 166 ? 37.676 -20.901 -28.720 1.00 80.38 235 ALA D N 1
ATOM 9978 C CA . ALA D 1 166 ? 37.494 -19.887 -27.704 1.00 77.75 235 ALA D CA 1
ATOM 9979 C C . ALA D 1 166 ? 37.950 -18.536 -28.228 1.00 82.07 235 ALA D C 1
ATOM 9980 O O . ALA D 1 166 ? 37.678 -17.493 -27.610 1.00 78.86 235 ALA D O 1
ATOM 9982 N N . ASN D 1 167 ? 38.634 -18.546 -29.376 1.00 84.01 236 ASN D N 1
ATOM 9983 C CA . ASN D 1 167 ? 39.058 -17.323 -30.040 1.00 80.58 236 ASN D CA 1
ATOM 9984 C C . ASN D 1 167 ? 37.888 -16.523 -30.588 1.00 78.96 236 ASN D C 1
ATOM 9985 O O . ASN D 1 167 ? 38.004 -15.305 -30.770 1.00 84.94 236 ASN D O 1
ATOM 9990 N N . LEU D 1 168 ? 36.765 -17.176 -30.843 1.00 75.65 237 LEU D N 1
ATOM 9991 C CA . LEU D 1 168 ? 35.556 -16.466 -31.222 1.00 77.34 237 LEU D CA 1
ATOM 9992 C C . LEU D 1 168 ? 34.785 -15.896 -30.033 1.00 74.56 237 LEU D C 1
ATOM 9993 O O . LEU D 1 168 ? 33.730 -15.284 -30.243 1.00 76.14 237 LEU D O 1
ATOM 9998 N N . THR D 1 169 ? 35.262 -16.085 -28.804 1.00 71.73 238 THR D N 1
ATOM 9999 C CA . THR D 1 169 ? 34.507 -15.687 -27.617 1.00 77.44 238 THR D CA 1
ATOM 10000 C C . THR D 1 169 ? 35.301 -14.663 -26.811 1.00 76.75 238 THR D C 1
ATOM 10001 O O . THR D 1 169 ? 36.457 -14.352 -27.114 1.00 75.97 238 THR D O 1
ATOM 10005 N N . SER D 1 170 ? 34.678 -14.168 -25.742 1.00 73.26 239 SER D N 1
ATOM 10006 C CA . SER D 1 170 ? 35.264 -13.115 -24.924 1.00 74.61 239 SER D CA 1
ATOM 10007 C C . SER D 1 170 ? 36.209 -13.624 -23.850 1.00 73.10 239 SER D C 1
ATOM 10008 O O . SER D 1 170 ? 36.731 -12.814 -23.076 1.00 79.30 239 SER D O 1
ATOM 10011 N N . TRP D 1 171 ? 36.464 -14.923 -23.788 1.00 75.70 240 TRP D N 1
ATOM 10012 C CA . TRP D 1 171 ? 37.347 -15.518 -22.798 1.00 73.15 240 TRP D CA 1
ATOM 10013 C C . TRP D 1 171 ? 38.401 -16.399 -23.456 1.00 74.19 240 TRP D C 1
ATOM 10014 O O . TRP D 1 171 ? 38.229 -16.840 -24.595 1.00 74.36 240 TRP D O 1
ATOM 10025 N N . PRO D 1 172 ? 39.509 -16.706 -22.740 1.00 74.64 241 PRO D N 1
ATOM 10026 C CA . PRO D 1 172 ? 40.611 -17.478 -23.344 1.00 79.59 241 PRO D CA 1
ATOM 10027 C C . PRO D 1 172 ? 40.589 -18.987 -23.063 1.00 77.86 241 PRO D C 1
ATOM 10028 O O . PRO D 1 172 ? 39.806 -19.489 -22.257 1.00 75.34 241 PRO D O 1
ATOM 10032 N N . ARG D 1 173 ? 41.502 -19.704 -23.720 1.00 76.19 242 ARG D N 1
ATOM 10033 C CA . ARG D 1 173 ? 41.594 -21.157 -23.568 1.00 78.41 242 ARG D CA 1
ATOM 10034 C C . ARG D 1 173 ? 41.654 -21.582 -22.101 1.00 80.04 242 ARG D C 1
ATOM 10035 O O . ARG D 1 173 ? 40.898 -22.454 -21.651 1.00 79.86 242 ARG D O 1
ATOM 10043 N N . TRP D 1 174 ? 42.579 -20.995 -21.345 1.00 78.65 243 TRP D N 1
ATOM 10044 C CA . TRP D 1 174 ? 42.819 -21.476 -19.990 1.00 74.40 243 TRP D CA 1
ATOM 10045 C C . TRP D 1 174 ? 41.602 -21.311 -19.092 1.00 75.19 243 TRP D C 1
ATOM 10046 O O . TRP D 1 174 ? 41.458 -22.045 -18.105 1.00 77.92 243 TRP D O 1
ATOM 10057 N N . LEU D 1 175 ? 40.733 -20.343 -19.390 1.00 78.18 244 LEU D N 1
ATOM 10058 C CA . LEU D 1 175 ? 39.465 -20.253 -18.670 1.00 78.29 244 LEU D CA 1
ATOM 10059 C C . LEU D 1 175 ? 38.624 -21.492 -18.929 1.00 78.56 244 LEU D C 1
ATOM 10060 O O . LEU D 1 175 ? 38.295 -22.243 -18.005 1.00 80.63 244 LEU D O 1
ATOM 10065 N N . TYR D 1 176 ? 38.293 -21.743 -20.194 1.00 79.45 245 TYR D N 1
ATOM 10066 C CA . TYR D 1 176 ? 37.444 -22.884 -20.489 1.00 81.14 245 TYR D CA 1
ATOM 10067 C C . TYR D 1 176 ? 38.043 -24.171 -19.944 1.00 78.44 245 TYR D C 1
ATOM 10068 O O . TYR D 1 176 ? 37.301 -25.109 -19.644 1.00 81.31 245 TYR D O 1
ATOM 10077 N N . SER D 1 177 ? 39.367 -24.237 -19.788 1.00 75.32 246 SER D N 1
ATOM 10078 C CA . SER D 1 177 ? 39.960 -25.418 -19.159 1.00 78.92 246 SER D CA 1
ATOM 10079 C C . SER D 1 177 ? 39.443 -25.597 -17.736 1.00 79.95 246 SER D C 1
ATOM 10080 O O . SER D 1 177 ? 39.031 -26.695 -17.336 1.00 79.95 246 SER D O 1
ATOM 10083 N N . LEU D 1 178 ? 39.448 -24.524 -16.957 1.00 77.54 247 LEU D N 1
ATOM 10084 C CA . LEU D 1 178 ? 38.978 -24.630 -15.593 1.00 80.24 247 LEU D CA 1
ATOM 10085 C C . LEU D 1 178 ? 37.575 -25.246 -15.498 1.00 78.27 247 LEU D C 1
ATOM 10086 O O . LEU D 1 178 ? 37.201 -25.723 -14.425 1.00 79.61 247 LEU D O 1
ATOM 10091 N N . TYR D 1 179 ? 36.803 -25.293 -16.585 1.00 75.82 248 TYR D N 1
ATOM 10092 C CA . TYR D 1 179 ? 35.462 -25.862 -16.521 1.00 76.55 248 TYR D CA 1
ATOM 10093 C C . TYR D 1 179 ? 35.307 -27.100 -17.387 1.00 81.93 248 TYR D C 1
ATOM 10094 O O . TYR D 1 179 ? 34.168 -27.489 -17.670 1.00 84.33 248 TYR D O 1
ATOM 10103 N N . ASP D 1 180 ? 36.415 -27.728 -17.797 1.00 83.72 249 ASP D N 1
ATOM 10104 C CA . ASP D 1 180 ? 36.383 -28.840 -18.744 1.00 84.24 249 ASP D CA 1
ATOM 10105 C C . ASP D 1 180 ? 36.519 -30.179 -18.027 1.00 83.87 249 ASP D C 1
ATOM 10106 O O . ASP D 1 180 ? 37.600 -30.498 -17.517 1.00 85.58 249 ASP D O 1
ATOM 10111 N N . ALA D 1 181 ? 35.443 -30.975 -18.046 1.00 78.55 250 ALA D N 1
ATOM 10112 C CA . ALA D 1 181 ? 35.360 -32.272 -17.354 1.00 81.31 250 ALA D CA 1
ATOM 10113 C C . ALA D 1 181 ? 36.632 -33.168 -17.418 1.00 85.10 250 ALA D C 1
ATOM 10114 O O . ALA D 1 181 ? 37.107 -33.631 -16.375 1.00 82.28 250 ALA D O 1
ATOM 10116 N N . GLU D 1 182 ? 37.134 -33.423 -18.632 1.00 87.18 251 GLU D N 1
ATOM 10117 C CA . GLU D 1 182 ? 38.204 -34.352 -18.817 1.00 87.61 251 GLU D CA 1
ATOM 10118 C C . GLU D 1 182 ? 39.486 -33.750 -18.134 1.00 85.00 251 GLU D C 1
ATOM 10119 O O . GLU D 1 182 ? 40.256 -34.484 -17.494 1.00 78.25 251 GLU D O 1
ATOM 10121 N N . THR D 1 183 ? 39.655 -32.412 -18.212 1.00 86.98 252 THR D N 1
ATOM 10122 C CA . THR D 1 183 ? 40.755 -31.697 -17.546 1.00 84.19 252 THR D CA 1
ATOM 10123 C C . THR D 1 183 ? 40.609 -31.712 -16.023 1.00 81.74 252 THR D C 1
ATOM 10124 O O . THR D 1 183 ? 41.598 -31.900 -15.301 1.00 78.78 252 THR D O 1
ATOM 10128 N N . LEU D 1 184 ? 39.398 -31.504 -15.505 1.00 81.14 253 LEU D N 1
ATOM 10129 C CA . LEU D 1 184 ? 39.249 -31.515 -14.056 1.00 80.69 253 LEU D CA 1
ATOM 10130 C C . LEU D 1 184 ? 39.540 -32.895 -13.493 1.00 81.00 253 LEU D C 1
ATOM 10131 O O . LEU D 1 184 ? 40.264 -33.017 -12.496 1.00 80.46 253 LEU D O 1
ATOM 10136 N N . MET D 1 185 ? 39.010 -33.953 -14.133 1.00 84.53 254 MET D N 1
ATOM 10137 C CA . MET D 1 185 ? 39.273 -35.314 -13.660 1.00 79.62 254 MET D CA 1
ATOM 10138 C C . MET D 1 185 ? 40.766 -35.594 -13.603 1.00 80.57 254 MET D C 1
ATOM 10139 O O . MET D 1 185 ? 41.248 -36.198 -12.640 1.00 81.25 254 MET D O 1
ATOM 10144 N N . ASP D 1 186 ? 41.521 -35.162 -14.622 1.00 79.45 255 ASP D N 1
ATOM 10145 C CA . ASP D 1 186 ? 42.957 -35.441 -14.612 1.00 83.93 255 ASP D CA 1
ATOM 10146 C C . ASP D 1 186 ? 43.646 -34.733 -13.445 1.00 86.15 255 ASP D C 1
ATOM 10147 O O . ASP D 1 186 ? 44.447 -35.349 -12.726 1.00 88.15 255 ASP D O 1
ATOM 10152 N N . ARG D 1 187 ? 43.336 -33.448 -13.228 1.00 83.25 256 ARG D N 1
ATOM 10153 C CA . ARG D 1 187 ? 43.895 -32.727 -12.082 1.00 86.68 256 ARG D CA 1
ATOM 10154 C C . ARG D 1 187 ? 43.584 -33.435 -10.752 1.00 84.31 256 ARG D C 1
ATOM 10155 O O . ARG D 1 187 ? 44.436 -33.497 -9.853 1.00 82.04 256 ARG D O 1
ATOM 10163 N N . ILE D 1 188 ? 42.375 -33.978 -10.605 1.00 77.93 257 ILE D N 1
ATOM 10164 C CA . ILE D 1 188 ? 42.014 -34.646 -9.360 1.00 80.85 257 ILE D CA 1
ATOM 10165 C C . ILE D 1 188 ? 42.753 -35.969 -9.212 1.00 84.46 257 ILE D C 1
ATOM 10166 O O . ILE D 1 188 ? 43.162 -36.349 -8.107 1.00 85.01 257 ILE D O 1
ATOM 10171 N N . LYS D 1 189 ? 42.917 -36.699 -10.313 1.00 81.61 258 LYS D N 1
ATOM 10172 C CA . LYS D 1 189 ? 43.743 -37.896 -10.292 1.00 79.71 258 LYS D CA 1
ATOM 10173 C C . LYS D 1 189 ? 45.161 -37.575 -9.872 1.00 79.68 258 LYS D C 1
ATOM 10174 O O . LYS D 1 189 ? 45.724 -38.233 -8.999 1.00 82.97 258 LYS D O 1
ATOM 10180 N N . LYS D 1 190 ? 45.772 -36.584 -10.511 1.00 83.82 259 LYS D N 1
ATOM 10181 C CA . LYS D 1 190 ? 47.156 -36.255 -10.194 1.00 86.41 259 LYS D CA 1
ATOM 10182 C C . LYS D 1 190 ? 47.361 -36.123 -8.690 1.00 87.39 259 LYS D C 1
ATOM 10183 O O . LYS D 1 190 ? 48.238 -36.781 -8.116 1.00 88.66 259 LYS D O 1
ATOM 10189 N N . GLN D 1 191 ? 46.543 -35.282 -8.033 1.00 84.91 260 GLN D N 1
ATOM 10190 C CA . GLN D 1 191 ? 46.653 -35.088 -6.588 1.00 82.70 260 GLN D CA 1
ATOM 10191 C C . GLN D 1 191 ? 46.422 -36.394 -5.839 1.00 87.24 260 GLN D C 1
ATOM 10192 O O . GLN D 1 191 ? 47.145 -36.708 -4.885 1.00 90.78 260 GLN D O 1
ATOM 10198 N N . LEU D 1 192 ? 45.425 -37.175 -6.259 1.00 85.40 261 LEU D N 1
ATOM 10199 C CA . LEU D 1 192 ? 45.198 -38.464 -5.612 1.00 86.04 261 LEU D CA 1
ATOM 10200 C C . LEU D 1 192 ? 46.412 -39.385 -5.725 1.00 87.61 261 LEU D C 1
ATOM 10201 O O . LEU D 1 192 ? 46.645 -40.206 -4.831 1.00 89.72 261 LEU D O 1
ATOM 10206 N N . ARG D 1 193 ? 47.177 -39.289 -6.821 1.00 88.25 262 ARG D N 1
ATOM 10207 C CA . ARG D 1 193 ? 48.392 -40.084 -6.947 1.00 90.33 262 ARG D CA 1
ATOM 10208 C C . ARG D 1 193 ? 49.435 -39.663 -5.926 1.00 92.06 262 ARG D C 1
ATOM 10209 O O . ARG D 1 193 ? 50.310 -40.464 -5.570 1.00 95.20 262 ARG D O 1
ATOM 10211 N N . GLU D 1 194 ? 49.348 -38.424 -5.438 1.00 88.58 263 GLU D N 1
ATOM 10212 C CA . GLU D 1 194 ? 50.207 -37.996 -4.343 1.00 93.86 263 GLU D CA 1
ATOM 10213 C C . GLU D 1 194 ? 49.980 -38.846 -3.094 1.00 93.14 263 GLU D C 1
ATOM 10214 O O . GLU D 1 194 ? 50.931 -39.161 -2.363 1.00 87.32 263 GLU D O 1
ATOM 10220 N N . TRP D 1 195 ? 48.723 -39.205 -2.831 1.00 93.58 264 TRP D N 1
ATOM 10221 C CA . TRP D 1 195 ? 48.296 -40.022 -1.700 1.00 92.21 264 TRP D CA 1
ATOM 10222 C C . TRP D 1 195 ? 48.407 -41.513 -1.956 1.00 97.48 264 TRP D C 1
ATOM 10223 O O . TRP D 1 195 ? 48.059 -42.311 -1.078 1.00 100.29 264 TRP D O 1
ATOM 10234 N N . ASP D 1 196 ? 48.839 -41.919 -3.139 1.00 98.03 265 ASP D N 1
ATOM 10235 C CA . ASP D 1 196 ? 48.767 -43.338 -3.433 1.00 102.71 265 ASP D CA 1
ATOM 10236 C C . ASP D 1 196 ? 49.430 -43.557 -4.781 1.00 111.49 265 ASP D C 1
ATOM 10237 O O . ASP D 1 196 ? 49.256 -42.754 -5.703 1.00 108.92 265 ASP D O 1
ATOM 10242 N N . GLU D 1 197 ? 50.185 -44.646 -4.899 1.00 117.41 266 GLU D N 1
ATOM 10243 C CA . GLU D 1 197 ? 50.717 -45.088 -6.183 1.00 120.12 266 GLU D CA 1
ATOM 10244 C C . GLU D 1 197 ? 49.723 -46.154 -6.645 1.00 118.93 266 GLU D C 1
ATOM 10245 O O . GLU D 1 197 ? 49.875 -47.358 -6.419 1.00 112.35 266 GLU D O 1
ATOM 10251 N N . ASN D 1 198 ? 48.637 -45.670 -7.249 1.00 123.48 267 ASN D N 1
ATOM 10252 C CA . ASN D 1 198 ? 47.555 -46.592 -7.678 1.00 122.80 267 ASN D CA 1
ATOM 10253 C C . ASN D 1 198 ? 47.494 -46.661 -9.199 1.00 125.84 267 ASN D C 1
ATOM 10254 O O . ASN D 1 198 ? 48.516 -46.373 -9.852 1.00 129.32 267 ASN D O 1
ATOM 10256 N N . LEU D 1 199 ? 46.324 -47.005 -9.733 1.00 119.65 268 LEU D N 1
ATOM 10257 C CA . LEU D 1 199 ? 46.208 -47.188 -11.197 1.00 117.65 268 LEU D CA 1
ATOM 10258 C C . LEU D 1 199 ? 45.215 -46.176 -11.767 1.00 120.37 268 LEU D C 1
ATOM 10259 O O . LEU D 1 199 ? 44.435 -45.611 -10.982 1.00 118.34 268 LEU D O 1
ATOM 10261 N N . LYS D 1 200 ? 45.271 -45.943 -13.077 1.00 120.82 269 LYS D N 1
ATOM 10262 C CA . LYS D 1 200 ? 44.287 -45.048 -13.729 1.00 112.79 269 LYS D CA 1
ATOM 10263 C C . LYS D 1 200 ? 43.203 -45.944 -14.326 1.00 115.64 269 LYS D C 1
ATOM 10264 O O . LYS D 1 200 ? 42.028 -45.532 -14.355 1.00 116.11 269 LYS D O 1
ATOM 10266 N N . ASP D 1 201 ? 43.598 -47.141 -14.754 1.00 116.23 270 ASP D N 1
ATOM 10267 C CA . ASP D 1 201 ? 42.623 -48.101 -15.332 1.00 122.49 270 ASP D CA 1
ATOM 10268 C C . ASP D 1 201 ? 41.659 -48.536 -14.232 1.00 124.98 270 ASP D C 1
ATOM 10269 O O . ASP D 1 201 ? 42.100 -48.589 -13.072 1.00 118.13 270 ASP D O 1
ATOM 10274 N N . ASP D 1 202 ? 40.410 -48.839 -14.592 1.00 145.01 271 ASP D N 1
ATOM 10275 C CA . ASP D 1 202 ? 39.410 -49.330 -13.605 1.00 146.20 271 ASP D CA 1
ATOM 10276 C C . ASP D 1 202 ? 39.382 -48.377 -12.412 1.00 145.03 271 ASP D C 1
ATOM 10277 O O . ASP D 1 202 ? 38.495 -47.510 -12.393 1.00 143.84 271 ASP D O 1
ATOM 10279 N N . SER D 1 203 ? 40.292 -48.557 -11.456 1.00 119.84 272 SER D N 1
ATOM 10280 C CA . SER D 1 203 ? 40.400 -47.663 -10.278 1.00 109.40 272 SER D CA 1
ATOM 10281 C C . SER D 1 203 ? 39.311 -46.590 -10.291 1.00 109.46 272 SER D C 1
ATOM 10282 O O . SER D 1 203 ? 38.311 -46.756 -9.566 1.00 109.28 272 SER D O 1
ATOM 10285 N N . LEU D 1 204 ? 39.505 -45.533 -11.076 1.00 106.49 273 LEU D N 1
ATOM 10286 C CA . LEU D 1 204 ? 38.545 -44.405 -11.034 1.00 94.78 273 LEU D CA 1
ATOM 10287 C C . LEU D 1 204 ? 37.629 -44.415 -12.263 1.00 91.45 273 LEU D C 1
ATOM 10288 O O . LEU D 1 204 ? 38.109 -44.730 -13.366 1.00 90.19 273 LEU D O 1
ATOM 10293 N N . PRO D 1 205 ? 36.336 -44.061 -12.109 1.00 87.95 274 PRO D N 1
ATOM 10294 C CA . PRO D 1 205 ? 35.392 -44.088 -13.217 1.00 88.41 274 PRO D CA 1
ATOM 10295 C C . PRO D 1 205 ? 35.760 -43.175 -14.376 1.00 90.47 274 PRO D C 1
ATOM 10296 O O . PRO D 1 205 ? 36.623 -42.295 -14.221 1.00 93.22 274 PRO D O 1
ATOM 10300 N N . SER D 1 206 ? 35.100 -43.363 -15.522 1.00 96.12 275 SER D N 1
ATOM 10301 C CA . SER D 1 206 ? 35.425 -42.559 -16.689 1.00 96.93 275 SER D CA 1
ATOM 10302 C C . SER D 1 206 ? 34.395 -41.470 -16.927 1.00 91.77 275 SER D C 1
ATOM 10303 O O . SER D 1 206 ? 34.757 -40.336 -17.237 1.00 93.03 275 SER D O 1
ATOM 10306 N N . ASN D 1 207 ? 33.118 -41.799 -16.773 1.00 89.04 276 ASN D N 1
ATOM 10307 C CA . ASN D 1 207 ? 32.071 -40.796 -16.855 1.00 86.78 276 ASN D CA 1
ATOM 10308 C C . ASN D 1 207 ? 32.280 -39.787 -15.741 1.00 90.96 276 ASN D C 1
ATOM 10309 O O . ASN D 1 207 ? 32.488 -40.192 -14.590 1.00 92.21 276 ASN D O 1
ATOM 10314 N N . PRO D 1 208 ? 32.240 -38.478 -16.030 1.00 90.33 277 PRO D N 1
ATOM 10315 C CA . PRO D 1 208 ? 32.539 -37.500 -14.980 1.00 90.13 277 PRO D CA 1
ATOM 10316 C C . PRO D 1 208 ? 31.468 -37.433 -13.915 1.00 89.14 277 PRO D C 1
ATOM 10317 O O . PRO D 1 208 ? 31.783 -37.040 -12.783 1.00 87.29 277 PRO D O 1
ATOM 10321 N N . ILE D 1 209 ? 30.221 -37.804 -14.232 1.00 87.54 278 ILE D N 1
ATOM 10322 C CA . ILE D 1 209 ? 29.227 -37.966 -13.176 1.00 86.80 278 ILE D CA 1
ATOM 10323 C C . ILE D 1 209 ? 29.754 -38.937 -12.123 1.00 90.07 278 ILE D C 1
ATOM 10324 O O . ILE D 1 209 ? 29.954 -38.574 -10.957 1.00 93.39 278 ILE D O 1
ATOM 10329 N N . ASP D 1 210 ? 30.050 -40.169 -12.529 1.00 89.26 279 ASP D N 1
ATOM 10330 C CA . ASP D 1 210 ? 30.436 -41.182 -11.545 1.00 88.54 279 ASP D CA 1
ATOM 10331 C C . ASP D 1 210 ? 31.757 -40.853 -10.861 1.00 87.57 279 ASP D C 1
ATOM 10332 O O . ASP D 1 210 ? 31.951 -41.181 -9.682 1.00 87.86 279 ASP D O 1
ATOM 10337 N N . PHE D 1 211 ? 32.676 -40.213 -11.585 1.00 88.08 280 PHE D N 1
ATOM 10338 C CA . PHE D 1 211 ? 33.946 -39.823 -10.987 1.00 85.71 280 PHE D CA 1
ATOM 10339 C C . PHE D 1 211 ? 33.728 -38.771 -9.908 1.00 87.14 280 PHE D C 1
ATOM 10340 O O . PHE D 1 211 ? 34.345 -38.838 -8.840 1.00 88.05 280 PHE D O 1
ATOM 10348 N N . SER D 1 212 ? 32.842 -37.801 -10.149 1.00 83.72 281 SER D N 1
ATOM 10349 C CA . SER D 1 212 ? 32.573 -36.812 -9.110 1.00 84.18 281 SER D CA 1
ATOM 10350 C C . SER D 1 212 ? 32.106 -37.485 -7.825 1.00 85.72 281 SER D C 1
ATOM 10351 O O . SER D 1 212 ? 32.560 -37.133 -6.727 1.00 82.98 281 SER D O 1
ATOM 10354 N N . TYR D 1 213 ? 31.190 -38.456 -7.933 1.00 86.08 282 TYR D N 1
ATOM 10355 C CA . TYR D 1 213 ? 30.655 -39.069 -6.719 1.00 84.54 282 TYR D CA 1
ATOM 10356 C C . TYR D 1 213 ? 31.647 -40.015 -6.076 1.00 82.07 282 TYR D C 1
ATOM 10357 O O . TYR D 1 213 ? 31.602 -40.209 -4.852 1.00 80.33 282 TYR D O 1
ATOM 10366 N N . ARG D 1 214 ? 32.551 -40.594 -6.870 1.00 83.18 283 ARG D N 1
ATOM 10367 C CA . ARG D 1 214 ? 33.586 -41.436 -6.289 1.00 86.60 283 ARG D CA 1
ATOM 10368 C C . ARG D 1 214 ? 34.524 -40.604 -5.419 1.00 86.59 283 ARG D C 1
ATOM 10369 O O . ARG D 1 214 ? 34.880 -41.011 -4.306 1.00 86.03 283 ARG D O 1
ATOM 10377 N N . VAL D 1 215 ? 34.901 -39.414 -5.904 1.00 87.17 284 VAL D N 1
ATOM 10378 C CA . VAL D 1 215 ? 35.788 -38.519 -5.166 1.00 80.09 284 VAL D CA 1
ATOM 10379 C C . VAL D 1 215 ? 35.109 -38.007 -3.904 1.00 79.17 284 VAL D C 1
ATOM 10380 O O . VAL D 1 215 ? 35.750 -37.852 -2.861 1.00 81.77 284 VAL D O 1
ATOM 10384 N N . ALA D 1 216 ? 33.811 -37.725 -3.967 1.00 76.26 285 ALA D N 1
ATOM 10385 C CA . ALA D 1 216 ? 33.111 -37.381 -2.734 1.00 78.64 285 ALA D CA 1
ATOM 10386 C C . ALA D 1 216 ? 33.306 -38.463 -1.684 1.00 86.46 285 ALA D C 1
ATOM 10387 O O . ALA D 1 216 ? 33.512 -38.165 -0.495 1.00 87.80 285 ALA D O 1
ATOM 10389 N N . ALA D 1 217 ? 33.285 -39.733 -2.119 1.00 90.10 286 ALA D N 1
ATOM 10390 C CA . ALA D 1 217 ? 33.354 -40.884 -1.226 1.00 82.40 286 ALA D CA 1
ATOM 10391 C C . ALA D 1 217 ? 34.763 -41.203 -0.732 1.00 79.55 286 ALA D C 1
ATOM 10392 O O . ALA D 1 217 ? 34.901 -41.872 0.292 1.00 89.81 286 ALA D O 1
ATOM 10394 N N . CYS D 1 218 ? 35.806 -40.745 -1.409 1.00 81.96 287 CYS D N 1
ATOM 10395 C CA . CYS D 1 218 ? 37.166 -41.067 -1.008 1.00 82.91 287 CYS D CA 1
ATOM 10396 C C . CYS D 1 218 ? 37.870 -39.951 -0.243 1.00 86.13 287 CYS D C 1
ATOM 10397 O O . CYS D 1 218 ? 38.834 -40.230 0.472 1.00 91.83 287 CYS D O 1
ATOM 10400 N N . LEU D 1 219 ? 37.407 -38.729 -0.336 1.00 84.33 288 LEU D N 1
ATOM 10401 C CA . LEU D 1 219 ? 38.026 -37.608 0.360 1.00 81.46 288 LEU D CA 1
ATOM 10402 C C . LEU D 1 219 ? 37.819 -37.718 1.870 1.00 84.53 288 LEU D C 1
ATOM 10403 O O . LEU D 1 219 ? 36.730 -38.087 2.328 1.00 86.17 288 LEU D O 1
ATOM 10408 N N . PRO D 1 220 ? 38.843 -37.371 2.659 1.00 81.24 289 PRO D N 1
ATOM 10409 C CA . PRO D 1 220 ? 38.685 -37.313 4.120 1.00 80.66 289 PRO D CA 1
ATOM 10410 C C . PRO D 1 220 ? 37.923 -36.068 4.558 1.00 84.85 289 PRO D C 1
ATOM 10411 O O . PRO D 1 220 ? 38.470 -35.206 5.261 1.00 78.03 289 PRO D O 1
ATOM 10415 N N . ILE D 1 221 ? 36.661 -35.958 4.125 1.00 84.78 290 ILE D N 1
ATOM 10416 C CA . ILE D 1 221 ? 35.805 -34.822 4.453 1.00 81.57 290 ILE D CA 1
ATOM 10417 C C . ILE D 1 221 ? 34.775 -35.261 5.477 1.00 82.09 290 ILE D C 1
ATOM 10418 O O . ILE D 1 221 ? 34.470 -36.451 5.620 1.00 78.54 290 ILE D O 1
ATOM 10423 N N . ASP D 1 222 ? 34.239 -34.275 6.191 1.00 85.47 291 ASP D N 1
ATOM 10424 C CA . ASP D 1 222 ? 33.214 -34.485 7.193 1.00 87.95 291 ASP D CA 1
ATOM 10425 C C . ASP D 1 222 ? 31.855 -34.532 6.502 1.00 88.10 291 ASP D C 1
ATOM 10426 O O . ASP D 1 222 ? 31.738 -34.284 5.297 1.00 88.89 291 ASP D O 1
ATOM 10431 N N . ASP D 1 223 ? 30.799 -34.820 7.266 1.00 87.90 292 ASP D N 1
ATOM 10432 C CA . ASP D 1 223 ? 29.524 -35.097 6.615 1.00 87.83 292 ASP D CA 1
ATOM 10433 C C . ASP D 1 223 ? 28.972 -33.858 5.911 1.00 84.90 292 ASP D C 1
ATOM 10434 O O . ASP D 1 223 ? 28.438 -33.958 4.797 1.00 81.80 292 ASP D O 1
ATOM 10439 N N . VAL D 1 224 ? 29.136 -32.674 6.504 1.00 89.00 293 VAL D N 1
ATOM 10440 C CA . VAL D 1 224 ? 28.574 -31.470 5.878 1.00 90.81 293 VAL D CA 1
ATOM 10441 C C . VAL D 1 224 ? 29.170 -31.246 4.493 1.00 85.59 293 VAL D C 1
ATOM 10442 O O . VAL D 1 224 ? 28.465 -30.847 3.558 1.00 82.55 293 VAL D O 1
ATOM 10446 N N . LEU D 1 225 ? 30.472 -31.484 4.336 1.00 85.10 294 LEU D N 1
ATOM 10447 C CA . LEU D 1 225 ? 31.067 -31.347 3.009 1.00 87.81 294 LEU D CA 1
ATOM 10448 C C . LEU D 1 225 ? 30.577 -32.440 2.058 1.00 86.71 294 LEU D C 1
ATOM 10449 O O . LEU D 1 225 ? 30.432 -32.194 0.850 1.00 80.08 294 LEU D O 1
ATOM 10454 N N . ARG D 1 226 ? 30.310 -33.641 2.599 1.00 82.60 295 ARG D N 1
ATOM 10455 C CA . ARG D 1 226 ? 29.687 -34.706 1.820 1.00 81.78 295 ARG D CA 1
ATOM 10456 C C . ARG D 1 226 ? 28.304 -34.292 1.320 1.00 83.57 295 ARG D C 1
ATOM 10457 O O . ARG D 1 226 ? 27.979 -34.446 0.134 1.00 82.03 295 ARG D O 1
ATOM 10465 N N . ILE D 1 227 ? 27.463 -33.782 2.210 1.00 83.01 296 ILE D N 1
ATOM 10466 C CA . ILE D 1 227 ? 26.141 -33.350 1.774 1.00 86.31 296 ILE D CA 1
ATOM 10467 C C . ILE D 1 227 ? 26.251 -32.249 0.735 1.00 83.96 296 ILE D C 1
ATOM 10468 O O . ILE D 1 227 ? 25.544 -32.257 -0.279 1.00 87.45 296 ILE D O 1
ATOM 10473 N N . GLN D 1 228 ? 27.120 -31.273 0.970 1.00 79.95 297 GLN D N 1
ATOM 10474 C CA . GLN D 1 228 ? 27.254 -30.204 -0.006 1.00 83.31 297 GLN D CA 1
ATOM 10475 C C . GLN D 1 228 ? 27.512 -30.773 -1.396 1.00 82.77 297 GLN D C 1
ATOM 10476 O O . GLN D 1 228 ? 26.776 -30.484 -2.346 1.00 82.20 297 GLN D O 1
ATOM 10482 N N . LEU D 1 229 ? 28.550 -31.600 -1.538 1.00 82.45 298 LEU D N 1
ATOM 10483 C CA . LEU D 1 229 ? 28.816 -32.191 -2.845 1.00 81.70 298 LEU D CA 1
ATOM 10484 C C . LEU D 1 229 ? 27.577 -32.888 -3.394 1.00 85.48 298 LEU D C 1
ATOM 10485 O O . LEU D 1 229 ? 27.336 -32.876 -4.613 1.00 87.12 298 LEU D O 1
ATOM 10490 N N . LEU D 1 230 ? 26.760 -33.467 -2.509 1.00 81.00 299 LEU D N 1
ATOM 10491 C CA . LEU D 1 230 ? 25.547 -34.134 -2.957 1.00 78.83 299 LEU D CA 1
ATOM 10492 C C . LEU D 1 230 ? 24.492 -33.145 -3.438 1.00 81.50 299 LEU D C 1
ATOM 10493 O O . LEU D 1 230 ? 23.685 -33.475 -4.307 1.00 87.19 299 LEU D O 1
ATOM 10498 N N . LYS D 1 231 ? 24.480 -31.930 -2.930 1.00 83.90 300 LYS D N 1
ATOM 10499 C CA . LYS D 1 231 ? 23.451 -31.010 -3.389 1.00 82.25 300 LYS D CA 1
ATOM 10500 C C . LYS D 1 231 ? 23.869 -30.228 -4.620 1.00 79.53 300 LYS D C 1
ATOM 10501 O O . LYS D 1 231 ? 23.009 -29.646 -5.285 1.00 76.55 300 LYS D O 1
ATOM 10507 N N . ILE D 1 232 ? 25.164 -30.199 -4.937 1.00 79.24 301 ILE D N 1
ATOM 10508 C CA . ILE D 1 232 ? 25.594 -29.558 -6.164 1.00 78.41 301 ILE D CA 1
ATOM 10509 C C . ILE D 1 232 ? 24.870 -30.198 -7.349 1.00 87.16 301 ILE D C 1
ATOM 10510 O O . ILE D 1 232 ? 24.558 -31.398 -7.349 1.00 87.37 301 ILE D O 1
ATOM 10515 N N . GLY D 1 233 ? 24.602 -29.380 -8.373 1.00 88.31 302 GLY D N 1
ATOM 10516 C CA . GLY D 1 233 ? 23.736 -29.723 -9.484 1.00 90.31 302 GLY D CA 1
ATOM 10517 C C . GLY D 1 233 ? 24.396 -30.255 -10.742 1.00 91.45 302 GLY D C 1
ATOM 10518 O O . GLY D 1 233 ? 23.688 -30.637 -11.677 1.00 94.40 302 GLY D O 1
ATOM 10519 N N . SER D 1 234 ? 25.729 -30.303 -10.803 1.00 88.17 303 SER D N 1
ATOM 10520 C CA . SER D 1 234 ? 26.404 -30.799 -11.991 1.00 84.56 303 SER D CA 1
ATOM 10521 C C . SER D 1 234 ? 27.759 -31.388 -11.640 1.00 84.66 303 SER D C 1
ATOM 10522 O O . SER D 1 234 ? 28.501 -30.838 -10.821 1.00 82.83 303 SER D O 1
ATOM 10525 N N . ALA D 1 235 ? 28.089 -32.491 -12.303 1.00 82.72 304 ALA D N 1
ATOM 10526 C CA . ALA D 1 235 ? 29.390 -33.097 -12.078 1.00 80.74 304 ALA D CA 1
ATOM 10527 C C . ALA D 1 235 ? 30.527 -32.110 -12.326 1.00 80.49 304 ALA D C 1
ATOM 10528 O O . ALA D 1 235 ? 31.579 -32.214 -11.688 1.00 84.46 304 ALA D O 1
ATOM 10530 N N . ILE D 1 236 ? 30.349 -31.136 -13.223 1.00 81.81 305 ILE D N 1
ATOM 10531 C CA . ILE D 1 236 ? 31.412 -30.149 -13.423 1.00 79.28 305 ILE D CA 1
ATOM 10532 C C . ILE D 1 236 ? 31.598 -29.322 -12.157 1.00 80.67 305 ILE D C 1
ATOM 10533 O O . ILE D 1 236 ? 32.714 -29.178 -11.642 1.00 81.42 305 ILE D O 1
ATOM 10538 N N . GLN D 1 237 ? 30.513 -28.745 -11.648 1.00 80.09 306 GLN D N 1
ATOM 10539 C CA . GLN D 1 237 ? 30.634 -27.944 -10.435 1.00 81.50 306 GLN D CA 1
ATOM 10540 C C . GLN D 1 237 ? 31.093 -28.796 -9.261 1.00 84.78 306 GLN D C 1
ATOM 10541 O O . GLN D 1 237 ? 31.804 -28.298 -8.375 1.00 87.78 306 GLN D O 1
ATOM 10547 N N . ARG D 1 238 ? 30.719 -30.084 -9.249 1.00 79.71 307 ARG D N 1
ATOM 10548 C CA . ARG D 1 238 ? 31.089 -30.950 -8.134 1.00 81.54 307 ARG D CA 1
ATOM 10549 C C . ARG D 1 238 ? 32.591 -31.235 -8.140 1.00 81.43 307 ARG D C 1
ATOM 10550 O O . ARG D 1 238 ? 33.257 -31.158 -7.094 1.00 79.34 307 ARG D O 1
ATOM 10558 N N . LEU D 1 239 ? 33.137 -31.553 -9.319 1.00 80.47 308 LEU D N 1
ATOM 10559 C CA . LEU D 1 239 ? 34.581 -31.717 -9.481 1.00 77.47 308 LEU D CA 1
ATOM 10560 C C . LEU D 1 239 ? 35.329 -30.468 -9.049 1.00 80.00 308 LEU D C 1
ATOM 10561 O O . LEU D 1 239 ? 36.287 -30.540 -8.271 1.00 79.13 308 LEU D O 1
ATOM 10566 N N . ARG D 1 240 ? 34.926 -29.308 -9.575 1.00 85.22 309 ARG D N 1
ATOM 10567 C CA . ARG D 1 240 ? 35.585 -28.060 -9.205 1.00 80.87 309 ARG D CA 1
ATOM 10568 C C . ARG D 1 240 ? 35.558 -27.856 -7.700 1.00 82.20 309 ARG D C 1
ATOM 10569 O O . ARG D 1 240 ? 36.577 -27.515 -7.085 1.00 81.92 309 ARG D O 1
ATOM 10577 N N . CYS D 1 241 ? 34.401 -28.081 -7.087 1.00 83.16 310 CYS D N 1
ATOM 10578 C CA . CYS D 1 241 ? 34.312 -27.990 -5.638 1.00 82.94 310 CYS D CA 1
ATOM 10579 C C . CYS D 1 241 ? 35.261 -28.977 -4.962 1.00 79.56 310 CYS D C 1
ATOM 10580 O O . CYS D 1 241 ? 36.025 -28.610 -4.063 1.00 79.61 310 CYS D O 1
ATOM 10583 N N . GLU D 1 242 ? 35.180 -30.253 -5.343 1.00 76.85 311 GLU D N 1
ATOM 10584 C CA . GLU D 1 242 ? 36.126 -31.230 -4.827 1.00 77.95 311 GLU D CA 1
ATOM 10585 C C . GLU D 1 242 ? 37.549 -30.733 -4.988 1.00 77.55 311 GLU D C 1
ATOM 10586 O O . GLU D 1 242 ? 38.317 -30.650 -4.022 1.00 77.13 311 GLU D O 1
ATOM 10592 N N . LEU D 1 243 ? 37.918 -30.393 -6.213 1.00 80.09 312 LEU D N 1
ATOM 10593 C CA . LEU D 1 243 ? 39.241 -29.845 -6.439 1.00 77.93 312 LEU D CA 1
ATOM 10594 C C . LEU D 1 243 ? 39.540 -28.716 -5.454 1.00 82.65 312 LEU D C 1
ATOM 10595 O O . LEU D 1 243 ? 40.672 -28.591 -4.976 1.00 87.12 312 LEU D O 1
ATOM 10600 N N . ASP D 1 244 ? 38.526 -27.911 -5.095 1.00 84.15 313 ASP D N 1
ATOM 10601 C CA . ASP D 1 244 ? 38.765 -26.783 -4.186 1.00 83.31 313 ASP D CA 1
ATOM 10602 C C . ASP D 1 244 ? 39.001 -27.255 -2.758 1.00 81.78 313 ASP D C 1
ATOM 10603 O O . ASP D 1 244 ? 39.799 -26.667 -2.022 1.00 80.25 313 ASP D O 1
ATOM 10608 N N . ILE D 1 245 ? 38.306 -28.308 -2.349 1.00 82.14 314 ILE D N 1
ATOM 10609 C CA . ILE D 1 245 ? 38.534 -28.858 -1.025 1.00 81.96 314 ILE D CA 1
ATOM 10610 C C . ILE D 1 245 ? 39.954 -29.405 -0.921 1.00 82.75 314 ILE D C 1
ATOM 10611 O O . ILE D 1 245 ? 40.661 -29.147 0.055 1.00 83.70 314 ILE D O 1
ATOM 10616 N N . MET D 1 246 ? 40.403 -30.153 -1.933 1.00 81.62 315 MET D N 1
ATOM 10617 C CA . MET D 1 246 ? 41.734 -30.758 -1.881 1.00 81.56 315 MET D CA 1
ATOM 10618 C C . MET D 1 246 ? 42.840 -29.719 -1.920 1.00 86.65 315 MET D C 1
ATOM 10619 O O . MET D 1 246 ? 43.975 -30.000 -1.513 1.00 89.37 315 MET D O 1
ATOM 10624 N N . ASN D 1 247 ? 42.545 -28.529 -2.405 1.00 85.33 316 ASN D N 1
ATOM 10625 C CA . ASN D 1 247 ? 43.569 -27.505 -2.439 1.00 83.56 316 ASN D CA 1
ATOM 10626 C C . ASN D 1 247 ? 43.478 -26.551 -1.269 1.00 85.55 316 ASN D C 1
ATOM 10627 O O . ASN D 1 247 ? 44.509 -26.039 -0.823 1.00 83.24 316 ASN D O 1
ATOM 10632 N N . LYS D 1 248 ? 42.268 -26.314 -0.760 1.00 86.35 317 LYS D N 1
ATOM 10633 C CA . LYS D 1 248 ? 42.009 -25.309 0.263 1.00 80.12 317 LYS D CA 1
ATOM 10634 C C . LYS D 1 248 ? 41.855 -25.861 1.676 1.00 85.02 317 LYS D C 1
ATOM 10635 O O . LYS D 1 248 ? 42.138 -25.138 2.629 1.00 85.87 317 LYS D O 1
ATOM 10641 N N . CYS D 1 249 ? 41.393 -27.106 1.845 1.00 88.85 318 CYS D N 1
ATOM 10642 C CA . CYS D 1 249 ? 41.135 -27.686 3.176 1.00 85.49 318 CYS D CA 1
ATOM 10643 C C . CYS D 1 249 ? 42.278 -28.607 3.593 1.00 83.23 318 CYS D C 1
ATOM 10644 O O . CYS D 1 249 ? 42.125 -29.827 3.761 1.00 84.04 318 CYS D O 1
ATOM 10647 N N . THR D 1 250 ? 43.436 -27.990 3.774 1.00 82.42 319 THR D N 1
ATOM 10648 C CA . THR D 1 250 ? 44.682 -28.725 3.919 1.00 87.99 319 THR D CA 1
ATOM 10649 C C . THR D 1 250 ? 45.000 -29.075 5.368 1.00 87.85 319 THR D C 1
ATOM 10650 O O . THR D 1 250 ? 46.080 -29.609 5.654 1.00 87.89 319 THR D O 1
ATOM 10654 N N . SER D 1 251 ? 44.078 -28.794 6.283 1.00 88.89 320 SER D N 1
ATOM 10655 C CA . SER D 1 251 ? 44.251 -29.080 7.700 1.00 89.69 320 SER D CA 1
ATOM 10656 C C . SER D 1 251 ? 43.066 -29.898 8.199 1.00 85.58 320 SER D C 1
ATOM 10657 O O . SER D 1 251 ? 41.915 -29.544 7.929 1.00 84.16 320 SER D O 1
ATOM 10660 N N . LEU D 1 252 ? 43.346 -30.984 8.928 1.00 83.44 321 LEU D N 1
ATOM 10661 C CA . LEU D 1 252 ? 42.320 -31.854 9.498 1.00 87.13 321 LEU D CA 1
ATOM 10662 C C . LEU D 1 252 ? 42.264 -31.690 11.019 1.00 87.44 321 LEU D C 1
ATOM 10663 O O . LEU D 1 252 ? 43.225 -32.027 11.723 1.00 84.22 321 LEU D O 1
ATOM 10668 N N . CYS D 1 253 ? 41.124 -31.212 11.526 1.00 84.35 322 CYS D N 1
ATOM 10669 C CA . CYS D 1 253 ? 40.952 -30.914 12.944 1.00 90.18 322 CYS D CA 1
ATOM 10670 C C . CYS D 1 253 ? 39.896 -31.806 13.584 1.00 88.88 322 CYS D C 1
ATOM 10671 O O . CYS D 1 253 ? 39.120 -32.478 12.909 1.00 89.96 322 CYS D O 1
ATOM 10674 N N . CYS D 1 254 ? 39.877 -31.789 14.920 1.00 93.15 323 CYS D N 1
ATOM 10675 C CA . CYS D 1 254 ? 38.919 -32.571 15.690 1.00 89.91 323 CYS D CA 1
ATOM 10676 C C . CYS D 1 254 ? 37.522 -32.000 15.488 1.00 93.58 323 CYS D C 1
ATOM 10677 O O . CYS D 1 254 ? 37.292 -30.813 15.733 1.00 100.02 323 CYS D O 1
ATOM 10680 N N . LYS D 1 255 ? 36.577 -32.841 15.056 1.00 91.79 324 LYS D N 1
ATOM 10681 C CA . LYS D 1 255 ? 35.247 -32.333 14.734 1.00 91.43 324 LYS D CA 1
ATOM 10682 C C . LYS D 1 255 ? 34.488 -31.857 15.966 1.00 97.29 324 LYS D C 1
ATOM 10683 O O . LYS D 1 255 ? 33.559 -31.050 15.831 1.00 93.55 324 LYS D O 1
ATOM 10689 N N . GLN D 1 256 ? 34.878 -32.326 17.155 1.00 100.00 325 GLN D N 1
ATOM 10690 C CA . GLN D 1 256 ? 34.149 -32.092 18.395 1.00 98.30 325 GLN D CA 1
ATOM 10691 C C . GLN D 1 256 ? 34.510 -30.781 19.087 1.00 98.60 325 GLN D C 1
ATOM 10692 O O . GLN D 1 256 ? 33.618 -30.081 19.584 1.00 94.38 325 GLN D O 1
ATOM 10698 N N . CYS D 1 257 ? 35.795 -30.438 19.153 1.00 98.83 326 CYS D N 1
ATOM 10699 C CA . CYS D 1 257 ? 36.237 -29.179 19.739 1.00 94.38 326 CYS D CA 1
ATOM 10700 C C . CYS D 1 257 ? 36.714 -28.185 18.691 1.00 103.58 326 CYS D C 1
ATOM 10701 O O . CYS D 1 257 ? 37.093 -27.059 19.039 1.00 107.19 326 CYS D O 1
ATOM 10704 N N . GLN D 1 258 ? 36.736 -28.590 17.420 1.00 106.07 327 GLN D N 1
ATOM 10705 C CA . GLN D 1 258 ? 37.062 -27.662 16.299 1.00 106.35 327 GLN D CA 1
ATOM 10706 C C . GLN D 1 258 ? 38.326 -26.819 16.534 1.00 108.84 327 GLN D C 1
ATOM 10707 O O . GLN D 1 258 ? 38.469 -25.809 15.824 1.00 114.67 327 GLN D O 1
ATOM 10713 N N . GLU D 1 259 ? 39.201 -27.179 17.469 1.00 103.50 328 GLU D N 1
ATOM 10714 C CA . GLU D 1 259 ? 40.369 -26.290 17.708 1.00 107.38 328 GLU D CA 1
ATOM 10715 C C . GLU D 1 259 ? 41.511 -27.231 18.091 1.00 108.25 328 GLU D C 1
ATOM 10716 O O . GLU D 1 259 ? 42.024 -27.112 19.222 1.00 107.18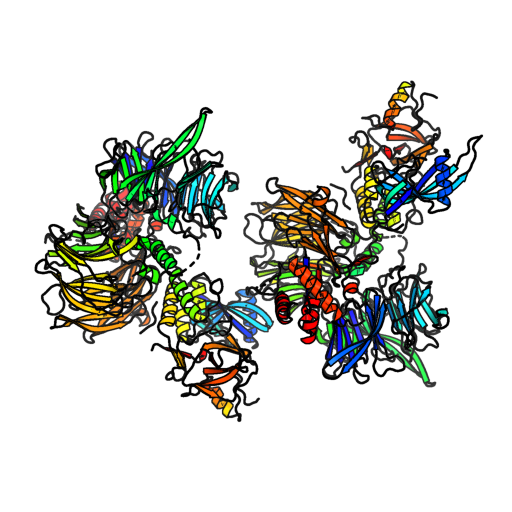 328 GLU D O 1
ATOM 10722 N N . THR D 1 260 ? 41.890 -28.119 17.176 1.00 114.67 329 THR D N 1
ATOM 10723 C CA . THR D 1 260 ? 42.971 -29.082 17.443 1.00 115.92 329 THR D CA 1
ATOM 10724 C C . THR D 1 260 ? 43.467 -29.581 16.111 1.00 111.53 329 THR D C 1
ATOM 10725 O O . THR D 1 260 ? 42.875 -30.539 15.588 1.00 111.71 329 THR D O 1
ATOM 10729 N N . GLU D 1 261 ? 44.500 -28.949 15.558 1.00 104.78 330 GLU D N 1
ATOM 10730 C CA . GLU D 1 261 ? 45.079 -29.466 14.294 1.00 101.73 330 GLU D CA 1
ATOM 10731 C C . GLU D 1 261 ? 45.542 -30.905 14.530 1.00 99.05 330 GLU D C 1
ATOM 10732 O O . GLU D 1 261 ? 46.509 -31.103 15.289 1.00 98.32 330 GLU D O 1
ATOM 10738 N N . ILE D 1 262 ? 44.869 -31.860 13.895 1.00 94.29 331 ILE D N 1
ATOM 10739 C CA . ILE D 1 262 ? 45.275 -33.282 14.037 1.00 89.33 331 ILE D CA 1
ATOM 10740 C C . ILE D 1 262 ? 46.300 -33.612 12.951 1.00 87.57 331 ILE D C 1
ATOM 10741 O O . ILE D 1 262 ? 47.290 -34.286 13.289 1.00 90.00 331 ILE D O 1
ATOM 10746 N N . THR D 1 263 ? 46.122 -33.096 11.730 1.00 89.60 332 THR D N 1
ATOM 10747 C CA . THR D 1 263 ? 47.013 -33.551 10.666 1.00 91.54 332 THR D CA 1
ATOM 10748 C C . THR D 1 263 ? 46.807 -32.651 9.449 1.00 92.82 332 THR D C 1
ATOM 10749 O O . THR D 1 263 ? 45.952 -31.758 9.455 1.00 91.90 332 THR D O 1
ATOM 10753 N N . THR D 1 264 ? 47.606 -32.890 8.402 1.00 95.41 333 THR D N 1
ATOM 10754 C CA . THR D 1 264 ? 47.628 -32.050 7.205 1.00 90.36 333 THR D CA 1
ATOM 10755 C C . THR D 1 264 ? 47.724 -32.919 5.961 1.00 92.72 333 THR D C 1
ATOM 10756 O O . THR D 1 264 ? 48.101 -34.089 6.013 1.00 93.86 333 THR D O 1
ATOM 10760 N N . LYS D 1 265 ? 47.426 -32.307 4.823 1.00 94.10 334 LYS D N 1
ATOM 10761 C CA . LYS D 1 265 ? 47.289 -33.077 3.600 1.00 94.72 334 LYS D CA 1
ATOM 10762 C C . LYS D 1 265 ? 48.603 -33.747 3.236 1.00 98.08 334 LYS D C 1
ATOM 10763 O O . LYS D 1 265 ? 48.645 -34.952 2.946 1.00 100.23 334 LYS D O 1
ATOM 10769 N N . ASN D 1 266 ? 49.697 -32.987 3.271 1.00 108.31 335 ASN D N 1
ATOM 10770 C CA . ASN D 1 266 ? 50.951 -33.515 2.758 1.00 112.83 335 ASN D CA 1
ATOM 10771 C C . ASN D 1 266 ? 51.480 -34.643 3.627 1.00 112.13 335 ASN D C 1
ATOM 10772 O O . ASN D 1 266 ? 52.511 -35.247 3.320 1.00 112.21 335 ASN D O 1
ATOM 10777 N N . GLU D 1 267 ? 50.707 -34.998 4.650 1.00 103.52 336 GLU D N 1
ATOM 10778 C CA . GLU D 1 267 ? 51.105 -36.127 5.524 1.00 96.51 336 GLU D CA 1
ATOM 10779 C C . GLU D 1 267 ? 50.294 -37.373 5.146 1.00 94.26 336 GLU D C 1
ATOM 10780 O O . GLU D 1 267 ? 50.582 -38.451 5.696 1.00 94.94 336 GLU D O 1
ATOM 10786 N N . ILE D 1 268 ? 49.324 -37.232 4.242 1.00 93.93 337 ILE D N 1
ATOM 10787 C CA . ILE D 1 268 ? 48.439 -38.382 3.890 1.00 93.04 337 ILE D CA 1
ATOM 10788 C C . ILE D 1 268 ? 49.244 -39.386 3.054 1.00 93.88 337 ILE D C 1
ATOM 10789 O O . ILE D 1 268 ? 50.005 -38.941 2.175 1.00 95.61 337 ILE D O 1
ATOM 10794 N N . PHE D 1 269 ? 49.079 -40.682 3.329 1.00 94.91 338 PHE D N 1
ATOM 10795 C CA . PHE D 1 269 ? 49.815 -41.735 2.580 1.00 91.63 338 PHE D CA 1
ATOM 10796 C C . PHE D 1 269 ? 48.961 -42.986 2.493 1.00 90.84 338 PHE D C 1
ATOM 10797 O O . PHE D 1 269 ? 47.950 -43.085 3.210 1.00 90.24 338 PHE D O 1
ATOM 10805 N N . SER D 1 270 ? 49.358 -43.921 1.630 1.00 97.71 339 SER D N 1
ATOM 10806 C CA . SER D 1 270 ? 48.612 -45.195 1.485 1.00 100.43 339 SER D CA 1
ATOM 10807 C C . SER D 1 270 ? 49.516 -46.366 1.873 1.00 104.49 339 SER D C 1
ATOM 10808 O O . SER D 1 270 ? 50.457 -46.659 1.114 1.00 103.60 339 SER D O 1
ATOM 10811 N N . LEU D 1 271 ? 49.242 -46.995 3.013 1.00 109.67 340 LEU D N 1
ATOM 10812 C CA . LEU D 1 271 ? 50.020 -48.188 3.423 1.00 117.55 340 LEU D CA 1
ATOM 10813 C C . LEU D 1 271 ? 49.491 -49.373 2.621 1.00 126.02 340 LEU D C 1
ATOM 10814 O O . LEU D 1 271 ? 50.259 -49.960 1.833 1.00 122.53 340 LEU D O 1
ATOM 10819 N N . SER D 1 272 ? 48.212 -49.691 2.812 1.00 161.76 341 SER D N 1
ATOM 10820 C CA . SER D 1 272 ? 47.629 -50.801 2.089 1.00 164.21 341 SER D CA 1
ATOM 10821 C C . SER D 1 272 ? 47.469 -50.443 0.613 1.00 163.96 341 SER D C 1
ATOM 10822 O O . SER D 1 272 ? 47.573 -49.281 0.206 1.00 162.55 341 SER D O 1
ATOM 10825 N N . LEU D 1 273 ? 47.231 -51.466 -0.197 1.00 138.92 342 LEU D N 1
ATOM 10826 C CA . LEU D 1 273 ? 46.900 -51.250 -1.594 1.00 130.01 342 LEU D CA 1
ATOM 10827 C C . LEU D 1 273 ? 45.446 -50.869 -1.785 1.00 130.30 342 LEU D C 1
ATOM 10828 O O . LEU D 1 273 ? 44.984 -50.788 -2.924 1.00 128.98 342 LEU D O 1
ATOM 10833 N N . CYS D 1 274 ? 44.722 -50.632 -0.695 1.00 131.53 343 CYS D N 1
ATOM 10834 C CA . CYS D 1 274 ? 43.325 -50.232 -0.746 1.00 127.78 343 CYS D CA 1
ATOM 10835 C C . CYS D 1 274 ? 43.120 -48.726 -0.773 1.00 122.37 343 CYS D C 1
ATOM 10836 O O . CYS D 1 274 ? 41.973 -48.286 -0.868 1.00 120.69 343 CYS D O 1
ATOM 10839 N N . GLY D 1 275 ? 44.174 -47.923 -0.654 1.00 119.92 344 GLY D N 1
ATOM 10840 C CA . GLY D 1 275 ? 44.016 -46.488 -0.675 1.00 109.57 344 GLY D CA 1
ATOM 10841 C C . GLY D 1 275 ? 44.452 -45.818 0.609 1.00 101.97 344 GLY D C 1
ATOM 10842 O O . GLY D 1 275 ? 45.017 -46.446 1.514 1.00 107.28 344 GLY D O 1
ATOM 10843 N N . PRO D 1 276 ? 44.205 -44.513 0.706 1.00 98.39 345 PRO D N 1
ATOM 10844 C CA . PRO D 1 276 ? 44.598 -43.765 1.908 1.00 95.83 345 PRO D CA 1
ATOM 10845 C C . PRO D 1 276 ? 43.505 -43.724 2.968 1.00 90.91 345 PRO D C 1
ATOM 10846 O O . PRO D 1 276 ? 43.778 -43.476 4.144 1.00 88.67 345 PRO D O 1
ATOM 10850 N N . MET D 1 277 ? 42.262 -43.976 2.558 1.00 93.76 346 MET D N 1
ATOM 10851 C CA . MET D 1 277 ? 41.123 -44.024 3.464 1.00 84.85 346 MET D CA 1
ATOM 10852 C C . MET D 1 277 ? 40.238 -45.236 3.154 1.00 89.43 346 MET D C 1
ATOM 10853 O O . MET D 1 277 ? 39.054 -45.136 2.833 1.00 78.64 346 MET D O 1
ATOM 10858 N N . ALA D 1 278 ? 40.815 -46.415 3.263 1.00 92.33 347 ALA D N 1
ATOM 10859 C CA . ALA D 1 278 ? 39.947 -47.549 3.037 1.00 92.51 347 ALA D CA 1
ATOM 10860 C C . ALA D 1 278 ? 39.059 -47.772 4.257 1.00 83.97 347 ALA D C 1
ATOM 10861 O O . ALA D 1 278 ? 39.319 -47.264 5.349 1.00 85.83 347 ALA D O 1
ATOM 10863 N N . ALA D 1 279 ? 37.979 -48.516 4.058 1.00 81.23 348 ALA D N 1
ATOM 10864 C CA . ALA D 1 279 ? 37.081 -48.866 5.153 1.00 83.04 348 ALA D CA 1
ATOM 10865 C C . ALA D 1 279 ? 37.486 -50.209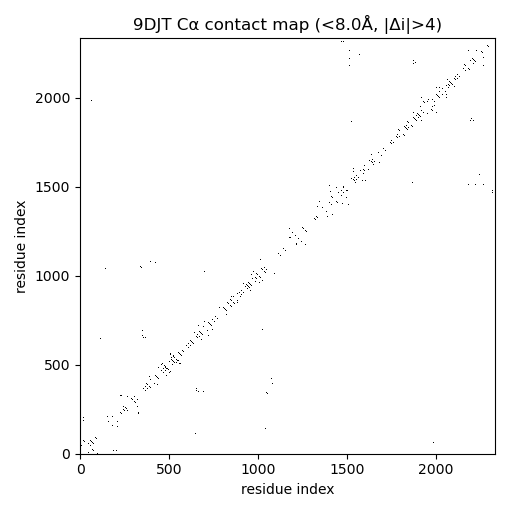 5.766 1.00 89.30 348 ALA D C 1
ATOM 10866 O O . ALA D 1 279 ? 37.560 -51.227 5.068 1.00 96.59 348 ALA D O 1
ATOM 10868 N N . TYR D 1 280 ? 37.736 -50.218 7.065 1.00 83.99 349 TYR D N 1
ATOM 10869 C CA . TYR D 1 280 ? 38.045 -51.437 7.781 1.00 82.21 349 TYR D CA 1
ATOM 10870 C C . TYR D 1 280 ? 36.879 -51.764 8.694 1.00 88.36 349 TYR D C 1
ATOM 10871 O O . TYR D 1 280 ? 36.052 -50.904 9.005 1.00 85.87 349 TYR D O 1
ATOM 10880 N N . VAL D 1 281 ? 36.775 -53.031 9.083 1.00 93.79 350 VAL D N 1
ATOM 10881 C CA . VAL D 1 281 ? 35.679 -53.463 9.940 1.00 91.64 350 VAL D CA 1
ATOM 10882 C C . VAL D 1 281 ? 36.268 -54.010 11.231 1.00 93.85 350 VAL D C 1
ATOM 10883 O O . VAL D 1 281 ? 37.032 -54.983 11.208 1.00 95.17 350 VAL D O 1
ATOM 10887 N N . ASN D 1 282 ? 35.953 -53.343 12.356 1.00 96.55 351 ASN D N 1
ATOM 10888 C CA . ASN D 1 282 ? 36.381 -53.833 13.662 1.00 95.36 351 ASN D CA 1
ATOM 10889 C C . ASN D 1 282 ? 35.651 -55.144 13.928 1.00 97.06 351 ASN D C 1
ATOM 10890 O O . ASN D 1 282 ? 34.752 -55.515 13.157 1.00 94.13 351 ASN D O 1
ATOM 10895 N N . PRO D 1 283 ? 35.991 -55.855 15.018 1.00 98.54 352 PRO D N 1
ATOM 10896 C CA . PRO D 1 283 ? 35.364 -57.153 15.289 1.00 95.62 352 PRO D CA 1
ATOM 10897 C C . PRO D 1 283 ? 33.961 -57.043 15.865 1.00 92.55 352 PRO D C 1
ATOM 10898 O O . PRO D 1 283 ? 33.482 -57.980 16.504 1.00 94.53 352 PRO D O 1
ATOM 10902 N N . HIS D 1 284 ? 33.289 -55.919 15.662 1.00 90.75 353 HIS D N 1
ATOM 10903 C CA . HIS D 1 284 ? 31.904 -55.797 16.090 1.00 92.23 353 HIS D CA 1
ATOM 10904 C C . HIS D 1 284 ? 31.028 -55.233 14.989 1.00 93.25 353 HIS D C 1
ATOM 10905 O O . HIS D 1 284 ? 29.956 -54.683 15.284 1.00 95.40 353 HIS D O 1
ATOM 10912 N N . GLY D 1 285 ? 31.486 -55.326 13.739 1.00 97.63 354 GLY D N 1
ATOM 10913 C CA . GLY D 1 285 ? 30.766 -54.802 12.602 1.00 99.25 354 GLY D CA 1
ATOM 10914 C C . GLY D 1 285 ? 30.865 -53.305 12.406 1.00 96.95 354 GLY D C 1
ATOM 10915 O O . GLY D 1 285 ? 30.609 -52.822 11.298 1.00 97.17 354 GLY D O 1
ATOM 10916 N N . TYR D 1 286 ? 31.202 -52.550 13.449 1.00 93.87 355 TYR D N 1
ATOM 10917 C CA . TYR D 1 286 ? 31.492 -51.144 13.274 1.00 84.70 355 TYR D CA 1
ATOM 10918 C C . TYR D 1 286 ? 32.505 -50.962 12.143 1.00 86.23 355 TYR D C 1
ATOM 10919 O O . TYR D 1 286 ? 33.493 -51.692 12.052 1.00 86.28 355 TYR D O 1
ATOM 10928 N N . VAL D 1 287 ? 32.239 -50.014 11.249 1.00 84.84 356 VAL D N 1
ATOM 10929 C CA . VAL D 1 287 ? 33.129 -49.738 10.122 1.00 87.21 356 VAL D CA 1
ATOM 10930 C C . VAL D 1 287 ? 33.792 -48.383 10.311 1.00 87.66 356 VAL D C 1
ATOM 10931 O O . VAL D 1 287 ? 33.122 -47.399 10.649 1.00 88.85 356 VAL D O 1
ATOM 10935 N N . HIS D 1 288 ? 35.095 -48.325 10.047 1.00 83.40 357 HIS D N 1
ATOM 10936 C CA . HIS D 1 288 ? 35.853 -47.086 10.099 1.00 82.07 357 HIS D CA 1
ATOM 10937 C C . HIS D 1 288 ? 36.546 -46.872 8.767 1.00 84.77 357 HIS D C 1
ATOM 10938 O O . HIS D 1 288 ? 37.486 -47.599 8.433 1.00 80.65 357 HIS D O 1
ATOM 10945 N N . GLU D 1 289 ? 36.109 -45.852 8.023 1.00 90.19 358 GLU D N 1
ATOM 10946 C CA . GLU D 1 289 ? 36.983 -45.277 7.005 1.00 85.87 358 GLU D CA 1
ATOM 10947 C C . GLU D 1 289 ? 38.175 -44.652 7.722 1.00 84.50 358 GLU D C 1
ATOM 10948 O O . GLU D 1 289 ? 38.010 -43.658 8.439 1.00 82.44 358 GLU D O 1
ATOM 10954 N N . THR D 1 290 ? 39.373 -45.229 7.557 1.00 83.50 359 THR D N 1
ATOM 10955 C CA . THR D 1 290 ? 40.555 -44.811 8.310 1.00 82.69 359 THR D CA 1
ATOM 10956 C C . THR D 1 290 ? 41.588 -44.187 7.383 1.00 81.84 359 THR D C 1
ATOM 10957 O O . THR D 1 290 ? 42.250 -44.896 6.619 1.00 86.43 359 THR D O 1
ATOM 10961 N N . LEU D 1 291 ? 41.738 -42.868 7.468 1.00 79.41 360 LEU D N 1
ATOM 10962 C CA . LEU D 1 291 ? 42.832 -42.202 6.779 1.00 83.99 360 LEU D CA 1
ATOM 10963 C C . LEU D 1 291 ? 44.144 -42.604 7.433 1.00 81.38 360 LEU D C 1
ATOM 10964 O O . LEU D 1 291 ? 44.247 -42.637 8.656 1.00 84.28 360 LEU D O 1
ATOM 10969 N N . THR D 1 292 ? 45.144 -42.920 6.631 1.00 81.27 361 THR D N 1
ATOM 10970 C CA . THR D 1 292 ? 46.481 -43.175 7.136 1.00 85.88 361 THR D CA 1
ATOM 10971 C C . THR D 1 292 ? 47.335 -41.912 6.968 1.00 89.49 361 THR D C 1
ATOM 10972 O O . THR D 1 292 ? 47.431 -41.347 5.872 1.00 89.01 361 THR D O 1
ATOM 10976 N N . VAL D 1 293 ? 47.893 -41.419 8.065 1.00 88.16 362 VAL D N 1
ATOM 10977 C CA . VAL D 1 293 ? 48.784 -40.273 7.963 1.00 93.85 362 VAL D CA 1
ATOM 10978 C C . VAL D 1 293 ? 50.137 -40.685 8.517 1.00 92.94 362 VAL D C 1
ATOM 10979 O O . VAL D 1 293 ? 50.235 -41.590 9.348 1.00 93.32 362 VAL D O 1
ATOM 10983 N N . TYR D 1 294 ? 51.189 -40.016 8.043 1.00 94.37 363 TYR D N 1
ATOM 10984 C CA . TYR D 1 294 ? 52.522 -40.277 8.574 1.00 95.00 363 TYR D CA 1
ATOM 10985 C C . TYR D 1 294 ? 52.702 -39.673 9.976 1.00 90.90 363 TYR D C 1
ATOM 10986 O O . TYR D 1 294 ? 53.256 -40.326 10.870 1.00 86.73 363 TYR D O 1
ATOM 10988 N N . LYS D 1 295 ? 52.222 -38.442 10.194 1.00 91.65 364 LYS D N 1
ATOM 10989 C CA . LYS D 1 295 ? 52.368 -37.719 11.459 1.00 93.47 364 LYS D CA 1
ATOM 10990 C C . LYS D 1 295 ? 51.020 -37.148 11.913 1.00 91.34 364 LYS D C 1
ATOM 10991 O O . LYS D 1 295 ? 50.285 -36.574 11.105 1.00 94.54 364 LYS D O 1
ATOM 10993 N N . ALA D 1 296 ? 50.683 -37.332 13.200 1.00 92.41 365 ALA D N 1
ATOM 10994 C CA . ALA D 1 296 ? 49.503 -36.744 13.838 1.00 92.40 365 ALA D CA 1
ATOM 10995 C C . ALA D 1 296 ? 49.916 -36.071 15.142 1.00 97.11 365 ALA D C 1
ATOM 10996 O O . ALA D 1 296 ? 50.876 -36.500 15.795 1.00 96.67 365 ALA D O 1
ATOM 10998 N N . CYS D 1 297 ? 49.167 -35.031 15.530 1.00 94.40 366 CYS D N 1
ATOM 10999 C CA . CYS D 1 297 ? 49.527 -34.184 16.665 1.00 97.62 366 CYS D CA 1
ATOM 11000 C C . CYS D 1 297 ? 48.344 -34.009 17.617 1.00 97.84 366 CYS D C 1
ATOM 11001 O O . CYS D 1 297 ? 47.199 -34.342 17.293 1.00 92.90 366 CYS D O 1
ATOM 11004 N N . ASN D 1 298 ? 48.635 -33.488 18.817 1.00 99.83 367 ASN D N 1
ATOM 11005 C CA . ASN D 1 298 ? 47.607 -33.214 19.826 1.00 94.40 367 ASN D CA 1
ATOM 11006 C C . ASN D 1 298 ? 46.760 -34.440 20.125 1.00 90.20 367 ASN D C 1
ATOM 11007 O O . ASN D 1 298 ? 45.561 -34.326 20.360 1.00 90.32 367 ASN D O 1
ATOM 11012 N N . LEU D 1 299 ? 47.339 -35.629 20.088 1.00 92.01 368 LEU D N 1
ATOM 11013 C CA . LEU D 1 299 ? 46.587 -36.822 20.434 1.00 92.72 368 LEU D CA 1
ATOM 11014 C C . LEU D 1 299 ? 47.100 -37.386 21.748 1.00 92.86 368 LEU D C 1
ATOM 11015 O O . LEU D 1 299 ? 48.307 -37.429 21.999 1.00 98.95 368 LEU D O 1
ATOM 11020 N N . ASN D 1 300 ? 46.188 -37.790 22.601 1.00 89.60 369 ASN D N 1
ATOM 11021 C CA . ASN D 1 300 ? 46.570 -38.544 23.773 1.00 90.66 369 ASN D CA 1
ATOM 11022 C C . ASN D 1 300 ? 46.307 -39.998 23.470 1.00 92.20 369 ASN D C 1
ATOM 11023 O O . ASN D 1 300 ? 45.234 -40.342 22.966 1.00 95.14 369 ASN D O 1
ATOM 11028 N N . LEU D 1 301 ? 47.301 -40.838 23.719 1.00 95.29 370 LEU D N 1
ATOM 11029 C CA . LEU D 1 301 ? 47.136 -42.279 23.563 1.00 92.04 370 LEU D CA 1
ATOM 11030 C C . LEU D 1 301 ? 46.458 -42.853 24.806 1.00 91.24 370 LEU D C 1
ATOM 11031 O O . LEU D 1 301 ? 46.847 -42.537 25.928 1.00 97.62 370 LEU D O 1
ATOM 11036 N N . ILE D 1 302 ? 45.448 -43.699 24.604 1.00 93.31 371 ILE D N 1
ATOM 11037 C CA . ILE D 1 302 ? 44.760 -44.415 25.675 1.00 88.76 371 ILE D CA 1
ATOM 11038 C C . ILE D 1 302 ? 45.234 -45.869 25.649 1.00 97.71 371 ILE D C 1
ATOM 11039 O O . ILE D 1 302 ? 45.456 -46.437 24.569 1.00 98.50 371 ILE D O 1
ATOM 11044 N N . GLY D 1 303 ? 45.386 -46.477 26.834 1.00 97.59 372 GLY D N 1
ATOM 11045 C CA . GLY D 1 303 ? 45.811 -47.865 26.937 1.00 97.62 372 GLY D CA 1
ATOM 11046 C C . GLY D 1 303 ? 47.257 -48.070 26.505 1.00 100.73 372 GLY D C 1
ATOM 11047 O O . GLY D 1 303 ? 48.056 -47.127 26.423 1.00 101.59 372 GLY D O 1
ATOM 11048 N N . ARG D 1 304 ? 47.596 -49.324 26.225 1.00 99.29 373 ARG D N 1
ATOM 11049 C CA . ARG D 1 304 ? 48.900 -49.683 25.691 1.00 98.01 373 ARG D CA 1
ATOM 11050 C C . ARG D 1 304 ? 48.692 -50.501 24.427 1.00 98.21 373 ARG D C 1
ATOM 11051 O O . ARG D 1 304 ? 47.597 -51.020 24.196 1.00 100.23 373 ARG D O 1
ATOM 11053 N N . PRO D 1 305 ? 49.733 -50.635 23.571 1.00 101.99 374 PRO D N 1
ATOM 11054 C CA . PRO D 1 305 ? 49.519 -51.190 22.213 1.00 101.58 374 PRO D CA 1
ATOM 11055 C C . PRO D 1 305 ? 48.913 -52.590 22.200 1.00 96.54 374 PRO D C 1
ATOM 11056 O O . PRO D 1 305 ? 48.899 -53.275 23.221 1.00 95.54 374 PRO D O 1
ATOM 11060 N N . SER D 1 306 ? 48.417 -53.020 21.039 1.00 95.72 375 SER D N 1
ATOM 11061 C CA . SER D 1 306 ? 47.820 -54.342 20.870 1.00 97.29 375 SER D CA 1
ATOM 11062 C C . SER D 1 306 ? 47.868 -54.762 19.400 1.00 98.83 375 SER D C 1
ATOM 11063 O O . SER D 1 306 ? 48.064 -53.937 18.499 1.00 98.74 375 SER D O 1
ATOM 11066 N N . THR D 1 307 ? 47.675 -56.074 19.167 1.00 103.28 376 THR D N 1
ATOM 11067 C CA . THR D 1 307 ? 47.595 -56.634 17.824 1.00 98.18 376 THR D CA 1
ATOM 11068 C C . THR D 1 307 ? 46.254 -57.304 17.508 1.00 99.10 376 THR D C 1
ATOM 11069 O O . THR D 1 307 ? 46.013 -57.626 16.340 1.00 97.25 376 THR D O 1
ATOM 11073 N N . GLU D 1 308 ? 45.355 -57.469 18.477 1.00 107.50 377 GLU D N 1
ATOM 11074 C CA . GLU D 1 308 ? 44.087 -58.139 18.209 1.00 108.98 377 GLU D CA 1
ATOM 11075 C C . GLU D 1 308 ? 43.318 -57.411 17.102 1.00 106.80 377 GLU D C 1
ATOM 11076 O O . GLU D 1 308 ? 42.934 -56.249 17.262 1.00 107.28 377 GLU D O 1
ATOM 11078 N N . HIS D 1 309 ? 43.107 -58.083 15.969 1.00 106.18 378 HIS D N 1
ATOM 11079 C CA . HIS D 1 309 ? 42.340 -57.572 14.835 1.00 110.81 378 HIS D CA 1
ATOM 11080 C C . HIS D 1 309 ? 43.016 -56.407 14.114 1.00 108.60 378 HIS D C 1
ATOM 11081 O O . HIS D 1 309 ? 42.356 -55.701 13.333 1.00 109.47 378 HIS D O 1
ATOM 11088 N N . SER D 1 310 ? 44.309 -56.198 14.319 1.00 95.88 379 SER D N 1
ATOM 11089 C CA . SER D 1 310 ? 45.028 -55.129 13.639 1.00 98.41 379 SER D CA 1
ATOM 11090 C C . SER D 1 310 ? 44.733 -55.115 12.148 1.00 100.91 379 SER D C 1
ATOM 11091 O O . SER D 1 310 ? 45.004 -56.091 11.435 1.00 102.16 379 SER D O 1
ATOM 11094 N N . TRP D 1 311 ? 44.180 -54.008 11.668 1.00 98.06 380 TRP D N 1
ATOM 11095 C CA . TRP D 1 311 ? 43.902 -53.917 10.245 1.00 97.62 380 TRP D CA 1
ATOM 11096 C C . TRP D 1 311 ? 45.162 -53.817 9.404 1.00 95.25 380 TRP D C 1
ATOM 11097 O O . TRP D 1 311 ? 45.088 -53.942 8.179 1.00 98.10 380 TRP D O 1
ATOM 11108 N N . PHE D 1 312 ? 46.317 -53.598 10.022 1.00 94.69 381 PHE D N 1
ATOM 11109 C CA . PHE D 1 312 ? 47.574 -53.427 9.305 1.00 98.96 381 PHE D CA 1
ATOM 11110 C C . PHE D 1 312 ? 48.564 -54.434 9.863 1.00 103.93 381 PHE D C 1
ATOM 11111 O O . PHE D 1 312 ? 49.337 -54.127 10.809 1.00 98.67 381 PHE D O 1
ATOM 11119 N N . PRO D 1 313 ? 48.569 -55.658 9.318 1.00 108.33 382 PRO D N 1
ATOM 11120 C CA . PRO D 1 313 ? 49.430 -56.717 9.881 1.00 105.38 382 PRO D CA 1
ATOM 11121 C C . PRO D 1 313 ? 50.895 -56.304 9.907 1.00 107.28 382 PRO D C 1
ATOM 11122 O O . PRO D 1 313 ? 51.429 -55.752 8.941 1.00 107.62 382 PRO D O 1
ATOM 11126 N N . GLY D 1 314 ? 51.536 -56.563 11.043 1.00 106.25 383 GLY D N 1
ATOM 11127 C CA . GLY D 1 314 ? 52.869 -56.060 11.336 1.00 108.64 383 GLY D CA 1
ATOM 11128 C C . GLY D 1 314 ? 52.886 -54.912 12.316 1.00 109.38 383 GLY D C 1
ATOM 11129 O O . GLY D 1 314 ? 53.947 -54.629 12.882 1.00 109.59 383 GLY D O 1
ATOM 11130 N N . TYR D 1 315 ? 51.739 -54.255 12.538 1.00 108.97 384 TYR D N 1
ATOM 11131 C CA . TYR D 1 315 ? 51.638 -53.071 13.378 1.00 102.33 384 TYR D CA 1
ATOM 11132 C C . TYR D 1 315 ? 50.735 -53.332 14.576 1.00 100.05 384 TYR D C 1
ATOM 11133 O O . TYR D 1 315 ? 49.789 -54.118 14.505 1.00 102.12 384 TYR D O 1
ATOM 11142 N N . ALA D 1 316 ? 51.037 -52.654 15.675 1.00 100.20 385 ALA D N 1
ATOM 11143 C CA . ALA D 1 316 ? 50.172 -52.593 16.839 1.00 96.47 385 ALA D CA 1
ATOM 11144 C C . ALA D 1 316 ? 49.381 -51.290 16.832 1.00 100.22 385 ALA D C 1
ATOM 11145 O O . ALA D 1 316 ? 49.826 -50.281 16.277 1.00 98.64 385 ALA D O 1
ATOM 11147 N N . TRP D 1 317 ? 48.202 -51.316 17.455 1.00 99.44 386 TRP D N 1
ATOM 11148 C CA . TRP D 1 317 ? 47.344 -50.141 17.573 1.00 97.00 386 TRP D CA 1
ATOM 11149 C C . TRP D 1 317 ? 47.184 -49.742 19.035 1.00 97.48 386 TRP D C 1
ATOM 11150 O O . TRP D 1 317 ? 47.139 -50.603 19.922 1.00 95.38 386 TRP D O 1
ATOM 11161 N N . THR D 1 318 ? 47.076 -48.428 19.265 1.00 94.61 387 THR D N 1
ATOM 11162 C CA . THR D 1 318 ? 46.830 -47.847 20.581 1.00 95.71 387 THR D CA 1
ATOM 11163 C C . THR D 1 318 ? 45.820 -46.724 20.372 1.00 92.87 387 THR D C 1
ATOM 11164 O O . THR D 1 318 ? 46.112 -45.780 19.629 1.00 97.04 387 THR D O 1
ATOM 11168 N N . VAL D 1 319 ? 44.626 -46.821 20.978 1.00 93.15 388 VAL D N 1
ATOM 11169 C CA . VAL D 1 319 ? 43.575 -45.846 20.676 1.00 89.87 388 VAL D CA 1
ATOM 11170 C C . VAL D 1 319 ? 44.075 -44.434 20.938 1.00 91.64 388 VAL D C 1
ATOM 11171 O O . VAL D 1 319 ? 44.774 -44.184 21.924 1.00 94.27 388 VAL D O 1
ATOM 11175 N N . ALA D 1 320 ? 43.695 -43.487 20.074 1.00 95.06 389 ALA D N 1
ATOM 11176 C CA . ALA D 1 320 ? 44.150 -42.103 20.214 1.00 91.15 389 ALA D CA 1
ATOM 11177 C C . ALA D 1 320 ? 42.971 -41.143 20.201 1.00 86.85 389 ALA D C 1
ATOM 11178 O O . ALA D 1 320 ? 42.097 -41.214 19.329 1.00 79.98 389 ALA D O 1
ATOM 11180 N N . GLN D 1 321 ? 42.958 -40.238 21.171 1.00 88.04 390 GLN D N 1
ATOM 11181 C CA . GLN D 1 321 ? 41.857 -39.311 21.336 1.00 86.64 390 GLN D CA 1
ATOM 11182 C C . GLN D 1 321 ? 42.385 -37.901 21.504 1.00 85.58 390 GLN D C 1
ATOM 11183 O O . GLN D 1 321 ? 43.533 -37.676 21.896 1.00 86.78 390 GLN D O 1
ATOM 11189 N N . CYS D 1 322 ? 41.493 -36.958 21.238 1.00 86.24 391 CYS D N 1
ATOM 11190 C CA . CYS D 1 322 ? 41.854 -35.549 21.227 1.00 88.57 391 CYS D CA 1
ATOM 11191 C C . CYS D 1 322 ? 42.308 -35.083 22.604 1.00 88.66 391 CYS D C 1
ATOM 11192 O O . CYS D 1 322 ? 41.624 -35.306 23.602 1.00 90.71 391 CYS D O 1
ATOM 11195 N N . LYS D 1 323 ? 43.452 -34.418 22.654 1.00 91.06 392 LYS D N 1
ATOM 11196 C CA . LYS D 1 323 ? 44.025 -33.951 23.918 1.00 87.23 392 LYS D CA 1
ATOM 11197 C C . LYS D 1 323 ? 43.114 -33.001 24.596 1.00 85.62 392 LYS D C 1
ATOM 11198 O O . LYS D 1 323 ? 43.199 -32.811 25.811 1.00 93.45 392 LYS D O 1
ATOM 11204 N N . ILE D 1 324 ? 42.204 -32.369 23.868 1.00 85.84 393 ILE D N 1
ATOM 11205 C CA . ILE D 1 324 ? 41.315 -31.385 24.466 1.00 86.62 393 ILE D CA 1
ATOM 11206 C C . ILE D 1 324 ? 39.950 -31.811 24.989 1.00 90.71 393 ILE D C 1
ATOM 11207 O O . ILE D 1 324 ? 39.612 -31.538 26.147 1.00 89.95 393 ILE D O 1
ATOM 11212 N N . CYS D 1 325 ? 39.179 -32.500 24.139 1.00 93.06 394 CYS D N 1
ATOM 11213 C CA . CYS D 1 325 ? 37.848 -33.011 24.449 1.00 89.62 394 CYS D CA 1
ATOM 11214 C C . CYS D 1 325 ? 37.812 -34.528 24.557 1.00 80.76 394 CYS D C 1
ATOM 11215 O O . CYS D 1 325 ? 36.727 -35.113 24.591 1.00 80.95 394 CYS D O 1
ATOM 11218 N N . ALA D 1 326 ? 38.972 -35.175 24.569 1.00 85.51 395 ALA D N 1
ATOM 11219 C CA . ALA D 1 326 ? 39.114 -36.642 24.670 1.00 90.58 395 ALA D CA 1
ATOM 11220 C C . ALA D 1 326 ? 38.190 -37.410 23.719 1.00 87.30 395 ALA D C 1
ATOM 11221 O O . ALA D 1 326 ? 37.961 -38.611 23.915 1.00 88.41 395 ALA D O 1
ATOM 11223 N N . SER D 1 327 ? 37.670 -36.736 22.691 1.00 88.95 396 SER D N 1
ATOM 11224 C CA . SER D 1 327 ? 36.893 -37.395 21.655 1.00 87.38 396 SER D CA 1
ATOM 11225 C C . SER D 1 327 ? 37.737 -38.425 20.914 1.00 85.38 396 SER D C 1
ATOM 11226 O O . SER D 1 327 ? 38.951 -38.276 20.753 1.00 83.54 396 SER D O 1
ATOM 11229 N N . HIS D 1 328 ? 37.089 -39.478 20.459 1.00 82.15 397 HIS D N 1
ATOM 11230 C CA . HIS D 1 328 ? 37.839 -40.490 19.746 1.00 80.22 397 HIS D CA 1
ATOM 11231 C C . HIS D 1 328 ? 38.248 -39.994 18.378 1.00 82.00 397 HIS D C 1
ATOM 11232 O O . HIS D 1 328 ? 37.404 -39.580 17.580 1.00 83.05 397 HIS D O 1
ATOM 11239 N N . ILE D 1 329 ? 39.542 -40.036 18.096 1.00 83.94 398 ILE D N 1
ATOM 11240 C CA . ILE D 1 329 ? 40.037 -39.658 16.782 1.00 81.95 398 ILE D CA 1
ATOM 11241 C C . ILE D 1 329 ? 40.450 -40.869 15.945 1.00 84.87 398 ILE D C 1
ATOM 11242 O O . ILE D 1 329 ? 40.378 -40.806 14.712 1.00 88.37 398 ILE D O 1
ATOM 11247 N N . GLY D 1 330 ? 40.838 -41.986 16.571 1.00 88.52 399 GLY D N 1
ATOM 11248 C CA . GLY D 1 330 ? 41.437 -43.110 15.855 1.00 86.02 399 GLY D CA 1
ATOM 11249 C C . GLY D 1 330 ? 42.436 -43.974 16.636 1.00 87.39 399 GLY D C 1
ATOM 11250 O O . GLY D 1 330 ? 42.175 -44.370 17.774 1.00 87.88 399 GLY D O 1
ATOM 11251 N N . TRP D 1 331 ? 43.563 -44.302 16.002 1.00 86.07 400 TRP D N 1
ATOM 11252 C CA . TRP D 1 331 ? 44.534 -45.231 16.587 1.00 88.90 400 TRP D CA 1
ATOM 11253 C C . TRP D 1 331 ? 45.945 -44.852 16.151 1.00 86.29 400 TRP D C 1
ATOM 11254 O O . TRP D 1 331 ? 46.166 -44.264 15.090 1.00 80.07 400 TRP D O 1
ATOM 11265 N N . LYS D 1 332 ? 46.907 -45.198 16.991 1.00 90.40 401 LYS D N 1
ATOM 11266 C CA . LYS D 1 332 ? 48.308 -45.060 16.638 1.00 91.14 401 LYS D CA 1
ATOM 11267 C C . LYS D 1 332 ? 48.844 -46.441 16.325 1.00 92.58 401 LYS D C 1
ATOM 11268 O O . LYS D 1 332 ? 48.648 -47.371 17.110 1.00 95.08 401 LYS D O 1
ATOM 11274 N N . PHE D 1 333 ? 49.507 -46.571 15.179 1.00 95.41 402 PHE D N 1
ATOM 11275 C CA . PHE D 1 333 ? 49.972 -47.855 14.677 1.00 96.32 402 PHE D CA 1
ATOM 11276 C C . PHE D 1 333 ? 51.495 -47.923 14.719 1.00 99.66 402 PHE D C 1
ATOM 11277 O O . PHE D 1 333 ? 52.175 -47.116 14.070 1.00 97.40 402 PHE D O 1
ATOM 11285 N N . THR D 1 334 ? 52.014 -48.921 15.448 1.00 98.42 403 THR D N 1
ATOM 11286 C CA . THR D 1 334 ? 53.430 -49.092 15.750 1.00 100.12 403 THR D CA 1
ATOM 11287 C C . THR D 1 334 ? 53.914 -50.457 15.255 1.00 102.20 403 THR D C 1
ATOM 11288 O O . THR D 1 334 ? 53.225 -51.468 15.430 1.00 103.95 403 THR D O 1
ATOM 11292 N N . ALA D 1 335 ? 55.114 -50.490 14.661 1.00 104.98 404 ALA D N 1
ATOM 11293 C CA . ALA D 1 335 ? 55.641 -51.708 14.043 1.00 105.54 404 ALA D CA 1
ATOM 11294 C C . ALA D 1 335 ? 55.982 -52.780 15.075 1.00 111.46 404 ALA D C 1
ATOM 11295 O O . ALA D 1 335 ? 56.671 -52.520 16.063 1.00 114.81 404 ALA D O 1
ATOM 11297 N N . THR D 1 336 ? 55.547 -54.012 14.817 1.00 112.77 405 THR D N 1
ATOM 11298 C CA . THR D 1 336 ? 55.977 -55.152 15.620 1.00 108.29 405 THR D CA 1
ATOM 11299 C C . THR D 1 336 ? 57.286 -55.771 15.125 1.00 115.42 405 THR D C 1
ATOM 11300 O O . THR D 1 336 ? 57.709 -56.785 15.688 1.00 125.52 405 THR D O 1
ATOM 11304 N N . LYS D 1 337 ? 57.914 -55.225 14.081 1.00 124.61 406 LYS D N 1
ATOM 11305 C CA . LYS D 1 337 ? 59.240 -55.673 13.645 1.00 122.93 406 LYS D CA 1
ATOM 11306 C C . LYS D 1 337 ? 60.166 -54.470 13.697 1.00 125.57 406 LYS D C 1
ATOM 11307 O O . LYS D 1 337 ? 59.823 -53.426 14.265 1.00 127.90 406 LYS D O 1
ATOM 11309 N N . LYS D 1 338 ? 61.322 -54.581 13.077 1.00 125.07 407 LYS D N 1
ATOM 11310 C CA . LYS D 1 338 ? 62.203 -53.433 12.948 1.00 119.82 407 LYS D CA 1
ATOM 11311 C C . LYS D 1 338 ? 62.457 -53.033 11.513 1.00 120.59 407 LYS D C 1
ATOM 11312 O O . LYS D 1 338 ? 62.787 -51.873 11.265 1.00 119.44 407 LYS D O 1
ATOM 11314 N N . ASP D 1 339 ? 62.331 -53.949 10.561 1.00 122.55 408 ASP D N 1
ATOM 11315 C CA . ASP D 1 339 ? 62.546 -53.559 9.179 1.00 119.15 408 ASP D CA 1
ATOM 11316 C C . ASP D 1 339 ? 61.398 -52.694 8.670 1.00 121.94 408 ASP D C 1
ATOM 11317 O O . ASP D 1 339 ? 61.614 -51.831 7.813 1.00 121.09 408 ASP D O 1
ATOM 11319 N N . MET D 1 340 ? 60.200 -52.855 9.235 1.00 127.33 409 MET D N 1
ATOM 11320 C CA . MET D 1 340 ? 58.988 -52.343 8.593 1.00 124.33 409 MET D CA 1
ATOM 11321 C C . MET D 1 340 ? 59.051 -50.835 8.374 1.00 123.39 409 MET D C 1
ATOM 11322 O O . MET D 1 340 ? 59.415 -50.078 9.279 1.00 124.41 409 MET D O 1
ATOM 11327 N N . SER D 1 341 ? 58.656 -50.400 7.176 1.00 113.75 410 SER D N 1
ATOM 11328 C CA . SER D 1 341 ? 58.545 -48.992 6.843 1.00 107.54 410 SER D CA 1
ATOM 11329 C C . SER D 1 341 ? 57.112 -48.675 6.427 1.00 101.55 410 SER D C 1
ATOM 11330 O O . SER D 1 341 ? 56.539 -49.404 5.606 1.00 98.50 410 SER D O 1
ATOM 11333 N N . PRO D 1 342 ? 56.485 -47.626 6.988 1.00 105.80 411 PRO D N 1
ATOM 11334 C CA . PRO D 1 342 ? 57.012 -46.738 8.028 1.00 105.65 411 PRO D CA 1
ATOM 11335 C C . PRO D 1 342 ? 57.008 -47.440 9.378 1.00 105.49 411 PRO D C 1
ATOM 11336 O O . PRO D 1 342 ? 56.283 -48.417 9.587 1.00 99.59 411 PRO D O 1
ATOM 11340 N N . GLN D 1 343 ? 57.824 -46.940 10.309 1.00 106.73 412 GLN D N 1
ATOM 11341 C CA . GLN D 1 343 ? 57.883 -47.525 11.649 1.00 111.36 412 GLN D CA 1
ATOM 11342 C C . GLN D 1 343 ? 56.665 -47.174 12.497 1.00 112.38 412 GLN D C 1
ATOM 11343 O O . GLN D 1 343 ? 56.302 -47.944 13.398 1.00 107.37 412 GLN D O 1
ATOM 11349 N N . LYS D 1 344 ? 56.041 -46.018 12.241 1.00 117.62 413 LYS D N 1
ATOM 11350 C CA . LYS D 1 344 ? 54.881 -45.554 12.993 1.00 113.34 413 LYS D CA 1
ATOM 11351 C C . LYS D 1 344 ? 53.986 -44.741 12.068 1.00 109.10 413 LYS D C 1
ATOM 11352 O O . LYS D 1 344 ? 54.477 -44.058 11.167 1.00 107.78 413 LYS D O 1
ATOM 11354 N N . PHE D 1 345 ? 52.675 -44.830 12.286 1.00 104.58 414 PHE D N 1
ATOM 11355 C CA . PHE D 1 345 ? 51.718 -43.995 11.565 1.00 98.57 414 PHE D CA 1
ATOM 11356 C C . PHE D 1 345 ? 50.404 -43.996 12.326 1.00 94.16 414 PHE D C 1
ATOM 11357 O O . PHE D 1 345 ? 50.160 -44.863 13.168 1.00 98.97 414 PHE D O 1
ATOM 11365 N N . TRP D 1 346 ? 49.549 -43.032 11.998 1.00 90.03 415 TRP D N 1
ATOM 11366 C CA . TRP D 1 346 ? 48.255 -42.867 12.647 1.00 89.41 415 TRP D CA 1
ATOM 11367 C C . TRP D 1 346 ? 47.107 -43.196 11.694 1.00 88.07 415 TRP D C 1
ATOM 11368 O O . TRP D 1 346 ? 47.072 -42.721 10.551 1.00 89.47 415 TRP D O 1
ATOM 11379 N N . GLY D 1 347 ? 46.154 -43.991 12.177 1.00 86.57 416 GLY D N 1
ATOM 11380 C CA . GLY D 1 347 ? 44.892 -44.152 11.485 1.00 81.79 416 GLY D CA 1
ATOM 11381 C C . GLY D 1 347 ? 43.831 -43.263 12.109 1.00 83.99 416 GLY D C 1
ATOM 11382 O O . GLY D 1 347 ? 43.496 -43.427 13.282 1.00 87.66 416 GLY D O 1
ATOM 11383 N N . LEU D 1 348 ? 43.292 -42.297 11.358 1.00 85.67 417 LEU D N 1
ATOM 11384 C CA . LEU D 1 348 ? 42.307 -41.351 11.878 1.00 80.50 417 LEU D CA 1
ATOM 11385 C C . LEU D 1 348 ? 40.968 -41.623 11.203 1.00 79.86 417 LEU D C 1
ATOM 11386 O O . LEU D 1 348 ? 40.876 -41.590 9.970 1.00 85.46 417 LEU D O 1
ATOM 11391 N N . THR D 1 349 ? 39.941 -41.917 11.998 1.00 78.03 418 THR D N 1
ATOM 11392 C CA . THR D 1 349 ? 38.645 -42.269 11.433 1.00 82.09 418 THR D CA 1
ATOM 11393 C C . THR D 1 349 ? 37.917 -41.016 10.945 1.00 81.97 418 THR D C 1
ATOM 11394 O O . THR D 1 349 ? 37.953 -39.963 11.591 1.00 87.16 418 THR D O 1
ATOM 11398 N N . ARG D 1 350 ? 37.295 -41.140 9.766 1.00 76.86 419 ARG D N 1
ATOM 11399 C CA . ARG D 1 350 ? 36.579 -40.050 9.106 1.00 75.27 419 ARG D CA 1
ATOM 11400 C C . ARG D 1 350 ? 35.637 -39.310 10.043 1.00 85.86 419 ARG D C 1
ATOM 11401 O O . ARG D 1 350 ? 35.705 -38.077 10.191 1.00 87.98 419 ARG D O 1
ATOM 11409 N N . SER D 1 351 ? 34.685 -40.048 10.618 1.00 80.31 420 SER D N 1
ATOM 11410 C CA . SER D 1 351 ? 33.630 -39.430 11.415 1.00 86.14 420 SER D CA 1
ATOM 11411 C C . SER D 1 351 ? 34.172 -38.480 12.488 1.00 83.89 420 SER D C 1
ATOM 11412 O O . SER D 1 351 ? 33.431 -37.605 12.967 1.00 79.44 420 SER D O 1
ATOM 11415 N N . ALA D 1 352 ? 35.450 -38.609 12.852 1.00 77.73 421 ALA D N 1
ATOM 11416 C CA . ALA D 1 352 ? 36.041 -37.823 13.925 1.00 82.83 421 ALA D CA 1
ATOM 11417 C C . ALA D 1 352 ? 36.728 -36.557 13.445 1.00 88.43 421 ALA D C 1
ATOM 11418 O O . ALA D 1 352 ? 37.207 -35.770 14.275 1.00 88.93 421 ALA D O 1
ATOM 11420 N N . LEU D 1 353 ? 36.795 -36.342 12.136 1.00 85.48 422 LEU D N 1
ATOM 11421 C CA . LEU D 1 353 ? 37.630 -35.300 11.570 1.00 81.46 422 LEU D CA 1
ATOM 11422 C C . LEU D 1 353 ? 36.783 -34.212 10.932 1.00 86.21 422 LEU D C 1
ATOM 11423 O O . LEU D 1 353 ? 35.592 -34.383 10.659 1.00 89.02 422 LEU D O 1
ATOM 11428 N N . LEU D 1 354 ? 37.442 -33.091 10.681 1.00 88.05 423 LEU D N 1
ATOM 11429 C CA . LEU D 1 354 ? 36.845 -31.883 10.137 1.00 87.27 423 LEU D CA 1
ATOM 11430 C C . LEU D 1 354 ? 37.828 -31.148 9.229 1.00 88.30 423 LEU D C 1
ATOM 11431 O O . LEU D 1 354 ? 38.802 -30.547 9.715 1.00 85.70 423 LEU D O 1
ATOM 11436 N N . PRO D 1 355 ? 37.595 -31.179 7.914 1.00 85.86 424 PRO D N 1
ATOM 11437 C CA . PRO D 1 355 ? 38.423 -30.403 6.982 1.00 85.73 424 PRO D CA 1
ATOM 11438 C C . PRO D 1 355 ? 38.353 -28.918 7.294 1.00 85.53 424 PRO D C 1
ATOM 11439 O O . PRO D 1 355 ? 37.273 -28.376 7.531 1.00 85.64 424 PRO D O 1
ATOM 11443 N N . THR D 1 356 ? 39.510 -28.250 7.271 1.00 84.34 425 THR D N 1
ATOM 11444 C CA . THR D 1 356 ? 39.546 -26.823 7.578 1.00 91.55 425 THR D CA 1
ATOM 11445 C C . THR D 1 356 ? 40.579 -26.115 6.705 1.00 92.38 425 THR D C 1
ATOM 11446 O O . THR D 1 356 ? 41.517 -26.728 6.176 1.00 83.70 425 THR D O 1
ATOM 11450 N N . ILE D 1 357 ? 40.407 -24.795 6.603 1.00 89.78 426 ILE D N 1
ATOM 11451 C CA . ILE D 1 357 ? 41.234 -23.928 5.770 1.00 83.99 426 ILE D CA 1
ATOM 11452 C C . ILE D 1 357 ? 42.104 -23.025 6.636 1.00 81.49 426 ILE D C 1
ATOM 11453 O O . ILE D 1 357 ? 41.591 -22.050 7.195 1.00 86.51 426 ILE D O 1
ATOM 11458 N N . PRO D 1 358 ? 43.416 -23.278 6.754 1.00 81.10 427 PRO D N 1
ATOM 11459 C CA . PRO D 1 358 ? 44.389 -22.484 7.528 1.00 82.42 427 PRO D CA 1
ATOM 11460 C C . PRO D 1 358 ? 44.310 -20.949 7.333 1.00 92.19 427 PRO D C 1
ATOM 11461 O O . PRO D 1 358 ? 44.885 -20.161 8.120 1.00 95.65 427 PRO D O 1
ATOM 11465 N N . VAL D 1 369 ? 38.730 -16.805 2.872 1.00 131.62 438 VAL D N 1
ATOM 11466 C CA . VAL D 1 369 ? 38.679 -17.906 1.909 1.00 129.93 438 VAL D CA 1
ATOM 11467 C C . VAL D 1 369 ? 37.431 -18.771 2.096 1.00 127.77 438 VAL D C 1
ATOM 11468 O O . VAL D 1 369 ? 36.981 -18.987 3.218 1.00 129.93 438 VAL D O 1
ATOM 11472 N N . ILE D 1 370 ? 36.894 -19.282 0.987 1.00 111.89 439 ILE D N 1
ATOM 11473 C CA . ILE D 1 370 ? 35.611 -19.976 0.982 1.00 106.50 439 ILE D CA 1
ATOM 11474 C C . ILE D 1 370 ? 35.608 -20.976 -0.172 1.00 101.92 439 ILE D C 1
ATOM 11475 O O . ILE D 1 370 ? 36.308 -20.793 -1.173 1.00 101.04 439 ILE D O 1
ATOM 11480 N N . LEU D 1 371 ? 34.839 -22.061 -0.028 1.00 95.32 440 LEU D N 1
ATOM 11481 C CA . LEU D 1 371 ? 34.840 -23.076 -1.080 1.00 94.19 440 LEU D CA 1
ATOM 11482 C C . LEU D 1 371 ? 34.037 -22.584 -2.278 1.00 94.59 440 LEU D C 1
ATOM 11483 O O . LEU D 1 371 ? 32.863 -22.221 -2.153 1.00 95.04 440 LEU D O 1
ATOM 11488 N N . CYS D 1 372 ? 34.682 -22.573 -3.436 1.00 89.84 441 CYS D N 1
ATOM 11489 C CA . CYS D 1 372 ? 34.130 -22.051 -4.671 1.00 91.33 441 CYS D CA 1
ATOM 11490 C C . CYS D 1 372 ? 33.761 -23.211 -5.593 1.00 94.49 441 CYS D C 1
ATOM 11491 O O . CYS D 1 372 ? 34.516 -24.182 -5.723 1.00 93.85 441 CYS D O 1
ATOM 11494 N N . LEU D 1 373 ? 32.589 -23.144 -6.208 1.00 94.59 442 LEU D N 1
ATOM 11495 C CA . LEU D 1 373 ? 32.249 -24.208 -7.148 1.00 97.75 442 LEU D CA 1
ATOM 11496 C C . LEU D 1 373 ? 32.284 -23.700 -8.616 1.00 101.18 442 LEU D C 1
ATOM 11497 O O . LEU D 1 373 ? 31.422 -24.002 -9.465 1.00 98.10 442 LEU D O 1
ATOM 11503 N N . SER E 2 2 ? 9.932 -8.953 -16.121 1.00 95.21 2 SER E N 1
ATOM 11504 C CA . SER E 2 2 ? 9.606 -8.054 -17.220 1.00 100.41 2 SER E CA 1
ATOM 11505 C C . SER E 2 2 ? 9.350 -8.778 -18.550 1.00 102.12 2 SER E C 1
ATOM 11506 O O . SER E 2 2 ? 9.425 -10.012 -18.645 1.00 100.48 2 SER E O 1
ATOM 11509 N N . TYR E 2 3 ? 9.050 -7.979 -19.576 1.00 99.15 3 TYR E N 1
ATOM 11510 C CA . TYR E 2 3 ? 8.746 -8.462 -20.913 1.00 97.27 3 TYR E CA 1
ATOM 11511 C C . TYR E 2 3 ? 9.589 -7.719 -21.937 1.00 93.09 3 TYR E C 1
ATOM 11512 O O . TYR E 2 3 ? 9.828 -6.521 -21.805 1.00 95.33 3 TYR E O 1
ATOM 11521 N N . ASN E 2 4 ? 10.026 -8.419 -22.971 1.00 93.85 4 ASN E N 1
ATOM 11522 C CA . ASN E 2 4 ? 11.076 -7.859 -23.792 1.00 91.23 4 ASN E CA 1
ATOM 11523 C C . ASN E 2 4 ? 10.864 -8.226 -25.250 1.00 94.17 4 ASN E C 1
ATOM 11524 O O . ASN E 2 4 ? 10.119 -9.151 -25.589 1.00 94.94 4 ASN E O 1
ATOM 11529 N N . TYR E 2 5 ? 11.542 -7.468 -26.106 1.00 92.30 5 TYR E N 1
ATOM 11530 C CA . TYR E 2 5 ? 11.311 -7.447 -27.544 1.00 89.75 5 TYR E CA 1
ATOM 11531 C C . TYR E 2 5 ? 12.687 -7.407 -28.196 1.00 89.94 5 TYR E C 1
ATOM 11532 O O . TYR E 2 5 ? 13.509 -6.558 -27.834 1.00 91.92 5 TYR E O 1
ATOM 11541 N N . VAL E 2 6 ? 12.975 -8.354 -29.094 1.00 86.72 6 VAL E N 1
ATOM 11542 C CA . VAL E 2 6 ? 14.286 -8.457 -29.742 1.00 82.21 6 VAL E CA 1
ATOM 11543 C C . VAL E 2 6 ? 14.079 -8.253 -31.231 1.00 83.23 6 VAL E C 1
ATOM 11544 O O . VAL E 2 6 ? 13.116 -8.781 -31.804 1.00 89.13 6 VAL E O 1
ATOM 11548 N N . VAL E 2 7 ? 14.973 -7.495 -31.863 1.00 79.14 7 VAL E N 1
ATOM 11549 C CA . VAL E 2 7 ? 14.880 -7.303 -33.305 1.00 84.83 7 VAL E CA 1
ATOM 11550 C C . VAL E 2 7 ? 16.280 -7.244 -33.899 1.00 84.13 7 VAL E C 1
ATOM 11551 O O . VAL E 2 7 ? 17.242 -6.786 -33.268 1.00 77.66 7 VAL E O 1
ATOM 11555 N N . THR E 2 8 ? 16.391 -7.746 -35.120 1.00 82.21 8 THR E N 1
ATOM 11556 C CA . THR E 2 8 ? 17.685 -7.811 -35.765 1.00 83.76 8 THR E CA 1
ATOM 11557 C C . THR E 2 8 ? 18.006 -6.452 -36.343 1.00 84.81 8 THR E C 1
ATOM 11558 O O . THR E 2 8 ? 17.298 -5.966 -37.236 1.00 89.13 8 THR E O 1
ATOM 11562 N N . ALA E 2 9 ? 19.059 -5.839 -35.818 1.00 78.77 9 ALA E N 1
ATOM 11563 C CA . ALA E 2 9 ? 19.559 -4.617 -36.425 1.00 83.59 9 ALA E CA 1
ATOM 11564 C C . ALA E 2 9 ? 20.489 -4.931 -37.581 1.00 80.87 9 ALA E C 1
ATOM 11565 O O . ALA E 2 9 ? 20.450 -4.262 -38.617 1.00 86.90 9 ALA E O 1
ATOM 11567 N N . GLN E 2 10 ? 21.324 -5.950 -37.417 1.00 83.50 10 GLN E N 1
ATOM 11568 C CA . GLN E 2 10 ? 22.238 -6.401 -38.455 1.00 83.44 10 GLN E CA 1
ATOM 11569 C C . GLN E 2 10 ? 22.123 -7.913 -38.558 1.00 85.44 10 GLN E C 1
ATOM 11570 O O . GLN E 2 10 ? 22.399 -8.623 -37.584 1.00 84.34 10 GLN E O 1
ATOM 11576 N N . LYS E 2 11 ? 21.715 -8.398 -39.734 1.00 87.53 11 LYS E N 1
ATOM 11577 C CA . LYS E 2 11 ? 21.672 -9.834 -39.977 1.00 81.62 11 LYS E CA 1
ATOM 11578 C C . LYS E 2 11 ? 23.088 -10.415 -39.904 1.00 81.53 11 LYS E C 1
ATOM 11579 O O . LYS E 2 11 ? 24.068 -9.702 -40.124 1.00 81.35 11 LYS E O 1
ATOM 11581 N N . PRO E 2 12 ? 23.220 -11.703 -39.574 1.00 80.56 12 PRO E N 1
ATOM 11582 C CA . PRO E 2 12 ? 24.552 -12.337 -39.483 1.00 79.36 12 PRO E CA 1
ATOM 11583 C C . PRO E 2 12 ? 25.369 -12.231 -40.770 1.00 77.31 12 PRO E C 1
ATOM 11584 O O . PRO E 2 12 ? 24.861 -12.462 -41.863 1.00 75.75 12 PRO E O 1
ATOM 11588 N N . THR E 2 13 ? 26.670 -11.964 -40.624 1.00 77.27 13 THR E N 1
ATOM 11589 C CA . THR E 2 13 ? 27.527 -11.651 -41.765 1.00 77.12 13 THR E CA 1
ATOM 11590 C C . THR E 2 13 ? 28.513 -12.743 -42.146 1.00 76.93 13 THR E C 1
ATOM 11591 O O . THR E 2 13 ? 28.959 -12.761 -43.296 1.00 76.79 13 THR E O 1
ATOM 11595 N N . ALA E 2 14 ? 28.875 -13.633 -41.219 1.00 81.62 14 ALA E N 1
ATOM 11596 C CA . ALA E 2 14 ? 29.766 -14.756 -41.512 1.00 81.27 14 ALA E CA 1
ATOM 11597 C C . ALA E 2 14 ? 29.065 -15.784 -42.385 1.00 79.30 14 ALA E C 1
ATOM 11598 O O . ALA E 2 14 ? 27.847 -15.939 -42.320 1.00 80.33 14 ALA E O 1
ATOM 11600 N N . VAL E 2 15 ? 29.847 -16.525 -43.169 1.00 79.78 15 VAL E N 1
ATOM 11601 C CA . VAL E 2 15 ? 29.242 -17.605 -44.002 1.00 83.98 15 VAL E CA 1
ATOM 11602 C C . VAL E 2 15 ? 29.549 -18.966 -43.361 1.00 81.65 15 VAL E C 1
ATOM 11603 O O . VAL E 2 15 ? 30.653 -19.129 -42.805 1.00 83.35 15 VAL E O 1
ATOM 11607 N N . ASN E 2 16 ? 28.585 -19.887 -43.409 1.00 83.37 16 ASN E N 1
ATOM 11608 C CA . ASN E 2 16 ? 28.772 -21.227 -42.794 1.00 88.81 16 ASN E CA 1
ATOM 11609 C C . ASN E 2 16 ? 28.764 -22.292 -43.893 1.00 86.43 16 ASN E C 1
ATOM 11610 O O . ASN E 2 16 ? 29.023 -23.466 -43.579 1.00 94.05 16 ASN E O 1
ATOM 11615 N N . GLY E 2 17 ? 28.482 -21.891 -45.132 1.00 88.27 17 GLY E N 1
ATOM 11616 C CA . GLY E 2 17 ? 28.406 -22.861 -46.237 1.00 93.11 17 GLY E CA 1
ATOM 11617 C C . GLY E 2 17 ? 28.252 -22.180 -47.580 1.00 93.45 17 GLY E C 1
ATOM 11618 O O . GLY E 2 17 ? 27.567 -21.142 -47.643 1.00 95.32 17 GLY E O 1
ATOM 11619 N N . CYS E 2 18 ? 28.856 -22.752 -48.621 1.00 90.63 18 CYS E N 1
ATOM 11620 C CA . CYS E 2 18 ? 28.795 -22.153 -49.975 1.00 86.75 18 CYS E CA 1
ATOM 11621 C C . CYS E 2 18 ? 28.839 -23.279 -51.019 1.00 91.39 18 CYS E C 1
ATOM 11622 O O . CYS E 2 18 ? 29.869 -23.971 -51.090 1.00 96.15 18 CYS E O 1
ATOM 11625 N N . VAL E 2 19 ? 27.757 -23.454 -51.785 1.00 89.81 19 VAL E N 1
ATOM 11626 C CA . VAL E 2 19 ? 27.701 -24.537 -52.813 1.00 90.34 19 VAL E CA 1
ATOM 11627 C C . VAL E 2 19 ? 27.348 -23.945 -54.185 1.00 90.00 19 VAL E C 1
ATOM 11628 O O . VAL E 2 19 ? 26.676 -22.898 -54.225 1.00 90.10 19 VAL E O 1
ATOM 11632 N N . THR E 2 20 ? 27.788 -24.601 -55.258 1.00 92.66 20 THR E N 1
ATOM 11633 C CA . THR E 2 20 ? 27.449 -24.160 -56.624 1.00 92.66 20 THR E CA 1
ATOM 11634 C C . THR E 2 20 ? 26.472 -25.155 -57.197 1.00 96.77 20 THR E C 1
ATOM 11635 O O . THR E 2 20 ? 26.415 -26.281 -56.672 1.00 96.42 20 THR E O 1
ATOM 11639 N N . GLY E 2 21 ? 25.728 -24.777 -58.237 1.00 97.23 21 GLY E N 1
ATOM 11640 C CA . GLY E 2 21 ? 24.723 -25.674 -58.761 1.00 99.69 21 GLY E CA 1
ATOM 11641 C C . GLY E 2 21 ? 23.857 -24.961 -59.777 1.00 104.47 21 GLY E C 1
ATOM 11642 O O . GLY E 2 21 ? 24.203 -23.882 -60.273 1.00 101.92 21 GLY E O 1
ATOM 11643 N N . HIS E 2 22 ? 22.722 -25.598 -60.079 1.00 103.85 22 HIS E N 1
ATOM 11644 C CA . HIS E 2 22 ? 21.729 -25.077 -61.016 1.00 105.82 22 HIS E CA 1
ATOM 11645 C C . HIS E 2 22 ? 20.357 -25.252 -60.365 1.00 108.62 22 HIS E C 1
ATOM 11646 O O . HIS E 2 22 ? 19.623 -26.204 -60.636 1.00 112.26 22 HIS E O 1
ATOM 11653 N N . PHE E 2 23 ? 20.028 -24.306 -59.494 1.00 108.51 23 PHE E N 1
ATOM 11654 C CA . PHE E 2 23 ? 18.817 -24.254 -58.694 1.00 110.97 23 PHE E CA 1
ATOM 11655 C C . PHE E 2 23 ? 17.702 -23.432 -59.354 1.00 114.96 23 PHE E C 1
ATOM 11656 O O . PHE E 2 23 ? 16.532 -23.860 -59.319 1.00 115.56 23 PHE E O 1
ATOM 11664 N N . THR E 2 24 ? 18.057 -22.272 -59.953 1.00 117.30 24 THR E N 1
ATOM 11665 C CA . THR E 2 24 ? 17.128 -21.380 -60.663 1.00 120.96 24 THR E CA 1
ATOM 11666 C C . THR E 2 24 ? 16.712 -21.944 -62.032 1.00 123.63 24 THR E C 1
ATOM 11667 O O . THR E 2 24 ? 15.515 -22.036 -62.324 1.00 125.00 24 THR E O 1
ATOM 11671 N N . SER E 2 25 ? 17.678 -22.326 -62.876 1.00 118.60 25 SER E N 1
ATOM 11672 C CA . SER E 2 25 ? 17.452 -23.011 -64.147 1.00 113.87 25 SER E CA 1
ATOM 11673 C C . SER E 2 25 ? 18.645 -23.916 -64.418 1.00 114.11 25 SER E C 1
ATOM 11674 O O . SER E 2 25 ? 19.741 -23.696 -63.886 1.00 108.66 25 SER E O 1
ATOM 11677 N N . ALA E 2 26 ? 18.419 -24.950 -65.238 1.00 114.45 26 ALA E N 1
ATOM 11678 C CA . ALA E 2 26 ? 19.543 -25.780 -65.669 1.00 111.49 26 ALA E CA 1
ATOM 11679 C C . ALA E 2 26 ? 20.553 -24.971 -66.499 1.00 113.07 26 ALA E C 1
ATOM 11680 O O . ALA E 2 26 ? 21.724 -25.362 -66.602 1.00 109.89 26 ALA E O 1
ATOM 11682 N N . GLU E 2 27 ? 20.145 -23.811 -67.018 1.00 113.91 27 GLU E N 1
ATOM 11683 C CA . GLU E 2 27 ? 20.983 -22.982 -67.862 1.00 110.89 27 GLU E CA 1
ATOM 11684 C C . GLU E 2 27 ? 21.690 -21.856 -67.088 1.00 113.78 27 GLU E C 1
ATOM 11685 O O . GLU E 2 27 ? 22.440 -21.082 -67.704 1.00 115.13 27 GLU E O 1
ATOM 11687 N N . ASP E 2 28 ? 21.486 -21.750 -65.772 1.00 114.72 28 ASP E N 1
ATOM 11688 C CA . ASP E 2 28 ? 22.114 -20.749 -64.912 1.00 112.82 28 ASP E CA 1
ATOM 11689 C C . ASP E 2 28 ? 23.137 -21.379 -63.966 1.00 111.54 28 ASP E C 1
ATOM 11690 O O . ASP E 2 28 ? 22.939 -22.483 -63.453 1.00 114.14 28 ASP E O 1
ATOM 11695 N N . LEU E 2 29 ? 24.239 -20.661 -63.722 1.00 107.34 29 LEU E N 1
ATOM 11696 C CA . LEU E 2 29 ? 25.217 -21.027 -62.692 1.00 105.72 29 LEU E CA 1
ATOM 11697 C C . LEU E 2 29 ? 24.880 -20.279 -61.405 1.00 104.93 29 LEU E C 1
ATOM 11698 O O . LEU E 2 29 ? 25.038 -19.052 -61.328 1.00 103.71 29 LEU E O 1
ATOM 11703 N N . ASN E 2 30 ? 24.431 -21.017 -60.393 1.00 101.31 30 ASN E N 1
ATOM 11704 C CA . ASN E 2 30 ? 24.013 -20.423 -59.131 1.00 100.78 30 ASN E CA 1
ATOM 11705 C C . ASN E 2 30 ? 25.107 -20.528 -58.086 1.00 100.54 30 ASN E C 1
ATOM 11706 O O . ASN E 2 30 ? 25.817 -21.539 -58.011 1.00 99.95 30 ASN E O 1
ATOM 11711 N N . LEU E 2 31 ? 25.227 -19.479 -57.283 1.00 99.69 31 LEU E N 1
ATOM 11712 C CA . LEU E 2 31 ? 26.023 -19.513 -56.069 1.00 94.44 31 LEU E CA 1
ATOM 11713 C C . LEU E 2 31 ? 25.062 -19.364 -54.902 1.00 93.37 31 LEU E C 1
ATOM 11714 O O . LEU E 2 31 ? 24.446 -18.304 -54.736 1.00 91.87 31 LEU E O 1
ATOM 11719 N N . LEU E 2 32 ? 24.904 -20.449 -54.130 1.00 93.31 32 LEU E N 1
ATOM 11720 C CA . LEU E 2 32 ? 24.094 -20.463 -52.915 1.00 88.36 32 LEU E CA 1
ATOM 11721 C C . LEU E 2 32 ? 24.992 -20.246 -51.709 1.00 90.37 32 LEU E C 1
ATOM 11722 O O . LEU E 2 32 ? 25.873 -21.067 -51.441 1.00 89.16 32 LEU E O 1
ATOM 11727 N N . ILE E 2 33 ? 24.769 -19.150 -50.979 1.00 92.67 33 ILE E N 1
ATOM 11728 C CA . ILE E 2 33 ? 25.542 -18.818 -49.789 1.00 86.47 33 ILE E CA 1
ATOM 11729 C C . ILE E 2 33 ? 24.664 -18.978 -48.553 1.00 86.69 33 ILE E C 1
ATOM 11730 O O . ILE E 2 33 ? 23.481 -18.605 -48.562 1.00 84.32 33 ILE E O 1
ATOM 11735 N N . ALA E 2 34 ? 25.247 -19.552 -47.496 1.00 84.90 34 ALA E N 1
ATOM 11736 C CA . ALA E 2 34 ? 24.569 -19.800 -46.233 1.00 83.23 34 ALA E CA 1
ATOM 11737 C C . ALA E 2 34 ? 25.211 -18.961 -45.141 1.00 85.64 34 ALA E C 1
ATOM 11738 O O . ALA E 2 34 ? 26.434 -18.998 -44.950 1.00 83.49 34 ALA E O 1
ATOM 11740 N N . LYS E 2 35 ? 24.377 -18.211 -44.418 1.00 84.47 35 LYS E N 1
ATOM 11741 C CA . LYS E 2 35 ? 24.817 -17.313 -43.353 1.00 78.46 35 LYS E CA 1
ATOM 11742 C C . LYS E 2 35 ? 23.888 -17.603 -42.173 1.00 84.00 35 LYS E C 1
ATOM 11743 O O . LYS E 2 35 ? 22.946 -16.863 -41.892 1.00 87.94 35 LYS E O 1
ATOM 11749 N N . ASN E 2 36 ? 24.154 -18.721 -41.495 1.00 85.04 36 ASN E N 1
ATOM 11750 C CA . ASN E 2 36 ? 23.408 -19.146 -40.312 1.00 87.32 36 ASN E CA 1
ATOM 11751 C C . ASN E 2 36 ? 21.989 -19.121 -40.880 1.00 86.43 36 ASN E C 1
ATOM 11752 O O . ASN E 2 36 ? 21.731 -19.719 -41.932 1.00 86.41 36 ASN E O 1
ATOM 11757 N N . THR E 2 37 ? 21.060 -18.480 -40.167 1.00 86.72 37 THR E N 1
ATOM 11758 C CA . THR E 2 37 ? 19.667 -18.387 -40.590 1.00 84.81 37 THR E CA 1
ATOM 11759 C C . THR E 2 37 ? 19.285 -17.983 -42.003 1.00 88.54 37 THR E C 1
ATOM 11760 O O . THR E 2 37 ? 18.170 -18.292 -42.446 1.00 91.48 37 THR E O 1
ATOM 11764 N N . ARG E 2 38 ? 20.171 -17.286 -42.713 1.00 88.32 38 ARG E N 1
ATOM 11765 C CA . ARG E 2 38 ? 19.878 -16.745 -44.033 1.00 89.58 38 ARG E CA 1
ATOM 11766 C C . ARG E 2 38 ? 20.445 -17.569 -45.181 1.00 89.73 38 ARG E C 1
ATOM 11767 O O . ARG E 2 38 ? 21.525 -18.158 -45.063 1.00 89.34 38 ARG E O 1
ATOM 11775 N N . LEU E 2 39 ? 19.701 -17.618 -46.285 1.00 90.64 39 LEU E N 1
ATOM 11776 C CA . LEU E 2 39 ? 20.126 -18.278 -47.510 1.00 87.94 39 LEU E CA 1
ATOM 11777 C C . LEU E 2 39 ? 20.244 -17.224 -48.602 1.00 90.21 39 LEU E C 1
ATOM 11778 O O . LEU E 2 39 ? 19.280 -16.499 -48.867 1.00 90.67 39 LEU E O 1
ATOM 11783 N N . GLU E 2 40 ? 21.415 -17.122 -49.221 1.00 86.28 40 GLU E N 1
ATOM 11784 C CA . GLU E 2 40 ? 21.607 -16.183 -50.320 1.00 92.60 40 GLU E CA 1
ATOM 11785 C C . GLU E 2 40 ? 21.740 -16.953 -51.619 1.00 92.96 40 GLU E C 1
ATOM 11786 O O . GLU E 2 40 ? 22.508 -17.916 -51.698 1.00 92.93 40 GLU E O 1
ATOM 11792 N N . ILE E 2 41 ? 20.975 -16.538 -52.624 1.00 93.87 41 ILE E N 1
ATOM 11793 C CA . ILE E 2 41 ? 20.998 -17.156 -53.941 1.00 96.34 41 ILE E CA 1
ATOM 11794 C C . ILE E 2 41 ? 21.471 -16.130 -54.955 1.00 99.47 41 ILE E C 1
ATOM 11795 O O . ILE E 2 41 ? 20.809 -15.102 -55.155 1.00 99.00 41 ILE E O 1
ATOM 11800 N N . TYR E 2 42 ? 22.583 -16.440 -55.625 1.00 97.04 42 TYR E N 1
ATOM 11801 C CA . TYR E 2 42 ? 23.169 -15.610 -56.662 1.00 97.29 42 TYR E CA 1
ATOM 11802 C C . TYR E 2 42 ? 23.225 -16.383 -57.974 1.00 100.01 42 TYR E C 1
ATOM 11803 O O . TYR E 2 42 ? 23.196 -17.618 -58.004 1.00 96.06 42 TYR E O 1
ATOM 11812 N N . VAL E 2 43 ? 23.318 -15.619 -59.058 1.00 106.21 43 VAL E N 1
ATOM 11813 C CA . VAL E 2 43 ? 23.606 -16.141 -60.384 1.00 105.27 43 VAL E CA 1
ATOM 11814 C C . VAL E 2 43 ? 24.990 -15.676 -60.810 1.00 107.42 43 VAL E C 1
ATOM 11815 O O . VAL E 2 43 ? 25.292 -14.472 -60.784 1.00 106.26 43 VAL E O 1
ATOM 11819 N N . VAL E 2 44 ? 25.815 -16.633 -61.225 1.00 104.59 44 VAL E N 1
ATOM 11820 C CA . VAL E 2 44 ? 27.206 -16.366 -61.552 1.00 109.13 44 VAL E CA 1
ATOM 11821 C C . VAL E 2 44 ? 27.244 -15.754 -62.952 1.00 116.48 44 VAL E C 1
ATOM 11822 O O . VAL E 2 44 ? 27.065 -16.449 -63.955 1.00 118.16 44 VAL E O 1
ATOM 11826 N N . THR E 2 45 ? 27.486 -14.447 -63.027 1.00 120.57 45 THR E N 1
ATOM 11827 C CA . THR E 2 45 ? 27.674 -13.786 -64.311 1.00 121.70 45 THR E CA 1
ATOM 11828 C C . THR E 2 45 ? 29.152 -13.827 -64.715 1.00 125.65 45 THR E C 1
ATOM 11829 O O . THR E 2 45 ? 30.028 -14.231 -63.941 1.00 127.63 45 THR E O 1
ATOM 11833 N N . ALA E 2 46 ? 29.428 -13.424 -65.959 1.00 126.31 46 ALA E N 1
ATOM 11834 C CA . ALA E 2 46 ? 30.814 -13.317 -66.391 1.00 122.60 46 ALA E CA 1
ATOM 11835 C C . ALA E 2 46 ? 31.533 -12.198 -65.650 1.00 127.47 46 ALA E C 1
ATOM 11836 O O . ALA E 2 46 ? 32.713 -12.353 -65.310 1.00 131.86 46 ALA E O 1
ATOM 11838 N N . GLU E 2 47 ? 30.848 -11.082 -65.371 1.00 124.44 47 GLU E N 1
ATOM 11839 C CA . GLU E 2 47 ? 31.480 -9.958 -64.688 1.00 122.59 47 GLU E CA 1
ATOM 11840 C C . GLU E 2 47 ? 31.566 -10.169 -63.175 1.00 122.74 47 GLU E C 1
ATOM 11841 O O . GLU E 2 47 ? 32.529 -9.711 -62.540 1.00 116.98 47 GLU E O 1
ATOM 11843 N N . GLY E 2 48 ? 30.587 -10.851 -62.585 1.00 123.61 48 GLY E N 1
ATOM 11844 C CA . GLY E 2 48 ? 30.604 -11.127 -61.163 1.00 118.83 48 GLY E CA 1
ATOM 11845 C C . GLY E 2 48 ? 29.402 -11.938 -60.726 1.00 113.94 48 GLY E C 1
ATOM 11846 O O . GLY E 2 48 ? 29.150 -13.014 -61.273 1.00 114.20 48 GLY E O 1
ATOM 11847 N N . LEU E 2 49 ? 28.645 -11.434 -59.763 1.00 111.90 49 LEU E N 1
ATOM 11848 C CA . LEU E 2 49 ? 27.486 -12.142 -59.258 1.00 113.21 49 LEU E CA 1
ATOM 11849 C C . LEU E 2 49 ? 26.236 -11.289 -59.477 1.00 113.91 49 LEU E C 1
ATOM 11850 O O . LEU E 2 49 ? 26.309 -10.061 -59.525 1.00 113.69 49 LEU E O 1
ATOM 11855 N N . ARG E 2 50 ? 25.091 -11.946 -59.658 1.00 115.91 50 ARG E N 1
ATOM 11856 C CA . ARG E 2 50 ? 23.818 -11.247 -59.812 1.00 112.21 50 ARG E CA 1
ATOM 11857 C C . ARG E 2 50 ? 22.885 -11.710 -58.710 1.00 111.10 50 ARG E C 1
ATOM 11858 O O . ARG E 2 50 ? 22.544 -12.910 -58.660 1.00 110.61 50 ARG E O 1
ATOM 11860 N N . PRO E 2 51 ? 22.450 -10.814 -57.826 1.00 106.43 51 PRO E N 1
ATOM 11861 C CA . PRO E 2 51 ? 21.548 -11.217 -56.744 1.00 102.73 51 PRO E CA 1
ATOM 11862 C C . PRO E 2 51 ? 20.186 -11.671 -57.257 1.00 106.19 51 PRO E C 1
ATOM 11863 O O . PRO E 2 51 ? 19.535 -10.937 -58.017 1.00 112.89 51 PRO E O 1
ATOM 11867 N N . VAL E 2 52 ? 19.765 -12.863 -56.830 1.00 102.74 52 VAL E N 1
ATOM 11868 C CA . VAL E 2 52 ? 18.520 -13.476 -57.274 1.00 102.38 52 VAL E CA 1
ATOM 11869 C C . VAL E 2 52 ? 17.450 -13.447 -56.167 1.00 101.40 52 VAL E C 1
ATOM 11870 O O . VAL E 2 52 ? 16.367 -12.868 -56.351 1.00 102.58 52 VAL E O 1
ATOM 11874 N N . LYS E 2 53 ? 17.714 -14.105 -55.032 1.00 97.10 53 LYS E N 1
ATOM 11875 C CA . LYS E 2 53 ? 16.836 -13.948 -53.872 1.00 97.56 53 LYS E CA 1
ATOM 11876 C C . LYS E 2 53 ? 17.609 -14.292 -52.602 1.00 99.83 53 LYS E C 1
ATOM 11877 O O . LYS E 2 53 ? 18.599 -15.038 -52.645 1.00 99.60 53 LYS E O 1
ATOM 11879 N N . GLU E 2 54 ? 17.153 -13.729 -51.480 1.00 94.19 54 GLU E N 1
ATOM 11880 C CA . GLU E 2 54 ? 17.724 -13.993 -50.163 1.00 93.64 54 GLU E CA 1
ATOM 11881 C C . GLU E 2 54 ? 16.574 -14.317 -49.220 1.00 92.68 54 GLU E C 1
ATOM 11882 O O . GLU E 2 54 ? 15.604 -13.560 -49.129 1.00 94.40 54 GLU E O 1
ATOM 11888 N N . VAL E 2 55 ? 16.663 -15.447 -48.544 1.00 91.69 55 VAL E N 1
ATOM 11889 C CA . VAL E 2 55 ? 15.544 -15.950 -47.768 1.00 90.67 55 VAL E CA 1
ATOM 11890 C C . VAL E 2 55 ? 16.012 -16.133 -46.334 1.00 90.45 55 VAL E C 1
ATOM 11891 O O . VAL E 2 55 ? 17.212 -16.155 -46.045 1.00 90.37 55 VAL E O 1
ATOM 11895 N N . GLY E 2 56 ? 15.047 -16.259 -45.431 1.00 92.19 56 GLY E N 1
ATOM 11896 C CA . GLY E 2 56 ? 15.327 -16.555 -44.041 1.00 88.71 56 GLY E CA 1
ATOM 11897 C C . GLY E 2 56 ? 14.665 -17.859 -43.647 1.00 92.74 56 GLY E C 1
ATOM 11898 O O . GLY E 2 56 ? 13.621 -18.236 -44.193 1.00 93.15 56 GLY E O 1
ATOM 11899 N N . MET E 2 57 ? 15.284 -18.545 -42.691 1.00 90.44 57 MET E N 1
ATOM 11900 C CA . MET E 2 57 ? 14.804 -19.826 -42.191 1.00 90.27 57 MET E CA 1
ATOM 11901 C C . MET E 2 57 ? 14.589 -19.753 -40.695 1.00 89.22 57 MET E C 1
ATOM 11902 O O . MET E 2 57 ? 15.296 -19.025 -39.998 1.00 93.80 57 MET E O 1
ATOM 11907 N N . TYR E 2 58 ? 13.639 -20.540 -40.199 1.00 89.08 58 TYR E N 1
ATOM 11908 C CA . TYR E 2 58 ? 13.489 -20.721 -38.755 1.00 84.20 58 TYR E CA 1
ATOM 11909 C C . TYR E 2 58 ? 14.408 -21.846 -38.276 1.00 84.61 58 TYR E C 1
ATOM 11910 O O . TYR E 2 58 ? 13.965 -22.910 -37.828 1.00 86.81 58 TYR E O 1
ATOM 11919 N N . GLY E 2 59 ? 15.710 -21.608 -38.408 1.00 79.87 59 GLY E N 1
ATOM 11920 C CA . GLY E 2 59 ? 16.677 -22.591 -37.969 1.00 81.82 59 GLY E CA 1
ATOM 11921 C C . GLY E 2 59 ? 18.079 -22.350 -38.477 1.00 82.37 59 GLY E C 1
ATOM 11922 O O . GLY E 2 59 ? 18.275 -21.721 -39.523 1.00 83.89 59 GLY E O 1
ATOM 11923 N N . LYS E 2 60 ? 19.067 -22.859 -37.739 1.00 84.90 60 LYS E N 1
ATOM 11924 C CA . LYS E 2 60 ? 20.471 -22.717 -38.117 1.00 83.76 60 LYS E CA 1
ATOM 11925 C C . LYS E 2 60 ? 20.786 -23.733 -39.207 1.00 82.44 60 LYS E C 1
ATOM 11926 O O . LYS E 2 60 ? 20.715 -24.942 -38.988 1.00 80.71 60 LYS E O 1
ATOM 11932 N N . ILE E 2 61 ? 21.090 -23.239 -40.394 1.00 79.71 61 ILE E N 1
ATOM 11933 C CA . ILE E 2 61 ? 21.458 -24.097 -41.500 1.00 79.92 61 ILE E CA 1
ATOM 11934 C C . ILE E 2 61 ? 22.632 -24.893 -40.959 1.00 83.35 61 ILE E C 1
ATOM 11935 O O . ILE E 2 61 ? 23.651 -24.314 -40.580 1.00 88.17 61 ILE E O 1
ATOM 11940 N N . ALA E 2 62 ? 22.512 -26.219 -40.921 1.00 86.20 62 ALA E N 1
ATOM 11941 C CA . ALA E 2 62 ? 23.596 -27.058 -40.407 1.00 87.01 62 ALA E CA 1
ATOM 11942 C C . ALA E 2 62 ? 24.119 -27.894 -41.571 1.00 87.81 62 ALA E C 1
ATOM 11943 O O . ALA E 2 62 ? 25.299 -28.269 -41.578 1.00 87.63 62 ALA E O 1
ATOM 11945 N N . VAL E 2 63 ? 23.266 -28.203 -42.541 1.00 82.77 63 VAL E N 1
ATOM 11946 C CA . VAL E 2 63 ? 23.670 -28.878 -43.766 1.00 85.64 63 VAL E CA 1
ATOM 11947 C C . VAL E 2 63 ? 22.958 -28.198 -44.934 1.00 87.66 63 VAL E C 1
ATOM 11948 O O . VAL E 2 63 ? 21.792 -27.805 -44.814 1.00 90.35 63 VAL E O 1
ATOM 11952 N N . MET E 2 64 ? 23.656 -28.056 -46.066 1.00 82.27 64 MET E N 1
ATOM 11953 C CA . MET E 2 64 ? 23.085 -27.401 -47.241 1.00 81.59 64 MET E CA 1
ATOM 11954 C C . MET E 2 64 ? 23.680 -28.035 -48.492 1.00 87.89 64 MET E C 1
ATOM 11955 O O . MET E 2 64 ? 24.872 -27.860 -48.768 1.00 86.21 64 MET E O 1
ATOM 11960 N N . GLU E 2 65 ? 22.856 -28.745 -49.263 1.00 88.24 65 GLU E N 1
ATOM 11961 C CA . GLU E 2 65 ? 23.355 -29.475 -50.416 1.00 88.99 65 GLU E CA 1
ATOM 11962 C C . GLU E 2 65 ? 22.414 -29.360 -51.604 1.00 91.01 65 GLU E C 1
ATOM 11963 O O . GLU E 2 65 ? 21.192 -29.249 -51.455 1.00 90.24 65 GLU E O 1
ATOM 11969 N N . LEU E 2 66 ? 23.008 -29.412 -52.791 1.00 93.91 66 LEU E N 1
ATOM 11970 C CA . LEU E 2 66 ? 22.262 -29.485 -54.040 1.00 101.39 66 LEU E CA 1
ATOM 11971 C C . LEU E 2 66 ? 22.249 -30.912 -54.606 1.00 97.83 66 LEU E C 1
ATOM 11972 O O . LEU E 2 66 ? 23.030 -31.779 -54.204 1.00 97.19 66 LEU E O 1
ATOM 11977 N N . PHE E 2 67 ? 21.330 -31.143 -55.548 1.00 99.71 67 PHE E N 1
ATOM 11978 C CA . PHE E 2 67 ? 21.167 -32.439 -56.192 1.00 103.84 67 PHE E CA 1
ATOM 11979 C C . PHE E 2 67 ? 20.104 -32.279 -57.274 1.00 105.40 67 PHE E C 1
ATOM 11980 O O . PHE E 2 67 ? 19.393 -31.267 -57.310 1.00 105.49 67 PHE E O 1
ATOM 11988 N N . ARG E 2 68 ? 20.014 -33.254 -58.176 1.00 110.40 68 ARG E N 1
ATOM 11989 C CA . ARG E 2 68 ? 18.980 -33.291 -59.216 1.00 119.09 68 ARG E CA 1
ATOM 11990 C C . ARG E 2 68 ? 18.557 -34.751 -59.245 1.00 118.10 68 ARG E C 1
ATOM 11991 O O . ARG E 2 68 ? 19.236 -35.578 -59.878 1.00 118.00 68 ARG E O 1
ATOM 11993 N N . PRO E 2 69 ? 17.462 -35.128 -58.581 1.00 118.53 69 PRO E N 1
ATOM 11994 C CA . PRO E 2 69 ? 17.008 -36.516 -58.666 1.00 124.54 69 PRO E CA 1
ATOM 11995 C C . PRO E 2 69 ? 16.717 -36.827 -60.125 1.00 132.61 69 PRO E C 1
ATOM 11996 O O . PRO E 2 69 ? 16.439 -35.927 -60.923 1.00 136.52 69 PRO E O 1
ATOM 12000 N N . LYS E 2 70 ? 16.813 -38.110 -60.482 1.00 138.06 70 LYS E N 1
ATOM 12001 C CA . LYS E 2 70 ? 16.533 -38.515 -61.855 1.00 140.54 70 LYS E CA 1
ATOM 12002 C C . LYS E 2 70 ? 15.107 -37.983 -61.970 1.00 140.40 70 LYS E C 1
ATOM 12003 O O . LYS E 2 70 ? 14.272 -38.228 -61.096 1.00 138.34 70 LYS E O 1
ATOM 12005 N N . GLY E 2 71 ? 14.828 -37.230 -63.030 1.00 137.09 71 GLY E N 1
ATOM 12006 C CA . GLY E 2 71 ? 13.508 -36.671 -63.208 1.00 132.62 71 GLY E CA 1
ATOM 12007 C C . GLY E 2 71 ? 13.204 -35.236 -62.839 1.00 134.06 71 GLY E C 1
ATOM 12008 O O . GLY E 2 71 ? 12.035 -34.872 -62.679 1.00 133.84 71 GLY E O 1
ATOM 12009 N N . GLU E 2 72 ? 14.242 -34.415 -62.698 1.00 129.92 72 GLU E N 1
ATOM 12010 C CA . GLU E 2 72 ? 14.098 -32.982 -62.480 1.00 128.58 72 GLU E CA 1
ATOM 12011 C C . GLU E 2 72 ? 14.914 -32.235 -63.526 1.00 128.33 72 GLU E C 1
ATOM 12012 O O . GLU E 2 72 ? 15.974 -32.704 -63.952 1.00 130.50 72 GLU E O 1
ATOM 12018 N N . SER E 2 73 ? 14.413 -31.066 -63.940 1.00 117.76 73 SER E N 1
ATOM 12019 C CA . SER E 2 73 ? 15.193 -30.195 -64.819 1.00 115.65 73 SER E CA 1
ATOM 12020 C C . SER E 2 73 ? 16.203 -29.365 -64.030 1.00 120.34 73 SER E C 1
ATOM 12021 O O . SER E 2 73 ? 17.374 -29.252 -64.418 1.00 119.99 73 SER E O 1
ATOM 12024 N N . LYS E 2 74 ? 15.771 -28.783 -62.920 1.00 121.71 74 LYS E N 1
ATOM 12025 C CA . LYS E 2 74 ? 16.646 -27.987 -62.084 1.00 111.69 74 LYS E CA 1
ATOM 12026 C C . LYS E 2 74 ? 17.105 -28.810 -60.893 1.00 113.17 74 LYS E C 1
ATOM 12027 O O . LYS E 2 74 ? 16.439 -29.761 -60.479 1.00 114.86 74 LYS E O 1
ATOM 12033 N N . ASP E 2 75 ? 18.260 -28.438 -60.352 1.00 113.18 75 ASP E N 1
ATOM 12034 C CA . ASP E 2 75 ? 18.704 -28.974 -59.075 1.00 109.06 75 ASP E CA 1
ATOM 12035 C C . ASP E 2 75 ? 17.704 -28.636 -57.972 1.00 106.64 75 ASP E C 1
ATOM 12036 O O . ASP E 2 75 ? 16.974 -27.635 -58.033 1.00 105.91 75 ASP E O 1
ATOM 12041 N N . LEU E 2 76 ? 17.697 -29.479 -56.941 1.00 104.00 76 LEU E N 1
ATOM 12042 C CA . LEU E 2 76 ? 16.934 -29.255 -55.723 1.00 102.06 76 LEU E CA 1
ATOM 12043 C C . LEU E 2 76 ? 17.874 -29.037 -54.546 1.00 100.92 76 LEU E C 1
ATOM 12044 O O . LEU E 2 76 ? 19.012 -29.510 -54.542 1.00 101.18 76 LEU E O 1
ATOM 12049 N N . LEU E 2 77 ? 17.372 -28.338 -53.528 1.00 101.22 77 LEU E N 1
ATOM 12050 C CA . LEU E 2 77 ? 18.159 -27.952 -52.365 1.00 97.28 77 LEU E CA 1
ATOM 12051 C C . LEU E 2 77 ? 17.750 -28.789 -51.168 1.00 95.26 77 LEU E C 1
ATOM 12052 O O . LEU E 2 77 ? 16.559 -28.860 -50.836 1.00 95.25 77 LEU E O 1
ATOM 12057 N N . PHE E 2 78 ? 18.734 -29.408 -50.516 1.00 93.78 78 PHE E N 1
ATOM 12058 C CA . PHE E 2 78 ? 18.501 -30.053 -49.232 1.00 93.78 78 PHE E CA 1
ATOM 12059 C C . PHE E 2 78 ? 19.111 -29.239 -48.103 1.00 89.70 78 PHE E C 1
ATOM 12060 O O . PHE E 2 78 ? 20.252 -28.768 -48.189 1.00 85.66 78 PHE E O 1
ATOM 12068 N N . ILE E 2 79 ? 18.343 -29.103 -47.033 1.00 85.68 79 ILE E N 1
ATOM 12069 C CA . ILE E 2 79 ? 18.767 -28.354 -45.870 1.00 85.65 79 ILE E CA 1
ATOM 12070 C C . ILE E 2 79 ? 18.389 -29.163 -44.651 1.00 88.87 79 ILE E C 1
ATOM 12071 O O . ILE E 2 79 ? 17.259 -29.657 -44.550 1.00 85.11 79 ILE E O 1
ATOM 12076 N N . LEU E 2 80 ? 19.349 -29.324 -43.748 1.00 88.55 80 LEU E N 1
ATOM 12077 C CA . LEU E 2 80 ? 19.100 -29.777 -42.395 1.00 84.16 80 LEU E CA 1
ATOM 12078 C C . LEU E 2 80 ? 19.524 -28.666 -41.454 1.00 87.98 80 LEU E C 1
ATOM 12079 O O . LEU E 2 80 ? 20.620 -28.112 -41.602 1.00 86.34 80 LEU E O 1
ATOM 12084 N N . THR E 2 81 ? 18.649 -28.319 -40.513 1.00 90.16 81 THR E N 1
ATOM 12085 C CA . THR E 2 81 ? 18.937 -27.300 -39.510 1.00 86.22 81 THR E CA 1
ATOM 12086 C C . THR E 2 81 ? 19.376 -27.953 -38.205 1.00 84.58 81 THR E C 1
ATOM 12087 O O . THR E 2 81 ? 18.965 -29.067 -37.880 1.00 83.17 81 THR E O 1
ATOM 12091 N N . ALA E 2 82 ? 20.185 -27.207 -37.441 1.00 86.22 82 ALA E N 1
ATOM 12092 C CA . ALA E 2 82 ? 20.677 -27.655 -36.140 1.00 81.79 82 ALA E CA 1
ATOM 12093 C C . ALA E 2 82 ? 19.592 -28.255 -35.258 1.00 83.22 82 ALA E C 1
ATOM 12094 O O . ALA E 2 82 ? 19.885 -29.127 -34.436 1.00 84.91 82 ALA E O 1
ATOM 12096 N N . LYS E 2 83 ? 18.354 -27.774 -35.353 1.00 86.80 83 LYS E N 1
ATOM 12097 C CA . LYS E 2 83 ? 17.296 -28.373 -34.549 1.00 84.53 83 LYS E CA 1
ATOM 12098 C C . LYS E 2 83 ? 16.731 -29.613 -35.193 1.00 89.69 83 LYS E C 1
ATOM 12099 O O . LYS E 2 83 ? 15.690 -30.105 -34.742 1.00 91.23 83 LYS E O 1
ATOM 12105 N N . TYR E 2 84 ? 17.410 -30.104 -36.238 1.00 91.58 84 TYR E N 1
ATOM 12106 C CA . TYR E 2 84 ? 17.114 -31.336 -36.971 1.00 94.25 84 TYR E CA 1
ATOM 12107 C C . TYR E 2 84 ? 15.952 -31.160 -37.940 1.00 93.66 84 TYR E C 1
ATOM 12108 O O . TYR E 2 84 ? 15.346 -32.153 -38.380 1.00 92.16 84 TYR E O 1
ATOM 12117 N N . ASN E 2 85 ? 15.641 -29.911 -38.310 1.00 90.98 85 ASN E N 1
ATOM 12118 C CA . ASN E 2 85 ? 14.642 -29.663 -39.347 1.00 92.72 85 ASN E CA 1
ATOM 12119 C C . ASN E 2 85 ? 15.246 -29.974 -40.712 1.00 90.26 85 ASN E C 1
ATOM 12120 O O . ASN E 2 85 ? 16.266 -29.391 -41.097 1.00 89.12 85 ASN E O 1
ATOM 12125 N N . ALA E 2 86 ? 14.638 -30.913 -41.430 1.00 93.16 86 ALA E N 1
ATOM 12126 C CA . ALA E 2 86 ? 15.132 -31.331 -42.729 1.00 89.28 86 ALA E CA 1
ATOM 12127 C C . ALA E 2 86 ? 14.101 -30.967 -43.777 1.00 88.97 86 ALA E C 1
ATOM 12128 O O . ALA E 2 86 ? 12.904 -31.112 -43.550 1.00 93.63 86 ALA E O 1
ATOM 12130 N N . CYS E 2 87 ? 14.566 -30.492 -44.924 1.00 92.35 87 CYS E N 1
ATOM 12131 C CA . CYS E 2 87 ? 13.637 -30.143 -45.990 1.00 97.69 87 CYS E CA 1
ATOM 12132 C C . CYS E 2 87 ? 14.339 -30.218 -47.339 1.00 93.30 87 CYS E C 1
ATOM 12133 O O . CYS E 2 87 ? 15.569 -30.150 -47.431 1.00 92.00 87 CYS E O 1
ATOM 12136 N N . ILE E 2 88 ? 13.531 -30.331 -48.384 1.00 96.57 88 ILE E N 1
ATOM 12137 C CA . ILE E 2 88 ? 13.986 -30.183 -49.753 1.00 99.02 88 ILE E CA 1
ATOM 12138 C C . ILE E 2 88 ? 13.215 -29.036 -50.370 1.00 96.83 88 ILE E C 1
ATOM 12139 O O . ILE E 2 88 ? 11.990 -28.957 -50.222 1.00 95.03 88 ILE E O 1
ATOM 12144 N N . LEU E 2 89 ? 13.929 -28.162 -51.074 1.00 94.62 89 LEU E N 1
ATOM 12145 C CA . LEU E 2 89 ? 13.359 -26.936 -51.605 1.00 100.62 89 LEU E CA 1
ATOM 12146 C C . LEU E 2 89 ? 13.620 -26.856 -53.108 1.00 102.05 89 LEU E C 1
ATOM 12147 O O . LEU E 2 89 ? 14.626 -27.381 -53.597 1.00 101.91 89 LEU E O 1
ATOM 12152 N N . GLU E 2 90 ? 12.698 -26.208 -53.842 1.00 105.58 90 GLU E N 1
ATOM 12153 C CA . GLU E 2 90 ? 12.887 -25.884 -55.259 1.00 115.52 90 GLU E CA 1
ATOM 12154 C C . GLU E 2 90 ? 12.586 -24.409 -55.522 1.00 117.25 90 GLU E C 1
ATOM 12155 O O . GLU E 2 90 ? 11.913 -23.737 -54.736 1.00 111.59 90 GLU E O 1
ATOM 12157 N N . TYR E 2 91 ? 13.086 -23.919 -56.659 1.00 130.45 91 TYR E N 1
ATOM 12158 C CA . TYR E 2 91 ? 12.908 -22.532 -57.081 1.00 132.15 91 TYR E CA 1
ATOM 12159 C C . TYR E 2 91 ? 11.690 -22.431 -57.999 1.00 135.69 91 TYR E C 1
ATOM 12160 O O . TYR E 2 91 ? 11.593 -23.159 -58.992 1.00 135.87 91 TYR E O 1
ATOM 12169 N N . LYS E 2 92 ? 10.742 -21.560 -57.639 1.00 130.45 92 LYS E N 1
ATOM 12170 C CA . LYS E 2 92 ? 9.513 -21.353 -58.413 1.00 134.96 92 LYS E CA 1
ATOM 12171 C C . LYS E 2 92 ? 9.321 -19.853 -58.624 1.00 138.50 92 LYS E C 1
ATOM 12172 O O . LYS E 2 92 ? 8.847 -19.143 -57.730 1.00 131.80 92 LYS E O 1
ATOM 12174 N N . GLN E 2 93 ? 9.679 -19.380 -59.815 1.00 149.06 93 GLN E N 1
ATOM 12175 C CA . GLN E 2 93 ? 9.535 -17.985 -60.201 1.00 151.13 93 GLN E CA 1
ATOM 12176 C C . GLN E 2 93 ? 8.259 -17.911 -61.039 1.00 155.51 93 GLN E C 1
ATOM 12177 O O . GLN E 2 93 ? 8.163 -18.545 -62.091 1.00 156.85 93 GLN E O 1
ATOM 12183 N N . SER E 2 94 ? 7.284 -17.141 -60.569 1.00 156.32 94 SER E N 1
ATOM 12184 C CA . SER E 2 94 ? 6.058 -16.879 -61.313 1.00 152.51 94 SER E CA 1
ATOM 12185 C C . SER E 2 94 ? 5.997 -15.392 -61.643 1.00 161.76 94 SER E C 1
ATOM 12186 O O . SER E 2 94 ? 5.215 -14.636 -61.067 1.00 158.67 94 SER E O 1
ATOM 12189 N N . GLY E 2 95 ? 6.840 -14.974 -62.594 1.00 162.15 95 GLY E N 1
ATOM 12190 C CA . GLY E 2 95 ? 6.925 -13.564 -62.952 1.00 160.14 95 GLY E CA 1
ATOM 12191 C C . GLY E 2 95 ? 7.863 -12.789 -62.033 1.00 158.79 95 GLY E C 1
ATOM 12192 O O . GLY E 2 95 ? 8.851 -13.321 -61.533 1.00 158.97 95 GLY E O 1
ATOM 12193 N N . GLU E 2 96 ? 7.550 -11.506 -61.815 1.00 155.36 96 GLU E N 1
ATOM 12194 C CA . GLU E 2 96 ? 8.311 -10.722 -60.845 1.00 151.42 96 GLU E CA 1
ATOM 12195 C C . GLU E 2 96 ? 8.370 -11.421 -59.486 1.00 153.54 96 GLU E C 1
ATOM 12196 O O . GLU E 2 96 ? 9.329 -11.231 -58.729 1.00 148.19 96 GLU E O 1
ATOM 12198 N N . SER E 2 97 ? 7.362 -12.239 -59.173 1.00 169.33 97 SER E N 1
ATOM 12199 C CA . SER E 2 97 ? 7.282 -12.923 -57.886 1.00 167.02 97 SER E CA 1
ATOM 12200 C C . SER E 2 97 ? 8.191 -14.155 -57.851 1.00 164.21 97 SER E C 1
ATOM 12201 O O . SER E 2 97 ? 8.162 -14.991 -58.764 1.00 162.78 97 SER E O 1
ATOM 12204 N N . ILE E 2 98 ? 8.980 -14.273 -56.784 1.00 142.57 98 ILE E N 1
ATOM 12205 C CA . ILE E 2 98 ? 9.821 -15.436 -56.537 1.00 132.91 98 ILE E CA 1
ATOM 12206 C C . ILE E 2 98 ? 9.396 -16.046 -55.213 1.00 126.35 98 ILE E C 1
ATOM 12207 O O . ILE E 2 98 ? 9.025 -15.328 -54.278 1.00 129.18 98 ILE E O 1
ATOM 12212 N N . ASP E 2 99 ? 9.431 -17.368 -55.131 1.00 121.81 99 ASP E N 1
ATOM 12213 C CA . ASP E 2 99 ? 9.087 -18.015 -53.871 1.00 115.52 99 ASP E CA 1
ATOM 12214 C C . ASP E 2 99 ? 9.687 -19.417 -53.857 1.00 114.87 99 ASP E C 1
ATOM 12215 O O . ASP E 2 99 ? 9.632 -20.131 -54.865 1.00 114.98 99 ASP E O 1
ATOM 12217 N N . ILE E 2 100 ? 10.279 -19.788 -52.727 1.00 111.58 100 ILE E N 1
ATOM 12218 C CA . ILE E 2 100 ? 10.943 -21.075 -52.579 1.00 106.87 100 ILE E CA 1
ATOM 12219 C C . ILE E 2 100 ? 9.959 -22.050 -51.953 1.00 106.48 100 ILE E C 1
ATOM 12220 O O . ILE E 2 100 ? 9.593 -21.919 -50.787 1.00 107.08 100 ILE E O 1
ATOM 12225 N N . ILE E 2 101 ? 9.588 -23.070 -52.702 1.00 106.24 101 ILE E N 1
ATOM 12226 C CA . ILE E 2 101 ? 8.595 -24.043 -52.267 1.00 106.25 101 ILE E CA 1
ATOM 12227 C C . ILE E 2 101 ? 9.284 -25.208 -51.567 1.00 105.53 101 ILE E C 1
ATOM 12228 O O . ILE E 2 101 ? 10.412 -25.585 -51.897 1.00 103.69 101 ILE E O 1
ATOM 12233 N N . THR E 2 102 ? 8.604 -25.784 -50.570 1.00 108.79 102 THR E N 1
ATOM 12234 C CA . THR E 2 102 ? 9.146 -26.907 -49.801 1.00 105.47 102 THR E CA 1
ATOM 12235 C C . THR E 2 102 ? 8.508 -28.170 -50.376 1.00 105.81 102 THR E C 1
ATOM 12236 O O . THR E 2 102 ? 7.331 -28.464 -50.136 1.00 106.81 102 THR E O 1
ATOM 12240 N N . ARG E 2 103 ? 9.284 -28.887 -51.198 1.00 106.87 103 ARG E N 1
ATOM 12241 C CA . ARG E 2 103 ? 8.819 -30.162 -51.737 1.00 104.45 103 ARG E CA 1
ATOM 12242 C C . ARG E 2 103 ? 8.599 -31.161 -50.605 1.00 108.38 103 ARG E C 1
ATOM 12243 O O . ARG E 2 103 ? 7.493 -31.680 -50.423 1.00 109.47 103 ARG E O 1
ATOM 12245 N N . ALA E 2 104 ? 9.625 -31.398 -49.792 1.00 106.23 104 ALA E N 1
ATOM 12246 C CA . ALA E 2 104 ? 9.491 -32.234 -48.608 1.00 103.03 104 ALA E CA 1
ATOM 12247 C C . ALA E 2 104 ? 9.795 -31.418 -47.351 1.00 106.25 104 ALA E C 1
ATOM 12248 O O . ALA E 2 104 ? 10.275 -30.279 -47.412 1.00 103.63 104 ALA E O 1
ATOM 12250 N N . HIS E 2 105 ? 9.470 -32.005 -46.201 1.00 105.02 105 HIS E N 1
ATOM 12251 C CA . HIS E 2 105 ? 9.885 -31.463 -44.916 1.00 100.61 105 HIS E CA 1
ATOM 12252 C C . HIS E 2 105 ? 9.608 -32.497 -43.838 1.00 99.49 105 HIS E C 1
ATOM 12253 O O . HIS E 2 105 ? 8.651 -33.269 -43.922 1.00 103.35 105 HIS E O 1
ATOM 12260 N N . GLY E 2 106 ? 10.484 -32.524 -42.851 1.00 97.29 106 GLY E N 1
ATOM 12261 C CA . GLY E 2 106 ? 10.304 -33.381 -41.704 1.00 94.73 106 GLY E CA 1
ATOM 12262 C C . GLY E 2 106 ? 11.463 -33.167 -40.757 1.00 97.00 106 GLY E C 1
ATOM 12263 O O . GLY E 2 106 ? 12.512 -32.626 -41.135 1.00 98.65 106 GLY E O 1
ATOM 12264 N N . ASN E 2 107 ? 11.252 -33.592 -39.512 1.00 94.25 107 ASN E N 1
ATOM 12265 C CA . ASN E 2 107 ? 12.282 -33.514 -38.486 1.00 94.13 107 ASN E CA 1
ATOM 12266 C C . ASN E 2 107 ? 12.902 -34.881 -38.229 1.00 99.38 107 ASN E C 1
ATOM 12267 O O . ASN E 2 107 ? 12.205 -35.894 -38.157 1.00 103.96 107 ASN E O 1
ATOM 12272 N N . VAL E 2 108 ? 14.215 -34.898 -38.031 1.00 99.91 108 VAL E N 1
ATOM 12273 C CA . VAL E 2 108 ? 14.945 -36.156 -37.995 1.00 96.96 108 VAL E CA 1
ATOM 12274 C C . VAL E 2 108 ? 15.664 -36.304 -36.658 1.00 102.10 108 VAL E C 1
ATOM 12275 O O . VAL E 2 108 ? 16.761 -36.866 -36.589 1.00 101.85 108 VAL E O 1
ATOM 12279 N N . GLN E 2 109 ? 15.059 -35.820 -35.580 1.00 112.99 109 GLN E N 1
ATOM 12280 C CA . GLN E 2 109 ? 15.662 -36.032 -34.271 1.00 116.18 109 GLN E CA 1
ATOM 12281 C C . GLN E 2 109 ? 15.430 -37.475 -33.832 1.00 116.04 109 GLN E C 1
ATOM 12282 O O . GLN E 2 109 ? 14.380 -38.059 -34.106 1.00 116.14 109 GLN E O 1
ATOM 12288 N N . ASP E 2 110 ? 16.428 -38.074 -33.190 1.00 110.17 110 ASP E N 1
ATOM 12289 C CA . ASP E 2 110 ? 16.243 -39.363 -32.532 1.00 108.09 110 ASP E CA 1
ATOM 12290 C C . ASP E 2 110 ? 16.080 -39.108 -31.043 1.00 110.64 110 ASP E C 1
ATOM 12291 O O . ASP E 2 110 ? 16.883 -38.378 -30.452 1.00 114.53 110 ASP E O 1
ATOM 12296 N N . ARG E 2 111 ? 15.022 -39.674 -30.449 1.00 113.79 111 ARG E N 1
ATOM 12297 C CA . ARG E 2 111 ? 14.770 -39.476 -29.022 1.00 107.56 111 ARG E CA 1
ATOM 12298 C C . ARG E 2 111 ? 16.007 -39.825 -28.207 1.00 104.71 111 ARG E C 1
ATOM 12299 O O . ARG E 2 111 ? 16.567 -38.988 -27.490 1.00 105.82 111 ARG E O 1
ATOM 12301 N N . ILE E 2 112 ? 16.452 -41.066 -28.324 1.00 103.85 112 ILE E N 1
ATOM 12302 C CA . ILE E 2 112 ? 17.707 -41.504 -27.729 1.00 108.86 112 ILE E CA 1
ATOM 12303 C C . ILE E 2 112 ? 18.828 -41.242 -28.722 1.00 114.98 112 ILE E C 1
ATOM 12304 O O . ILE E 2 112 ? 18.706 -41.590 -29.906 1.00 116.28 112 ILE E O 1
ATOM 12306 N N . GLY E 2 113 ? 19.924 -40.637 -28.251 1.00 109.39 113 GLY E N 1
ATOM 12307 C CA . GLY E 2 113 ? 21.094 -40.554 -29.105 1.00 108.96 113 GLY E CA 1
ATOM 12308 C C . GLY E 2 113 ? 22.159 -39.566 -28.687 1.00 111.84 113 GLY E C 1
ATOM 12309 O O . GLY E 2 113 ? 21.858 -38.394 -28.437 1.00 110.45 113 GLY E O 1
ATOM 12310 N N . ARG E 2 114 ? 23.416 -40.032 -28.628 1.00 114.85 114 ARG E N 1
ATOM 12311 C CA . ARG E 2 114 ? 24.557 -39.164 -28.351 1.00 111.84 114 ARG E CA 1
ATOM 12312 C C . ARG E 2 114 ? 24.988 -38.467 -29.639 1.00 113.51 114 ARG E C 1
ATOM 12313 O O . ARG E 2 114 ? 25.312 -39.153 -30.621 1.00 114.32 114 ARG E O 1
ATOM 12315 N N . PRO E 2 115 ? 24.981 -37.132 -29.691 1.00 108.92 115 PRO E N 1
ATOM 12316 C CA . PRO E 2 115 ? 25.411 -36.423 -30.901 1.00 103.49 115 PRO E CA 1
ATOM 12317 C C . PRO E 2 115 ? 26.909 -36.570 -31.107 1.00 101.19 115 PRO E C 1
ATOM 12318 O O . PRO E 2 115 ? 27.692 -36.450 -30.167 1.00 102.81 115 PRO E O 1
ATOM 12322 N N . SER E 2 116 ? 27.306 -36.798 -32.352 1.00 98.06 116 SER E N 1
ATOM 12323 C CA . SER E 2 116 ? 28.687 -37.156 -32.625 1.00 103.21 116 SER E CA 1
ATOM 12324 C C . SER E 2 116 ? 29.650 -36.010 -32.349 1.00 104.58 116 SER E C 1
ATOM 12325 O O . SER E 2 116 ? 29.352 -34.839 -32.601 1.00 109.76 116 SER E O 1
ATOM 12328 N N . GLU E 2 117 ? 30.851 -36.383 -31.893 1.00 107.53 117 GLU E N 1
ATOM 12329 C CA . GLU E 2 117 ? 31.888 -35.399 -31.587 1.00 107.60 117 GLU E CA 1
ATOM 12330 C C . GLU E 2 117 ? 32.205 -34.515 -32.794 1.00 106.56 117 GLU E C 1
ATOM 12331 O O . GLU E 2 117 ? 32.231 -33.286 -32.683 1.00 109.87 117 GLU E O 1
ATOM 12333 N N . THR E 2 118 ? 32.429 -35.110 -33.960 1.00 105.22 118 THR E N 1
ATOM 12334 C CA . THR E 2 118 ? 32.691 -34.330 -35.180 1.00 106.11 118 THR E CA 1
ATOM 12335 C C . THR E 2 118 ? 31.405 -33.693 -35.829 1.00 102.36 118 THR E C 1
ATOM 12336 O O . THR E 2 118 ? 31.435 -33.162 -36.962 1.00 102.72 118 THR E O 1
ATOM 12340 N N . GLY E 2 119 ? 30.272 -33.726 -35.140 1.00 102.55 119 GLY E N 1
ATOM 12341 C CA . GLY E 2 119 ? 29.102 -32.978 -35.569 1.00 100.26 119 GLY E CA 1
ATOM 12342 C C . GLY E 2 119 ? 28.402 -33.573 -36.774 1.00 96.10 119 GLY E C 1
ATOM 12343 O O . GLY E 2 119 ? 28.800 -34.584 -37.354 1.00 94.08 119 GLY E O 1
ATOM 12344 N N . ILE E 2 120 ? 27.317 -32.900 -37.152 1.00 92.96 120 ILE E N 1
ATOM 12345 C CA . ILE E 2 120 ? 26.432 -33.405 -38.195 1.00 88.92 120 ILE E CA 1
ATOM 12346 C C . ILE E 2 120 ? 27.198 -33.467 -39.508 1.00 93.32 120 ILE E C 1
ATOM 12347 O O . ILE E 2 120 ? 27.673 -32.440 -40.007 1.00 89.41 120 ILE E O 1
ATOM 12352 N N . ILE E 2 121 ? 27.339 -34.683 -40.064 1.00 94.61 121 ILE E N 1
ATOM 12353 C CA . ILE E 2 121 ? 27.724 -34.875 -41.462 1.00 87.70 121 ILE E CA 1
ATOM 12354 C C . ILE E 2 121 ? 26.454 -35.151 -42.251 1.00 87.01 121 ILE E C 1
ATOM 12355 O O . ILE E 2 121 ? 25.543 -35.830 -41.760 1.00 91.23 121 ILE E O 1
ATOM 12360 N N . GLY E 2 122 ? 26.374 -34.611 -43.459 1.00 86.85 122 GLY E N 1
ATOM 12361 C CA . GLY E 2 122 ? 25.252 -34.913 -44.323 1.00 83.94 122 GLY E CA 1
ATOM 12362 C C . GLY E 2 122 ? 25.758 -35.038 -45.741 1.00 90.73 122 GLY E C 1
ATOM 12363 O O . GLY E 2 122 ? 26.457 -34.139 -46.225 1.00 96.15 122 GLY E O 1
ATOM 12364 N N . ILE E 2 123 ? 25.436 -36.144 -46.411 1.00 89.78 123 ILE E N 1
ATOM 12365 C CA . ILE E 2 123 ? 25.952 -36.445 -47.741 1.00 92.24 123 ILE E CA 1
ATOM 12366 C C . ILE E 2 123 ? 24.795 -36.904 -48.637 1.00 98.99 123 ILE E C 1
ATOM 12367 O O . ILE E 2 123 ? 23.689 -37.185 -48.165 1.00 98.37 123 ILE E O 1
ATOM 12372 N N . ILE E 2 124 ? 25.045 -36.974 -49.951 1.00 99.79 124 ILE E N 1
ATOM 12373 C CA . ILE E 2 124 ? 24.022 -37.424 -50.899 1.00 101.05 124 ILE E CA 1
ATOM 12374 C C . ILE E 2 124 ? 24.627 -38.367 -51.932 1.00 102.22 124 ILE E C 1
ATOM 12375 O O . ILE E 2 124 ? 25.621 -38.042 -52.588 1.00 102.94 124 ILE E O 1
ATOM 12380 N N . ASP E 2 125 ? 24.008 -39.521 -52.082 1.00 110.61 125 ASP E N 1
ATOM 12381 C CA . ASP E 2 125 ? 24.458 -40.498 -53.055 1.00 111.40 125 ASP E CA 1
ATOM 12382 C C . ASP E 2 125 ? 24.533 -39.847 -54.437 1.00 111.76 125 ASP E C 1
ATOM 12383 O O . ASP E 2 125 ? 23.653 -39.049 -54.797 1.00 111.49 125 ASP E O 1
ATOM 12388 N N . PRO E 2 126 ? 25.595 -40.112 -55.209 1.00 110.92 126 PRO E N 1
ATOM 12389 C CA . PRO E 2 126 ? 25.734 -39.464 -56.527 1.00 110.53 126 PRO E CA 1
ATOM 12390 C C . PRO E 2 126 ? 24.589 -39.756 -57.474 1.00 112.20 126 PRO E C 1
ATOM 12391 O O . PRO E 2 126 ? 24.440 -39.044 -58.475 1.00 115.24 126 PRO E O 1
ATOM 12395 N N . GLU E 2 127 ? 23.794 -40.792 -57.209 1.00 114.16 127 GLU E N 1
ATOM 12396 C CA . GLU E 2 127 ? 22.643 -41.138 -58.027 1.00 112.82 127 GLU E CA 1
ATOM 12397 C C . GLU E 2 127 ? 21.336 -40.587 -57.460 1.00 116.15 127 GLU E C 1
ATOM 12398 O O . GLU E 2 127 ? 20.274 -40.862 -58.013 1.00 118.79 127 GLU E O 1
ATOM 12400 N N . CYS E 2 128 ? 21.393 -39.808 -56.381 1.00 117.76 128 CYS E N 1
ATOM 12401 C CA . CYS E 2 128 ? 20.200 -39.313 -55.694 1.00 116.74 128 CYS E CA 1
ATOM 12402 C C . CYS E 2 128 ? 19.299 -40.448 -55.182 1.00 118.62 128 CYS E C 1
ATOM 12403 O O . CYS E 2 128 ? 18.114 -40.213 -54.902 1.00 111.08 128 CYS E O 1
ATOM 12406 N N . ARG E 2 129 ? 19.852 -41.670 -55.022 1.00 133.24 129 ARG E N 1
ATOM 12407 C CA . ARG E 2 129 ? 19.065 -42.802 -54.519 1.00 132.35 129 ARG E CA 1
ATOM 12408 C C . ARG E 2 129 ? 18.727 -42.655 -53.031 1.00 132.79 129 ARG E C 1
ATOM 12409 O O . ARG E 2 129 ? 17.729 -43.227 -52.571 1.00 133.00 129 ARG E O 1
ATOM 12411 N N . MET E 2 130 ? 19.525 -41.845 -52.321 1.00 121.87 130 MET E N 1
ATOM 12412 C CA . MET E 2 130 ? 19.245 -41.597 -50.884 1.00 118.00 130 MET E CA 1
ATOM 12413 C C . MET E 2 130 ? 20.145 -40.516 -50.275 1.00 113.57 130 MET E C 1
ATOM 12414 O O . MET E 2 130 ? 21.261 -40.303 -50.799 1.00 110.91 130 MET E O 1
ATOM 12419 N N . ILE E 2 131 ? 19.640 -39.806 -49.266 1.00 110.32 131 ILE E N 1
ATOM 12420 C CA . ILE E 2 131 ? 20.440 -38.878 -48.472 1.00 102.66 131 ILE E CA 1
ATOM 12421 C C . ILE E 2 131 ? 20.981 -39.618 -47.253 1.00 101.08 131 ILE E C 1
ATOM 12422 O O . ILE E 2 131 ? 20.257 -40.407 -46.631 1.00 101.72 131 ILE E O 1
ATOM 12427 N N . GLY E 2 132 ? 22.243 -39.375 -46.904 1.00 97.54 132 GLY E N 1
ATOM 12428 C CA . GLY E 2 132 ? 22.852 -39.939 -45.700 1.00 95.30 132 GLY E CA 1
ATOM 12429 C C . GLY E 2 132 ? 23.058 -38.867 -44.643 1.00 92.36 132 GLY E C 1
ATOM 12430 O O . GLY E 2 132 ? 23.497 -37.762 -44.961 1.00 97.92 132 GLY E O 1
ATOM 12431 N N . LEU E 2 133 ? 22.754 -39.206 -43.381 1.00 90.11 133 LEU E N 1
ATOM 12432 C CA . LEU E 2 133 ? 22.830 -38.267 -42.250 1.00 94.03 133 LEU E CA 1
ATOM 12433 C C . LEU E 2 133 ? 23.532 -38.920 -41.060 1.00 92.33 133 LEU E C 1
ATOM 12434 O O . LEU E 2 133 ? 22.982 -39.854 -40.467 1.00 96.53 133 LEU E O 1
ATOM 12439 N N . ARG E 2 134 ? 24.721 -38.417 -40.671 1.00 87.79 134 ARG E N 1
ATOM 12440 C CA . ARG E 2 134 ? 25.373 -38.856 -39.427 1.00 95.75 134 ARG E CA 1
ATOM 12441 C C . ARG E 2 134 ? 25.101 -37.836 -38.325 1.00 97.32 134 ARG E C 1
ATOM 12442 O O . ARG E 2 134 ? 25.807 -36.830 -38.184 1.00 91.78 134 ARG E O 1
ATOM 12450 N N . LEU E 2 135 ? 24.105 -38.139 -37.493 1.00 96.28 135 LEU E N 1
ATOM 12451 C CA . LEU E 2 135 ? 23.713 -37.282 -36.390 1.00 92.55 135 LEU E CA 1
ATOM 12452 C C . LEU E 2 135 ? 24.297 -37.728 -35.071 1.00 99.25 135 LEU E C 1
ATOM 12453 O O . LEU E 2 135 ? 24.706 -36.893 -34.259 1.00 103.24 135 LEU E O 1
ATOM 12458 N N . TYR E 2 136 ? 24.317 -39.029 -34.835 1.00 107.32 136 TYR E N 1
ATOM 12459 C CA . TYR E 2 136 ? 24.603 -39.576 -33.524 1.00 108.04 136 TYR E CA 1
ATOM 12460 C C . TYR E 2 136 ? 25.630 -40.691 -33.661 1.00 108.57 136 TYR E C 1
ATOM 12461 O O . TYR E 2 136 ? 25.707 -41.378 -34.690 1.00 105.98 136 TYR E O 1
ATOM 12470 N N . ASP E 2 137 ? 26.427 -40.845 -32.608 1.00 110.03 137 ASP E N 1
ATOM 12471 C CA . ASP E 2 137 ? 27.510 -41.812 -32.616 1.00 110.80 137 ASP E CA 1
ATOM 12472 C C . ASP E 2 137 ? 26.951 -43.225 -32.586 1.00 113.55 137 ASP E C 1
ATOM 12473 O O . ASP E 2 137 ? 26.101 -43.551 -31.748 1.00 109.51 137 ASP E O 1
ATOM 12478 N N . GLY E 2 138 ? 27.404 -44.049 -33.536 1.00 115.26 138 GLY E N 1
ATOM 12479 C CA . GLY E 2 138 ? 26.966 -45.420 -33.661 1.00 109.03 138 GLY E CA 1
ATOM 12480 C C . GLY E 2 138 ? 25.855 -45.668 -34.662 1.00 112.77 138 GLY E C 1
ATOM 12481 O O . GLY E 2 138 ? 25.540 -46.834 -34.935 1.00 113.76 138 GLY E O 1
ATOM 12482 N N . LEU E 2 139 ? 25.257 -44.623 -35.227 1.00 113.82 139 LEU E N 1
ATOM 12483 C CA . LEU E 2 139 ? 24.125 -44.775 -36.131 1.00 110.60 139 LEU E CA 1
ATOM 12484 C C . LEU E 2 139 ? 24.386 -44.078 -37.457 1.00 105.46 139 LEU E C 1
ATOM 12485 O O . LEU E 2 139 ? 25.302 -43.264 -37.583 1.00 107.05 139 LEU E O 1
ATOM 12490 N N . PHE E 2 140 ? 23.540 -44.394 -38.440 1.00 96.93 140 PHE E N 1
ATOM 12491 C CA . PHE E 2 140 ? 23.571 -43.751 -39.753 1.00 97.00 140 PHE E CA 1
ATOM 12492 C C . PHE E 2 140 ? 22.148 -43.658 -40.300 1.00 99.04 140 PHE E C 1
ATOM 12493 O O . PHE E 2 140 ? 21.553 -44.684 -40.647 1.00 101.71 140 PHE E O 1
ATOM 12501 N N . LYS E 2 141 ? 21.608 -42.429 -40.394 1.00 98.58 141 LYS E N 1
ATOM 12502 C CA . LYS E 2 141 ? 20.268 -42.218 -40.944 1.00 98.55 141 LYS E CA 1
ATOM 12503 C C . LYS E 2 141 ? 20.294 -42.170 -42.464 1.00 100.09 141 LYS E C 1
ATOM 12504 O O . LYS E 2 141 ? 21.194 -41.587 -43.082 1.00 97.46 141 LYS E O 1
ATOM 12506 N N . VAL E 2 142 ? 19.281 -42.775 -43.056 1.00 102.84 142 VAL E N 1
ATOM 12507 C CA . VAL E 2 142 ? 19.160 -42.922 -44.492 1.00 104.07 142 VAL E CA 1
ATOM 12508 C C . VAL E 2 142 ? 17.775 -42.409 -44.849 1.00 103.71 142 VAL E C 1
ATOM 12509 O O . VAL E 2 142 ? 16.763 -42.984 -44.432 1.00 104.86 142 VAL E O 1
ATOM 12513 N N . ILE E 2 143 ? 17.725 -41.290 -45.558 1.00 98.69 143 ILE E N 1
ATOM 12514 C CA . ILE E 2 143 ? 16.453 -40.777 -46.042 1.00 103.56 143 ILE E CA 1
ATOM 12515 C C . ILE E 2 143 ? 16.270 -41.199 -47.491 1.00 108.95 143 ILE E C 1
ATOM 12516 O O . ILE E 2 143 ? 16.661 -40.454 -48.401 1.00 109.72 143 ILE E O 1
ATOM 12521 N N . PRO E 2 144 ? 15.676 -42.361 -47.754 1.00 108.36 144 PRO E N 1
ATOM 12522 C CA . PRO E 2 144 ? 15.440 -42.765 -49.147 1.00 111.58 144 PRO E CA 1
ATOM 12523 C C . PRO E 2 144 ? 14.744 -41.646 -49.923 1.00 117.96 144 PRO E C 1
ATOM 12524 O O . PRO E 2 144 ? 13.829 -40.992 -49.409 1.00 112.44 144 PRO E O 1
ATOM 12528 N N . LEU E 2 145 ? 15.206 -41.429 -51.161 1.00 121.02 145 LEU E N 1
ATOM 12529 C CA . LEU E 2 145 ? 14.741 -40.354 -52.033 1.00 122.11 145 LEU E CA 1
ATOM 12530 C C . LEU E 2 145 ? 13.773 -40.907 -53.076 1.00 131.97 145 LEU E C 1
ATOM 12531 O O . LEU E 2 145 ? 14.115 -41.114 -54.239 1.00 133.89 145 LEU E O 1
ATOM 12536 N N . ASP E 2 146 ? 12.541 -41.150 -52.640 1.00 143.92 146 ASP E N 1
ATOM 12537 C CA . ASP E 2 146 ? 11.475 -41.610 -53.520 1.00 145.93 146 ASP E CA 1
ATOM 12538 C C . ASP E 2 146 ? 10.435 -40.511 -53.670 1.00 149.97 146 ASP E C 1
ATOM 12539 O O . ASP E 2 146 ? 10.213 -39.708 -52.757 1.00 149.50 146 ASP E O 1
ATOM 12544 N N . ARG E 2 147 ? 9.797 -40.486 -54.844 1.00 150.98 147 ARG E N 1
ATOM 12545 C CA . ARG E 2 147 ? 8.908 -39.377 -55.151 1.00 149.89 147 ARG E CA 1
ATOM 12546 C C . ARG E 2 147 ? 7.791 -39.276 -54.132 1.00 151.38 147 ARG E C 1
ATOM 12547 O O . ARG E 2 147 ? 7.236 -38.194 -53.933 1.00 146.32 147 ARG E O 1
ATOM 12549 N N . ASP E 2 148 ? 7.445 -40.385 -53.477 1.00 160.97 148 ASP E N 1
ATOM 12550 C CA . ASP E 2 148 ? 6.378 -40.338 -52.490 1.00 161.49 148 ASP E CA 1
ATOM 12551 C C . ASP E 2 148 ? 6.849 -39.781 -51.143 1.00 161.65 148 ASP E C 1
ATOM 12552 O O . ASP E 2 148 ? 6.013 -39.274 -50.383 1.00 164.25 148 ASP E O 1
ATOM 12554 N N . ASN E 2 149 ? 8.153 -39.843 -50.833 1.00 145.58 149 ASN E N 1
ATOM 12555 C CA . ASN E 2 149 ? 8.608 -39.387 -49.519 1.00 132.38 149 ASN E CA 1
ATOM 12556 C C . ASN E 2 149 ? 8.554 -37.864 -49.445 1.00 128.83 149 ASN E C 1
ATOM 12557 O O . ASN E 2 149 ? 9.538 -37.181 -49.743 1.00 125.22 149 ASN E O 1
ATOM 12562 N N . LYS E 2 150 ? 7.387 -37.332 -49.059 1.00 122.45 150 LYS E N 1
ATOM 12563 C CA . LYS E 2 150 ? 7.257 -35.903 -48.832 1.00 117.42 150 LYS E CA 1
ATOM 12564 C C . LYS E 2 150 ? 7.504 -35.538 -47.379 1.00 113.78 150 LYS E C 1
ATOM 12565 O O . LYS E 2 150 ? 7.968 -34.428 -47.090 1.00 112.88 150 LYS E O 1
ATOM 12567 N N . GLU E 2 151 ? 7.207 -36.447 -46.462 1.00 111.91 151 GLU E N 1
ATOM 12568 C CA . GLU E 2 151 ? 7.460 -36.225 -45.053 1.00 105.00 151 GLU E CA 1
ATOM 12569 C C . GLU E 2 151 ? 8.873 -36.630 -44.647 1.00 107.12 151 GLU E C 1
ATOM 12570 O O . GLU E 2 151 ? 9.194 -36.581 -43.457 1.00 112.16 151 GLU E O 1
ATOM 12572 N N . LEU E 2 152 ? 9.726 -37.024 -45.604 1.00 108.52 152 LEU E N 1
ATOM 12573 C CA . LEU E 2 152 ? 11.145 -37.335 -45.340 1.00 105.81 152 LEU E CA 1
ATOM 12574 C C . LEU E 2 152 ? 11.324 -38.465 -44.323 1.00 101.28 152 LEU E C 1
ATOM 12575 O O . LEU E 2 152 ? 12.255 -38.455 -43.514 1.00 97.53 152 LEU E O 1
ATOM 12580 N N . LYS E 2 153 ? 10.434 -39.454 -44.380 1.00 105.18 153 LYS E N 1
ATOM 12581 C CA . LYS E 2 153 ? 10.547 -40.641 -43.540 1.00 102.39 153 LYS E CA 1
ATOM 12582 C C . LYS E 2 153 ? 11.886 -41.335 -43.767 1.00 105.28 153 LYS E C 1
ATOM 12583 O O . LYS E 2 153 ? 12.345 -41.469 -44.907 1.00 106.28 153 LYS E O 1
ATOM 12585 N N . ALA E 2 154 ? 12.513 -41.784 -42.676 1.00 98.40 154 ALA E N 1
ATOM 12586 C CA . ALA E 2 154 ? 13.877 -42.304 -42.731 1.00 104.03 154 ALA E CA 1
ATOM 12587 C C . ALA E 2 154 ? 14.015 -43.543 -41.856 1.00 108.23 154 ALA E C 1
ATOM 12588 O O . ALA E 2 154 ? 13.114 -43.898 -41.098 1.00 113.39 154 ALA E O 1
ATOM 12590 N N . PHE E 2 155 ? 15.169 -44.203 -41.969 1.00 108.38 155 PHE E N 1
ATOM 12591 C CA . PHE E 2 155 ? 15.502 -45.371 -41.163 1.00 110.10 155 PHE E CA 1
ATOM 12592 C C . PHE E 2 155 ? 16.965 -45.292 -40.718 1.00 108.21 155 PHE E C 1
ATOM 12593 O O . PHE E 2 155 ? 17.813 -44.764 -41.439 1.00 107.87 155 PHE E O 1
ATOM 12601 N N . ASN E 2 156 ? 17.257 -45.810 -39.525 1.00 105.27 156 ASN E N 1
ATOM 12602 C CA . ASN E 2 156 ? 18.620 -45.907 -39.017 1.00 106.37 156 ASN E CA 1
ATOM 12603 C C . ASN E 2 156 ? 19.187 -47.309 -39.287 1.00 109.44 156 ASN E C 1
ATOM 12604 O O . ASN E 2 156 ? 18.473 -48.200 -39.746 1.00 116.24 156 ASN E O 1
ATOM 12609 N N . ILE E 2 157 ? 20.506 -47.476 -39.102 1.00 104.97 157 ILE E N 1
ATOM 12610 C CA . ILE E 2 157 ? 21.163 -48.791 -39.026 1.00 116.89 157 ILE E CA 1
ATOM 12611 C C . ILE E 2 157 ? 22.473 -48.671 -38.223 1.00 113.82 157 ILE E C 1
ATOM 12612 O O . ILE E 2 157 ? 23.145 -47.630 -38.234 1.00 113.49 157 ILE E O 1
ATOM 12617 N N . ARG E 2 158 ? 22.825 -49.739 -37.509 1.00 116.15 158 ARG E N 1
ATOM 12618 C CA . ARG E 2 158 ? 23.911 -49.689 -36.553 1.00 114.66 158 ARG E CA 1
ATOM 12619 C C . ARG E 2 158 ? 25.227 -49.506 -37.281 1.00 117.79 158 ARG E C 1
ATOM 12620 O O . ARG E 2 158 ? 25.418 -50.007 -38.395 1.00 118.45 158 ARG E O 1
ATOM 12622 N N . LEU E 2 159 ? 26.133 -48.771 -36.632 1.00 118.52 159 LEU E N 1
ATOM 12623 C CA . LEU E 2 159 ? 27.478 -48.498 -37.134 1.00 119.86 159 LEU E CA 1
ATOM 12624 C C . LEU E 2 159 ? 28.482 -48.919 -36.057 1.00 119.91 159 LEU E C 1
ATOM 12625 O O . LEU E 2 159 ? 28.678 -48.199 -35.070 1.00 113.79 159 LEU E O 1
ATOM 12627 N N . GLU E 2 160 ? 29.120 -50.079 -36.263 1.00 121.03 160 GLU E N 1
ATOM 12628 C CA . GLU E 2 160 ? 30.025 -50.634 -35.261 1.00 118.13 160 GLU E CA 1
ATOM 12629 C C . GLU E 2 160 ? 31.149 -49.663 -34.927 1.00 117.09 160 GLU E C 1
ATOM 12630 O O . GLU E 2 160 ? 31.558 -49.557 -33.770 1.00 116.47 160 GLU E O 1
ATOM 12632 N N . GLU E 2 161 ? 31.660 -48.942 -35.931 1.00 118.33 161 GLU E N 1
ATOM 12633 C CA . GLU E 2 161 ? 32.620 -47.864 -35.700 1.00 117.01 161 GLU E CA 1
ATOM 12634 C C . GLU E 2 161 ? 31.919 -46.712 -34.994 1.00 117.89 161 GLU E C 1
ATOM 12635 O O . GLU E 2 161 ? 31.041 -46.068 -35.570 1.00 120.29 161 GLU E O 1
ATOM 12637 N N . LEU E 2 162 ? 32.288 -46.447 -33.747 1.00 116.59 162 LEU E N 1
ATOM 12638 C CA . LEU E 2 162 ? 31.550 -45.497 -32.936 1.00 115.53 162 LEU E CA 1
ATOM 12639 C C . LEU E 2 162 ? 32.175 -44.108 -32.925 1.00 114.97 162 LEU E C 1
ATOM 12640 O O . LEU E 2 162 ? 31.675 -43.227 -32.221 1.00 115.48 162 LEU E O 1
ATOM 12645 N N . HIS E 2 163 ? 33.274 -43.897 -33.657 1.00 114.01 163 HIS E N 1
ATOM 12646 C CA . HIS E 2 163 ? 34.013 -42.639 -33.636 1.00 114.68 163 HIS E CA 1
ATOM 12647 C C . HIS E 2 163 ? 34.508 -42.337 -35.058 1.00 112.75 163 HIS E C 1
ATOM 12648 O O . HIS E 2 163 ? 35.664 -42.585 -35.419 1.00 110.45 163 HIS E O 1
ATOM 12655 N N . VAL E 2 164 ? 33.609 -41.776 -35.863 1.00 108.14 164 VAL E N 1
ATOM 12656 C CA . VAL E 2 164 ? 33.871 -41.476 -37.260 1.00 104.29 164 VAL E CA 1
ATOM 12657 C C . VAL E 2 164 ? 34.302 -40.025 -37.411 1.00 100.33 164 VAL E C 1
ATOM 12658 O O . VAL E 2 164 ? 33.584 -39.108 -36.989 1.00 100.12 164 VAL E O 1
ATOM 12662 N N . ILE E 2 165 ? 35.458 -39.820 -38.045 1.00 97.92 165 ILE E N 1
ATOM 12663 C CA . ILE E 2 165 ? 35.927 -38.473 -38.348 1.00 99.69 165 ILE E CA 1
ATOM 12664 C C . ILE E 2 165 ? 35.097 -37.855 -39.475 1.00 99.76 165 ILE E C 1
ATOM 12665 O O . ILE E 2 165 ? 34.439 -36.828 -39.280 1.00 103.54 165 ILE E O 1
ATOM 12670 N N . ASP E 2 166 ? 35.080 -38.488 -40.654 1.00 94.07 166 ASP E N 1
ATOM 12671 C CA . ASP E 2 166 ? 34.467 -37.889 -41.841 1.00 95.73 166 ASP E CA 1
ATOM 12672 C C . ASP E 2 166 ? 34.028 -38.959 -42.836 1.00 94.73 166 ASP E C 1
ATOM 12673 O O . ASP E 2 166 ? 34.808 -39.843 -43.187 1.00 93.56 166 ASP E O 1
ATOM 12678 N N . VAL E 2 167 ? 32.796 -38.848 -43.321 1.00 96.30 167 VAL E N 1
ATOM 12679 C CA . VAL E 2 167 ? 32.220 -39.816 -44.235 1.00 94.27 167 VAL E CA 1
ATOM 12680 C C . VAL E 2 167 ? 31.843 -39.105 -45.539 1.00 96.80 167 VAL E C 1
ATOM 12681 O O . VAL E 2 167 ? 31.785 -37.880 -45.619 1.00 99.95 167 VAL E O 1
ATOM 12685 N N . LYS E 2 168 ? 31.608 -39.891 -46.576 1.00 98.40 168 LYS E N 1
ATOM 12686 C CA . LYS E 2 168 ? 31.209 -39.308 -47.841 1.00 97.25 168 LYS E CA 1
ATOM 12687 C C . LYS E 2 168 ? 30.946 -40.456 -48.799 1.00 99.98 168 LYS E C 1
ATOM 12688 O O . LYS E 2 168 ? 31.693 -41.443 -48.799 1.00 101.79 168 LYS E O 1
ATOM 12690 N N . PHE E 2 169 ? 29.858 -40.372 -49.555 1.00 101.93 169 PHE E N 1
ATOM 12691 C CA . PHE E 2 169 ? 29.532 -41.379 -50.562 1.00 100.31 169 PHE E CA 1
ATOM 12692 C C . PHE E 2 169 ? 30.601 -41.440 -51.654 1.00 101.34 169 PHE E C 1
ATOM 12693 O O . PHE E 2 169 ? 31.188 -40.427 -52.041 1.00 98.42 169 PHE E O 1
ATOM 12701 N N . LEU E 2 170 ? 30.805 -42.626 -52.208 1.00 105.70 170 LEU E N 1
ATOM 12702 C CA . LEU E 2 170 ? 31.839 -42.816 -53.208 1.00 102.28 170 LEU E CA 1
ATOM 12703 C C . LEU E 2 170 ? 31.267 -42.757 -54.615 1.00 99.33 170 LEU E C 1
ATOM 12704 O O . LEU E 2 170 ? 30.096 -43.066 -54.850 1.00 98.20 170 LEU E O 1
ATOM 12709 N N . TYR E 2 171 ? 32.109 -42.341 -55.551 1.00 102.53 171 TYR E N 1
ATOM 12710 C CA . TYR E 2 171 ? 31.698 -42.213 -56.936 1.00 107.82 171 TYR E CA 1
ATOM 12711 C C . TYR E 2 171 ? 31.943 -43.525 -57.684 1.00 115.83 171 TYR E C 1
ATOM 12712 O O . TYR E 2 171 ? 32.776 -44.349 -57.287 1.00 118.03 171 TYR E O 1
ATOM 12721 N N . GLY E 2 172 ? 31.186 -43.719 -58.764 1.00 108.48 172 GLY E N 1
ATOM 12722 C CA . GLY E 2 172 ? 31.369 -44.857 -59.641 1.00 122.43 172 GLY E CA 1
ATOM 12723 C C . GLY E 2 172 ? 31.429 -46.234 -58.995 1.00 132.17 172 GLY E C 1
ATOM 12724 O O . GLY E 2 172 ? 32.428 -46.953 -59.135 1.00 132.98 172 GLY E O 1
ATOM 12725 N N . CYS E 2 173 ? 30.352 -46.632 -58.313 1.00 133.27 173 CYS E N 1
ATOM 12726 C CA . CYS E 2 173 ? 30.280 -47.917 -57.629 1.00 131.04 173 CYS E CA 1
ATOM 12727 C C . CYS E 2 173 ? 28.934 -48.574 -57.941 1.00 129.50 173 CYS E C 1
ATOM 12728 O O . CYS E 2 173 ? 27.927 -47.886 -58.132 1.00 129.58 173 CYS E O 1
ATOM 12731 N N . GLN E 2 174 ? 28.927 -49.914 -58.008 1.00 126.56 174 GLN E N 1
ATOM 12732 C CA . GLN E 2 174 ? 27.706 -50.680 -58.289 1.00 124.40 174 GLN E CA 1
ATOM 12733 C C . GLN E 2 174 ? 26.462 -50.350 -57.467 1.00 124.12 174 GLN E C 1
ATOM 12734 O O . GLN E 2 174 ? 25.361 -50.176 -58.015 1.00 121.09 174 GLN E O 1
ATOM 12740 N N . ALA E 2 175 ? 26.616 -50.296 -56.153 1.00 123.76 175 ALA E N 1
ATOM 12741 C CA . ALA E 2 175 ? 25.541 -49.921 -55.259 1.00 118.65 175 ALA E CA 1
ATOM 12742 C C . ALA E 2 175 ? 26.030 -48.689 -54.520 1.00 120.83 175 ALA E C 1
ATOM 12743 O O . ALA E 2 175 ? 27.202 -48.318 -54.611 1.00 120.94 175 ALA E O 1
ATOM 12745 N N . PRO E 2 176 ? 25.147 -48.010 -53.790 1.00 117.67 176 PRO E N 1
ATOM 12746 C CA . PRO E 2 176 ? 25.587 -46.864 -52.989 1.00 114.70 176 PRO E CA 1
ATOM 12747 C C . PRO E 2 176 ? 26.571 -47.290 -51.912 1.00 113.60 176 PRO E C 1
ATOM 12748 O O . PRO E 2 176 ? 26.317 -48.229 -51.150 1.00 113.89 176 PRO E O 1
ATOM 12752 N N . THR E 2 177 ? 27.691 -46.570 -51.841 1.00 110.24 177 THR E N 1
ATOM 12753 C CA . THR E 2 177 ? 28.800 -46.929 -50.966 1.00 111.68 177 THR E CA 1
ATOM 12754 C C . THR E 2 177 ? 29.385 -45.702 -50.276 1.00 111.35 177 THR E C 1
ATOM 12755 O O . THR E 2 177 ? 29.663 -44.680 -50.918 1.00 106.79 177 THR E O 1
ATOM 12759 N N . ILE E 2 178 ? 29.611 -45.828 -48.975 1.00 110.13 178 ILE E N 1
ATOM 12760 C CA . ILE E 2 178 ? 30.188 -44.756 -48.209 1.00 107.29 178 ILE E CA 1
ATOM 12761 C C . ILE E 2 178 ? 31.649 -45.081 -47.930 1.00 107.67 178 ILE E C 1
ATOM 12762 O O . ILE E 2 178 ? 32.115 -46.214 -48.066 1.00 105.39 178 ILE E O 1
ATOM 12767 N N . CYS E 2 179 ? 32.391 -44.043 -47.577 1.00 106.72 179 CYS E N 1
ATOM 12768 C CA . CYS E 2 179 ? 33.809 -44.153 -47.296 1.00 101.90 179 CYS E CA 1
ATOM 12769 C C . CYS E 2 179 ? 34.066 -43.237 -46.123 1.00 100.08 179 CYS E C 1
ATOM 12770 O O . CYS E 2 179 ? 33.825 -42.028 -46.214 1.00 98.65 179 CYS E O 1
ATOM 12773 N N . PHE E 2 180 ? 34.507 -43.800 -45.018 1.00 99.75 180 PHE E N 1
ATOM 12774 C CA . PHE E 2 180 ? 34.676 -43.006 -43.819 1.00 96.39 180 PHE E CA 1
ATOM 12775 C C . PHE E 2 180 ? 36.034 -43.283 -43.197 1.00 97.91 180 PHE E C 1
ATOM 12776 O O . PHE E 2 180 ? 36.607 -44.362 -43.374 1.00 103.30 180 PHE E O 1
ATOM 12784 N N . VAL E 2 181 ? 36.545 -42.285 -42.474 1.00 96.92 181 VAL E N 1
ATOM 12785 C CA . VAL E 2 181 ? 37.714 -42.413 -41.607 1.00 96.77 181 VAL E CA 1
ATOM 12786 C C . VAL E 2 181 ? 37.234 -42.550 -40.173 1.00 98.68 181 VAL E C 1
ATOM 12787 O O . VAL E 2 181 ? 36.305 -41.848 -39.760 1.00 103.10 181 VAL E O 1
ATOM 12791 N N . TYR E 2 182 ? 37.857 -43.446 -39.407 1.00 100.31 182 TYR E N 1
ATOM 12792 C CA . TYR E 2 182 ? 37.466 -43.657 -38.020 1.00 102.08 182 TYR E CA 1
ATOM 12793 C C . TYR E 2 182 ? 38.698 -43.874 -37.165 1.00 105.07 182 TYR E C 1
ATOM 12794 O O . TYR E 2 182 ? 39.754 -44.300 -37.641 1.00 104.54 182 TYR E O 1
ATOM 12803 N N . GLN E 2 183 ? 38.534 -43.615 -35.878 1.00 109.90 183 GLN E N 1
ATOM 12804 C CA . GLN E 2 183 ? 39.580 -43.852 -34.906 1.00 109.52 183 GLN E CA 1
ATOM 12805 C C . GLN E 2 183 ? 39.079 -44.889 -33.922 1.00 111.56 183 GLN E C 1
ATOM 12806 O O . GLN E 2 183 ? 37.925 -44.831 -33.484 1.00 111.98 183 GLN E O 1
ATOM 12812 N N . ASP E 2 184 ? 39.915 -45.868 -33.640 1.00 111.85 184 ASP E N 1
ATOM 12813 C CA . ASP E 2 184 ? 39.708 -46.809 -32.552 1.00 116.89 184 ASP E CA 1
ATOM 12814 C C . ASP E 2 184 ? 41.050 -46.947 -31.867 1.00 122.39 184 ASP E C 1
ATOM 12815 O O . ASP E 2 184 ? 42.062 -46.439 -32.363 1.00 122.56 184 ASP E O 1
ATOM 12820 N N . PRO E 2 185 ? 41.091 -47.610 -30.708 1.00 124.16 185 PRO E N 1
ATOM 12821 C CA . PRO E 2 185 ? 42.347 -47.766 -29.959 1.00 121.56 185 PRO E CA 1
ATOM 12822 C C . PRO E 2 185 ? 43.593 -47.984 -30.806 1.00 128.68 185 PRO E C 1
ATOM 12823 O O . PRO E 2 185 ? 44.636 -47.378 -30.528 1.00 125.02 185 PRO E O 1
ATOM 12827 N N . GLN E 2 186 ? 43.482 -48.832 -31.840 1.00 136.72 186 GLN E N 1
ATOM 12828 C CA . GLN E 2 186 ? 44.639 -49.217 -32.651 1.00 136.31 186 GLN E CA 1
ATOM 12829 C C . GLN E 2 186 ? 45.241 -48.039 -33.410 1.00 135.20 186 GLN E C 1
ATOM 12830 O O . GLN E 2 186 ? 46.466 -47.958 -33.566 1.00 133.94 186 GLN E O 1
ATOM 12836 N N . GLY E 2 187 ? 44.402 -47.150 -33.932 1.00 128.23 187 GLY E N 1
ATOM 12837 C CA . GLY E 2 187 ? 44.893 -46.014 -34.703 1.00 122.57 187 GLY E CA 1
ATOM 12838 C C . GLY E 2 187 ? 43.772 -45.405 -35.534 1.00 115.61 187 GLY E C 1
ATOM 12839 O O . GLY E 2 187 ? 42.591 -45.516 -35.186 1.00 112.16 187 GLY E O 1
ATOM 12840 N N . ARG E 2 188 ? 44.178 -44.758 -36.625 1.00 111.73 188 ARG E N 1
ATOM 12841 C CA . ARG E 2 188 ? 43.269 -44.193 -37.619 1.00 112.31 188 ARG E CA 1
ATOM 12842 C C . ARG E 2 188 ? 43.332 -45.024 -38.903 1.00 116.60 188 ARG E C 1
ATOM 12843 O O . ARG E 2 188 ? 44.421 -45.278 -39.430 1.00 120.87 188 ARG E O 1
ATOM 12845 N N . HIS E 2 189 ? 42.165 -45.419 -39.428 1.00 113.47 189 HIS E N 1
ATOM 12846 C CA . HIS E 2 189 ? 42.087 -46.232 -40.642 1.00 116.07 189 HIS E CA 1
ATOM 12847 C C . HIS E 2 189 ? 40.943 -45.722 -41.518 1.00 110.11 189 HIS E C 1
ATOM 12848 O O . HIS E 2 189 ? 40.223 -44.791 -41.147 1.00 105.81 189 HIS E O 1
ATOM 12855 N N . VAL E 2 190 ? 40.774 -46.348 -42.691 1.00 109.41 190 VAL E N 1
ATOM 12856 C CA . VAL E 2 190 ? 39.665 -46.067 -43.599 1.00 104.89 190 VAL E CA 1
ATOM 12857 C C . VAL E 2 190 ? 38.918 -47.369 -43.869 1.00 107.75 190 VAL E C 1
ATOM 12858 O O . VAL E 2 190 ? 39.546 -48.422 -44.029 1.00 109.77 190 VAL E O 1
ATOM 12862 N N . LYS E 2 191 ? 37.576 -47.299 -43.889 1.00 109.19 191 LYS E N 1
ATOM 12863 C CA . LYS E 2 191 ? 36.700 -48.431 -44.203 1.00 107.10 191 LYS E CA 1
ATOM 12864 C C . LYS E 2 191 ? 35.523 -47.957 -45.055 1.00 109.60 191 LYS E C 1
ATOM 12865 O O . LYS E 2 191 ? 35.116 -46.789 -44.997 1.00 108.00 191 LYS E O 1
ATOM 12867 N N . THR E 2 192 ? 34.980 -48.875 -45.859 1.00 110.74 192 THR E N 1
ATOM 12868 C CA . THR E 2 192 ? 33.826 -48.599 -46.706 1.00 106.72 192 THR E CA 1
ATOM 12869 C C . THR E 2 192 ? 32.765 -49.664 -46.474 1.00 110.16 192 THR E C 1
ATOM 12870 O O . THR E 2 192 ? 33.085 -50.835 -46.254 1.00 116.44 192 THR E O 1
ATOM 12874 N N . TYR E 2 193 ? 31.501 -49.246 -46.535 1.00 110.03 193 TYR E N 1
ATOM 12875 C CA . TYR E 2 193 ? 30.353 -50.130 -46.406 1.00 112.62 193 TYR E CA 1
ATOM 12876 C C . TYR E 2 193 ? 29.399 -49.834 -47.546 1.00 114.73 193 TYR E C 1
ATOM 12877 O O . TYR E 2 193 ? 29.430 -48.749 -48.134 1.00 115.45 193 TYR E O 1
ATOM 12886 N N . GLU E 2 194 ? 28.545 -50.804 -47.851 1.00 125.46 194 GLU E N 1
ATOM 12887 C CA . GLU E 2 194 ? 27.541 -50.662 -48.894 1.00 128.07 194 GLU E CA 1
ATOM 12888 C C . GLU E 2 194 ? 26.158 -50.508 -48.270 1.00 127.65 194 GLU E C 1
ATOM 12889 O O . GLU E 2 194 ? 25.911 -50.960 -47.148 1.00 125.53 194 GLU E O 1
ATOM 12895 N N . VAL E 2 195 ? 25.253 -49.865 -49.001 1.00 119.65 195 VAL E N 1
ATOM 12896 C CA . VAL E 2 195 ? 23.977 -49.435 -48.442 1.00 119.75 195 VAL E CA 1
ATOM 12897 C C . VAL E 2 195 ? 22.847 -50.048 -49.252 1.00 119.94 195 VAL E C 1
ATOM 12898 O O . VAL E 2 195 ? 22.729 -49.792 -50.460 1.00 117.57 195 VAL E O 1
ATOM 12902 N N . SER E 2 196 ? 22.013 -50.848 -48.583 1.00 118.63 196 SER E N 1
ATOM 12903 C CA . SER E 2 196 ? 20.878 -51.524 -49.205 1.00 124.17 196 SER E CA 1
ATOM 12904 C C . SER E 2 196 ? 19.583 -50.945 -48.649 1.00 121.47 196 SER E C 1
ATOM 12905 O O . SER E 2 196 ? 19.202 -51.237 -47.509 1.00 121.19 196 SER E O 1
ATOM 12908 N N . LEU E 2 197 ? 18.897 -50.148 -49.472 1.00 116.51 197 LEU E N 1
ATOM 12909 C CA . LEU E 2 197 ? 17.541 -49.713 -49.161 1.00 118.23 197 LEU E CA 1
ATOM 12910 C C . LEU E 2 197 ? 16.513 -50.843 -49.234 1.00 125.57 197 LEU E C 1
ATOM 12911 O O . LEU E 2 197 ? 15.363 -50.625 -48.832 1.00 124.95 197 LEU E O 1
ATOM 12916 N N . ARG E 2 198 ? 16.889 -52.027 -49.743 1.00 129.69 198 ARG E N 1
ATOM 12917 C CA . ARG E 2 198 ? 15.985 -53.173 -49.766 1.00 123.22 198 ARG E CA 1
ATOM 12918 C C . ARG E 2 198 ? 16.022 -53.926 -48.441 1.00 125.26 198 ARG E C 1
ATOM 12919 O O . ARG E 2 198 ? 15.005 -54.032 -47.749 1.00 122.53 198 ARG E O 1
ATOM 12921 N N . GLU E 2 199 ? 17.185 -54.450 -48.067 1.00 141.60 199 GLU E N 1
ATOM 12922 C CA . GLU E 2 199 ? 17.353 -55.022 -46.736 1.00 145.69 199 GLU E CA 1
ATOM 12923 C C . GLU E 2 199 ? 17.588 -53.950 -45.672 1.00 142.92 199 GLU E C 1
ATOM 12924 O O . GLU E 2 199 ? 17.868 -54.292 -44.515 1.00 141.97 199 GLU E O 1
ATOM 12930 N N . LYS E 2 200 ? 17.474 -52.672 -46.051 1.00 134.49 200 LYS E N 1
ATOM 12931 C CA . LYS E 2 200 ? 17.688 -51.532 -45.166 1.00 125.46 200 LYS E CA 1
ATOM 12932 C C . LYS E 2 200 ? 18.791 -51.808 -44.147 1.00 125.16 200 LYS E C 1
ATOM 12933 O O . LYS E 2 200 ? 18.608 -51.544 -42.956 1.00 123.72 200 LYS E O 1
ATOM 12935 N N . GLU E 2 201 ? 19.908 -52.349 -44.640 1.00 121.40 201 GLU E N 1
ATOM 12936 C CA . GLU E 2 201 ? 21.047 -52.685 -43.751 1.00 124.56 201 GLU E CA 1
ATOM 12937 C C . GLU E 2 201 ? 22.364 -52.489 -44.509 1.00 124.47 201 GLU E C 1
ATOM 12938 O O . GLU E 2 201 ? 22.314 -52.192 -45.718 1.00 125.13 201 GLU E O 1
ATOM 12944 N N . PHE E 2 202 ? 23.492 -52.667 -43.822 1.00 122.78 202 PHE E N 1
ATOM 12945 C CA . PHE E 2 202 ? 24.819 -52.425 -44.444 1.00 122.15 202 PHE E CA 1
ATOM 12946 C C . PHE E 2 202 ? 25.353 -53.701 -45.063 1.00 126.10 202 PHE E C 1
ATOM 12947 O O . PHE E 2 202 ? 24.923 -54.798 -44.657 1.00 131.92 202 PHE E O 1
ATOM 12955 N N . ASN E 2 203 ? 26.282 -53.566 -46.010 1.00 127.37 203 ASN E N 1
ATOM 12956 C CA . ASN E 2 203 ? 26.926 -54.750 -46.640 1.00 123.87 203 ASN E CA 1
ATOM 12957 C C . ASN E 2 203 ? 28.414 -54.439 -46.804 1.00 123.63 203 ASN E C 1
ATOM 12958 O O . ASN E 2 203 ? 28.766 -53.245 -46.797 1.00 124.33 203 ASN E O 1
ATOM 12963 N N . LYS E 2 204 ? 29.253 -55.464 -46.950 1.00 125.07 204 LYS E N 1
ATOM 12964 C CA . LYS E 2 204 ? 30.721 -55.248 -47.021 1.00 120.70 204 LYS E CA 1
ATOM 12965 C C . LYS E 2 204 ? 31.060 -54.284 -48.160 1.00 120.72 204 LYS E C 1
ATOM 12966 O O . LYS E 2 204 ? 30.438 -54.385 -49.235 1.00 120.81 204 LYS E O 1
ATOM 12968 N N . GLY E 2 205 ? 32.033 -53.403 -47.933 1.00 117.53 205 GLY E N 1
ATOM 12969 C CA . GLY E 2 205 ? 32.407 -52.467 -48.966 1.00 114.73 205 GLY E CA 1
ATOM 12970 C C . GLY E 2 205 ? 33.597 -52.936 -49.788 1.00 114.09 205 GLY E C 1
ATOM 12971 O O . GLY E 2 205 ? 34.305 -53.894 -49.440 1.00 118.79 205 GLY E O 1
ATOM 12972 N N . PRO E 2 206 ? 33.846 -52.244 -50.903 1.00 115.33 206 PRO E N 1
ATOM 12973 C CA . PRO E 2 206 ? 34.883 -52.717 -51.844 1.00 115.16 206 PRO E CA 1
ATOM 12974 C C . PRO E 2 206 ? 36.320 -52.724 -51.314 1.00 119.09 206 PRO E C 1
ATOM 12975 O O . PRO E 2 206 ? 37.098 -53.565 -51.789 1.00 118.62 206 PRO E O 1
ATOM 12979 N N . TRP E 2 207 ? 36.722 -51.840 -50.378 1.00 118.43 207 TRP E N 1
ATOM 12980 C CA . TRP E 2 207 ? 38.121 -51.818 -49.928 1.00 119.89 207 TRP E CA 1
ATOM 12981 C C . TRP E 2 207 ? 38.267 -51.188 -48.535 1.00 117.42 207 TRP E C 1
ATOM 12982 O O . TRP E 2 207 ? 37.297 -50.734 -47.920 1.00 117.58 207 TRP E O 1
ATOM 12993 N N . LYS E 2 208 ? 39.511 -51.181 -48.037 1.00 117.90 208 LYS E N 1
ATOM 12994 C CA . LYS E 2 208 ? 39.877 -50.593 -46.745 1.00 117.99 208 LYS E CA 1
ATOM 12995 C C . LYS E 2 208 ? 41.393 -50.402 -46.694 1.00 118.36 208 LYS E C 1
ATOM 12996 O O . LYS E 2 208 ? 42.125 -50.861 -47.577 1.00 117.02 208 LYS E O 1
ATOM 13002 N N . GLN E 2 209 ? 41.854 -49.703 -45.654 1.00 114.73 209 GLN E N 1
ATOM 13003 C CA . GLN E 2 209 ? 43.284 -49.448 -45.463 1.00 120.67 209 GLN E CA 1
ATOM 13004 C C . GLN E 2 209 ? 43.537 -49.351 -43.968 1.00 121.41 209 GLN E C 1
ATOM 13005 O O . GLN E 2 209 ? 43.129 -48.381 -43.324 1.00 118.41 209 GLN E O 1
ATOM 13007 N N . GLU E 2 210 ? 44.213 -50.358 -43.420 1.00 125.30 210 GLU E N 1
ATOM 13008 C CA . GLU E 2 210 ? 44.206 -50.570 -41.980 1.00 123.91 210 GLU E CA 1
ATOM 13009 C C . GLU E 2 210 ? 44.942 -49.480 -41.207 1.00 129.70 210 GLU E C 1
ATOM 13010 O O . GLU E 2 210 ? 44.792 -49.422 -39.985 1.00 132.44 210 GLU E O 1
ATOM 13012 N N . ASN E 2 211 ? 45.713 -48.606 -41.854 1.00 135.79 211 ASN E N 1
ATOM 13013 C CA . ASN E 2 211 ? 46.358 -47.557 -41.069 1.00 133.82 211 ASN E CA 1
ATOM 13014 C C . ASN E 2 211 ? 46.716 -46.374 -41.942 1.00 136.38 211 ASN E C 1
ATOM 13015 O O . ASN E 2 211 ? 47.260 -46.553 -43.034 1.00 144.17 211 ASN E O 1
ATOM 13020 N N . VAL E 2 212 ? 46.442 -45.167 -41.438 1.00 126.69 212 VAL E N 1
ATOM 13021 C CA . VAL E 2 212 ? 46.710 -43.930 -42.174 1.00 126.62 212 VAL E CA 1
ATOM 13022 C C . VAL E 2 212 ? 47.109 -42.843 -41.176 1.00 122.22 212 VAL E C 1
ATOM 13023 O O . VAL E 2 212 ? 47.189 -43.096 -39.968 1.00 120.85 212 VAL E O 1
ATOM 13027 N N . GLU E 2 213 ? 47.393 -41.631 -41.672 1.00 118.31 213 GLU E N 1
ATOM 13028 C CA . GLU E 2 213 ? 47.860 -40.548 -40.800 1.00 120.73 213 GLU E CA 1
ATOM 13029 C C . GLU E 2 213 ? 46.912 -40.354 -39.618 1.00 116.24 213 GLU E C 1
ATOM 13030 O O . GLU E 2 213 ? 45.712 -40.125 -39.798 1.00 116.08 213 GLU E O 1
ATOM 13032 N N . ALA E 2 214 ? 47.462 -40.427 -38.406 1.00 114.63 214 ALA E N 1
ATOM 13033 C CA . ALA E 2 214 ? 46.682 -40.234 -37.189 1.00 118.59 214 ALA E CA 1
ATOM 13034 C C . ALA E 2 214 ? 46.019 -38.862 -37.165 1.00 117.56 214 ALA E C 1
ATOM 13035 O O . ALA E 2 214 ? 45.109 -38.617 -36.361 1.00 117.65 214 ALA E O 1
ATOM 13037 N N . GLU E 2 215 ? 46.470 -37.962 -38.043 1.00 118.08 215 GLU E N 1
ATOM 13038 C CA . GLU E 2 215 ? 45.885 -36.639 -38.216 1.00 117.41 215 GLU E CA 1
ATOM 13039 C C . GLU E 2 215 ? 45.027 -36.561 -39.469 1.00 113.87 215 GLU E C 1
ATOM 13040 O O . GLU E 2 215 ? 45.003 -35.526 -40.142 1.00 115.85 215 GLU E O 1
ATOM 13046 N N . ALA E 2 216 ? 44.315 -37.629 -39.804 1.00 110.74 216 ALA E N 1
ATOM 13047 C CA . ALA E 2 216 ? 43.539 -37.647 -41.036 1.00 109.24 216 ALA E CA 1
ATOM 13048 C C . ALA E 2 216 ? 42.112 -37.188 -40.753 1.00 104.86 216 ALA E C 1
ATOM 13049 O O . ALA E 2 216 ? 41.463 -37.696 -39.827 1.00 98.28 216 ALA E O 1
ATOM 13051 N N . SER E 2 217 ? 41.629 -36.215 -41.550 1.00 99.87 217 SER E N 1
ATOM 13052 C CA . SER E 2 217 ? 40.311 -35.638 -41.291 1.00 98.27 217 SER E CA 1
ATOM 13053 C C . SER E 2 217 ? 39.449 -35.358 -42.520 1.00 96.03 217 SER E C 1
ATOM 13054 O O . SER E 2 217 ? 38.272 -35.048 -42.341 1.00 103.15 217 SER E O 1
ATOM 13057 N N . MET E 2 218 ? 39.954 -35.456 -43.746 1.00 94.15 218 MET E N 1
ATOM 13058 C CA . MET E 2 218 ? 39.149 -35.174 -44.931 1.00 99.49 218 MET E CA 1
ATOM 13059 C C . MET E 2 218 ? 38.955 -36.408 -45.812 1.00 103.63 218 MET E C 1
ATOM 13060 O O . MET E 2 218 ? 39.926 -37.057 -46.225 1.00 94.83 218 MET E O 1
ATOM 13065 N N . VAL E 2 219 ? 37.696 -36.678 -46.149 1.00 107.50 219 VAL E N 1
ATOM 13066 C CA . VAL E 2 219 ? 37.311 -37.666 -47.148 1.00 108.53 219 VAL E CA 1
ATOM 13067 C C . VAL E 2 219 ? 36.856 -36.934 -48.400 1.00 107.61 219 VAL E C 1
ATOM 13068 O O . VAL E 2 219 ? 35.833 -36.233 -48.384 1.00 106.73 219 VAL E O 1
ATOM 13072 N N . ILE E 2 220 ? 37.586 -37.117 -49.492 1.00 101.28 220 ILE E N 1
ATOM 13073 C CA . ILE E 2 220 ? 37.219 -36.515 -50.760 1.00 101.52 220 ILE E CA 1
ATOM 13074 C C . ILE E 2 220 ? 36.870 -37.635 -51.716 1.00 107.77 220 ILE E C 1
ATOM 13075 O O . ILE E 2 220 ? 37.708 -38.499 -51.995 1.00 112.41 220 ILE E O 1
ATOM 13080 N N . ALA E 2 221 ? 35.654 -37.606 -52.251 1.00 108.30 221 ALA E N 1
ATOM 13081 C CA . ALA E 2 221 ? 35.212 -38.620 -53.203 1.00 100.62 221 ALA E CA 1
ATOM 13082 C C . ALA E 2 221 ? 35.606 -38.197 -54.613 1.00 104.37 221 ALA E C 1
ATOM 13083 O O . ALA E 2 221 ? 35.026 -37.258 -55.160 1.00 111.81 221 ALA E O 1
ATOM 13085 N N . VAL E 2 222 ? 36.571 -38.892 -55.212 1.00 108.01 222 VAL E N 1
ATOM 13086 C CA . VAL E 2 222 ? 36.959 -38.566 -56.594 1.00 110.53 222 VAL E CA 1
ATOM 13087 C C . VAL E 2 222 ? 35.832 -38.972 -57.543 1.00 112.71 222 VAL E C 1
ATOM 13088 O O . VAL E 2 222 ? 35.241 -40.057 -57.372 1.00 112.78 222 VAL E O 1
ATOM 13092 N N . PRO E 2 223 ? 35.492 -38.150 -58.542 1.00 117.41 223 PRO E N 1
ATOM 13093 C CA . PRO E 2 223 ? 34.333 -38.445 -59.396 1.00 120.76 223 PRO E CA 1
ATOM 13094 C C . PRO E 2 223 ? 34.665 -39.523 -60.416 1.00 128.46 223 PRO E C 1
ATOM 13095 O O . PRO E 2 223 ? 35.812 -39.926 -60.593 1.00 123.13 223 PRO E O 1
ATOM 13099 N N . GLU E 2 224 ? 33.613 -39.966 -61.121 1.00 142.66 224 GLU E N 1
ATOM 13100 C CA . GLU E 2 224 ? 33.609 -41.202 -61.904 1.00 145.78 224 GLU E CA 1
ATOM 13101 C C . GLU E 2 224 ? 34.892 -41.509 -62.651 1.00 146.66 224 GLU E C 1
ATOM 13102 O O . GLU E 2 224 ? 35.363 -42.657 -62.572 1.00 145.35 224 GLU E O 1
ATOM 13108 N N . PRO E 2 225 ? 35.491 -40.580 -63.379 1.00 138.45 225 PRO E N 1
ATOM 13109 C CA . PRO E 2 225 ? 36.724 -40.913 -64.112 1.00 137.20 225 PRO E CA 1
ATOM 13110 C C . PRO E 2 225 ? 37.683 -41.825 -63.338 1.00 133.51 225 PRO E C 1
ATOM 13111 O O . PRO E 2 225 ? 37.786 -43.019 -63.632 1.00 127.18 225 PRO E O 1
ATOM 13115 N N . PHE E 2 226 ? 38.379 -41.280 -62.328 1.00 133.93 226 PHE E N 1
ATOM 13116 C CA . PHE E 2 226 ? 39.362 -42.023 -61.539 1.00 123.71 226 PHE E CA 1
ATOM 13117 C C . PHE E 2 226 ? 38.761 -42.726 -60.325 1.00 123.67 226 PHE E C 1
ATOM 13118 O O . PHE E 2 226 ? 39.373 -43.667 -59.808 1.00 123.38 226 PHE E O 1
ATOM 13120 N N . GLY E 2 227 ? 37.607 -42.274 -59.828 1.00 127.65 227 GLY E N 1
ATOM 13121 C CA . GLY E 2 227 ? 36.982 -42.896 -58.681 1.00 122.19 227 GLY E CA 1
ATOM 13122 C C . GLY E 2 227 ? 37.814 -42.979 -57.412 1.00 114.25 227 GLY E C 1
ATOM 13123 O O . GLY E 2 227 ? 38.986 -42.601 -57.397 1.00 111.08 227 GLY E O 1
ATOM 13124 N N . GLY E 2 228 ? 37.219 -43.472 -56.363 1.00 116.37 228 GLY E N 1
ATOM 13125 C CA . GLY E 2 228 ? 38.009 -43.615 -55.168 1.00 119.60 228 GLY E CA 1
ATOM 13126 C C . GLY E 2 228 ? 37.910 -42.381 -54.297 1.00 118.49 228 GLY E C 1
ATOM 13127 O O . GLY E 2 228 ? 37.050 -41.508 -54.492 1.00 116.74 228 GLY E O 1
ATOM 13128 N N . ALA E 2 229 ? 38.830 -42.316 -53.322 1.00 112.91 229 ALA E N 1
ATOM 13129 C CA . ALA E 2 229 ? 38.779 -41.356 -52.230 1.00 109.10 229 ALA E CA 1
ATOM 13130 C C . ALA E 2 229 ? 40.170 -40.790 -51.943 1.00 113.09 229 ALA E C 1
ATOM 13131 O O . ALA E 2 229 ? 41.171 -41.515 -51.979 1.00 105.37 229 ALA E O 1
ATOM 13133 N N . ILE E 2 230 ? 40.214 -39.477 -51.685 1.00 112.22 230 ILE E N 1
ATOM 13134 C CA . ILE E 2 230 ? 41.423 -38.753 -51.291 1.00 107.40 230 ILE E CA 1
ATOM 13135 C C . ILE E 2 230 ? 41.335 -38.472 -49.800 1.00 105.82 230 ILE E C 1
ATOM 13136 O O . ILE E 2 230 ? 40.377 -37.837 -49.339 1.00 104.11 230 ILE E O 1
ATOM 13141 N N . ILE E 2 231 ? 42.336 -38.933 -49.050 1.00 108.95 231 ILE E N 1
ATOM 13142 C CA . ILE E 2 231 ? 42.394 -38.766 -47.602 1.00 105.13 231 ILE E CA 1
ATOM 13143 C C . ILE E 2 231 ? 43.518 -37.794 -47.288 1.00 107.26 231 ILE E C 1
ATOM 13144 O O . ILE E 2 231 ? 44.687 -38.048 -47.621 1.00 103.96 231 ILE E O 1
ATOM 13149 N N . ILE E 2 232 ? 43.161 -36.698 -46.613 1.00 107.68 232 ILE E N 1
ATOM 13150 C CA . ILE E 2 232 ? 44.064 -35.590 -46.303 1.00 106.14 232 ILE E CA 1
ATOM 13151 C C . ILE E 2 232 ? 44.282 -35.525 -44.792 1.00 101.55 232 ILE E C 1
ATOM 13152 O O . ILE E 2 232 ? 43.327 -35.391 -44.016 1.00 99.65 232 ILE E O 1
ATOM 13157 N N . GLY E 2 233 ? 45.542 -35.646 -44.382 1.00 105.16 233 GLY E N 1
ATOM 13158 C CA . GLY E 2 233 ? 45.945 -35.540 -42.994 1.00 109.44 233 GLY E CA 1
ATOM 13159 C C . GLY E 2 233 ? 46.906 -34.388 -42.810 1.00 111.19 233 GLY E C 1
ATOM 13160 O O . GLY E 2 233 ? 47.094 -33.594 -43.734 1.00 113.03 233 GLY E O 1
ATOM 13161 N N . GLN E 2 234 ? 47.536 -34.273 -41.641 1.00 113.30 234 GLN E N 1
ATOM 13162 C CA . GLN E 2 234 ? 48.271 -33.046 -41.367 1.00 112.24 234 GLN E CA 1
ATOM 13163 C C . GLN E 2 234 ? 49.517 -32.932 -42.237 1.00 115.26 234 GLN E C 1
ATOM 13164 O O . GLN E 2 234 ? 49.862 -31.830 -42.690 1.00 117.66 234 GLN E O 1
ATOM 13170 N N . GLU E 2 235 ? 50.184 -34.047 -42.517 1.00 117.31 235 GLU E N 1
ATOM 13171 C CA . GLU E 2 235 ? 51.394 -34.009 -43.329 1.00 117.44 235 GLU E CA 1
ATOM 13172 C C . GLU E 2 235 ? 51.288 -34.810 -44.620 1.00 118.68 235 GLU E C 1
ATOM 13173 O O . GLU E 2 235 ? 52.197 -34.729 -45.465 1.00 118.79 235 GLU E O 1
ATOM 13175 N N . SER E 2 236 ? 50.201 -35.549 -44.816 1.00 116.19 236 SER E N 1
ATOM 13176 C CA . SER E 2 236 ? 50.140 -36.567 -45.853 1.00 115.58 236 SER E CA 1
ATOM 13177 C C . SER E 2 236 ? 48.811 -36.498 -46.575 1.00 113.74 236 SER E C 1
ATOM 13178 O O . SER E 2 236 ? 47.756 -36.504 -45.937 1.00 114.16 236 SER E O 1
ATOM 13181 N N . ILE E 2 237 ? 48.866 -36.466 -47.897 1.00 116.13 237 ILE E N 1
ATOM 13182 C CA . ILE E 2 237 ? 47.699 -36.641 -48.756 1.00 118.43 237 ILE E CA 1
ATOM 13183 C C . ILE E 2 237 ? 47.829 -38.002 -49.435 1.00 117.31 237 ILE E C 1
ATOM 13184 O O . ILE E 2 237 ? 48.787 -38.241 -50.178 1.00 115.20 237 ILE E O 1
ATOM 13189 N N . THR E 2 238 ? 46.883 -38.900 -49.185 1.00 118.67 238 THR E N 1
ATOM 13190 C CA . THR E 2 238 ? 46.928 -40.229 -49.782 1.00 121.90 238 THR E CA 1
ATOM 13191 C C . THR E 2 238 ? 45.677 -40.458 -50.629 1.00 120.21 238 THR E C 1
ATOM 13192 O O . THR E 2 238 ? 44.572 -40.062 -50.245 1.00 118.47 238 THR E O 1
ATOM 13196 N N . TYR E 2 239 ? 45.865 -41.048 -51.805 1.00 122.27 239 TYR E N 1
ATOM 13197 C CA . TYR E 2 239 ? 44.771 -41.580 -52.614 1.00 119.60 239 TYR E CA 1
ATOM 13198 C C . TYR E 2 239 ? 44.632 -43.091 -52.378 1.00 119.81 239 TYR E C 1
ATOM 13199 O O . TYR E 2 239 ? 45.636 -43.788 -52.176 1.00 117.87 239 TYR E O 1
ATOM 13208 N N . HIS E 2 240 ? 43.375 -43.564 -52.320 1.00 116.72 240 HIS E N 1
ATOM 13209 C CA . HIS E 2 240 ? 42.988 -44.964 -52.119 1.00 116.13 240 HIS E CA 1
ATOM 13210 C C . HIS E 2 240 ? 41.930 -45.365 -53.138 1.00 117.78 240 HIS E C 1
ATOM 13211 O O . HIS E 2 240 ? 40.910 -44.681 -53.273 1.00 118.21 240 HIS E O 1
ATOM 13218 N N . ASN E 2 241 ? 42.161 -46.487 -53.837 1.00 122.78 241 ASN E N 1
ATOM 13219 C CA . ASN E 2 241 ? 41.151 -47.056 -54.746 1.00 123.40 241 ASN E CA 1
ATOM 13220 C C . ASN E 2 241 ? 41.484 -48.534 -55.000 1.00 131.17 241 ASN E C 1
ATOM 13221 O O . ASN E 2 241 ? 42.167 -48.857 -55.973 1.00 137.32 241 ASN E O 1
ATOM 13226 N N . GLY E 2 242 ? 40.958 -49.413 -54.139 1.00 136.95 242 GLY E N 1
ATOM 13227 C CA . GLY E 2 242 ? 41.131 -50.838 -54.335 1.00 138.26 242 GLY E CA 1
ATOM 13228 C C . GLY E 2 242 ? 42.613 -51.196 -54.309 1.00 144.71 242 GLY E C 1
ATOM 13229 O O . GLY E 2 242 ? 43.314 -50.991 -53.300 1.00 143.38 242 GLY E O 1
ATOM 13230 N N . ASP E 2 243 ? 43.110 -51.738 -55.427 1.00 141.55 243 ASP E N 1
ATOM 13231 C CA . ASP E 2 243 ? 44.529 -52.085 -55.515 1.00 144.08 243 ASP E CA 1
ATOM 13232 C C . ASP E 2 243 ? 45.415 -50.840 -55.466 1.00 145.95 243 ASP E C 1
ATOM 13233 O O . ASP E 2 243 ? 46.559 -50.916 -55.005 1.00 148.40 243 ASP E O 1
ATOM 13235 N N . LYS E 2 244 ? 44.899 -49.688 -55.906 1.00 145.43 244 LYS E N 1
ATOM 13236 C CA . LYS E 2 244 ? 45.698 -48.474 -55.985 1.00 138.39 244 LYS E CA 1
ATOM 13237 C C . LYS E 2 244 ? 45.823 -47.792 -54.622 1.00 134.05 244 LYS E C 1
ATOM 13238 O O . LYS E 2 244 ? 44.891 -47.808 -53.810 1.00 127.85 244 LYS E O 1
ATOM 13240 N N . TYR E 2 245 ? 47.003 -47.212 -54.367 1.00 131.91 245 TYR E N 1
ATOM 13241 C CA . TYR E 2 245 ? 47.260 -46.419 -53.154 1.00 130.42 245 TYR E CA 1
ATOM 13242 C C . TYR E 2 245 ? 48.517 -45.589 -53.404 1.00 131.87 245 TYR E C 1
ATOM 13243 O O . TYR E 2 245 ? 49.625 -46.140 -53.422 1.00 135.04 245 TYR E O 1
ATOM 13252 N N . LEU E 2 246 ? 48.339 -44.287 -53.640 1.00 130.55 246 LEU E N 1
ATOM 13253 C CA . LEU E 2 246 ? 49.430 -43.327 -53.787 1.00 123.63 246 LEU E CA 1
ATOM 13254 C C . LEU E 2 246 ? 49.352 -42.318 -52.649 1.00 119.68 246 LEU E C 1
ATOM 13255 O O . LEU E 2 246 ? 48.261 -41.856 -52.309 1.00 121.03 246 LEU E O 1
ATOM 13260 N N . ALA E 2 247 ? 50.505 -41.975 -52.067 1.00 122.34 247 ALA E N 1
ATOM 13261 C CA . ALA E 2 247 ? 50.563 -41.068 -50.922 1.00 124.04 247 ALA E CA 1
ATOM 13262 C C . ALA E 2 247 ? 51.690 -40.060 -51.107 1.00 122.30 247 ALA E C 1
ATOM 13263 O O . ALA E 2 247 ? 52.814 -40.436 -51.459 1.00 122.36 247 ALA E O 1
ATOM 13265 N N . ILE E 2 248 ? 51.384 -38.784 -50.877 1.00 123.86 248 ILE E N 1
ATOM 13266 C CA . ILE E 2 248 ? 52.350 -37.699 -50.969 1.00 121.84 248 ILE E CA 1
ATOM 13267 C C . ILE E 2 248 ? 52.471 -37.049 -49.598 1.00 122.20 248 ILE E C 1
ATOM 13268 O O . ILE E 2 248 ? 51.504 -37.001 -48.828 1.00 120.09 248 ILE E O 1
ATOM 13273 N N . ALA E 2 249 ? 53.684 -36.618 -49.261 1.00 121.13 249 ALA E N 1
ATOM 13274 C CA . ALA E 2 249 ? 53.956 -35.859 -48.042 1.00 122.16 249 ALA E CA 1
ATOM 13275 C C . ALA E 2 249 ? 54.608 -34.549 -48.457 1.00 130.59 249 ALA E C 1
ATOM 13276 O O . ALA E 2 249 ? 55.827 -34.381 -48.325 1.00 130.60 249 ALA E O 1
ATOM 13278 N N . PRO E 2 250 ? 53.826 -33.613 -48.999 1.00 136.73 250 PRO E N 1
ATOM 13279 C CA . PRO E 2 250 ? 54.394 -32.335 -49.392 1.00 134.14 250 PRO E CA 1
ATOM 13280 C C . PRO E 2 250 ? 54.785 -31.537 -48.166 1.00 134.04 250 PRO E C 1
ATOM 13281 O O . PRO E 2 250 ? 54.174 -31.670 -47.090 1.00 134.14 250 PRO E O 1
ATOM 13285 N N . PRO E 2 251 ? 55.762 -30.712 -48.279 1.00 124.11 251 PRO E N 1
ATOM 13286 C CA . PRO E 2 251 ? 56.187 -29.918 -47.128 1.00 123.97 251 PRO E CA 1
ATOM 13287 C C . PRO E 2 251 ? 55.377 -28.638 -46.997 1.00 123.20 251 PRO E C 1
ATOM 13288 O O . PRO E 2 251 ? 55.146 -28.134 -45.889 1.00 122.97 251 PRO E O 1
ATOM 13292 N N . ILE E 2 252 ? 54.936 -28.111 -48.144 1.00 116.96 252 ILE E N 1
ATOM 13293 C CA . ILE E 2 252 ? 54.207 -26.853 -48.146 1.00 111.90 252 ILE E CA 1
ATOM 13294 C C . ILE E 2 252 ? 52.986 -26.945 -47.243 1.00 117.74 252 ILE E C 1
ATOM 13295 O O . ILE E 2 252 ? 52.626 -25.984 -46.550 1.00 124.92 252 ILE E O 1
ATOM 13300 N N . ILE E 2 253 ? 52.324 -28.103 -47.230 1.00 121.58 253 ILE E N 1
ATOM 13301 C CA . ILE E 2 253 ? 51.119 -28.247 -46.419 1.00 121.00 253 ILE E CA 1
ATOM 13302 C C . ILE E 2 253 ? 51.440 -28.446 -44.955 1.00 121.79 253 ILE E C 1
ATOM 13303 O O . ILE E 2 253 ? 50.519 -28.549 -44.132 1.00 125.39 253 ILE E O 1
ATOM 13308 N N . LYS E 2 254 ? 52.720 -28.503 -44.605 1.00 123.48 254 LYS E N 1
ATOM 13309 C CA . LYS E 2 254 ? 53.142 -28.886 -43.269 1.00 128.37 254 LYS E CA 1
ATOM 13310 C C . LYS E 2 254 ? 53.173 -27.712 -42.299 1.00 128.27 254 LYS E C 1
ATOM 13311 O O . LYS E 2 254 ? 53.811 -27.819 -41.251 1.00 128.47 254 LYS E O 1
ATOM 13313 N N . GLN E 2 255 ? 52.503 -26.597 -42.621 1.00 133.25 255 GLN E N 1
ATOM 13314 C CA . GLN E 2 255 ? 52.535 -25.403 -41.783 1.00 132.59 255 GLN E CA 1
ATOM 13315 C C . GLN E 2 255 ? 51.218 -25.113 -41.090 1.00 130.38 255 GLN E C 1
ATOM 13316 O O . GLN E 2 255 ? 51.202 -24.327 -40.136 1.00 129.56 255 GLN E O 1
ATOM 13322 N N . SER E 2 256 ? 50.125 -25.706 -41.567 1.00 120.98 256 SER E N 1
ATOM 13323 C CA . SER E 2 256 ? 48.775 -25.466 -41.074 1.00 112.04 256 SER E CA 1
ATOM 13324 C C . SER E 2 256 ? 47.882 -26.538 -41.681 1.00 104.81 256 SER E C 1
ATOM 13325 O O . SER E 2 256 ? 48.213 -27.131 -42.709 1.00 103.69 256 SER E O 1
ATOM 13328 N N . THR E 2 257 ? 46.741 -26.770 -41.032 1.00 98.64 257 THR E N 1
ATOM 13329 C CA . THR E 2 257 ? 45.853 -27.881 -41.362 1.00 97.30 257 THR E CA 1
ATOM 13330 C C . THR E 2 257 ? 44.884 -27.525 -42.482 1.00 94.32 257 THR E C 1
ATOM 13331 O O . THR E 2 257 ? 44.321 -26.427 -42.503 1.00 98.71 257 THR E O 1
ATOM 13335 N N . ILE E 2 258 ? 44.670 -28.458 -43.399 1.00 91.56 258 ILE E N 1
ATOM 13336 C CA . ILE E 2 258 ? 43.710 -28.214 -44.465 1.00 89.81 258 ILE E CA 1
ATOM 13337 C C . ILE E 2 258 ? 42.309 -28.512 -43.943 1.00 88.68 258 ILE E C 1
ATOM 13338 O O . ILE E 2 258 ? 42.013 -29.635 -43.533 1.00 92.63 258 ILE E O 1
ATOM 13343 N N . VAL E 2 259 ? 41.447 -27.501 -43.947 1.00 92.25 259 VAL E N 1
ATOM 13344 C CA . VAL E 2 259 ? 40.119 -27.624 -43.361 1.00 93.95 259 VAL E CA 1
ATOM 13345 C C . VAL E 2 259 ? 38.998 -27.517 -44.382 1.00 93.95 259 VAL E C 1
ATOM 13346 O O . VAL E 2 259 ? 37.856 -27.884 -44.060 1.00 95.50 259 VAL E O 1
ATOM 13350 N N . CYS E 2 260 ? 39.249 -27.039 -45.593 1.00 88.87 260 CYS E N 1
ATOM 13351 C CA . CYS E 2 260 ? 38.183 -27.095 -46.579 1.00 93.36 260 CYS E CA 1
ATOM 13352 C C . CYS E 2 260 ? 38.763 -27.343 -47.957 1.00 97.72 260 CYS E C 1
ATOM 13353 O O . CYS E 2 260 ? 39.908 -26.984 -48.251 1.00 95.57 260 CYS E O 1
ATOM 13356 N N . HIS E 2 261 ? 37.937 -27.967 -48.793 1.00 100.01 261 HIS E N 1
ATOM 13357 C CA . HIS E 2 261 ? 38.312 -28.406 -50.121 1.00 97.32 261 HIS E CA 1
ATOM 13358 C C . HIS E 2 261 ? 37.177 -28.058 -51.067 1.00 97.66 261 HIS E C 1
ATOM 13359 O O . HIS E 2 261 ? 36.064 -27.709 -50.653 1.00 93.89 261 HIS E O 1
ATOM 13366 N N . ASN E 2 262 ? 37.464 -28.162 -52.355 1.00 98.40 262 ASN E N 1
ATOM 13367 C CA . ASN E 2 262 ? 36.404 -28.007 -53.328 1.00 95.12 262 ASN E CA 1
ATOM 13368 C C . ASN E 2 262 ? 36.895 -28.582 -54.633 1.00 100.35 262 ASN E C 1
ATOM 13369 O O . ASN E 2 262 ? 38.092 -28.524 -54.927 1.00 99.00 262 ASN E O 1
ATOM 13374 N N . ARG E 2 263 ? 35.968 -29.152 -55.399 1.00 105.47 263 ARG E N 1
ATOM 13375 C CA . ARG E 2 263 ? 36.294 -29.727 -56.695 1.00 107.12 263 ARG E CA 1
ATOM 13376 C C . ARG E 2 263 ? 36.150 -28.641 -57.756 1.00 106.16 263 ARG E C 1
ATOM 13377 O O . ARG E 2 263 ? 35.051 -28.130 -57.991 1.00 100.87 263 ARG E O 1
ATOM 13385 N N . VAL E 2 264 ? 37.265 -28.277 -58.380 1.00 109.74 264 VAL E N 1
ATOM 13386 C CA . VAL E 2 264 ? 37.230 -27.374 -59.518 1.00 111.55 264 VAL E CA 1
ATOM 13387 C C . VAL E 2 264 ? 36.519 -27.944 -60.732 1.00 129.05 264 VAL E C 1
ATOM 13388 O O . VAL E 2 264 ? 35.525 -27.387 -61.206 1.00 131.59 264 VAL E O 1
ATOM 13392 N N . ASP E 2 265 ? 37.016 -29.057 -61.237 1.00 155.38 265 ASP E N 1
ATOM 13393 C CA . ASP E 2 265 ? 36.443 -29.652 -62.439 1.00 157.51 265 ASP E CA 1
ATOM 13394 C C . ASP E 2 265 ? 35.609 -30.837 -61.951 1.00 156.30 265 ASP E C 1
ATOM 13395 O O . ASP E 2 265 ? 36.007 -31.525 -61.010 1.00 155.35 265 ASP E O 1
ATOM 13400 N N . PRO E 2 266 ? 34.456 -31.114 -62.570 1.00 142.04 266 PRO E N 1
ATOM 13401 C CA . PRO E 2 266 ? 33.649 -32.278 -62.157 1.00 137.53 266 PRO E CA 1
ATOM 13402 C C . PRO E 2 266 ? 34.279 -33.640 -62.446 1.00 129.93 266 PRO E C 1
ATOM 13403 O O . PRO E 2 266 ? 33.680 -34.656 -62.077 1.00 122.78 266 PRO E O 1
ATOM 13407 N N . ASN E 2 267 ? 35.461 -33.709 -63.065 1.00 132.73 267 ASN E N 1
ATOM 13408 C CA . ASN E 2 267 ? 36.125 -34.986 -63.310 1.00 132.36 267 ASN E CA 1
ATOM 13409 C C . ASN E 2 267 ? 37.216 -35.322 -62.295 1.00 127.14 267 ASN E C 1
ATOM 13410 O O . ASN E 2 267 ? 37.623 -36.486 -62.223 1.00 124.80 267 ASN E O 1
ATOM 13415 N N . GLY E 2 268 ? 37.694 -34.356 -61.507 1.00 130.05 268 GLY E N 1
ATOM 13416 C CA . GLY E 2 268 ? 38.573 -34.646 -60.387 1.00 124.30 268 GLY E CA 1
ATOM 13417 C C . GLY E 2 268 ? 40.031 -34.259 -60.544 1.00 121.53 268 GLY E C 1
ATOM 13418 O O . GLY E 2 268 ? 40.790 -34.403 -59.579 1.00 118.54 268 GLY E O 1
ATOM 13419 N N . SER E 2 269 ? 40.458 -33.766 -61.706 1.00 123.28 269 SER E N 1
ATOM 13420 C CA . SER E 2 269 ? 41.877 -33.484 -61.896 1.00 120.62 269 SER E CA 1
ATOM 13421 C C . SER E 2 269 ? 42.384 -32.424 -60.927 1.00 119.66 269 SER E C 1
ATOM 13422 O O . SER E 2 269 ? 43.529 -32.497 -60.467 1.00 118.28 269 SER E O 1
ATOM 13425 N N . ARG E 2 270 ? 41.563 -31.420 -60.622 1.00 124.54 270 ARG E N 1
ATOM 13426 C CA . ARG E 2 270 ? 41.994 -30.262 -59.842 1.00 117.99 270 ARG E CA 1
ATOM 13427 C C . ARG E 2 270 ? 41.085 -30.081 -58.632 1.00 112.07 270 ARG E C 1
ATOM 13428 O O . ARG E 2 270 ? 39.862 -30.200 -58.744 1.00 112.77 270 ARG E O 1
ATOM 13430 N N . TYR E 2 271 ? 41.692 -29.822 -57.471 1.00 109.02 271 TYR E N 1
ATOM 13431 C CA . TYR E 2 271 ? 40.982 -29.518 -56.231 1.00 106.66 271 TYR E CA 1
ATOM 13432 C C . TYR E 2 271 ? 41.589 -28.271 -55.602 1.00 102.64 271 TYR E C 1
ATOM 13433 O O . TYR E 2 271 ? 42.759 -27.953 -55.825 1.00 105.36 271 TYR E O 1
ATOM 13442 N N . LEU E 2 272 ? 40.794 -27.558 -54.817 1.00 101.11 272 LEU E N 1
ATOM 13443 C CA . LEU E 2 272 ? 41.284 -26.399 -54.079 1.00 99.12 272 LEU E CA 1
ATOM 13444 C C . LEU E 2 272 ? 41.325 -26.731 -52.597 1.00 98.44 272 LEU E C 1
ATOM 13445 O O . LEU E 2 272 ? 40.348 -27.248 -52.039 1.00 99.62 272 LEU E O 1
ATOM 13450 N N . LEU E 2 273 ? 42.460 -26.455 -51.968 1.00 96.03 273 LEU E N 1
ATOM 13451 C CA . LEU E 2 273 ? 42.651 -26.726 -50.555 1.00 96.20 273 LEU E CA 1
ATOM 13452 C C . LEU E 2 273 ? 42.874 -25.420 -49.818 1.00 95.56 273 LEU E C 1
ATOM 13453 O O . LEU E 2 273 ? 43.559 -24.520 -50.314 1.00 95.57 273 LEU E O 1
ATOM 13458 N N . GLY E 2 274 ? 42.303 -25.329 -48.637 1.00 90.72 274 GLY E N 1
ATOM 13459 C CA . GLY E 2 274 ? 42.500 -24.168 -47.787 1.00 92.68 274 GLY E CA 1
ATOM 13460 C C . GLY E 2 274 ? 42.858 -24.581 -46.378 1.00 91.99 274 GLY E C 1
ATOM 13461 O O . GLY E 2 274 ? 42.252 -25.495 -45.815 1.00 91.26 274 GLY E O 1
ATOM 13462 N N . ASP E 2 275 ? 43.840 -23.873 -45.803 1.00 89.65 275 ASP E N 1
ATOM 13463 C CA . ASP E 2 275 ? 44.337 -24.102 -44.455 1.00 90.28 275 ASP E CA 1
ATOM 13464 C C . ASP E 2 275 ? 43.785 -23.038 -43.498 1.00 90.36 275 ASP E C 1
ATOM 13465 O O . ASP E 2 275 ? 43.103 -22.087 -43.904 1.00 92.47 275 ASP E O 1
ATOM 13470 N N . MET E 2 276 ? 44.108 -23.185 -42.208 1.00 86.30 276 MET E N 1
ATOM 13471 C CA . MET E 2 276 ? 43.557 -22.305 -41.185 1.00 89.65 276 MET E CA 1
ATOM 13472 C C . MET E 2 276 ? 44.272 -20.960 -41.096 1.00 91.77 276 MET E C 1
ATOM 13473 O O . MET E 2 276 ? 44.037 -20.211 -40.146 1.00 89.37 276 MET E O 1
ATOM 13478 N N . GLU E 2 277 ? 45.140 -20.637 -42.054 1.00 91.34 277 GLU E N 1
ATOM 13479 C CA . GLU E 2 277 ? 45.877 -19.385 -42.027 1.00 87.03 277 GLU E CA 1
ATOM 13480 C C . GLU E 2 277 ? 45.752 -18.588 -43.326 1.00 94.73 277 GLU E C 1
ATOM 13481 O O . GLU E 2 277 ? 46.446 -17.574 -43.485 1.00 96.57 277 GLU E O 1
ATOM 13487 N N . GLY E 2 278 ? 44.880 -19.000 -44.259 1.00 93.00 278 GLY E N 1
ATOM 13488 C CA . GLY E 2 278 ? 44.675 -18.252 -45.485 1.00 91.76 278 GLY E CA 1
ATOM 13489 C C . GLY E 2 278 ? 45.353 -18.809 -46.718 1.00 94.80 278 GLY E C 1
ATOM 13490 O O . GLY E 2 278 ? 45.143 -18.265 -47.814 1.00 95.42 278 GLY E O 1
ATOM 13491 N N . ARG E 2 279 ? 46.159 -19.863 -46.579 1.00 96.32 279 ARG E N 1
ATOM 13492 C CA . ARG E 2 279 ? 46.788 -20.476 -47.743 1.00 94.55 279 ARG E CA 1
ATOM 13493 C C . ARG E 2 279 ? 45.729 -21.086 -48.651 1.00 93.32 279 ARG E C 1
ATOM 13494 O O . ARG E 2 279 ? 44.816 -21.782 -48.194 1.00 90.39 279 ARG E O 1
ATOM 13502 N N . LEU E 2 280 ? 45.850 -20.814 -49.940 1.00 94.36 280 LEU E N 1
ATOM 13503 C CA . LEU E 2 280 ? 45.024 -21.449 -50.959 1.00 98.63 280 LEU E CA 1
ATOM 13504 C C . LEU E 2 280 ? 45.929 -22.338 -51.810 1.00 101.78 280 LEU E C 1
ATOM 13505 O O . LEU E 2 280 ? 46.680 -21.829 -52.651 1.00 101.73 280 LEU E O 1
ATOM 13510 N N . PHE E 2 281 ? 45.860 -23.661 -51.593 1.00 98.80 281 PHE E N 1
ATOM 13511 C CA . PHE E 2 281 ? 46.611 -24.618 -52.400 1.00 99.89 281 PHE E CA 1
ATOM 13512 C C . PHE E 2 281 ? 45.773 -25.180 -53.543 1.00 102.01 281 PHE E C 1
ATOM 13513 O O . PHE E 2 281 ? 44.541 -25.126 -53.549 1.00 100.81 281 PHE E O 1
ATOM 13521 N N . MET E 2 282 ? 46.478 -25.791 -54.495 1.00 107.15 282 MET E N 1
ATOM 13522 C CA . MET E 2 282 ? 45.873 -26.509 -55.612 1.00 108.67 282 MET E CA 1
ATOM 13523 C C . MET E 2 282 ? 46.327 -27.966 -55.601 1.00 110.58 282 MET E C 1
ATOM 13524 O O . MET E 2 282 ? 47.514 -28.254 -55.788 1.00 112.50 282 MET E O 1
ATOM 13529 N N . LEU E 2 283 ? 45.386 -28.884 -55.399 1.00 107.82 283 LEU E N 1
ATOM 13530 C CA . LEU E 2 283 ? 45.664 -30.303 -55.544 1.00 110.73 283 LEU E CA 1
ATOM 13531 C C . LEU E 2 283 ? 45.412 -30.708 -56.995 1.00 114.78 283 LEU E C 1
ATOM 13532 O O . LEU E 2 283 ? 44.354 -30.407 -57.561 1.00 112.00 283 LEU E O 1
ATOM 13537 N N . LEU E 2 284 ? 46.394 -31.362 -57.609 1.00 113.79 284 LEU E N 1
ATOM 13538 C CA . LEU E 2 284 ? 46.274 -31.822 -58.985 1.00 114.34 284 LEU E CA 1
ATOM 13539 C C . LEU E 2 284 ? 46.350 -33.338 -59.007 1.00 113.01 284 LEU E C 1
ATOM 13540 O O . LEU E 2 284 ? 47.199 -33.930 -58.335 1.00 114.10 284 LEU E O 1
ATOM 13545 N N . LEU E 2 285 ? 45.460 -33.962 -59.770 1.00 113.75 285 LEU E N 1
ATOM 13546 C CA . LEU E 2 285 ? 45.531 -35.394 -60.049 1.00 114.94 285 LEU E CA 1
ATOM 13547 C C . LEU E 2 285 ? 46.099 -35.547 -61.459 1.00 125.91 285 LEU E C 1
ATOM 13548 O O . LEU E 2 285 ? 45.408 -35.285 -62.452 1.00 127.30 285 LEU E O 1
ATOM 13553 N N . GLU E 2 286 ? 47.377 -35.944 -61.544 1.00 131.54 286 GLU E N 1
ATOM 13554 C CA . GLU E 2 286 ? 48.050 -36.120 -62.834 1.00 133.42 286 GLU E CA 1
ATOM 13555 C C . GLU E 2 286 ? 47.632 -37.459 -63.441 1.00 133.20 286 GLU E C 1
ATOM 13556 O O . GLU E 2 286 ? 47.914 -38.520 -62.871 1.00 133.04 286 GLU E O 1
ATOM 13558 N N . LYS E 2 287 ? 46.955 -37.410 -64.587 1.00 123.96 287 LYS E N 1
ATOM 13559 C CA . LYS E 2 287 ? 46.319 -38.563 -65.211 1.00 126.94 287 LYS E CA 1
ATOM 13560 C C . LYS E 2 287 ? 47.145 -39.097 -66.375 1.00 136.27 287 LYS E C 1
ATOM 13561 O O . LYS E 2 287 ? 47.934 -38.382 -66.989 1.00 135.52 287 LYS E O 1
ATOM 13563 N N . GLU E 2 288 ? 46.894 -40.371 -66.715 1.00 142.08 288 GLU E N 1
ATOM 13564 C CA . GLU E 2 288 ? 47.670 -41.130 -67.711 1.00 138.60 288 GLU E CA 1
ATOM 13565 C C . GLU E 2 288 ? 46.760 -41.724 -68.795 1.00 144.04 288 GLU E C 1
ATOM 13566 O O . GLU E 2 288 ? 46.271 -42.846 -68.653 1.00 144.14 288 GLU E O 1
ATOM 13568 N N . GLU E 2 289 ? 46.563 -40.978 -69.891 1.00 144.74 289 GLU E N 1
ATOM 13569 C CA . GLU E 2 289 ? 45.742 -41.407 -71.027 1.00 140.77 289 GLU E CA 1
ATOM 13570 C C . GLU E 2 289 ? 46.469 -42.497 -71.809 1.00 141.89 289 GLU E C 1
ATOM 13571 O O . GLU E 2 289 ? 47.291 -42.206 -72.681 1.00 142.80 289 GLU E O 1
ATOM 13573 N N . GLN E 2 290 ? 46.143 -43.759 -71.525 1.00 143.44 290 GLN E N 1
ATOM 13574 C CA . GLN E 2 290 ? 46.805 -44.905 -72.138 1.00 144.71 290 GLN E CA 1
ATOM 13575 C C . GLN E 2 290 ? 46.138 -45.308 -73.466 1.00 144.00 290 GLN E C 1
ATOM 13576 O O . GLN E 2 290 ? 45.089 -44.787 -73.846 1.00 144.48 290 GLN E O 1
ATOM 13582 N N . MET E 2 291 ? 46.763 -46.237 -74.198 1.00 142.42 291 MET E N 1
ATOM 13583 C CA . MET E 2 291 ? 46.200 -46.620 -75.496 1.00 138.80 291 MET E CA 1
ATOM 13584 C C . MET E 2 291 ? 45.104 -47.667 -75.383 1.00 136.61 291 MET E C 1
ATOM 13585 O O . MET E 2 291 ? 44.371 -47.868 -76.350 1.00 132.39 291 MET E O 1
ATOM 13590 N N . ASP E 2 292 ? 44.977 -48.343 -74.246 1.00 141.82 292 ASP E N 1
ATOM 13591 C CA . ASP E 2 292 ? 43.848 -49.238 -74.011 1.00 141.65 292 ASP E CA 1
ATOM 13592 C C . ASP E 2 292 ? 42.704 -48.459 -73.373 1.00 147.56 292 ASP E C 1
ATOM 13593 O O . ASP E 2 292 ? 41.956 -49.012 -72.551 1.00 147.05 292 ASP E O 1
ATOM 13598 N N . GLY E 2 293 ? 42.587 -47.170 -73.698 1.00 150.02 293 GLY E N 1
ATOM 13599 C CA . GLY E 2 293 ? 41.599 -46.294 -73.096 1.00 149.41 293 GLY E CA 1
ATOM 13600 C C . GLY E 2 293 ? 41.823 -45.964 -71.626 1.00 149.92 293 GLY E C 1
ATOM 13601 O O . GLY E 2 293 ? 41.564 -44.830 -71.201 1.00 149.28 293 GLY E O 1
ATOM 13602 N N . THR E 2 294 ? 42.284 -46.941 -70.839 1.00 144.22 294 THR E N 1
ATOM 13603 C CA . THR E 2 294 ? 42.447 -46.743 -69.406 1.00 149.50 294 THR E CA 1
ATOM 13604 C C . THR E 2 294 ? 43.180 -45.442 -69.123 1.00 152.10 294 THR E C 1
ATOM 13605 O O . THR E 2 294 ? 44.066 -45.025 -69.878 1.00 149.66 294 THR E O 1
ATOM 13609 N N . VAL E 2 295 ? 42.786 -44.799 -68.027 1.00 154.18 295 VAL E N 1
ATOM 13610 C CA . VAL E 2 295 ? 43.493 -43.662 -67.467 1.00 149.12 295 VAL E CA 1
ATOM 13611 C C . VAL E 2 295 ? 43.844 -44.007 -66.029 1.00 147.03 295 VAL E C 1
ATOM 13612 O O . VAL E 2 295 ? 43.000 -44.515 -65.282 1.00 146.12 295 VAL E O 1
ATOM 13616 N N . THR E 2 296 ? 45.097 -43.775 -65.650 1.00 148.84 296 THR E N 1
ATOM 13617 C CA . THR E 2 296 ? 45.580 -44.164 -64.333 1.00 153.73 296 THR E CA 1
ATOM 13618 C C . THR E 2 296 ? 46.183 -42.954 -63.630 1.00 154.08 296 THR E C 1
ATOM 13619 O O . THR E 2 296 ? 46.592 -41.981 -64.275 1.00 152.66 296 THR E O 1
ATOM 13623 N N . LEU E 2 297 ? 46.234 -43.028 -62.291 1.00 139.17 297 LEU E N 1
ATOM 13624 C CA . LEU E 2 297 ? 46.783 -41.948 -61.465 1.00 128.94 297 LEU E CA 1
ATOM 13625 C C . LEU E 2 297 ? 48.293 -42.109 -61.408 1.00 125.03 297 LEU E C 1
ATOM 13626 O O . LEU E 2 297 ? 48.817 -42.936 -60.655 1.00 117.68 297 LEU E O 1
ATOM 13631 N N . LYS E 2 298 ? 48.998 -41.305 -62.207 1.00 122.25 298 LYS E N 1
ATOM 13632 C CA . LYS E 2 298 ? 50.454 -41.356 -62.221 1.00 123.49 298 LYS E CA 1
ATOM 13633 C C . LYS E 2 298 ? 51.027 -40.749 -60.943 1.00 125.52 298 LYS E C 1
ATOM 13634 O O . LYS E 2 298 ? 51.773 -41.410 -60.202 1.00 122.46 298 LYS E O 1
ATOM 13636 N N . ASP E 2 299 ? 50.661 -39.501 -60.647 1.00 123.43 299 ASP E N 1
ATOM 13637 C CA . ASP E 2 299 ? 51.178 -38.836 -59.462 1.00 122.32 299 ASP E CA 1
ATOM 13638 C C . ASP E 2 299 ? 50.151 -37.836 -58.933 1.00 121.05 299 ASP E C 1
ATOM 13639 O O . ASP E 2 299 ? 49.046 -37.699 -59.469 1.00 118.98 299 ASP E O 1
ATOM 13644 N N . LEU E 2 300 ? 50.543 -37.144 -57.851 1.00 121.99 300 LEU E N 1
ATOM 13645 C CA . LEU E 2 300 ? 49.774 -36.108 -57.163 1.00 117.32 300 LEU E CA 1
ATOM 13646 C C . LEU E 2 300 ? 50.683 -34.914 -56.877 1.00 118.73 300 LEU E C 1
ATOM 13647 O O . LEU E 2 300 ? 51.724 -35.077 -56.233 1.00 122.50 300 LEU E O 1
ATOM 13652 N N . ARG E 2 301 ? 50.284 -33.713 -57.322 1.00 114.53 301 ARG E N 1
ATOM 13653 C CA . ARG E 2 301 ? 51.014 -32.477 -57.031 1.00 115.55 301 ARG E CA 1
ATOM 13654 C C . ARG E 2 301 ? 50.136 -31.488 -56.269 1.00 113.97 301 ARG E C 1
ATOM 13655 O O . ARG E 2 301 ? 48.979 -31.260 -56.636 1.00 113.19 301 ARG E O 1
ATOM 13657 N N . VAL E 2 302 ? 50.690 -30.892 -55.212 1.00 117.96 302 VAL E N 1
ATOM 13658 C CA . VAL E 2 302 ? 50.047 -29.798 -54.493 1.00 119.17 302 VAL E CA 1
ATOM 13659 C C . VAL E 2 302 ? 50.792 -28.513 -54.803 1.00 121.57 302 VAL E C 1
ATOM 13660 O O . VAL E 2 302 ? 52.007 -28.427 -54.589 1.00 121.19 302 VAL E O 1
ATOM 13664 N N . GLU E 2 303 ? 50.071 -27.517 -55.299 1.00 134.83 303 GLU E N 1
ATOM 13665 C CA . GLU E 2 303 ? 50.653 -26.224 -55.622 1.00 136.24 303 GLU E CA 1
ATOM 13666 C C . GLU E 2 303 ? 49.978 -25.148 -54.788 1.00 135.46 303 GLU E C 1
ATOM 13667 O O . GLU E 2 303 ? 48.759 -25.181 -54.588 1.00 135.42 303 GLU E O 1
ATOM 13673 N N . LEU E 2 304 ? 50.775 -24.207 -54.291 1.00 121.57 304 LEU E N 1
ATOM 13674 C CA . LEU E 2 304 ? 50.264 -23.107 -53.486 1.00 113.83 304 LEU E CA 1
ATOM 13675 C C . LEU E 2 304 ? 49.964 -21.912 -54.378 1.00 108.61 304 LEU E C 1
ATOM 13676 O O . LEU E 2 304 ? 50.805 -21.502 -55.181 1.00 106.40 304 LEU E O 1
ATOM 13681 N N . LEU E 2 305 ? 48.779 -21.337 -54.209 1.00 105.12 305 LEU E N 1
ATOM 13682 C CA . LEU E 2 305 ? 48.379 -20.238 -55.071 1.00 110.60 305 LEU E CA 1
ATOM 13683 C C . LEU E 2 305 ? 48.698 -18.887 -54.438 1.00 110.71 305 LEU E C 1
ATOM 13684 O O . LEU E 2 305 ? 49.312 -18.032 -55.086 1.00 114.85 305 LEU E O 1
ATOM 13689 N N . GLY E 2 306 ? 48.309 -18.692 -53.178 1.00 108.38 306 GLY E N 1
ATOM 13690 C CA . GLY E 2 306 ? 48.496 -17.410 -52.511 1.00 109.63 306 GLY E CA 1
ATOM 13691 C C . GLY E 2 306 ? 47.757 -17.356 -51.177 1.00 105.74 306 GLY E C 1
ATOM 13692 O O . GLY E 2 306 ? 47.447 -18.390 -50.586 1.00 105.44 306 GLY E O 1
ATOM 13693 N N . GLU E 2 307 ? 47.480 -16.135 -50.712 1.00 102.01 307 GLU E N 1
ATOM 13694 C CA . GLU E 2 307 ? 46.755 -15.919 -49.462 1.00 97.22 307 GLU E CA 1
ATOM 13695 C C . GLU E 2 307 ? 45.344 -15.400 -49.733 1.00 93.72 307 GLU E C 1
ATOM 13696 O O . GLU E 2 307 ? 45.144 -14.563 -50.615 1.00 93.26 307 GLU E O 1
ATOM 13702 N N . THR E 2 308 ? 44.361 -15.904 -48.979 1.00 93.03 308 THR E N 1
ATOM 13703 C CA . THR E 2 308 ? 43.013 -15.330 -48.997 1.00 92.03 308 THR E CA 1
ATOM 13704 C C . THR E 2 308 ? 42.564 -15.103 -47.559 1.00 88.50 308 THR E C 1
ATOM 13705 O O . THR E 2 308 ? 43.375 -15.226 -46.638 1.00 89.36 308 THR E O 1
ATOM 13709 N N . SER E 2 309 ? 41.295 -14.755 -47.342 1.00 86.28 309 SER E N 1
ATOM 13710 C CA . SER E 2 309 ? 40.800 -14.698 -45.971 1.00 90.94 309 SER E CA 1
ATOM 13711 C C . SER E 2 309 ? 40.793 -16.101 -45.380 1.00 89.77 309 SER E C 1
ATOM 13712 O O . SER E 2 309 ? 40.647 -17.096 -46.097 1.00 90.06 309 SER E O 1
ATOM 13715 N N . ILE E 2 310 ? 40.940 -16.175 -44.058 1.00 86.23 310 ILE E N 1
ATOM 13716 C CA . ILE E 2 310 ? 40.807 -17.436 -43.343 1.00 81.67 310 ILE E CA 1
ATOM 13717 C C . ILE E 2 310 ? 39.564 -17.999 -44.024 1.00 85.47 310 ILE E C 1
ATOM 13718 O O . ILE E 2 310 ? 38.498 -17.364 -44.007 1.00 82.17 310 ILE E O 1
ATOM 13723 N N . ALA E 2 311 ? 39.689 -19.204 -44.600 1.00 86.39 311 ALA E N 1
ATOM 13724 C CA . ALA E 2 311 ? 38.648 -19.800 -45.428 1.00 77.64 311 ALA E CA 1
ATOM 13725 C C . ALA E 2 311 ? 37.902 -20.765 -44.517 1.00 79.67 311 ALA E C 1
ATOM 13726 O O . ALA E 2 311 ? 38.509 -21.589 -43.826 1.00 83.29 311 ALA E O 1
ATOM 13728 N N . GLU E 2 312 ? 36.580 -20.642 -44.504 1.00 77.83 312 GLU E N 1
ATOM 13729 C CA . GLU E 2 312 ? 35.698 -21.617 -43.884 1.00 81.44 312 GLU E CA 1
ATOM 13730 C C . GLU E 2 312 ? 35.166 -22.581 -44.925 1.00 88.82 312 GLU E C 1
ATOM 13731 O O . GLU E 2 312 ? 35.245 -23.793 -44.743 1.00 96.68 312 GLU E O 1
ATOM 13737 N N . CYS E 2 313 ? 34.642 -22.046 -46.027 1.00 91.00 313 CYS E N 1
ATOM 13738 C CA . CYS E 2 313 ? 34.169 -22.817 -47.161 1.00 91.84 313 CYS E CA 1
ATOM 13739 C C . CYS E 2 313 ? 34.755 -22.229 -48.445 1.00 92.01 313 CYS E C 1
ATOM 13740 O O . CYS E 2 313 ? 35.037 -21.033 -48.511 1.00 91.94 313 CYS E O 1
ATOM 13743 N N . LEU E 2 314 ? 34.961 -23.084 -49.464 1.00 93.83 314 LEU E N 1
ATOM 13744 C CA . LEU E 2 314 ? 35.528 -22.687 -50.753 1.00 89.38 314 LEU E CA 1
ATOM 13745 C C . LEU E 2 314 ? 34.686 -23.217 -51.903 1.00 93.25 314 LEU E C 1
ATOM 13746 O O . LEU E 2 314 ? 34.148 -24.327 -51.844 1.00 97.72 314 LEU E O 1
ATOM 13751 N N . THR E 2 315 ? 34.605 -22.432 -52.969 1.00 92.70 315 THR E N 1
ATOM 13752 C CA . THR E 2 315 ? 33.759 -22.791 -54.097 1.00 90.81 315 THR E CA 1
ATOM 13753 C C . THR E 2 315 ? 34.306 -22.099 -55.344 1.00 91.00 315 THR E C 1
ATOM 13754 O O . THR E 2 315 ? 34.406 -20.873 -55.385 1.00 93.16 315 THR E O 1
ATOM 13758 N N . TYR E 2 316 ? 34.737 -22.883 -56.331 1.00 96.62 316 TYR E N 1
ATOM 13759 C CA . TYR E 2 316 ? 35.180 -22.318 -57.596 1.00 98.72 316 TYR E CA 1
ATOM 13760 C C . TYR E 2 316 ? 33.960 -21.967 -58.430 1.00 98.18 316 TYR E C 1
ATOM 13761 O O . TYR E 2 316 ? 33.002 -22.740 -58.511 1.00 98.28 316 TYR E O 1
ATOM 13770 N N . LEU E 2 317 ? 33.996 -20.793 -59.049 1.00 99.61 317 LEU E N 1
ATOM 13771 C CA . LEU E 2 317 ? 32.850 -20.331 -59.818 1.00 102.17 317 LEU E CA 1
ATOM 13772 C C . LEU E 2 317 ? 33.097 -20.507 -61.316 1.00 111.13 317 LEU E C 1
ATOM 13773 O O . LEU E 2 317 ? 32.497 -21.381 -61.958 1.00 106.43 317 LEU E O 1
ATOM 13778 N N . ASP E 2 318 ? 33.975 -19.688 -61.888 1.00 116.32 318 ASP E N 1
ATOM 13779 C CA . ASP E 2 318 ? 34.273 -19.786 -63.311 1.00 115.63 318 ASP E CA 1
ATOM 13780 C C . ASP E 2 318 ? 35.327 -18.747 -63.662 1.00 113.95 318 ASP E C 1
ATOM 13781 O O . ASP E 2 318 ? 35.549 -17.782 -62.925 1.00 113.63 318 ASP E O 1
ATOM 13786 N N . ASN E 2 319 ? 35.977 -18.969 -64.798 1.00 114.93 319 ASN E N 1
ATOM 13787 C CA . ASN E 2 319 ? 37.009 -18.066 -65.269 1.00 116.05 319 ASN E CA 1
ATOM 13788 C C . ASN E 2 319 ? 37.992 -17.738 -64.146 1.00 110.82 319 ASN E C 1
ATOM 13789 O O . ASN E 2 319 ? 38.537 -16.638 -64.074 1.00 112.44 319 ASN E O 1
ATOM 13794 N N . GLY E 2 320 ? 38.203 -18.699 -63.244 1.00 114.45 320 GLY E N 1
ATOM 13795 C CA . GLY E 2 320 ? 39.202 -18.581 -62.200 1.00 117.06 320 GLY E CA 1
ATOM 13796 C C . GLY E 2 320 ? 38.823 -17.741 -61.004 1.00 108.74 320 GLY E C 1
ATOM 13797 O O . GLY E 2 320 ? 39.700 -17.406 -60.199 1.00 104.70 320 GLY E O 1
ATOM 13798 N N . VAL E 2 321 ? 37.568 -17.367 -60.865 1.00 105.40 321 VAL E N 1
ATOM 13799 C CA . VAL E 2 321 ? 37.115 -16.684 -59.661 1.00 105.50 321 VAL E CA 1
ATOM 13800 C C . VAL E 2 321 ? 36.656 -17.740 -58.668 1.00 104.12 321 VAL E C 1
ATOM 13801 O O . VAL E 2 321 ? 35.826 -18.600 -58.995 1.00 103.24 321 VAL E O 1
ATOM 13805 N N . VAL E 2 322 ? 37.217 -17.686 -57.464 1.00 96.13 322 VAL E N 1
ATOM 13806 C CA . VAL E 2 322 ? 36.859 -18.572 -56.373 1.00 92.99 322 VAL E CA 1
ATOM 13807 C C . VAL E 2 322 ? 36.184 -17.724 -55.320 1.00 94.66 322 VAL E C 1
ATOM 13808 O O . VAL E 2 322 ? 36.774 -16.752 -54.835 1.00 100.72 322 VAL E O 1
ATOM 13812 N N . PHE E 2 323 ? 34.951 -18.067 -54.978 1.00 91.37 323 PHE E N 1
ATOM 13813 C CA . PHE E 2 323 ? 34.326 -17.451 -53.822 1.00 90.50 323 PHE E CA 1
ATOM 13814 C C . PHE E 2 323 ? 34.927 -18.056 -52.562 1.00 90.97 323 PHE E C 1
ATOM 13815 O O . PHE E 2 323 ? 34.819 -19.267 -52.350 1.00 92.71 323 PHE E O 1
ATOM 13823 N N . VAL E 2 324 ? 35.546 -17.226 -51.727 1.00 89.33 324 VAL E N 1
ATOM 13824 C CA . VAL E 2 324 ? 36.146 -17.667 -50.474 1.00 83.59 324 VAL E CA 1
ATOM 13825 C C . VAL E 2 324 ? 35.211 -17.257 -49.346 1.00 85.81 324 VAL E C 1
ATOM 13826 O O . VAL E 2 324 ? 35.086 -16.072 -49.028 1.00 88.26 324 VAL E O 1
ATOM 13830 N N . GLY E 2 325 ? 34.541 -18.227 -48.728 1.00 87.03 325 GLY E N 1
ATOM 13831 C CA . GLY E 2 325 ? 33.648 -17.952 -47.607 1.00 85.58 325 GLY E CA 1
ATOM 13832 C C . GLY E 2 325 ? 34.391 -17.982 -46.282 1.00 78.35 325 GLY E C 1
ATOM 13833 O O . GLY E 2 325 ? 35.135 -18.921 -46.001 1.00 74.62 325 GLY E O 1
ATOM 13834 N N . SER E 2 326 ? 34.188 -16.939 -45.470 1.00 84.43 326 SER E N 1
ATOM 13835 C CA . SER E 2 326 ? 34.963 -16.694 -44.256 1.00 80.72 326 SER E CA 1
ATOM 13836 C C . SER E 2 326 ? 34.038 -16.532 -43.057 1.00 79.80 326 SER E C 1
ATOM 13837 O O . SER E 2 326 ? 32.956 -15.943 -43.175 1.00 78.54 326 SER E O 1
ATOM 13840 N N . ARG E 2 327 ? 34.477 -17.078 -41.911 1.00 80.63 327 ARG E N 1
ATOM 13841 C CA . ARG E 2 327 ? 33.819 -16.946 -40.608 1.00 80.36 327 ARG E CA 1
ATOM 13842 C C . ARG E 2 327 ? 34.528 -15.942 -39.719 1.00 78.53 327 ARG E C 1
ATOM 13843 O O . ARG E 2 327 ? 33.935 -15.450 -38.747 1.00 76.34 327 ARG E O 1
ATOM 13851 N N . LEU E 2 328 ? 35.788 -15.657 -40.043 1.00 77.12 328 LEU E N 1
ATOM 13852 C CA . LEU E 2 328 ? 36.678 -14.829 -39.252 1.00 80.46 328 LEU E CA 1
ATOM 13853 C C . LEU E 2 328 ? 37.026 -13.521 -39.928 1.00 83.98 328 LEU E C 1
ATOM 13854 O O . LEU E 2 328 ? 37.230 -12.521 -39.245 1.00 84.66 328 LEU E O 1
ATOM 13859 N N . GLY E 2 329 ? 37.126 -13.507 -41.244 1.00 84.80 329 GLY E N 1
ATOM 13860 C CA . GLY E 2 329 ? 37.352 -12.263 -41.946 1.00 85.46 329 GLY E CA 1
ATOM 13861 C C . GLY E 2 329 ? 36.243 -11.935 -42.928 1.00 82.27 329 GLY E C 1
ATOM 13862 O O . GLY E 2 329 ? 35.136 -12.482 -42.853 1.00 76.90 329 GLY E O 1
ATOM 13863 N N . ASP E 2 330 ? 36.521 -11.033 -43.857 1.00 81.03 330 ASP E N 1
ATOM 13864 C CA . ASP E 2 330 ? 35.543 -10.775 -44.891 1.00 82.71 330 ASP E CA 1
ATOM 13865 C C . ASP E 2 330 ? 35.567 -11.926 -45.887 1.00 83.80 330 ASP E C 1
ATOM 13866 O O . ASP E 2 330 ? 36.617 -12.539 -46.130 1.00 81.85 330 ASP E O 1
ATOM 13871 N N . SER E 2 331 ? 34.388 -12.271 -46.401 1.00 81.91 331 SER E N 1
ATOM 13872 C CA . SER E 2 331 ? 34.344 -13.160 -47.538 1.00 82.04 331 SER E CA 1
ATOM 13873 C C . SER E 2 331 ? 34.715 -12.366 -48.771 1.00 83.01 331 SER E C 1
ATOM 13874 O O . SER E 2 331 ? 34.624 -11.145 -48.792 1.00 83.15 331 SER E O 1
ATOM 13877 N N . GLN E 2 332 ? 35.145 -13.066 -49.809 1.00 90.04 332 GLN E N 1
ATOM 13878 C CA . GLN E 2 332 ? 35.742 -12.379 -50.938 1.00 83.93 332 GLN E CA 1
ATOM 13879 C C . GLN E 2 332 ? 35.652 -13.258 -52.181 1.00 89.43 332 GLN E C 1
ATOM 13880 O O . GLN E 2 332 ? 35.609 -14.487 -52.092 1.00 89.08 332 GLN E O 1
ATOM 13886 N N . LEU E 2 333 ? 35.599 -12.604 -53.341 1.00 94.98 333 LEU E N 1
ATOM 13887 C CA . LEU E 2 333 ? 35.842 -13.227 -54.639 1.00 92.13 333 LEU E CA 1
ATOM 13888 C C . LEU E 2 333 ? 37.313 -13.035 -55.008 1.00 96.26 333 LEU E C 1
ATOM 13889 O O . LEU E 2 333 ? 37.799 -11.901 -55.052 1.00 98.77 333 LEU E O 1
ATOM 13894 N N . VAL E 2 334 ? 38.018 -14.126 -55.279 1.00 95.97 334 VAL E N 1
ATOM 13895 C CA . VAL E 2 334 ? 39.405 -14.038 -55.723 1.00 97.72 334 VAL E CA 1
ATOM 13896 C C . VAL E 2 334 ? 39.490 -14.504 -57.173 1.00 98.30 334 VAL E C 1
ATOM 13897 O O . VAL E 2 334 ? 38.664 -15.287 -57.654 1.00 98.26 334 VAL E O 1
ATOM 13901 N N . LYS E 2 335 ? 40.470 -13.978 -57.888 1.00 101.30 335 LYS E N 1
ATOM 13902 C CA . LYS E 2 335 ? 40.713 -14.371 -59.268 1.00 103.70 335 LYS E CA 1
ATOM 13903 C C . LYS E 2 335 ? 42.049 -15.090 -59.311 1.00 105.45 335 LYS E C 1
ATOM 13904 O O . LYS E 2 335 ? 43.078 -14.519 -58.941 1.00 106.43 335 LYS E O 1
ATOM 13906 N N . LEU E 2 336 ? 42.028 -16.343 -59.733 1.00 110.20 336 LEU E N 1
ATOM 13907 C CA . LEU E 2 336 ? 43.265 -17.070 -59.962 1.00 114.08 336 LEU E CA 1
ATOM 13908 C C . LEU E 2 336 ? 43.901 -16.580 -61.258 1.00 115.89 336 LEU E C 1
ATOM 13909 O O . LEU E 2 336 ? 43.204 -16.308 -62.240 1.00 114.58 336 LEU E O 1
ATOM 13914 N N . ASN E 2 337 ? 45.221 -16.410 -61.233 1.00 119.22 337 ASN E N 1
ATOM 13915 C CA . ASN E 2 337 ? 46.008 -15.959 -62.374 1.00 124.46 337 ASN E CA 1
ATOM 13916 C C . ASN E 2 337 ? 46.999 -17.033 -62.796 1.00 132.41 337 ASN E C 1
ATOM 13917 O O . ASN E 2 337 ? 47.310 -17.958 -62.042 1.00 135.10 337 ASN E O 1
ATOM 13922 N N . VAL E 2 338 ? 47.518 -16.885 -64.018 1.00 135.34 338 VAL E N 1
ATOM 13923 C CA . VAL E 2 338 ? 48.535 -17.799 -64.520 1.00 136.42 338 VAL E CA 1
ATOM 13924 C C . VAL E 2 338 ? 49.940 -17.239 -64.358 1.00 139.08 338 VAL E C 1
ATOM 13925 O O . VAL E 2 338 ? 50.915 -17.948 -64.651 1.00 138.63 338 VAL E O 1
ATOM 13929 N N . ASP E 2 339 ? 50.079 -16.004 -63.898 1.00 145.35 339 ASP E N 1
ATOM 13930 C CA . ASP E 2 339 ? 51.378 -15.420 -63.625 1.00 147.76 339 ASP E CA 1
ATOM 13931 C C . ASP E 2 339 ? 51.358 -14.832 -62.221 1.00 149.60 339 ASP E C 1
ATOM 13932 O O . ASP E 2 339 ? 50.299 -14.451 -61.712 1.00 148.83 339 ASP E O 1
ATOM 13934 N N . SER E 2 340 ? 52.531 -14.777 -61.587 1.00 149.71 340 SER E N 1
ATOM 13935 C CA . SER E 2 340 ? 52.596 -14.330 -60.202 1.00 152.64 340 SER E CA 1
ATOM 13936 C C . SER E 2 340 ? 52.631 -12.805 -60.106 1.00 151.42 340 SER E C 1
ATOM 13937 O O . SER E 2 340 ? 52.909 -12.091 -61.072 1.00 147.64 340 SER E O 1
ATOM 13940 N N . ASN E 2 341 ? 52.335 -12.316 -58.906 1.00 159.20 341 ASN E N 1
ATOM 13941 C CA . ASN E 2 341 ? 52.517 -10.918 -58.563 1.00 159.26 341 ASN E CA 1
ATOM 13942 C C . ASN E 2 341 ? 53.910 -10.748 -57.967 1.00 171.18 341 ASN E C 1
ATOM 13943 O O . ASN E 2 341 ? 54.737 -11.667 -57.986 1.00 170.28 341 ASN E O 1
ATOM 13945 N N . GLU E 2 342 ? 54.188 -9.560 -57.426 1.00 189.35 342 GLU E N 1
ATOM 13946 C CA . GLU E 2 342 ? 55.477 -9.334 -56.779 1.00 193.40 342 GLU E CA 1
ATOM 13947 C C . GLU E 2 342 ? 55.657 -10.304 -55.614 1.00 194.66 342 GLU E C 1
ATOM 13948 O O . GLU E 2 342 ? 56.702 -10.958 -55.490 1.00 198.98 342 GLU E O 1
ATOM 13950 N N . GLN E 2 343 ? 54.640 -10.428 -54.765 1.00 179.36 343 GLN E N 1
ATOM 13951 C CA . GLN E 2 343 ? 54.701 -11.374 -53.668 1.00 176.70 343 GLN E CA 1
ATOM 13952 C C . GLN E 2 343 ? 54.605 -12.814 -54.135 1.00 176.86 343 GLN E C 1
ATOM 13953 O O . GLN E 2 343 ? 54.500 -13.703 -53.286 1.00 171.58 343 GLN E O 1
ATOM 13955 N N . GLY E 2 344 ? 54.635 -13.043 -55.450 1.00 190.92 344 GLY E N 1
ATOM 13956 C CA . GLY E 2 344 ? 54.564 -14.373 -56.026 1.00 189.03 344 GLY E CA 1
ATOM 13957 C C . GLY E 2 344 ? 53.185 -14.993 -56.039 1.00 185.74 344 GLY E C 1
ATOM 13958 O O . GLY E 2 344 ? 53.031 -16.124 -56.525 1.00 184.34 344 GLY E O 1
ATOM 13959 N N . SER E 2 345 ? 52.178 -14.295 -55.521 1.00 159.74 345 SER E N 1
ATOM 13960 C CA . SER E 2 345 ? 50.841 -14.857 -55.478 1.00 142.49 345 SER E CA 1
ATOM 13961 C C . SER E 2 345 ? 50.249 -14.970 -56.873 1.00 138.42 345 SER E C 1
ATOM 13962 O O . SER E 2 345 ? 50.632 -14.256 -57.805 1.00 141.75 345 SER E O 1
ATOM 13965 N N . TYR E 2 346 ? 49.313 -15.902 -57.011 1.00 127.39 346 TYR E N 1
ATOM 13966 C CA . TYR E 2 346 ? 48.447 -15.972 -58.175 1.00 125.34 346 TYR E CA 1
ATOM 13967 C C . TYR E 2 346 ? 47.023 -15.565 -57.835 1.00 120.38 346 TYR E C 1
ATOM 13968 O O . TYR E 2 346 ? 46.220 -15.326 -58.750 1.00 119.28 346 TYR E O 1
ATOM 13977 N N . VAL E 2 347 ? 46.700 -15.465 -56.549 1.00 117.35 347 VAL E N 1
ATOM 13978 C CA . VAL E 2 347 ? 45.393 -14.999 -56.116 1.00 114.14 347 VAL E CA 1
ATOM 13979 C C . VAL E 2 347 ? 45.410 -13.483 -56.052 1.00 111.38 347 VAL E C 1
ATOM 13980 O O . VAL E 2 347 ? 46.389 -12.874 -55.606 1.00 112.93 347 VAL E O 1
ATOM 13984 N N . VAL E 2 348 ? 44.330 -12.863 -56.510 1.00 103.77 348 VAL E N 1
ATOM 13985 C CA . VAL E 2 348 ? 44.190 -11.421 -56.403 1.00 102.99 348 VAL E CA 1
ATOM 13986 C C . VAL E 2 348 ? 42.729 -11.128 -56.110 1.00 103.59 348 VAL E C 1
ATOM 13987 O O . VAL E 2 348 ? 41.849 -11.483 -56.903 1.00 104.33 348 VAL E O 1
ATOM 13991 N N . ALA E 2 349 ? 42.460 -10.530 -54.956 1.00 100.99 349 ALA E N 1
ATOM 13992 C CA . ALA E 2 349 ? 41.078 -10.326 -54.557 1.00 100.00 349 ALA E CA 1
ATOM 13993 C C . ALA E 2 349 ? 40.423 -9.332 -55.503 1.00 108.19 349 ALA E C 1
ATOM 13994 O O . ALA E 2 349 ? 40.974 -8.263 -55.779 1.00 109.40 349 ALA E O 1
ATOM 13996 N N . MET E 2 350 ? 39.250 -9.694 -56.014 1.00 108.15 350 MET E N 1
ATOM 13997 C CA . MET E 2 350 ? 38.495 -8.821 -56.897 1.00 104.17 350 MET E CA 1
ATOM 13998 C C . MET E 2 350 ? 37.196 -8.335 -56.280 1.00 102.21 350 MET E C 1
ATOM 13999 O O . MET E 2 350 ? 36.453 -7.605 -56.937 1.00 107.39 350 MET E O 1
ATOM 14004 N N . GLU E 2 351 ? 36.893 -8.735 -55.053 1.00 97.80 351 GLU E N 1
ATOM 14005 C CA . GLU E 2 351 ? 35.733 -8.232 -54.337 1.00 94.67 351 GLU E CA 1
ATOM 14006 C C . GLU E 2 351 ? 35.918 -8.626 -52.883 1.00 91.65 351 GLU E C 1
ATOM 14007 O O . GLU E 2 351 ? 36.800 -9.420 -52.556 1.00 94.36 351 GLU E O 1
ATOM 14013 N N . THR E 2 352 ? 35.105 -8.042 -52.007 1.00 86.45 352 THR E N 1
ATOM 14014 C CA . THR E 2 352 ? 35.135 -8.393 -50.593 1.00 83.64 352 THR E CA 1
ATOM 14015 C C . THR E 2 352 ? 33.754 -8.119 -50.025 1.00 84.28 352 THR E C 1
ATOM 14016 O O . THR E 2 352 ? 33.104 -7.162 -50.434 1.00 94.59 352 THR E O 1
ATOM 14020 N N . PHE E 2 353 ? 33.300 -8.951 -49.095 1.00 81.62 353 PHE E N 1
ATOM 14021 C CA . PHE E 2 353 ? 31.947 -8.863 -48.551 1.00 82.46 353 PHE E CA 1
ATOM 14022 C C . PHE E 2 353 ? 32.073 -8.743 -47.039 1.00 81.23 353 PHE E C 1
ATOM 14023 O O . PHE E 2 353 ? 32.752 -9.559 -46.409 1.00 85.23 353 PHE E O 1
ATOM 14031 N N . THR E 2 354 ? 31.486 -7.710 -46.444 1.00 74.56 354 THR E N 1
ATOM 14032 C CA . THR E 2 354 ? 31.898 -7.457 -45.075 1.00 78.94 354 THR E CA 1
ATOM 14033 C C . THR E 2 354 ? 31.294 -8.520 -44.173 1.00 78.66 354 THR E C 1
ATOM 14034 O O . THR E 2 354 ? 30.126 -8.888 -44.324 1.00 76.58 354 THR E O 1
ATOM 14038 N N . ASN E 2 355 ? 32.128 -9.039 -43.268 1.00 72.69 355 ASN E N 1
ATOM 14039 C CA . ASN E 2 355 ? 31.718 -9.892 -42.165 1.00 74.28 355 ASN E CA 1
ATOM 14040 C C . ASN E 2 355 ? 32.215 -9.266 -40.865 1.00 76.80 355 ASN E C 1
ATOM 14041 O O . ASN E 2 355 ? 33.428 -9.089 -40.659 1.00 73.28 355 ASN E O 1
ATOM 14046 N N . LEU E 2 356 ? 31.260 -8.887 -40.016 1.00 73.88 356 LEU E N 1
ATOM 14047 C CA . LEU E 2 356 ? 31.550 -8.247 -38.746 1.00 72.79 356 LEU E CA 1
ATOM 14048 C C . LEU E 2 356 ? 32.074 -9.234 -37.717 1.00 82.77 356 LEU E C 1
ATOM 14049 O O . LEU E 2 356 ? 32.794 -8.819 -36.791 1.00 81.24 356 LEU E O 1
ATOM 14054 N N . GLY E 2 357 ? 31.702 -10.522 -37.848 1.00 79.83 357 GLY E N 1
ATOM 14055 C CA . GLY E 2 357 ? 31.980 -11.507 -36.834 1.00 73.91 357 GLY E CA 1
ATOM 14056 C C . GLY E 2 357 ? 33.339 -12.159 -37.006 1.00 77.42 357 GLY E C 1
ATOM 14057 O O . GLY E 2 357 ? 33.986 -12.058 -38.059 1.00 74.44 357 GLY E O 1
ATOM 14058 N N . PRO E 2 358 ? 33.811 -12.823 -35.931 1.00 77.97 358 PRO E N 1
ATOM 14059 C CA . PRO E 2 358 ? 33.184 -12.825 -34.601 1.00 76.59 358 PRO E CA 1
ATOM 14060 C C . PRO E 2 358 ? 33.301 -11.441 -34.000 1.00 78.22 358 PRO E C 1
ATOM 14061 O O . PRO E 2 358 ? 34.383 -10.847 -34.095 1.00 73.44 358 PRO E O 1
ATOM 14065 N N . ILE E 2 359 ? 32.230 -10.923 -33.401 1.00 75.07 359 ILE E N 1
ATOM 14066 C CA . ILE E 2 359 ? 32.274 -9.672 -32.656 1.00 74.98 359 ILE E CA 1
ATOM 14067 C C . ILE E 2 359 ? 32.511 -10.021 -31.189 1.00 74.01 359 ILE E C 1
ATOM 14068 O O . ILE E 2 359 ? 31.638 -10.593 -30.533 1.00 77.99 359 ILE E O 1
ATOM 14073 N N . VAL E 2 360 ? 33.696 -9.686 -30.678 1.00 70.14 360 VAL E N 1
ATOM 14074 C CA . VAL E 2 360 ? 34.102 -10.098 -29.335 1.00 75.07 360 VAL E CA 1
ATOM 14075 C C . VAL E 2 360 ? 33.955 -8.995 -28.292 1.00 79.61 360 VAL E C 1
ATOM 14076 O O . VAL E 2 360 ? 34.004 -9.285 -27.081 1.00 79.88 360 VAL E O 1
ATOM 14080 N N . ASP E 2 361 ? 33.826 -7.749 -28.720 1.00 78.86 361 ASP E N 1
ATOM 14081 C CA . ASP E 2 361 ? 33.634 -6.637 -27.815 1.00 76.15 361 ASP E CA 1
ATOM 14082 C C . ASP E 2 361 ? 33.149 -5.469 -28.652 1.00 77.79 361 ASP E C 1
ATOM 14083 O O . ASP E 2 361 ? 33.371 -5.422 -29.870 1.00 75.74 361 ASP E O 1
ATOM 14088 N N . MET E 2 362 ? 32.479 -4.532 -27.990 1.00 76.15 362 MET E N 1
ATOM 14089 C CA . MET E 2 362 ? 31.983 -3.375 -28.713 1.00 75.63 362 MET E CA 1
ATOM 14090 C C . MET E 2 362 ? 31.560 -2.306 -27.717 1.00 78.85 362 MET E C 1
ATOM 14091 O O . MET E 2 362 ? 31.355 -2.574 -26.531 1.00 83.83 362 MET E O 1
ATOM 14096 N N . CYS E 2 363 ? 31.460 -1.077 -28.217 1.00 83.95 363 CYS E N 1
ATOM 14097 C CA . CYS E 2 363 ? 30.946 0.050 -27.446 1.00 80.19 363 CYS E CA 1
ATOM 14098 C C . CYS E 2 363 ? 30.289 1.035 -28.391 1.00 77.30 363 CYS E C 1
ATOM 14099 O O . CYS E 2 363 ? 30.625 1.110 -29.574 1.00 78.56 363 CYS E O 1
ATOM 14102 N N . VAL E 2 364 ? 29.367 1.801 -27.852 1.00 83.31 364 VAL E N 1
ATOM 14103 C CA . VAL E 2 364 ? 28.640 2.797 -28.629 1.00 82.41 364 VAL E CA 1
ATOM 14104 C C . VAL E 2 364 ? 29.202 4.174 -28.343 1.00 86.42 364 VAL E C 1
ATOM 14105 O O . VAL E 2 364 ? 29.503 4.508 -27.191 1.00 89.87 364 VAL E O 1
ATOM 14109 N N . VAL E 2 365 ? 29.313 4.988 -29.388 1.00 90.87 365 VAL E N 1
ATOM 14110 C CA . VAL E 2 365 ? 30.080 6.223 -29.338 1.00 86.51 365 VAL E CA 1
ATOM 14111 C C . VAL E 2 365 ? 29.577 7.156 -30.423 1.00 103.42 365 VAL E C 1
ATOM 14112 O O . VAL E 2 365 ? 29.394 6.749 -31.573 1.00 103.27 365 VAL E O 1
ATOM 14116 N N . ASP E 2 366 ? 29.369 8.428 -30.060 1.00 115.78 366 ASP E N 1
ATOM 14117 C CA . ASP E 2 366 ? 28.929 9.442 -31.019 1.00 116.88 366 ASP E CA 1
ATOM 14118 C C . ASP E 2 366 ? 30.157 10.181 -31.545 1.00 114.34 366 ASP E C 1
ATOM 14119 O O . ASP E 2 366 ? 30.499 11.275 -31.109 1.00 116.32 366 ASP E O 1
ATOM 14124 N N . LEU E 2 367 ? 30.826 9.562 -32.516 1.00 108.84 367 LEU E N 1
ATOM 14125 C CA . LEU E 2 367 ? 32.118 10.079 -32.934 1.00 106.25 367 LEU E CA 1
ATOM 14126 C C . LEU E 2 367 ? 31.983 11.457 -33.564 1.00 111.48 367 LEU E C 1
ATOM 14127 O O . LEU E 2 367 ? 32.949 12.236 -33.586 1.00 108.99 367 LEU E O 1
ATOM 14132 N N . GLU E 2 368 ? 30.788 11.793 -34.038 1.00 114.57 368 GLU E N 1
ATOM 14133 C CA . GLU E 2 368 ? 30.552 13.080 -34.672 1.00 119.31 368 GLU E CA 1
ATOM 14134 C C . GLU E 2 368 ? 29.694 14.016 -33.832 1.00 124.42 368 GLU E C 1
ATOM 14135 O O . GLU E 2 368 ? 29.258 15.055 -34.334 1.00 126.15 368 GLU E O 1
ATOM 14141 N N . ARG E 2 369 ? 29.437 13.670 -32.575 1.00 131.05 369 ARG E N 1
ATOM 14142 C CA . ARG E 2 369 ? 28.631 14.496 -31.682 1.00 132.93 369 ARG E CA 1
ATOM 14143 C C . ARG E 2 369 ? 27.374 15.013 -32.390 1.00 135.14 369 ARG E C 1
ATOM 14144 O O . ARG E 2 369 ? 27.002 16.183 -32.270 1.00 137.24 369 ARG E O 1
ATOM 14146 N N . GLN E 2 370 ? 26.718 14.133 -33.156 1.00 130.74 370 GLN E N 1
ATOM 14147 C CA . GLN E 2 370 ? 25.450 14.443 -33.814 1.00 130.00 370 GLN E CA 1
ATOM 14148 C C . GLN E 2 370 ? 24.248 13.801 -33.119 1.00 130.22 370 GLN E C 1
ATOM 14149 O O . GLN E 2 370 ? 23.139 13.850 -33.663 1.00 126.78 370 GLN E O 1
ATOM 14155 N N . GLY E 2 371 ? 24.442 13.196 -31.939 1.00 130.40 371 GLY E N 1
ATOM 14156 C CA . GLY E 2 371 ? 23.374 12.542 -31.200 1.00 127.20 371 GLY E CA 1
ATOM 14157 C C . GLY E 2 371 ? 22.809 11.295 -31.857 1.00 126.69 371 GLY E C 1
ATOM 14158 O O . GLY E 2 371 ? 21.666 10.913 -31.572 1.00 121.17 371 GLY E O 1
ATOM 14159 N N . GLN E 2 372 ? 23.599 10.663 -32.734 1.00 126.49 372 GLN E N 1
ATOM 14160 C CA . GLN E 2 372 ? 23.208 9.504 -33.519 1.00 121.86 372 GLN E CA 1
ATOM 14161 C C . GLN E 2 372 ? 23.662 8.204 -32.862 1.00 119.85 372 GLN E C 1
ATOM 14162 O O . GLN E 2 372 ? 22.838 7.349 -32.504 1.00 117.63 372 GLN E O 1
ATOM 14168 N N . GLY E 2 373 ? 24.970 8.045 -32.669 1.00 116.80 373 GLY E N 1
ATOM 14169 C CA . GLY E 2 373 ? 25.475 6.803 -32.120 1.00 110.17 373 GLY E CA 1
ATOM 14170 C C . GLY E 2 373 ? 26.008 5.863 -33.182 1.00 106.68 373 GLY E C 1
ATOM 14171 O O . GLY E 2 373 ? 25.319 5.531 -34.158 1.00 106.08 373 GLY E O 1
ATOM 14172 N N . GLN E 2 374 ? 27.257 5.446 -33.008 1.00 99.29 374 GLN E N 1
ATOM 14173 C CA . GLN E 2 374 ? 27.884 4.475 -33.890 1.00 95.95 374 GLN E CA 1
ATOM 14174 C C . GLN E 2 374 ? 28.415 3.305 -33.064 1.00 94.05 374 GLN E C 1
ATOM 14175 O O . GLN E 2 374 ? 28.926 3.496 -31.954 1.00 92.04 374 GLN E O 1
ATOM 14181 N N . LEU E 2 375 ? 28.285 2.089 -33.593 1.00 89.18 375 LEU E N 1
ATOM 14182 C CA . LEU E 2 375 ? 28.814 0.918 -32.911 1.00 84.87 375 LEU E CA 1
ATOM 14183 C C . LEU E 2 375 ? 30.238 0.665 -33.387 1.00 81.46 375 LEU E C 1
ATOM 14184 O O . LEU E 2 375 ? 30.487 0.601 -34.595 1.00 81.01 375 LEU E O 1
ATOM 14189 N N . VAL E 2 376 ? 31.175 0.565 -32.447 1.00 74.74 376 VAL E N 1
ATOM 14190 C CA . VAL E 2 376 ? 32.560 0.252 -32.776 1.00 78.72 376 VAL E CA 1
ATOM 14191 C C . VAL E 2 376 ? 32.905 -1.092 -32.148 1.00 82.87 376 VAL E C 1
ATOM 14192 O O . VAL E 2 376 ? 32.820 -1.252 -30.924 1.00 80.31 376 VAL E O 1
ATOM 14196 N N . THR E 2 377 ? 33.325 -2.050 -32.992 1.00 80.19 377 THR E N 1
ATOM 14197 C CA . THR E 2 377 ? 33.410 -3.467 -32.656 1.00 73.64 377 THR E CA 1
ATOM 14198 C C . THR E 2 377 ? 34.830 -3.985 -32.813 1.00 77.46 377 THR E C 1
ATOM 14199 O O . THR E 2 377 ? 35.504 -3.656 -33.794 1.00 77.12 377 THR E O 1
ATOM 14203 N N . CYS E 2 378 ? 35.275 -4.821 -31.860 1.00 78.97 378 CYS E N 1
ATOM 14204 C CA . CYS E 2 378 ? 36.424 -5.706 -32.091 1.00 78.95 378 CYS E CA 1
ATOM 14205 C C . CYS E 2 378 ? 35.970 -6.914 -32.892 1.00 73.23 378 CYS E C 1
ATOM 14206 O O . CYS E 2 378 ? 35.103 -7.667 -32.436 1.00 71.38 378 CYS E O 1
ATOM 14209 N N . SER E 2 379 ? 36.583 -7.135 -34.049 1.00 72.71 379 SER E N 1
ATOM 14210 C CA . SER E 2 379 ? 35.988 -8.026 -35.028 1.00 73.11 379 SER E CA 1
ATOM 14211 C C . SER E 2 379 ? 37.024 -8.941 -35.661 1.00 77.36 379 SER E C 1
ATOM 14212 O O . SER E 2 379 ? 38.165 -8.537 -35.917 1.00 76.73 379 SER E O 1
ATOM 14215 N N . GLY E 2 380 ? 36.598 -10.193 -35.904 1.00 74.16 380 GLY E N 1
ATOM 14216 C CA . GLY E 2 380 ? 37.496 -11.173 -36.453 1.00 78.29 380 GLY E CA 1
ATOM 14217 C C . GLY E 2 380 ? 38.517 -11.644 -35.436 1.00 79.36 380 GLY E C 1
ATOM 14218 O O . GLY E 2 380 ? 38.414 -11.413 -34.229 1.00 79.59 380 GLY E O 1
ATOM 14219 N N . ALA E 2 381 ? 39.534 -12.319 -35.957 1.00 81.32 381 ALA E N 1
ATOM 14220 C CA . ALA E 2 381 ? 40.589 -12.853 -35.108 1.00 79.58 381 ALA E CA 1
ATOM 14221 C C . ALA E 2 381 ? 41.817 -12.996 -35.994 1.00 81.17 381 ALA E C 1
ATOM 14222 O O . ALA E 2 381 ? 41.706 -13.048 -37.220 1.00 83.77 381 ALA E O 1
ATOM 14224 N N . PHE E 2 382 ? 42.983 -13.030 -35.370 1.00 76.91 382 PHE E N 1
ATOM 14225 C CA . PHE E 2 382 ? 44.225 -13.245 -36.089 1.00 82.69 382 PHE E CA 1
ATOM 14226 C C . PHE E 2 382 ? 44.485 -12.220 -37.188 1.00 87.04 382 PHE E C 1
ATOM 14227 O O . PHE E 2 382 ? 44.368 -11.021 -36.943 1.00 88.44 382 PHE E O 1
ATOM 14235 N N . LYS E 2 383 ? 44.828 -12.636 -38.410 1.00 85.66 383 LYS E N 1
ATOM 14236 C CA . LYS E 2 383 ? 45.149 -11.660 -39.450 1.00 89.68 383 LYS E CA 1
ATOM 14237 C C . LYS E 2 383 ? 43.868 -10.979 -39.888 1.00 91.97 383 LYS E C 1
ATOM 14238 O O . LYS E 2 383 ? 43.935 -9.934 -40.535 1.00 95.17 383 LYS E O 1
ATOM 14244 N N . GLU E 2 384 ? 42.708 -11.531 -39.543 1.00 97.10 384 GLU E N 1
ATOM 14245 C CA . GLU E 2 384 ? 41.451 -10.887 -39.880 1.00 97.56 384 GLU E CA 1
ATOM 14246 C C . GLU E 2 384 ? 41.003 -9.886 -38.821 1.00 93.45 384 GLU E C 1
ATOM 14247 O O . GLU E 2 384 ? 39.932 -9.287 -38.967 1.00 94.24 384 GLU E O 1
ATOM 14253 N N . GLY E 2 385 ? 41.795 -9.679 -37.772 1.00 82.33 385 GLY E N 1
ATOM 14254 C CA . GLY E 2 385 ? 41.429 -8.752 -36.711 1.00 81.61 385 GLY E CA 1
ATOM 14255 C C . GLY E 2 385 ? 41.181 -7.321 -37.164 1.00 80.11 385 GLY E C 1
ATOM 14256 O O . GLY E 2 385 ? 41.971 -6.740 -37.915 1.00 80.71 385 GLY E O 1
ATOM 14257 N N . SER E 2 386 ? 40.100 -6.711 -36.702 1.00 74.71 386 SER E N 1
ATOM 14258 C CA . SER E 2 386 ? 39.723 -5.458 -37.327 1.00 72.61 386 SER E CA 1
ATOM 14259 C C . SER E 2 386 ? 38.821 -4.654 -36.411 1.00 77.67 386 SER E C 1
ATOM 14260 O O . SER E 2 386 ? 37.952 -5.213 -35.737 1.00 79.17 386 SER E O 1
ATOM 14263 N N . LEU E 2 387 ? 38.997 -3.335 -36.423 1.00 79.05 387 LEU E N 1
ATOM 14264 C CA . LEU E 2 387 ? 37.956 -2.466 -35.909 1.00 78.82 387 LEU E CA 1
ATOM 14265 C C . LEU E 2 387 ? 36.936 -2.214 -37.007 1.00 76.90 387 LEU E C 1
ATOM 14266 O O . LEU E 2 387 ? 37.286 -2.065 -38.182 1.00 74.26 387 LEU E O 1
ATOM 14271 N N . ARG E 2 388 ? 35.665 -2.215 -36.609 1.00 75.53 388 ARG E N 1
ATOM 14272 C CA . ARG E 2 388 ? 34.535 -1.939 -37.481 1.00 76.80 388 ARG E CA 1
ATOM 14273 C C . ARG E 2 388 ? 33.732 -0.800 -36.869 1.00 80.15 388 ARG E C 1
ATOM 14274 O O . ARG E 2 388 ? 33.500 -0.791 -35.656 1.00 80.99 388 ARG E O 1
ATOM 14282 N N . ILE E 2 389 ? 33.335 0.175 -37.691 1.00 79.03 389 ILE E N 1
ATOM 14283 C CA . ILE E 2 389 ? 32.504 1.290 -37.232 1.00 80.85 389 ILE E CA 1
ATOM 14284 C C . ILE E 2 389 ? 31.205 1.290 -38.024 1.00 83.89 389 ILE E C 1
ATOM 14285 O O . ILE E 2 389 ? 31.229 1.291 -39.261 1.00 84.73 389 ILE E O 1
ATOM 14290 N N . ILE E 2 390 ? 30.078 1.283 -37.309 1.00 82.54 390 ILE E N 1
ATOM 14291 C CA . ILE E 2 390 ? 28.761 1.027 -37.889 1.00 87.37 390 ILE E CA 1
ATOM 14292 C C . ILE E 2 390 ? 27.861 2.210 -37.551 1.00 92.08 390 ILE E C 1
ATOM 14293 O O . ILE E 2 390 ? 27.638 2.506 -36.367 1.00 92.49 390 ILE E O 1
ATOM 14298 N N . ARG E 2 391 ? 27.330 2.868 -38.590 1.00 93.90 391 ARG E N 1
ATOM 14299 C CA . ARG E 2 391 ? 26.495 4.050 -38.449 1.00 96.35 391 ARG E CA 1
ATOM 14300 C C . ARG E 2 391 ? 25.229 3.873 -39.271 1.00 97.05 391 ARG E C 1
ATOM 14301 O O . ARG E 2 391 ? 25.223 3.154 -40.270 1.00 99.73 391 ARG E O 1
ATOM 14303 N N . ASN E 2 392 ? 24.133 4.472 -38.813 1.00 99.37 392 ASN E N 1
ATOM 14304 C CA . ASN E 2 392 ? 22.840 4.341 -39.537 1.00 101.98 392 ASN E CA 1
ATOM 14305 C C . ASN E 2 392 ? 22.658 5.558 -40.449 1.00 99.52 392 ASN E C 1
ATOM 14306 O O . ASN E 2 392 ? 22.907 5.403 -41.662 1.00 98.10 392 ASN E O 1
ATOM 14311 N N . LEU E 2 406 ? 22.641 0.846 -43.190 1.00 88.16 710 LEU E N 1
ATOM 14312 C CA . LEU E 2 406 ? 23.755 0.997 -42.219 1.00 96.58 710 LEU E CA 1
ATOM 14313 C C . LEU E 2 406 ? 25.087 1.090 -42.977 1.00 91.59 710 LEU E C 1
ATOM 14314 O O . LEU E 2 406 ? 25.156 0.604 -44.120 1.00 97.16 710 LEU E O 1
ATOM 14319 N N . HIS E 2 407 ? 26.090 1.723 -42.371 1.00 99.55 711 HIS E N 1
ATOM 14320 C CA . HIS E 2 407 ? 27.395 1.912 -43.055 1.00 101.14 711 HIS E CA 1
ATOM 14321 C C . HIS E 2 407 ? 28.494 1.290 -42.199 1.00 99.95 711 HIS E C 1
ATOM 14322 O O . HIS E 2 407 ? 28.427 1.425 -40.969 1.00 98.48 711 HIS E O 1
ATOM 14329 N N . ILE E 2 408 ? 29.473 0.645 -42.833 1.00 89.41 712 ILE E N 1
ATOM 14330 C CA . ILE E 2 408 ? 30.529 -0.070 -42.060 1.00 90.70 712 ILE E CA 1
ATOM 14331 C C . ILE E 2 408 ? 31.909 0.392 -42.543 1.00 85.73 712 ILE E C 1
ATOM 14332 O O . ILE E 2 408 ? 32.173 0.290 -43.755 1.00 85.69 712 ILE E O 1
ATOM 14337 N N . ARG E 2 409 ? 32.734 0.901 -41.630 1.00 81.90 713 ARG E N 1
ATOM 14338 C CA . ARG E 2 409 ? 34.124 1.272 -41.989 1.00 81.51 713 ARG E CA 1
ATOM 14339 C C . ARG E 2 409 ? 35.038 0.245 -41.323 1.00 81.66 713 ARG E C 1
ATOM 14340 O O . ARG E 2 409 ? 34.858 -0.003 -40.120 1.00 80.12 713 ARG E O 1
ATOM 14348 N N . THR E 2 410 ? 35.961 -0.340 -42.079 1.00 77.61 714 THR E N 1
ATOM 14349 C CA . THR E 2 410 ? 36.793 -1.410 -41.507 1.00 79.00 714 THR E CA 1
ATOM 14350 C C . THR E 2 410 ? 38.191 -0.904 -41.264 1.00 79.86 714 THR E C 1
ATOM 14351 O O . THR E 2 410 ? 38.763 -0.299 -42.187 1.00 78.60 714 THR E O 1
ATOM 14355 N N . VAL E 2 411 ? 38.711 -1.101 -40.053 1.00 78.84 715 VAL E N 1
ATOM 14356 C CA . VAL E 2 411 ? 40.097 -0.751 -39.758 1.00 76.95 715 VAL E CA 1
ATOM 14357 C C . VAL E 2 411 ? 40.884 -2.026 -39.482 1.00 81.58 715 VAL E C 1
ATOM 14358 O O . VAL E 2 411 ? 40.980 -2.452 -38.315 1.00 77.05 715 VAL E O 1
ATOM 14362 N N . PRO E 2 412 ? 41.458 -2.661 -40.525 1.00 77.52 716 PRO E N 1
ATOM 14363 C CA . PRO E 2 412 ? 42.305 -3.857 -40.338 1.00 74.45 716 PRO E CA 1
ATOM 14364 C C . PRO E 2 412 ? 43.441 -3.719 -39.334 1.00 79.72 716 PRO E C 1
ATOM 14365 O O . PRO E 2 412 ? 44.321 -2.890 -39.530 1.00 82.88 716 PRO E O 1
ATOM 14369 N N . LEU E 2 413 ? 43.471 -4.565 -38.301 1.00 81.27 717 LEU E N 1
ATOM 14370 C CA . LEU E 2 413 ? 44.594 -4.597 -37.371 1.00 75.30 717 LEU E CA 1
ATOM 14371 C C . LEU E 2 413 ? 45.628 -5.670 -37.680 1.00 82.57 717 LEU E C 1
ATOM 14372 O O . LEU E 2 413 ? 46.765 -5.569 -37.189 1.00 83.93 717 LEU E O 1
ATOM 14377 N N . TYR E 2 414 ? 45.261 -6.693 -38.463 1.00 81.21 718 TYR E N 1
ATOM 14378 C CA . TYR E 2 414 ? 46.106 -7.860 -38.716 1.00 83.65 718 TYR E CA 1
ATOM 14379 C C . TYR E 2 414 ? 46.515 -8.595 -37.429 1.00 84.44 718 TYR E C 1
ATOM 14380 O O . TYR E 2 414 ? 47.517 -9.324 -37.418 1.00 90.67 718 TYR E O 1
ATOM 14389 N N . GLU E 2 415 ? 45.763 -8.425 -36.336 1.00 77.88 719 GLU E N 1
ATOM 14390 C CA . GLU E 2 415 ? 45.932 -9.188 -35.102 1.00 77.46 719 GLU E CA 1
ATOM 14391 C C . GLU E 2 415 ? 44.614 -9.089 -34.341 1.00 78.80 719 GLU E C 1
ATOM 14392 O O . GLU E 2 415 ? 43.648 -8.499 -34.830 1.00 76.68 719 GLU E O 1
ATOM 14398 N N . SER E 2 416 ? 44.554 -9.688 -33.145 1.00 77.08 720 SER E N 1
ATOM 14399 C CA . SER E 2 416 ? 43.215 -9.960 -32.616 1.00 77.14 720 SER E CA 1
ATOM 14400 C C . SER E 2 416 ? 42.731 -8.899 -31.608 1.00 83.97 720 SER E C 1
ATOM 14401 O O . SER E 2 416 ? 43.197 -8.883 -30.457 1.00 83.06 720 SER E O 1
ATOM 14404 N N . PRO E 2 417 ? 41.804 -8.005 -31.980 1.00 80.17 721 PRO E N 1
ATOM 14405 C CA . PRO E 2 417 ? 41.183 -7.137 -30.972 1.00 75.81 721 PRO E CA 1
ATOM 14406 C C . PRO E 2 417 ? 40.408 -7.968 -29.968 1.00 73.05 721 PRO E C 1
ATOM 14407 O O . PRO E 2 417 ? 39.673 -8.880 -30.341 1.00 79.66 721 PRO E O 1
ATOM 14411 N N . ARG E 2 418 ? 40.564 -7.645 -28.690 1.00 76.26 722 ARG E N 1
ATOM 14412 C CA . ARG E 2 418 ? 39.840 -8.354 -27.642 1.00 76.67 722 ARG E CA 1
ATOM 14413 C C . ARG E 2 418 ? 38.888 -7.462 -26.862 1.00 71.47 722 ARG E C 1
ATOM 14414 O O . ARG E 2 418 ? 37.696 -7.769 -26.776 1.00 79.49 722 ARG E O 1
ATOM 14422 N N . LYS E 2 419 ? 39.357 -6.359 -26.304 1.00 73.41 723 LYS E N 1
ATOM 14423 C CA . LYS E 2 419 ? 38.474 -5.434 -25.611 1.00 77.44 723 LYS E CA 1
ATOM 14424 C C . LYS E 2 419 ? 38.637 -4.023 -26.181 1.00 78.11 723 LYS E C 1
ATOM 14425 O O . LYS E 2 419 ? 39.587 -3.725 -26.916 1.00 75.36 723 LYS E O 1
ATOM 14431 N N . ILE E 2 420 ? 37.688 -3.152 -25.838 1.00 78.67 724 ILE E N 1
ATOM 14432 C CA . ILE E 2 420 ? 37.667 -1.797 -26.396 1.00 83.47 724 ILE E CA 1
ATOM 14433 C C . ILE E 2 420 ? 36.867 -0.854 -25.507 1.00 81.33 724 ILE E C 1
ATOM 14434 O O . ILE E 2 420 ? 35.769 -1.180 -25.045 1.00 79.70 724 ILE E O 1
ATOM 14439 N N . CYS E 2 421 ? 37.410 0.343 -25.316 1.00 85.54 725 CYS E N 1
ATOM 14440 C CA . CYS E 2 421 ? 36.667 1.416 -24.669 1.00 91.61 725 CYS E CA 1
ATOM 14441 C C . CYS E 2 421 ? 37.097 2.750 -25.265 1.00 86.83 725 CYS E C 1
ATOM 14442 O O . CYS E 2 421 ? 38.199 2.897 -25.810 1.00 84.54 725 CYS E O 1
ATOM 14445 N N . TYR E 2 422 ? 36.200 3.723 -25.155 1.00 90.82 726 TYR E N 1
ATOM 14446 C CA . TYR E 2 422 ? 36.395 5.044 -25.738 1.00 90.99 726 TYR E CA 1
ATOM 14447 C C . TYR E 2 422 ? 36.845 6.024 -24.662 1.00 87.04 726 TYR E C 1
ATOM 14448 O O . TYR E 2 422 ? 36.427 5.922 -23.507 1.00 84.80 726 TYR E O 1
ATOM 14457 N N . GLN E 2 423 ? 37.731 6.952 -25.030 1.00 88.75 727 GLN E N 1
ATOM 14458 C CA . GLN E 2 423 ? 38.252 7.936 -24.074 1.00 94.85 727 GLN E CA 1
ATOM 14459 C C . GLN E 2 423 ? 38.046 9.319 -24.672 1.00 93.77 727 GLN E C 1
ATOM 14460 O O . GLN E 2 423 ? 38.958 9.881 -25.291 1.00 92.62 727 GLN E O 1
ATOM 14466 N N . GLU E 2 424 ? 36.844 9.864 -24.473 1.00 93.24 728 GLU E N 1
ATOM 14467 C CA . GLU E 2 424 ? 36.474 11.123 -25.114 1.00 95.26 728 GLU E CA 1
ATOM 14468 C C . GLU E 2 424 ? 37.452 12.240 -24.781 1.00 95.14 728 GLU E C 1
ATOM 14469 O O . GLU E 2 424 ? 37.811 13.040 -25.654 1.00 91.16 728 GLU E O 1
ATOM 14475 N N . VAL E 2 425 ? 37.898 12.306 -23.526 1.00 95.45 729 VAL E N 1
ATOM 14476 C CA . VAL E 2 425 ? 38.788 13.388 -23.124 1.00 92.62 729 VAL E CA 1
ATOM 14477 C C . VAL E 2 425 ? 40.054 13.385 -23.968 1.00 95.09 729 VAL E C 1
ATOM 14478 O O . VAL E 2 425 ? 40.612 14.446 -24.270 1.00 102.70 729 VAL E O 1
ATOM 14482 N N . SER E 2 426 ? 40.522 12.206 -24.371 1.00 91.33 730 SER E N 1
ATOM 14483 C CA . SER E 2 426 ? 41.759 12.085 -25.125 1.00 90.44 730 SER E CA 1
ATOM 14484 C C . SER E 2 426 ? 41.516 11.810 -26.597 1.00 96.30 730 SER E C 1
ATOM 14485 O O . SER E 2 426 ? 42.477 11.589 -27.341 1.00 99.59 730 SER E O 1
ATOM 14488 N N . GLN E 2 427 ? 40.255 11.798 -27.025 1.00 98.31 731 GLN E N 1
ATOM 14489 C CA . GLN E 2 427 ? 39.857 11.507 -28.408 1.00 99.88 731 GLN E CA 1
ATOM 14490 C C . GLN E 2 427 ? 40.608 10.299 -28.968 1.00 98.37 731 GLN E C 1
ATOM 14491 O O . GLN E 2 427 ? 41.363 10.377 -29.945 1.00 96.38 731 GLN E O 1
ATOM 14497 N N . CYS E 2 428 ? 40.355 9.156 -28.341 1.00 96.83 732 CYS E N 1
ATOM 14498 C CA . CYS E 2 428 ? 41.074 7.947 -28.699 1.00 96.01 732 CYS E CA 1
ATOM 14499 C C . CYS E 2 428 ? 40.349 6.751 -28.105 1.00 92.92 732 CYS E C 1
ATOM 14500 O O . CYS E 2 428 ? 39.509 6.882 -27.205 1.00 89.14 732 CYS E O 1
ATOM 14503 N N . PHE E 2 429 ? 40.703 5.580 -28.619 1.00 90.03 733 PHE E N 1
ATOM 14504 C CA . PHE E 2 429 ? 40.147 4.315 -28.177 1.00 86.20 733 PHE E CA 1
ATOM 14505 C C . PHE E 2 429 ? 41.226 3.482 -27.510 1.00 87.13 733 PHE E C 1
ATOM 14506 O O . PHE E 2 429 ? 42.384 3.472 -27.946 1.00 88.08 733 PHE E O 1
ATOM 14514 N N . GLY E 2 430 ? 40.833 2.764 -26.462 1.00 85.60 734 GLY E N 1
ATOM 14515 C CA . GLY E 2 430 ? 41.680 1.744 -25.869 1.00 86.28 734 GLY E CA 1
ATOM 14516 C C . GLY E 2 430 ? 41.263 0.367 -26.356 1.00 85.01 734 GLY E C 1
ATOM 14517 O O . GLY E 2 430 ? 40.082 0.007 -26.311 1.00 80.13 734 GLY E O 1
ATOM 14518 N N . VAL E 2 431 ? 42.247 -0.398 -26.822 1.00 84.84 735 VAL E N 1
ATOM 14519 C CA . VAL E 2 431 ? 41.992 -1.732 -27.342 1.00 78.76 735 VAL E CA 1
ATOM 14520 C C . VAL E 2 431 ? 43.077 -2.674 -26.835 1.00 79.58 735 VAL E C 1
ATOM 14521 O O . VAL E 2 431 ? 44.272 -2.426 -27.048 1.00 77.33 735 VAL E O 1
ATOM 14525 N N . LEU E 2 432 ? 42.662 -3.724 -26.124 1.00 78.29 736 LEU E N 1
ATOM 14526 C CA . LEU E 2 432 ? 43.531 -4.858 -25.816 1.00 81.86 736 LEU E CA 1
ATOM 14527 C C . LEU E 2 432 ? 43.662 -5.752 -27.045 1.00 79.67 736 LEU E C 1
ATOM 14528 O O . LEU E 2 432 ? 42.651 -6.167 -27.616 1.00 76.81 736 LEU E O 1
ATOM 14533 N N . SER E 2 433 ? 44.896 -6.050 -27.456 1.00 79.46 737 SER E N 1
ATOM 14534 C CA . SER E 2 433 ? 45.114 -6.866 -28.642 1.00 81.59 737 SER E CA 1
ATOM 14535 C C . SER E 2 433 ? 46.006 -8.054 -28.313 1.00 85.06 737 SER E C 1
ATOM 14536 O O . SER E 2 433 ? 46.724 -8.067 -27.308 1.00 85.32 737 SER E O 1
ATOM 14539 N N . SER E 2 434 ? 45.946 -9.060 -29.183 1.00 83.69 738 SER E N 1
ATOM 14540 C CA . SER E 2 434 ? 46.850 -10.195 -29.133 1.00 83.18 738 SER E CA 1
ATOM 14541 C C . SER E 2 434 ? 47.516 -10.367 -30.489 1.00 84.92 738 SER E C 1
ATOM 14542 O O . SER E 2 434 ? 46.951 -9.994 -31.526 1.00 85.84 738 SER E O 1
ATOM 14545 N N . ARG E 2 435 ? 48.728 -10.918 -30.471 1.00 84.88 739 ARG E N 1
ATOM 14546 C CA . ARG E 2 435 ? 49.504 -11.145 -31.682 1.00 85.89 739 ARG E CA 1
ATOM 14547 C C . ARG E 2 435 ? 50.245 -12.456 -31.498 1.00 92.39 739 ARG E C 1
ATOM 14548 O O . ARG E 2 435 ? 50.963 -12.620 -30.511 1.00 97.58 739 ARG E O 1
ATOM 14556 N N . ILE E 2 436 ? 50.055 -13.399 -32.398 1.00 91.48 740 ILE E N 1
ATOM 14557 C CA . ILE E 2 436 ? 50.805 -14.639 -32.283 1.00 94.84 740 ILE E CA 1
ATOM 14558 C C . ILE E 2 436 ? 52.211 -14.418 -32.810 1.00 99.66 740 ILE E C 1
ATOM 14559 O O . ILE E 2 436 ? 52.397 -13.809 -33.872 1.00 100.22 740 ILE E O 1
ATOM 14564 N N . GLU E 2 437 ? 53.205 -14.905 -32.062 1.00 103.40 741 GLU E N 1
ATOM 14565 C CA . GLU E 2 437 ? 54.592 -14.993 -32.510 1.00 106.86 741 GLU E CA 1
ATOM 14566 C C . GLU E 2 437 ? 55.083 -16.436 -32.407 1.00 108.89 741 GLU E C 1
ATOM 14567 O O . GLU E 2 437 ? 54.398 -17.316 -31.880 1.00 107.29 741 GLU E O 1
ATOM 14573 N N . VAL E 2 438 ? 56.285 -16.669 -32.936 1.00 116.83 742 VAL E N 1
ATOM 14574 C CA . VAL E 2 438 ? 56.893 -17.995 -33.007 1.00 122.97 742 VAL E CA 1
ATOM 14575 C C . VAL E 2 438 ? 58.237 -17.940 -32.293 1.00 132.33 742 VAL E C 1
ATOM 14576 O O . VAL E 2 438 ? 59.090 -17.112 -32.634 1.00 136.73 742 VAL E O 1
ATOM 14580 N N . GLN E 2 439 ? 58.414 -18.809 -31.296 1.00 134.94 743 GLN E N 1
ATOM 14581 C CA . GLN E 2 439 ? 59.694 -19.003 -30.629 1.00 142.63 743 GLN E CA 1
ATOM 14582 C C . GLN E 2 439 ? 60.796 -19.258 -31.652 1.00 152.63 743 GLN E C 1
ATOM 14583 O O . GLN E 2 439 ? 60.800 -20.304 -32.308 1.00 152.08 743 GLN E O 1
ATOM 14589 N N . ASP E 2 440 ? 61.730 -18.316 -31.803 1.00 185.46 744 ASP E N 1
ATOM 14590 C CA . ASP E 2 440 ? 62.747 -18.396 -32.846 1.00 186.57 744 ASP E CA 1
ATOM 14591 C C . ASP E 2 440 ? 64.024 -19.028 -32.284 1.00 188.38 744 ASP E C 1
ATOM 14592 O O . ASP E 2 440 ? 64.012 -19.665 -31.227 1.00 188.14 744 ASP E O 1
ATOM 14597 N N . THR E 2 441 ? 65.144 -18.851 -32.983 1.00 174.01 745 THR E N 1
ATOM 14598 C CA . THR E 2 441 ? 66.386 -19.511 -32.608 1.00 169.27 745 THR E CA 1
ATOM 14599 C C . THR E 2 441 ? 67.358 -18.646 -31.808 1.00 165.64 745 THR E C 1
ATOM 14600 O O . THR E 2 441 ? 68.371 -19.161 -31.322 1.00 162.46 745 THR E O 1
ATOM 14604 N N . SER E 2 442 ? 67.061 -17.356 -31.613 1.00 165.52 746 SER E N 1
ATOM 14605 C CA . SER E 2 442 ? 67.924 -16.477 -30.817 1.00 164.11 746 SER E CA 1
ATOM 14606 C C . SER E 2 442 ? 67.388 -16.519 -29.389 1.00 156.44 746 SER E C 1
ATOM 14607 O O . SER E 2 442 ? 67.617 -15.585 -28.616 1.00 152.83 746 SER E O 1
ATOM 14610 N N . GLY E 2 443 ? 66.673 -17.578 -29.028 1.00 156.59 747 GLY E N 1
ATOM 14611 C CA . GLY E 2 443 ? 66.024 -17.603 -27.732 1.00 152.29 747 GLY E CA 1
ATOM 14612 C C . GLY E 2 443 ? 64.903 -16.598 -27.602 1.00 152.25 747 GLY E C 1
ATOM 14613 O O . GLY E 2 443 ? 64.508 -16.270 -26.479 1.00 145.12 747 GLY E O 1
ATOM 14614 N N . GLY E 2 444 ? 64.364 -16.102 -28.715 1.00 153.11 748 GLY E N 1
ATOM 14615 C CA . GLY E 2 444 ? 63.331 -15.090 -28.656 1.00 146.98 748 GLY E CA 1
ATOM 14616 C C . GLY E 2 444 ? 62.049 -15.455 -29.374 1.00 147.38 748 GLY E C 1
ATOM 14617 O O . GLY E 2 444 ? 61.701 -16.632 -29.466 1.00 149.60 748 GLY E O 1
ATOM 14618 N N . THR E 2 445 ? 61.343 -14.446 -29.887 1.00 145.09 749 THR E N 1
ATOM 14619 C CA . THR E 2 445 ? 60.112 -14.670 -30.641 1.00 137.20 749 THR E CA 1
ATOM 14620 C C . THR E 2 445 ? 60.080 -13.713 -31.821 1.00 132.17 749 THR E C 1
ATOM 14621 O O . THR E 2 445 ? 60.109 -12.493 -31.639 1.00 133.26 749 THR E O 1
ATOM 14625 N N . THR E 2 446 ? 60.019 -14.270 -33.020 1.00 132.42 750 THR E N 1
ATOM 14626 C CA . THR E 2 446 ? 59.892 -13.494 -34.243 1.00 128.37 750 THR E CA 1
ATOM 14627 C C . THR E 2 446 ? 58.419 -13.364 -34.618 1.00 124.12 750 THR E C 1
ATOM 14628 O O . THR E 2 446 ? 57.627 -14.282 -34.395 1.00 123.69 750 THR E O 1
ATOM 14632 N N . ALA E 2 447 ? 58.050 -12.212 -35.178 1.00 124.42 751 ALA E N 1
ATOM 14633 C CA . ALA E 2 447 ? 56.662 -11.958 -35.546 1.00 122.56 751 ALA E CA 1
ATOM 14634 C C . ALA E 2 447 ? 56.294 -12.691 -36.839 1.00 123.76 751 ALA E C 1
ATOM 14635 O O . ALA E 2 447 ? 57.155 -13.147 -37.602 1.00 125.36 751 ALA E O 1
ATOM 14637 N N . LEU E 2 448 ? 54.985 -12.817 -37.077 1.00 113.36 752 LEU E N 1
ATOM 14638 C CA . LEU E 2 448 ? 54.484 -13.517 -38.257 1.00 111.44 752 LEU E CA 1
ATOM 14639 C C . LEU E 2 448 ? 54.190 -12.569 -39.413 1.00 109.95 752 LEU E C 1
ATOM 14640 O O . LEU E 2 448 ? 54.599 -12.824 -40.550 1.00 108.42 752 LEU E O 1
ATOM 14645 N N . ARG E 2 449 ? 53.511 -11.465 -39.127 1.00 109.52 753 ARG E N 1
ATOM 14646 C CA . ARG E 2 449 ? 53.122 -10.468 -40.107 1.00 99.74 753 ARG E CA 1
ATOM 14647 C C . ARG E 2 449 ? 53.086 -9.124 -39.402 1.00 98.33 753 ARG E C 1
ATOM 14648 O O . ARG E 2 449 ? 52.773 -9.055 -38.204 1.00 97.99 753 ARG E O 1
ATOM 14656 N N . PRO E 2 450 ? 53.379 -8.039 -40.118 1.00 100.34 754 PRO E N 1
ATOM 14657 C CA . PRO E 2 450 ? 53.230 -6.712 -39.524 1.00 96.90 754 PRO E CA 1
ATOM 14658 C C . PRO E 2 450 ? 51.783 -6.522 -39.118 1.00 91.67 754 PRO E C 1
ATOM 14659 O O . PRO E 2 450 ? 50.870 -6.659 -39.936 1.00 94.30 754 PRO E O 1
ATOM 14663 N N . SER E 2 451 ? 51.567 -6.262 -37.852 1.00 88.86 755 SER E N 1
ATOM 14664 C CA . SER E 2 451 ? 50.243 -6.170 -37.276 1.00 89.13 755 SER E CA 1
ATOM 14665 C C . SER E 2 451 ? 50.186 -4.846 -36.531 1.00 88.03 755 SER E C 1
ATOM 14666 O O . SER E 2 451 ? 51.154 -4.088 -36.522 1.00 91.83 755 SER E O 1
ATOM 14669 N N . ALA E 2 452 ? 49.047 -4.566 -35.900 1.00 83.67 756 ALA E N 1
ATOM 14670 C CA . ALA E 2 452 ? 48.867 -3.256 -35.280 1.00 86.11 756 ALA E CA 1
ATOM 14671 C C . ALA E 2 452 ? 50.044 -2.909 -34.380 1.00 90.63 756 ALA E C 1
ATOM 14672 O O . ALA E 2 452 ? 50.775 -1.950 -34.638 1.00 99.43 756 ALA E O 1
ATOM 14674 N N . SER E 2 453 ? 50.247 -3.688 -33.319 1.00 86.72 757 SER E N 1
ATOM 14675 C CA . SER E 2 453 ? 51.299 -3.381 -32.354 1.00 90.91 757 SER E CA 1
ATOM 14676 C C . SER E 2 453 ? 52.670 -3.210 -33.026 1.00 98.42 757 SER E C 1
ATOM 14677 O O . SER E 2 453 ? 53.372 -2.216 -32.786 1.00 98.30 757 SER E O 1
ATOM 14680 N N . THR E 2 454 ? 53.060 -4.156 -33.894 1.00 100.18 758 THR E N 1
ATOM 14681 C CA . THR E 2 454 ? 54.414 -4.132 -34.460 1.00 100.14 758 THR E CA 1
ATOM 14682 C C . THR E 2 454 ? 54.727 -2.802 -35.151 1.00 100.54 758 THR E C 1
ATOM 14683 O O . THR E 2 454 ? 55.828 -2.257 -34.997 1.00 103.58 758 THR E O 1
ATOM 14687 N N . GLN E 2 455 ? 53.772 -2.250 -35.893 1.00 99.79 759 GLN E N 1
ATOM 14688 C CA . GLN E 2 455 ? 54.033 -1.049 -36.674 1.00 99.12 759 GLN E CA 1
ATOM 14689 C C . GLN E 2 455 ? 53.284 0.152 -36.098 1.00 99.40 759 GLN E C 1
ATOM 14690 O O . GLN E 2 455 ? 52.566 0.857 -36.811 1.00 100.35 759 GLN E O 1
ATOM 14696 N N . ALA E 2 456 ? 53.436 0.392 -34.804 1.00 101.75 760 ALA E N 1
ATOM 14697 C CA . ALA E 2 456 ? 52.782 1.524 -34.167 1.00 97.03 760 ALA E CA 1
ATOM 14698 C C . ALA E 2 456 ? 53.719 2.718 -34.122 1.00 99.61 760 ALA E C 1
ATOM 14699 O O . ALA E 2 456 ? 54.936 2.582 -34.256 1.00 106.35 760 ALA E O 1
ATOM 14701 N N . LEU E 2 457 ? 53.134 3.899 -33.906 1.00 102.80 761 LEU E N 1
ATOM 14702 C CA . LEU E 2 457 ? 53.910 5.143 -33.924 1.00 103.48 761 LEU E CA 1
ATOM 14703 C C . LEU E 2 457 ? 54.813 5.270 -32.696 1.00 99.36 761 LEU E C 1
ATOM 14704 O O . LEU E 2 457 ? 56.040 5.350 -32.815 1.00 99.96 761 LEU E O 1
ATOM 14709 N N . SER E 2 458 ? 54.232 5.300 -31.511 1.00 97.72 762 SER E N 1
ATOM 14710 C CA . SER E 2 458 ? 55.012 5.118 -30.300 1.00 103.49 762 SER E CA 1
ATOM 14711 C C . SER E 2 458 ? 54.820 3.693 -29.791 1.00 99.94 762 SER E C 1
ATOM 14712 O O . SER E 2 458 ? 53.761 3.090 -29.978 1.00 100.06 762 SER E O 1
ATOM 14715 N N . SER E 2 459 ? 55.850 3.153 -29.152 1.00 98.52 763 SER E N 1
ATOM 14716 C CA . SER E 2 459 ? 55.734 1.863 -28.492 1.00 96.96 763 SER E CA 1
ATOM 14717 C C . SER E 2 459 ? 56.382 1.927 -27.122 1.00 99.48 763 SER E C 1
ATOM 14718 O O . SER E 2 459 ? 57.363 2.641 -26.914 1.00 108.39 763 SER E O 1
ATOM 14721 N N . SER E 2 460 ? 55.827 1.163 -26.189 1.00 102.04 764 SER E N 1
ATOM 14722 C CA . SER E 2 460 ? 56.398 1.015 -24.859 1.00 98.55 764 SER E CA 1
ATOM 14723 C C . SER E 2 460 ? 56.204 -0.430 -24.417 1.00 103.22 764 SER E C 1
ATOM 14724 O O . SER E 2 460 ? 55.307 -1.125 -24.906 1.00 102.29 764 SER E O 1
ATOM 14727 N N . VAL E 2 461 ? 57.061 -0.888 -23.497 1.00 107.67 765 VAL E N 1
ATOM 14728 C CA . VAL E 2 461 ? 56.961 -2.229 -22.919 1.00 103.52 765 VAL E CA 1
ATOM 14729 C C . VAL E 2 461 ? 56.933 -2.111 -21.402 1.00 105.51 765 VAL E C 1
ATOM 14730 O O . VAL E 2 461 ? 57.676 -1.314 -20.817 1.00 110.12 765 VAL E O 1
ATOM 14734 N N . SER E 2 462 ? 56.065 -2.889 -20.762 1.00 106.81 766 SER E N 1
ATOM 14735 C CA . SER E 2 462 ? 55.939 -2.798 -19.315 1.00 108.94 766 SER E CA 1
ATOM 14736 C C . SER E 2 462 ? 57.196 -3.360 -18.673 1.00 115.62 766 SER E C 1
ATOM 14737 O O . SER E 2 462 ? 57.810 -4.297 -19.192 1.00 109.19 766 SER E O 1
ATOM 14740 N N . SER E 2 463 ? 57.610 -2.759 -17.564 1.00 129.48 767 SER E N 1
ATOM 14741 C CA . SER E 2 463 ? 58.762 -3.279 -16.821 1.00 135.13 767 SER E CA 1
ATOM 14742 C C . SER E 2 463 ? 58.491 -3.057 -15.338 1.00 139.50 767 SER E C 1
ATOM 14743 O O . SER E 2 463 ? 58.837 -2.009 -14.785 1.00 139.63 767 SER E O 1
ATOM 14746 N N . SER E 2 464 ? 57.874 -4.045 -14.706 1.00 135.00 768 SER E N 1
ATOM 14747 C CA . SER E 2 464 ? 57.572 -3.981 -13.286 1.00 135.58 768 SER E CA 1
ATOM 14748 C C . SER E 2 464 ? 58.401 -4.946 -12.462 1.00 138.40 768 SER E C 1
ATOM 14749 O O . SER E 2 464 ? 58.814 -4.603 -11.352 1.00 135.01 768 SER E O 1
ATOM 14752 N N . LYS E 2 465 ? 58.665 -6.142 -12.988 1.00 138.02 769 LYS E N 1
ATOM 14753 C CA . LYS E 2 465 ? 59.407 -7.168 -12.265 1.00 141.79 769 LYS E CA 1
ATOM 14754 C C . LYS E 2 465 ? 58.722 -7.539 -10.948 1.00 144.64 769 LYS E C 1
ATOM 14755 O O . LYS E 2 465 ? 59.382 -7.986 -10.004 1.00 142.53 769 LYS E O 1
ATOM 14757 N N . LEU E 2 466 ? 57.390 -7.361 -10.874 1.00 147.15 770 LEU E N 1
ATOM 14758 C CA . LEU E 2 466 ? 56.633 -7.704 -9.666 1.00 145.91 770 LEU E CA 1
ATOM 14759 C C . LEU E 2 466 ? 56.551 -9.207 -9.458 1.00 143.07 770 LEU E C 1
ATOM 14760 O O . LEU E 2 466 ? 56.213 -9.661 -8.356 1.00 138.86 770 LEU E O 1
ATOM 14762 N N . PHE E 2 467 ? 56.859 -9.977 -10.492 1.00 143.34 771 PHE E N 1
ATOM 14763 C CA . PHE E 2 467 ? 56.806 -11.424 -10.428 1.00 141.68 771 PHE E CA 1
ATOM 14764 C C . PHE E 2 467 ? 58.049 -12.039 -11.053 1.00 141.82 771 PHE E C 1
ATOM 14765 O O . PHE E 2 467 ? 59.043 -11.349 -11.267 1.00 138.88 771 PHE E O 1
ATOM 14773 N N . THR E 2 476 ? 62.164 -24.758 -22.631 1.00 165.86 780 THR E N 1
ATOM 14774 C CA . THR E 2 476 ? 60.885 -24.218 -22.171 1.00 168.81 780 THR E CA 1
ATOM 14775 C C . THR E 2 476 ? 59.906 -24.039 -23.351 1.00 173.60 780 THR E C 1
ATOM 14776 O O . THR E 2 476 ? 58.689 -24.143 -23.176 1.00 171.07 780 THR E O 1
ATOM 14780 N N . SER E 2 477 ? 60.446 -23.770 -24.542 1.00 180.18 781 SER E N 1
ATOM 14781 C CA . SER E 2 477 ? 59.685 -23.791 -25.787 1.00 177.44 781 SER E CA 1
ATOM 14782 C C . SER E 2 477 ? 60.675 -23.876 -26.940 1.00 174.83 781 SER E C 1
ATOM 14783 O O . SER E 2 477 ? 61.820 -23.432 -26.817 1.00 176.17 781 SER E O 1
ATOM 14786 N N . PHE E 2 478 ? 60.234 -24.460 -28.057 1.00 155.93 782 PHE E N 1
ATOM 14787 C CA . PHE E 2 478 ? 61.130 -24.666 -29.195 1.00 147.34 782 PHE E CA 1
ATOM 14788 C C . PHE E 2 478 ? 60.293 -24.583 -30.468 1.00 139.61 782 PHE E C 1
ATOM 14789 O O . PHE E 2 478 ? 59.644 -25.558 -30.846 1.00 137.63 782 PHE E O 1
ATOM 14791 N N . GLY E 2 479 ? 60.310 -23.417 -31.119 1.00 138.66 783 GLY E N 1
ATOM 14792 C CA . GLY E 2 479 ? 59.529 -23.188 -32.322 1.00 135.32 783 GLY E CA 1
ATOM 14793 C C . GLY E 2 479 ? 58.031 -23.013 -32.128 1.00 134.54 783 GLY E C 1
ATOM 14794 O O . GLY E 2 479 ? 57.313 -22.870 -33.126 1.00 124.34 783 GLY E O 1
ATOM 14795 N N . GLU E 2 480 ? 57.540 -22.998 -30.879 1.00 132.63 784 GLU E N 1
ATOM 14796 C CA . GLU E 2 480 ? 56.114 -23.011 -30.563 1.00 122.68 784 GLU E CA 1
ATOM 14797 C C . GLU E 2 480 ? 55.495 -21.620 -30.722 1.00 118.34 784 GLU E C 1
ATOM 14798 O O . GLU E 2 480 ? 56.192 -20.606 -30.800 1.00 121.82 784 GLU E O 1
ATOM 14800 N N . GLU E 2 481 ? 54.160 -21.577 -30.764 1.00 112.45 785 GLU E N 1
ATOM 14801 C CA . GLU E 2 481 ? 53.442 -20.313 -30.873 1.00 103.69 785 GLU E CA 1
ATOM 14802 C C . GLU E 2 481 ? 53.352 -19.624 -29.517 1.00 106.31 785 GLU E C 1
ATOM 14803 O O . GLU E 2 481 ? 53.230 -20.277 -28.477 1.00 102.38 785 GLU E O 1
ATOM 14809 N N . VAL E 2 482 ? 53.398 -18.289 -29.541 1.00 108.46 786 VAL E N 1
ATOM 14810 C CA . VAL E 2 482 ? 53.388 -17.457 -28.342 1.00 102.17 786 VAL E CA 1
ATOM 14811 C C . VAL E 2 482 ? 52.454 -16.276 -28.572 1.00 98.02 786 VAL E C 1
ATOM 14812 O O . VAL E 2 482 ? 52.201 -15.872 -29.711 1.00 99.41 786 VAL E O 1
ATOM 14816 N N . GLU E 2 483 ? 51.922 -15.730 -27.483 1.00 97.20 787 GLU E N 1
ATOM 14817 C CA . GLU E 2 483 ? 51.017 -14.587 -27.537 1.00 93.45 787 GLU E CA 1
ATOM 14818 C C . GLU E 2 483 ? 51.678 -13.362 -26.942 1.00 94.33 787 GLU E C 1
ATOM 14819 O O . GLU E 2 483 ? 52.187 -13.410 -25.821 1.00 92.72 787 GLU E O 1
ATOM 14825 N N . VAL E 2 484 ? 51.592 -12.252 -27.664 1.00 98.04 788 VAL E N 1
ATOM 14826 C CA . VAL E 2 484 ? 51.991 -10.938 -27.178 1.00 90.55 788 VAL E CA 1
ATOM 14827 C C . VAL E 2 484 ? 50.720 -10.132 -26.970 1.00 86.77 788 VAL E C 1
ATOM 14828 O O . VAL E 2 484 ? 49.932 -9.974 -27.909 1.00 86.81 788 VAL E O 1
ATOM 14832 N N . HIS E 2 485 ? 50.499 -9.652 -25.745 1.00 88.55 789 HIS E N 1
ATOM 14833 C CA . HIS E 2 485 ? 49.343 -8.811 -25.434 1.00 88.41 789 HIS E CA 1
ATOM 14834 C C . HIS E 2 485 ? 49.769 -7.349 -25.381 1.00 87.06 789 HIS E C 1
ATOM 14835 O O . HIS E 2 485 ? 50.783 -7.013 -24.759 1.00 85.71 789 HIS E O 1
ATOM 14842 N N . ASN E 2 486 ? 49.003 -6.486 -26.045 1.00 83.32 790 ASN E N 1
ATOM 14843 C CA . ASN E 2 486 ? 49.294 -5.064 -26.048 1.00 85.89 790 ASN E CA 1
ATOM 14844 C C . ASN E 2 486 ? 48.020 -4.280 -25.755 1.00 86.62 790 ASN E C 1
ATOM 14845 O O . ASN E 2 486 ? 46.901 -4.734 -26.030 1.00 82.63 790 ASN E O 1
ATOM 14850 N N . LEU E 2 487 ? 48.214 -3.126 -25.123 1.00 86.67 791 LEU E N 1
ATOM 14851 C CA . LEU E 2 487 ? 47.221 -2.070 -25.080 1.00 84.97 791 LEU E CA 1
ATOM 14852 C C . LEU E 2 487 ? 47.511 -1.186 -26.282 1.00 86.66 791 LEU E C 1
ATOM 14853 O O . LEU E 2 487 ? 48.619 -0.650 -26.403 1.00 89.25 791 LEU E O 1
ATOM 14858 N N . LEU E 2 488 ? 46.563 -1.112 -27.213 1.00 82.75 792 LEU E N 1
ATOM 14859 C CA . LEU E 2 488 ? 46.708 -0.248 -28.375 1.00 85.14 792 LEU E CA 1
ATOM 14860 C C . LEU E 2 488 ? 46.007 1.074 -28.099 1.00 85.65 792 LEU E C 1
ATOM 14861 O O . LEU E 2 488 ? 45.039 1.140 -27.334 1.00 87.10 792 LEU E O 1
ATOM 14866 N N . ILE E 2 489 ? 46.502 2.131 -28.728 1.00 85.95 793 ILE E N 1
ATOM 14867 C CA . ILE E 2 489 ? 45.925 3.463 -28.597 1.00 91.74 793 ILE E CA 1
ATOM 14868 C C . ILE E 2 489 ? 45.575 3.923 -30.007 1.00 91.38 793 ILE E C 1
ATOM 14869 O O . ILE E 2 489 ? 46.466 4.200 -30.820 1.00 94.14 793 ILE E O 1
ATOM 14874 N N . ILE E 2 490 ? 44.283 3.972 -30.317 1.00 89.40 794 ILE E N 1
ATOM 14875 C CA . ILE E 2 490 ? 43.821 4.280 -31.665 1.00 89.64 794 ILE E CA 1
ATOM 14876 C C . ILE E 2 490 ? 43.229 5.685 -31.680 1.00 92.36 794 ILE E C 1
ATOM 14877 O O . ILE E 2 490 ? 42.585 6.125 -30.715 1.00 90.13 794 ILE E O 1
ATOM 14882 N N . ASP E 2 491 ? 43.468 6.393 -32.775 1.00 90.44 795 ASP E N 1
ATOM 14883 C CA . ASP E 2 491 ? 43.015 7.761 -32.914 1.00 89.49 795 ASP E CA 1
ATOM 14884 C C . ASP E 2 491 ? 41.595 7.761 -33.440 1.00 89.89 795 ASP E C 1
ATOM 14885 O O . ASP E 2 491 ? 41.332 7.264 -34.539 1.00 90.14 795 ASP E O 1
ATOM 14890 N N . GLN E 2 492 ? 40.683 8.334 -32.662 1.00 93.25 796 GLN E N 1
ATOM 14891 C CA . GLN E 2 492 ? 39.285 8.293 -33.061 1.00 92.91 796 GLN E CA 1
ATOM 14892 C C . GLN E 2 492 ? 39.067 8.844 -34.463 1.00 89.79 796 GLN E C 1
ATOM 14893 O O . GLN E 2 492 ? 38.091 8.472 -35.120 1.00 84.35 796 GLN E O 1
ATOM 14899 N N . HIS E 2 493 ? 39.957 9.701 -34.967 1.00 94.96 797 HIS E N 1
ATOM 14900 C CA . HIS E 2 493 ? 39.763 10.321 -36.278 1.00 94.12 797 HIS E CA 1
ATOM 14901 C C . HIS E 2 493 ? 40.417 9.484 -37.371 1.00 94.98 797 HIS E C 1
ATOM 14902 O O . HIS E 2 493 ? 39.742 8.934 -38.247 1.00 92.94 797 HIS E O 1
ATOM 14909 N N . THR E 2 494 ? 41.740 9.397 -37.322 1.00 96.11 798 THR E N 1
ATOM 14910 C CA . THR E 2 494 ? 42.493 8.648 -38.314 1.00 97.89 798 THR E CA 1
ATOM 14911 C C . THR E 2 494 ? 42.356 7.142 -38.123 1.00 95.21 798 THR E C 1
ATOM 14912 O O . THR E 2 494 ? 42.426 6.387 -39.100 1.00 95.19 798 THR E O 1
ATOM 14916 N N . PHE E 2 495 ? 42.151 6.688 -36.890 1.00 94.36 799 PHE E N 1
ATOM 14917 C CA . PHE E 2 495 ? 42.122 5.262 -36.590 1.00 90.01 799 PHE E CA 1
ATOM 14918 C C . PHE E 2 495 ? 43.474 4.609 -36.868 1.00 90.37 799 PHE E C 1
ATOM 14919 O O . PHE E 2 495 ? 43.549 3.523 -37.429 1.00 100.06 799 PHE E O 1
ATOM 14927 N N . GLU E 2 496 ? 44.551 5.283 -36.498 1.00 88.52 800 GLU E N 1
ATOM 14928 C CA . GLU E 2 496 ? 45.886 4.712 -36.582 1.00 90.41 800 GLU E CA 1
ATOM 14929 C C . GLU E 2 496 ? 46.412 4.512 -35.167 1.00 95.01 800 GLU E C 1
ATOM 14930 O O . GLU E 2 496 ? 45.906 5.112 -34.214 1.00 92.49 800 GLU E O 1
ATOM 14936 N N . VAL E 2 497 ? 47.422 3.655 -35.028 1.00 97.67 801 VAL E N 1
ATOM 14937 C CA . VAL E 2 497 ? 47.847 3.181 -33.711 1.00 96.59 801 VAL E CA 1
ATOM 14938 C C . VAL E 2 497 ? 48.861 4.193 -33.171 1.00 93.58 801 VAL E C 1
ATOM 14939 O O . VAL E 2 497 ? 50.033 4.217 -33.560 1.00 92.14 801 VAL E O 1
ATOM 14943 N N . LEU E 2 498 ? 48.390 5.061 -32.270 1.00 96.62 802 LEU E N 1
ATOM 14944 C CA . LEU E 2 498 ? 49.233 6.128 -31.744 1.00 93.79 802 LEU E CA 1
ATOM 14945 C C . LEU E 2 498 ? 50.307 5.561 -30.835 1.00 97.60 802 LEU E C 1
ATOM 14946 O O . LEU E 2 498 ? 51.482 5.927 -30.949 1.00 99.82 802 LEU E O 1
ATOM 14951 N N . HIS E 2 499 ? 49.919 4.655 -29.935 1.00 97.18 803 HIS E N 1
ATOM 14952 C CA . HIS E 2 499 ? 50.827 4.018 -28.987 1.00 98.65 803 HIS E CA 1
ATOM 14953 C C . HIS E 2 499 ? 50.453 2.547 -28.841 1.00 96.52 803 HIS E C 1
ATOM 14954 O O . HIS E 2 499 ? 49.288 2.161 -28.999 1.00 95.33 803 HIS E O 1
ATOM 14961 N N . ALA E 2 500 ? 51.463 1.727 -28.541 1.00 99.58 804 ALA E N 1
ATOM 14962 C CA . ALA E 2 500 ? 51.275 0.304 -28.279 1.00 93.66 804 ALA E CA 1
ATOM 14963 C C . ALA E 2 500 ? 52.154 -0.074 -27.095 1.00 93.24 804 ALA E C 1
ATOM 14964 O O . ALA E 2 500 ? 53.377 -0.174 -27.237 1.00 91.52 804 ALA E O 1
ATOM 14966 N N . HIS E 2 501 ? 51.533 -0.290 -25.937 1.00 93.22 805 HIS E N 1
ATOM 14967 C CA . HIS E 2 501 ? 52.226 -0.755 -24.741 1.00 97.32 805 HIS E CA 1
ATOM 14968 C C . HIS E 2 501 ? 52.087 -2.272 -24.618 1.00 92.84 805 HIS E C 1
ATOM 14969 O O . HIS E 2 501 ? 50.969 -2.792 -24.536 1.00 89.21 805 HIS E O 1
ATOM 14976 N N . GLN E 2 502 ? 53.221 -2.969 -24.599 1.00 92.90 806 GLN E N 1
ATOM 14977 C CA . GLN E 2 502 ? 53.261 -4.416 -24.452 1.00 93.82 806 GLN E CA 1
ATOM 14978 C C . GLN E 2 502 ? 53.386 -4.789 -22.979 1.00 97.20 806 GLN E C 1
ATOM 14979 O O . GLN E 2 502 ? 54.303 -4.329 -22.293 1.00 101.58 806 GLN E O 1
ATOM 14985 N N . PHE E 2 503 ? 52.487 -5.644 -22.503 1.00 93.74 807 PHE E N 1
ATOM 14986 C CA . PHE E 2 503 ? 52.504 -6.028 -21.102 1.00 95.55 807 PHE E CA 1
ATOM 14987 C C . PHE E 2 503 ? 53.629 -7.018 -20.824 1.00 92.95 807 PHE E C 1
ATOM 14988 O O . PHE E 2 503 ? 54.443 -7.343 -21.697 1.00 89.60 807 PHE E O 1
ATOM 14996 N N . LEU E 2 504 ? 53.641 -7.536 -19.595 1.00 93.44 808 LEU E N 1
ATOM 14997 C CA . LEU E 2 504 ? 54.698 -8.424 -19.132 1.00 96.48 808 LEU E CA 1
ATOM 14998 C C . LEU E 2 504 ? 54.590 -9.794 -19.784 1.00 95.19 808 LEU E C 1
ATOM 14999 O O . LEU E 2 504 ? 53.508 -10.246 -20.171 1.00 95.72 808 LEU E O 1
ATOM 15004 N N . GLN E 2 505 ? 55.730 -10.464 -19.893 1.00 91.26 809 GLN E N 1
ATOM 15005 C CA . GLN E 2 505 ? 55.730 -11.795 -20.474 1.00 99.14 809 GLN E CA 1
ATOM 15006 C C . GLN E 2 505 ? 54.817 -12.712 -19.667 1.00 101.16 809 GLN E C 1
ATOM 15007 O O . GLN E 2 505 ? 54.771 -12.651 -18.432 1.00 102.51 809 GLN E O 1
ATOM 15009 N N . ASN E 2 506 ? 54.068 -13.547 -20.376 1.00 101.50 810 ASN E N 1
ATOM 15010 C CA . ASN E 2 506 ? 53.107 -14.452 -19.760 1.00 103.03 810 ASN E CA 1
ATOM 15011 C C . ASN E 2 506 ? 51.946 -13.708 -19.122 1.00 101.94 810 ASN E C 1
ATOM 15012 O O . ASN E 2 506 ? 51.182 -14.288 -18.346 1.00 102.75 810 ASN E O 1
ATOM 15017 N N . GLU E 2 507 ? 51.793 -12.421 -19.390 1.00 98.83 811 GLU E N 1
ATOM 15018 C CA . GLU E 2 507 ? 50.718 -11.665 -18.774 1.00 96.28 811 GLU E CA 1
ATOM 15019 C C . GLU E 2 507 ? 49.528 -11.656 -19.728 1.00 92.16 811 GLU E C 1
ATOM 15020 O O . GLU E 2 507 ? 49.660 -11.271 -20.890 1.00 93.32 811 GLU E O 1
ATOM 15026 N N . TYR E 2 508 ? 48.383 -12.124 -19.249 1.00 88.28 812 TYR E N 1
ATOM 15027 C CA . TYR E 2 508 ? 47.158 -12.135 -20.029 1.00 85.81 812 TYR E CA 1
ATOM 15028 C C . TYR E 2 508 ? 46.363 -10.909 -19.630 1.00 88.72 812 TYR E C 1
ATOM 15029 O O . TYR E 2 508 ? 46.083 -10.716 -18.442 1.00 90.33 812 TYR E O 1
ATOM 15038 N N . ALA E 2 509 ? 46.008 -10.073 -20.610 1.00 86.99 813 ALA E N 1
ATOM 15039 C CA . ALA E 2 509 ? 45.201 -8.883 -20.344 1.00 83.84 813 ALA E CA 1
ATOM 15040 C C . ALA E 2 509 ? 43.723 -9.202 -20.574 1.00 80.26 813 ALA E C 1
ATOM 15041 O O . ALA E 2 509 ? 43.341 -9.588 -21.681 1.00 84.33 813 ALA E O 1
ATOM 15043 N N . LEU E 2 510 ? 42.896 -9.026 -19.538 1.00 73.94 814 LEU E N 1
ATOM 15044 C CA . LEU E 2 510 ? 41.510 -9.473 -19.575 1.00 76.47 814 LEU E CA 1
ATOM 15045 C C . LEU E 2 510 ? 40.490 -8.355 -19.520 1.00 80.88 814 LEU E C 1
ATOM 15046 O O . LEU E 2 510 ? 39.450 -8.443 -20.172 1.00 84.68 814 LEU E O 1
ATOM 15051 N N . SER E 2 511 ? 40.725 -7.323 -18.730 1.00 82.24 815 SER E N 1
ATOM 15052 C CA . SER E 2 511 ? 39.720 -6.293 -18.531 1.00 80.50 815 SER E CA 1
ATOM 15053 C C . SER E 2 511 ? 40.273 -4.953 -18.971 1.00 81.17 815 SER E C 1
ATOM 15054 O O . SER E 2 511 ? 41.483 -4.722 -18.928 1.00 83.02 815 SER E O 1
ATOM 15057 N N . LEU E 2 512 ? 39.376 -4.067 -19.398 1.00 84.88 816 LEU E N 1
ATOM 15058 C CA . LEU E 2 512 ? 39.771 -2.722 -19.806 1.00 82.12 816 LEU E CA 1
ATOM 15059 C C . LEU E 2 512 ? 38.676 -1.728 -19.451 1.00 78.42 816 LEU E C 1
ATOM 15060 O O . LEU E 2 512 ? 37.489 -1.984 -19.663 1.00 84.11 816 LEU E O 1
ATOM 15065 N N . VAL E 2 513 ? 39.072 -0.604 -18.885 1.00 84.22 817 VAL E N 1
ATOM 15066 C CA . VAL E 2 513 ? 38.114 0.434 -18.533 1.00 92.53 817 VAL E CA 1
ATOM 15067 C C . VAL E 2 513 ? 38.808 1.779 -18.660 1.00 89.88 817 VAL E C 1
ATOM 15068 O O . VAL E 2 513 ? 40.001 1.920 -18.369 1.00 87.07 817 VAL E O 1
ATOM 15072 N N . SER E 2 514 ? 38.058 2.756 -19.149 1.00 89.65 818 SER E N 1
ATOM 15073 C CA . SER E 2 514 ? 38.459 4.148 -19.102 1.00 92.92 818 SER E CA 1
ATOM 15074 C C . SER E 2 514 ? 37.534 4.859 -18.127 1.00 91.50 818 SER E C 1
ATOM 15075 O O . SER E 2 514 ? 36.310 4.702 -18.200 1.00 90.96 818 SER E O 1
ATOM 15078 N N . CYS E 2 515 ? 38.114 5.600 -17.192 1.00 92.59 819 CYS E N 1
ATOM 15079 C CA . CYS E 2 515 ? 37.299 6.452 -16.332 1.00 102.30 819 CYS E CA 1
ATOM 15080 C C . CYS E 2 515 ? 38.205 7.394 -15.545 1.00 99.78 819 CYS E C 1
ATOM 15081 O O . CYS E 2 515 ? 39.433 7.396 -15.691 1.00 99.56 819 CYS E O 1
ATOM 15084 N N . LYS E 2 516 ? 37.564 8.212 -14.720 1.00 99.81 820 LYS E N 1
ATOM 15085 C CA . LYS E 2 516 ? 38.218 9.051 -13.728 1.00 105.94 820 LYS E CA 1
ATOM 15086 C C . LYS E 2 516 ? 37.722 8.591 -12.358 1.00 106.49 820 LYS E C 1
ATOM 15087 O O . LYS E 2 516 ? 36.515 8.407 -12.167 1.00 108.45 820 LYS E O 1
ATOM 15089 N N . LEU E 2 517 ? 38.646 8.377 -11.414 1.00 109.91 821 LEU E N 1
ATOM 15090 C CA . LEU E 2 517 ? 38.317 7.898 -10.070 1.00 108.72 821 LEU E CA 1
ATOM 15091 C C . LEU E 2 517 ? 38.685 8.937 -9.013 1.00 107.57 821 LEU E C 1
ATOM 15092 O O . LEU E 2 517 ? 39.601 9.741 -9.204 1.00 109.82 821 LEU E O 1
ATOM 15097 N N . GLY E 2 518 ? 37.980 8.904 -7.880 1.00 106.98 822 GLY E N 1
ATOM 15098 C CA . GLY E 2 518 ? 38.265 9.868 -6.821 1.00 108.98 822 GLY E CA 1
ATOM 15099 C C . GLY E 2 518 ? 38.070 11.311 -7.268 1.00 110.01 822 GLY E C 1
ATOM 15100 O O . GLY E 2 518 ? 37.503 11.612 -8.317 1.00 111.46 822 GLY E O 1
ATOM 15101 N N . LYS E 2 519 ? 38.557 12.220 -6.424 1.00 109.95 823 LYS E N 1
ATOM 15102 C CA . LYS E 2 519 ? 38.534 13.636 -6.783 1.00 105.17 823 LYS E CA 1
ATOM 15103 C C . LYS E 2 519 ? 39.592 13.984 -7.844 1.00 108.47 823 LYS E C 1
ATOM 15104 O O . LYS E 2 519 ? 39.660 15.139 -8.286 1.00 106.84 823 LYS E O 1
ATOM 15106 N N . ASP E 2 520 ? 40.400 13.014 -8.269 1.00 109.27 824 ASP E N 1
ATOM 15107 C CA . ASP E 2 520 ? 41.303 13.223 -9.395 1.00 107.00 824 ASP E CA 1
ATOM 15108 C C . ASP E 2 520 ? 40.502 13.606 -10.639 1.00 107.89 824 ASP E C 1
ATOM 15109 O O . ASP E 2 520 ? 39.380 13.125 -10.826 1.00 108.84 824 ASP E O 1
ATOM 15114 N N . PRO E 2 521 ? 41.030 14.478 -11.503 1.00 108.48 825 PRO E N 1
ATOM 15115 C CA . PRO E 2 521 ? 40.247 14.915 -12.665 1.00 106.65 825 PRO E CA 1
ATOM 15116 C C . PRO E 2 521 ? 40.612 14.229 -13.968 1.00 109.66 825 PRO E C 1
ATOM 15117 O O . PRO E 2 521 ? 39.796 14.230 -14.895 1.00 114.20 825 PRO E O 1
ATOM 15121 N N . ASN E 2 522 ? 41.818 13.673 -14.077 1.00 106.20 826 ASN E N 1
ATOM 15122 C CA . ASN E 2 522 ? 42.222 13.106 -15.359 1.00 111.55 826 ASN E CA 1
ATOM 15123 C C . ASN E 2 522 ? 41.463 11.797 -15.623 1.00 107.43 826 ASN E C 1
ATOM 15124 O O . ASN E 2 522 ? 40.808 11.230 -14.739 1.00 105.31 826 ASN E O 1
ATOM 15129 N N . THR E 2 523 ? 41.527 11.326 -16.864 1.00 103.11 827 THR E N 1
ATOM 15130 C CA . THR E 2 523 ? 40.940 10.038 -17.202 1.00 101.68 827 THR E CA 1
ATOM 15131 C C . THR E 2 523 ? 42.049 9.036 -17.496 1.00 101.65 827 THR E C 1
ATOM 15132 O O . THR E 2 523 ? 43.052 9.367 -18.143 1.00 100.83 827 THR E O 1
ATOM 15136 N N . TYR E 2 524 ? 41.881 7.820 -16.994 1.00 98.29 828 TYR E N 1
ATOM 15137 C CA . TYR E 2 524 ? 42.908 6.800 -17.113 1.00 95.69 828 TYR E CA 1
ATOM 15138 C C . TYR E 2 524 ? 42.359 5.580 -17.840 1.00 97.31 828 TYR E C 1
ATOM 15139 O O . TYR E 2 524 ? 41.156 5.290 -17.786 1.00 97.58 828 TYR E O 1
ATOM 15148 N N . PHE E 2 525 ? 43.251 4.871 -18.528 1.00 94.60 829 PHE E N 1
ATOM 15149 C CA . PHE E 2 525 ? 42.969 3.524 -19.014 1.00 88.58 829 PHE E CA 1
ATOM 15150 C C . PHE E 2 525 ? 43.411 2.557 -17.928 1.00 87.46 829 PHE E C 1
ATOM 15151 O O . PHE E 2 525 ? 44.613 2.419 -17.684 1.00 88.03 829 PHE E O 1
ATOM 15159 N N . ILE E 2 526 ? 42.457 1.887 -17.274 1.00 84.27 830 ILE E N 1
ATOM 15160 C CA . ILE E 2 526 ? 42.765 0.855 -16.272 1.00 88.65 830 ILE E CA 1
ATOM 15161 C C . ILE E 2 526 ? 42.683 -0.542 -16.913 1.00 85.44 830 ILE E C 1
ATOM 15162 O O . ILE E 2 526 ? 41.700 -0.879 -17.589 1.00 84.64 830 ILE E O 1
ATOM 15167 N N . VAL E 2 527 ? 43.706 -1.361 -16.699 1.00 81.19 831 VAL E N 1
ATOM 15168 C CA . VAL E 2 527 ? 43.785 -2.663 -17.330 1.00 84.53 831 VAL E CA 1
ATOM 15169 C C . VAL E 2 527 ? 43.862 -3.735 -16.243 1.00 86.82 831 VAL E C 1
ATOM 15170 O O . VAL E 2 527 ? 44.627 -3.610 -15.277 1.00 83.96 831 VAL E O 1
ATOM 15174 N N . GLY E 2 528 ? 43.043 -4.772 -16.384 1.00 88.56 832 GLY E N 1
ATOM 15175 C CA . GLY E 2 528 ? 43.125 -5.959 -15.534 1.00 92.06 832 GLY E CA 1
ATOM 15176 C C . GLY E 2 528 ? 43.810 -7.104 -16.264 1.00 87.02 832 GLY E C 1
ATOM 15177 O O . GLY E 2 528 ? 43.559 -7.338 -17.450 1.00 85.19 832 GLY E O 1
ATOM 15178 N N . THR E 2 529 ? 44.675 -7.815 -15.555 1.00 87.65 833 THR E N 1
ATOM 15179 C CA . THR E 2 529 ? 45.501 -8.847 -16.171 1.00 88.82 833 THR E CA 1
ATOM 15180 C C . THR E 2 529 ? 45.539 -10.100 -15.307 1.00 91.65 833 THR E C 1
ATOM 15181 O O . THR E 2 529 ? 45.021 -10.144 -14.184 1.00 91.62 833 THR E O 1
ATOM 15185 N N . ALA E 2 530 ? 46.180 -11.130 -15.852 1.00 95.06 834 ALA E N 1
ATOM 15186 C CA . ALA E 2 530 ? 46.465 -12.344 -15.106 1.00 92.11 834 ALA E CA 1
ATOM 15187 C C . ALA E 2 530 ? 47.781 -12.898 -15.617 1.00 89.73 834 ALA E C 1
ATOM 15188 O O . ALA E 2 530 ? 48.061 -12.833 -16.818 1.00 87.08 834 ALA E O 1
ATOM 15190 N N . MET E 2 531 ? 48.603 -13.389 -14.694 1.00 90.30 835 MET E N 1
ATOM 15191 C CA . MET E 2 531 ? 49.826 -14.093 -15.050 1.00 95.81 835 MET E CA 1
ATOM 15192 C C . MET E 2 531 ? 49.452 -15.545 -15.284 1.00 94.25 835 MET E C 1
ATOM 15193 O O . MET E 2 531 ? 48.660 -16.102 -14.520 1.00 96.29 835 MET E O 1
ATOM 15198 N N . VAL E 2 532 ? 49.974 -16.146 -16.351 1.00 91.56 836 VAL E N 1
ATOM 15199 C CA . VAL E 2 532 ? 49.528 -17.482 -16.725 1.00 96.11 836 VAL E CA 1
ATOM 15200 C C . VAL E 2 532 ? 50.722 -18.330 -17.144 1.00 104.24 836 VAL E C 1
ATOM 15201 O O . VAL E 2 532 ? 51.573 -17.880 -17.922 1.00 102.32 836 VAL E O 1
ATOM 15205 N N . TYR E 2 533 ? 50.781 -19.566 -16.631 1.00 103.07 837 TYR E N 1
ATOM 15206 C CA . TYR E 2 533 ? 51.875 -20.493 -16.921 1.00 102.47 837 TYR E CA 1
ATOM 15207 C C . TYR E 2 533 ? 51.303 -21.890 -17.132 1.00 103.42 837 TYR E C 1
ATOM 15208 O O . TYR E 2 533 ? 50.444 -22.329 -16.349 1.00 106.87 837 TYR E O 1
ATOM 15217 N N . PRO E 2 534 ? 51.790 -22.624 -18.139 1.00 104.53 838 PRO E N 1
ATOM 15218 C CA . PRO E 2 534 ? 51.161 -23.914 -18.471 1.00 106.95 838 PRO E CA 1
ATOM 15219 C C . PRO E 2 534 ? 51.005 -24.803 -17.258 1.00 108.61 838 PRO E C 1
ATOM 15220 O O . PRO E 2 534 ? 49.949 -25.413 -17.043 1.00 107.16 838 PRO E O 1
ATOM 15224 N N . GLU E 2 535 ? 52.061 -24.850 -16.442 1.00 106.02 839 GLU E N 1
ATOM 15225 C CA . GLU E 2 535 ? 52.053 -25.668 -15.240 1.00 105.91 839 GLU E CA 1
ATOM 15226 C C . GLU E 2 535 ? 50.880 -25.303 -14.329 1.00 103.63 839 GLU E C 1
ATOM 15227 O O . GLU E 2 535 ? 50.090 -26.175 -13.949 1.00 104.23 839 GLU E O 1
ATOM 15229 N N . GLU E 2 536 ? 50.728 -24.014 -13.999 1.00 100.67 840 GLU E N 1
ATOM 15230 C CA . GLU E 2 536 ? 49.719 -23.581 -13.031 1.00 98.06 840 GLU E CA 1
ATOM 15231 C C . GLU E 2 536 ? 48.350 -23.514 -13.703 1.00 93.69 840 GLU E C 1
ATOM 15232 O O . GLU E 2 536 ? 48.191 -22.854 -14.734 1.00 95.89 840 GLU E O 1
ATOM 15234 N N . ALA E 2 537 ? 47.358 -24.187 -13.113 1.00 93.91 841 ALA E N 1
ATOM 15235 C CA . ALA E 2 537 ? 46.077 -24.358 -13.788 1.00 83.20 841 ALA E CA 1
ATOM 15236 C C . ALA E 2 537 ? 45.166 -23.163 -13.571 1.00 83.65 841 ALA E C 1
ATOM 15237 O O . ALA E 2 537 ? 44.622 -22.610 -14.530 1.00 84.44 841 ALA E O 1
ATOM 15239 N N . GLU E 2 538 ? 44.982 -22.763 -12.330 1.00 90.67 842 GLU E N 1
ATOM 15240 C CA . GLU E 2 538 ? 44.242 -21.589 -11.897 1.00 91.13 842 GLU E CA 1
ATOM 15241 C C . GLU E 2 538 ? 45.160 -20.388 -11.750 1.00 92.27 842 GLU E C 1
ATOM 15242 O O . GLU E 2 538 ? 46.324 -20.526 -11.362 1.00 93.81 842 GLU E O 1
ATOM 15248 N N . PRO E 2 539 ? 44.612 -19.201 -12.015 1.00 97.65 843 PRO E N 1
ATOM 15249 C CA . PRO E 2 539 ? 45.397 -17.958 -11.952 1.00 94.61 843 PRO E CA 1
ATOM 15250 C C . PRO E 2 539 ? 45.561 -17.502 -10.510 1.00 95.18 843 PRO E C 1
ATOM 15251 O O . PRO E 2 539 ? 44.596 -17.099 -9.851 1.00 91.08 843 PRO E O 1
ATOM 15255 N N . LYS E 2 540 ? 46.797 -17.542 -10.026 1.00 98.72 844 LYS E N 1
ATOM 15256 C CA . LYS E 2 540 ? 47.050 -17.158 -8.650 1.00 102.14 844 LYS E CA 1
ATOM 15257 C C . LYS E 2 540 ? 47.629 -15.748 -8.497 1.00 99.39 844 LYS E C 1
ATOM 15258 O O . LYS E 2 540 ? 47.720 -15.258 -7.369 1.00 98.62 844 LYS E O 1
ATOM 15264 N N . GLN E 2 541 ? 47.969 -15.055 -9.580 1.00 101.35 845 GLN E N 1
ATOM 15265 C CA . GLN E 2 541 ? 48.442 -13.690 -9.403 1.00 99.60 845 GLN E CA 1
ATOM 15266 C C . GLN E 2 541 ? 48.320 -12.917 -10.711 1.00 95.20 845 GLN E C 1
ATOM 15267 O O . GLN E 2 541 ? 48.799 -13.373 -11.749 1.00 95.70 845 GLN E O 1
ATOM 15273 N N . GLY E 2 542 ? 47.700 -11.742 -10.653 1.00 95.52 846 GLY E N 1
ATOM 15274 C CA . GLY E 2 542 ? 47.655 -10.819 -11.778 1.00 95.54 846 GLY E CA 1
ATOM 15275 C C . GLY E 2 542 ? 47.801 -9.391 -11.263 1.00 96.33 846 GLY E C 1
ATOM 15276 O O . GLY E 2 542 ? 48.065 -9.212 -10.077 1.00 97.34 846 GLY E O 1
ATOM 15277 N N . ARG E 2 543 ? 47.640 -8.377 -12.104 1.00 97.16 847 ARG E N 1
ATOM 15278 C CA . ARG E 2 543 ? 47.765 -7.007 -11.608 1.00 92.34 847 ARG E CA 1
ATOM 15279 C C . ARG E 2 543 ? 46.684 -6.121 -12.210 1.00 90.98 847 ARG E C 1
ATOM 15280 O O . ARG E 2 543 ? 46.131 -6.405 -13.274 1.00 91.16 847 ARG E O 1
ATOM 15288 N N . ILE E 2 544 ? 46.362 -5.054 -11.489 1.00 91.10 848 ILE E N 1
ATOM 15289 C CA . ILE E 2 544 ? 45.622 -3.931 -12.047 1.00 88.08 848 ILE E CA 1
ATOM 15290 C C . ILE E 2 544 ? 46.649 -2.871 -12.389 1.00 88.14 848 ILE E C 1
ATOM 15291 O O . ILE E 2 544 ? 47.553 -2.605 -11.593 1.00 89.93 848 ILE E O 1
ATOM 15296 N N . VAL E 2 545 ? 46.582 -2.336 -13.596 1.00 87.91 849 VAL E N 1
ATOM 15297 C CA . VAL E 2 545 ? 47.508 -1.297 -14.009 1.00 86.82 849 VAL E CA 1
ATOM 15298 C C . VAL E 2 545 ? 46.710 -0.066 -14.380 1.00 87.09 849 VAL E C 1
ATOM 15299 O O . VAL E 2 545 ? 45.629 -0.168 -14.967 1.00 86.70 849 VAL E O 1
ATOM 15303 N N . VAL E 2 546 ? 47.245 1.099 -14.028 1.00 94.69 850 VAL E N 1
ATOM 15304 C CA . VAL E 2 546 ? 46.653 2.388 -14.374 1.00 95.07 850 VAL E CA 1
ATOM 15305 C C . VAL E 2 546 ? 47.566 3.103 -15.357 1.00 93.32 850 VAL E C 1
ATOM 15306 O O . VAL E 2 546 ? 48.740 3.345 -15.056 1.00 94.65 850 VAL E O 1
ATOM 15310 N N . PHE E 2 547 ? 47.023 3.472 -16.511 1.00 95.35 851 PHE E N 1
ATOM 15311 C CA . PHE E 2 547 ? 47.753 4.261 -17.491 1.00 96.59 851 PHE E CA 1
ATOM 15312 C C . PHE E 2 547 ? 47.113 5.635 -17.628 1.00 98.92 851 PHE E C 1
ATOM 15313 O O . PHE E 2 547 ? 45.990 5.892 -17.170 1.00 95.75 851 PHE E O 1
ATOM 15321 N N . GLN E 2 548 ? 47.803 6.499 -18.371 1.00 105.61 852 GLN E N 1
ATOM 15322 C CA . GLN E 2 548 ? 47.234 7.832 -18.683 1.00 105.95 852 GLN E CA 1
ATOM 15323 C C . GLN E 2 548 ? 47.831 8.260 -20.029 1.00 105.83 852 GLN E C 1
ATOM 15324 O O . GLN E 2 548 ? 49.071 8.257 -20.154 1.00 103.26 852 GLN E O 1
ATOM 15330 N N . TYR E 2 549 ? 46.978 8.565 -21.005 1.00 108.36 853 TYR E N 1
ATOM 15331 C CA . TYR E 2 549 ? 47.470 9.035 -22.326 1.00 117.78 853 TYR E CA 1
ATOM 15332 C C . TYR E 2 549 ? 47.226 10.524 -22.408 1.00 120.25 853 TYR E C 1
ATOM 15333 O O . TYR E 2 549 ? 46.054 10.947 -22.372 1.00 117.10 853 TYR E O 1
ATOM 15342 N N . SER E 2 550 ? 48.302 11.301 -22.516 1.00 133.47 854 SER E N 1
ATOM 15343 C CA . SER E 2 550 ? 48.170 12.777 -22.554 1.00 139.30 854 SER E CA 1
ATOM 15344 C C . SER E 2 550 ? 49.366 13.347 -23.321 1.00 143.33 854 SER E C 1
ATOM 15345 O O . SER E 2 550 ? 49.297 14.523 -23.732 1.00 145.10 854 SER E O 1
ATOM 15348 N N . ASP E 2 551 ? 50.406 12.541 -23.523 1.00 137.34 855 ASP E N 1
ATOM 15349 C CA . ASP E 2 551 ? 51.639 13.087 -24.143 1.00 141.38 855 ASP E CA 1
ATOM 15350 C C . ASP E 2 551 ? 52.097 12.354 -25.397 1.00 135.83 855 ASP E C 1
ATOM 15351 O O . ASP E 2 551 ? 53.319 12.291 -25.632 1.00 140.54 855 ASP E O 1
ATOM 15356 N N . GLY E 2 552 ? 51.162 11.790 -26.154 1.00 128.40 856 GLY E N 1
ATOM 15357 C CA . GLY E 2 552 ? 51.573 10.989 -27.318 1.00 134.76 856 GLY E CA 1
ATOM 15358 C C . GLY E 2 552 ? 52.139 9.656 -26.874 1.00 136.23 856 GLY E C 1
ATOM 15359 O O . GLY E 2 552 ? 52.539 8.862 -27.751 1.00 126.12 856 GLY E O 1
ATOM 15360 N N . LYS E 2 553 ? 52.153 9.405 -25.563 1.00 151.01 857 LYS E N 1
ATOM 15361 C CA . LYS E 2 553 ? 52.657 8.113 -25.038 1.00 148.18 857 LYS E CA 1
ATOM 15362 C C . LYS E 2 553 ? 51.865 7.712 -23.786 1.00 146.95 857 LYS E C 1
ATOM 15363 O O . LYS E 2 553 ? 51.278 8.603 -23.139 1.00 144.24 857 LYS E O 1
ATOM 15365 N N . LEU E 2 554 ? 51.848 6.415 -23.474 1.00 129.08 858 LEU E N 1
ATOM 15366 C CA . LEU E 2 554 ? 51.150 5.926 -22.261 1.00 122.25 858 LEU E CA 1
ATOM 15367 C C . LEU E 2 554 ? 52.070 6.146 -21.061 1.00 119.68 858 LEU E C 1
ATOM 15368 O O . LEU E 2 554 ? 53.283 5.896 -21.195 1.00 122.61 858 LEU E O 1
ATOM 15373 N N . GLN E 2 555 ? 51.513 6.590 -19.937 1.00 111.18 859 GLN E N 1
ATOM 15374 C CA . GLN E 2 555 ? 52.337 6.734 -18.712 1.00 111.88 859 GLN E CA 1
ATOM 15375 C C . GLN E 2 555 ? 51.743 5.832 -17.627 1.00 104.26 859 GLN E C 1
ATOM 15376 O O . GLN E 2 555 ? 50.563 6.019 -17.283 1.00 101.98 859 GLN E O 1
ATOM 15378 N N . THR E 2 556 ? 52.534 4.888 -17.124 1.00 101.42 860 THR E N 1
ATOM 15379 C CA . THR E 2 556 ? 52.040 4.028 -16.050 1.00 102.50 860 THR E CA 1
ATOM 15380 C C . THR E 2 556 ? 51.888 4.868 -14.781 1.00 97.67 860 THR E C 1
ATOM 15381 O O . THR E 2 556 ? 52.871 5.389 -14.244 1.00 95.30 860 THR E O 1
ATOM 15385 N N . VAL E 2 557 ? 50.652 5.040 -14.322 1.00 98.10 861 VAL E N 1
ATOM 15386 C CA . VAL E 2 557 ? 50.406 5.844 -13.130 1.00 97.54 861 VAL E CA 1
ATOM 15387 C C . VAL E 2 557 ? 50.444 4.997 -11.853 1.00 100.41 861 VAL E C 1
ATOM 15388 O O . VAL E 2 557 ? 50.772 5.516 -10.781 1.00 104.44 861 VAL E O 1
ATOM 15392 N N . ALA E 2 558 ? 50.139 3.701 -11.932 1.00 98.50 862 ALA E N 1
ATOM 15393 C CA . ALA E 2 558 ? 50.048 2.900 -10.716 1.00 98.39 862 ALA E CA 1
ATOM 15394 C C . ALA E 2 558 ? 49.855 1.444 -11.101 1.00 96.37 862 ALA E C 1
ATOM 15395 O O . ALA E 2 558 ? 49.272 1.146 -12.143 1.00 94.91 862 ALA E O 1
ATOM 15397 N N . GLU E 2 559 ? 50.351 0.537 -10.261 1.00 98.52 863 GLU E N 1
ATOM 15398 C CA . GLU E 2 559 ? 50.077 -0.882 -10.474 1.00 99.12 863 GLU E CA 1
ATOM 15399 C C . GLU E 2 559 ? 49.888 -1.583 -9.136 1.00 98.08 863 GLU E C 1
ATOM 15400 O O . GLU E 2 559 ? 50.789 -1.555 -8.294 1.00 103.54 863 GLU E O 1
ATOM 15406 N N . LYS E 2 560 ? 48.718 -2.213 -8.941 1.00 93.38 864 LYS E N 1
ATOM 15407 C CA . LYS E 2 560 ? 48.380 -2.949 -7.722 1.00 93.87 864 LYS E CA 1
ATOM 15408 C C . LYS E 2 560 ? 48.382 -4.444 -8.035 1.00 93.94 864 LYS E C 1
ATOM 15409 O O . LYS E 2 560 ? 47.533 -4.921 -8.797 1.00 96.32 864 LYS E O 1
ATOM 15415 N N . GLU E 2 561 ? 49.323 -5.181 -7.436 1.00 93.49 865 GLU E N 1
ATOM 15416 C CA . GLU E 2 561 ? 49.396 -6.631 -7.617 1.00 96.69 865 GLU E CA 1
ATOM 15417 C C . GLU E 2 561 ? 48.283 -7.323 -6.834 1.00 100.70 865 GLU E C 1
ATOM 15418 O O . GLU E 2 561 ? 48.107 -7.073 -5.635 1.00 102.32 865 GLU E O 1
ATOM 15424 N N . VAL E 2 562 ? 47.526 -8.183 -7.523 1.00 102.27 866 VAL E N 1
ATOM 15425 C CA . VAL E 2 562 ? 46.476 -8.996 -6.918 1.00 95.93 866 VAL E CA 1
ATOM 15426 C C . VAL E 2 562 ? 46.898 -10.464 -6.933 1.00 94.26 866 VAL E C 1
ATOM 15427 O O . VAL E 2 562 ? 47.741 -10.906 -7.730 1.00 90.83 866 VAL E O 1
ATOM 15431 N N . LYS E 2 563 ? 46.304 -11.227 -6.023 1.00 92.95 867 LYS E N 1
ATOM 15432 C CA . LYS E 2 563 ? 46.603 -12.648 -5.892 1.00 91.46 867 LYS E CA 1
ATOM 15433 C C . LYS E 2 563 ? 45.638 -13.483 -6.708 1.00 91.53 867 LYS E C 1
ATOM 15434 O O . LYS E 2 563 ? 45.186 -14.545 -6.274 1.00 99.50 867 LYS E O 1
ATOM 15436 N N . GLY E 2 564 ? 45.291 -13.020 -7.897 1.00 92.71 868 GLY E N 1
ATOM 15437 C CA . GLY E 2 564 ? 44.349 -13.745 -8.725 1.00 91.84 868 GLY E CA 1
ATOM 15438 C C . GLY E 2 564 ? 44.321 -13.205 -10.136 1.00 92.04 868 GLY E C 1
ATOM 15439 O O . GLY E 2 564 ? 45.345 -12.718 -10.624 1.00 92.06 868 GLY E O 1
ATOM 15440 N N . ALA E 2 565 ? 43.161 -13.273 -10.795 1.00 91.78 869 ALA E N 1
ATOM 15441 C CA . ALA E 2 565 ? 43.003 -12.833 -12.177 1.00 86.80 869 ALA E CA 1
ATOM 15442 C C . ALA E 2 565 ? 41.906 -11.782 -12.240 1.00 91.21 869 ALA E C 1
ATOM 15443 O O . ALA E 2 565 ? 40.739 -12.082 -11.949 1.00 89.88 869 ALA E O 1
ATOM 15445 N N . VAL E 2 566 ? 42.271 -10.561 -12.630 1.00 84.77 870 VAL E N 1
ATOM 15446 C CA . VAL E 2 566 ? 41.264 -9.534 -12.841 1.00 86.64 870 VAL E CA 1
ATOM 15447 C C . VAL E 2 566 ? 40.399 -9.969 -14.015 1.00 87.87 870 VAL E C 1
ATOM 15448 O O . VAL E 2 566 ? 40.835 -9.904 -15.168 1.00 90.71 870 VAL E O 1
ATOM 15452 N N . TYR E 2 567 ? 39.175 -10.421 -13.746 1.00 85.12 871 TYR E N 1
ATOM 15453 C CA . TYR E 2 567 ? 38.291 -10.784 -14.845 1.00 84.86 871 TYR E CA 1
ATOM 15454 C C . TYR E 2 567 ? 37.395 -9.643 -15.285 1.00 83.93 871 TYR E C 1
ATOM 15455 O O . TYR E 2 567 ? 36.949 -9.622 -16.437 1.00 91.68 871 TYR E O 1
ATOM 15464 N N . SER E 2 568 ? 37.088 -8.706 -14.404 1.00 85.39 872 SER E N 1
ATOM 15465 C CA . SER E 2 568 ? 36.174 -7.634 -14.773 1.00 88.36 872 SER E CA 1
ATOM 15466 C C . SER E 2 568 ? 36.513 -6.408 -13.943 1.00 88.75 872 SER E C 1
ATOM 15467 O O . SER E 2 568 ? 36.877 -6.530 -12.768 1.00 92.55 872 SER E O 1
ATOM 15470 N N . MET E 2 569 ? 36.395 -5.229 -14.557 1.00 86.67 873 MET E N 1
ATOM 15471 C CA . MET E 2 569 ? 36.514 -3.972 -13.828 1.00 88.08 873 MET E CA 1
ATOM 15472 C C . MET E 2 569 ? 35.334 -3.072 -14.180 1.00 86.39 873 MET E C 1
ATOM 15473 O O . MET E 2 569 ? 35.013 -2.889 -15.357 1.00 90.29 873 MET E O 1
ATOM 15478 N N . VAL E 2 570 ? 34.671 -2.527 -13.164 1.00 84.74 874 VAL E N 1
ATOM 15479 C CA . VAL E 2 570 ? 33.563 -1.603 -13.373 1.00 88.99 874 VAL E CA 1
ATOM 15480 C C . VAL E 2 570 ? 33.809 -0.352 -12.535 1.00 95.11 874 VAL E C 1
ATOM 15481 O O . VAL E 2 570 ? 34.050 -0.451 -11.324 1.00 92.80 874 VAL E O 1
ATOM 15485 N N . GLU E 2 571 ? 33.795 0.818 -13.182 1.00 89.25 875 GLU E N 1
ATOM 15486 C CA . GLU E 2 571 ? 33.779 2.065 -12.430 1.00 91.61 875 GLU E CA 1
ATOM 15487 C C . GLU E 2 571 ? 32.448 2.159 -11.694 1.00 94.68 875 GLU E C 1
ATOM 15488 O O . GLU E 2 571 ? 31.383 1.978 -12.293 1.00 97.64 875 GLU E O 1
ATOM 15494 N N . PHE E 2 572 ? 32.504 2.400 -10.388 1.00 96.58 876 PHE E N 1
ATOM 15495 C CA . PHE E 2 572 ? 31.349 2.209 -9.512 1.00 100.86 876 PHE E CA 1
ATOM 15496 C C . PHE E 2 572 ? 31.233 3.411 -8.582 1.00 106.99 876 PHE E C 1
ATOM 15497 O O . PHE E 2 572 ? 31.889 3.464 -7.537 1.00 105.02 876 PHE E O 1
ATOM 15505 N N . ASN E 2 573 ? 30.397 4.374 -8.960 1.00 118.13 877 ASN E N 1
ATOM 15506 C CA . ASN E 2 573 ? 30.186 5.583 -8.165 1.00 117.14 877 ASN E CA 1
ATOM 15507 C C . ASN E 2 573 ? 31.521 6.252 -7.839 1.00 115.39 877 ASN E C 1
ATOM 15508 O O . ASN E 2 573 ? 31.837 6.535 -6.686 1.00 117.22 877 ASN E O 1
ATOM 15513 N N . GLY E 2 574 ? 32.322 6.481 -8.881 1.00 104.52 878 GLY E N 1
ATOM 15514 C CA . GLY E 2 574 ? 33.618 7.104 -8.733 1.00 99.68 878 GLY E CA 1
ATOM 15515 C C . GLY E 2 574 ? 34.719 6.186 -8.263 1.00 102.46 878 GLY E C 1
ATOM 15516 O O . GLY E 2 574 ? 35.901 6.518 -8.435 1.00 100.51 878 GLY E O 1
ATOM 15517 N N . LYS E 2 575 ? 34.376 5.044 -7.668 1.00 103.92 879 LYS E N 1
ATOM 15518 C CA . LYS E 2 575 ? 35.318 4.004 -7.274 1.00 98.59 879 LYS E CA 1
ATOM 15519 C C . LYS E 2 575 ? 35.433 2.952 -8.381 1.00 95.29 879 LYS E C 1
ATOM 15520 O O . LYS E 2 575 ? 34.693 2.967 -9.368 1.00 98.67 879 LYS E O 1
ATOM 15526 N N . LEU E 2 576 ? 36.370 2.019 -8.226 1.00 91.70 880 LEU E N 1
ATOM 15527 C CA . LEU E 2 576 ? 36.559 0.948 -9.209 1.00 95.54 880 LEU E CA 1
ATOM 15528 C C . LEU E 2 576 ? 36.195 -0.410 -8.601 1.00 94.14 880 LEU E C 1
ATOM 15529 O O . LEU E 2 576 ? 36.845 -0.863 -7.647 1.00 88.59 880 LEU E O 1
ATOM 15534 N N . LEU E 2 577 ? 35.151 -1.050 -9.159 1.00 90.04 881 LEU E N 1
ATOM 15535 C CA . LEU E 2 577 ? 34.785 -2.428 -8.832 1.00 90.82 881 LEU E CA 1
ATOM 15536 C C . LEU E 2 577 ? 35.611 -3.398 -9.675 1.00 88.56 881 LEU E C 1
ATOM 15537 O O . LEU E 2 577 ? 35.774 -3.204 -10.887 1.00 88.44 881 LEU E O 1
ATOM 15542 N N . ALA E 2 578 ? 36.148 -4.430 -9.030 1.00 87.20 882 ALA E N 1
ATOM 15543 C CA . ALA E 2 578 ? 37.030 -5.375 -9.705 1.00 91.39 882 ALA E CA 1
ATOM 15544 C C . ALA E 2 578 ? 36.813 -6.769 -9.148 1.00 89.81 882 ALA E C 1
ATOM 15545 O O . ALA E 2 578 ? 36.696 -6.948 -7.933 1.00 91.79 882 ALA E O 1
ATOM 15547 N N . SER E 2 579 ? 36.765 -7.751 -10.031 1.00 88.88 883 SER E N 1
ATOM 15548 C CA . SER E 2 579 ? 36.675 -9.139 -9.601 1.00 93.42 883 SER E CA 1
ATOM 15549 C C . SER E 2 579 ? 38.053 -9.788 -9.726 1.00 91.67 883 SER E C 1
ATOM 15550 O O . SER E 2 579 ? 38.744 -9.604 -10.740 1.00 92.84 883 SER E O 1
ATOM 15553 N N . ILE E 2 580 ? 38.476 -10.476 -8.669 1.00 88.02 884 ILE E N 1
ATOM 15554 C CA . ILE E 2 580 ? 39.691 -11.285 -8.692 1.00 89.60 884 ILE E CA 1
ATOM 15555 C C . ILE E 2 580 ? 39.300 -12.703 -8.315 1.00 90.91 884 ILE E C 1
ATOM 15556 O O . ILE E 2 580 ? 38.988 -12.990 -7.149 1.00 93.71 884 ILE E O 1
ATOM 15561 N N . ASN E 2 581 ? 39.316 -13.589 -9.305 1.00 91.81 885 ASN E N 1
ATOM 15562 C CA . ASN E 2 581 ? 38.955 -14.997 -9.163 1.00 85.50 885 ASN E CA 1
ATOM 15563 C C . ASN E 2 581 ? 37.584 -14.900 -8.457 1.00 86.46 885 ASN E C 1
ATOM 15564 O O . ASN E 2 581 ? 36.694 -14.220 -8.967 1.00 86.22 885 ASN E O 1
ATOM 15569 N N . SER E 2 582 ? 37.386 -15.561 -7.314 1.00 89.39 886 SER E N 1
ATOM 15570 C CA . SER E 2 582 ? 36.107 -15.536 -6.654 1.00 88.64 886 SER E CA 1
ATOM 15571 C C . SER E 2 582 ? 35.696 -14.287 -5.844 1.00 94.04 886 SER E C 1
ATOM 15572 O O . SER E 2 582 ? 34.561 -14.221 -5.354 1.00 93.94 886 SER E O 1
ATOM 15575 N N . THR E 2 583 ? 36.590 -13.303 -5.727 1.00 90.34 887 THR E N 1
ATOM 15576 C CA . THR E 2 583 ? 36.434 -12.165 -4.832 1.00 90.51 887 THR E CA 1
ATOM 15577 C C . THR E 2 583 ? 36.063 -10.915 -5.614 1.00 91.62 887 THR E C 1
ATOM 15578 O O . THR E 2 583 ? 36.756 -10.553 -6.572 1.00 92.81 887 THR E O 1
ATOM 15582 N N . VAL E 2 584 ? 34.997 -10.237 -5.185 1.00 91.79 888 VAL E N 1
ATOM 15583 C CA . VAL E 2 584 ? 34.640 -8.904 -5.683 1.00 95.08 888 VAL E CA 1
ATOM 15584 C C . VAL E 2 584 ? 35.181 -7.848 -4.727 1.00 94.26 888 VAL E C 1
ATOM 15585 O O . VAL E 2 584 ? 34.934 -7.908 -3.518 1.00 97.67 888 VAL E O 1
ATOM 15589 N N . ARG E 2 585 ? 35.888 -6.862 -5.266 1.00 91.18 889 ARG E N 1
ATOM 15590 C CA . ARG E 2 585 ? 36.645 -5.919 -4.453 1.00 92.52 889 ARG E CA 1
ATOM 15591 C C . ARG E 2 585 ? 36.410 -4.495 -4.927 1.00 95.52 889 ARG E C 1
ATOM 15592 O O . ARG E 2 585 ? 36.576 -4.192 -6.119 1.00 93.01 889 ARG E O 1
ATOM 15600 N N . LEU E 2 586 ? 36.044 -3.628 -3.988 1.00 93.93 890 LEU E N 1
ATOM 15601 C CA . LEU E 2 586 ? 35.877 -2.214 -4.271 1.00 90.61 890 LEU E CA 1
ATOM 15602 C C . LEU E 2 586 ? 37.176 -1.497 -3.940 1.00 90.32 890 LEU E C 1
ATOM 15603 O O . LEU E 2 586 ? 37.715 -1.664 -2.845 1.00 94.77 890 LEU E O 1
ATOM 15608 N N . TYR E 2 587 ? 37.687 -0.724 -4.886 1.00 91.67 891 TYR E N 1
ATOM 15609 C CA . TYR E 2 587 ? 38.907 0.044 -4.690 1.00 92.96 891 TYR E CA 1
ATOM 15610 C C . TYR E 2 587 ? 38.588 1.539 -4.693 1.00 93.27 891 TYR E C 1
ATOM 15611 O O . TYR E 2 587 ? 37.553 1.973 -5.214 1.00 89.23 891 TYR E O 1
ATOM 15620 N N . GLU E 2 588 ? 39.515 2.326 -4.124 1.00 97.89 892 GLU E N 1
ATOM 15621 C CA . GLU E 2 588 ? 39.414 3.783 -4.028 1.00 95.64 892 GLU E CA 1
ATOM 15622 C C . GLU E 2 588 ? 40.685 4.468 -4.502 1.00 94.65 892 GLU E C 1
ATOM 15623 O O . GLU E 2 588 ? 41.799 3.984 -4.259 1.00 94.37 892 GLU E O 1
ATOM 15629 N N . TRP E 2 589 ? 40.503 5.632 -5.133 1.00 96.35 893 TRP E N 1
ATOM 15630 C CA . TRP E 2 589 ? 41.612 6.432 -5.653 1.00 103.87 893 TRP E CA 1
ATOM 15631 C C . TRP E 2 589 ? 42.023 7.445 -4.581 1.00 107.40 893 TRP E C 1
ATOM 15632 O O . TRP E 2 589 ? 41.272 8.382 -4.282 1.00 104.41 893 TRP E O 1
ATOM 15643 N N . THR E 2 590 ? 43.211 7.251 -4.004 1.00 107.67 894 THR E N 1
ATOM 15644 C CA . THR E 2 590 ? 43.729 8.101 -2.941 1.00 112.64 894 THR E CA 1
ATOM 15645 C C . THR E 2 590 ? 44.303 9.398 -3.513 1.00 120.51 894 THR E C 1
ATOM 15646 O O . THR E 2 590 ? 44.591 9.512 -4.715 1.00 115.42 894 THR E O 1
ATOM 15650 N N . THR E 2 591 ? 44.454 10.382 -2.619 1.00 122.81 895 THR E N 1
ATOM 15651 C CA . THR E 2 591 ? 45.075 11.637 -2.999 1.00 124.24 895 THR E CA 1
ATOM 15652 C C . THR E 2 591 ? 46.549 11.461 -3.331 1.00 122.51 895 THR E C 1
ATOM 15653 O O . THR E 2 591 ? 47.099 12.301 -4.036 1.00 124.42 895 THR E O 1
ATOM 15657 N N . GLU E 2 592 ? 47.184 10.401 -2.834 1.00 118.28 896 GLU E N 1
ATOM 15658 C CA . GLU E 2 592 ? 48.542 10.058 -3.223 1.00 116.96 896 GLU E CA 1
ATOM 15659 C C . GLU E 2 592 ? 48.565 9.127 -4.458 1.00 120.57 896 GLU E C 1
ATOM 15660 O O . GLU E 2 592 ? 49.557 8.405 -4.666 1.00 121.02 896 GLU E O 1
ATOM 15662 N N . LYS E 2 593 ? 47.485 9.111 -5.246 1.00 116.86 897 LYS E N 1
ATOM 15663 C CA . LYS E 2 593 ? 47.403 8.415 -6.543 1.00 110.26 897 LYS E CA 1
ATOM 15664 C C . LYS E 2 593 ? 47.823 6.941 -6.453 1.00 116.33 897 LYS E C 1
ATOM 15665 O O . LYS E 2 593 ? 48.706 6.462 -7.170 1.00 116.70 897 LYS E O 1
ATOM 15667 N N . GLU E 2 594 ? 47.139 6.210 -5.576 1.00 120.18 898 GLU E N 1
ATOM 15668 C CA . GLU E 2 594 ? 47.277 4.760 -5.481 1.00 117.86 898 GLU E CA 1
ATOM 15669 C C . GLU E 2 594 ? 45.880 4.156 -5.292 1.00 116.38 898 GLU E C 1
ATOM 15670 O O . GLU E 2 594 ? 44.875 4.868 -5.217 1.00 116.52 898 GLU E O 1
ATOM 15676 N N . LEU E 2 595 ? 45.808 2.832 -5.230 1.00 107.97 899 LEU E N 1
ATOM 15677 C CA . LEU E 2 595 ? 44.535 2.138 -5.062 1.00 102.91 899 LEU E CA 1
ATOM 15678 C C . LEU E 2 595 ? 44.466 1.541 -3.658 1.00 100.61 899 LEU E C 1
ATOM 15679 O O . LEU E 2 595 ? 45.367 0.791 -3.259 1.00 97.79 899 LEU E O 1
ATOM 15684 N N . ARG E 2 596 ? 43.405 1.877 -2.916 1.00 99.18 900 ARG E N 1
ATOM 15685 C CA . ARG E 2 596 ? 43.188 1.395 -1.552 1.00 98.77 900 ARG E CA 1
ATOM 15686 C C . ARG E 2 596 ? 41.896 0.595 -1.498 1.00 97.73 900 ARG E C 1
ATOM 15687 O O . ARG E 2 596 ? 40.854 1.067 -1.968 1.00 97.60 900 ARG E O 1
ATOM 15689 N N . THR E 2 597 ? 41.953 -0.596 -0.899 1.00 92.97 901 THR E N 1
ATOM 15690 C CA . THR E 2 597 ? 40.769 -1.450 -0.838 1.00 91.23 901 THR E CA 1
ATOM 15691 C C . THR E 2 597 ? 39.711 -0.885 0.107 1.00 89.92 901 THR E C 1
ATOM 15692 O O . THR E 2 597 ? 40.004 -0.601 1.271 1.00 98.46 901 THR E O 1
ATOM 15696 N N . GLU E 2 598 ? 38.471 -0.740 -0.387 1.00 90.03 902 GLU E N 1
ATOM 15697 C CA . GLU E 2 598 ? 37.359 -0.247 0.444 1.00 95.84 902 GLU E CA 1
ATOM 15698 C C . GLU E 2 598 ? 36.674 -1.404 1.175 1.00 98.30 902 GLU E C 1
ATOM 15699 O O . GLU E 2 598 ? 36.786 -1.519 2.398 1.00 101.36 902 GLU E O 1
ATOM 15701 N N . CYS E 2 599 ? 35.961 -2.273 0.452 1.00 99.12 903 CYS E N 1
ATOM 15702 C CA . CYS E 2 599 ? 35.430 -3.503 1.046 1.00 98.68 903 CYS E CA 1
ATOM 15703 C C . CYS E 2 599 ? 35.726 -4.699 0.151 1.00 98.12 903 CYS E C 1
ATOM 15704 O O . CYS E 2 599 ? 36.220 -4.562 -0.974 1.00 94.76 903 CYS E O 1
ATOM 15707 N N . ASN E 2 600 ? 35.423 -5.888 0.677 1.00 102.55 904 ASN E N 1
ATOM 15708 C CA . ASN E 2 600 ? 35.618 -7.146 -0.035 1.00 96.06 904 ASN E CA 1
ATOM 15709 C C . ASN E 2 600 ? 34.392 -8.018 0.143 1.00 96.37 904 ASN E C 1
ATOM 15710 O O . ASN E 2 600 ? 33.832 -8.104 1.245 1.00 102.37 904 ASN E O 1
ATOM 15715 N N . HIS E 2 601 ? 33.991 -8.674 -0.944 1.00 96.09 905 HIS E N 1
ATOM 15716 C CA . HIS E 2 601 ? 32.965 -9.709 -0.899 1.00 97.70 905 HIS E CA 1
ATOM 15717 C C . HIS E 2 601 ? 33.511 -10.974 -1.548 1.00 98.06 905 HIS E C 1
ATOM 15718 O O . HIS E 2 601 ? 33.916 -10.955 -2.719 1.00 95.97 905 HIS E O 1
ATOM 15725 N N . TYR E 2 602 ? 33.523 -12.068 -0.792 1.00 98.27 906 TYR E N 1
ATOM 15726 C CA . TYR E 2 602 ? 34.101 -13.323 -1.256 1.00 97.38 906 TYR E CA 1
ATOM 15727 C C . TYR E 2 602 ? 32.998 -14.272 -1.699 1.00 93.90 906 TYR E C 1
ATOM 15728 O O . TYR E 2 602 ? 32.024 -14.487 -0.973 1.00 96.88 906 TYR E O 1
ATOM 15737 N N . ASN E 2 603 ? 33.144 -14.832 -2.888 1.00 91.25 907 ASN E N 1
ATOM 15738 C CA . ASN E 2 603 ? 32.046 -15.554 -3.511 1.00 93.71 907 ASN E CA 1
ATOM 15739 C C . ASN E 2 603 ? 32.373 -17.037 -3.648 1.00 98.35 907 ASN E C 1
ATOM 15740 O O . ASN E 2 603 ? 33.544 -17.434 -3.700 1.00 101.36 907 ASN E O 1
ATOM 15745 N N . ASN E 2 604 ? 31.321 -17.868 -3.670 1.00 97.24 908 ASN E N 1
ATOM 15746 C CA . ASN E 2 604 ? 31.482 -19.301 -3.907 1.00 94.56 908 ASN E CA 1
ATOM 15747 C C . ASN E 2 604 ? 31.379 -19.658 -5.377 1.00 94.28 908 ASN E C 1
ATOM 15748 O O . ASN E 2 604 ? 31.371 -20.847 -5.712 1.00 95.99 908 ASN E O 1
ATOM 15753 N N . ILE E 2 605 ? 31.253 -18.660 -6.244 1.00 92.59 909 ILE E N 1
ATOM 15754 C CA . ILE E 2 605 ? 31.485 -18.796 -7.670 1.00 89.34 909 ILE E CA 1
ATOM 15755 C C . ILE E 2 605 ? 32.631 -17.859 -8.008 1.00 92.71 909 ILE E C 1
ATOM 15756 O O . ILE E 2 605 ? 32.981 -16.959 -7.239 1.00 95.74 909 ILE E O 1
ATOM 15761 N N . MET E 2 606 ? 33.256 -18.114 -9.144 1.00 93.59 910 MET E N 1
ATOM 15762 C CA . MET E 2 606 ? 34.348 -17.281 -9.605 1.00 82.52 910 MET E CA 1
ATOM 15763 C C . MET E 2 606 ? 33.706 -16.203 -10.452 1.00 85.10 910 MET E C 1
ATOM 15764 O O . MET E 2 606 ? 32.858 -16.506 -11.289 1.00 88.98 910 MET E O 1
ATOM 15769 N N . ALA E 2 607 ? 34.026 -14.944 -10.170 1.00 91.79 911 ALA E N 1
ATOM 15770 C CA . ALA E 2 607 ? 33.272 -13.806 -10.705 1.00 87.76 911 ALA E CA 1
ATOM 15771 C C . ALA E 2 607 ? 33.817 -13.407 -12.072 1.00 86.17 911 ALA E C 1
ATOM 15772 O O . ALA E 2 607 ? 34.720 -12.575 -12.186 1.00 87.66 911 ALA E O 1
ATOM 15774 N N . LEU E 2 608 ? 33.235 -13.983 -13.132 1.00 86.90 912 LEU E N 1
ATOM 15775 C CA . LEU E 2 608 ? 33.647 -13.648 -14.496 1.00 89.62 912 LEU E CA 1
ATOM 15776 C C . LEU E 2 608 ? 32.948 -12.418 -15.040 1.00 90.28 912 LEU E C 1
ATOM 15777 O O . LEU E 2 608 ? 33.561 -11.615 -15.768 1.00 91.36 912 LEU E O 1
ATOM 15782 N N . TYR E 2 609 ? 31.671 -12.278 -14.712 1.00 86.63 913 TYR E N 1
ATOM 15783 C CA . TYR E 2 609 ? 30.827 -11.212 -15.220 1.00 87.28 913 TYR E CA 1
ATOM 15784 C C . TYR E 2 609 ? 30.566 -10.222 -14.093 1.00 90.35 913 TYR E C 1
ATOM 15785 O O . TYR E 2 609 ? 30.188 -10.622 -12.981 1.00 89.63 913 TYR E O 1
ATOM 15794 N N . LEU E 2 610 ? 30.809 -8.938 -14.363 1.00 85.79 914 LEU E N 1
ATOM 15795 C CA . LEU E 2 610 ? 30.586 -7.902 -13.372 1.00 83.59 914 LEU E CA 1
ATOM 15796 C C . LEU E 2 610 ? 29.825 -6.780 -14.063 1.00 84.80 914 LEU E C 1
ATOM 15797 O O . LEU E 2 610 ? 30.299 -6.207 -15.051 1.00 85.27 914 LEU E O 1
ATOM 15802 N N . LYS E 2 611 ? 28.618 -6.512 -13.593 1.00 82.76 915 LYS E N 1
ATOM 15803 C CA . LYS E 2 611 ? 27.798 -5.456 -14.163 1.00 84.56 915 LYS E CA 1
ATOM 15804 C C . LYS E 2 611 ? 27.138 -4.706 -13.018 1.00 89.33 915 LYS E C 1
ATOM 15805 O O . LYS E 2 611 ? 26.657 -5.333 -12.064 1.00 86.12 915 LYS E O 1
ATOM 15811 N N . THR E 2 612 ? 27.106 -3.363 -13.128 1.00 89.38 916 THR E N 1
ATOM 15812 C CA . THR E 2 612 ? 26.597 -2.502 -12.066 1.00 85.48 916 THR E CA 1
ATOM 15813 C C . THR E 2 612 ? 25.545 -1.533 -12.603 1.00 82.21 916 THR E C 1
ATOM 15814 O O . THR E 2 612 ? 25.635 -1.040 -13.731 1.00 82.06 916 THR E O 1
ATOM 15818 N N . LYS E 2 613 ? 24.540 -1.265 -11.776 1.00 81.61 917 LYS E N 1
ATOM 15819 C CA . LYS E 2 613 ? 23.502 -0.269 -12.034 1.00 78.36 917 LYS E CA 1
ATOM 15820 C C . LYS E 2 613 ? 23.351 0.470 -10.709 1.00 99.29 917 LYS E C 1
ATOM 15821 O O . LYS E 2 613 ? 22.617 0.015 -9.820 1.00 99.29 917 LYS E O 1
ATOM 15827 N N . GLY E 2 614 ? 24.063 1.601 -10.582 1.00 102.46 918 GLY E N 1
ATOM 15828 C CA . GLY E 2 614 ? 24.071 2.387 -9.361 1.00 103.83 918 GLY E CA 1
ATOM 15829 C C . GLY E 2 614 ? 24.773 1.680 -8.225 1.00 106.09 918 GLY E C 1
ATOM 15830 O O . GLY E 2 614 ? 25.987 1.479 -8.273 1.00 105.73 918 GLY E O 1
ATOM 15831 N N . ASP E 2 615 ? 24.020 1.318 -7.191 1.00 112.76 919 ASP E N 1
ATOM 15832 C CA . ASP E 2 615 ? 24.564 0.589 -6.052 1.00 112.67 919 ASP E CA 1
ATOM 15833 C C . ASP E 2 615 ? 24.455 -0.919 -6.209 1.00 110.67 919 ASP E C 1
ATOM 15834 O O . ASP E 2 615 ? 25.115 -1.652 -5.460 1.00 110.29 919 ASP E O 1
ATOM 15839 N N . PHE E 2 616 ? 23.625 -1.391 -7.142 1.00 107.30 920 PHE E N 1
ATOM 15840 C CA . PHE E 2 616 ? 23.453 -2.816 -7.395 1.00 99.05 920 PHE E CA 1
ATOM 15841 C C . PHE E 2 616 ? 24.621 -3.360 -8.219 1.00 98.58 920 PHE E C 1
ATOM 15842 O O . PHE E 2 616 ? 25.117 -2.689 -9.137 1.00 94.64 920 PHE E O 1
ATOM 15850 N N . ILE E 2 617 ? 25.056 -4.589 -7.893 1.00 95.72 921 ILE E N 1
ATOM 15851 C CA . ILE E 2 617 ? 26.166 -5.256 -8.581 1.00 90.11 921 ILE E CA 1
ATOM 15852 C C . ILE E 2 617 ? 25.727 -6.647 -9.046 1.00 87.52 921 ILE E C 1
ATOM 15853 O O . ILE E 2 617 ? 25.132 -7.409 -8.273 1.00 91.34 921 ILE E O 1
ATOM 15858 N N . LEU E 2 618 ? 26.032 -6.988 -10.300 1.00 86.24 922 LEU E N 1
ATOM 15859 C CA . LEU E 2 618 ? 25.700 -8.296 -10.870 1.00 87.21 922 LEU E CA 1
ATOM 15860 C C . LEU E 2 618 ? 26.965 -9.136 -11.084 1.00 80.56 922 LEU E C 1
ATOM 15861 O O . LEU E 2 618 ? 27.896 -8.696 -11.760 1.00 84.84 922 LEU E O 1
ATOM 15866 N N . VAL E 2 619 ? 26.996 -10.348 -10.535 1.00 80.63 923 VAL E N 1
ATOM 15867 C CA . VAL E 2 619 ? 28.144 -11.244 -10.677 1.00 86.29 923 VAL E CA 1
ATOM 15868 C C . VAL E 2 619 ? 27.719 -12.557 -11.338 1.00 86.39 923 VAL E C 1
ATOM 15869 O O . VAL E 2 619 ? 26.672 -13.124 -11.005 1.00 88.73 923 VAL E O 1
ATOM 15873 N N . GLY E 2 620 ? 28.547 -13.057 -12.255 1.00 85.38 924 GLY E N 1
ATOM 15874 C CA . GLY E 2 620 ? 28.214 -14.273 -12.979 1.00 85.52 924 GLY E CA 1
ATOM 15875 C C . GLY E 2 620 ? 29.435 -15.104 -13.307 1.00 84.71 924 GLY E C 1
ATOM 15876 O O . GLY E 2 620 ? 30.571 -14.613 -13.318 1.00 85.60 924 GLY E O 1
ATOM 15877 N N . ASP E 2 621 ? 29.188 -16.387 -13.567 1.00 85.60 925 ASP E N 1
ATOM 15878 C CA . ASP E 2 621 ? 30.255 -17.307 -13.943 1.00 83.95 925 ASP E CA 1
ATOM 15879 C C . ASP E 2 621 ? 29.852 -18.053 -15.200 1.00 82.59 925 ASP E C 1
ATOM 15880 O O . ASP E 2 621 ? 28.761 -17.861 -15.752 1.00 82.44 925 ASP E O 1
ATOM 15885 N N . LEU E 2 622 ? 30.742 -18.937 -15.637 1.00 82.82 926 LEU E N 1
ATOM 15886 C CA . LEU E 2 622 ? 30.493 -19.632 -16.886 1.00 80.20 926 LEU E CA 1
ATOM 15887 C C . LEU E 2 622 ? 29.278 -20.557 -16.841 1.00 81.83 926 LEU E C 1
ATOM 15888 O O . LEU E 2 622 ? 28.826 -20.976 -17.909 1.00 84.58 926 LEU E O 1
ATOM 15893 N N . MET E 2 623 ? 28.731 -20.866 -15.662 1.00 79.61 927 MET E N 1
ATOM 15894 C CA . MET E 2 623 ? 27.685 -21.867 -15.536 1.00 75.21 927 MET E CA 1
ATOM 15895 C C . MET E 2 623 ? 26.310 -21.278 -15.229 1.00 80.85 927 MET E C 1
ATOM 15896 O O . MET E 2 623 ? 25.449 -21.975 -14.687 1.00 78.02 927 MET E O 1
ATOM 15901 N N . ARG E 2 624 ? 26.074 -20.014 -15.589 1.00 83.68 928 ARG E N 1
ATOM 15902 C CA . ARG E 2 624 ? 24.787 -19.378 -15.334 1.00 81.89 928 ARG E CA 1
ATOM 15903 C C . ARG E 2 624 ? 24.531 -19.252 -13.837 1.00 84.03 928 ARG E C 1
ATOM 15904 O O . ARG E 2 624 ? 23.372 -19.165 -13.413 1.00 82.39 928 ARG E O 1
ATOM 15912 N N . SER E 2 625 ? 25.582 -19.259 -13.012 1.00 84.69 929 SER E N 1
ATOM 15913 C CA . SER E 2 625 ? 25.413 -18.876 -11.617 1.00 83.63 929 SER E CA 1
ATOM 15914 C C . SER E 2 625 ? 25.290 -17.366 -11.615 1.00 89.11 929 SER E C 1
ATOM 15915 O O . SER E 2 625 ? 26.188 -16.655 -12.083 1.00 87.67 929 SER E O 1
ATOM 15918 N N . VAL E 2 626 ? 24.148 -16.868 -11.161 1.00 92.93 930 VAL E N 1
ATOM 15919 C CA . VAL E 2 626 ? 23.923 -15.432 -11.090 1.00 90.06 930 VAL E CA 1
ATOM 15920 C C . VAL E 2 626 ? 23.680 -15.027 -9.648 1.00 90.98 930 VAL E C 1
ATOM 15921 O O . VAL E 2 626 ? 22.979 -15.708 -8.893 1.00 93.07 930 VAL E O 1
ATOM 15925 N N . LEU E 2 627 ? 24.250 -13.890 -9.287 1.00 95.31 931 LEU E N 1
ATOM 15926 C CA . LEU E 2 627 ? 24.362 -13.426 -7.913 1.00 95.06 931 LEU E CA 1
ATOM 15927 C C . LEU E 2 627 ? 24.129 -11.922 -7.910 1.00 93.17 931 LEU E C 1
ATOM 15928 O O . LEU E 2 627 ? 24.763 -11.204 -8.691 1.00 92.86 931 LEU E O 1
ATOM 15933 N N . LEU E 2 628 ? 23.213 -11.431 -7.073 1.00 95.10 932 LEU E N 1
ATOM 15934 C CA . LEU E 2 628 ? 22.915 -9.999 -7.046 1.00 93.92 932 LEU E CA 1
ATOM 15935 C C . LEU E 2 628 ? 23.358 -9.399 -5.716 1.00 95.19 932 LEU E C 1
ATOM 15936 O O . LEU E 2 628 ? 22.815 -9.750 -4.661 1.00 94.18 932 LEU E O 1
ATOM 15941 N N . LEU E 2 629 ? 24.338 -8.491 -5.783 1.00 95.39 933 LEU E N 1
ATOM 15942 C CA . LEU E 2 629 ? 24.947 -7.824 -4.635 1.00 97.17 933 LEU E CA 1
ATOM 15943 C C . LEU E 2 629 ? 24.485 -6.371 -4.538 1.00 97.31 933 LEU E C 1
ATOM 15944 O O . LEU E 2 629 ? 24.175 -5.737 -5.553 1.00 99.54 933 LEU E O 1
ATOM 15949 N N . ALA E 2 630 ? 24.469 -5.831 -3.312 1.00 103.20 934 ALA E N 1
ATOM 15950 C CA . ALA E 2 630 ? 24.183 -4.413 -3.069 1.00 101.28 934 ALA E CA 1
ATOM 15951 C C . ALA E 2 630 ? 25.274 -3.791 -2.207 1.00 105.21 934 ALA E C 1
ATOM 15952 O O . ALA E 2 630 ? 25.673 -4.373 -1.190 1.00 107.59 934 ALA E O 1
ATOM 15954 N N . TYR E 2 631 ? 25.745 -2.601 -2.603 1.00 106.88 935 TYR E N 1
ATOM 15955 C CA . TYR E 2 631 ? 26.705 -1.842 -1.798 1.00 105.11 935 TYR E CA 1
ATOM 15956 C C . TYR E 2 631 ? 25.964 -1.110 -0.681 1.00 104.25 935 TYR E C 1
ATOM 15957 O O . TYR E 2 631 ? 25.039 -0.327 -0.944 1.00 100.49 935 TYR E O 1
ATOM 15966 N N . LYS E 2 632 ? 26.354 -1.388 0.561 1.00 106.01 936 LYS E N 1
ATOM 15967 C CA . LYS E 2 632 ? 25.740 -0.742 1.711 1.00 107.99 936 LYS E CA 1
ATOM 15968 C C . LYS E 2 632 ? 26.551 0.525 1.944 1.00 111.04 936 LYS E C 1
ATOM 15969 O O . LYS E 2 632 ? 27.604 0.475 2.594 1.00 113.03 936 LYS E O 1
ATOM 15971 N N . PRO E 2 633 ? 26.086 1.681 1.450 1.00 112.02 937 PRO E N 1
ATOM 15972 C CA . PRO E 2 633 ? 26.979 2.855 1.385 1.00 106.71 937 PRO E CA 1
ATOM 15973 C C . PRO E 2 633 ? 27.293 3.388 2.781 1.00 107.91 937 PRO E C 1
ATOM 15974 O O . PRO E 2 633 ? 28.430 3.816 3.038 1.00 105.54 937 PRO E O 1
ATOM 15978 N N . MET E 2 634 ? 26.323 3.350 3.704 1.00 104.37 938 MET E N 1
ATOM 15979 C CA . MET E 2 634 ? 26.586 3.803 5.069 1.00 109.48 938 MET E CA 1
ATOM 15980 C C . MET E 2 634 ? 27.494 2.839 5.841 1.00 110.27 938 MET E C 1
ATOM 15981 O O . MET E 2 634 ? 28.266 3.281 6.699 1.00 109.25 938 MET E O 1
ATOM 15983 N N . GLU E 2 635 ? 27.424 1.535 5.564 1.00 110.29 939 GLU E N 1
ATOM 15984 C CA . GLU E 2 635 ? 28.259 0.561 6.259 1.00 113.89 939 GLU E CA 1
ATOM 15985 C C . GLU E 2 635 ? 29.524 0.214 5.487 1.00 115.79 939 GLU E C 1
ATOM 15986 O O . GLU E 2 635 ? 30.316 -0.609 5.961 1.00 116.00 939 GLU E O 1
ATOM 15988 N N . GLY E 2 636 ? 29.707 0.808 4.318 1.00 128.09 940 GLY E N 1
ATOM 15989 C CA . GLY E 2 636 ? 30.870 0.550 3.465 1.00 129.41 940 GLY E CA 1
ATOM 15990 C C . GLY E 2 636 ? 31.172 -0.916 3.216 1.00 131.77 940 GLY E C 1
ATOM 15991 O O . GLY E 2 636 ? 32.347 -1.305 3.172 1.00 131.84 940 GLY E O 1
ATOM 15992 N N . ASN E 2 637 ? 30.138 -1.743 3.047 1.00 125.89 941 ASN E N 1
ATOM 15993 C CA . ASN E 2 637 ? 30.350 -3.138 2.728 1.00 122.78 941 ASN E CA 1
ATOM 15994 C C . ASN E 2 637 ? 29.285 -3.602 1.744 1.00 124.75 941 ASN E C 1
ATOM 15995 O O . ASN E 2 637 ? 28.277 -2.918 1.524 1.00 123.82 941 ASN E O 1
ATOM 16000 N N . PHE E 2 638 ? 29.527 -4.775 1.131 1.00 120.14 942 PHE E N 1
ATOM 16001 C CA . PHE E 2 638 ? 28.569 -5.405 0.227 1.00 110.53 942 PHE E CA 1
ATOM 16002 C C . PHE E 2 638 ? 27.614 -6.302 1.004 1.00 114.14 942 PHE E C 1
ATOM 16003 O O . PHE E 2 638 ? 27.988 -6.912 2.013 1.00 113.36 942 PHE E O 1
ATOM 16011 N N . GLU E 2 639 ? 26.393 -6.435 0.478 1.00 113.06 943 GLU E N 1
ATOM 16012 C CA . GLU E 2 639 ? 25.361 -7.275 1.074 1.00 113.76 943 GLU E CA 1
ATOM 16013 C C . GLU E 2 639 ? 24.736 -8.166 0.011 1.00 113.88 943 GLU E C 1
ATOM 16014 O O . GLU E 2 639 ? 24.194 -7.654 -0.974 1.00 115.57 943 GLU E O 1
ATOM 16020 N N . GLU E 2 640 ? 24.763 -9.489 0.223 1.00 112.59 944 GLU E N 1
ATOM 16021 C CA . GLU E 2 640 ? 24.236 -10.405 -0.788 1.00 103.97 944 GLU E CA 1
ATOM 16022 C C . GLU E 2 640 ? 22.711 -10.378 -0.798 1.00 101.85 944 GLU E C 1
ATOM 16023 O O . GLU E 2 640 ? 22.070 -10.574 0.239 1.00 103.63 944 GLU E O 1
ATOM 16029 N N . ILE E 2 641 ? 22.132 -10.158 -1.976 1.00 99.73 945 ILE E N 1
ATOM 16030 C CA . ILE E 2 641 ? 20.709 -9.854 -2.096 1.00 98.66 945 ILE E CA 1
ATOM 16031 C C . ILE E 2 641 ? 19.903 -11.038 -2.619 1.00 103.37 945 ILE E C 1
ATOM 16032 O O . ILE E 2 641 ? 18.890 -11.427 -2.024 1.00 104.01 945 ILE E O 1
ATOM 16037 N N . ALA E 2 642 ? 20.327 -11.591 -3.752 1.00 103.40 946 ALA E N 1
ATOM 16038 C CA . ALA E 2 642 ? 19.651 -12.733 -4.342 1.00 101.47 946 ALA E CA 1
ATOM 16039 C C . ALA E 2 642 ? 20.652 -13.527 -5.160 1.00 101.00 946 ALA E C 1
ATOM 16040 O O . ALA E 2 642 ? 21.770 -13.081 -5.436 1.00 98.56 946 ALA E O 1
ATOM 16042 N N . ARG E 2 643 ? 20.222 -14.717 -5.566 1.00 106.14 947 ARG E N 1
ATOM 16043 C CA . ARG E 2 643 ? 21.021 -15.507 -6.488 1.00 100.97 947 ARG E CA 1
ATOM 16044 C C . ARG E 2 643 ? 20.145 -16.591 -7.080 1.00 97.78 947 ARG E C 1
ATOM 16045 O O . ARG E 2 643 ? 19.068 -16.901 -6.572 1.00 98.96 947 ARG E O 1
ATOM 16053 N N . ASP E 2 644 ? 20.617 -17.139 -8.183 1.00 99.46 948 ASP E N 1
ATOM 16054 C CA . ASP E 2 644 ? 19.981 -18.280 -8.817 1.00 99.40 948 ASP E CA 1
ATOM 16055 C C . ASP E 2 644 ? 21.102 -19.088 -9.446 1.00 98.86 948 ASP E C 1
ATOM 16056 O O . ASP E 2 644 ? 22.015 -18.522 -10.054 1.00 98.49 948 ASP E O 1
ATOM 16061 N N . PHE E 2 645 ? 21.067 -20.396 -9.262 1.00 96.44 949 PHE E N 1
ATOM 16062 C CA . PHE E 2 645 ? 21.994 -21.290 -9.938 1.00 95.95 949 PHE E CA 1
ATOM 16063 C C . PHE E 2 645 ? 21.184 -22.267 -10.779 1.00 92.60 949 PHE E C 1
ATOM 16064 O O . PHE E 2 645 ? 20.279 -22.937 -10.271 1.00 97.92 949 PHE E O 1
ATOM 16072 N N . ASN E 2 646 ? 21.476 -22.313 -12.073 1.00 88.62 950 ASN E N 1
ATOM 16073 C CA . ASN E 2 646 ? 20.829 -23.256 -12.980 1.00 89.85 950 ASN E CA 1
ATOM 16074 C C . ASN E 2 646 ? 21.896 -23.655 -13.976 1.00 87.85 950 ASN E C 1
ATOM 16075 O O . ASN E 2 646 ? 22.074 -23.016 -15.025 1.00 88.05 950 ASN E O 1
ATOM 16080 N N . PRO E 2 647 ? 22.621 -24.730 -13.684 1.00 85.46 951 PRO E N 1
ATOM 16081 C CA . PRO E 2 647 ? 23.867 -25.004 -14.409 1.00 86.71 951 PRO E CA 1
ATOM 16082 C C . PRO E 2 647 ? 23.615 -25.106 -15.905 1.00 85.23 951 PRO E C 1
ATOM 16083 O O . PRO E 2 647 ? 22.743 -25.847 -16.357 1.00 86.20 951 PRO E O 1
ATOM 16087 N N . ASN E 2 648 ? 24.376 -24.322 -16.663 1.00 83.87 952 ASN E N 1
ATOM 16088 C CA . ASN E 2 648 ? 24.342 -24.241 -18.109 1.00 79.99 952 ASN E CA 1
ATOM 16089 C C . ASN E 2 648 ? 25.430 -23.266 -18.508 1.00 83.24 952 ASN E C 1
ATOM 16090 O O . ASN E 2 648 ? 25.803 -22.387 -17.716 1.00 85.46 952 ASN E O 1
ATOM 16095 N N . TRP E 2 649 ? 25.946 -23.412 -19.721 1.00 82.23 953 TRP E N 1
ATOM 16096 C CA . TRP E 2 649 ? 26.968 -22.491 -20.210 1.00 80.91 953 TRP E CA 1
ATOM 16097 C C . TRP E 2 649 ? 26.362 -21.109 -20.492 1.00 81.25 953 TRP E C 1
ATOM 16098 O O . TRP E 2 649 ? 25.387 -20.997 -21.244 1.00 80.33 953 TRP E O 1
ATOM 16109 N N . MET E 2 650 ? 26.949 -20.055 -19.892 1.00 82.75 954 MET E N 1
ATOM 16110 C CA . MET E 2 650 ? 26.484 -18.663 -19.994 1.00 81.08 954 MET E CA 1
ATOM 16111 C C . MET E 2 650 ? 27.544 -17.762 -20.602 1.00 76.14 954 MET E C 1
ATOM 16112 O O . MET E 2 650 ? 28.658 -17.670 -20.081 1.00 74.97 954 MET E O 1
ATOM 16117 N N . SER E 2 651 ? 27.155 -17.029 -21.641 1.00 76.69 955 SER E N 1
ATOM 16118 C CA . SER E 2 651 ? 28.092 -16.344 -22.516 1.00 73.77 955 SER E CA 1
ATOM 16119 C C . SER E 2 651 ? 28.245 -14.860 -22.223 1.00 76.19 955 SER E C 1
ATOM 16120 O O . SER E 2 651 ? 29.335 -14.312 -22.434 1.00 73.68 955 SER E O 1
ATOM 16123 N N . ALA E 2 652 ? 27.173 -14.209 -21.773 1.00 75.28 956 ALA E N 1
ATOM 16124 C CA . ALA E 2 652 ? 27.129 -12.769 -21.561 1.00 77.37 956 ALA E CA 1
ATOM 16125 C C . ALA E 2 652 ? 25.976 -12.474 -20.618 1.00 81.36 956 ALA E C 1
ATOM 16126 O O . ALA E 2 652 ? 25.036 -13.266 -20.505 1.00 77.52 956 ALA E O 1
ATOM 16128 N N . VAL E 2 653 ? 26.036 -11.302 -19.972 1.00 85.48 957 VAL E N 1
ATOM 16129 C CA . VAL E 2 653 ? 25.063 -10.931 -18.943 1.00 84.37 957 VAL E CA 1
ATOM 16130 C C . VAL E 2 653 ? 24.987 -9.412 -18.823 1.00 81.84 957 VAL E C 1
ATOM 16131 O O . VAL E 2 653 ? 25.944 -8.703 -19.128 1.00 84.63 957 VAL E O 1
ATOM 16135 N N . GLU E 2 654 ? 23.852 -8.909 -18.344 1.00 86.21 958 GLU E N 1
ATOM 16136 C CA . GLU E 2 654 ? 23.598 -7.478 -18.455 1.00 85.85 958 GLU E CA 1
ATOM 16137 C C . GLU E 2 654 ? 22.401 -7.088 -17.601 1.00 87.39 958 GLU E C 1
ATOM 16138 O O . GLU E 2 654 ? 21.410 -7.823 -17.562 1.00 89.98 958 GLU E O 1
ATOM 16144 N N . ILE E 2 655 ? 22.472 -5.915 -16.967 1.00 85.84 959 ILE E N 1
ATOM 16145 C CA . ILE E 2 655 ? 21.379 -5.429 -16.132 1.00 88.28 959 ILE E CA 1
ATOM 16146 C C . ILE E 2 655 ? 20.377 -4.724 -17.034 1.00 89.51 959 ILE E C 1
ATOM 16147 O O . ILE E 2 655 ? 20.732 -3.792 -17.762 1.00 85.93 959 ILE E O 1
ATOM 16152 N N . LEU E 2 656 ? 19.128 -5.183 -17.010 1.00 88.69 960 LEU E N 1
ATOM 16153 C CA . LEU E 2 656 ? 18.116 -4.581 -17.869 1.00 88.63 960 LEU E CA 1
ATOM 16154 C C . LEU E 2 656 ? 17.541 -3.339 -17.218 1.00 95.79 960 LEU E C 1
ATOM 16155 O O . LEU E 2 656 ? 17.557 -2.244 -17.797 1.00 99.75 960 LEU E O 1
ATOM 16160 N N . ASP E 2 657 ? 16.967 -3.527 -16.037 1.00 97.00 961 ASP E N 1
ATOM 16161 C CA . ASP E 2 657 ? 16.503 -2.453 -15.179 1.00 96.66 961 ASP E CA 1
ATOM 16162 C C . ASP E 2 657 ? 16.957 -2.838 -13.778 1.00 102.90 961 ASP E C 1
ATOM 16163 O O . ASP E 2 657 ? 17.886 -3.635 -13.608 1.00 104.59 961 ASP E O 1
ATOM 16168 N N . ASP E 2 658 ? 16.304 -2.280 -12.762 1.00 107.73 962 ASP E N 1
ATOM 16169 C CA . ASP E 2 658 ? 16.674 -2.570 -11.385 1.00 110.33 962 ASP E CA 1
ATOM 16170 C C . ASP E 2 658 ? 16.282 -3.978 -10.967 1.00 111.49 962 ASP E C 1
ATOM 16171 O O . ASP E 2 658 ? 16.859 -4.511 -10.017 1.00 111.62 962 ASP E O 1
ATOM 16176 N N . ASP E 2 659 ? 15.309 -4.591 -11.646 1.00 119.95 963 ASP E N 1
ATOM 16177 C CA . ASP E 2 659 ? 14.742 -5.854 -11.204 1.00 121.29 963 ASP E CA 1
ATOM 16178 C C . ASP E 2 659 ? 14.925 -6.978 -12.198 1.00 118.72 963 ASP E C 1
ATOM 16179 O O . ASP E 2 659 ? 14.674 -8.134 -11.850 1.00 120.93 963 ASP E O 1
ATOM 16184 N N . ASN E 2 660 ? 15.309 -6.673 -13.424 1.00 110.00 964 ASN E N 1
ATOM 16185 C CA . ASN E 2 660 ? 15.375 -7.672 -14.470 1.00 104.54 964 ASN E CA 1
ATOM 16186 C C . ASN E 2 660 ? 16.790 -7.684 -15.017 1.00 103.41 964 ASN E C 1
ATOM 16187 O O . ASN E 2 660 ? 17.386 -6.626 -15.257 1.00 101.86 964 ASN E O 1
ATOM 16192 N N . PHE E 2 661 ? 17.337 -8.881 -15.158 1.00 104.62 965 PHE E N 1
ATOM 16193 C CA . PHE E 2 661 ? 18.673 -9.081 -15.687 1.00 102.98 965 PHE E CA 1
ATOM 16194 C C . PHE E 2 661 ? 18.567 -9.941 -16.932 1.00 100.55 965 PHE E C 1
ATOM 16195 O O . PHE E 2 661 ? 17.709 -10.824 -17.011 1.00 104.08 965 PHE E O 1
ATOM 16203 N N . LEU E 2 662 ? 19.396 -9.659 -17.925 1.00 87.61 966 LEU E N 1
ATOM 16204 C CA . LEU E 2 662 ? 19.354 -10.395 -19.174 1.00 82.01 966 LEU E CA 1
ATOM 16205 C C . LEU E 2 662 ? 20.673 -11.122 -19.381 1.00 86.05 966 LEU E C 1
ATOM 16206 O O . LEU E 2 662 ? 21.753 -10.555 -19.169 1.00 83.49 966 LEU E O 1
ATOM 16211 N N . GLY E 2 663 ? 20.575 -12.385 -19.791 1.00 87.61 967 GLY E N 1
ATOM 16212 C CA . GLY E 2 663 ? 21.750 -13.214 -19.963 1.00 83.91 967 GLY E CA 1
ATOM 16213 C C . GLY E 2 663 ? 21.677 -14.013 -21.247 1.00 83.88 967 GLY E C 1
ATOM 16214 O O . GLY E 2 663 ? 20.609 -14.167 -21.847 1.00 84.39 967 GLY E O 1
ATOM 16215 N N . ALA E 2 664 ? 22.838 -14.525 -21.657 1.00 80.60 968 ALA E N 1
ATOM 16216 C CA . ALA E 2 664 ? 22.982 -15.353 -22.854 1.00 82.09 968 ALA E CA 1
ATOM 16217 C C . ALA E 2 664 ? 23.536 -16.728 -22.472 1.00 82.59 968 ALA E C 1
ATOM 16218 O O . ALA E 2 664 ? 24.562 -16.807 -21.784 1.00 78.81 968 ALA E O 1
ATOM 16220 N N . GLU E 2 665 ? 22.881 -17.810 -22.921 1.00 83.40 969 GLU E N 1
ATOM 16221 C CA . GLU E 2 665 ? 23.298 -19.158 -22.520 1.00 85.84 969 GLU E CA 1
ATOM 16222 C C . GLU E 2 665 ? 23.057 -20.175 -23.629 1.00 86.04 969 GLU E C 1
ATOM 16223 O O . GLU E 2 665 ? 22.427 -19.880 -24.646 1.00 86.81 969 GLU E O 1
ATOM 16229 N N . ASN E 2 666 ? 23.538 -21.402 -23.390 1.00 86.11 970 ASN E N 1
ATOM 16230 C CA . ASN E 2 666 ? 23.499 -22.475 -24.389 1.00 87.44 970 ASN E CA 1
ATOM 16231 C C . ASN E 2 666 ? 22.090 -23.056 -24.537 1.00 86.27 970 ASN E C 1
ATOM 16232 O O . ASN E 2 666 ? 21.333 -23.140 -23.569 1.00 87.34 970 ASN E O 1
ATOM 16237 N N . ALA E 2 667 ? 21.727 -23.432 -25.766 1.00 86.27 971 ALA E N 1
ATOM 16238 C CA . ALA E 2 667 ? 22.554 -23.157 -26.939 1.00 86.52 971 ALA E CA 1
ATOM 16239 C C . ALA E 2 667 ? 21.906 -22.059 -27.765 1.00 84.31 971 ALA E C 1
ATOM 16240 O O . ALA E 2 667 ? 20.822 -22.298 -28.311 1.00 83.79 971 ALA E O 1
ATOM 16242 N N . PHE E 2 668 ? 22.538 -20.875 -27.854 1.00 78.31 972 PHE E N 1
ATOM 16243 C CA . PHE E 2 668 ? 21.980 -19.748 -28.628 1.00 79.21 972 PHE E CA 1
ATOM 16244 C C . PHE E 2 668 ? 20.628 -19.304 -28.061 1.00 75.49 972 PHE E C 1
ATOM 16245 O O . PHE E 2 668 ? 19.642 -19.154 -28.786 1.00 76.61 972 PHE E O 1
ATOM 16253 N N . ASN E 2 669 ? 20.586 -19.099 -26.748 1.00 75.12 973 ASN E N 1
ATOM 16254 C CA . ASN E 2 669 ? 19.373 -18.702 -26.050 1.00 77.74 973 ASN E CA 1
ATOM 16255 C C . ASN E 2 669 ? 19.617 -17.411 -25.281 1.00 83.04 973 ASN E C 1
ATOM 16256 O O . ASN E 2 669 ? 20.752 -17.058 -24.948 1.00 82.98 973 ASN E O 1
ATOM 16261 N N . LEU E 2 670 ? 18.537 -16.686 -25.030 1.00 79.29 974 LEU E N 1
ATOM 16262 C CA . LEU E 2 670 ? 18.540 -15.625 -24.047 1.00 76.06 974 LEU E CA 1
ATOM 16263 C C . LEU E 2 670 ? 17.680 -16.049 -22.875 1.00 80.41 974 LEU E C 1
ATOM 16264 O O . LEU E 2 670 ? 16.762 -16.860 -23.015 1.00 87.01 974 LEU E O 1
ATOM 16269 N N . PHE E 2 671 ? 17.964 -15.474 -21.716 1.00 85.42 975 PHE E N 1
ATOM 16270 C CA . PHE E 2 671 ? 17.089 -15.597 -20.562 1.00 85.27 975 PHE E CA 1
ATOM 16271 C C . PHE E 2 671 ? 17.039 -14.258 -19.851 1.00 86.52 975 PHE E C 1
ATOM 16272 O O . PHE E 2 671 ? 17.917 -13.404 -20.022 1.00 85.35 975 PHE E O 1
ATOM 16280 N N . VAL E 2 672 ? 16.001 -14.103 -19.032 1.00 89.86 976 VAL E N 1
ATOM 16281 C CA . VAL E 2 672 ? 15.813 -12.947 -18.159 1.00 90.11 976 VAL E CA 1
ATOM 16282 C C . VAL E 2 672 ? 15.325 -13.456 -16.803 1.00 92.65 976 VAL E C 1
ATOM 16283 O O . VAL E 2 672 ? 14.411 -14.286 -16.734 1.00 95.94 976 VAL E O 1
ATOM 16287 N N . CYS E 2 673 ? 15.938 -12.974 -15.727 1.00 90.49 977 CYS E N 1
ATOM 16288 C CA . CYS E 2 673 ? 15.506 -13.309 -14.379 1.00 96.91 977 CYS E CA 1
ATOM 16289 C C . CYS E 2 673 ? 15.290 -12.026 -13.586 1.00 99.10 977 CYS E C 1
ATOM 16290 O O . CYS E 2 673 ? 15.821 -10.962 -13.927 1.00 102.26 977 CYS E O 1
ATOM 16293 N N . GLN E 2 674 ? 14.508 -12.138 -12.514 1.00 99.04 978 GLN E N 1
ATOM 16294 C CA . GLN E 2 674 ? 13.942 -10.966 -11.870 1.00 105.04 978 GLN E CA 1
ATOM 16295 C C . GLN E 2 674 ? 13.976 -11.105 -10.357 1.00 111.08 978 GLN E C 1
ATOM 16296 O O . GLN E 2 674 ? 13.821 -12.199 -9.808 1.00 109.77 978 GLN E O 1
ATOM 16302 N N . LYS E 2 675 ? 14.157 -9.967 -9.692 1.00 116.44 979 LYS E N 1
ATOM 16303 C CA . LYS E 2 675 ? 14.073 -9.896 -8.238 1.00 121.82 979 LYS E CA 1
ATOM 16304 C C . LYS E 2 675 ? 12.610 -9.942 -7.795 1.00 128.72 979 LYS E C 1
ATOM 16305 O O . LYS E 2 675 ? 11.808 -9.097 -8.207 1.00 130.52 979 LYS E O 1
ATOM 16307 N N . ASP E 2 676 ? 12.258 -10.928 -6.967 1.00 144.92 980 ASP E N 1
ATOM 16308 C CA . ASP E 2 676 ? 10.892 -11.031 -6.454 1.00 150.81 980 ASP E CA 1
ATOM 16309 C C . ASP E 2 676 ? 10.596 -9.825 -5.562 1.00 151.86 980 ASP E C 1
ATOM 16310 O O . ASP E 2 676 ? 11.287 -9.597 -4.563 1.00 151.23 980 ASP E O 1
ATOM 16315 N N . SER E 2 677 ? 9.577 -9.046 -5.925 1.00 151.37 981 SER E N 1
ATOM 16316 C CA . SER E 2 677 ? 9.232 -7.835 -5.171 1.00 156.49 981 SER E CA 1
ATOM 16317 C C . SER E 2 677 ? 9.204 -8.105 -3.663 1.00 152.55 981 SER E C 1
ATOM 16318 O O . SER E 2 677 ? 9.297 -7.183 -2.854 1.00 146.39 981 SER E O 1
ATOM 16321 N N . ALA E 2 679 ? 7.898 -10.429 -2.385 1.00 138.42 983 ALA E N 1
ATOM 16322 C CA . ALA E 2 679 ? 8.722 -10.440 -1.181 1.00 144.06 983 ALA E CA 1
ATOM 16323 C C . ALA E 2 679 ? 8.089 -11.303 -0.071 1.00 150.28 983 ALA E C 1
ATOM 16324 O O . ALA E 2 679 ? 8.480 -11.196 1.098 1.00 149.25 983 ALA E O 1
ATOM 16326 N N . THR E 2 680 ? 7.138 -12.160 -0.469 1.00 150.69 984 THR E N 1
ATOM 16327 C CA . THR E 2 680 ? 6.376 -13.045 0.419 1.00 149.65 984 THR E CA 1
ATOM 16328 C C . THR E 2 680 ? 7.205 -13.748 1.521 1.00 153.35 984 THR E C 1
ATOM 16329 O O . THR E 2 680 ? 6.833 -13.716 2.698 1.00 151.97 984 THR E O 1
ATOM 16333 N N . THR E 2 681 ? 8.302 -14.385 1.130 1.00 161.72 985 THR E N 1
ATOM 16334 C CA . THR E 2 681 ? 9.116 -15.135 2.020 1.00 163.82 985 THR E CA 1
ATOM 16335 C C . THR E 2 681 ? 10.580 -14.741 1.711 1.00 161.81 985 THR E C 1
ATOM 16336 O O . THR E 2 681 ? 10.878 -14.313 0.592 1.00 160.85 985 THR E O 1
ATOM 16340 N N . ASP E 2 682 ? 11.464 -14.854 2.708 1.00 157.69 986 ASP E N 1
ATOM 16341 C CA . ASP E 2 682 ? 12.888 -14.621 2.462 1.00 156.89 986 ASP E CA 1
ATOM 16342 C C . ASP E 2 682 ? 13.424 -15.508 1.348 1.00 154.03 986 ASP E C 1
ATOM 16343 O O . ASP E 2 682 ? 14.252 -15.081 0.535 1.00 151.10 986 ASP E O 1
ATOM 16348 N N . GLU E 2 683 ? 12.999 -16.769 1.325 1.00 154.78 987 GLU E N 1
ATOM 16349 C CA . GLU E 2 683 ? 13.388 -17.659 0.239 1.00 145.47 987 GLU E CA 1
ATOM 16350 C C . GLU E 2 683 ? 13.092 -17.033 -1.119 1.00 147.23 987 GLU E C 1
ATOM 16351 O O . GLU E 2 683 ? 13.933 -17.064 -2.025 1.00 141.19 987 GLU E O 1
ATOM 16353 N N . GLU E 2 684 ? 11.900 -16.442 -1.268 1.00 156.94 988 GLU E N 1
ATOM 16354 C CA . GLU E 2 684 ? 11.472 -15.923 -2.568 1.00 157.37 988 GLU E CA 1
ATOM 16355 C C . GLU E 2 684 ? 12.318 -14.729 -3.006 1.00 155.35 988 GLU E C 1
ATOM 16356 O O . GLU E 2 684 ? 12.833 -14.693 -4.130 1.00 153.45 988 GLU E O 1
ATOM 16358 N N . ARG E 2 685 ? 12.470 -13.734 -2.124 1.00 146.33 989 ARG E N 1
ATOM 16359 C CA . ARG E 2 685 ? 13.222 -12.538 -2.483 1.00 143.39 989 ARG E CA 1
ATOM 16360 C C . ARG E 2 685 ? 14.714 -12.841 -2.675 1.00 134.75 989 ARG E C 1
ATOM 16361 O O . ARG E 2 685 ? 15.356 -12.211 -3.523 1.00 131.43 989 ARG E O 1
ATOM 16369 N N . GLN E 2 686 ? 15.275 -13.817 -1.943 1.00 131.46 990 GLN E N 1
ATOM 16370 C CA . GLN E 2 686 ? 16.672 -14.202 -2.117 1.00 123.12 990 GLN E CA 1
ATOM 16371 C C . GLN E 2 686 ? 16.900 -15.082 -3.346 1.00 121.91 990 GLN E C 1
ATOM 16372 O O . GLN E 2 686 ? 18.048 -15.493 -3.593 1.00 113.84 990 GLN E O 1
ATOM 16374 N N . HIS E 2 687 ? 15.853 -15.396 -4.115 1.00 120.85 991 HIS E N 1
ATOM 16375 C CA . HIS E 2 687 ? 15.975 -16.162 -5.352 1.00 114.49 991 HIS E CA 1
ATOM 16376 C C . HIS E 2 687 ? 15.527 -15.323 -6.539 1.00 110.51 991 HIS E C 1
ATOM 16377 O O . HIS E 2 687 ? 14.475 -14.676 -6.494 1.00 112.76 991 HIS E O 1
ATOM 16384 N N . LEU E 2 688 ? 16.319 -15.373 -7.606 1.00 105.92 992 LEU E N 1
ATOM 16385 C CA . LEU E 2 688 ? 16.028 -14.671 -8.847 1.00 103.90 992 LEU E CA 1
ATOM 16386 C C . LEU E 2 688 ? 15.182 -15.569 -9.751 1.00 103.92 992 LEU E C 1
ATOM 16387 O O . LEU E 2 688 ? 15.668 -16.589 -10.242 1.00 107.95 992 LEU E O 1
ATOM 16392 N N . GLN E 2 689 ? 13.912 -15.209 -9.958 1.00 103.37 993 GLN E N 1
ATOM 16393 C CA . GLN E 2 689 ? 12.965 -16.037 -10.695 1.00 102.85 993 GLN E CA 1
ATOM 16394 C C . GLN E 2 689 ? 13.137 -15.817 -12.195 1.00 104.27 993 GLN E C 1
ATOM 16395 O O . GLN E 2 689 ? 13.483 -14.719 -12.643 1.00 99.77 993 GLN E O 1
ATOM 16401 N N . GLU E 2 690 ? 12.922 -16.885 -12.970 1.00 107.31 994 GLU E N 1
ATOM 16402 C CA . GLU E 2 690 ? 13.033 -16.826 -14.424 1.00 104.63 994 GLU E CA 1
ATOM 16403 C C . GLU E 2 690 ? 11.722 -16.354 -15.027 1.00 103.15 994 GLU E C 1
ATOM 16404 O O . GLU E 2 690 ? 10.669 -16.963 -14.804 1.00 104.86 994 GLU E O 1
ATOM 16410 N N . VAL E 2 691 ? 11.790 -15.276 -15.804 1.00 104.26 995 VAL E N 1
ATOM 16411 C CA . VAL E 2 691 ? 10.578 -14.668 -16.337 1.00 106.70 995 VAL E CA 1
ATOM 16412 C C . VAL E 2 691 ? 10.686 -14.517 -17.851 1.00 102.89 995 VAL E C 1
ATOM 16413 O O . VAL E 2 691 ? 9.906 -13.768 -18.459 1.00 103.36 995 VAL E O 1
ATOM 16417 N N . GLY E 2 692 ? 11.630 -15.236 -18.473 1.00 89.98 996 GLY E N 1
ATOM 16418 C CA . GLY E 2 692 ? 11.792 -15.124 -19.909 1.00 89.34 996 GLY E CA 1
ATOM 16419 C C . GLY E 2 692 ? 12.829 -16.069 -20.484 1.00 88.46 996 GLY E C 1
ATOM 16420 O O . GLY E 2 692 ? 13.956 -16.153 -19.986 1.00 82.66 996 GLY E O 1
ATOM 16421 N N . LEU E 2 693 ? 12.462 -16.762 -21.564 1.00 89.64 997 LEU E N 1
ATOM 16422 C CA . LEU E 2 693 ? 13.383 -17.600 -22.318 1.00 83.82 997 LEU E CA 1
ATOM 16423 C C . LEU E 2 693 ? 13.176 -17.288 -23.793 1.00 81.74 997 LEU E C 1
ATOM 16424 O O . LEU E 2 693 ? 12.107 -16.827 -24.208 1.00 84.25 997 LEU E O 1
ATOM 16429 N N . PHE E 2 694 ? 14.213 -17.565 -24.587 1.00 74.98 998 PHE E N 1
ATOM 16430 C CA . PHE E 2 694 ? 14.153 -17.314 -26.025 1.00 80.48 998 PHE E CA 1
ATOM 16431 C C . PHE E 2 694 ? 15.380 -17.865 -26.759 1.00 83.09 998 PHE E C 1
ATOM 16432 O O . PHE E 2 694 ? 16.531 -17.609 -26.380 1.00 79.16 998 PHE E O 1
ATOM 16440 N N . HIS E 2 695 ? 15.121 -18.666 -27.794 1.00 80.31 999 HIS E N 1
ATOM 16441 C CA . HIS E 2 695 ? 16.140 -19.152 -28.716 1.00 77.18 999 HIS E CA 1
ATOM 16442 C C . HIS E 2 695 ? 16.426 -18.020 -29.703 1.00 81.76 999 HIS E C 1
ATOM 16443 O O . HIS E 2 695 ? 15.691 -17.821 -30.677 1.00 81.42 999 HIS E O 1
ATOM 16450 N N . LEU E 2 696 ? 17.482 -17.246 -29.434 1.00 79.09 1000 LEU E N 1
ATOM 16451 C CA . LEU E 2 696 ? 17.945 -16.252 -30.397 1.00 75.46 1000 LEU E CA 1
ATOM 16452 C C . LEU E 2 696 ? 18.358 -16.924 -31.693 1.00 75.37 1000 LEU E C 1
ATOM 16453 O O . LEU E 2 696 ? 17.749 -16.715 -32.747 1.00 83.59 1000 LEU E O 1
ATOM 16458 N N . GLY E 2 697 ? 19.391 -17.746 -31.629 1.00 73.60 1001 GLY E N 1
ATOM 16459 C CA . GLY E 2 697 ? 19.938 -18.384 -32.805 1.00 71.82 1001 GLY E CA 1
ATOM 16460 C C . GLY E 2 697 ? 21.311 -17.883 -33.175 1.00 74.86 1001 GLY E C 1
ATOM 16461 O O . GLY E 2 697 ? 21.834 -18.281 -34.226 1.00 72.57 1001 GLY E O 1
ATOM 16462 N N . GLU E 2 698 ? 21.893 -16.991 -32.366 1.00 74.75 1002 GLU E N 1
ATOM 16463 C CA . GLU E 2 698 ? 23.288 -16.573 -32.474 1.00 72.17 1002 GLU E CA 1
ATOM 16464 C C . GLU E 2 698 ? 23.922 -16.734 -31.106 1.00 77.16 1002 GLU E C 1
ATOM 16465 O O . GLU E 2 698 ? 23.247 -17.034 -30.119 1.00 75.06 1002 GLU E O 1
ATOM 16471 N N . PHE E 2 699 ? 25.226 -16.519 -31.043 1.00 78.90 1003 PHE E N 1
ATOM 16472 C CA . PHE E 2 699 ? 25.981 -16.728 -29.816 1.00 75.82 1003 PHE E CA 1
ATOM 16473 C C . PHE E 2 699 ? 26.449 -15.361 -29.344 1.00 74.63 1003 PHE E C 1
ATOM 16474 O O . PHE E 2 699 ? 27.253 -14.715 -30.023 1.00 76.72 1003 PHE E O 1
ATOM 16482 N N . VAL E 2 700 ? 25.950 -14.909 -28.197 1.00 71.96 1004 VAL E N 1
ATOM 16483 C CA . VAL E 2 700 ? 26.164 -13.524 -27.788 1.00 75.63 1004 VAL E CA 1
ATOM 16484 C C . VAL E 2 700 ? 27.444 -13.400 -26.964 1.00 70.88 1004 VAL E C 1
ATOM 16485 O O . VAL E 2 700 ? 27.550 -13.968 -25.881 1.00 73.42 1004 VAL E O 1
ATOM 16489 N N . ASN E 2 701 ? 28.391 -12.613 -27.462 1.00 69.87 1005 ASN E N 1
ATOM 16490 C CA . ASN E 2 701 ? 29.633 -12.320 -26.764 1.00 71.60 1005 ASN E CA 1
ATOM 16491 C C . ASN E 2 701 ? 29.593 -11.055 -25.912 1.00 71.90 1005 ASN E C 1
ATOM 16492 O O . ASN E 2 701 ? 30.440 -10.898 -25.025 1.00 70.36 1005 ASN E O 1
ATOM 16497 N N . VAL E 2 702 ? 28.658 -10.147 -26.152 1.00 68.60 1006 VAL E N 1
ATOM 16498 C CA . VAL E 2 702 ? 28.748 -8.824 -25.557 1.00 69.04 1006 VAL E CA 1
ATOM 16499 C C . VAL E 2 702 ? 27.376 -8.182 -25.589 1.00 72.65 1006 VAL E C 1
ATOM 16500 O O . VAL E 2 702 ? 26.769 -8.069 -26.658 1.00 74.02 1006 VAL E O 1
ATOM 16504 N N . PHE E 2 703 ? 26.931 -7.677 -24.442 1.00 68.98 1007 PHE E N 1
ATOM 16505 C CA . PHE E 2 703 ? 25.676 -6.888 -24.409 1.00 76.95 1007 PHE E CA 1
ATOM 16506 C C . PHE E 2 703 ? 26.099 -5.462 -24.077 1.00 81.57 1007 PHE E C 1
ATOM 16507 O O . PHE E 2 703 ? 26.967 -5.295 -23.204 1.00 84.77 1007 PHE E O 1
ATOM 16515 N N . CYS E 2 704 ? 25.531 -4.463 -24.752 1.00 80.65 1008 CYS E N 1
ATOM 16516 C CA . CYS E 2 704 ? 25.941 -3.055 -24.521 1.00 83.60 1008 CYS E CA 1
ATOM 16517 C C . CYS E 2 704 ? 24.719 -2.137 -24.535 1.00 82.09 1008 CYS E C 1
ATOM 16518 O O . CYS E 2 704 ? 23.955 -2.194 -25.507 1.00 82.83 1008 CYS E O 1
ATOM 16521 N N . HIS E 2 705 ? 24.561 -1.315 -23.501 1.00 84.47 1009 HIS E N 1
ATOM 16522 C CA . HIS E 2 705 ? 23.435 -0.348 -23.468 1.00 80.82 1009 HIS E CA 1
ATOM 16523 C C . HIS E 2 705 ? 23.736 0.764 -24.470 1.00 83.27 1009 HIS E C 1
ATOM 16524 O O . HIS E 2 705 ? 24.872 1.270 -24.483 1.00 81.73 1009 HIS E O 1
ATOM 16531 N N . GLY E 2 706 ? 22.748 1.139 -25.280 1.00 81.92 1010 GLY E N 1
ATOM 16532 C CA . GLY E 2 706 ? 22.952 2.126 -26.314 1.00 80.72 1010 GLY E CA 1
ATOM 16533 C C . GLY E 2 706 ? 21.887 1.995 -27.376 1.00 83.47 1010 GLY E C 1
ATOM 16534 O O . GLY E 2 706 ? 20.994 1.150 -27.305 1.00 82.78 1010 GLY E O 1
ATOM 16535 N N . SER E 2 707 ? 22.003 2.873 -28.361 1.00 82.38 1011 SER E N 1
ATOM 16536 C CA . SER E 2 707 ? 21.138 2.864 -29.518 1.00 83.38 1011 SER E CA 1
ATOM 16537 C C . SER E 2 707 ? 21.923 3.489 -30.659 1.00 88.65 1011 SER E C 1
ATOM 16538 O O . SER E 2 707 ? 22.900 4.211 -30.435 1.00 93.22 1011 SER E O 1
ATOM 16541 N N . LEU E 2 708 ? 21.518 3.172 -31.886 1.00 85.95 1012 LEU E N 1
ATOM 16542 C CA . LEU E 2 708 ? 22.146 3.736 -33.066 1.00 93.92 1012 LEU E CA 1
ATOM 16543 C C . LEU E 2 708 ? 21.237 4.737 -33.764 1.00 100.47 1012 LEU E C 1
ATOM 16544 O O . LEU E 2 708 ? 21.641 5.315 -34.782 1.00 97.95 1012 LEU E O 1
ATOM 16549 N N . VAL E 2 709 ? 20.024 4.947 -33.232 1.00 98.17 1013 VAL E N 1
ATOM 16550 C CA . VAL E 2 709 ? 19.038 5.914 -33.711 1.00 100.78 1013 VAL E CA 1
ATOM 16551 C C . VAL E 2 709 ? 19.156 7.192 -32.885 1.00 107.06 1013 VAL E C 1
ATOM 16552 O O . VAL E 2 709 ? 20.064 7.323 -32.056 1.00 110.25 1013 VAL E O 1
ATOM 16556 N N . MET E 2 710 ? 18.241 8.139 -33.087 1.00 107.77 1014 MET E N 1
ATOM 16557 C CA . MET E 2 710 ? 18.397 9.445 -32.445 1.00 113.80 1014 MET E CA 1
ATOM 16558 C C . MET E 2 710 ? 17.323 9.732 -31.391 1.00 112.29 1014 MET E C 1
ATOM 16559 O O . MET E 2 710 ? 17.588 10.420 -30.397 1.00 109.06 1014 MET E O 1
ATOM 16564 N N . PRO E 2 719 ? 6.362 3.805 -25.456 1.00 115.40 1023 PRO E N 1
ATOM 16565 C CA . PRO E 2 719 ? 6.062 2.648 -26.318 1.00 117.27 1023 PRO E CA 1
ATOM 16566 C C . PRO E 2 719 ? 7.011 1.495 -26.021 1.00 116.40 1023 PRO E C 1
ATOM 16567 O O . PRO E 2 719 ? 6.625 0.337 -25.794 1.00 110.26 1023 PRO E O 1
ATOM 16571 N N . THR E 2 720 ? 8.289 1.870 -26.022 1.00 114.07 1024 THR E N 1
ATOM 16572 C CA . THR E 2 720 ? 9.413 0.963 -25.858 1.00 111.90 1024 THR E CA 1
ATOM 16573 C C . THR E 2 720 ? 10.320 1.550 -24.784 1.00 112.38 1024 THR E C 1
ATOM 16574 O O . THR E 2 720 ? 10.754 2.700 -24.903 1.00 120.41 1024 THR E O 1
ATOM 16578 N N . GLN E 2 721 ? 10.581 0.781 -23.731 1.00 115.60 1025 GLN E N 1
ATOM 16579 C CA . GLN E 2 721 ? 11.393 1.223 -22.599 1.00 114.70 1025 GLN E CA 1
ATOM 16580 C C . GLN E 2 721 ? 12.777 0.591 -22.694 1.00 115.99 1025 GLN E C 1
ATOM 16581 O O . GLN E 2 721 ? 12.928 -0.613 -22.453 1.00 117.16 1025 GLN E O 1
ATOM 16587 N N . GLY E 2 722 ? 13.791 1.398 -23.008 1.00 107.14 1026 GLY E N 1
ATOM 16588 C CA . GLY E 2 722 ? 15.178 0.969 -22.881 1.00 100.54 1026 GLY E CA 1
ATOM 16589 C C . GLY E 2 722 ? 15.790 0.507 -24.194 1.00 90.65 1026 GLY E C 1
ATOM 16590 O O . GLY E 2 722 ? 15.169 0.527 -25.262 1.00 93.39 1026 GLY E O 1
ATOM 16591 N N . SER E 2 723 ? 17.050 0.077 -24.108 1.00 82.04 1027 SER E N 1
ATOM 16592 C CA . SER E 2 723 ? 17.720 -0.307 -25.340 1.00 79.10 1027 SER E CA 1
ATOM 16593 C C . SER E 2 723 ? 19.035 -0.956 -24.925 1.00 86.10 1027 SER E C 1
ATOM 16594 O O . SER E 2 723 ? 19.836 -0.352 -24.195 1.00 84.44 1027 SER E O 1
ATOM 16597 N N . VAL E 2 724 ? 19.253 -2.194 -25.396 1.00 85.52 1028 VAL E N 1
ATOM 16598 C CA . VAL E 2 724 ? 20.471 -2.955 -25.141 1.00 81.21 1028 VAL E CA 1
ATOM 16599 C C . VAL E 2 724 ? 20.837 -3.546 -26.488 1.00 81.65 1028 VAL E C 1
ATOM 16600 O O . VAL E 2 724 ? 20.017 -4.223 -27.121 1.00 85.56 1028 VAL E O 1
ATOM 16604 N N . LEU E 2 725 ? 22.072 -3.315 -26.905 1.00 81.45 1029 LEU E N 1
ATOM 16605 C CA . LEU E 2 725 ? 22.609 -3.872 -28.135 1.00 81.72 1029 LEU E CA 1
ATOM 16606 C C . LEU E 2 725 ? 23.430 -5.116 -27.813 1.00 81.68 1029 LEU E C 1
ATOM 16607 O O . LEU E 2 725 ? 24.029 -5.218 -26.733 1.00 82.38 1029 LEU E O 1
ATOM 16612 N N . PHE E 2 726 ? 23.441 -6.081 -28.741 1.00 78.69 1030 PHE E N 1
ATOM 16613 C CA . PHE E 2 726 ? 24.318 -7.222 -28.545 1.00 73.84 1030 PHE E CA 1
ATOM 16614 C C . PHE E 2 726 ? 25.044 -7.610 -29.826 1.00 73.28 1030 PHE E C 1
ATOM 16615 O O . PHE E 2 726 ? 24.482 -7.545 -30.922 1.00 73.47 1030 PHE E O 1
ATOM 16623 N N . GLY E 2 727 ? 26.311 -7.995 -29.658 1.00 72.73 1031 GLY E N 1
ATOM 16624 C CA . GLY E 2 727 ? 27.122 -8.563 -30.717 1.00 72.88 1031 GLY E CA 1
ATOM 16625 C C . GLY E 2 727 ? 27.313 -10.069 -30.585 1.00 76.06 1031 GLY E C 1
ATOM 16626 O O . GLY E 2 727 ? 27.343 -10.628 -29.487 1.00 73.17 1031 GLY E O 1
ATOM 16627 N N . THR E 2 728 ? 27.451 -10.734 -31.720 1.00 78.08 1032 THR E N 1
ATOM 16628 C CA . THR E 2 728 ? 27.456 -12.183 -31.763 1.00 74.19 1032 THR E CA 1
ATOM 16629 C C . THR E 2 728 ? 28.636 -12.662 -32.583 1.00 80.42 1032 THR E C 1
ATOM 16630 O O . THR E 2 728 ? 29.380 -11.876 -33.189 1.00 78.08 1032 THR E O 1
ATOM 16634 N N . VAL E 2 729 ? 28.792 -13.984 -32.596 1.00 78.08 1033 VAL E N 1
ATOM 16635 C CA . VAL E 2 729 ? 29.954 -14.579 -33.237 1.00 76.05 1033 VAL E CA 1
ATOM 16636 C C . VAL E 2 729 ? 29.829 -14.604 -34.759 1.00 75.74 1033 VAL E C 1
ATOM 16637 O O . VAL E 2 729 ? 30.846 -14.752 -35.453 1.00 77.63 1033 VAL E O 1
ATOM 16641 N N . ASN E 2 730 ? 28.618 -14.456 -35.303 1.00 73.76 1034 ASN E N 1
ATOM 16642 C CA . ASN E 2 730 ? 28.432 -14.386 -36.747 1.00 75.41 1034 ASN E CA 1
ATOM 16643 C C . ASN E 2 730 ? 28.333 -12.966 -37.259 1.00 79.81 1034 ASN E C 1
ATOM 16644 O O . ASN E 2 730 ? 28.008 -12.765 -38.435 1.00 77.45 1034 ASN E O 1
ATOM 16649 N N . GLY E 2 731 ? 28.601 -11.982 -36.403 1.00 78.03 1035 GLY E N 1
ATOM 16650 C CA . GLY E 2 731 ? 28.479 -10.615 -36.852 1.00 77.53 1035 GLY E CA 1
ATOM 16651 C C . GLY E 2 731 ? 27.046 -10.147 -36.980 1.00 78.69 1035 GLY E C 1
ATOM 16652 O O . GLY E 2 731 ? 26.788 -9.111 -37.601 1.00 81.07 1035 GLY E O 1
ATOM 16653 N N . MET E 2 732 ? 26.097 -10.899 -36.437 1.00 77.91 1036 MET E N 1
ATOM 16654 C CA . MET E 2 732 ? 24.747 -10.401 -36.236 1.00 75.78 1036 MET E CA 1
ATOM 16655 C C . MET E 2 732 ? 24.766 -9.389 -35.093 1.00 75.56 1036 MET E C 1
ATOM 16656 O O . MET E 2 732 ? 25.527 -9.534 -34.135 1.00 76.77 1036 MET E O 1
ATOM 16661 N N . ILE E 2 733 ? 23.958 -8.337 -35.207 1.00 75.63 1037 ILE E N 1
ATOM 16662 C CA . ILE E 2 733 ? 23.821 -7.346 -34.143 1.00 75.20 1037 ILE E CA 1
ATOM 16663 C C . ILE E 2 733 ? 22.353 -7.218 -33.793 1.00 74.93 1037 ILE E C 1
ATOM 16664 O O . ILE E 2 733 ? 21.505 -7.110 -34.687 1.00 79.67 1037 ILE E O 1
ATOM 16669 N N . GLY E 2 734 ? 22.050 -7.222 -32.498 1.00 70.40 1038 GLY E N 1
ATOM 16670 C CA . GLY E 2 734 ? 20.679 -7.295 -32.052 1.00 75.98 1038 GLY E CA 1
ATOM 16671 C C . GLY E 2 734 ? 20.359 -6.222 -31.029 1.00 77.57 1038 GLY E C 1
ATOM 16672 O O . GLY E 2 734 ? 21.244 -5.637 -30.390 1.00 76.21 1038 GLY E O 1
ATOM 16673 N N . LEU E 2 735 ? 19.059 -5.983 -30.869 1.00 76.28 1039 LEU E N 1
ATOM 16674 C CA . LEU E 2 735 ? 18.583 -5.003 -29.909 1.00 78.25 1039 LEU E CA 1
ATOM 16675 C C . LEU E 2 735 ? 17.501 -5.636 -29.051 1.00 78.75 1039 LEU E C 1
ATOM 16676 O O . LEU E 2 735 ? 16.600 -6.303 -29.566 1.00 83.68 1039 LEU E O 1
ATOM 16681 N N . VAL E 2 736 ? 17.624 -5.458 -27.740 1.00 82.06 1040 VAL E N 1
ATOM 16682 C CA . VAL E 2 736 ? 16.589 -5.810 -26.783 1.00 85.44 1040 VAL E CA 1
ATOM 16683 C C . VAL E 2 736 ? 16.098 -4.535 -26.116 1.00 92.08 1040 VAL E C 1
ATOM 16684 O O . VAL E 2 736 ? 16.911 -3.696 -25.688 1.00 86.06 1040 VAL E O 1
ATOM 16688 N N . THR E 2 737 ? 14.770 -4.404 -26.020 1.00 96.60 1041 THR E N 1
ATOM 16689 C CA . THR E 2 737 ? 14.118 -3.366 -25.238 1.00 98.77 1041 THR E CA 1
ATOM 16690 C C . THR E 2 737 ? 12.908 -3.945 -24.510 1.00 102.03 1041 THR E C 1
ATOM 16691 O O . THR E 2 737 ? 12.376 -4.999 -24.889 1.00 102.23 1041 THR E O 1
ATOM 16695 N N . SER E 2 738 ? 12.445 -3.215 -23.488 1.00 102.99 1042 SER E N 1
ATOM 16696 C CA . SER E 2 738 ? 11.389 -3.687 -22.604 1.00 98.81 1042 SER E CA 1
ATOM 16697 C C . SER E 2 738 ? 10.025 -3.186 -23.044 1.00 102.67 1042 SER E C 1
ATOM 16698 O O . SER E 2 738 ? 9.895 -2.186 -23.751 1.00 108.61 1042 SER E O 1
ATOM 16701 N N . LEU E 2 739 ? 9.002 -3.904 -22.608 1.00 102.27 1043 LEU E N 1
ATOM 16702 C CA . LEU E 2 739 ? 7.629 -3.618 -22.965 1.00 104.45 1043 LEU E CA 1
ATOM 16703 C C . LEU E 2 739 ? 6.799 -3.570 -21.693 1.00 110.94 1043 LEU E C 1
ATOM 16704 O O . LEU E 2 739 ? 7.163 -4.153 -20.668 1.00 108.13 1043 LEU E O 1
ATOM 16709 N N . SER E 2 740 ? 5.678 -2.864 -21.768 1.00 127.42 1044 SER E N 1
ATOM 16710 C CA . SER E 2 740 ? 4.668 -2.952 -20.725 1.00 129.00 1044 SER E CA 1
ATOM 16711 C C . SER E 2 740 ? 3.846 -4.225 -20.898 1.00 129.54 1044 SER E C 1
ATOM 16712 O O . SER E 2 740 ? 3.676 -4.718 -22.019 1.00 129.93 1044 SER E O 1
ATOM 16715 N N . GLU E 2 741 ? 3.303 -4.737 -19.783 1.00 120.43 1045 GLU E N 1
ATOM 16716 C CA . GLU E 2 741 ? 2.414 -5.899 -19.847 1.00 116.31 1045 GLU E CA 1
ATOM 16717 C C . GLU E 2 741 ? 1.369 -5.739 -20.946 1.00 114.13 1045 GLU E C 1
ATOM 16718 O O . GLU E 2 741 ? 1.146 -6.653 -21.744 1.00 114.21 1045 GLU E O 1
ATOM 16724 N N . SER E 2 742 ? 0.718 -4.577 -20.996 1.00 116.29 1046 SER E N 1
ATOM 16725 C CA . SER E 2 742 ? -0.154 -4.219 -22.110 1.00 117.29 1046 SER E CA 1
ATOM 16726 C C . SER E 2 742 ? 0.350 -4.500 -23.515 1.00 116.04 1046 SER E C 1
ATOM 16727 O O . SER E 2 742 ? -0.382 -5.042 -24.351 1.00 114.02 1046 SER E O 1
ATOM 16730 N N . TRP E 2 743 ? 1.597 -4.108 -23.788 1.00 115.13 1047 TRP E N 1
ATOM 16731 C CA . TRP E 2 743 ? 2.102 -4.209 -25.151 1.00 113.97 1047 TRP E CA 1
ATOM 16732 C C . TRP E 2 743 ? 2.518 -5.664 -25.369 1.00 112.18 1047 TRP E C 1
ATOM 16733 O O . TRP E 2 743 ? 2.325 -6.210 -26.464 1.00 108.28 1047 TRP E O 1
ATOM 16744 N N . TYR E 2 744 ? 3.069 -6.320 -24.343 1.00 114.03 1048 TYR E N 1
ATOM 16745 C CA . TYR E 2 744 ? 3.532 -7.697 -24.530 1.00 111.30 1048 TYR E CA 1
ATOM 16746 C C . TYR E 2 744 ? 2.405 -8.615 -24.984 1.00 108.41 1048 TYR E C 1
ATOM 16747 O O . TYR E 2 744 ? 2.608 -9.477 -25.848 1.00 107.69 1048 TYR E O 1
ATOM 16756 N N . ASN E 2 745 ? 1.210 -8.445 -24.421 1.00 107.17 1049 ASN E N 1
ATOM 16757 C CA . ASN E 2 745 ? 0.104 -9.321 -24.784 1.00 111.02 1049 ASN E CA 1
ATOM 16758 C C . ASN E 2 745 ? -0.516 -8.953 -26.132 1.00 109.81 1049 ASN E C 1
ATOM 16759 O O . ASN E 2 745 ? -0.966 -9.843 -26.856 1.00 111.05 1049 ASN E O 1
ATOM 16764 N N . LEU E 2 746 ? -0.539 -7.669 -26.494 1.00 111.12 1050 LEU E N 1
ATOM 16765 C CA . LEU E 2 746 ? -0.988 -7.298 -27.833 1.00 108.47 1050 LEU E CA 1
ATOM 16766 C C . LEU E 2 746 ? -0.089 -7.915 -28.892 1.00 109.87 1050 LEU E C 1
ATOM 16767 O O . LEU E 2 746 ? -0.572 -8.509 -29.863 1.00 110.18 1050 LEU E O 1
ATOM 16772 N N . LEU E 2 747 ? 1.229 -7.746 -28.736 1.00 110.92 1051 LEU E N 1
ATOM 16773 C CA . LEU E 2 747 ? 2.181 -8.223 -29.738 1.00 111.55 1051 LEU E CA 1
ATOM 16774 C C . LEU E 2 747 ? 2.348 -9.735 -29.675 1.00 112.51 1051 LEU E C 1
ATOM 16775 O O . LEU E 2 747 ? 2.641 -10.372 -30.696 1.00 111.74 1051 LEU E O 1
ATOM 16780 N N . LEU E 2 748 ? 2.218 -10.317 -28.482 1.00 112.99 1052 LEU E N 1
ATOM 16781 C CA . LEU E 2 748 ? 2.087 -11.763 -28.385 1.00 112.83 1052 LEU E CA 1
ATOM 16782 C C . LEU E 2 748 ? 0.902 -12.233 -29.220 1.00 116.77 1052 LEU E C 1
ATOM 16783 O O . LEU E 2 748 ? 1.059 -13.012 -30.171 1.00 118.16 1052 LEU E O 1
ATOM 16788 N N . ASP E 2 749 ? -0.297 -11.740 -28.890 1.00 122.54 1053 ASP E N 1
ATOM 16789 C CA . ASP E 2 749 ? -1.464 -11.993 -29.727 1.00 125.20 1053 ASP E CA 1
ATOM 16790 C C . ASP E 2 749 ? -1.120 -11.776 -31.194 1.00 125.61 1053 ASP E C 1
ATOM 16791 O O . ASP E 2 749 ? -1.268 -12.685 -32.016 1.00 127.67 1053 ASP E O 1
ATOM 16796 N N . MET E 2 750 ? -0.639 -10.576 -31.534 1.00 118.01 1054 MET E N 1
ATOM 16797 C CA . MET E 2 750 ? -0.180 -10.281 -32.889 1.00 115.27 1054 MET E CA 1
ATOM 16798 C C . MET E 2 750 ? 0.649 -11.422 -33.498 1.00 115.04 1054 MET E C 1
ATOM 16799 O O . MET E 2 750 ? 0.273 -11.988 -34.534 1.00 116.26 1054 MET E O 1
ATOM 16804 N N . GLN E 2 751 ? 1.765 -11.790 -32.845 1.00 113.53 1055 GLN E N 1
ATOM 16805 C CA . GLN E 2 751 ? 2.670 -12.818 -33.371 1.00 110.67 1055 GLN E CA 1
ATOM 16806 C C . GLN E 2 751 ? 1.920 -14.042 -33.886 1.00 113.12 1055 GLN E C 1
ATOM 16807 O O . GLN E 2 751 ? 2.183 -14.526 -34.994 1.00 110.06 1055 GLN E O 1
ATOM 16813 N N . ASN E 2 752 ? 1.018 -14.590 -33.065 1.00 116.63 1056 ASN E N 1
ATOM 16814 C CA . ASN E 2 752 ? 0.274 -15.787 -33.458 1.00 116.46 1056 ASN E CA 1
ATOM 16815 C C . ASN E 2 752 ? -0.434 -15.576 -34.787 1.00 115.83 1056 ASN E C 1
ATOM 16816 O O . ASN E 2 752 ? -0.373 -16.431 -35.680 1.00 114.43 1056 ASN E O 1
ATOM 16821 N N . ARG E 2 753 ? -1.140 -14.447 -34.924 1.00 116.82 1057 ARG E N 1
ATOM 16822 C CA . ARG E 2 753 ? -1.883 -14.172 -36.149 1.00 114.71 1057 ARG E CA 1
ATOM 16823 C C . ARG E 2 753 ? -0.956 -14.200 -37.360 1.00 113.94 1057 ARG E C 1
ATOM 16824 O O . ARG E 2 753 ? -1.218 -14.900 -38.348 1.00 108.64 1057 ARG E O 1
ATOM 16826 N N . LEU E 2 754 ? 0.149 -13.448 -37.296 1.00 111.29 1058 LEU E N 1
ATOM 16827 C CA . LEU E 2 754 ? 1.094 -13.458 -38.407 1.00 108.09 1058 LEU E CA 1
ATOM 16828 C C . LEU E 2 754 ? 1.569 -14.872 -38.700 1.00 111.30 1058 LEU E C 1
ATOM 16829 O O . LEU E 2 754 ? 1.554 -15.313 -39.852 1.00 113.70 1058 LEU E O 1
ATOM 16834 N N . ASN E 2 755 ? 1.976 -15.609 -37.661 1.00 111.47 1059 ASN E N 1
ATOM 16835 C CA . ASN E 2 755 ? 2.536 -16.934 -37.899 1.00 107.18 1059 ASN E CA 1
ATOM 16836 C C . ASN E 2 755 ? 1.610 -17.804 -38.717 1.00 107.44 1059 ASN E C 1
ATOM 16837 O O . ASN E 2 755 ? 2.085 -18.670 -39.457 1.00 109.93 1059 ASN E O 1
ATOM 16842 N N . LYS E 2 756 ? 0.294 -17.592 -38.614 1.00 109.92 1060 LYS E N 1
ATOM 16843 C CA . LYS E 2 756 ? -0.620 -18.354 -39.460 1.00 109.87 1060 LYS E CA 1
ATOM 16844 C C . LYS E 2 756 ? -0.480 -17.965 -40.929 1.00 110.26 1060 LYS E C 1
ATOM 16845 O O . LYS E 2 756 ? -0.750 -18.789 -41.808 1.00 115.81 1060 LYS E O 1
ATOM 16847 N N . VAL E 2 757 ? -0.010 -16.747 -41.213 1.00 108.30 1061 VAL E N 1
ATOM 16848 C CA . VAL E 2 757 ? -0.025 -16.193 -42.566 1.00 107.44 1061 VAL E CA 1
ATOM 16849 C C . VAL E 2 757 ? 1.357 -16.182 -43.219 1.00 110.60 1061 VAL E C 1
ATOM 16850 O O . VAL E 2 757 ? 1.457 -16.238 -44.449 1.00 117.02 1061 VAL E O 1
ATOM 16854 N N . ILE E 2 758 ? 2.436 -16.083 -42.428 1.00 110.06 1062 ILE E N 1
ATOM 16855 C CA . ILE E 2 758 ? 3.776 -16.067 -43.017 1.00 110.66 1062 ILE E CA 1
ATOM 16856 C C . ILE E 2 758 ? 4.162 -17.482 -43.424 1.00 111.56 1062 ILE E C 1
ATOM 16857 O O . ILE E 2 758 ? 3.780 -18.468 -42.778 1.00 113.93 1062 ILE E O 1
ATOM 16862 N N . LYS E 2 759 ? 4.857 -17.583 -44.554 1.00 110.50 1063 LYS E N 1
ATOM 16863 C CA . LYS E 2 759 ? 5.263 -18.913 -45.061 1.00 109.98 1063 LYS E CA 1
ATOM 16864 C C . LYS E 2 759 ? 6.682 -19.210 -44.573 1.00 117.88 1063 LYS E C 1
ATOM 16865 O O . LYS E 2 759 ? 7.570 -18.363 -44.790 1.00 122.14 1063 LYS E O 1
ATOM 16867 N N . SER E 2 760 ? 6.878 -20.366 -43.942 1.00 117.53 1064 SER E N 1
ATOM 16868 C CA . SER E 2 760 ? 8.212 -20.723 -43.404 1.00 112.72 1064 SER E CA 1
ATOM 16869 C C . SER E 2 760 ? 8.922 -21.673 -44.366 1.00 112.94 1064 SER E C 1
ATOM 16870 O O . SER E 2 760 ? 8.430 -22.800 -44.548 1.00 117.34 1064 SER E O 1
ATOM 16873 N N . VAL E 2 761 ? 10.036 -21.240 -44.949 1.00 101.79 1065 VAL E N 1
ATOM 16874 C CA . VAL E 2 761 ? 10.815 -22.194 -45.785 1.00 102.41 1065 VAL E CA 1
ATOM 16875 C C . VAL E 2 761 ? 11.070 -23.424 -44.905 1.00 106.11 1065 VAL E C 1
ATOM 16876 O O . VAL E 2 761 ? 11.446 -23.239 -43.737 1.00 110.74 1065 VAL E O 1
ATOM 16880 N N . GLY E 2 762 ? 10.787 -24.618 -45.417 1.00 99.72 1066 GLY E N 1
ATOM 16881 C CA . GLY E 2 762 ? 10.986 -25.848 -44.634 1.00 97.21 1066 GLY E CA 1
ATOM 16882 C C . GLY E 2 762 ? 9.830 -26.116 -43.695 1.00 103.61 1066 GLY E C 1
ATOM 16883 O O . GLY E 2 762 ? 9.967 -27.006 -42.837 1.00 106.33 1066 GLY E O 1
ATOM 16884 N N . LYS E 2 763 ? 8.733 -25.380 -43.844 1.00 101.24 1067 LYS E N 1
ATOM 16885 C CA . LYS E 2 763 ? 7.525 -25.617 -43.012 1.00 100.24 1067 LYS E CA 1
ATOM 16886 C C . LYS E 2 763 ? 7.926 -25.733 -41.536 1.00 99.68 1067 LYS E C 1
ATOM 16887 O O . LYS E 2 763 ? 7.273 -26.506 -40.809 1.00 97.86 1067 LYS E O 1
ATOM 16889 N N . ILE E 2 764 ? 8.959 -25.004 -41.117 1.00 97.64 1068 ILE E N 1
ATOM 16890 C CA . ILE E 2 764 ? 9.352 -24.957 -39.705 1.00 94.47 1068 ILE E CA 1
ATOM 16891 C C . ILE E 2 764 ? 8.407 -24.040 -38.941 1.00 95.53 1068 ILE E C 1
ATOM 16892 O O . ILE E 2 764 ? 8.219 -22.875 -39.305 1.00 98.22 1068 ILE E O 1
ATOM 16897 N N . GLU E 2 765 ? 7.839 -24.543 -37.858 1.00 98.57 1069 GLU E N 1
ATOM 16898 C CA . GLU E 2 765 ? 6.885 -23.754 -37.110 1.00 100.01 1069 GLU E CA 1
ATOM 16899 C C . GLU E 2 765 ? 7.631 -22.785 -36.216 1.00 98.21 1069 GLU E C 1
ATOM 16900 O O . GLU E 2 765 ? 8.551 -23.187 -35.490 1.00 97.71 1069 GLU E O 1
ATOM 16906 N N . HIS E 2 766 ? 7.239 -21.503 -36.282 1.00 98.85 1070 HIS E N 1
ATOM 16907 C CA . HIS E 2 766 ? 7.959 -20.457 -35.557 1.00 92.98 1070 HIS E CA 1
ATOM 16908 C C . HIS E 2 766 ? 8.095 -20.815 -34.085 1.00 91.50 1070 HIS E C 1
ATOM 16909 O O . HIS E 2 766 ? 9.185 -20.720 -33.507 1.00 91.29 1070 HIS E O 1
ATOM 16916 N N . SER E 2 767 ? 6.998 -21.250 -33.468 1.00 93.66 1071 SER E N 1
ATOM 16917 C CA . SER E 2 767 ? 7.0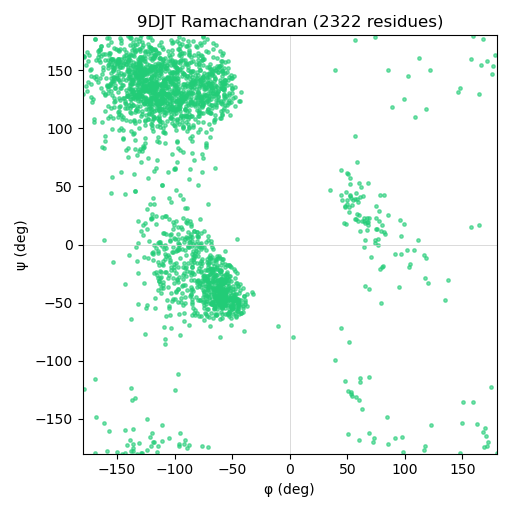41 -21.745 -32.095 1.00 93.23 1071 SER E CA 1
ATOM 16918 C C . SER E 2 767 ? 8.217 -22.685 -31.850 1.00 89.99 1071 SER E C 1
ATOM 16919 O O . SER E 2 767 ? 9.019 -22.460 -30.938 1.00 88.15 1071 SER E O 1
ATOM 16922 N N . PHE E 2 768 ? 8.331 -23.741 -32.663 1.00 90.04 1072 PHE E N 1
ATOM 16923 C CA . PHE E 2 768 ? 9.405 -24.717 -32.490 1.00 90.74 1072 PHE E CA 1
ATOM 16924 C C . PHE E 2 768 ? 10.771 -24.047 -32.528 1.00 89.63 1072 PHE E C 1
ATOM 16925 O O . PHE E 2 768 ? 11.652 -24.353 -31.715 1.00 87.54 1072 PHE E O 1
ATOM 16933 N N . TRP E 2 769 ? 10.963 -23.137 -33.480 1.00 92.90 1073 TRP E N 1
ATOM 16934 C CA . TRP E 2 769 ? 12.266 -22.512 -33.678 1.00 90.11 1073 TRP E CA 1
ATOM 16935 C C . TRP E 2 769 ? 12.658 -21.642 -32.492 1.00 84.54 1073 TRP E C 1
ATOM 16936 O O . TRP E 2 769 ? 13.749 -21.793 -31.935 1.00 84.23 1073 TRP E O 1
ATOM 16947 N N . ARG E 2 770 ? 11.776 -20.727 -32.083 1.00 83.89 1074 ARG E N 1
ATOM 16948 C CA . ARG E 2 770 ? 12.076 -19.817 -30.977 1.00 85.33 1074 ARG E CA 1
ATOM 16949 C C . ARG E 2 770 ? 11.946 -20.481 -29.613 1.00 89.78 1074 ARG E C 1
ATOM 16950 O O . ARG E 2 770 ? 12.157 -19.799 -28.589 1.00 85.60 1074 ARG E O 1
ATOM 16958 N N . SER E 2 771 ? 11.617 -21.774 -29.561 1.00 91.06 1075 SER E N 1
ATOM 16959 C CA . SER E 2 771 ? 11.581 -22.490 -28.293 1.00 90.85 1075 SER E CA 1
ATOM 16960 C C . SER E 2 771 ? 12.989 -22.628 -27.736 1.00 89.49 1075 SER E C 1
ATOM 16961 O O . SER E 2 771 ? 13.944 -22.892 -28.472 1.00 87.21 1075 SER E O 1
ATOM 16964 N N . PHE E 2 772 ? 13.109 -22.425 -26.427 1.00 91.96 1076 PHE E N 1
ATOM 16965 C CA . PHE E 2 772 ? 14.387 -22.558 -25.743 1.00 94.51 1076 PHE E CA 1
ATOM 16966 C C . PHE E 2 772 ? 14.939 -23.970 -25.907 1.00 96.91 1076 PHE E C 1
ATOM 16967 O O . PHE E 2 772 ? 14.292 -24.941 -25.515 1.00 98.00 1076 PHE E O 1
ATOM 16975 N N . HIS E 2 773 ? 16.163 -24.078 -26.440 1.00 95.82 1077 HIS E N 1
ATOM 16976 C CA . HIS E 2 773 ? 16.757 -25.355 -26.830 1.00 101.35 1077 HIS E CA 1
ATOM 16977 C C . HIS E 2 773 ? 18.108 -25.554 -26.161 1.00 104.32 1077 HIS E C 1
ATOM 16978 O O . HIS E 2 773 ? 19.002 -24.713 -26.300 1.00 99.71 1077 HIS E O 1
ATOM 16985 N N . THR E 2 774 ? 18.234 -26.668 -25.426 1.00 115.47 1078 THR E N 1
ATOM 16986 C CA . THR E 2 774 ? 19.487 -27.243 -24.947 1.00 115.08 1078 THR E CA 1
ATOM 16987 C C . THR E 2 774 ? 19.674 -28.625 -25.577 1.00 122.47 1078 THR E C 1
ATOM 16988 O O . THR E 2 774 ? 18.745 -29.185 -26.178 1.00 118.90 1078 THR E O 1
ATOM 16992 N N . GLU E 2 775 ? 20.893 -29.162 -25.445 1.00 130.71 1079 GLU E N 1
ATOM 16993 C CA . GLU E 2 775 ? 21.219 -30.425 -26.099 1.00 136.23 1079 GLU E CA 1
ATOM 16994 C C . GLU E 2 775 ? 20.218 -31.521 -25.762 1.00 135.47 1079 GLU E C 1
ATOM 16995 O O . GLU E 2 775 ? 19.965 -32.402 -26.585 1.00 135.05 1079 GLU E O 1
ATOM 17001 N N . ARG E 2 776 ? 19.619 -31.482 -24.563 1.00 130.28 1080 ARG E N 1
ATOM 17002 C CA . ARG E 2 776 ? 18.659 -32.498 -24.146 1.00 130.92 1080 ARG E CA 1
ATOM 17003 C C . ARG E 2 776 ? 17.534 -31.886 -23.318 1.00 128.28 1080 ARG E C 1
ATOM 17004 O O . ARG E 2 776 ? 17.122 -32.439 -22.294 1.00 135.48 1080 ARG E O 1
ATOM 17006 N N . LYS E 2 777 ? 17.013 -30.738 -23.750 1.00 126.56 1081 LYS E N 1
ATOM 17007 C CA . LYS E 2 777 ? 15.807 -30.156 -23.166 1.00 124.28 1081 LYS E CA 1
ATOM 17008 C C . LYS E 2 777 ? 15.300 -29.049 -24.092 1.00 119.96 1081 LYS E C 1
ATOM 17009 O O . LYS E 2 777 ? 16.100 -28.314 -24.681 1.00 118.86 1081 LYS E O 1
ATOM 17011 N N . THR E 2 778 ? 13.972 -28.970 -24.254 1.00 111.44 1082 THR E N 1
ATOM 17012 C CA . THR E 2 778 ? 13.324 -27.923 -25.038 1.00 105.75 1082 THR E CA 1
ATOM 17013 C C . THR E 2 778 ? 12.117 -27.404 -24.278 1.00 109.15 1082 THR E C 1
ATOM 17014 O O . THR E 2 778 ? 11.465 -28.148 -23.536 1.00 103.91 1082 THR E O 1
ATOM 17018 N N . GLU E 2 779 ? 11.859 -26.109 -24.442 1.00 115.10 1083 GLU E N 1
ATOM 17019 C CA . GLU E 2 779 ? 10.919 -25.353 -23.630 1.00 114.13 1083 GLU E CA 1
ATOM 17020 C C . GLU E 2 779 ? 10.398 -24.182 -24.445 1.00 111.90 1083 GLU E C 1
ATOM 17021 O O . GLU E 2 779 ? 11.122 -23.642 -25.296 1.00 110.12 1083 GLU E O 1
ATOM 17027 N N . PRO E 2 780 ? 9.163 -23.758 -24.201 1.00 104.28 1084 PRO E N 1
ATOM 17028 C CA . PRO E 2 780 ? 8.542 -22.738 -25.052 1.00 101.93 1084 PRO E CA 1
ATOM 17029 C C . PRO E 2 780 ? 8.935 -21.343 -24.606 1.00 101.94 1084 PRO E C 1
ATOM 17030 O O . PRO E 2 780 ? 9.003 -21.032 -23.412 1.00 101.51 1084 PRO E O 1
ATOM 17034 N N . ALA E 2 781 ? 9.210 -20.493 -25.595 1.00 96.96 1085 ALA E N 1
ATOM 17035 C CA . ALA E 2 781 ? 9.694 -19.153 -25.314 1.00 92.99 1085 ALA E CA 1
ATOM 17036 C C . ALA E 2 781 ? 8.673 -18.354 -24.519 1.00 94.89 1085 ALA E C 1
ATOM 17037 O O . ALA E 2 781 ? 7.461 -18.587 -24.589 1.00 97.13 1085 ALA E O 1
ATOM 17039 N N . THR E 2 782 ? 9.171 -17.380 -23.769 1.00 92.66 1086 THR E N 1
ATOM 17040 C CA . THR E 2 782 ? 8.286 -16.725 -22.825 1.00 97.68 1086 THR E CA 1
ATOM 17041 C C . THR E 2 782 ? 8.840 -15.356 -22.477 1.00 96.43 1086 THR E C 1
ATOM 17042 O O . THR E 2 782 ? 10.015 -15.231 -22.120 1.00 96.51 1086 THR E O 1
ATOM 17046 N N . GLY E 2 783 ? 7.988 -14.340 -22.563 1.00 98.40 1087 GLY E N 1
ATOM 17047 C CA . GLY E 2 783 ? 8.433 -13.010 -22.212 1.00 96.88 1087 GLY E CA 1
ATOM 17048 C C . GLY E 2 783 ? 9.428 -12.424 -23.174 1.00 93.69 1087 GLY E C 1
ATOM 17049 O O . GLY E 2 783 ? 10.201 -11.548 -22.785 1.00 95.33 1087 GLY E O 1
ATOM 17050 N N . PHE E 2 784 ? 9.448 -12.905 -24.416 1.00 92.25 1088 PHE E N 1
ATOM 17051 C CA . PHE E 2 784 ? 10.170 -12.263 -25.506 1.00 92.04 1088 PHE E CA 1
ATOM 17052 C C . PHE E 2 784 ? 9.248 -12.143 -26.710 1.00 95.86 1088 PHE E C 1
ATOM 17053 O O . PHE E 2 784 ? 8.339 -12.960 -26.887 1.00 103.20 1088 PHE E O 1
ATOM 17061 N N . ILE E 2 785 ? 9.492 -11.133 -27.545 1.00 93.09 1089 ILE E N 1
ATOM 17062 C CA . ILE E 2 785 ? 8.745 -10.953 -28.789 1.00 92.41 1089 ILE E CA 1
ATOM 17063 C C . ILE E 2 785 ? 9.711 -10.831 -29.958 1.00 93.10 1089 ILE E C 1
ATOM 17064 O O . ILE E 2 785 ? 10.611 -9.979 -29.948 1.00 95.20 1089 ILE E O 1
ATOM 17069 N N . ASP E 2 786 ? 9.501 -11.670 -30.971 1.00 91.88 1090 ASP E N 1
ATOM 17070 C CA . ASP E 2 786 ? 10.356 -11.759 -32.152 1.00 91.16 1090 ASP E CA 1
ATOM 17071 C C . ASP E 2 786 ? 10.061 -10.563 -33.058 1.00 93.97 1090 ASP E C 1
ATOM 17072 O O . ASP E 2 786 ? 9.356 -10.657 -34.070 1.00 93.69 1090 ASP E O 1
ATOM 17077 N N . GLY E 2 787 ? 10.619 -9.413 -32.667 1.00 89.18 1091 GLY E N 1
ATOM 17078 C CA . GLY E 2 787 ? 10.505 -8.186 -33.424 1.00 89.59 1091 GLY E CA 1
ATOM 17079 C C . GLY E 2 787 ? 10.593 -8.359 -34.928 1.00 91.07 1091 GLY E C 1
ATOM 17080 O O . GLY E 2 787 ? 9.737 -7.865 -35.663 1.00 92.46 1091 GLY E O 1
ATOM 17081 N N . ASP E 2 788 ? 11.627 -9.054 -35.400 1.00 93.09 1092 ASP E N 1
ATOM 17082 C CA . ASP E 2 788 ? 11.699 -9.411 -36.809 1.00 94.06 1092 ASP E CA 1
ATOM 17083 C C . ASP E 2 788 ? 10.357 -9.928 -37.298 1.00 96.12 1092 ASP E C 1
ATOM 17084 O O . ASP E 2 788 ? 9.852 -9.481 -38.334 1.00 100.48 1092 ASP E O 1
ATOM 17089 N N . LEU E 2 789 ? 9.754 -10.867 -36.564 1.00 91.04 1093 LEU E N 1
ATOM 17090 C CA . LEU E 2 789 ? 8.459 -11.385 -36.990 1.00 92.01 1093 LEU E CA 1
ATOM 17091 C C . LEU E 2 789 ? 7.437 -10.265 -37.079 1.00 95.88 1093 LEU E C 1
ATOM 17092 O O . LEU E 2 789 ? 6.909 -9.964 -38.156 1.00 99.56 1093 LEU E O 1
ATOM 17097 N N . ILE E 2 790 ? 7.146 -9.637 -35.946 1.00 93.87 1094 ILE E N 1
ATOM 17098 C CA . ILE E 2 790 ? 6.286 -8.468 -35.878 1.00 92.94 1094 ILE E CA 1
ATOM 17099 C C . ILE E 2 790 ? 6.488 -7.483 -37.029 1.00 98.80 1094 ILE E C 1
ATOM 17100 O O . ILE E 2 790 ? 5.510 -6.994 -37.604 1.00 105.33 1094 ILE E O 1
ATOM 17105 N N . GLU E 2 791 ? 7.753 -7.192 -37.382 1.00 97.29 1095 GLU E N 1
ATOM 17106 C CA . GLU E 2 791 ? 8.051 -6.165 -38.389 1.00 97.69 1095 GLU E CA 1
ATOM 17107 C C . GLU E 2 791 ? 7.625 -6.623 -39.778 1.00 101.35 1095 GLU E C 1
ATOM 17108 O O . GLU E 2 791 ? 7.226 -5.798 -40.605 1.00 102.91 1095 GLU E O 1
ATOM 17114 N N . SER E 2 792 ? 7.710 -7.923 -40.060 1.00 104.29 1096 SER E N 1
ATOM 17115 C CA . SER E 2 792 ? 7.246 -8.437 -41.338 1.00 104.54 1096 SER E CA 1
ATOM 17116 C C . SER E 2 792 ? 5.749 -8.237 -41.539 1.00 111.05 1096 SER E C 1
ATOM 17117 O O . SER E 2 792 ? 5.283 -8.298 -42.678 1.00 114.63 1096 SER E O 1
ATOM 17120 N N . PHE E 2 793 ? 4.976 -8.022 -40.472 1.00 115.65 1097 PHE E N 1
ATOM 17121 C CA . PHE E 2 793 ? 3.581 -7.634 -40.659 1.00 117.61 1097 PHE E CA 1
ATOM 17122 C C . PHE E 2 793 ? 3.473 -6.446 -41.599 1.00 120.27 1097 PHE E C 1
ATOM 17123 O O . PHE E 2 793 ? 2.580 -6.398 -42.450 1.00 125.86 1097 PHE E O 1
ATOM 17131 N N . LEU E 2 794 ? 4.366 -5.459 -41.442 1.00 120.16 1098 LEU E N 1
ATOM 17132 C CA . LEU E 2 794 ? 4.337 -4.277 -42.296 1.00 117.30 1098 LEU E CA 1
ATOM 17133 C C . LEU E 2 794 ? 4.456 -4.647 -43.783 1.00 117.94 1098 LEU E C 1
ATOM 17134 O O . LEU E 2 794 ? 3.853 -3.978 -44.633 1.00 121.15 1098 LEU E O 1
ATOM 17139 N N . ASP E 2 795 ? 5.151 -5.734 -44.115 1.00 118.68 1099 ASP E N 1
ATOM 17140 C CA . ASP E 2 795 ? 5.331 -6.155 -45.505 1.00 124.33 1099 ASP E CA 1
ATOM 17141 C C . ASP E 2 795 ? 4.355 -7.264 -45.900 1.00 127.56 1099 ASP E C 1
ATOM 17142 O O . ASP E 2 795 ? 4.774 -8.250 -46.494 1.00 130.43 1099 ASP E O 1
ATOM 17147 N N . ILE E 2 796 ? 3.066 -7.152 -45.603 1.00 127.18 1100 ILE E N 1
ATOM 17148 C CA . ILE E 2 796 ? 2.133 -8.093 -46.214 1.00 128.71 1100 ILE E CA 1
ATOM 17149 C C . ILE E 2 796 ? 1.060 -7.325 -46.978 1.00 138.22 1100 ILE E C 1
ATOM 17150 O O . ILE E 2 796 ? 1.074 -6.084 -47.030 1.00 142.38 1100 ILE E O 1
ATOM 17155 N N . SER E 2 797 ? 0.150 -8.057 -47.611 1.00 144.44 1101 SER E N 1
ATOM 17156 C CA . SER E 2 797 ? -0.900 -7.432 -48.402 1.00 145.06 1101 SER E CA 1
ATOM 17157 C C . SER E 2 797 ? -2.003 -6.898 -47.499 1.00 144.57 1101 SER E C 1
ATOM 17158 O O . SER E 2 797 ? -2.386 -7.544 -46.514 1.00 144.93 1101 SER E O 1
ATOM 17161 N N . ARG E 2 798 ? -2.532 -5.723 -47.854 1.00 142.44 1102 ARG E N 1
ATOM 17162 C CA . ARG E 2 798 ? -3.523 -5.070 -46.999 1.00 140.61 1102 ARG E CA 1
ATOM 17163 C C . ARG E 2 798 ? -4.740 -5.942 -46.690 1.00 142.53 1102 ARG E C 1
ATOM 17164 O O . ARG E 2 798 ? -5.298 -5.788 -45.590 1.00 142.28 1102 ARG E O 1
ATOM 17172 N N . PRO E 2 799 ? -5.199 -6.845 -47.567 1.00 141.88 1103 PRO E N 1
ATOM 17173 C CA . PRO E 2 799 ? -6.183 -7.836 -47.103 1.00 142.08 1103 PRO E CA 1
ATOM 17174 C C . PRO E 2 799 ? -5.664 -8.641 -45.929 1.00 141.07 1103 PRO E C 1
ATOM 17175 O O . PRO E 2 799 ? -6.378 -8.836 -44.936 1.00 139.05 1103 PRO E O 1
ATOM 17179 N N . LYS E 2 800 ? -4.412 -9.093 -46.014 1.00 139.95 1104 LYS E N 1
ATOM 17180 C CA . LYS E 2 800 ? -3.825 -9.891 -44.945 1.00 138.33 1104 LYS E CA 1
ATOM 17181 C C . LYS E 2 800 ? -3.830 -9.132 -43.623 1.00 135.88 1104 LYS E C 1
ATOM 17182 O O . LYS E 2 800 ? -4.209 -9.682 -42.583 1.00 136.46 1104 LYS E O 1
ATOM 17184 N N . MET E 2 801 ? -3.402 -7.868 -43.639 1.00 138.54 1105 MET E N 1
ATOM 17185 C CA . MET E 2 801 ? -3.442 -7.064 -42.420 1.00 137.60 1105 MET E CA 1
ATOM 17186 C C . MET E 2 801 ? -4.853 -7.002 -41.858 1.00 140.52 1105 MET E C 1
ATOM 17187 O O . MET E 2 801 ? -5.048 -6.902 -40.640 1.00 137.58 1105 MET E O 1
ATOM 17192 N N . GLN E 2 802 ? -5.850 -7.027 -42.740 1.00 140.51 1106 GLN E N 1
ATOM 17193 C CA . GLN E 2 802 ? -7.229 -7.092 -42.287 1.00 142.09 1106 GLN E CA 1
ATOM 17194 C C . GLN E 2 802 ? -7.453 -8.365 -41.486 1.00 139.97 1106 GLN E C 1
ATOM 17195 O O . GLN E 2 802 ? -7.909 -8.328 -40.336 1.00 141.48 1106 GLN E O 1
ATOM 17201 N N . GLU E 2 803 ? -7.110 -9.508 -42.074 1.00 138.62 1107 GLU E N 1
ATOM 17202 C CA . GLU E 2 803 ? -7.291 -10.770 -41.369 1.00 141.35 1107 GLU E CA 1
ATOM 17203 C C . GLU E 2 803 ? -6.524 -10.777 -40.050 1.00 141.14 1107 GLU E C 1
ATOM 17204 O O . GLU E 2 803 ? -7.072 -11.132 -38.999 1.00 143.35 1107 GLU E O 1
ATOM 17210 N N . VAL E 2 804 ? -5.250 -10.382 -40.081 1.00 140.12 1108 VAL E N 1
ATOM 17211 C CA . VAL E 2 804 ? -4.457 -10.391 -38.862 1.00 136.11 1108 VAL E CA 1
ATOM 17212 C C . VAL E 2 804 ? -4.982 -9.423 -37.814 1.00 141.98 1108 VAL E C 1
ATOM 17213 O O . VAL E 2 804 ? -4.584 -9.512 -36.651 1.00 142.71 1108 VAL E O 1
ATOM 17217 N N . VAL E 2 805 ? -5.871 -8.498 -38.180 1.00 148.31 1109 VAL E N 1
ATOM 17218 C CA . VAL E 2 805 ? -6.405 -7.555 -37.203 1.00 150.36 1109 VAL E CA 1
ATOM 17219 C C . VAL E 2 805 ? -7.831 -7.892 -36.786 1.00 149.29 1109 VAL E C 1
ATOM 17220 O O . VAL E 2 805 ? -8.321 -7.337 -35.788 1.00 148.87 1109 VAL E O 1
ATOM 17224 N N . ALA E 2 806 ? -8.490 -8.813 -37.483 1.00 142.70 1110 ALA E N 1
ATOM 17225 C CA . ALA E 2 806 ? -9.901 -9.092 -37.243 1.00 139.11 1110 ALA E CA 1
ATOM 17226 C C . ALA E 2 806 ? -10.135 -9.529 -35.798 1.00 138.21 1110 ALA E C 1
ATOM 17227 O O . ALA E 2 806 ? -9.564 -10.524 -35.344 1.00 140.08 1110 ALA E O 1
ATOM 17229 N N . ASN E 2 807 ? -10.977 -8.781 -35.085 1.00 135.82 1111 ASN E N 1
ATOM 17230 C CA . ASN E 2 807 ? -11.397 -9.156 -33.742 1.00 135.98 1111 ASN E CA 1
ATOM 17231 C C . ASN E 2 807 ? -10.408 -8.906 -32.604 1.00 135.20 1111 ASN E C 1
ATOM 17232 O O . ASN E 2 807 ? -10.440 -9.609 -31.597 1.00 134.99 1111 ASN E O 1
ATOM 17237 N N . LEU E 2 808 ? -9.545 -7.905 -32.745 1.00 135.85 1112 LEU E N 1
ATOM 17238 C CA . LEU E 2 808 ? -8.530 -7.649 -31.739 1.00 129.98 1112 LEU E CA 1
ATOM 17239 C C . LEU E 2 808 ? -8.852 -6.611 -30.680 1.00 130.16 1112 LEU E C 1
ATOM 17240 O O . LEU E 2 808 ? -9.043 -5.441 -30.998 1.00 137.31 1112 LEU E O 1
ATOM 17245 N N . GLU E 2 819 ? -11.717 -5.708 -32.743 1.00 155.24 1123 GLU E N 1
ATOM 17246 C CA . GLU E 2 819 ? -11.614 -5.390 -34.165 1.00 154.62 1123 GLU E CA 1
ATOM 17247 C C . GLU E 2 819 ? -10.801 -4.119 -34.366 1.00 158.48 1123 GLU E C 1
ATOM 17248 O O . GLU E 2 819 ? -11.334 -3.097 -34.805 1.00 160.23 1123 GLU E O 1
ATOM 17250 N N . ALA E 2 820 ? -9.512 -4.181 -34.030 1.00 152.03 1124 ALA E N 1
ATOM 17251 C CA . ALA E 2 820 ? -8.626 -3.050 -34.274 1.00 148.88 1124 ALA E CA 1
ATOM 17252 C C . ALA E 2 820 ? -8.358 -2.909 -35.772 1.00 153.94 1124 ALA E C 1
ATOM 17253 O O . ALA E 2 820 ? -8.196 -3.902 -36.484 1.00 157.03 1124 ALA E O 1
ATOM 17255 N N . THR E 2 821 ? -8.327 -1.667 -36.261 1.00 155.44 1125 THR E N 1
ATOM 17256 C CA . THR E 2 821 ? -8.192 -1.445 -37.700 1.00 156.25 1125 THR E CA 1
ATOM 17257 C C . THR E 2 821 ? -6.810 -1.877 -38.176 1.00 155.64 1125 THR E C 1
ATOM 17258 O O . THR E 2 821 ? -5.839 -1.825 -37.423 1.00 153.96 1125 THR E O 1
ATOM 17262 N N . ALA E 2 822 ? -6.711 -2.303 -39.437 1.00 153.09 1126 ALA E N 1
ATOM 17263 C CA . ALA E 2 822 ? -5.379 -2.416 -40.013 1.00 147.99 1126 ALA E CA 1
ATOM 17264 C C . ALA E 2 822 ? -4.563 -1.156 -39.706 1.00 147.61 1126 ALA E C 1
ATOM 17265 O O . ALA E 2 822 ? -3.594 -1.199 -38.938 1.00 145.13 1126 ALA E O 1
ATOM 17267 N N . ASP E 2 823 ? -5.020 -0.006 -40.211 1.00 145.58 1127 ASP E N 1
ATOM 17268 C CA . ASP E 2 823 ? -4.239 1.222 -40.180 1.00 145.43 1127 ASP E CA 1
ATOM 17269 C C . ASP E 2 823 ? -3.771 1.643 -38.790 1.00 145.56 1127 ASP E C 1
ATOM 17270 O O . ASP E 2 823 ? -2.796 2.386 -38.702 1.00 141.77 1127 ASP E O 1
ATOM 17275 N N . ASP E 2 824 ? -4.449 1.256 -37.705 1.00 152.42 1128 ASP E N 1
ATOM 17276 C CA . ASP E 2 824 ? -3.842 1.563 -36.411 1.00 152.86 1128 ASP E CA 1
ATOM 17277 C C . ASP E 2 824 ? -2.750 0.568 -36.025 1.00 151.14 1128 ASP E C 1
ATOM 17278 O O . ASP E 2 824 ? -2.193 0.672 -34.928 1.00 148.93 1128 ASP E O 1
ATOM 17283 N N . LEU E 2 825 ? -2.427 -0.389 -36.890 1.00 144.89 1129 LEU E N 1
ATOM 17284 C CA . LEU E 2 825 ? -1.369 -1.345 -36.611 1.00 137.59 1129 LEU E CA 1
ATOM 17285 C C . LEU E 2 825 ? -0.166 -1.199 -37.524 1.00 130.42 1129 LEU E C 1
ATOM 17286 O O . LEU E 2 825 ? 0.942 -1.536 -37.102 1.00 128.30 1129 LEU E O 1
ATOM 17291 N N . ILE E 2 826 ? -0.357 -0.724 -38.767 1.00 133.14 1130 ILE E N 1
ATOM 17292 C CA . ILE E 2 826 ? 0.793 -0.286 -39.558 1.00 129.59 1130 ILE E CA 1
ATOM 17293 C C . ILE E 2 826 ? 1.568 0.754 -38.778 1.00 128.38 1130 ILE E C 1
ATOM 17294 O O . ILE E 2 826 ? 2.799 0.704 -38.716 1.00 125.13 1130 ILE E O 1
ATOM 17299 N N . LYS E 2 827 ? 0.855 1.698 -38.151 1.00 126.13 1131 LYS E N 1
ATOM 17300 C CA . LYS E 2 827 ? 1.513 2.753 -37.387 1.00 127.11 1131 LYS E CA 1
ATOM 17301 C C . LYS E 2 827 ? 2.254 2.181 -36.185 1.00 127.32 1131 LYS E C 1
ATOM 17302 O O . LYS E 2 827 ? 3.409 2.546 -35.931 1.00 125.26 1131 LYS E O 1
ATOM 17308 N N . VAL E 2 828 ? 1.608 1.280 -35.434 1.00 131.29 1132 VAL E N 1
ATOM 17309 C CA . VAL E 2 828 ? 2.268 0.661 -34.282 1.00 128.21 1132 VAL E CA 1
ATOM 17310 C C . VAL E 2 828 ? 3.604 0.068 -34.706 1.00 124.63 1132 VAL E C 1
ATOM 17311 O O . VAL E 2 828 ? 4.669 0.451 -34.206 1.00 121.22 1132 VAL E O 1
ATOM 17315 N N . VAL E 2 829 ? 3.560 -0.850 -35.673 1.00 123.92 1133 VAL E N 1
ATOM 17316 C CA . VAL E 2 829 ? 4.766 -1.537 -36.118 1.00 119.81 1133 VAL E CA 1
ATOM 17317 C C . VAL E 2 829 ? 5.791 -0.551 -36.670 1.00 119.10 1133 VAL E C 1
ATOM 17318 O O . VAL E 2 829 ? 6.993 -0.669 -36.395 1.00 113.42 1133 VAL E O 1
ATOM 17322 N N . GLU E 2 830 ? 5.337 0.443 -37.447 1.00 123.42 1134 GLU E N 1
ATOM 17323 C CA . GLU E 2 830 ? 6.238 1.505 -37.909 1.00 118.77 1134 GLU E CA 1
ATOM 17324 C C . GLU E 2 830 ? 6.887 2.244 -36.746 1.00 117.44 1134 GLU E C 1
ATOM 17325 O O . GLU E 2 830 ? 8.022 2.713 -36.875 1.00 116.78 1134 GLU E O 1
ATOM 17331 N N . GLU E 2 831 ? 6.179 2.381 -35.619 1.00 112.65 1135 GLU E N 1
ATOM 17332 C CA . GLU E 2 831 ? 6.797 2.925 -34.412 1.00 113.66 1135 GLU E CA 1
ATOM 17333 C C . GLU E 2 831 ? 7.916 2.022 -33.926 1.00 114.52 1135 GLU E C 1
ATOM 17334 O O . GLU E 2 831 ? 8.969 2.500 -33.478 1.00 111.81 1135 GLU E O 1
ATOM 17340 N N . LEU E 2 832 ? 7.706 0.705 -34.008 1.00 114.87 1136 LEU E N 1
ATOM 17341 C CA . LEU E 2 832 ? 8.735 -0.220 -33.553 1.00 108.33 1136 LEU E CA 1
ATOM 17342 C C . LEU E 2 832 ? 9.931 -0.216 -34.501 1.00 105.94 1136 LEU E C 1
ATOM 17343 O O . LEU E 2 832 ? 11.078 -0.324 -34.050 1.00 108.39 1136 LEU E O 1
ATOM 17348 N N . THR E 2 833 ? 9.698 -0.039 -35.805 1.00 104.41 1137 THR E N 1
ATOM 17349 C CA . THR E 2 833 ? 10.823 0.031 -36.730 1.00 103.20 1137 THR E CA 1
ATOM 17350 C C . THR E 2 833 ? 11.761 1.211 -36.437 1.00 106.75 1137 THR E C 1
ATOM 17351 O O . THR E 2 833 ? 12.880 1.255 -36.971 1.00 106.07 1137 THR E O 1
ATOM 17355 N N . ARG E 2 834 ? 11.370 2.132 -35.550 1.00 105.52 1138 ARG E N 1
ATOM 17356 C CA . ARG E 2 834 ? 12.190 3.299 -35.250 1.00 102.19 1138 ARG E CA 1
ATOM 17357 C C . ARG E 2 834 ? 13.272 3.033 -34.212 1.00 100.63 1138 ARG E C 1
ATOM 17358 O O . ARG E 2 834 ? 14.139 3.899 -34.017 1.00 99.14 1138 ARG E O 1
ATOM 17366 N N . ILE E 2 835 ? 13.248 1.882 -33.524 1.00 98.69 1139 ILE E N 1
ATOM 17367 C CA . ILE E 2 835 ? 14.267 1.635 -32.499 1.00 99.70 1139 ILE E CA 1
ATOM 17368 C C . ILE E 2 835 ? 15.569 1.085 -33.075 1.00 97.26 1139 ILE E C 1
ATOM 17369 O O . ILE E 2 835 ? 16.573 0.985 -32.349 1.00 91.72 1139 ILE E O 1
ATOM 17374 N N . HIS E 2 836 ? 15.586 0.732 -34.352 1.00 93.76 1140 HIS E N 1
ATOM 17375 C CA . HIS E 2 836 ? 16.828 0.466 -35.037 1.00 92.03 1140 HIS E CA 1
ATOM 17376 C C . HIS E 2 836 ? 16.690 1.050 -36.432 1.00 93.10 1140 HIS E C 1
ATOM 17377 O O . HIS E 2 836 ? 17.679 1.226 -37.136 1.00 99.10 1140 HIS E O 1
ATOM 17384 N N . SER F 3 3 ? 37.208 -57.572 29.282 1.00 106.86 868 SER F N 1
ATOM 17385 C CA . SER F 3 3 ? 35.844 -58.095 29.155 1.00 116.46 868 SER F CA 1
ATOM 17386 C C . SER F 3 3 ? 34.747 -56.997 29.134 1.00 118.46 868 SER F C 1
ATOM 17387 O O . SER F 3 3 ? 34.481 -56.393 28.091 1.00 110.86 868 SER F O 1
ATOM 17390 N N . LEU F 3 4 ? 34.106 -56.756 30.286 1.00 122.86 869 LEU F N 1
ATOM 17391 C CA . LEU F 3 4 ? 33.034 -55.764 30.413 1.00 120.98 869 LEU F CA 1
ATOM 17392 C C . LEU F 3 4 ? 33.547 -54.337 30.550 1.00 118.77 869 LEU F C 1
ATOM 17393 O O . LEU F 3 4 ? 32.779 -53.418 30.884 1.00 114.45 869 LEU F O 1
ATOM 17398 N N . THR F 3 5 ? 34.838 -54.150 30.318 1.00 116.75 870 THR F N 1
ATOM 17399 C CA . THR F 3 5 ? 35.479 -52.858 30.431 1.00 110.85 870 THR F CA 1
ATOM 17400 C C . THR F 3 5 ? 36.016 -52.372 29.091 1.00 107.27 870 THR F C 1
ATOM 17401 O O . THR F 3 5 ? 36.525 -51.252 29.023 1.00 105.53 870 THR F O 1
ATOM 17405 N N . THR F 3 6 ? 35.899 -53.168 28.026 1.00 105.18 871 THR F N 1
ATOM 17406 C CA . THR F 3 6 ? 36.389 -52.815 26.697 1.00 103.97 871 THR F CA 1
ATOM 17407 C C . THR F 3 6 ? 35.272 -52.246 25.826 1.00 104.67 871 THR F C 1
ATOM 17408 O O . THR F 3 6 ? 34.183 -52.819 25.748 1.00 105.31 871 THR F O 1
ATOM 17412 N N . CYS F 3 7 ? 35.573 -51.144 25.142 1.00 104.86 872 CYS F N 1
ATOM 17413 C CA . CYS F 3 7 ? 34.651 -50.481 24.234 1.00 100.02 872 CYS F CA 1
ATOM 17414 C C . CYS F 3 7 ? 34.540 -51.247 22.922 1.00 100.20 872 CYS F C 1
ATOM 17415 O O . CYS F 3 7 ? 35.545 -51.699 22.364 1.00 98.91 872 CYS F O 1
ATOM 17418 N N . GLU F 3 8 ? 33.311 -51.396 22.427 1.00 98.57 873 GLU F N 1
ATOM 17419 C CA . GLU F 3 8 ? 33.107 -52.175 21.212 1.00 98.57 873 GLU F CA 1
ATOM 17420 C C . GLU F 3 8 ? 33.337 -51.381 19.931 1.00 97.12 873 GLU F C 1
ATOM 17421 O O . GLU F 3 8 ? 33.432 -51.984 18.857 1.00 98.81 873 GLU F O 1
ATOM 17427 N N . VAL F 3 9 ? 33.432 -50.060 19.996 1.00 90.38 874 VAL F N 1
ATOM 17428 C CA . VAL F 3 9 ? 33.628 -49.294 18.776 1.00 91.11 874 VAL F CA 1
ATOM 17429 C C . VAL F 3 9 ? 35.106 -49.209 18.387 1.00 94.84 874 VAL F C 1
ATOM 17430 O O . VAL F 3 9 ? 35.475 -49.473 17.240 1.00 94.23 874 VAL F O 1
ATOM 17434 N N . CYS F 3 10 ? 35.983 -48.844 19.319 1.00 93.27 875 CYS F N 1
ATOM 17435 C CA . CYS F 3 10 ? 37.366 -48.521 18.995 1.00 88.05 875 CYS F CA 1
ATOM 17436 C C . CYS F 3 10 ? 38.392 -49.436 19.649 1.00 97.06 875 CYS F C 1
ATOM 17437 O O . CYS F 3 10 ? 39.591 -49.194 19.458 1.00 96.64 875 CYS F O 1
ATOM 17440 N N . GLY F 3 11 ? 37.967 -50.430 20.454 1.00 98.85 876 GLY F N 1
ATOM 17441 C CA . GLY F 3 11 ? 38.862 -51.343 21.157 1.00 97.02 876 GLY F CA 1
ATOM 17442 C C . GLY F 3 11 ? 39.451 -50.855 22.474 1.00 97.43 876 GLY F C 1
ATOM 17443 O O . GLY F 3 11 ? 40.336 -51.522 23.027 1.00 98.22 876 GLY F O 1
ATOM 17444 N N . ALA F 3 12 ? 38.994 -49.722 23.002 1.00 97.71 877 ALA F N 1
ATOM 17445 C CA . ALA F 3 12 ? 39.500 -49.227 24.276 1.00 97.28 877 ALA F CA 1
ATOM 17446 C C . ALA F 3 12 ? 39.335 -50.263 25.390 1.00 96.88 877 ALA F C 1
ATOM 17447 O O . ALA F 3 12 ? 38.308 -50.932 25.467 1.00 102.58 877 ALA F O 1
ATOM 17449 N N . CYS F 3 13 ? 40.343 -50.403 26.266 1.00 92.56 878 CYS F N 1
ATOM 17450 C CA . CYS F 3 13 ? 40.183 -51.176 27.503 1.00 102.28 878 CYS F CA 1
ATOM 17451 C C . CYS F 3 13 ? 40.474 -50.331 28.750 1.00 103.48 878 CYS F C 1
ATOM 17452 O O . CYS F 3 13 ? 41.634 -49.995 29.029 1.00 102.09 878 CYS F O 1
ATOM 17455 N N . PHE F 3 14 ? 39.434 -50.067 29.550 1.00 100.32 879 PHE F N 1
ATOM 17456 C CA . PHE F 3 14 ? 39.593 -49.346 30.806 1.00 106.70 879 PHE F CA 1
ATOM 17457 C C . PHE F 3 14 ? 39.843 -50.293 31.972 1.00 111.18 879 PHE F C 1
ATOM 17458 O O . PHE F 3 14 ? 40.078 -51.488 31.804 1.00 109.04 879 PHE F O 1
ATOM 17466 N N . GLU F 3 15 ? 39.760 -49.758 33.178 1.00 113.60 880 GLU F N 1
ATOM 17467 C CA . GLU F 3 15 ? 39.889 -50.567 34.368 1.00 110.67 880 GLU F CA 1
ATOM 17468 C C . GLU F 3 15 ? 38.588 -50.636 35.135 1.00 114.42 880 GLU F C 1
ATOM 17469 O O . GLU F 3 15 ? 38.371 -51.590 35.889 1.00 123.22 880 GLU F O 1
ATOM 17475 N N . THR F 3 16 ? 37.708 -49.669 34.956 1.00 122.57 881 THR F N 1
ATOM 17476 C CA . THR F 3 16 ? 36.423 -49.722 35.620 1.00 120.16 881 THR F CA 1
ATOM 17477 C C . THR F 3 16 ? 35.312 -49.595 34.596 1.00 116.62 881 THR F C 1
ATOM 17478 O O . THR F 3 16 ? 35.481 -48.953 33.555 1.00 115.65 881 THR F O 1
ATOM 17482 N N . ARG F 3 17 ? 34.169 -50.208 34.919 1.00 108.46 882 ARG F N 1
ATOM 17483 C CA . ARG F 3 17 ? 32.989 -50.066 34.078 1.00 104.23 882 ARG F CA 1
ATOM 17484 C C . ARG F 3 17 ? 32.667 -48.595 33.839 1.00 100.71 882 ARG F C 1
ATOM 17485 O O . ARG F 3 17 ? 32.202 -48.227 32.754 1.00 99.70 882 ARG F O 1
ATOM 17493 N N . LYS F 3 18 ? 32.884 -47.743 34.853 1.00 97.97 883 LYS F N 1
ATOM 17494 C CA . LYS F 3 18 ? 32.688 -46.306 34.664 1.00 100.06 883 LYS F CA 1
ATOM 17495 C C . LYS F 3 18 ? 33.701 -45.738 33.682 1.00 102.17 883 LYS F C 1
ATOM 17496 O O . LYS F 3 18 ? 33.409 -44.769 32.961 1.00 98.90 883 LYS F O 1
ATOM 17502 N N . GLY F 3 19 ? 34.894 -46.320 33.641 1.00 100.77 884 GLY F N 1
ATOM 17503 C CA . GLY F 3 19 ? 35.817 -45.961 32.588 1.00 103.20 884 GLY F CA 1
ATOM 17504 C C . GLY F 3 19 ? 35.134 -46.033 31.240 1.00 99.23 884 GLY F C 1
ATOM 17505 O O . GLY F 3 19 ? 35.113 -45.055 30.487 1.00 99.43 884 GLY F O 1
ATOM 17506 N N . LEU F 3 20 ? 34.553 -47.199 30.934 1.00 98.08 885 LEU F N 1
ATOM 17507 C CA . LEU F 3 20 ? 33.805 -47.362 29.700 1.00 93.28 885 LEU F CA 1
ATOM 17508 C C . LEU F 3 20 ? 32.638 -46.391 29.637 1.00 94.03 885 LEU F C 1
ATOM 17509 O O . LEU F 3 20 ? 32.430 -45.716 28.624 1.00 94.83 885 LEU F O 1
ATOM 17514 N N . SER F 3 21 ? 31.856 -46.319 30.713 1.00 93.36 886 SER F N 1
ATOM 17515 C CA . SER F 3 21 ? 30.639 -45.520 30.703 1.00 94.69 886 SER F CA 1
ATOM 17516 C C . SER F 3 21 ? 30.884 -44.114 30.172 1.00 97.32 886 SER F C 1
ATOM 17517 O O . SER F 3 21 ? 30.106 -43.610 29.354 1.00 92.89 886 SER F O 1
ATOM 17520 N N . SER F 3 22 ? 31.955 -43.459 30.629 1.00 95.51 887 SER F N 1
ATOM 17521 C CA . SER F 3 22 ? 32.262 -42.125 30.120 1.00 94.11 887 SER F CA 1
ATOM 17522 C C . SER F 3 22 ? 32.713 -42.182 28.666 1.00 94.37 887 SER F C 1
ATOM 17523 O O . SER F 3 22 ? 32.201 -41.445 27.819 1.00 100.63 887 SER F O 1
ATOM 17526 N N . HIS F 3 23 ? 33.679 -43.050 28.361 1.00 96.87 888 HIS F N 1
ATOM 17527 C CA . HIS F 3 23 ? 34.197 -43.176 26.999 1.00 97.51 888 HIS F CA 1
ATOM 17528 C C . HIS F 3 23 ? 33.079 -43.316 25.979 1.00 98.48 888 HIS F C 1
ATOM 17529 O O . HIS F 3 23 ? 33.189 -42.831 24.845 1.00 100.01 888 HIS F O 1
ATOM 17536 N N . ALA F 3 24 ? 32.028 -44.050 26.350 1.00 95.25 889 ALA F N 1
ATOM 17537 C CA . ALA F 3 24 ? 30.824 -44.154 25.546 1.00 93.43 889 ALA F CA 1
ATOM 17538 C C . ALA F 3 24 ? 30.441 -42.810 24.937 1.00 103.26 889 ALA F C 1
ATOM 17539 O O . ALA F 3 24 ? 30.311 -42.691 23.715 1.00 110.97 889 ALA F O 1
ATOM 17541 N N . ARG F 3 25 ? 30.286 -41.777 25.772 1.00 103.72 890 ARG F N 1
ATOM 17542 C CA . ARG F 3 25 ? 29.844 -40.473 25.282 1.00 101.28 890 ARG F CA 1
ATOM 17543 C C . ARG F 3 25 ? 30.795 -39.916 24.231 1.00 104.73 890 ARG F C 1
ATOM 17544 O O . ARG F 3 25 ? 30.359 -39.328 23.235 1.00 113.77 890 ARG F O 1
ATOM 17546 N N . SER F 3 26 ? 32.098 -40.076 24.444 1.00 106.35 891 SER F N 1
ATOM 17547 C CA . SER F 3 26 ? 33.088 -39.697 23.437 1.00 109.60 891 SER F CA 1
ATOM 17548 C C . SER F 3 26 ? 32.703 -40.154 22.015 1.00 110.61 891 SER F C 1
ATOM 17549 O O . SER F 3 26 ? 32.998 -39.462 21.031 1.00 110.79 891 SER F O 1
ATOM 17552 N N . HIS F 3 27 ? 32.073 -41.328 21.882 1.00 104.69 892 HIS F N 1
ATOM 17553 C CA . HIS F 3 27 ? 31.702 -41.865 20.572 1.00 105.72 892 HIS F CA 1
ATOM 17554 C C . HIS F 3 27 ? 30.362 -41.344 20.081 1.00 116.56 892 HIS F C 1
ATOM 17555 O O . HIS F 3 27 ? 30.203 -41.087 18.883 1.00 126.86 892 HIS F O 1
ATOM 17562 N N . LEU F 3 28 ? 29.390 -41.203 20.978 1.00 114.82 893 LEU F N 1
ATOM 17563 C CA . LEU F 3 28 ? 28.057 -40.778 20.582 1.00 120.24 893 LEU F CA 1
ATOM 17564 C C . LEU F 3 28 ? 27.847 -39.317 20.189 1.00 132.20 893 LEU F C 1
ATOM 17565 O O . LEU F 3 28 ? 27.430 -39.026 19.059 1.00 139.63 893 LEU F O 1
ATOM 17570 N N . ARG F 3 29 ? 28.144 -38.396 21.107 1.00 132.85 894 ARG F N 1
ATOM 17571 C CA . ARG F 3 29 ? 27.878 -36.970 20.909 1.00 134.19 894 ARG F CA 1
ATOM 17572 C C . ARG F 3 29 ? 28.853 -36.486 19.832 1.00 133.12 894 ARG F C 1
ATOM 17573 O O . ARG F 3 29 ? 30.038 -36.838 19.846 1.00 132.39 894 ARG F O 1
#

Secondary structure (DSSP, 8-state):
--TT-EEEEEE-SS------TT-EEEEEE-SHHHHHHHHHHHHHT-EEEEE----EEEEEEEEEEEE--EEEEEEEEEEEEE---EE-TTS-EEEEEEEPP-B----TTSTT--GGGGGG-SPP--HHHHHHHHHHHTGGGGGSSS-HHHHHTT-HHHHHHHHHHHHHHT--S--STTS-SSHHHHHHHHHHHSS--HHHHHHHHT-SBHHHHHHHHHHHHHH--EEEETTTS--EEEEGGGB--SSTT-SEEEEE-TTS-EEEEEEES---SEEEEEEEE-TT-SSTTEEEEEEEETTT--EEEEEEEESSSS-SSSEEEEEEGGGEEEE-------/--EEEEEEE------EEEEE-SS-TT--EEEEEETTEEEEEEE-SSSEEEEEEEE-SS-EEEEEEE--TT-SS-EEEEEETTSEEEEEEEEEETTEEEEEEEEEEE---SS-PBPTT--EEEE-TTS-EEEEE-BTTEEEEEE-SS--TT---EEEE-S---EEEEEEPSS-SS-EEEEEEEETTEEEEEEEEEETTTTEEE--S-EES---TT--EEEE--TTT-SEEEE-SS-EEEEETTEEEEE--GGGGGS-EEEEEE-STTSSEEEEEETTSEEEEEEEEEEE-TTS-EEEEEEEEEEEEE-S-EEEEEEEETTEEEEEESSS-EEEEEEPSS--SSS--EEEEEEE----SEEEEEEE-TTSSS--EEEEEE--GGG-EEEEEE--EEEEEE-SSEEEEEEEEGGGTEEEEEEEEEEEE-TTSSEEESS--TTTT-SEEEE----S-------TT-EEEEEEEEEEETTT--EEEEEE--TTEEEEEEEEEE-TT--SEEEEEEEEE--SS-SS---EEEEEEEE-SSSEEEEEEEEESS-EEEEEE-SSSEEEEETTEEEEEEE-TTS-EEEEEEEE-SS---EEEEETTEEEEE-TTSEEEEEEEETTTTEE---EEEE--S-EEEEEESSSSEEEEEETTTEEEEEEE-SS--SHHHHTBEEEEEEEE-SS-EEEEEE--S----EEEEEEEETTS-EEEEEE--HHHHHHHHHHHHHHHHHSPPSS---HHHHHSEE-SS-EE--BSEEEHHHHHGGGGS-HHHHHHHHTT-----HHHHHHHHHHHHTT-/-TTB-TTT--B-SSTTHHHHHHHHH-/--TT-EEEEEEPTT----PPTT-EEEEEE--HHHHHHHHHHHTTT-EEEEEE---EEEEEEEEEEEE--BTTB--EEEEEEEEEEEEEEE-PBPSSS-EEEEEEEPP-B----GGGTT--GGGGGGGSPPP----HHHHHHHHHHHTGGGGGSSS-HHHHHHT-HHHHHHHHHHHHHHT----STTTS-SSHHHHHHHHHHHS---HHHHHHHHH-SBHHHHHHHHHHHHHH--EEEETTTS--EEEEGGGB---STT-SEEEEE-TTS-EEEEEEES---SEEE-S--B-TT-SSTTEEEEEEEETTT--EEEEEEEESSSS-SSSEEEEEEGGGEEEE-------/-EEEEEEEE---S-SEEEEE-SS-TTS-EEEEEETTEEEEEEE-SSSEEEEEEEEBSS-EEEEEEE--TT-SS-EEEEEETT-EEEEEEEEEETTEEEEEEEEEEE---SS-PBPTT--EEEE-TTSSEEEEE-BTTB-EEEE--TT-SS---B--B-S---EEEEEEPSS-SS-EEEEEEEETTEEEEEEEEEETTTTEEEEEEEEES---TT--EEEE--TTT-SEEEE-SS-EEEEETTEEEEE--SGGGGS-EEEEEESSTTSSEEEEEETTSEEEEEEEEEEE-TTS-EEEEEEEEEEEEE-S--SEEEEEETTEEEEE-SSS-BEEEEE-SS--TT---EEE---B----SEEEEEEE-TTSSS--EEEEEES-GGG-EEEEEE--EEEEEE-SSEEEEEEEEGGGTEEEEEEEEEEEE-SSSSEEESS--TTTT-SEEEE--------SS-EEEEEEEEEEETTT--EEEEEE--TTEEEEEEEEE--TT--S-EEEEEEEE--SS--S---EEEEEEEESSSSEEEEEEEEESS-EEEEEEETTEEEEEETTEEEEEEE-TTS-EEEEEEEE-SS---EEEEETTEEEEE-TT-EEEEEEEETTTTEEEEEEEEE--S-EEEEEE-SSSEEEEEETTTEEEEEEE----SHHHHTBEEEEEEEE-SS-EEEEEE--S----EEEEEEEETTS-EEEEEEE-HHHHHHHHHHHHHHHHHS--BTT--HHHHHSEEETTEEE--BSEEEHHHHHHGGGS-HHHHHHHHTT----SHHHHHHHHHHGGG-/-TTB-TTT--B-SSHHHHHHHHHHHH-